Protein 2KQ1 (pdb70)

InterPro domains:
  IPR012505 YbbR-like [PF07949] (57-132)
  IPR012505 YbbR-like [PF07949] (140-225)
  IPR012505 YbbR-like [PF07949] (235-315)
  IPR053154 Cyclic di-AMP regulator [PTHR37804] (1-411)

Sequence (119 aa):
MPTFDHGNLSLGELELTVLYDEERYDIVEQTETVQVDLEGPRGVLTVFRFARPSYEVFVDLTEAGEGSHTVDVEHRGFPGDLAVTVEPRMARVQLEERQTVSVPVTVEMINLEHHHHHHMPTFDHGNLSLGELELTVLYDEERYDIVEQTETVQVDLEGPRGVLTVFRFARPSYEVFVDLTEAGEGSHTVDVEHRGFPGDLAVTVEPRMARVQLEERQTVSVPVTVEMINLEHHHHHHMPTFDHGNLSLGELELTVLYDEERYDIVEQTETVQVDLEGPRGVLTVFRFARPSYEVFVDLTEAGEGSHTVDVEHRGFPGDLAVTVEPRMARVQLEERQTVSVPVTVEMINLEHHHHHHMPTFDHGNLSLGELELTVLYDEERYDIVEQTETVQVDLEGPRGVLTVFRFARPSYEVFVDLTEAGEGSHTVDVEHRGFPGDLAVTVEPRMARVQLEERQTVSVPVTVEMINLEHHHHHHMPTFDHGNLSLGELELTVLYDEERYDIVEQTETVQVDLEGPRGVLTVFRFARPSYEVFVDLTEAGEGSHTVDVEHRGFPGDLAVTVEPRMARVQLEERQTVSVPVTVEMINLEHHHHHHMPTFDHGNLSLGELELTVLYDEERYDIVEQTETVQVDLEGPRGVLTVFRFARPSYEVFVDLTEAGEGSHTVDVEHRGFPGDLAVTVEPRMARVQLEERQTVSVPVTVEMINLEHHHHHHMPTFDHGNLSLGELELTVLYDEERYDIVEQTETVQVDLEGPRGVLTVFRFARPSYEVFVDLTEAGEGSHTVDVEHRGFPGDLAVTVEPRMARVQLEERQTVSVPVTVEMINLEHHHHHHMPTFDHGNLSLGELELTVLYDEERYDIVEQTETVQVDLEGPRGVLTVFRFARPSYEVFVDLTEAGEGSHTVDVEHRGFPGDLAVTVEPRMARVQLEERQTVSVPVTVEMINLEHHHHHHMPTFDHGNLSLGELELTVLYDEERYDIVEQTETVQVDLEGPRGVLTVFRFARPSYEVFVDLTEAGEGSHTVDVEHRGFPGDLAVTVEPRMARVQLEERQTVSVPVTVEMINLEHHHHHHMPTFDHGNLSLGELELTVLYDEERYDIVEQTETVQVDLEGPRGVLTVFRFARPSYEVFVDLTEAGEGSHTVDVEHRGFPGDLAVTVEPRMARVQLEERQTVSVPVTVEMINLEHHHHHHMPTFDHGNLSLGELELTVLYDEERYDIVEQTETVQVDLEGPRGVLTVFRFARPSYEVFVDLTEAGEGSHTVDVEHRGFPGDLAVTVEPRMARVQLEERQTVSVPVTVEMINLEHHHHHHMPTFDHGNLSLGELELTVLYDEERYDIVEQTETVQVDLEGPRGVLTVFRFARPSYEVFVDLTEAGEGSHTVDVEHRGFPGDLAVTVEPRMARVQLEERQTVSVPVTVEMINLEHHHHHHMPTFDHGNLSLGELELTVLYDEERYDIVEQTETVQVDLEGPRGVLTVFRFARPSYEVFVDLTEAGEGSHTVDVEHRGFPGDLAVTVEPRMARVQLEERQTVSVPVTVEMINLEHHHHHHMPTFDHGNLSLGELELTVLYDEERYDIVEQTETVQVDLEGPRGVLTVFRFARPSYEVFVDLTEAGEGSHTVDVEHRGFPGDLAVTVEPRMARVQLEERQTVSVPVTVEMINLEHHHHHHMPTFDHGNLSLGELELTVLYDEERYDIVEQTETVQVDLEGPRGVLTVFRFARPSYEVFVDLTEAGEGSHTVDVEHRGFPGDLAVTVEPRMARVQLEERQTVSVPVTVEMINLEHHHHHHMPTFDHGNLSLGELELTVLYDEERYDIVEQTETVQVDLEGPRGVLTVFRFARPSYEVFVDLTEAGEGSHTVDVEHRGFPGDLAVTVEPRMARVQLEERQTVSVPVTVEMINLEHHHHHHMPTFDHGNLSLGELELTVLYDEERYDIVEQTETVQVDLEGPRGVLTVFRFARPSYEVFVDLTEAGEGSHTVDVEHRGFPGDLAVTVEPRMARVQLEERQTVSVPVTVEMINLEHHHHHHMPTFDHGNLSLGELELTVLYDEERYDIVEQTETVQVDLEGPRGVLTVFRFARPSYEVFVDLTEAGEGSHTVDVEHRGFPGDLAVTVEPRMARVQLEERQTVSVPVTVEMINLEHHHHHHMPTFDHGNLSLGELELTVLYDEERYDIVEQTETVQVDLEGPRGVLTVFRFARPSYEVFVDLTEAGEGSHTVDVEHRGFPGDLAVTVEPRMARVQLEERQTVSVPVTVEMINLEHHHHHHMPTFDHGNLSLGELELTVLYDEERYDIVEQTETVQVDLEGPRGVLTVFRFARPSYEVFVDLTEAGEGSHTVDVEHRGFPGDLAVTVEPRMARVQLEERQTVSVPVTVEMINLEHHHHHH

Organism: Halalkalibacterium halodurans (strain ATCC BAA-125 / DSM 18197 / FERM 7344 / JCM 9153 / C-125) (NCBI:txid272558)

Foldseek 3Di:
DCDDFKDKDWPDWAAEAEAQDVQQWEWPDKDGTKTKMWMGGPVVVVVVLVPFFPKHKYYYDNVPDFAKDKAFIDIDRDDPNIDMDIGDGIMITGIDSDYDDDDDDDDGDHRDDDPDDDD

Radius of gyration: 18.06 Å; Cα contacts (8 Å, |Δi|>4): 192; chains: 1; bounding box: 48×61×28 Å

Structure (mmCIF, N/CA/C/O backbone):
data_2KQ1
#
_entry.id   2KQ1
#
loop_
_atom_site.group_PDB
_atom_site.id
_atom_site.type_symbol
_atom_site.label_atom_id
_atom_site.label_alt_id
_atom_site.label_comp_id
_atom_site.label_asym_id
_atom_site.label_entity_id
_atom_site.label_seq_id
_atom_site.pdbx_PDB_ins_code
_atom_site.Cartn_x
_atom_site.Cartn_y
_atom_site.Cartn_z
_atom_site.occupancy
_atom_site.B_iso_or_equiv
_atom_site.auth_seq_id
_atom_site.auth_comp_id
_atom_site.auth_asym_id
_atom_site.auth_atom_id
_atom_site.pdbx_PDB_model_num
ATOM 1 N N . MET A 1 1 ? -9.264 -36.778 5.100 1.00 0.00 1 MET A N 1
ATOM 2 C CA . MET A 1 1 ? -8.215 -35.836 5.551 1.00 0.00 1 MET A CA 1
ATOM 3 C C . MET A 1 1 ? -8.317 -34.535 4.768 1.00 0.00 1 MET A C 1
ATOM 4 O O . MET A 1 1 ? -8.482 -34.556 3.544 1.00 0.00 1 MET A O 1
ATOM 20 N N . PRO A 1 2 ? -8.222 -33.388 5.455 1.00 0.00 2 PRO A N 1
ATOM 21 C CA . PRO A 1 2 ? -8.288 -32.077 4.813 1.00 0.00 2 PRO A CA 1
ATOM 22 C C . PRO A 1 2 ? -6.961 -31.705 4.163 1.00 0.00 2 PRO A C 1
ATOM 23 O O . PRO A 1 2 ? -5.913 -32.253 4.512 1.00 0.00 2 PRO A O 1
ATOM 34 N N . THR A 1 3 ? -7.002 -30.800 3.204 1.00 0.00 3 THR A N 1
ATOM 35 C CA . THR A 1 3 ? -5.787 -30.332 2.566 1.00 0.00 3 THR A CA 1
ATOM 36 C C . THR A 1 3 ? -5.887 -28.852 2.236 1.00 0.00 3 THR A C 1
ATOM 37 O O . THR A 1 3 ? -6.953 -28.346 1.887 1.00 0.00 3 THR A O 1
ATOM 48 N N . PHE A 1 4 ? -4.769 -28.174 2.362 1.00 0.00 4 PHE A N 1
ATOM 49 C CA . PHE A 1 4 ? -4.676 -26.767 2.075 1.00 0.00 4 PHE A CA 1
ATOM 50 C C . PHE A 1 4 ? -3.467 -26.502 1.193 1.00 0.00 4 PHE A C 1
ATOM 51 O O . PHE A 1 4 ? -2.419 -27.124 1.367 1.00 0.00 4 PHE A O 1
ATOM 68 N N . ASP A 1 5 ? -3.614 -25.598 0.246 1.00 0.00 5 ASP A N 1
ATOM 69 C CA . ASP A 1 5 ? -2.529 -25.227 -0.634 1.00 0.00 5 ASP A CA 1
ATOM 70 C C . ASP A 1 5 ? -2.023 -23.837 -0.274 1.00 0.00 5 ASP A C 1
ATOM 71 O O . ASP A 1 5 ? -2.218 -22.874 -1.019 1.00 0.00 5 ASP A O 1
ATOM 80 N N . HIS A 1 6 ? -1.380 -23.755 0.894 1.00 0.00 6 HIS A N 1
ATOM 81 C CA . HIS A 1 6 ? -0.901 -22.487 1.454 1.00 0.00 6 HIS A CA 1
ATOM 82 C C . HIS A 1 6 ? -2.077 -21.558 1.741 1.00 0.00 6 HIS A C 1
ATOM 83 O O . HIS A 1 6 ? -3.227 -21.994 1.804 1.00 0.00 6 HIS A O 1
ATOM 98 N N . GLY A 1 7 ? -1.782 -20.290 1.949 1.00 0.00 7 GLY A N 1
ATOM 99 C CA . GLY A 1 7 ? -2.824 -19.310 2.134 1.00 0.00 7 GLY A CA 1
ATOM 100 C C . GLY A 1 7 ? -2.452 -17.988 1.510 1.00 0.00 7 GLY A C 1
ATOM 101 O O . GLY A 1 7 ? -1.268 -17.697 1.333 1.00 0.00 7 GLY A O 1
ATOM 105 N N . ASN A 1 8 ? -3.451 -17.199 1.161 1.00 0.00 8 ASN A N 1
ATOM 106 C CA . ASN A 1 8 ? -3.224 -15.880 0.592 1.00 0.00 8 ASN A CA 1
ATOM 107 C C . ASN A 1 8 ? -4.351 -14.931 0.943 1.00 0.00 8 ASN A C 1
ATOM 108 O O . ASN A 1 8 ? -5.514 -15.324 1.033 1.00 0.00 8 ASN A O 1
ATOM 119 N N . LEU A 1 9 ? -3.987 -13.681 1.146 1.00 0.00 9 LEU A N 1
ATOM 120 C CA . LEU A 1 9 ? -4.936 -12.654 1.519 1.00 0.00 9 LEU A CA 1
ATOM 121 C C . LEU A 1 9 ? -4.500 -11.317 0.942 1.00 0.00 9 LEU A C 1
ATOM 122 O O . LEU A 1 9 ? -3.353 -10.900 1.113 1.00 0.00 9 LEU A O 1
ATOM 138 N N . SER A 1 10 ? -5.406 -10.662 0.241 1.00 0.00 10 SER A N 1
ATOM 139 C CA . SER A 1 10 ? -5.137 -9.346 -0.302 1.00 0.00 10 SER A CA 1
ATOM 140 C C . SER A 1 10 ? -5.318 -8.288 0.781 1.00 0.00 10 SER A C 1
ATOM 141 O O . SER A 1 10 ? -6.338 -8.270 1.472 1.00 0.00 10 SER A O 1
ATOM 149 N N . LEU A 1 11 ? -4.322 -7.424 0.944 1.00 0.00 11 LEU A N 1
ATOM 150 C CA . LEU A 1 11 ? -4.404 -6.350 1.927 1.00 0.00 11 LEU A CA 1
ATOM 151 C C . LEU A 1 11 ? -5.210 -5.189 1.366 1.00 0.00 11 LEU A C 1
ATOM 152 O O . LEU A 1 11 ? -5.723 -4.356 2.113 1.00 0.00 11 LEU A O 1
ATOM 168 N N . GLY A 1 12 ? -5.309 -5.147 0.045 1.00 0.00 12 GLY A N 1
ATOM 169 C CA . GLY A 1 12 ? -6.076 -4.113 -0.614 1.00 0.00 12 GLY A CA 1
ATOM 170 C C . GLY A 1 12 ? -5.191 -3.125 -1.339 1.00 0.00 12 GLY A C 1
ATOM 171 O O . GLY A 1 12 ? -3.977 -3.322 -1.434 1.00 0.00 12 GLY A O 1
ATOM 175 N N . GLU A 1 13 ? -5.798 -2.069 -1.857 1.00 0.00 13 GLU A N 1
ATOM 176 C CA . GLU A 1 13 ? -5.056 -1.026 -2.542 1.00 0.00 13 GLU A CA 1
ATOM 177 C C . GLU A 1 13 ? -4.714 0.089 -1.562 1.00 0.00 13 GLU A C 1
ATOM 178 O O . GLU A 1 13 ? -5.601 0.710 -0.975 1.00 0.00 13 GLU A O 1
ATOM 190 N N . LEU A 1 14 ? -3.427 0.330 -1.387 1.00 0.00 14 LEU A N 1
ATOM 191 C CA . LEU A 1 14 ? -2.953 1.291 -0.410 1.00 0.00 14 LEU A CA 1
ATOM 192 C C . LEU A 1 14 ? -2.674 2.644 -1.043 1.00 0.00 14 LEU A C 1
ATOM 193 O O . LEU A 1 14 ? -2.386 2.743 -2.241 1.00 0.00 14 LEU A O 1
ATOM 209 N N . GLU A 1 15 ? -2.765 3.677 -0.221 1.00 0.00 15 GLU A N 1
ATOM 210 C CA . GLU A 1 15 ? -2.444 5.033 -0.630 1.00 0.00 15 GLU A CA 1
ATOM 211 C C . GLU A 1 15 ? -0.936 5.179 -0.772 1.00 0.00 15 GLU A C 1
ATOM 212 O O . GLU A 1 15 ? -0.182 4.737 0.097 1.00 0.00 15 GLU A O 1
ATOM 224 N N . LEU A 1 16 ? -0.494 5.790 -1.858 1.00 0.00 16 LEU A N 1
ATOM 225 C CA . LEU A 1 16 ? 0.927 5.987 -2.084 1.00 0.00 16 LEU A CA 1
ATOM 226 C C . LEU A 1 16 ? 1.388 7.238 -1.345 1.00 0.00 16 LEU A C 1
ATOM 227 O O . LEU A 1 16 ? 0.998 8.355 -1.691 1.00 0.00 16 LEU A O 1
ATOM 243 N N . THR A 1 17 ? 2.192 7.044 -0.314 1.00 0.00 17 THR A N 1
ATOM 244 C CA . THR A 1 17 ? 2.671 8.150 0.493 1.00 0.00 17 THR A CA 1
ATOM 245 C C . THR A 1 17 ? 4.062 8.593 0.054 1.00 0.00 17 THR A C 1
ATOM 246 O O . THR A 1 17 ? 5.013 7.810 0.063 1.00 0.00 17 THR A O 1
ATOM 257 N N . VAL A 1 18 ? 4.169 9.851 -0.334 1.00 0.00 18 VAL A N 1
ATOM 258 C CA . VAL A 1 18 ? 5.440 10.422 -0.744 1.00 0.00 18 VAL A CA 1
ATOM 259 C C . VAL A 1 18 ? 5.963 11.348 0.344 1.00 0.00 18 VAL A C 1
ATOM 260 O O . VAL A 1 18 ? 5.291 12.301 0.734 1.00 0.00 18 VAL A O 1
ATOM 273 N N . LEU A 1 19 ? 7.148 11.050 0.848 1.00 0.00 19 LEU A N 1
ATOM 274 C CA . LEU A 1 19 ? 7.749 11.856 1.894 1.00 0.00 19 LEU A CA 1
ATOM 275 C C . LEU A 1 19 ? 8.618 12.948 1.289 1.00 0.00 19 LEU A C 1
ATOM 276 O O . LEU A 1 19 ? 9.586 12.665 0.580 1.00 0.00 19 LEU A O 1
ATOM 292 N N . TYR A 1 20 ? 8.255 14.191 1.563 1.00 0.00 20 TYR A N 1
ATOM 293 C CA . TYR A 1 20 ? 8.987 15.341 1.064 1.00 0.00 20 TYR A CA 1
ATOM 294 C C . TYR A 1 20 ? 8.754 16.523 1.990 1.00 0.00 20 TYR A C 1
ATOM 295 O O . TYR A 1 20 ? 8.044 16.398 2.990 1.00 0.00 20 TYR A O 1
ATOM 313 N N . ASP A 1 21 ? 9.352 17.655 1.668 1.00 0.00 21 ASP A N 1
ATOM 314 C CA . ASP A 1 21 ? 9.136 18.871 2.436 1.00 0.00 21 ASP A CA 1
ATOM 315 C C . ASP A 1 21 ? 8.673 19.984 1.504 1.00 0.00 21 ASP A C 1
ATOM 316 O O . ASP A 1 21 ? 9.017 19.992 0.319 1.00 0.00 21 ASP A O 1
ATOM 325 N N . GLU A 1 22 ? 7.902 20.921 2.036 1.00 0.00 22 GLU A N 1
ATOM 326 C CA . GLU A 1 22 ? 7.231 21.916 1.205 1.00 0.00 22 GLU A CA 1
ATOM 327 C C . GLU A 1 22 ? 8.138 23.099 0.877 1.00 0.00 22 GLU A C 1
ATOM 328 O O . GLU A 1 22 ? 7.703 24.071 0.258 1.00 0.00 22 GLU A O 1
ATOM 340 N N . GLU A 1 23 ? 9.391 23.020 1.294 1.00 0.00 23 GLU A N 1
ATOM 341 C CA . GLU A 1 23 ? 10.373 24.025 0.938 1.00 0.00 23 GLU A CA 1
ATOM 342 C C . GLU A 1 23 ? 11.200 23.552 -0.250 1.00 0.00 23 GLU A C 1
ATOM 343 O O . GLU A 1 23 ? 12.002 24.305 -0.805 1.00 0.00 23 GLU A O 1
ATOM 355 N N . ARG A 1 24 ? 10.993 22.302 -0.639 1.00 0.00 24 ARG A N 1
ATOM 356 C CA . ARG A 1 24 ? 11.787 21.694 -1.695 1.00 0.00 24 ARG A CA 1
ATOM 357 C C . ARG A 1 24 ? 11.052 21.739 -3.032 1.00 0.00 24 ARG A C 1
ATOM 358 O O . ARG A 1 24 ? 11.325 22.597 -3.870 1.00 0.00 24 ARG A O 1
ATOM 379 N N . TYR A 1 25 ? 10.110 20.823 -3.216 1.00 0.00 25 TYR A N 1
ATOM 380 C CA . TYR A 1 25 ? 9.393 20.696 -4.477 1.00 0.00 25 TYR A CA 1
ATOM 381 C C . TYR A 1 25 ? 7.928 20.383 -4.225 1.00 0.00 25 TYR A C 1
ATOM 382 O O . TYR A 1 25 ? 7.516 20.183 -3.083 1.00 0.00 25 TYR A O 1
ATOM 400 N N . ASP A 1 26 ? 7.155 20.335 -5.298 1.00 0.00 26 ASP A N 1
ATOM 401 C CA . ASP A 1 26 ? 5.752 19.966 -5.217 1.00 0.00 26 ASP A CA 1
ATOM 402 C C . ASP A 1 26 ? 5.489 18.775 -6.125 1.00 0.00 26 ASP A C 1
ATOM 403 O O . ASP A 1 26 ? 6.280 18.484 -7.030 1.00 0.00 26 ASP A O 1
ATOM 412 N N . ILE A 1 27 ? 4.385 18.094 -5.881 1.00 0.00 27 ILE A N 1
ATOM 413 C CA . ILE A 1 27 ? 4.057 16.881 -6.612 1.00 0.00 27 ILE A CA 1
ATOM 414 C C . ILE A 1 27 ? 3.324 17.209 -7.907 1.00 0.00 27 ILE A C 1
ATOM 415 O O . ILE A 1 27 ? 2.200 17.712 -7.889 1.00 0.00 27 ILE A O 1
ATOM 431 N N . VAL A 1 28 ? 3.975 16.941 -9.029 1.00 0.00 28 VAL A N 1
ATOM 432 C CA . VAL A 1 28 ? 3.347 17.119 -10.329 1.00 0.00 28 VAL A CA 1
ATOM 433 C C . VAL A 1 28 ? 2.725 15.805 -10.788 1.00 0.00 28 VAL A C 1
ATOM 434 O O . VAL A 1 28 ? 1.568 15.761 -11.198 1.00 0.00 28 VAL A O 1
ATOM 447 N N . GLU A 1 29 ? 3.500 14.734 -10.690 1.00 0.00 29 GLU A N 1
ATOM 448 C CA . GLU A 1 29 ? 3.035 13.405 -11.067 1.00 0.00 29 GLU A CA 1
ATOM 449 C C . GLU A 1 29 ? 3.426 12.388 -10.011 1.00 0.00 29 GLU A C 1
ATOM 450 O O . GLU A 1 29 ? 4.427 12.564 -9.314 1.00 0.00 29 GLU A O 1
ATOM 462 N N . GLN A 1 30 ? 2.644 11.324 -9.923 1.00 0.00 30 GLN A N 1
ATOM 463 C CA . GLN A 1 30 ? 2.911 10.235 -8.994 1.00 0.00 30 GLN A CA 1
ATOM 464 C C . GLN A 1 30 ? 1.979 9.064 -9.287 1.00 0.00 30 GLN A C 1
ATOM 465 O O . GLN A 1 30 ? 1.198 9.108 -10.240 1.00 0.00 30 GLN A O 1
ATOM 479 N N . THR A 1 31 ? 2.076 8.020 -8.479 1.00 0.00 31 THR A N 1
ATOM 480 C CA . THR A 1 31 ? 1.144 6.909 -8.550 1.00 0.00 31 THR A CA 1
ATOM 481 C C . THR A 1 31 ? -0.016 7.133 -7.589 1.00 0.00 31 THR A C 1
ATOM 482 O O . THR A 1 31 ? 0.171 7.665 -6.495 1.00 0.00 31 THR A O 1
ATOM 493 N N . GLU A 1 32 ? -1.212 6.747 -8.006 1.00 0.00 32 GLU A N 1
ATOM 494 C CA . GLU A 1 32 ? -2.398 6.920 -7.180 1.00 0.00 32 GLU A CA 1
ATOM 495 C C . GLU A 1 32 ? -2.469 5.856 -6.090 1.00 0.00 32 GLU A C 1
ATOM 496 O O . GLU A 1 32 ? -2.389 6.166 -4.899 1.00 0.00 32 GLU A O 1
ATOM 508 N N . THR A 1 33 ? -2.601 4.602 -6.502 1.00 0.00 33 THR A N 1
ATOM 509 C CA . THR A 1 33 ? -2.768 3.503 -5.562 1.00 0.00 33 THR A CA 1
ATOM 510 C C . THR A 1 33 ? -1.996 2.267 -6.015 1.00 0.00 33 THR A C 1
ATOM 511 O O . THR A 1 33 ? -1.811 2.042 -7.214 1.00 0.00 33 THR A O 1
ATOM 522 N N . VAL A 1 34 ? -1.533 1.479 -5.056 1.00 0.00 34 VAL A N 1
ATOM 523 C CA . VAL A 1 34 ? -0.881 0.210 -5.358 1.00 0.00 34 VAL A CA 1
ATOM 524 C C . VAL A 1 34 ? -1.502 -0.908 -4.530 1.00 0.00 34 VAL A C 1
ATOM 525 O O . VAL A 1 34 ? -1.948 -0.677 -3.408 1.00 0.00 34 VAL A O 1
ATOM 538 N N . GLN A 1 35 ? -1.533 -2.114 -5.072 1.00 0.00 35 GLN A N 1
ATOM 539 C CA . GLN A 1 35 ? -2.160 -3.226 -4.375 1.00 0.00 35 GLN A CA 1
ATOM 540 C C . GLN A 1 35 ? -1.103 -4.155 -3.800 1.00 0.00 35 GLN A C 1
ATOM 541 O O . GLN A 1 35 ? -0.086 -4.422 -4.440 1.00 0.00 35 GLN A O 1
ATOM 555 N N . VAL A 1 36 ? -1.342 -4.631 -2.590 1.00 0.00 36 VAL A N 1
ATOM 556 C CA . VAL A 1 36 ? -0.428 -5.555 -1.939 1.00 0.00 36 VAL A CA 1
ATOM 557 C C . VAL A 1 36 ? -1.152 -6.838 -1.539 1.00 0.00 36 VAL A C 1
ATOM 558 O O . VAL A 1 36 ? -2.169 -6.816 -0.838 1.00 0.00 36 VAL A O 1
ATOM 571 N N . ASP A 1 37 ? -0.622 -7.946 -2.018 1.00 0.00 37 ASP A N 1
ATOM 572 C CA . ASP A 1 37 ? -1.175 -9.261 -1.756 1.00 0.00 37 ASP A CA 1
ATOM 573 C C . ASP A 1 37 ? -0.164 -10.084 -0.974 1.00 0.00 37 ASP A C 1
ATOM 574 O O . ASP A 1 37 ? 1.036 -10.015 -1.242 1.00 0.00 37 ASP A O 1
ATOM 583 N N . LEU A 1 38 ? -0.630 -10.849 -0.003 1.00 0.00 38 LEU A N 1
ATOM 584 C CA . LEU A 1 38 ? 0.264 -11.680 0.787 1.00 0.00 38 LEU A CA 1
ATOM 585 C C . LEU A 1 38 ? -0.103 -13.149 0.656 1.00 0.00 38 LEU A C 1
ATOM 586 O O . LEU A 1 38 ? -1.245 -13.532 0.900 1.00 0.00 38 LEU A O 1
ATOM 602 N N . GLU A 1 39 ? 0.863 -13.961 0.256 1.00 0.00 39 GLU A N 1
ATOM 603 C CA . GLU A 1 39 ? 0.702 -15.406 0.289 1.00 0.00 39 GLU A CA 1
ATOM 604 C C . GLU A 1 39 ? 1.708 -15.991 1.250 1.00 0.00 39 GLU A C 1
ATOM 605 O O . GLU A 1 39 ? 2.758 -15.403 1.507 1.00 0.00 39 GLU A O 1
ATOM 617 N N . GLY A 1 40 ? 1.387 -17.144 1.768 1.00 0.00 40 GLY A N 1
ATOM 618 C CA . GLY A 1 40 ? 2.252 -17.780 2.735 1.00 0.00 40 GLY A CA 1
ATOM 619 C C . GLY A 1 40 ? 1.514 -18.741 3.638 1.00 0.00 40 GLY A C 1
ATOM 620 O O . GLY A 1 40 ? 0.495 -19.306 3.244 1.00 0.00 40 GLY A O 1
ATOM 624 N N . PRO A 1 41 ? 2.030 -18.960 4.857 1.00 0.00 41 PRO A N 1
ATOM 625 C CA . PRO A 1 41 ? 1.454 -19.909 5.815 1.00 0.00 41 PRO A CA 1
ATOM 626 C C . PRO A 1 41 ? 0.096 -19.466 6.357 1.00 0.00 41 PRO A C 1
ATOM 627 O O . PRO A 1 41 ? -0.091 -18.301 6.726 1.00 0.00 41 PRO A O 1
ATOM 638 N N . ARG A 1 42 ? -0.837 -20.414 6.400 1.00 0.00 42 ARG A N 1
ATOM 639 C CA . ARG A 1 42 ? -2.172 -20.189 6.960 1.00 0.00 42 ARG A CA 1
ATOM 640 C C . ARG A 1 42 ? -2.101 -19.591 8.366 1.00 0.00 42 ARG A C 1
ATOM 641 O O . ARG A 1 42 ? -2.853 -18.670 8.701 1.00 0.00 42 ARG A O 1
ATOM 662 N N . GLY A 1 43 ? -1.197 -20.124 9.180 1.00 0.00 43 GLY A N 1
ATOM 663 C CA . GLY A 1 43 ? -1.077 -19.696 10.563 1.00 0.00 43 GLY A CA 1
ATOM 664 C C . GLY A 1 43 ? -0.786 -18.214 10.708 1.00 0.00 43 GLY A C 1
ATOM 665 O O . GLY A 1 43 ? -1.402 -17.534 11.530 1.00 0.00 43 GLY A O 1
ATOM 669 N N . VAL A 1 44 ? 0.138 -17.708 9.900 1.00 0.00 44 VAL A N 1
ATOM 670 C CA . VAL A 1 44 ? 0.544 -16.308 9.983 1.00 0.00 44 VAL A CA 1
ATOM 671 C C . VAL A 1 44 ? -0.612 -15.388 9.596 1.00 0.00 44 VAL A C 1
ATOM 672 O O . VAL A 1 44 ? -0.828 -14.345 10.218 1.00 0.00 44 VAL A O 1
ATOM 685 N N . LEU A 1 45 ? -1.369 -15.799 8.585 1.00 0.00 45 LEU A N 1
ATOM 686 C CA . LEU A 1 45 ? -2.526 -15.034 8.133 1.00 0.00 45 LEU A CA 1
ATOM 687 C C . LEU A 1 45 ? -3.545 -14.885 9.253 1.00 0.00 45 LEU A C 1
ATOM 688 O O . LEU A 1 45 ? -4.198 -13.853 9.378 1.00 0.00 45 LEU A O 1
ATOM 704 N N . THR A 1 46 ? -3.662 -15.919 10.078 1.00 0.00 46 THR A N 1
ATOM 705 C CA . THR A 1 46 ? -4.589 -15.898 11.197 1.00 0.00 46 THR A CA 1
ATOM 706 C C . THR A 1 46 ? -4.123 -14.899 12.254 1.00 0.00 46 THR A C 1
ATOM 707 O O . THR A 1 46 ? -4.920 -14.124 12.781 1.00 0.00 46 THR A O 1
ATOM 718 N N . VAL A 1 47 ? -2.822 -14.911 12.534 1.00 0.00 47 VAL A N 1
ATOM 719 C CA . VAL A 1 47 ? -2.239 -14.020 13.530 1.00 0.00 47 VAL A CA 1
ATOM 720 C C . VAL A 1 47 ? -2.415 -12.561 13.123 1.00 0.00 47 VAL A C 1
ATOM 721 O O . VAL A 1 47 ? -2.864 -11.736 13.918 1.00 0.00 47 VAL A O 1
ATOM 734 N N . PHE A 1 48 ? -2.081 -12.257 11.875 1.00 0.00 48 PHE A N 1
ATOM 735 C CA . PHE A 1 48 ? -2.186 -10.893 11.368 1.00 0.00 48 PHE A CA 1
ATOM 736 C C . PHE A 1 48 ? -3.641 -10.430 11.338 1.00 0.00 48 PHE A C 1
ATOM 737 O O . PHE A 1 48 ? -3.926 -9.248 11.509 1.00 0.00 48 PHE A O 1
ATOM 754 N N . ARG A 1 49 ? -4.553 -11.376 11.145 1.00 0.00 49 ARG A N 1
ATOM 755 C CA . ARG A 1 49 ? -5.975 -11.081 11.062 1.00 0.00 49 ARG A CA 1
ATOM 756 C C . ARG A 1 49 ? -6.535 -10.564 12.389 1.00 0.00 49 ARG A C 1
ATOM 757 O O . ARG A 1 49 ? -7.648 -10.036 12.432 1.00 0.00 49 ARG A O 1
ATOM 778 N N . PHE A 1 50 ? -5.783 -10.730 13.468 1.00 0.00 50 PHE A N 1
ATOM 779 C CA . PHE A 1 50 ? -6.196 -10.226 14.766 1.00 0.00 50 PHE A CA 1
ATOM 780 C C . PHE A 1 50 ? -5.980 -8.721 14.867 1.00 0.00 50 PHE A C 1
ATOM 781 O O . PHE A 1 50 ? -6.647 -8.036 15.643 1.00 0.00 50 PHE A O 1
ATOM 798 N N . ALA A 1 51 ? -5.051 -8.214 14.075 1.00 0.00 51 ALA A N 1
ATOM 799 C CA . ALA A 1 51 ? -4.717 -6.801 14.102 1.00 0.00 51 ALA A CA 1
ATOM 800 C C . ALA A 1 51 ? -5.388 -6.064 12.956 1.00 0.00 51 ALA A C 1
ATOM 801 O O . ALA A 1 51 ? -5.352 -6.514 11.811 1.00 0.00 51 ALA A O 1
ATOM 808 N N . ARG A 1 52 ? -6.018 -4.943 13.272 1.00 0.00 52 ARG A N 1
ATOM 809 C CA . ARG A 1 52 ? -6.628 -4.103 12.266 1.00 0.00 52 ARG A CA 1
ATOM 810 C C . ARG A 1 52 ? -5.559 -3.440 11.401 1.00 0.00 52 ARG A C 1
ATOM 811 O O . ARG A 1 52 ? -4.418 -3.267 11.843 1.00 0.00 52 ARG A O 1
ATOM 832 N N . PRO A 1 53 ? -5.916 -3.066 10.155 1.00 0.00 53 PRO A N 1
ATOM 833 C CA . PRO A 1 53 ? -4.978 -2.484 9.191 1.00 0.00 53 PRO A CA 1
ATOM 834 C C . PRO A 1 53 ? -4.178 -1.313 9.747 1.00 0.00 53 PRO A C 1
ATOM 835 O O . PRO A 1 53 ? -4.737 -0.322 10.227 1.00 0.00 53 PRO A O 1
ATOM 846 N N . SER A 1 54 ? -2.865 -1.456 9.674 1.00 0.00 54 SER A N 1
ATOM 847 C CA . SER A 1 54 ? -1.936 -0.426 10.070 1.00 0.00 54 SER A CA 1
ATOM 848 C C . SER A 1 54 ? -0.758 -0.396 9.099 1.00 0.00 54 SER A C 1
ATOM 849 O O . SER A 1 54 ? 0.312 0.131 9.403 1.00 0.00 54 SER A O 1
ATOM 857 N N . TYR A 1 55 ? -0.978 -0.956 7.917 1.00 0.00 55 TYR A N 1
ATOM 858 C CA . TYR A 1 55 ? 0.073 -1.089 6.920 1.00 0.00 55 TYR A CA 1
ATOM 859 C C . TYR A 1 55 ? 0.030 0.073 5.936 1.00 0.00 55 TYR A C 1
ATOM 860 O O . TYR A 1 55 ? -1.041 0.500 5.506 1.00 0.00 55 TYR A O 1
ATOM 878 N N . GLU A 1 56 ? 1.200 0.587 5.596 1.00 0.00 56 GLU A N 1
ATOM 879 C CA . GLU A 1 56 ? 1.300 1.755 4.735 1.00 0.00 56 GLU A CA 1
ATOM 880 C C . GLU A 1 56 ? 2.505 1.627 3.804 1.00 0.00 56 GLU A C 1
ATOM 881 O O . GLU A 1 56 ? 3.507 1.005 4.157 1.00 0.00 56 GLU A O 1
ATOM 893 N N . VAL A 1 57 ? 2.391 2.199 2.613 1.00 0.00 57 VAL A N 1
ATOM 894 C CA . VAL A 1 57 ? 3.492 2.221 1.663 1.00 0.00 57 VAL A CA 1
ATOM 895 C C . VAL A 1 57 ? 3.936 3.657 1.414 1.00 0.00 57 VAL A C 1
ATOM 896 O O . VAL A 1 57 ? 3.119 4.532 1.109 1.00 0.00 57 VAL A O 1
ATOM 909 N N . PHE A 1 58 ? 5.226 3.901 1.563 1.00 0.00 58 PHE A N 1
ATOM 910 C CA . PHE A 1 58 ? 5.756 5.248 1.466 1.00 0.00 58 PHE A CA 1
ATOM 911 C C . PHE A 1 58 ? 7.179 5.232 0.929 1.00 0.00 58 PHE A C 1
ATOM 912 O O . PHE A 1 58 ? 7.874 4.218 1.015 1.00 0.00 58 PHE A O 1
ATOM 929 N N . VAL A 1 59 ? 7.597 6.355 0.358 1.00 0.00 59 VAL A N 1
ATOM 930 C CA . VAL A 1 59 ? 8.972 6.533 -0.088 1.00 0.00 59 VAL A CA 1
ATOM 931 C C . VAL A 1 59 ? 9.445 7.937 0.261 1.00 0.00 59 VAL A C 1
ATOM 932 O O . VAL A 1 59 ? 8.713 8.911 0.071 1.00 0.00 59 VAL A O 1
ATOM 945 N N . ASP A 1 60 ? 10.662 8.033 0.771 1.00 0.00 60 ASP A N 1
ATOM 946 C CA . ASP A 1 60 ? 11.256 9.323 1.102 1.00 0.00 60 ASP A CA 1
ATOM 947 C C . ASP A 1 60 ? 11.996 9.863 -0.111 1.00 0.00 60 ASP A C 1
ATOM 948 O O . ASP A 1 60 ? 13.019 9.319 -0.517 1.00 0.00 60 ASP A O 1
ATOM 957 N N . LEU A 1 61 ? 11.460 10.917 -0.699 1.00 0.00 61 LEU A N 1
ATOM 958 C CA . LEU A 1 61 ? 11.977 11.435 -1.956 1.00 0.00 61 LEU A CA 1
ATOM 959 C C . LEU A 1 61 ? 12.466 12.865 -1.803 1.00 0.00 61 LEU A C 1
ATOM 960 O O . LEU A 1 61 ? 12.430 13.649 -2.749 1.00 0.00 61 LEU A O 1
ATOM 976 N N . THR A 1 62 ? 12.962 13.181 -0.617 1.00 0.00 62 THR A N 1
ATOM 977 C CA . THR A 1 62 ? 13.485 14.511 -0.326 1.00 0.00 62 THR A CA 1
ATOM 978 C C . THR A 1 62 ? 14.803 14.770 -1.060 1.00 0.00 62 THR A C 1
ATOM 979 O O . THR A 1 62 ? 15.322 15.887 -1.054 1.00 0.00 62 THR A O 1
ATOM 990 N N . GLU A 1 63 ? 15.340 13.728 -1.687 1.00 0.00 63 GLU A N 1
ATOM 991 C CA . GLU A 1 63 ? 16.565 13.843 -2.467 1.00 0.00 63 GLU A CA 1
ATOM 992 C C . GLU A 1 63 ? 16.253 14.150 -3.927 1.00 0.00 63 GLU A C 1
ATOM 993 O O . GLU A 1 63 ? 17.105 14.655 -4.660 1.00 0.00 63 GLU A O 1
ATOM 1005 N N . ALA A 1 64 ? 15.031 13.845 -4.343 1.00 0.00 64 ALA A N 1
ATOM 1006 C CA . ALA A 1 64 ? 14.650 13.981 -5.740 1.00 0.00 64 ALA A CA 1
ATOM 1007 C C . ALA A 1 64 ? 14.362 15.432 -6.094 1.00 0.00 64 ALA A C 1
ATOM 1008 O O . ALA A 1 64 ? 13.799 16.181 -5.292 1.00 0.00 64 ALA A O 1
ATOM 1015 N N . GLY A 1 65 ? 14.774 15.828 -7.288 1.00 0.00 65 GLY A N 1
ATOM 1016 C CA . GLY A 1 65 ? 14.522 17.166 -7.745 1.00 0.00 65 GLY A CA 1
ATOM 1017 C C . GLY A 1 65 ? 13.616 17.184 -8.951 1.00 0.00 65 GLY A C 1
ATOM 1018 O O . GLY A 1 65 ? 12.698 16.370 -9.056 1.00 0.00 65 GLY A O 1
ATOM 1022 N N . GLU A 1 66 ? 13.902 18.084 -9.876 1.00 0.00 66 GLU A N 1
ATOM 1023 C CA . GLU A 1 66 ? 13.061 18.284 -11.046 1.00 0.00 66 GLU A CA 1
ATOM 1024 C C . GLU A 1 66 ? 13.134 17.099 -11.997 1.00 0.00 66 GLU A C 1
ATOM 1025 O O . GLU A 1 66 ? 14.155 16.411 -12.082 1.00 0.00 66 GLU A O 1
ATOM 1037 N N . GLY A 1 67 ? 12.040 16.867 -12.706 1.00 0.00 67 GLY A N 1
ATOM 1038 C CA . GLY A 1 67 ? 11.966 15.753 -13.617 1.00 0.00 67 GLY A CA 1
ATOM 1039 C C . GLY A 1 67 ? 11.220 14.590 -13.006 1.00 0.00 67 GLY A C 1
ATOM 1040 O O . GLY A 1 67 ? 10.873 14.620 -11.822 1.00 0.00 67 GLY A O 1
ATOM 1044 N N . SER A 1 68 ? 10.959 13.572 -13.800 1.00 0.00 68 SER A N 1
ATOM 1045 C CA . SER A 1 68 ? 10.282 12.393 -13.301 1.00 0.00 68 SER A CA 1
ATOM 1046 C C . SER A 1 68 ? 11.301 11.356 -12.878 1.00 0.00 68 SER A C 1
ATOM 1047 O O . SER A 1 68 ? 12.292 11.114 -13.567 1.00 0.00 68 SER A O 1
ATOM 1055 N N . HIS A 1 69 ? 11.057 10.767 -11.734 1.00 0.00 69 HIS A N 1
ATOM 1056 C CA . HIS A 1 69 ? 11.962 9.782 -11.167 1.00 0.00 69 HIS A CA 1
ATOM 1057 C C . HIS A 1 69 ? 11.188 8.551 -10.736 1.00 0.00 69 HIS A C 1
ATOM 1058 O O . HIS A 1 69 ? 10.087 8.662 -10.199 1.00 0.00 69 HIS A O 1
ATOM 1073 N N . THR A 1 70 ? 11.747 7.382 -10.989 1.00 0.00 70 THR A N 1
ATOM 1074 C CA . THR A 1 70 ? 11.122 6.150 -10.558 1.00 0.00 70 THR A CA 1
ATOM 1075 C C . THR A 1 70 ? 11.880 5.563 -9.371 1.00 0.00 70 THR A C 1
ATOM 1076 O O . THR A 1 70 ? 13.113 5.581 -9.323 1.00 0.00 70 THR A O 1
ATOM 1087 N N . VAL A 1 71 ? 11.128 5.092 -8.393 1.00 0.00 71 VAL A N 1
ATOM 1088 C CA . VAL A 1 71 ? 11.697 4.475 -7.206 1.00 0.00 71 VAL A CA 1
ATOM 1089 C C . VAL A 1 71 ? 10.882 3.255 -6.807 1.00 0.00 71 VAL A C 1
ATOM 1090 O O . VAL A 1 71 ? 9.717 3.130 -7.194 1.00 0.00 71 VAL A O 1
ATOM 1103 N N . ASP A 1 72 ? 11.495 2.358 -6.054 1.00 0.00 72 ASP A N 1
ATOM 1104 C CA . ASP A 1 72 ? 10.790 1.200 -5.537 1.00 0.00 72 ASP A CA 1
ATOM 1105 C C . ASP A 1 72 ? 10.083 1.570 -4.241 1.00 0.00 72 ASP A C 1
ATOM 1106 O O . ASP A 1 72 ? 10.654 2.238 -3.376 1.00 0.00 72 ASP A O 1
ATOM 1115 N N . VAL A 1 73 ? 8.827 1.172 -4.136 1.00 0.00 73 VAL A N 1
ATOM 1116 C CA . VAL A 1 73 ? 8.009 1.519 -2.985 1.00 0.00 73 VAL A CA 1
ATOM 1117 C C . VAL A 1 73 ? 8.374 0.668 -1.771 1.00 0.00 73 VAL A C 1
ATOM 1118 O O . VAL A 1 73 ? 8.407 -0.563 -1.844 1.00 0.00 73 VAL A O 1
ATOM 1131 N N . GLU A 1 74 ? 8.619 1.333 -0.651 1.00 0.00 74 GLU A N 1
ATOM 1132 C CA . GLU A 1 74 ? 9.002 0.662 0.580 1.00 0.00 74 GLU A CA 1
ATOM 1133 C C . GLU A 1 74 ? 7.763 0.245 1.356 1.00 0.00 74 GLU A C 1
ATOM 1134 O O . GLU A 1 74 ? 6.697 0.849 1.215 1.00 0.00 74 GLU A O 1
ATOM 1146 N N . HIS A 1 75 ? 7.898 -0.795 2.164 1.00 0.00 75 HIS A N 1
ATOM 1147 C CA . HIS A 1 75 ? 6.752 -1.362 2.858 1.00 0.00 75 HIS A CA 1
ATOM 1148 C C . HIS A 1 75 ? 6.947 -1.254 4.362 1.00 0.00 75 HIS A C 1
ATOM 1149 O O . HIS A 1 75 ? 8.073 -1.332 4.857 1.00 0.00 75 HIS A O 1
ATOM 1164 N N . ARG A 1 76 ? 5.847 -1.096 5.083 1.00 0.00 76 ARG A N 1
ATOM 1165 C CA . ARG A 1 76 ? 5.894 -0.924 6.526 1.00 0.00 76 ARG A CA 1
ATOM 1166 C C . ARG A 1 76 ? 4.531 -1.270 7.124 1.00 0.00 76 ARG A C 1
ATOM 1167 O O . ARG A 1 76 ? 3.516 -1.244 6.422 1.00 0.00 76 ARG A O 1
ATOM 1188 N N . GLY A 1 77 ? 4.511 -1.615 8.403 1.00 0.00 77 GLY A N 1
ATOM 1189 C CA . GLY A 1 77 ? 3.256 -1.872 9.084 1.00 0.00 77 GLY A CA 1
ATOM 1190 C C . GLY A 1 77 ? 2.981 -3.350 9.248 1.00 0.00 77 GLY A C 1
ATOM 1191 O O . GLY A 1 77 ? 2.913 -3.857 10.370 1.00 0.00 77 GLY A O 1
ATOM 1195 N N . PHE A 1 78 ? 2.827 -4.043 8.132 1.00 0.00 78 PHE A N 1
ATOM 1196 C CA . PHE A 1 78 ? 2.589 -5.476 8.155 1.00 0.00 78 PHE A CA 1
ATOM 1197 C C . PHE A 1 78 ? 3.911 -6.231 8.187 1.00 0.00 78 PHE A C 1
ATOM 1198 O O . PHE A 1 78 ? 4.893 -5.796 7.585 1.00 0.00 78 PHE A O 1
ATOM 1215 N N . PRO A 1 79 ? 3.960 -7.363 8.904 1.00 0.00 79 PRO A N 1
ATOM 1216 C CA . PRO A 1 79 ? 5.151 -8.206 8.958 1.00 0.00 79 PRO A CA 1
ATOM 1217 C C . PRO A 1 79 ? 5.417 -8.875 7.616 1.00 0.00 79 PRO A C 1
ATOM 1218 O O . PRO A 1 79 ? 4.689 -9.782 7.203 1.00 0.00 79 PRO A O 1
ATOM 1229 N N . GLY A 1 80 ? 6.460 -8.420 6.939 1.00 0.00 80 GLY A N 1
ATOM 1230 C CA . GLY A 1 80 ? 6.795 -8.940 5.628 1.00 0.00 80 GLY A CA 1
ATOM 1231 C C . GLY A 1 80 ? 7.516 -10.270 5.693 1.00 0.00 80 GLY A C 1
ATOM 1232 O O . GLY A 1 80 ? 8.559 -10.453 5.064 1.00 0.00 80 GLY A O 1
ATOM 1236 N N . ASP A 1 81 ? 6.960 -11.194 6.460 1.00 0.00 81 ASP A N 1
ATOM 1237 C CA . ASP A 1 81 ? 7.511 -12.536 6.579 1.00 0.00 81 ASP A CA 1
ATOM 1238 C C . ASP A 1 81 ? 7.008 -13.413 5.445 1.00 0.00 81 ASP A C 1
ATOM 1239 O O . ASP A 1 81 ? 7.693 -14.328 4.991 1.00 0.00 81 ASP A O 1
ATOM 1248 N N . LEU A 1 82 ? 5.802 -13.112 4.989 1.00 0.00 82 LEU A N 1
ATOM 1249 C CA . LEU A 1 82 ? 5.164 -13.880 3.931 1.00 0.00 82 LEU A CA 1
ATOM 1250 C C . LEU A 1 82 ? 5.680 -13.431 2.572 1.00 0.00 82 LEU A C 1
ATOM 1251 O O . LEU A 1 82 ? 6.572 -12.586 2.484 1.00 0.00 82 LEU A O 1
ATOM 1267 N N . ALA A 1 83 ? 5.125 -13.992 1.514 1.00 0.00 83 ALA A N 1
ATOM 1268 C CA . ALA A 1 83 ? 5.475 -13.570 0.173 1.00 0.00 83 ALA A CA 1
ATOM 1269 C C . ALA A 1 83 ? 4.698 -12.313 -0.174 1.00 0.00 83 ALA A C 1
ATOM 1270 O O . ALA A 1 83 ? 3.472 -12.345 -0.296 1.00 0.00 83 ALA A O 1
ATOM 1277 N N . VAL A 1 84 ? 5.409 -11.211 -0.334 1.00 0.00 84 VAL A N 1
ATOM 1278 C CA . VAL A 1 84 ? 4.768 -9.929 -0.552 1.00 0.00 84 VAL A CA 1
ATOM 1279 C C . VAL A 1 84 ? 4.631 -9.655 -2.041 1.00 0.00 84 VAL A C 1
ATOM 1280 O O . VAL A 1 84 ? 5.621 -9.422 -2.738 1.00 0.00 84 VAL A O 1
ATOM 1293 N N . THR A 1 85 ? 3.400 -9.684 -2.517 1.00 0.00 85 THR A N 1
ATOM 1294 C CA . THR A 1 85 ? 3.118 -9.449 -3.914 1.00 0.00 85 THR A CA 1
ATOM 1295 C C . THR A 1 85 ? 2.557 -8.051 -4.063 1.00 0.00 85 THR A C 1
ATOM 1296 O O . THR A 1 85 ? 1.690 -7.643 -3.298 1.00 0.00 85 THR A O 1
ATOM 1307 N N . VAL A 1 86 ? 3.065 -7.311 -5.018 1.00 0.00 86 VAL A N 1
ATOM 1308 C CA . VAL A 1 86 ? 2.684 -5.925 -5.163 1.00 0.00 86 VAL A CA 1
ATOM 1309 C C . VAL A 1 86 ? 2.346 -5.619 -6.610 1.00 0.00 86 VAL A C 1
ATOM 1310 O O . VAL A 1 86 ? 2.985 -6.129 -7.530 1.00 0.00 86 VAL A O 1
ATOM 1323 N N . GLU A 1 87 ? 1.359 -4.773 -6.799 1.00 0.00 87 GLU A N 1
ATOM 1324 C CA . GLU A 1 87 ? 1.063 -4.244 -8.108 1.00 0.00 87 GLU A CA 1
ATOM 1325 C C . GLU A 1 87 ? 1.629 -2.855 -8.132 1.00 0.00 87 GLU A C 1
ATOM 1326 O O . GLU A 1 87 ? 1.607 -2.174 -7.112 1.00 0.00 87 GLU A O 1
ATOM 1338 N N . PRO A 1 88 ? 2.042 -2.401 -9.314 1.00 0.00 88 PRO A N 1
ATOM 1339 C CA . PRO A 1 88 ? 3.301 -1.729 -9.531 1.00 0.00 88 PRO A CA 1
ATOM 1340 C C . PRO A 1 88 ? 4.083 -1.367 -8.266 1.00 0.00 88 PRO A C 1
ATOM 1341 O O . PRO A 1 88 ? 3.617 -0.661 -7.379 1.00 0.00 88 PRO A O 1
ATOM 1352 N N . ARG A 1 89 ? 5.329 -1.790 -8.267 1.00 0.00 89 ARG A N 1
ATOM 1353 C CA . ARG A 1 89 ? 6.214 -1.616 -7.124 1.00 0.00 89 ARG A CA 1
ATOM 1354 C C . ARG A 1 89 ? 7.209 -0.518 -7.419 1.00 0.00 89 ARG A C 1
ATOM 1355 O O . ARG A 1 89 ? 7.886 -0.002 -6.531 1.00 0.00 89 ARG A O 1
ATOM 1376 N N . MET A 1 90 ? 7.285 -0.181 -8.691 1.00 0.00 90 MET A N 1
ATOM 1377 C CA . MET A 1 90 ? 8.089 0.922 -9.145 1.00 0.00 90 MET A CA 1
ATOM 1378 C C . MET A 1 90 ? 7.154 2.058 -9.481 1.00 0.00 90 MET A C 1
ATOM 1379 O O . MET A 1 90 ? 6.228 1.895 -10.279 1.00 0.00 90 MET A O 1
ATOM 1393 N N . ALA A 1 91 ? 7.385 3.199 -8.884 1.00 0.00 91 ALA A N 1
ATOM 1394 C CA . ALA A 1 91 ? 6.466 4.303 -9.024 1.00 0.00 91 ALA A CA 1
ATOM 1395 C C . ALA A 1 91 ? 7.154 5.468 -9.691 1.00 0.00 91 ALA A C 1
ATOM 1396 O O . ALA A 1 91 ? 8.371 5.627 -9.580 1.00 0.00 91 ALA A O 1
ATOM 1403 N N . ARG A 1 92 ? 6.377 6.263 -10.399 1.00 0.00 92 ARG A N 1
ATOM 1404 C CA . ARG A 1 92 ? 6.904 7.425 -11.077 1.00 0.00 92 ARG A CA 1
ATOM 1405 C C . ARG A 1 92 ? 6.484 8.666 -10.307 1.00 0.00 92 ARG A C 1
ATOM 1406 O O . ARG A 1 92 ? 5.304 8.866 -10.027 1.00 0.00 92 ARG A O 1
ATOM 1427 N N . VAL A 1 93 ? 7.451 9.469 -9.922 1.00 0.00 93 VAL A N 1
ATOM 1428 C CA . VAL A 1 93 ? 7.173 10.686 -9.189 1.00 0.00 93 VAL A CA 1
ATOM 1429 C C . VAL A 1 93 ? 7.902 11.850 -9.831 1.00 0.00 93 VAL A C 1
ATOM 1430 O O . VAL A 1 93 ? 9.121 11.814 -10.002 1.00 0.00 93 VAL A O 1
ATOM 1443 N N . GLN A 1 94 ? 7.153 12.862 -10.215 1.00 0.00 94 GLN A N 1
ATOM 1444 C CA . GLN A 1 94 ? 7.745 14.057 -10.778 1.00 0.00 94 GLN A CA 1
ATOM 1445 C C . GLN A 1 94 ? 7.676 15.184 -9.764 1.00 0.00 94 GLN A C 1
ATOM 1446 O O . GLN A 1 94 ? 6.588 15.593 -9.344 1.00 0.00 94 GLN A O 1
ATOM 1460 N N . LEU A 1 95 ? 8.839 15.677 -9.380 1.00 0.00 95 LEU A N 1
ATOM 1461 C CA . LEU A 1 95 ? 8.927 16.780 -8.445 1.00 0.00 95 LEU A CA 1
ATOM 1462 C C . LEU A 1 95 ? 9.417 18.012 -9.175 1.00 0.00 95 LEU A C 1
ATOM 1463 O O . LEU A 1 95 ? 10.413 17.970 -9.888 1.00 0.00 95 LEU A O 1
ATOM 1479 N N . GLU A 1 96 ? 8.695 19.094 -9.021 1.00 0.00 96 GLU A N 1
ATOM 1480 C CA . GLU A 1 96 ? 8.995 20.312 -9.741 1.00 0.00 96 GLU A CA 1
ATOM 1481 C C . GLU A 1 96 ? 8.566 21.490 -8.894 1.00 0.00 96 GLU A C 1
ATOM 1482 O O . GLU A 1 96 ? 7.637 21.349 -8.094 1.00 0.00 96 GLU A O 1
ATOM 1494 N N . GLU A 1 97 ? 9.297 22.603 -8.998 1.00 0.00 97 GLU A N 1
ATOM 1495 C CA . GLU A 1 97 ? 9.007 23.800 -8.207 1.00 0.00 97 GLU A CA 1
ATOM 1496 C C . GLU A 1 97 ? 7.503 24.034 -8.107 1.00 0.00 97 GLU A C 1
ATOM 1497 O O . GLU A 1 97 ? 6.799 24.051 -9.120 1.00 0.00 97 GLU A O 1
ATOM 1509 N N . ARG A 1 98 ? 7.041 24.227 -6.874 1.00 0.00 98 ARG A N 1
ATOM 1510 C CA . ARG A 1 98 ? 5.635 24.121 -6.526 1.00 0.00 98 ARG A CA 1
ATOM 1511 C C . ARG A 1 98 ? 4.722 24.967 -7.399 1.00 0.00 98 ARG A C 1
ATOM 1512 O O . ARG A 1 98 ? 5.088 26.044 -7.876 1.00 0.00 98 ARG A O 1
ATOM 1533 N N . GLN A 1 99 ? 3.521 24.450 -7.587 1.00 0.00 99 GLN A N 1
ATOM 1534 C CA . GLN A 1 99 ? 2.507 25.106 -8.388 1.00 0.00 99 GLN A CA 1
ATOM 1535 C C . GLN A 1 99 ? 1.205 25.166 -7.595 1.00 0.00 99 GLN A C 1
ATOM 1536 O O . GLN A 1 99 ? 0.911 26.174 -6.956 1.00 0.00 99 GLN A O 1
ATOM 1550 N N . THR A 1 100 ? 0.467 24.059 -7.608 1.00 0.00 100 THR A N 1
ATOM 1551 C CA . THR A 1 100 ? -0.779 23.914 -6.852 1.00 0.00 100 THR A CA 1
ATOM 1552 C C . THR A 1 100 ? -1.267 22.471 -6.910 1.00 0.00 100 THR A C 1
ATOM 1553 O O . THR A 1 100 ? -1.956 22.079 -7.854 1.00 0.00 100 THR A O 1
ATOM 1564 N N . VAL A 1 101 ? -0.891 21.681 -5.916 1.00 0.00 101 VAL A N 1
ATOM 1565 C CA . VAL A 1 101 ? -1.260 20.274 -5.888 1.00 0.00 101 VAL A CA 1
ATOM 1566 C C . VAL A 1 101 ? -2.642 20.082 -5.261 1.00 0.00 101 VAL A C 1
ATOM 1567 O O . VAL A 1 101 ? -3.046 20.834 -4.368 1.00 0.00 101 VAL A O 1
ATOM 1580 N N . SER A 1 102 ? -3.370 19.093 -5.755 1.00 0.00 102 SER A N 1
ATOM 1581 C CA . SER A 1 102 ? -4.650 18.719 -5.179 1.00 0.00 102 SER A CA 1
ATOM 1582 C C . SER A 1 102 ? -4.588 17.271 -4.699 1.00 0.00 102 SER A C 1
ATOM 1583 O O . SER A 1 102 ? -3.878 16.451 -5.286 1.00 0.00 102 SER A O 1
ATOM 1591 N N . VAL A 1 103 ? -5.307 16.960 -3.629 1.00 0.00 103 VAL A N 1
ATOM 1592 C CA . VAL A 1 103 ? -5.254 15.627 -3.042 1.00 0.00 103 VAL A CA 1
ATOM 1593 C C . VAL A 1 103 ? -6.390 14.736 -3.549 1.00 0.00 103 VAL A C 1
ATOM 1594 O O . VAL A 1 103 ? -7.563 14.954 -3.245 1.00 0.00 103 VAL A O 1
ATOM 1607 N N . PRO A 1 104 ? -6.049 13.732 -4.366 1.00 0.00 104 PRO A N 1
ATOM 1608 C CA . PRO A 1 104 ? -6.989 12.747 -4.862 1.00 0.00 104 PRO A CA 1
ATOM 1609 C C . PRO A 1 104 ? -6.969 11.487 -4.006 1.00 0.00 104 PRO A C 1
ATOM 1610 O O . PRO A 1 104 ? -6.612 10.404 -4.469 1.00 0.00 104 PRO A O 1
ATOM 1621 N N . VAL A 1 105 ? -7.344 11.644 -2.751 1.00 0.00 105 VAL A N 1
ATOM 1622 C CA . VAL A 1 105 ? -7.269 10.550 -1.795 1.00 0.00 105 VAL A CA 1
ATOM 1623 C C . VAL A 1 105 ? -8.548 9.712 -1.798 1.00 0.00 105 VAL A C 1
ATOM 1624 O O . VAL A 1 105 ? -9.636 10.203 -1.488 1.00 0.00 105 VAL A O 1
ATOM 1637 N N . THR A 1 106 ? -8.411 8.455 -2.186 1.00 0.00 106 THR A N 1
ATOM 1638 C CA . THR A 1 106 ? -9.510 7.512 -2.127 1.00 0.00 106 THR A CA 1
ATOM 1639 C C . THR A 1 106 ? -9.340 6.575 -0.935 1.00 0.00 106 THR A C 1
ATOM 1640 O O . THR A 1 106 ? -8.500 5.672 -0.951 1.00 0.00 106 THR A O 1
ATOM 1651 N N . VAL A 1 107 ? -10.121 6.816 0.108 1.00 0.00 107 VAL A N 1
ATOM 1652 C CA . VAL A 1 107 ? -10.010 6.056 1.341 1.00 0.00 107 VAL A CA 1
ATOM 1653 C C . VAL A 1 107 ? -10.496 4.626 1.143 1.00 0.00 107 VAL A C 1
ATOM 1654 O O . VAL A 1 107 ? -9.723 3.680 1.311 1.00 0.00 107 VAL A O 1
ATOM 1667 N N . GLU A 1 108 ? -11.774 4.491 0.773 1.00 0.00 108 GLU A N 1
ATOM 1668 C CA . GLU A 1 108 ? -12.410 3.192 0.537 1.00 0.00 108 GLU A CA 1
ATOM 1669 C C . GLU A 1 108 ? -12.573 2.406 1.843 1.00 0.00 108 GLU A C 1
ATOM 1670 O O . GLU A 1 108 ? -11.762 2.527 2.763 1.00 0.00 108 GLU A O 1
ATOM 1682 N N . MET A 1 109 ? -13.643 1.627 1.934 1.00 0.00 109 MET A N 1
ATOM 1683 C CA . MET A 1 109 ? -13.915 0.834 3.128 1.00 0.00 109 MET A CA 1
ATOM 1684 C C . MET A 1 109 ? -14.340 -0.577 2.744 1.00 0.00 109 MET A C 1
ATOM 1685 O O . MET A 1 109 ? -15.099 -0.767 1.794 1.00 0.00 109 MET A O 1
ATOM 1699 N N . ILE A 1 110 ? -13.841 -1.561 3.478 1.00 0.00 110 ILE A N 1
ATOM 1700 C CA . ILE A 1 110 ? -14.167 -2.954 3.213 1.00 0.00 110 ILE A CA 1
ATOM 1701 C C . ILE A 1 110 ? -15.289 -3.440 4.129 1.00 0.00 110 ILE A C 1
ATOM 1702 O O . ILE A 1 110 ? -15.630 -2.781 5.118 1.00 0.00 110 ILE A O 1
ATOM 1718 N N . ASN A 1 111 ? -15.861 -4.590 3.795 1.00 0.00 111 ASN A N 1
ATOM 1719 C CA . ASN A 1 111 ? -16.903 -5.196 4.614 1.00 0.00 111 ASN A CA 1
ATOM 1720 C C . ASN A 1 111 ? -16.612 -6.676 4.811 1.00 0.00 111 ASN A C 1
ATOM 1721 O O . ASN A 1 111 ? -16.282 -7.385 3.859 1.00 0.00 111 ASN A O 1
ATOM 1732 N N . LEU A 1 112 ? -16.722 -7.140 6.047 1.00 0.00 112 LEU A N 1
ATOM 1733 C CA . LEU A 1 112 ? -16.381 -8.514 6.369 1.00 0.00 112 LEU A CA 1
ATOM 1734 C C . LEU A 1 112 ? -17.588 -9.435 6.214 1.00 0.00 112 LEU A C 1
ATOM 1735 O O . LEU A 1 112 ? -18.407 -9.562 7.125 1.00 0.00 112 LEU A O 1
ATOM 1751 N N . GLU A 1 113 ? -17.702 -10.054 5.049 1.00 0.00 113 GLU A N 1
ATOM 1752 C CA . GLU A 1 113 ? -18.717 -11.072 4.829 1.00 0.00 113 GLU A CA 1
ATOM 1753 C C . GLU A 1 113 ? -18.126 -12.459 5.034 1.00 0.00 113 GLU A C 1
ATOM 1754 O O . GLU A 1 113 ? -16.980 -12.712 4.655 1.00 0.00 113 GLU A O 1
ATOM 1766 N N . HIS A 1 114 ? -18.917 -13.346 5.623 1.00 0.00 114 HIS A N 1
ATOM 1767 C CA . HIS A 1 114 ? -18.504 -14.730 5.851 1.00 0.00 114 HIS A CA 1
ATOM 1768 C C . HIS A 1 114 ? -19.650 -15.524 6.464 1.00 0.00 114 HIS A C 1
ATOM 1769 O O . HIS A 1 114 ? -19.784 -16.724 6.224 1.00 0.00 114 HIS A O 1
ATOM 1784 N N . HIS A 1 115 ? -20.463 -14.844 7.270 1.00 0.00 115 HIS A N 1
ATOM 1785 C CA . HIS A 1 115 ? -21.640 -15.454 7.880 1.00 0.00 115 HIS A CA 1
ATOM 1786 C C . HIS A 1 115 ? -22.585 -15.954 6.791 1.00 0.00 115 HIS A C 1
ATOM 1787 O O . HIS A 1 115 ? -23.201 -15.158 6.080 1.00 0.00 115 HIS A O 1
ATOM 1802 N N . HIS A 1 116 ? -22.691 -17.267 6.658 1.00 0.00 116 HIS A N 1
ATOM 1803 C CA . HIS A 1 116 ? -23.482 -17.854 5.589 1.00 0.00 116 HIS A CA 1
ATOM 1804 C C . HIS A 1 116 ? -24.944 -17.989 6.002 1.00 0.00 116 HIS A C 1
ATOM 1805 O O . HIS A 1 116 ? -25.399 -19.072 6.376 1.00 0.00 116 HIS A O 1
ATOM 1820 N N . HIS A 1 117 ? -25.650 -16.866 5.966 1.00 0.00 117 HIS A N 1
ATOM 1821 C CA . HIS A 1 117 ? -27.085 -16.813 6.233 1.00 0.00 117 HIS A CA 1
ATOM 1822 C C . HIS A 1 117 ? -27.551 -15.370 6.118 1.00 0.00 117 HIS A C 1
ATOM 1823 O O . HIS A 1 117 ? -27.840 -14.716 7.120 1.00 0.00 117 HIS A O 1
ATOM 1838 N N . HIS A 1 118 ? -27.581 -14.873 4.894 1.00 0.00 118 HIS A N 1
ATOM 1839 C CA . HIS A 1 118 ? -27.948 -13.490 4.635 1.00 0.00 118 HIS A CA 1
ATOM 1840 C C . HIS A 1 118 ? -29.465 -13.362 4.540 1.00 0.00 118 HIS A C 1
ATOM 1841 O O . HIS A 1 118 ? -30.033 -12.297 4.788 1.00 0.00 118 HIS A O 1
ATOM 1856 N N . HIS A 1 119 ? -30.110 -14.463 4.182 1.00 0.00 119 HIS A N 1
ATOM 1857 C CA . HIS A 1 119 ? -31.560 -14.515 4.097 1.00 0.00 119 HIS A CA 1
ATOM 1858 C C . HIS A 1 119 ? -32.059 -15.821 4.699 1.00 0.00 119 HIS A C 1
ATOM 1859 O O . HIS A 1 119 ? -32.563 -15.796 5.835 1.00 0.00 119 HIS A O 1
ATOM 1875 N N . MET A 1 1 ? 2.823 -29.284 -10.295 1.00 0.00 1 MET A N 2
ATOM 1876 C CA . MET A 1 1 ? 3.133 -28.017 -9.593 1.00 0.00 1 MET A CA 2
ATOM 1877 C C . MET A 1 1 ? 2.922 -28.182 -8.092 1.00 0.00 1 MET A C 2
ATOM 1878 O O . MET A 1 1 ? 2.080 -28.975 -7.663 1.00 0.00 1 MET A O 2
ATOM 1894 N N . PRO A 1 2 ? 3.698 -27.461 -7.272 1.00 0.00 2 PRO A N 2
ATOM 1895 C CA . PRO A 1 2 ? 3.615 -27.558 -5.815 1.00 0.00 2 PRO A CA 2
ATOM 1896 C C . PRO A 1 2 ? 2.334 -26.939 -5.262 1.00 0.00 2 PRO A C 2
ATOM 1897 O O . PRO A 1 2 ? 2.272 -25.741 -4.989 1.00 0.00 2 PRO A O 2
ATOM 1908 N N . THR A 1 3 ? 1.300 -27.754 -5.128 1.00 0.00 3 THR A N 2
ATOM 1909 C CA . THR A 1 3 ? 0.044 -27.295 -4.564 1.00 0.00 3 THR A CA 2
ATOM 1910 C C . THR A 1 3 ? -0.024 -27.597 -3.078 1.00 0.00 3 THR A C 2
ATOM 1911 O O . THR A 1 3 ? -0.243 -28.741 -2.666 1.00 0.00 3 THR A O 2
ATOM 1922 N N . PHE A 1 4 ? 0.182 -26.569 -2.281 1.00 0.00 4 PHE A N 2
ATOM 1923 C CA . PHE A 1 4 ? 0.173 -26.696 -0.843 1.00 0.00 4 PHE A CA 2
ATOM 1924 C C . PHE A 1 4 ? -1.067 -26.028 -0.271 1.00 0.00 4 PHE A C 2
ATOM 1925 O O . PHE A 1 4 ? -1.850 -25.431 -1.012 1.00 0.00 4 PHE A O 2
ATOM 1942 N N . ASP A 1 5 ? -1.240 -26.107 1.041 1.00 0.00 5 ASP A N 2
ATOM 1943 C CA . ASP A 1 5 ? -2.366 -25.452 1.693 1.00 0.00 5 ASP A CA 2
ATOM 1944 C C . ASP A 1 5 ? -1.981 -24.025 2.072 1.00 0.00 5 ASP A C 2
ATOM 1945 O O . ASP A 1 5 ? -2.133 -23.598 3.217 1.00 0.00 5 ASP A O 2
ATOM 1954 N N . HIS A 1 6 ? -1.454 -23.303 1.093 1.00 0.00 6 HIS A N 2
ATOM 1955 C CA . HIS A 1 6 ? -1.037 -21.920 1.280 1.00 0.00 6 HIS A CA 2
ATOM 1956 C C . HIS A 1 6 ? -2.200 -20.989 0.986 1.00 0.00 6 HIS A C 2
ATOM 1957 O O . HIS A 1 6 ? -3.026 -21.276 0.122 1.00 0.00 6 HIS A O 2
ATOM 1972 N N . GLY A 1 7 ? -2.267 -19.882 1.700 1.00 0.00 7 GLY A N 2
ATOM 1973 C CA . GLY A 1 7 ? -3.361 -18.965 1.508 1.00 0.00 7 GLY A CA 2
ATOM 1974 C C . GLY A 1 7 ? -2.896 -17.605 1.050 1.00 0.00 7 GLY A C 2
ATOM 1975 O O . GLY A 1 7 ? -1.703 -17.290 1.120 1.00 0.00 7 GLY A O 2
ATOM 1979 N N . ASN A 1 8 ? -3.842 -16.813 0.579 1.00 0.00 8 ASN A N 2
ATOM 1980 C CA . ASN A 1 8 ? -3.580 -15.443 0.177 1.00 0.00 8 ASN A CA 2
ATOM 1981 C C . ASN A 1 8 ? -4.399 -14.504 1.037 1.00 0.00 8 ASN A C 2
ATOM 1982 O O . ASN A 1 8 ? -5.399 -14.904 1.642 1.00 0.00 8 ASN A O 2
ATOM 1993 N N . LEU A 1 9 ? -3.977 -13.263 1.082 1.00 0.00 9 LEU A N 2
ATOM 1994 C CA . LEU A 1 9 ? -4.719 -12.230 1.776 1.00 0.00 9 LEU A CA 2
ATOM 1995 C C . LEU A 1 9 ? -4.546 -10.916 1.043 1.00 0.00 9 LEU A C 2
ATOM 1996 O O . LEU A 1 9 ? -3.429 -10.427 0.881 1.00 0.00 9 LEU A O 2
ATOM 2012 N N . SER A 1 10 ? -5.651 -10.340 0.617 1.00 0.00 10 SER A N 2
ATOM 2013 C CA . SER A 1 10 ? -5.610 -9.130 -0.174 1.00 0.00 10 SER A CA 2
ATOM 2014 C C . SER A 1 10 ? -5.934 -7.919 0.686 1.00 0.00 10 SER A C 2
ATOM 2015 O O . SER A 1 10 ? -7.055 -7.774 1.174 1.00 0.00 10 SER A O 2
ATOM 2023 N N . LEU A 1 11 ? -4.943 -7.063 0.878 1.00 0.00 11 LEU A N 2
ATOM 2024 C CA . LEU A 1 11 ? -5.133 -5.836 1.634 1.00 0.00 11 LEU A CA 2
ATOM 2025 C C . LEU A 1 11 ? -5.835 -4.808 0.759 1.00 0.00 11 LEU A C 2
ATOM 2026 O O . LEU A 1 11 ? -6.341 -3.797 1.244 1.00 0.00 11 LEU A O 2
ATOM 2042 N N . GLY A 1 12 ? -5.854 -5.085 -0.537 1.00 0.00 12 GLY A N 2
ATOM 2043 C CA . GLY A 1 12 ? -6.483 -4.195 -1.484 1.00 0.00 12 GLY A CA 2
ATOM 2044 C C . GLY A 1 12 ? -5.497 -3.193 -2.029 1.00 0.00 12 GLY A C 2
ATOM 2045 O O . GLY A 1 12 ? -4.287 -3.415 -1.971 1.00 0.00 12 GLY A O 2
ATOM 2049 N N . GLU A 1 13 ? -6.000 -2.105 -2.579 1.00 0.00 13 GLU A N 2
ATOM 2050 C CA . GLU A 1 13 ? -5.147 -1.027 -3.023 1.00 0.00 13 GLU A CA 2
ATOM 2051 C C . GLU A 1 13 ? -4.951 -0.012 -1.914 1.00 0.00 13 GLU A C 2
ATOM 2052 O O . GLU A 1 13 ? -5.907 0.591 -1.429 1.00 0.00 13 GLU A O 2
ATOM 2064 N N . LEU A 1 14 ? -3.707 0.159 -1.511 1.00 0.00 14 LEU A N 2
ATOM 2065 C CA . LEU A 1 14 ? -3.371 1.107 -0.466 1.00 0.00 14 LEU A CA 2
ATOM 2066 C C . LEU A 1 14 ? -2.923 2.419 -1.083 1.00 0.00 14 LEU A C 2
ATOM 2067 O O . LEU A 1 14 ? -2.371 2.432 -2.186 1.00 0.00 14 LEU A O 2
ATOM 2083 N N . GLU A 1 15 ? -3.151 3.511 -0.370 1.00 0.00 15 GLU A N 2
ATOM 2084 C CA . GLU A 1 15 ? -2.731 4.821 -0.838 1.00 0.00 15 GLU A CA 2
ATOM 2085 C C . GLU A 1 15 ? -1.214 4.936 -0.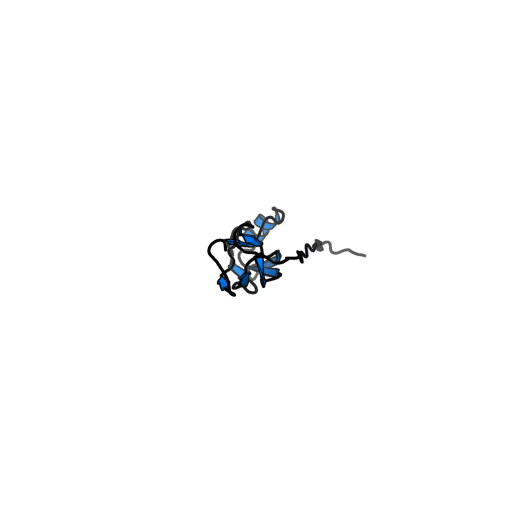751 1.00 0.00 15 GLU A C 2
ATOM 2086 O O . GLU A 1 15 ? -0.614 4.621 0.280 1.00 0.00 15 GLU A O 2
ATOM 2098 N N . LEU A 1 16 ? -0.602 5.387 -1.832 1.00 0.00 16 LEU A N 2
ATOM 2099 C CA . LEU A 1 16 ? 0.844 5.489 -1.902 1.00 0.00 16 LEU A CA 2
ATOM 2100 C C . LEU A 1 16 ? 1.289 6.787 -1.242 1.00 0.00 16 LEU A C 2
ATOM 2101 O O . LEU A 1 16 ? 0.989 7.881 -1.726 1.00 0.00 16 LEU A O 2
ATOM 2117 N N . THR A 1 17 ? 1.983 6.656 -0.127 1.00 0.00 17 THR A N 2
ATOM 2118 C CA . THR A 1 17 ? 2.438 7.806 0.625 1.00 0.00 17 THR A CA 2
ATOM 2119 C C . THR A 1 17 ? 3.802 8.259 0.118 1.00 0.00 17 THR A C 2
ATOM 2120 O O . THR A 1 17 ? 4.752 7.479 0.067 1.00 0.00 17 THR A O 2
ATOM 2131 N N . VAL A 1 18 ? 3.894 9.515 -0.281 1.00 0.00 18 VAL A N 2
ATOM 2132 C CA . VAL A 1 18 ? 5.139 10.046 -0.807 1.00 0.00 18 VAL A CA 2
ATOM 2133 C C . VAL A 1 18 ? 5.797 10.964 0.211 1.00 0.00 18 VAL A C 2
ATOM 2134 O O . VAL A 1 18 ? 5.258 12.014 0.558 1.00 0.00 18 VAL A O 2
ATOM 2147 N N . LEU A 1 19 ? 6.955 10.553 0.695 1.00 0.00 19 LEU A N 2
ATOM 2148 C CA . LEU A 1 19 ? 7.724 11.354 1.628 1.00 0.00 19 LEU A CA 2
ATOM 2149 C C . LEU A 1 19 ? 8.797 12.105 0.858 1.00 0.00 19 LEU A C 2
ATOM 2150 O O . LEU A 1 19 ? 9.659 11.498 0.224 1.00 0.00 19 LEU A O 2
ATOM 2166 N N . TYR A 1 20 ? 8.736 13.421 0.898 1.00 0.00 20 TYR A N 2
ATOM 2167 C CA . TYR A 1 20 ? 9.621 14.237 0.085 1.00 0.00 20 TYR A CA 2
ATOM 2168 C C . TYR A 1 20 ? 9.974 15.522 0.811 1.00 0.00 20 TYR A C 2
ATOM 2169 O O . TYR A 1 20 ? 9.563 15.731 1.953 1.00 0.00 20 TYR A O 2
ATOM 2187 N N . ASP A 1 21 ? 10.746 16.368 0.157 1.00 0.00 21 ASP A N 2
ATOM 2188 C CA . ASP A 1 21 ? 11.057 17.676 0.698 1.00 0.00 21 ASP A CA 2
ATOM 2189 C C . ASP A 1 21 ? 9.993 18.662 0.246 1.00 0.00 21 ASP A C 2
ATOM 2190 O O . ASP A 1 21 ? 9.930 19.021 -0.928 1.00 0.00 21 ASP A O 2
ATOM 2199 N N . GLU A 1 22 ? 9.143 19.075 1.174 1.00 0.00 22 GLU A N 2
ATOM 2200 C CA . GLU A 1 22 ? 7.986 19.904 0.839 1.00 0.00 22 GLU A CA 2
ATOM 2201 C C . GLU A 1 22 ? 8.290 21.394 0.984 1.00 0.00 22 GLU A C 2
ATOM 2202 O O . GLU A 1 22 ? 7.392 22.237 0.892 1.00 0.00 22 GLU A O 2
ATOM 2214 N N . GLU A 1 23 ? 9.560 21.708 1.189 1.00 0.00 23 GLU A N 2
ATOM 2215 C CA . GLU A 1 23 ? 10.008 23.089 1.301 1.00 0.00 23 GLU A CA 2
ATOM 2216 C C . GLU A 1 23 ? 9.878 23.845 -0.023 1.00 0.00 23 GLU A C 2
ATOM 2217 O O . GLU A 1 23 ? 9.314 24.941 -0.066 1.00 0.00 23 GLU A O 2
ATOM 2229 N N . ARG A 1 24 ? 10.422 23.281 -1.097 1.00 0.00 24 ARG A N 2
ATOM 2230 C CA . ARG A 1 24 ? 10.433 23.956 -2.395 1.00 0.00 24 ARG A CA 2
ATOM 2231 C C . ARG A 1 24 ? 9.495 23.284 -3.392 1.00 0.00 24 ARG A C 2
ATOM 2232 O O . ARG A 1 24 ? 8.638 23.938 -3.987 1.00 0.00 24 ARG A O 2
ATOM 2253 N N . TYR A 1 25 ? 9.666 21.984 -3.576 1.00 0.00 25 TYR A N 2
ATOM 2254 C CA . TYR A 1 25 ? 8.930 21.259 -4.603 1.00 0.00 25 TYR A CA 2
ATOM 2255 C C . TYR A 1 25 ? 7.556 20.821 -4.108 1.00 0.00 25 TYR A C 2
ATOM 2256 O O . TYR A 1 25 ? 7.298 20.772 -2.903 1.00 0.00 25 TYR A O 2
ATOM 2274 N N . ASP A 1 26 ? 6.683 20.517 -5.056 1.00 0.00 26 ASP A N 2
ATOM 2275 C CA . ASP A 1 26 ? 5.351 20.009 -4.765 1.00 0.00 26 ASP A CA 2
ATOM 2276 C C . ASP A 1 26 ? 5.051 18.824 -5.671 1.00 0.00 26 ASP A C 2
ATOM 2277 O O . ASP A 1 26 ? 5.632 18.706 -6.756 1.00 0.00 26 ASP A O 2
ATOM 2286 N N . ILE A 1 27 ? 4.166 17.948 -5.224 1.00 0.00 27 ILE A N 2
ATOM 2287 C CA . ILE A 1 27 ? 3.835 16.745 -5.969 1.00 0.00 27 ILE A CA 2
ATOM 2288 C C . ILE A 1 27 ? 2.888 17.071 -7.118 1.00 0.00 27 ILE A C 2
ATOM 2289 O O . ILE A 1 27 ? 1.738 17.453 -6.899 1.00 0.00 27 ILE A O 2
ATOM 2305 N N . VAL A 1 28 ? 3.377 16.930 -8.336 1.00 0.00 28 VAL A N 2
ATOM 2306 C CA . VAL A 1 28 ? 2.549 17.157 -9.511 1.00 0.00 28 VAL A CA 2
ATOM 2307 C C . VAL A 1 28 ? 1.907 15.851 -9.950 1.00 0.00 28 VAL A C 2
ATOM 2308 O O . VAL A 1 28 ? 0.699 15.777 -10.161 1.00 0.00 28 VAL A O 2
ATOM 2321 N N . GLU A 1 29 ? 2.721 14.810 -10.038 1.00 0.00 29 GLU A N 2
ATOM 2322 C CA . GLU A 1 29 ? 2.254 13.502 -10.475 1.00 0.00 29 GLU A CA 2
ATOM 2323 C C . GLU A 1 29 ? 2.794 12.435 -9.536 1.00 0.00 29 GLU A C 2
ATOM 2324 O O . GLU A 1 29 ? 3.851 12.620 -8.935 1.00 0.00 29 GLU A O 2
ATOM 2336 N N . GLN A 1 30 ? 2.085 11.322 -9.425 1.00 0.00 30 GLN A N 2
ATOM 2337 C CA . GLN A 1 30 ? 2.528 10.214 -8.588 1.00 0.00 30 GLN A CA 2
ATOM 2338 C C . GLN A 1 30 ? 1.634 9.002 -8.788 1.00 0.00 30 GLN A C 2
ATOM 2339 O O . GLN A 1 30 ? 0.571 9.098 -9.407 1.00 0.00 30 GLN A O 2
ATOM 2353 N N . THR A 1 31 ? 2.074 7.868 -8.267 1.00 0.00 31 THR A N 2
ATOM 2354 C CA . THR A 1 31 ? 1.243 6.682 -8.197 1.00 0.00 31 THR A CA 2
ATOM 2355 C C . THR A 1 31 ? 0.215 6.858 -7.081 1.00 0.00 31 THR A C 2
ATOM 2356 O O . THR A 1 31 ? 0.565 7.260 -5.969 1.00 0.00 31 THR A O 2
ATOM 2367 N N . GLU A 1 32 ? -1.049 6.601 -7.386 1.00 0.00 32 GLU A N 2
ATOM 2368 C CA . GLU A 1 32 ? -2.115 6.787 -6.409 1.00 0.00 32 GLU A CA 2
ATOM 2369 C C . GLU A 1 32 ? -2.195 5.616 -5.440 1.00 0.00 32 GLU A C 2
ATOM 2370 O O . GLU A 1 32 ? -1.928 5.766 -4.248 1.00 0.00 32 GLU A O 2
ATOM 2382 N N . THR A 1 33 ? -2.562 4.455 -5.955 1.00 0.00 33 THR A N 2
ATOM 2383 C CA . THR A 1 33 ? -2.752 3.281 -5.120 1.00 0.00 33 THR A CA 2
ATOM 2384 C C . THR A 1 33 ? -1.978 2.090 -5.667 1.00 0.00 33 THR A C 2
ATOM 2385 O O . THR A 1 33 ? -1.672 2.033 -6.859 1.00 0.00 33 THR A O 2
ATOM 2396 N N . VAL A 1 34 ? -1.648 1.152 -4.793 1.00 0.00 34 VAL A N 2
ATOM 2397 C CA . VAL A 1 34 ? -1.017 -0.088 -5.216 1.00 0.00 34 VAL A CA 2
ATOM 2398 C C . VAL A 1 34 ? -1.829 -1.267 -4.728 1.00 0.00 34 VAL A C 2
ATOM 2399 O O . VAL A 1 34 ? -2.383 -1.226 -3.633 1.00 0.00 34 VAL A O 2
ATOM 2412 N N . GLN A 1 35 ? -1.858 -2.322 -5.517 1.00 0.00 35 GLN A N 2
ATOM 2413 C CA . GLN A 1 35 ? -2.520 -3.541 -5.115 1.00 0.00 35 GLN A CA 2
ATOM 2414 C C . GLN A 1 35 ? -1.521 -4.434 -4.393 1.00 0.00 35 GLN A C 2
ATOM 2415 O O . GLN A 1 35 ? -0.459 -4.768 -4.939 1.00 0.00 35 GLN A O 2
ATOM 2429 N N . VAL A 1 36 ? -1.849 -4.772 -3.152 1.00 0.00 36 VAL A N 2
ATOM 2430 C CA . VAL A 1 36 ? -0.984 -5.587 -2.320 1.00 0.00 36 VAL A CA 2
ATOM 2431 C C . VAL A 1 36 ? -1.713 -6.838 -1.834 1.00 0.00 36 VAL A C 2
ATOM 2432 O O . VAL A 1 36 ? -2.816 -6.770 -1.279 1.00 0.00 36 VAL A O 2
ATOM 2445 N N . ASP A 1 37 ? -1.089 -7.977 -2.076 1.00 0.00 37 ASP A N 2
ATOM 2446 C CA . ASP A 1 37 ? -1.617 -9.268 -1.664 1.00 0.00 37 ASP A CA 2
ATOM 2447 C C . ASP A 1 37 ? -0.513 -10.062 -0.985 1.00 0.00 37 ASP A C 2
ATOM 2448 O O . ASP A 1 37 ? 0.640 -10.020 -1.415 1.00 0.00 37 ASP A O 2
ATOM 2457 N N . LEU A 1 38 ? -0.851 -10.758 0.079 1.00 0.00 38 LEU A N 2
ATOM 2458 C CA . LEU A 1 38 ? 0.144 -11.484 0.850 1.00 0.00 38 LEU A CA 2
ATOM 2459 C C . LEU A 1 38 ? -0.092 -12.982 0.746 1.00 0.00 38 LEU A C 2
ATOM 2460 O O . LEU A 1 38 ? -1.231 -13.436 0.766 1.00 0.00 38 LEU A O 2
ATOM 2476 N N . GLU A 1 39 ? 0.986 -13.741 0.621 1.00 0.00 39 GLU A N 2
ATOM 2477 C CA . GLU A 1 39 ? 0.887 -15.191 0.613 1.00 0.00 39 GLU A CA 2
ATOM 2478 C C . GLU A 1 39 ? 1.608 -15.764 1.810 1.00 0.00 39 GLU A C 2
ATOM 2479 O O . GLU A 1 39 ? 2.434 -15.097 2.440 1.00 0.00 39 GLU A O 2
ATOM 2491 N N . GLY A 1 40 ? 1.295 -17.000 2.108 1.00 0.00 40 GLY A N 2
ATOM 2492 C CA . GLY A 1 40 ? 1.965 -17.692 3.186 1.00 0.00 40 GLY A CA 2
ATOM 2493 C C . GLY A 1 40 ? 1.085 -18.729 3.842 1.00 0.00 40 GLY A C 2
ATOM 2494 O O . GLY A 1 40 ? 0.107 -19.183 3.245 1.00 0.00 40 GLY A O 2
ATOM 2498 N N . PRO A 1 41 ? 1.429 -19.142 5.067 1.00 0.00 41 PRO A N 2
ATOM 2499 C CA . PRO A 1 41 ? 0.651 -20.120 5.816 1.00 0.00 41 PRO A CA 2
ATOM 2500 C C . PRO A 1 41 ? -0.596 -19.503 6.437 1.00 0.00 41 PRO A C 2
ATOM 2501 O O . PRO A 1 41 ? -0.571 -18.368 6.925 1.00 0.00 41 PRO A O 2
ATOM 2512 N N . ARG A 1 42 ? -1.676 -20.270 6.421 1.00 0.00 42 ARG A N 2
ATOM 2513 C CA . ARG A 1 42 ? -2.972 -19.824 6.923 1.00 0.00 42 ARG A CA 2
ATOM 2514 C C . ARG A 1 42 ? -2.898 -19.408 8.394 1.00 0.00 42 ARG A C 2
ATOM 2515 O O . ARG A 1 42 ? -3.617 -18.505 8.827 1.00 0.00 42 ARG A O 2
ATOM 2536 N N . GLY A 1 43 ? -2.021 -20.061 9.151 1.00 0.00 43 GLY A N 2
ATOM 2537 C CA . GLY A 1 43 ? -1.881 -19.752 10.562 1.00 0.00 43 GLY A CA 2
ATOM 2538 C C . GLY A 1 43 ? -1.412 -18.327 10.802 1.00 0.00 43 GLY A C 2
ATOM 2539 O O . GLY A 1 43 ? -2.024 -17.591 11.576 1.00 0.00 43 GLY A O 2
ATOM 2543 N N . VAL A 1 44 ? -0.348 -17.930 10.111 1.00 0.00 44 VAL A N 2
ATOM 2544 C CA . VAL A 1 44 ? 0.207 -16.588 10.263 1.00 0.00 44 VAL A CA 2
ATOM 2545 C C . VAL A 1 44 ? -0.761 -15.536 9.723 1.00 0.00 44 VAL A C 2
ATOM 2546 O O . VAL A 1 44 ? -0.919 -14.462 10.308 1.00 0.00 44 VAL A O 2
ATOM 2559 N N . LEU A 1 45 ? -1.424 -15.861 8.620 1.00 0.00 45 LEU A N 2
ATOM 2560 C CA . LEU A 1 45 ? -2.417 -14.967 8.032 1.00 0.00 45 LEU A CA 2
ATOM 2561 C C . LEU A 1 45 ? -3.543 -14.677 9.022 1.00 0.00 45 LEU A C 2
ATOM 2562 O O . LEU A 1 45 ? -4.069 -13.566 9.074 1.00 0.00 45 LEU A O 2
ATOM 2578 N N . THR A 1 46 ? -3.893 -15.680 9.817 1.00 0.00 46 THR A N 2
ATOM 2579 C CA . THR A 1 46 ? -4.920 -15.525 10.836 1.00 0.00 46 THR A CA 2
ATOM 2580 C C . THR A 1 46 ? -4.452 -14.564 11.930 1.00 0.00 46 THR A C 2
ATOM 2581 O O . THR A 1 46 ? -5.224 -13.739 12.418 1.00 0.00 46 THR A O 2
ATOM 2592 N N . VAL A 1 47 ? -3.176 -14.662 12.292 1.00 0.00 47 VAL A N 2
ATOM 2593 C CA . VAL A 1 47 ? -2.594 -13.771 13.292 1.00 0.00 47 VAL A CA 2
ATOM 2594 C C . VAL A 1 47 ? -2.628 -12.324 12.799 1.00 0.00 47 VAL A C 2
ATOM 2595 O O . VAL A 1 47 ? -2.989 -11.407 13.542 1.00 0.00 47 VAL A O 2
ATOM 2608 N N . PHE A 1 48 ? -2.278 -12.134 11.531 1.00 0.00 48 PHE A N 2
ATOM 2609 C CA . PHE A 1 48 ? -2.284 -10.811 10.913 1.00 0.00 48 PHE A CA 2
ATOM 2610 C C . PHE A 1 48 ? -3.709 -10.262 10.828 1.00 0.00 48 PHE A C 2
ATOM 2611 O O . PHE A 1 48 ? -3.928 -9.052 10.852 1.00 0.00 48 PHE A O 2
ATOM 2628 N N . ARG A 1 49 ? -4.677 -11.169 10.744 1.00 0.00 49 ARG A N 2
ATOM 2629 C CA . ARG A 1 49 ? -6.084 -10.809 10.653 1.00 0.00 49 ARG A CA 2
ATOM 2630 C C . ARG A 1 49 ? -6.584 -10.115 11.924 1.00 0.00 49 ARG A C 2
ATOM 2631 O O . ARG A 1 49 ? -7.557 -9.356 11.882 1.00 0.00 49 ARG A O 2
ATOM 2652 N N . PHE A 1 50 ? -5.923 -10.376 13.047 1.00 0.00 50 PHE A N 2
ATOM 2653 C CA . PHE A 1 50 ? -6.311 -9.783 14.317 1.00 0.00 50 PHE A CA 2
ATOM 2654 C C . PHE A 1 50 ? -5.904 -8.317 14.390 1.00 0.00 50 PHE A C 2
ATOM 2655 O O . PHE A 1 50 ? -6.618 -7.491 14.961 1.00 0.00 50 PHE A O 2
ATOM 2672 N N . ALA A 1 51 ? -4.760 -8.005 13.800 1.00 0.00 51 ALA A N 2
ATOM 2673 C CA . ALA A 1 51 ? -4.205 -6.665 13.854 1.00 0.00 51 ALA A CA 2
ATOM 2674 C C . ALA A 1 51 ? -4.906 -5.739 12.872 1.00 0.00 51 ALA A C 2
ATOM 2675 O O . ALA A 1 51 ? -5.157 -6.104 11.720 1.00 0.00 51 ALA A O 2
ATOM 2682 N N . ARG A 1 52 ? -5.237 -4.547 13.342 1.00 0.00 52 ARG A N 2
ATOM 2683 C CA . ARG A 1 52 ? -5.828 -3.526 12.504 1.00 0.00 52 ARG A CA 2
ATOM 2684 C C . ARG A 1 52 ? -4.779 -2.956 11.558 1.00 0.00 52 ARG A C 2
ATOM 2685 O O . ARG A 1 52 ? -3.583 -3.165 11.767 1.00 0.00 52 ARG A O 2
ATOM 2706 N N . PRO A 1 53 ? -5.201 -2.232 10.503 1.00 0.00 53 PRO A N 2
ATOM 2707 C CA . PRO A 1 53 ? -4.277 -1.696 9.507 1.00 0.00 53 PRO A CA 2
ATOM 2708 C C . PRO A 1 53 ? -3.138 -0.886 10.109 1.00 0.00 53 PRO A C 2
ATOM 2709 O O . PRO A 1 53 ? -3.345 0.100 10.821 1.00 0.00 53 PRO A O 2
ATOM 2720 N N . SER A 1 54 ? -1.938 -1.337 9.808 1.00 0.00 54 SER A N 2
ATOM 2721 C CA . SER A 1 54 ? -0.721 -0.653 10.151 1.00 0.00 54 SER A CA 2
ATOM 2722 C C . SER A 1 54 ? 0.246 -0.771 8.981 1.00 0.00 54 SER A C 2
ATOM 2723 O O . SER A 1 54 ? 1.436 -0.476 9.093 1.00 0.00 54 SER A O 2
ATOM 2731 N N . TYR A 1 55 ? -0.298 -1.207 7.853 1.00 0.00 55 TYR A N 2
ATOM 2732 C CA . TYR A 1 55 ? 0.485 -1.458 6.659 1.00 0.00 55 TYR A CA 2
ATOM 2733 C C . TYR A 1 55 ? 0.433 -0.259 5.728 1.00 0.00 55 TYR A C 2
ATOM 2734 O O . TYR A 1 55 ? -0.638 0.176 5.312 1.00 0.00 55 TYR A O 2
ATOM 2752 N N . GLU A 1 56 ? 1.600 0.284 5.432 1.00 0.00 56 GLU A N 2
ATOM 2753 C CA . GLU A 1 56 ? 1.705 1.442 4.562 1.00 0.00 56 GLU A CA 2
ATOM 2754 C C . GLU A 1 56 ? 2.699 1.188 3.442 1.00 0.00 56 GLU A C 2
ATOM 2755 O O . GLU A 1 56 ? 3.678 0.455 3.614 1.00 0.00 56 GLU A O 2
ATOM 2767 N N . VAL A 1 57 ? 2.426 1.784 2.293 1.00 0.00 57 VAL A N 2
ATOM 2768 C CA . VAL A 1 57 ? 3.358 1.775 1.181 1.00 0.00 57 VAL A CA 2
ATOM 2769 C C . VAL A 1 57 ? 3.818 3.205 0.904 1.00 0.00 57 VAL A C 2
ATOM 2770 O O . VAL A 1 57 ? 2.997 4.107 0.715 1.00 0.00 57 VAL A O 2
ATOM 2783 N N . PHE A 1 58 ? 5.121 3.420 0.911 1.00 0.00 58 PHE A N 2
ATOM 2784 C CA . PHE A 1 58 ? 5.649 4.768 0.823 1.00 0.00 58 PHE A CA 2
ATOM 2785 C C . PHE A 1 58 ? 6.913 4.824 -0.020 1.00 0.00 58 PHE A C 2
ATOM 2786 O O . PHE A 1 58 ? 7.599 3.819 -0.209 1.00 0.00 58 PHE A O 2
ATOM 2803 N N . VAL A 1 59 ? 7.189 6.008 -0.542 1.00 0.00 59 VAL A N 2
ATOM 2804 C CA . VAL A 1 59 ? 8.398 6.263 -1.307 1.00 0.00 59 VAL A CA 2
ATOM 2805 C C . VAL A 1 59 ? 9.083 7.510 -0.766 1.00 0.00 59 VAL A C 2
ATOM 2806 O O . VAL A 1 59 ? 8.420 8.496 -0.441 1.00 0.00 59 VAL A O 2
ATOM 2819 N N . ASP A 1 60 ? 10.399 7.453 -0.660 1.00 0.00 60 ASP A N 2
ATOM 2820 C CA . ASP A 1 60 ? 11.181 8.578 -0.165 1.00 0.00 60 ASP A CA 2
ATOM 2821 C C . ASP A 1 60 ? 11.896 9.274 -1.305 1.00 0.00 60 ASP A C 2
ATOM 2822 O O . ASP A 1 60 ? 12.763 8.694 -1.959 1.00 0.00 60 ASP A O 2
ATOM 2831 N N . LEU A 1 61 ? 11.524 10.515 -1.540 1.00 0.00 61 LEU A N 2
ATOM 2832 C CA . LEU A 1 61 ? 12.131 11.313 -2.591 1.00 0.00 61 LEU A CA 2
ATOM 2833 C C . LEU A 1 61 ? 12.479 12.699 -2.063 1.00 0.00 61 LEU A C 2
ATOM 2834 O O . LEU A 1 61 ? 11.912 13.705 -2.482 1.00 0.00 61 LEU A O 2
ATOM 2850 N N . THR A 1 62 ? 13.415 12.731 -1.124 1.00 0.00 62 THR A N 2
ATOM 2851 C CA . THR A 1 62 ? 13.832 13.969 -0.484 1.00 0.00 62 THR A CA 2
ATOM 2852 C C . THR A 1 62 ? 14.743 14.789 -1.393 1.00 0.00 62 THR A C 2
ATOM 2853 O O . THR A 1 62 ? 14.681 16.018 -1.410 1.00 0.00 62 THR A O 2
ATOM 2864 N N . GLU A 1 63 ? 15.586 14.101 -2.150 1.00 0.00 63 GLU A N 2
ATOM 2865 C CA . GLU A 1 63 ? 16.495 14.760 -3.077 1.00 0.00 63 GLU A CA 2
ATOM 2866 C C . GLU A 1 63 ? 15.803 15.021 -4.402 1.00 0.00 63 GLU A C 2
ATOM 2867 O O . GLU A 1 63 ? 15.862 16.130 -4.938 1.00 0.00 63 GLU A O 2
ATOM 2879 N N . ALA A 1 64 ? 15.149 13.979 -4.912 1.00 0.00 64 ALA A N 2
ATOM 2880 C CA . ALA A 1 64 ? 14.459 14.027 -6.199 1.00 0.00 64 ALA A CA 2
ATOM 2881 C C . ALA A 1 64 ? 15.433 14.334 -7.335 1.00 0.00 64 ALA A C 2
ATOM 2882 O O . ALA A 1 64 ? 16.653 14.258 -7.164 1.00 0.00 64 ALA A O 2
ATOM 2889 N N . GLY A 1 65 ? 14.887 14.662 -8.492 1.00 0.00 65 GLY A N 2
ATOM 2890 C CA . GLY A 1 65 ? 15.700 14.995 -9.632 1.00 0.00 65 GLY A CA 2
ATOM 2891 C C . GLY A 1 65 ? 14.899 15.736 -10.673 1.00 0.00 65 GLY A C 2
ATOM 2892 O O . GLY A 1 65 ? 14.124 16.631 -10.344 1.00 0.00 65 GLY A O 2
ATOM 2896 N N . GLU A 1 66 ? 15.060 15.344 -11.921 1.00 0.00 66 GLU A N 2
ATOM 2897 C CA . GLU A 1 66 ? 14.365 15.994 -13.018 1.00 0.00 66 GLU A CA 2
ATOM 2898 C C . GLU A 1 66 ? 13.034 15.308 -13.285 1.00 0.00 66 GLU A C 2
ATOM 2899 O O . GLU A 1 66 ? 12.935 14.081 -13.190 1.00 0.00 66 GLU A O 2
ATOM 2911 N N . GLY A 1 67 ? 12.023 16.103 -13.619 1.00 0.00 67 GLY A N 2
ATOM 2912 C CA . GLY A 1 67 ? 10.733 15.568 -13.994 1.00 0.00 67 GLY A CA 2
ATOM 2913 C C . GLY A 1 67 ? 10.177 14.607 -12.970 1.00 0.00 67 GLY A C 2
ATOM 2914 O O . GLY A 1 67 ? 10.059 14.923 -11.783 1.00 0.00 67 GLY A O 2
ATOM 2918 N N . SER A 1 68 ? 9.846 13.432 -13.447 1.00 0.00 68 SER A N 2
ATOM 2919 C CA . SER A 1 68 ? 9.407 12.346 -12.597 1.00 0.00 68 SER A CA 2
ATOM 2920 C C . SER A 1 68 ? 10.490 11.285 -12.547 1.00 0.00 68 SER A C 2
ATOM 2921 O O . SER A 1 68 ? 11.180 11.041 -13.541 1.00 0.00 68 SER A O 2
ATOM 2929 N N . HIS A 1 69 ? 10.657 10.678 -11.394 1.00 0.00 69 HIS A N 2
ATOM 2930 C CA . HIS A 1 69 ? 11.681 9.660 -11.217 1.00 0.00 69 HIS A CA 2
ATOM 2931 C C . HIS A 1 69 ? 11.109 8.433 -10.537 1.00 0.00 69 HIS A C 2
ATOM 2932 O O . HIS A 1 69 ? 10.278 8.545 -9.635 1.00 0.00 69 HIS A O 2
ATOM 2947 N N . THR A 1 70 ? 11.547 7.266 -10.980 1.00 0.00 70 THR A N 2
ATOM 2948 C CA . THR A 1 70 ? 11.014 6.020 -10.477 1.00 0.00 70 THR A CA 2
ATOM 2949 C C . THR A 1 70 ? 12.024 5.284 -9.588 1.00 0.00 70 THR A C 2
ATOM 2950 O O . THR A 1 70 ? 13.201 5.167 -9.921 1.00 0.00 70 THR A O 2
ATOM 2961 N N . VAL A 1 71 ? 11.546 4.823 -8.437 1.00 0.00 71 VAL A N 2
ATOM 2962 C CA . VAL A 1 71 ? 12.340 4.013 -7.515 1.00 0.00 71 VAL A CA 2
ATOM 2963 C C . VAL A 1 71 ? 11.446 2.947 -6.885 1.00 0.00 71 VAL A C 2
ATOM 2964 O O . VAL A 1 71 ? 10.222 3.015 -7.014 1.00 0.00 71 VAL A O 2
ATOM 2977 N N . ASP A 1 72 ? 12.048 1.962 -6.229 1.00 0.00 72 ASP A N 2
ATOM 2978 C CA . ASP A 1 72 ? 11.288 0.882 -5.595 1.00 0.00 72 ASP A CA 2
ATOM 2979 C C . ASP A 1 72 ? 10.434 1.417 -4.452 1.00 0.00 72 ASP A C 2
ATOM 2980 O O . ASP A 1 72 ? 10.784 2.417 -3.816 1.00 0.00 72 ASP A O 2
ATOM 2989 N N . VAL A 1 73 ? 9.318 0.748 -4.192 1.00 0.00 73 VAL A N 2
ATOM 2990 C CA . VAL A 1 73 ? 8.383 1.176 -3.156 1.00 0.00 73 VAL A CA 2
ATOM 2991 C C . VAL A 1 73 ? 8.675 0.484 -1.826 1.00 0.00 73 VAL A C 2
ATOM 2992 O O . VAL A 1 73 ? 8.744 -0.745 -1.748 1.00 0.00 73 VAL A O 2
ATOM 3005 N N . GLU A 1 74 ? 8.830 1.282 -0.782 1.00 0.00 74 GLU A N 2
ATOM 3006 C CA . GLU A 1 74 ? 9.092 0.761 0.549 1.00 0.00 74 GLU A CA 2
ATOM 3007 C C . GLU A 1 74 ? 7.780 0.481 1.269 1.00 0.00 74 GLU A C 2
ATOM 3008 O O . GLU A 1 74 ? 6.757 1.108 0.986 1.00 0.00 74 GLU A O 2
ATOM 3020 N N . HIS A 1 75 ? 7.804 -0.472 2.187 1.00 0.00 75 HIS A N 2
ATOM 3021 C CA . HIS A 1 75 ? 6.584 -0.912 2.847 1.00 0.00 75 HIS A CA 2
ATOM 3022 C C . HIS A 1 75 ? 6.791 -1.114 4.342 1.00 0.00 75 HIS A C 2
ATOM 3023 O O . HIS A 1 75 ? 7.882 -1.453 4.793 1.00 0.00 75 HIS A O 2
ATOM 3038 N N . ARG A 1 76 ? 5.726 -0.902 5.101 1.00 0.00 76 ARG A N 2
ATOM 3039 C CA . ARG A 1 76 ? 5.778 -1.007 6.551 1.00 0.00 76 ARG A CA 2
ATOM 3040 C C . ARG A 1 76 ? 4.588 -1.824 7.052 1.00 0.00 76 ARG A C 2
ATOM 3041 O O . ARG A 1 76 ? 3.518 -1.796 6.441 1.00 0.00 76 ARG A O 2
ATOM 3062 N N . GLY A 1 77 ? 4.779 -2.557 8.141 1.00 0.00 77 GLY A N 2
ATOM 3063 C CA . GLY A 1 77 ? 3.693 -3.325 8.720 1.00 0.00 77 GLY A CA 2
ATOM 3064 C C . GLY A 1 77 ? 3.970 -4.813 8.705 1.00 0.00 77 GLY A C 2
ATOM 3065 O O . GLY A 1 77 ? 4.496 -5.363 9.673 1.00 0.00 77 GLY A O 2
ATOM 3069 N N . PHE A 1 78 ? 3.608 -5.461 7.608 1.00 0.00 78 PHE A N 2
ATOM 3070 C CA . PHE A 1 78 ? 3.847 -6.889 7.439 1.00 0.00 78 PHE A CA 2
ATOM 3071 C C . PHE A 1 78 ? 5.343 -7.195 7.334 1.00 0.00 78 PHE A C 2
ATOM 3072 O O . PHE A 1 78 ? 6.111 -6.410 6.771 1.00 0.00 78 PHE A O 2
ATOM 3089 N N . PRO A 1 79 ? 5.776 -8.343 7.885 1.00 0.00 79 PRO A N 2
ATOM 3090 C CA . PRO A 1 79 ? 7.177 -8.759 7.861 1.00 0.00 79 PRO A CA 2
ATOM 3091 C C . PRO A 1 79 ? 7.556 -9.464 6.560 1.00 0.00 79 PRO A C 2
ATOM 3092 O O . PRO A 1 79 ? 6.706 -9.714 5.705 1.00 0.00 79 PRO A O 2
ATOM 3103 N N . GLY A 1 80 ? 8.833 -9.804 6.436 1.00 0.00 80 GLY A N 2
ATOM 3104 C CA . GLY A 1 80 ? 9.323 -10.448 5.232 1.00 0.00 80 GLY A CA 2
ATOM 3105 C C . GLY A 1 80 ? 9.188 -11.955 5.293 1.00 0.00 80 GLY A C 2
ATOM 3106 O O . GLY A 1 80 ? 9.601 -12.665 4.375 1.00 0.00 80 GLY A O 2
ATOM 3110 N N . ASP A 1 81 ? 8.621 -12.446 6.389 1.00 0.00 81 ASP A N 2
ATOM 3111 C CA . ASP A 1 81 ? 8.347 -13.870 6.544 1.00 0.00 81 ASP A CA 2
ATOM 3112 C C . ASP A 1 81 ? 7.206 -14.282 5.626 1.00 0.00 81 ASP A C 2
ATOM 3113 O O . ASP A 1 81 ? 7.175 -15.395 5.103 1.00 0.00 81 ASP A O 2
ATOM 3122 N N . LEU A 1 82 ? 6.281 -13.360 5.422 1.00 0.00 82 LEU A N 2
ATOM 3123 C CA . LEU A 1 82 ? 5.186 -13.566 4.491 1.00 0.00 82 LEU A CA 2
ATOM 3124 C C . LEU A 1 82 ? 5.626 -13.168 3.091 1.00 0.00 82 LEU A C 2
ATOM 3125 O O . LEU A 1 82 ? 6.634 -12.485 2.925 1.00 0.00 82 LEU A O 2
ATOM 3141 N N . ALA A 1 83 ? 4.893 -13.609 2.093 1.00 0.00 83 ALA A N 2
ATOM 3142 C CA . ALA A 1 83 ? 5.187 -13.219 0.728 1.00 0.00 83 ALA A CA 2
ATOM 3143 C C . ALA A 1 83 ? 4.475 -11.919 0.403 1.00 0.00 83 ALA A C 2
ATOM 3144 O O . ALA A 1 83 ? 3.244 -11.879 0.330 1.00 0.00 83 ALA A O 2
ATOM 3151 N N . VAL A 1 84 ? 5.242 -10.861 0.221 1.00 0.00 84 VAL A N 2
ATOM 3152 C CA . VAL A 1 84 ? 4.679 -9.540 0.009 1.00 0.00 84 VAL A CA 2
ATOM 3153 C C . VAL A 1 84 ? 4.548 -9.233 -1.473 1.00 0.00 84 VAL A C 2
ATOM 3154 O O . VAL A 1 84 ? 5.551 -9.073 -2.171 1.00 0.00 84 VAL A O 2
ATOM 3167 N N . THR A 1 85 ? 3.319 -9.164 -1.961 1.00 0.00 85 THR A N 2
ATOM 3168 C CA . THR A 1 85 ? 3.097 -8.820 -3.348 1.00 0.00 85 THR A CA 2
ATOM 3169 C C . THR A 1 85 ? 2.482 -7.436 -3.447 1.00 0.00 85 THR A C 2
ATOM 3170 O O . THR A 1 85 ? 1.414 -7.172 -2.912 1.00 0.00 85 THR A O 2
ATOM 3181 N N . VAL A 1 86 ? 3.186 -6.576 -4.133 1.00 0.00 86 VAL A N 2
ATOM 3182 C CA . VAL A 1 86 ? 2.770 -5.218 -4.404 1.00 0.00 86 VAL A CA 2
ATOM 3183 C C . VAL A 1 86 ? 3.166 -4.949 -5.817 1.00 0.00 86 VAL A C 2
ATOM 3184 O O . VAL A 1 86 ? 4.289 -5.307 -6.176 1.00 0.00 86 VAL A O 2
ATOM 3197 N N . GLU A 1 87 ? 2.336 -4.355 -6.661 1.00 0.00 87 GLU A N 2
ATOM 3198 C CA . GLU A 1 87 ? 2.924 -4.086 -7.954 1.00 0.00 87 GLU A CA 2
ATOM 3199 C C . GLU A 1 87 ? 2.515 -2.811 -8.672 1.00 0.00 87 GLU A C 2
ATOM 3200 O O . GLU A 1 87 ? 1.491 -2.719 -9.351 1.00 0.00 87 GLU A O 2
ATOM 3212 N N . PRO A 1 88 ? 3.333 -1.795 -8.438 1.00 0.00 88 PRO A N 2
ATOM 3213 C CA . PRO A 1 88 ? 4.362 -1.354 -9.323 1.00 0.00 88 PRO A CA 2
ATOM 3214 C C . PRO A 1 88 ? 5.665 -1.573 -8.555 1.00 0.00 88 PRO A C 2
ATOM 3215 O O . PRO A 1 88 ? 5.818 -1.094 -7.428 1.00 0.00 88 PRO A O 2
ATOM 3226 N N . ARG A 1 89 ? 6.615 -2.248 -9.117 1.00 0.00 89 ARG A N 2
ATOM 3227 C CA . ARG A 1 89 ? 7.764 -2.613 -8.295 1.00 0.00 89 ARG A CA 2
ATOM 3228 C C . ARG A 1 89 ? 8.694 -1.417 -8.200 1.00 0.00 89 ARG A C 2
ATOM 3229 O O . ARG A 1 89 ? 9.439 -1.247 -7.237 1.00 0.00 89 ARG A O 2
ATOM 3250 N N . MET A 1 90 ? 8.603 -0.580 -9.218 1.00 0.00 90 MET A N 2
ATOM 3251 C CA . MET A 1 90 ? 9.303 0.678 -9.258 1.00 0.00 90 MET A CA 2
ATOM 3252 C C . MET A 1 90 ? 8.285 1.757 -9.611 1.00 0.00 90 MET A C 2
ATOM 3253 O O . MET A 1 90 ? 7.630 1.679 -10.652 1.00 0.00 90 MET A O 2
ATOM 3267 N N . ALA A 1 91 ? 8.142 2.755 -8.755 1.00 0.00 91 ALA A N 2
ATOM 3268 C CA . ALA A 1 91 ? 7.089 3.750 -8.923 1.00 0.00 91 ALA A CA 2
ATOM 3269 C C . ALA A 1 91 ? 7.684 5.135 -9.099 1.00 0.00 91 ALA A C 2
ATOM 3270 O O . ALA A 1 91 ? 8.817 5.382 -8.692 1.00 0.00 91 ALA A O 2
ATOM 3277 N N . ARG A 1 92 ? 6.919 6.026 -9.707 1.00 0.00 92 ARG A N 2
ATOM 3278 C CA . ARG A 1 92 ? 7.432 7.326 -10.114 1.00 0.00 92 ARG A CA 2
ATOM 3279 C C . ARG A 1 92 ? 6.603 8.469 -9.543 1.00 0.00 92 ARG A C 2
ATOM 3280 O O . ARG A 1 92 ? 5.373 8.417 -9.521 1.00 0.00 92 ARG A O 2
ATOM 3301 N N . VAL A 1 93 ? 7.297 9.494 -9.073 1.00 0.00 93 VAL A N 2
ATOM 3302 C CA . VAL A 1 93 ? 6.661 10.699 -8.564 1.00 0.00 93 VAL A CA 2
ATOM 3303 C C . VAL A 1 93 ? 7.333 11.922 -9.182 1.00 0.00 93 VAL A C 2
ATOM 3304 O O . VAL A 1 93 ? 8.558 11.958 -9.318 1.00 0.00 93 VAL A O 2
ATOM 3317 N N . GLN A 1 94 ? 6.536 12.908 -9.571 1.00 0.00 94 GLN A N 2
ATOM 3318 C CA . GLN A 1 94 ? 7.063 14.111 -10.203 1.00 0.00 94 GLN A CA 2
ATOM 3319 C C . GLN A 1 94 ? 7.013 15.294 -9.248 1.00 0.00 94 GLN A C 2
ATOM 3320 O O . GLN A 1 94 ? 5.943 15.656 -8.751 1.00 0.00 94 GLN A O 2
ATOM 3334 N N . LEU A 1 95 ? 8.164 15.900 -9.010 1.00 0.00 95 LEU A N 2
ATOM 3335 C CA . LEU A 1 95 ? 8.244 17.076 -8.164 1.00 0.00 95 LEU A CA 2
ATOM 3336 C C . LEU A 1 95 ? 8.608 18.298 -8.995 1.00 0.00 95 LEU A C 2
ATOM 3337 O O . LEU A 1 95 ? 9.582 18.285 -9.749 1.00 0.00 95 LEU A O 2
ATOM 3353 N N . GLU A 1 96 ? 7.814 19.345 -8.859 1.00 0.00 96 GLU A N 2
ATOM 3354 C CA . GLU A 1 96 ? 8.024 20.574 -9.611 1.00 0.00 96 GLU A CA 2
ATOM 3355 C C . GLU A 1 96 ? 8.050 21.759 -8.657 1.00 0.00 96 GLU A C 2
ATOM 3356 O O . GLU A 1 96 ? 7.389 21.729 -7.616 1.00 0.00 96 GLU A O 2
ATOM 3368 N N . GLU A 1 97 ? 8.858 22.761 -8.988 1.00 0.00 97 GLU A N 2
ATOM 3369 C CA . GLU A 1 97 ? 9.064 23.921 -8.123 1.00 0.00 97 GLU A CA 2
ATOM 3370 C C . GLU A 1 97 ? 7.795 24.786 -8.012 1.00 0.00 97 GLU A C 2
ATOM 3371 O O . GLU A 1 97 ? 7.668 25.814 -8.671 1.00 0.00 97 GLU A O 2
ATOM 3383 N N . ARG A 1 98 ? 6.863 24.291 -7.198 1.00 0.00 98 ARG A N 2
ATOM 3384 C CA . ARG A 1 98 ? 5.637 24.980 -6.779 1.00 0.00 98 ARG A CA 2
ATOM 3385 C C . ARG A 1 98 ? 4.942 25.789 -7.861 1.00 0.00 98 ARG A C 2
ATOM 3386 O O . ARG A 1 98 ? 5.264 26.949 -8.112 1.00 0.00 98 ARG A O 2
ATOM 3407 N N . GLN A 1 99 ? 3.928 25.144 -8.386 1.00 0.00 99 GLN A N 2
ATOM 3408 C CA . GLN A 1 99 ? 2.957 25.679 -9.353 1.00 0.00 99 GLN A CA 2
ATOM 3409 C C . GLN A 1 99 ? 3.554 26.424 -10.562 1.00 0.00 99 GLN A C 2
ATOM 3410 O O . GLN A 1 99 ? 3.387 25.979 -11.697 1.00 0.00 99 GLN A O 2
ATOM 3424 N N . THR A 1 100 ? 4.203 27.559 -10.308 1.00 0.00 100 THR A N 2
ATOM 3425 C CA . THR A 1 100 ? 4.778 28.430 -11.347 1.00 0.00 100 THR A CA 2
ATOM 3426 C C . THR A 1 100 ? 3.721 29.391 -11.915 1.00 0.00 100 THR A C 2
ATOM 3427 O O . THR A 1 100 ? 4.018 30.261 -12.738 1.00 0.00 100 THR A O 2
ATOM 3438 N N . VAL A 1 101 ? 2.491 29.255 -11.441 1.00 0.00 101 VAL A N 2
ATOM 3439 C CA . VAL A 1 101 ? 1.398 30.115 -11.876 1.00 0.00 101 VAL A CA 2
ATOM 3440 C C . VAL A 1 101 ? 0.750 30.808 -10.680 1.00 0.00 101 VAL A C 2
ATOM 3441 O O . VAL A 1 101 ? 0.192 30.149 -9.803 1.00 0.00 101 VAL A O 2
ATOM 3454 N N . SER A 1 102 ? 0.835 32.128 -10.639 1.00 0.00 102 SER A N 2
ATOM 3455 C CA . SER A 1 102 ? 0.194 32.894 -9.583 1.00 0.00 102 SER A CA 2
ATOM 3456 C C . SER A 1 102 ? -1.302 33.018 -9.847 1.00 0.00 102 SER A C 2
ATOM 3457 O O . SER A 1 102 ? -1.766 33.984 -10.452 1.00 0.00 102 SER A O 2
ATOM 3465 N N . VAL A 1 103 ? -2.047 32.014 -9.416 1.00 0.00 103 VAL A N 2
ATOM 3466 C CA . VAL A 1 103 ? -3.485 31.986 -9.631 1.00 0.00 103 VAL A CA 2
ATOM 3467 C C . VAL A 1 103 ? -4.233 32.492 -8.393 1.00 0.00 103 VAL A C 2
ATOM 3468 O O . VAL A 1 103 ? -4.019 32.009 -7.280 1.00 0.00 103 VAL A O 2
ATOM 3481 N N . PRO A 1 104 ? -5.087 33.508 -8.571 1.00 0.00 104 PRO A N 2
ATOM 3482 C CA . PRO A 1 104 ? -5.909 34.047 -7.487 1.00 0.00 104 PRO A CA 2
ATOM 3483 C C . PRO A 1 104 ? -7.098 33.144 -7.165 1.00 0.00 104 PRO A C 2
ATOM 3484 O O . PRO A 1 104 ? -7.661 32.498 -8.056 1.00 0.00 104 PRO A O 2
ATOM 3495 N N . VAL A 1 105 ? -7.468 33.083 -5.895 1.00 0.00 105 VAL A N 2
ATOM 3496 C CA . VAL A 1 105 ? -8.593 32.267 -5.473 1.00 0.00 105 VAL A CA 2
ATOM 3497 C C . VAL A 1 105 ? -9.903 33.022 -5.658 1.00 0.00 105 VAL A C 2
ATOM 3498 O O . VAL A 1 105 ? -9.928 34.255 -5.655 1.00 0.00 105 VAL A O 2
ATOM 3511 N N . THR A 1 106 ? -10.982 32.277 -5.830 1.00 0.00 106 THR A N 2
ATOM 3512 C CA . THR A 1 106 ? -12.291 32.864 -6.024 1.00 0.00 106 THR A CA 2
ATOM 3513 C C . THR A 1 106 ? -13.346 32.030 -5.305 1.00 0.00 106 THR A C 2
ATOM 3514 O O . THR A 1 106 ? -13.236 30.803 -5.232 1.00 0.00 106 THR A O 2
ATOM 3525 N N . VAL A 1 107 ? -14.346 32.695 -4.752 1.00 0.00 107 VAL A N 2
ATOM 3526 C CA . VAL A 1 107 ? -15.401 32.009 -4.025 1.00 0.00 107 VAL A CA 2
ATOM 3527 C C . VAL A 1 107 ? -16.763 32.313 -4.643 1.00 0.00 107 VAL A C 2
ATOM 3528 O O . VAL A 1 107 ? -17.032 33.448 -5.048 1.00 0.00 107 VAL A O 2
ATOM 3541 N N . GLU A 1 108 ? -17.606 31.295 -4.742 1.00 0.00 108 GLU A N 2
ATOM 3542 C CA . GLU A 1 108 ? -18.964 31.483 -5.218 1.00 0.00 108 GLU A CA 2
ATOM 3543 C C . GLU A 1 108 ? -19.894 31.690 -4.031 1.00 0.00 108 GLU A C 2
ATOM 3544 O O . GLU A 1 108 ? -20.460 30.736 -3.490 1.00 0.00 108 GLU A O 2
ATOM 3556 N N . MET A 1 109 ? -20.008 32.936 -3.603 1.00 0.00 109 MET A N 2
ATOM 3557 C CA . MET A 1 109 ? -20.869 33.283 -2.487 1.00 0.00 109 MET A CA 2
ATOM 3558 C C . MET A 1 109 ? -22.305 33.362 -2.970 1.00 0.00 109 MET A C 2
ATOM 3559 O O . MET A 1 109 ? -22.686 34.305 -3.662 1.00 0.00 109 MET A O 2
ATOM 3573 N N . ILE A 1 110 ? -23.092 32.359 -2.631 1.00 0.00 110 ILE A N 2
ATOM 3574 C CA . ILE A 1 110 ? -24.456 32.288 -3.110 1.00 0.00 110 ILE A CA 2
ATOM 3575 C C . ILE A 1 110 ? -25.465 32.556 -1.994 1.00 0.00 110 ILE A C 2
ATOM 3576 O O . ILE A 1 110 ? -25.775 31.684 -1.180 1.00 0.00 110 ILE A O 2
ATOM 3592 N N . ASN A 1 111 ? -25.940 33.790 -1.936 1.00 0.00 111 ASN A N 2
ATOM 3593 C CA . ASN A 1 111 ? -27.082 34.125 -1.104 1.00 0.00 111 ASN A CA 2
ATOM 3594 C C . ASN A 1 111 ? -28.293 34.258 -2.005 1.00 0.00 111 ASN A C 2
ATOM 3595 O O . ASN A 1 111 ? -28.559 35.323 -2.563 1.00 0.00 111 ASN A O 2
ATOM 3606 N N . LEU A 1 112 ? -28.993 33.159 -2.193 1.00 0.00 112 LEU A N 2
ATOM 3607 C CA . LEU A 1 112 ? -30.098 33.118 -3.127 1.00 0.00 112 LEU A CA 2
ATOM 3608 C C . LEU A 1 112 ? -31.412 33.126 -2.365 1.00 0.00 112 LEU A C 2
ATOM 3609 O O . LEU A 1 112 ? -32.022 32.081 -2.132 1.00 0.00 112 LEU A O 2
ATOM 3625 N N . GLU A 1 113 ? -31.812 34.305 -1.936 1.00 0.00 113 GLU A N 2
ATOM 3626 C CA . GLU A 1 113 ? -33.079 34.477 -1.258 1.00 0.00 113 GLU A CA 2
ATOM 3627 C C . GLU A 1 113 ? -34.004 35.305 -2.135 1.00 0.00 113 GLU A C 2
ATOM 3628 O O . GLU A 1 113 ? -35.163 34.946 -2.345 1.00 0.00 113 GLU A O 2
ATOM 3640 N N . HIS A 1 114 ? -33.463 36.413 -2.647 1.00 0.00 114 HIS A N 2
ATOM 3641 C CA . HIS A 1 114 ? -34.137 37.277 -3.626 1.00 0.00 114 HIS A CA 2
ATOM 3642 C C . HIS A 1 114 ? -35.287 38.074 -3.005 1.00 0.00 114 HIS A C 2
ATOM 3643 O O . HIS A 1 114 ? -35.622 39.158 -3.482 1.00 0.00 114 HIS A O 2
ATOM 3658 N N . HIS A 1 115 ? -35.891 37.539 -1.956 1.00 0.00 115 HIS A N 2
ATOM 3659 C CA . HIS A 1 115 ? -36.952 38.235 -1.247 1.00 0.00 115 HIS A CA 2
ATOM 3660 C C . HIS A 1 115 ? -36.346 39.352 -0.403 1.00 0.00 115 HIS A C 2
ATOM 3661 O O . HIS A 1 115 ? -36.150 39.207 0.804 1.00 0.00 115 HIS A O 2
ATOM 3676 N N . HIS A 1 116 ? -36.011 40.451 -1.068 1.00 0.00 116 HIS A N 2
ATOM 3677 C CA . HIS A 1 116 ? -35.321 41.560 -0.431 1.00 0.00 116 HIS A CA 2
ATOM 3678 C C . HIS A 1 116 ? -35.422 42.813 -1.296 1.00 0.00 116 HIS A C 2
ATOM 3679 O O . HIS A 1 116 ? -34.795 42.899 -2.355 1.00 0.00 116 HIS A O 2
ATOM 3694 N N . HIS A 1 117 ? -36.213 43.775 -0.848 1.00 0.00 117 HIS A N 2
ATOM 3695 C CA . HIS A 1 117 ? -36.369 45.031 -1.566 1.00 0.00 117 HIS A CA 2
ATOM 3696 C C . HIS A 1 117 ? -36.015 46.198 -0.661 1.00 0.00 117 HIS A C 2
ATOM 3697 O O . HIS A 1 117 ? -36.387 46.220 0.511 1.00 0.00 117 HIS A O 2
ATOM 3712 N N . HIS A 1 118 ? -35.284 47.154 -1.202 1.00 0.00 118 HIS A N 2
ATOM 3713 C CA . HIS A 1 118 ? -34.926 48.349 -0.459 1.00 0.00 118 HIS A CA 2
ATOM 3714 C C . HIS A 1 118 ? -35.452 49.576 -1.187 1.00 0.00 118 HIS A C 2
ATOM 3715 O O . HIS A 1 118 ? -35.464 49.614 -2.418 1.00 0.00 118 HIS A O 2
ATOM 3730 N N . HIS A 1 119 ? -35.902 50.565 -0.443 1.00 0.00 119 HIS A N 2
ATOM 3731 C CA . HIS A 1 119 ? -36.427 51.779 -1.050 1.00 0.00 119 HIS A CA 2
ATOM 3732 C C . HIS A 1 119 ? -35.282 52.731 -1.383 1.00 0.00 119 HIS A C 2
ATOM 3733 O O . HIS A 1 119 ? -34.482 53.043 -0.478 1.00 0.00 119 HIS A O 2
ATOM 3749 N N . MET A 1 1 ? -11.284 -29.282 -9.125 1.00 0.00 1 MET A N 3
ATOM 3750 C CA . MET A 1 1 ? -11.124 -28.336 -7.999 1.00 0.00 1 MET A CA 3
ATOM 3751 C C . MET A 1 1 ? -9.660 -28.295 -7.577 1.00 0.00 1 MET A C 3
ATOM 3752 O O . MET A 1 1 ? -9.062 -29.333 -7.295 1.00 0.00 1 MET A O 3
ATOM 3768 N N . PRO A 1 2 ? -9.066 -27.095 -7.535 1.00 0.00 2 PRO A N 3
ATOM 3769 C CA . PRO A 1 2 ? -7.629 -26.930 -7.300 1.00 0.00 2 PRO A CA 3
ATOM 3770 C C . PRO A 1 2 ? -7.190 -27.358 -5.904 1.00 0.00 2 PRO A C 3
ATOM 3771 O O . PRO A 1 2 ? -7.720 -26.882 -4.897 1.00 0.00 2 PRO A O 3
ATOM 3782 N N . THR A 1 3 ? -6.230 -28.266 -5.853 1.00 0.00 3 THR A N 3
ATOM 3783 C CA . THR A 1 3 ? -5.595 -28.620 -4.602 1.00 0.00 3 THR A CA 3
ATOM 3784 C C . THR A 1 3 ? -4.483 -27.627 -4.301 1.00 0.00 3 THR A C 3
ATOM 3785 O O . THR A 1 3 ? -3.395 -27.686 -4.879 1.00 0.00 3 THR A O 3
ATOM 3796 N N . PHE A 1 4 ? -4.778 -26.704 -3.406 1.00 0.00 4 PHE A N 3
ATOM 3797 C CA . PHE A 1 4 ? -3.900 -25.588 -3.137 1.00 0.00 4 PHE A CA 3
ATOM 3798 C C . PHE A 1 4 ? -2.792 -25.961 -2.158 1.00 0.00 4 PHE A C 3
ATOM 3799 O O . PHE A 1 4 ? -2.706 -27.099 -1.693 1.00 0.00 4 PHE A O 3
ATOM 3816 N N . ASP A 1 5 ? -1.961 -24.981 -1.841 1.00 0.00 5 ASP A N 3
ATOM 3817 C CA . ASP A 1 5 ? -0.847 -25.162 -0.944 1.00 0.00 5 ASP A CA 3
ATOM 3818 C C . ASP A 1 5 ? -0.566 -23.842 -0.265 1.00 0.00 5 ASP A C 3
ATOM 3819 O O . ASP A 1 5 ? -0.079 -22.902 -0.895 1.00 0.00 5 ASP A O 3
ATOM 3828 N N . HIS A 1 6 ? -0.933 -23.785 1.005 1.00 0.00 6 HIS A N 3
ATOM 3829 C CA . HIS A 1 6 ? -0.870 -22.564 1.807 1.00 0.00 6 HIS A CA 3
ATOM 3830 C C . HIS A 1 6 ? -2.021 -21.640 1.420 1.00 0.00 6 HIS A C 3
ATOM 3831 O O . HIS A 1 6 ? -2.912 -22.035 0.663 1.00 0.00 6 HIS A O 3
ATOM 3846 N N . GLY A 1 7 ? -2.022 -20.430 1.945 1.00 0.00 7 GLY A N 3
ATOM 3847 C CA . GLY A 1 7 ? -3.103 -19.515 1.665 1.00 0.00 7 GLY A CA 3
ATOM 3848 C C . GLY A 1 7 ? -2.602 -18.176 1.186 1.00 0.00 7 GLY A C 3
ATOM 3849 O O . GLY A 1 7 ? -1.393 -17.970 1.044 1.00 0.00 7 GLY A O 3
ATOM 3853 N N . ASN A 1 8 ? -3.527 -17.270 0.923 1.00 0.00 8 ASN A N 3
ATOM 3854 C CA . ASN A 1 8 ? -3.184 -15.911 0.547 1.00 0.00 8 ASN A CA 3
ATOM 3855 C C . ASN A 1 8 ? -4.281 -14.941 0.946 1.00 0.00 8 ASN A C 3
ATOM 3856 O O . ASN A 1 8 ? -5.463 -15.288 0.975 1.00 0.00 8 ASN A O 3
ATOM 3867 N N . LEU A 1 9 ? -3.866 -13.734 1.278 1.00 0.00 9 LEU A N 3
ATOM 3868 C CA . LEU A 1 9 ? -4.757 -12.696 1.747 1.00 0.00 9 LEU A CA 3
ATOM 3869 C C . LEU A 1 9 ? -4.447 -11.407 0.996 1.00 0.00 9 LEU A C 3
ATOM 3870 O O . LEU A 1 9 ? -3.290 -10.984 0.922 1.00 0.00 9 LEU A O 3
ATOM 3886 N N . SER A 1 10 ? -5.470 -10.796 0.431 1.00 0.00 10 SER A N 3
ATOM 3887 C CA . SER A 1 10 ? -5.294 -9.566 -0.317 1.00 0.00 10 SER A CA 3
ATOM 3888 C C . SER A 1 10 ? -5.649 -8.366 0.552 1.00 0.00 10 SER A C 3
ATOM 3889 O O . SER A 1 10 ? -6.788 -8.228 1.008 1.00 0.00 10 SER A O 3
ATOM 3897 N N . LEU A 1 11 ? -4.666 -7.516 0.813 1.00 0.00 11 LEU A N 3
ATOM 3898 C CA . LEU A 1 11 ? -4.898 -6.310 1.595 1.00 0.00 11 LEU A CA 3
ATOM 3899 C C . LEU A 1 11 ? -5.747 -5.337 0.796 1.00 0.00 11 LEU A C 3
ATOM 3900 O O . LEU A 1 11 ? -6.728 -4.787 1.301 1.00 0.00 11 LEU A O 3
ATOM 3916 N N . GLY A 1 12 ? -5.371 -5.147 -0.460 1.00 0.00 12 GLY A N 3
ATOM 3917 C CA . GLY A 1 12 ? -6.116 -4.268 -1.332 1.00 0.00 12 GLY A CA 3
ATOM 3918 C C . GLY A 1 12 ? -5.340 -3.018 -1.680 1.00 0.00 12 GLY A C 3
ATOM 3919 O O . GLY A 1 12 ? -4.114 -3.058 -1.808 1.00 0.00 12 GLY A O 3
ATOM 3923 N N . GLU A 1 13 ? -6.053 -1.911 -1.822 1.00 0.00 13 GLU A N 3
ATOM 3924 C CA . GLU A 1 13 ? -5.443 -0.640 -2.182 1.00 0.00 13 GLU A CA 3
ATOM 3925 C C . GLU A 1 13 ? -4.788 0.004 -0.965 1.00 0.00 13 GLU A C 3
ATOM 3926 O O . GLU A 1 13 ? -5.476 0.390 -0.016 1.00 0.00 13 GLU A O 3
ATOM 3938 N N . LEU A 1 14 ? -3.469 0.108 -0.980 1.00 0.00 14 LEU A N 3
ATOM 3939 C CA . LEU A 1 14 ? -2.764 0.822 0.075 1.00 0.00 14 LEU A CA 3
ATOM 3940 C C . LEU A 1 14 ? -2.280 2.177 -0.428 1.00 0.00 14 LEU A C 3
ATOM 3941 O O . LEU A 1 14 ? -1.955 2.332 -1.608 1.00 0.00 14 LEU A O 3
ATOM 3957 N N . GLU A 1 15 ? -2.247 3.148 0.472 1.00 0.00 15 GLU A N 3
ATOM 3958 C CA . GLU A 1 15 ? -1.882 4.518 0.129 1.00 0.00 15 GLU A CA 3
ATOM 3959 C C . GLU A 1 15 ? -0.371 4.658 -0.044 1.00 0.00 15 GLU A C 3
ATOM 3960 O O . GLU A 1 15 ? 0.397 4.245 0.826 1.00 0.00 15 GLU A O 3
ATOM 3972 N N . LEU A 1 16 ? 0.052 5.232 -1.166 1.00 0.00 16 LEU A N 3
ATOM 3973 C CA . LEU A 1 16 ? 1.462 5.546 -1.368 1.00 0.00 16 LEU A CA 3
ATOM 3974 C C . LEU A 1 16 ? 1.781 6.924 -0.800 1.00 0.00 16 LEU A C 3
ATOM 3975 O O . LEU A 1 16 ? 1.300 7.940 -1.304 1.00 0.00 16 LEU A O 3
ATOM 3991 N N . THR A 1 17 ? 2.566 6.954 0.261 1.00 0.00 17 THR A N 3
ATOM 3992 C CA . THR A 1 17 ? 3.020 8.205 0.834 1.00 0.00 17 THR A CA 3
ATOM 3993 C C . THR A 1 17 ? 4.446 8.505 0.366 1.00 0.00 17 THR A C 3
ATOM 3994 O O . THR A 1 17 ? 5.351 7.688 0.537 1.00 0.00 17 THR A O 3
ATOM 4005 N N . VAL A 1 18 ? 4.639 9.666 -0.235 1.00 0.00 18 VAL A N 3
ATOM 4006 C CA . VAL A 1 18 ? 5.950 10.050 -0.734 1.00 0.00 18 VAL A CA 3
ATOM 4007 C C . VAL A 1 18 ? 6.578 11.098 0.177 1.00 0.00 18 VAL A C 3
ATOM 4008 O O . VAL A 1 18 ? 5.970 12.127 0.470 1.00 0.00 18 VAL A O 3
ATOM 4021 N N . LEU A 1 19 ? 7.789 10.821 0.636 1.00 0.00 19 LEU A N 3
ATOM 4022 C CA . LEU A 1 19 ? 8.497 11.739 1.509 1.00 0.00 19 LEU A CA 3
ATOM 4023 C C . LEU A 1 19 ? 9.301 12.725 0.675 1.00 0.00 19 LEU A C 3
ATOM 4024 O O . LEU A 1 19 ? 10.198 12.337 -0.075 1.00 0.00 19 LEU A O 3
ATOM 4040 N N . TYR A 1 20 ? 8.964 13.996 0.803 1.00 0.00 20 TYR A N 3
ATOM 4041 C CA . TYR A 1 20 ? 9.633 15.051 0.060 1.00 0.00 20 TYR A CA 3
ATOM 4042 C C . TYR A 1 20 ? 9.660 16.324 0.895 1.00 0.00 20 TYR A C 3
ATOM 4043 O O . TYR A 1 20 ? 9.169 16.337 2.026 1.00 0.00 20 TYR A O 3
ATOM 4061 N N . ASP A 1 21 ? 10.224 17.388 0.343 1.00 0.00 21 ASP A N 3
ATOM 4062 C CA . ASP A 1 21 ? 10.273 18.662 1.041 1.00 0.00 21 ASP A CA 3
ATOM 4063 C C . ASP A 1 21 ? 9.293 19.635 0.404 1.00 0.00 21 ASP A C 3
ATOM 4064 O O . ASP A 1 21 ? 9.392 19.930 -0.789 1.00 0.00 21 ASP A O 3
ATOM 4073 N N . GLU A 1 22 ? 8.361 20.137 1.204 1.00 0.00 22 GLU A N 3
ATOM 4074 C CA . GLU A 1 22 ? 7.273 20.978 0.704 1.00 0.00 22 GLU A CA 3
ATOM 4075 C C . GLU A 1 22 ? 7.722 22.426 0.493 1.00 0.00 22 GLU A C 3
ATOM 4076 O O . GLU A 1 22 ? 6.896 23.334 0.376 1.00 0.00 22 GLU A O 3
ATOM 4088 N N . GLU A 1 23 ? 9.031 22.632 0.444 1.00 0.00 23 GLU A N 3
ATOM 4089 C CA . GLU A 1 23 ? 9.599 23.935 0.137 1.00 0.00 23 GLU A CA 3
ATOM 4090 C C . GLU A 1 23 ? 9.258 24.376 -1.281 1.00 0.00 23 GLU A C 3
ATOM 4091 O O . GLU A 1 23 ? 8.548 25.360 -1.485 1.00 0.00 23 GLU A O 3
ATOM 4103 N N . ARG A 1 24 ? 9.778 23.655 -2.266 1.00 0.00 24 ARG A N 3
ATOM 4104 C CA . ARG A 1 24 ? 9.614 24.046 -3.656 1.00 0.00 24 ARG A CA 3
ATOM 4105 C C . ARG A 1 24 ? 8.710 23.084 -4.415 1.00 0.00 24 ARG A C 3
ATOM 4106 O O . ARG A 1 24 ? 7.839 23.513 -5.170 1.00 0.00 24 ARG A O 3
ATOM 4127 N N . TYR A 1 25 ? 8.915 21.789 -4.210 1.00 0.00 25 TYR A N 3
ATOM 4128 C CA . TYR A 1 25 ? 8.256 20.778 -5.026 1.00 0.00 25 TYR A CA 3
ATOM 4129 C C . TYR A 1 25 ? 7.015 20.234 -4.338 1.00 0.00 25 TYR A C 3
ATOM 4130 O O . TYR A 1 25 ? 6.988 20.091 -3.116 1.00 0.00 25 TYR A O 3
ATOM 4148 N N . ASP A 1 26 ? 5.995 19.939 -5.129 1.00 0.00 26 ASP A N 3
ATOM 4149 C CA . ASP A 1 26 ? 4.792 19.289 -4.622 1.00 0.00 26 ASP A CA 3
ATOM 4150 C C . ASP A 1 26 ? 4.367 18.178 -5.574 1.00 0.00 26 ASP A C 3
ATOM 4151 O O . ASP A 1 26 ? 4.809 18.137 -6.727 1.00 0.00 26 ASP A O 3
ATOM 4160 N N . ILE A 1 27 ? 3.535 17.270 -5.085 1.00 0.00 27 ILE A N 3
ATOM 4161 C CA . ILE A 1 27 ? 3.138 16.100 -5.858 1.00 0.00 27 ILE A CA 3
ATOM 4162 C C . ILE A 1 27 ? 2.089 16.458 -6.905 1.00 0.00 27 ILE A C 3
ATOM 4163 O O . ILE A 1 27 ? 0.921 16.683 -6.586 1.00 0.00 27 ILE A O 3
ATOM 4179 N N . VAL A 1 28 ? 2.513 16.514 -8.155 1.00 0.00 28 VAL A N 3
ATOM 4180 C CA . VAL A 1 28 ? 1.600 16.795 -9.252 1.00 0.00 28 VAL A CA 3
ATOM 4181 C C . VAL A 1 28 ? 0.974 15.503 -9.767 1.00 0.00 28 VAL A C 3
ATOM 4182 O O . VAL A 1 28 ? -0.246 15.404 -9.917 1.00 0.00 28 VAL A O 3
ATOM 4195 N N . GLU A 1 29 ? 1.820 14.514 -10.026 1.00 0.00 29 GLU A N 3
ATOM 4196 C CA . GLU A 1 29 ? 1.366 13.203 -10.469 1.00 0.00 29 GLU A CA 3
ATOM 4197 C C . GLU A 1 29 ? 2.167 12.117 -9.759 1.00 0.00 29 GLU A C 3
ATOM 4198 O O . GLU A 1 29 ? 3.306 12.349 -9.358 1.00 0.00 29 GLU A O 3
ATOM 4210 N N . GLN A 1 30 ? 1.580 10.937 -9.613 1.00 0.00 30 GLN A N 3
ATOM 4211 C CA . GLN A 1 30 ? 2.215 9.853 -8.867 1.00 0.00 30 GLN A CA 3
ATOM 4212 C C . GLN A 1 30 ? 1.456 8.550 -9.062 1.00 0.00 30 GLN A C 3
ATOM 4213 O O . GLN A 1 30 ? 0.465 8.500 -9.791 1.00 0.00 30 GLN A O 3
ATOM 4227 N N . THR A 1 31 ? 1.922 7.502 -8.394 1.00 0.00 31 THR A N 3
ATOM 4228 C CA . THR A 1 31 ? 1.198 6.248 -8.342 1.00 0.00 31 THR A CA 3
ATOM 4229 C C . THR A 1 31 ? 0.351 6.234 -7.072 1.00 0.00 31 THR A C 3
ATOM 4230 O O . THR A 1 31 ? 0.850 5.949 -5.991 1.00 0.00 31 THR A O 3
ATOM 4241 N N . GLU A 1 32 ? -0.923 6.578 -7.217 1.00 0.00 32 GLU A N 3
ATOM 4242 C CA . GLU A 1 32 ? -1.800 6.845 -6.076 1.00 0.00 32 GLU A CA 3
ATOM 4243 C C . GLU A 1 32 ? -1.834 5.688 -5.078 1.00 0.00 32 GLU A C 3
ATOM 4244 O O . GLU A 1 32 ? -1.607 5.877 -3.879 1.00 0.00 32 GLU A O 3
ATOM 4256 N N . THR A 1 33 ? -2.114 4.495 -5.576 1.00 0.00 33 THR A N 3
ATOM 4257 C CA . THR A 1 33 ? -2.285 3.333 -4.719 1.00 0.00 33 THR A CA 3
ATOM 4258 C C . THR A 1 33 ? -1.446 2.156 -5.205 1.00 0.00 33 THR A C 3
ATOM 4259 O O . THR A 1 33 ? -0.952 2.157 -6.337 1.00 0.00 33 THR A O 3
ATOM 4270 N N . VAL A 1 34 ? -1.292 1.154 -4.350 1.00 0.00 34 VAL A N 3
ATOM 4271 C CA . VAL A 1 34 ? -0.520 -0.033 -4.694 1.00 0.00 34 VAL A CA 3
ATOM 4272 C C . VAL A 1 34 ? -1.372 -1.283 -4.530 1.00 0.00 34 VAL A C 3
ATOM 4273 O O . VAL A 1 34 ? -2.252 -1.334 -3.669 1.00 0.00 34 VAL A O 3
ATOM 4286 N N . GLN A 1 35 ? -1.097 -2.284 -5.355 1.00 0.00 35 GLN A N 3
ATOM 4287 C CA . GLN A 1 35 ? -1.726 -3.586 -5.222 1.00 0.00 35 GLN A CA 3
ATOM 4288 C C . GLN A 1 35 ? -0.886 -4.445 -4.285 1.00 0.00 35 GLN A C 3
ATOM 4289 O O . GLN A 1 35 ? 0.250 -4.793 -4.611 1.00 0.00 35 GLN A O 3
ATOM 4303 N N . VAL A 1 36 ? -1.426 -4.762 -3.118 1.00 0.00 36 VAL A N 3
ATOM 4304 C CA . VAL A 1 36 ? -0.697 -5.561 -2.144 1.00 0.00 36 VAL A CA 3
ATOM 4305 C C . VAL A 1 36 ? -1.437 -6.851 -1.823 1.00 0.00 36 VAL A C 3
ATOM 4306 O O . VAL A 1 36 ? -2.583 -6.839 -1.361 1.00 0.00 36 VAL A O 3
ATOM 4319 N N . ASP A 1 37 ? -0.762 -7.957 -2.073 1.00 0.00 37 ASP A N 3
ATOM 4320 C CA . ASP A 1 37 ? -1.313 -9.287 -1.856 1.00 0.00 37 ASP A CA 3
ATOM 4321 C C . ASP A 1 37 ? -0.267 -10.148 -1.155 1.00 0.00 37 ASP A C 3
ATOM 4322 O O . ASP A 1 37 ? 0.910 -10.091 -1.500 1.00 0.00 37 ASP A O 3
ATOM 4331 N N . LEU A 1 38 ? -0.679 -10.921 -0.165 1.00 0.00 38 LEU A N 3
ATOM 4332 C CA . LEU A 1 38 ? 0.267 -11.697 0.631 1.00 0.00 38 LEU A CA 3
ATOM 4333 C C . LEU A 1 38 ? -0.075 -13.178 0.597 1.00 0.00 38 LEU A C 3
ATOM 4334 O O . LEU A 1 38 ? -1.210 -13.555 0.860 1.00 0.00 38 LEU A O 3
ATOM 4350 N N . GLU A 1 39 ? 0.902 -14.016 0.278 1.00 0.00 39 GLU A N 3
ATOM 4351 C CA . GLU A 1 39 ? 0.694 -15.461 0.293 1.00 0.00 39 GLU A CA 3
ATOM 4352 C C . GLU A 1 39 ? 1.598 -16.115 1.317 1.00 0.00 39 GLU A C 3
ATOM 4353 O O . GLU A 1 39 ? 2.553 -15.507 1.802 1.00 0.00 39 GLU A O 3
ATOM 4365 N N . GLY A 1 40 ? 1.294 -17.351 1.633 1.00 0.00 40 GLY A N 3
ATOM 4366 C CA . GLY A 1 40 ? 2.079 -18.083 2.607 1.00 0.00 40 GLY A CA 3
ATOM 4367 C C . GLY A 1 40 ? 1.216 -18.788 3.634 1.00 0.00 40 GLY A C 3
ATOM 4368 O O . GLY A 1 40 ? 0.068 -19.130 3.349 1.00 0.00 40 GLY A O 3
ATOM 4372 N N . PRO A 1 41 ? 1.757 -19.035 4.838 1.00 0.00 41 PRO A N 3
ATOM 4373 C CA . PRO A 1 41 ? 1.022 -19.694 5.923 1.00 0.00 41 PRO A CA 3
ATOM 4374 C C . PRO A 1 41 ? -0.258 -18.948 6.305 1.00 0.00 41 PRO A C 3
ATOM 4375 O O . PRO A 1 41 ? -0.223 -17.774 6.689 1.00 0.00 41 PRO A O 3
ATOM 4386 N N . ARG A 1 42 ? -1.380 -19.652 6.202 1.00 0.00 42 ARG A N 3
ATOM 4387 C CA . ARG A 1 42 ? -2.698 -19.084 6.491 1.00 0.00 42 ARG A CA 3
ATOM 4388 C C . ARG A 1 42 ? -2.783 -18.524 7.908 1.00 0.00 42 ARG A C 3
ATOM 4389 O O . ARG A 1 42 ? -3.462 -17.521 8.144 1.00 0.00 42 ARG A O 3
ATOM 4410 N N . GLY A 1 43 ? -2.092 -19.166 8.843 1.00 0.00 43 GLY A N 3
ATOM 4411 C CA . GLY A 1 43 ? -2.138 -18.735 10.224 1.00 0.00 43 GLY A CA 3
ATOM 4412 C C . GLY A 1 43 ? -1.590 -17.335 10.403 1.00 0.00 43 GLY A C 3
ATOM 4413 O O . GLY A 1 43 ? -2.245 -16.481 10.995 1.00 0.00 43 GLY A O 3
ATOM 4417 N N . VAL A 1 44 ? -0.405 -17.093 9.852 1.00 0.00 44 VAL A N 3
ATOM 4418 C CA . VAL A 1 44 ? 0.237 -15.784 9.948 1.00 0.00 44 VAL A CA 3
ATOM 4419 C C . VAL A 1 44 ? -0.615 -14.720 9.266 1.00 0.00 44 VAL A C 3
ATOM 4420 O O . VAL A 1 44 ? -0.742 -13.599 9.762 1.00 0.00 44 VAL A O 3
ATOM 4433 N N . LEU A 1 45 ? -1.212 -15.089 8.136 1.00 0.00 45 LEU A N 3
ATOM 4434 C CA . LEU A 1 45 ? -2.110 -14.195 7.410 1.00 0.00 45 LEU A CA 3
ATOM 4435 C C . LEU A 1 45 ? -3.278 -13.772 8.295 1.00 0.00 45 LEU A C 3
ATOM 4436 O O . LEU A 1 45 ? -3.691 -12.611 8.299 1.00 0.00 45 LEU A O 3
ATOM 4452 N N . THR A 1 46 ? -3.798 -14.729 9.043 1.00 0.00 46 THR A N 3
ATOM 4453 C CA . THR A 1 46 ? -4.905 -14.483 9.951 1.00 0.00 46 THR A CA 3
ATOM 4454 C C . THR A 1 46 ? -4.460 -13.617 11.136 1.00 0.00 46 THR A C 3
ATOM 4455 O O . THR A 1 46 ? -5.200 -12.744 11.587 1.00 0.00 46 THR A O 3
ATOM 4466 N N . VAL A 1 47 ? -3.241 -13.853 11.620 1.00 0.00 47 VAL A N 3
ATOM 4467 C CA . VAL A 1 47 ? -2.716 -13.143 12.786 1.00 0.00 47 VAL A CA 3
ATOM 4468 C C . VAL A 1 47 ? -2.762 -11.624 12.604 1.00 0.00 47 VAL A C 3
ATOM 4469 O O . VAL A 1 47 ? -3.299 -10.912 13.456 1.00 0.00 47 VAL A O 3
ATOM 4482 N N . PHE A 1 48 ? -2.209 -11.122 11.498 1.00 0.00 48 PHE A N 3
ATOM 4483 C CA . PHE A 1 48 ? -2.183 -9.678 11.276 1.00 0.00 48 PHE A CA 3
ATOM 4484 C C . PHE A 1 48 ? -3.588 -9.142 11.004 1.00 0.00 48 PHE A C 3
ATOM 4485 O O . PHE A 1 48 ? -3.882 -7.982 11.287 1.00 0.00 48 PHE A O 3
ATOM 4502 N N . ARG A 1 49 ? -4.455 -10.000 10.469 1.00 0.00 49 ARG A N 3
ATOM 4503 C CA . ARG A 1 49 ? -5.828 -9.627 10.179 1.00 0.00 49 ARG A CA 3
ATOM 4504 C C . ARG A 1 49 ? -6.650 -9.457 11.456 1.00 0.00 49 ARG A C 3
ATOM 4505 O O . ARG A 1 49 ? -7.713 -8.831 11.444 1.00 0.00 49 ARG A O 3
ATOM 4526 N N . PHE A 1 50 ? -6.155 -10.017 12.553 1.00 0.00 50 PHE A N 3
ATOM 4527 C CA . PHE A 1 50 ? -6.798 -9.859 13.852 1.00 0.00 50 PHE A CA 3
ATOM 4528 C C . PHE A 1 50 ? -6.420 -8.527 14.483 1.00 0.00 50 PHE A C 3
ATOM 4529 O O . PHE A 1 50 ? -7.027 -8.096 15.466 1.00 0.00 50 PHE A O 3
ATOM 4546 N N . ALA A 1 51 ? -5.410 -7.888 13.922 1.00 0.00 51 ALA A N 3
ATOM 4547 C CA . ALA A 1 51 ? -4.956 -6.598 14.407 1.00 0.00 51 ALA A CA 3
ATOM 4548 C C . ALA A 1 51 ? -5.489 -5.483 13.520 1.00 0.00 51 ALA A C 3
ATOM 4549 O O . ALA A 1 51 ? -6.099 -5.740 12.479 1.00 0.00 51 ALA A O 3
ATOM 4556 N N . ARG A 1 52 ? -5.263 -4.247 13.936 1.00 0.00 52 ARG A N 3
ATOM 4557 C CA . ARG A 1 52 ? -5.705 -3.095 13.189 1.00 0.00 52 ARG A CA 3
ATOM 4558 C C . ARG A 1 52 ? -4.692 -2.778 12.094 1.00 0.00 52 ARG A C 3
ATOM 4559 O O . ARG A 1 52 ? -3.574 -3.294 12.123 1.00 0.00 52 ARG A O 3
ATOM 4580 N N . PRO A 1 53 ? -5.050 -1.944 11.106 1.00 0.00 53 PRO A N 3
ATOM 4581 C CA . PRO A 1 53 ? -4.140 -1.625 10.014 1.00 0.00 53 PRO A CA 3
ATOM 4582 C C . PRO A 1 53 ? -2.902 -0.882 10.500 1.00 0.00 53 PRO A C 3
ATOM 4583 O O . PRO A 1 53 ? -2.993 0.170 11.133 1.00 0.00 53 PRO A O 3
ATOM 4594 N N . SER A 1 54 ? -1.753 -1.456 10.210 1.00 0.00 54 SER A N 3
ATOM 4595 C CA . SER A 1 54 ? -0.479 -0.871 10.529 1.00 0.00 54 SER A CA 3
ATOM 4596 C C . SER A 1 54 ? 0.366 -0.784 9.267 1.00 0.00 54 SER A C 3
ATOM 4597 O O . SER A 1 54 ? 1.578 -0.583 9.314 1.00 0.00 54 SER A O 3
ATOM 4605 N N . TYR A 1 55 ? -0.301 -0.934 8.139 1.00 0.00 55 TYR A N 3
ATOM 4606 C CA . TYR A 1 55 ? 0.373 -1.058 6.862 1.00 0.00 55 TYR A CA 3
ATOM 4607 C C . TYR A 1 55 ? 0.509 0.303 6.203 1.00 0.00 55 TYR A C 3
ATOM 4608 O O . TYR A 1 55 ? -0.464 0.854 5.685 1.00 0.00 55 TYR A O 3
ATOM 4626 N N . GLU A 1 56 ? 1.710 0.848 6.238 1.00 0.00 56 GLU A N 3
ATOM 4627 C CA . GLU A 1 56 ? 1.977 2.125 5.607 1.00 0.00 56 GLU A CA 3
ATOM 4628 C C . GLU A 1 56 ? 2.942 1.920 4.452 1.00 0.00 56 GLU A C 3
ATOM 4629 O O . GLU A 1 56 ? 3.835 1.072 4.523 1.00 0.00 56 GLU A O 3
ATOM 4641 N N . VAL A 1 57 ? 2.751 2.674 3.387 1.00 0.00 57 VAL A N 3
ATOM 4642 C CA . VAL A 1 57 ? 3.625 2.598 2.231 1.00 0.00 57 VAL A CA 3
ATOM 4643 C C . VAL A 1 57 ? 4.273 3.953 2.006 1.00 0.00 57 VAL A C 3
ATOM 4644 O O . VAL A 1 57 ? 3.576 4.957 1.861 1.00 0.00 57 VAL A O 3
ATOM 4657 N N . PHE A 1 58 ? 5.599 3.983 1.972 1.00 0.00 58 PHE A N 3
ATOM 4658 C CA . PHE A 1 58 ? 6.317 5.243 1.885 1.00 0.00 58 PHE A CA 3
ATOM 4659 C C . PHE A 1 58 ? 7.652 5.078 1.172 1.00 0.00 58 PHE A C 3
ATOM 4660 O O . PHE A 1 58 ? 8.269 4.015 1.215 1.00 0.00 58 PHE A O 3
ATOM 4677 N N . VAL A 1 59 ? 8.078 6.138 0.504 1.00 0.00 59 VAL A N 3
ATOM 4678 C CA . VAL A 1 59 ? 9.394 6.189 -0.121 1.00 0.00 59 VAL A CA 3
ATOM 4679 C C . VAL A 1 59 ? 9.988 7.571 0.098 1.00 0.00 59 VAL A C 3
ATOM 4680 O O . VAL A 1 59 ? 9.278 8.576 -0.010 1.00 0.00 59 VAL A O 3
ATOM 4693 N N . ASP A 1 60 ? 11.270 7.631 0.415 1.00 0.00 60 ASP A N 3
ATOM 4694 C CA . ASP A 1 60 ? 11.936 8.913 0.626 1.00 0.00 60 ASP A CA 3
ATOM 4695 C C . ASP A 1 60 ? 12.556 9.384 -0.675 1.00 0.00 60 ASP A C 3
ATOM 4696 O O . ASP A 1 60 ? 13.440 8.731 -1.227 1.00 0.00 60 ASP A O 3
ATOM 4705 N N . LEU A 1 61 ? 12.083 10.511 -1.167 1.00 0.00 61 LEU A N 3
ATOM 4706 C CA . LEU A 1 61 ? 12.549 11.036 -2.435 1.00 0.00 61 LEU A CA 3
ATOM 4707 C C . LEU A 1 61 ? 12.903 12.505 -2.300 1.00 0.00 61 LEU A C 3
ATOM 4708 O O . LEU A 1 61 ? 12.742 13.282 -3.235 1.00 0.00 61 LEU A O 3
ATOM 4724 N N . THR A 1 62 ? 13.417 12.864 -1.136 1.00 0.00 62 THR A N 3
ATOM 4725 C CA . THR A 1 62 ? 13.819 14.234 -0.863 1.00 0.00 62 THR A CA 3
ATOM 4726 C C . THR A 1 62 ? 15.009 14.643 -1.733 1.00 0.00 62 THR A C 3
ATOM 4727 O O . THR A 1 62 ? 15.236 15.827 -1.983 1.00 0.00 62 THR A O 3
ATOM 4738 N N . GLU A 1 63 ? 15.759 13.647 -2.194 1.00 0.00 63 GLU A N 3
ATOM 4739 C CA . GLU A 1 63 ? 16.919 13.883 -3.040 1.00 0.00 63 GLU A CA 3
ATOM 4740 C C . GLU A 1 63 ? 16.520 14.251 -4.464 1.00 0.00 63 GLU A C 3
ATOM 4741 O O . GLU A 1 63 ? 17.109 15.143 -5.078 1.00 0.00 63 GLU A O 3
ATOM 4753 N N . ALA A 1 64 ? 15.525 13.557 -4.984 1.00 0.00 64 ALA A N 3
ATOM 4754 C CA . ALA A 1 64 ? 15.097 13.752 -6.362 1.00 0.00 64 ALA A CA 3
ATOM 4755 C C . ALA A 1 64 ? 13.840 14.610 -6.426 1.00 0.00 64 ALA A C 3
ATOM 4756 O O . ALA A 1 64 ? 12.767 14.194 -5.987 1.00 0.00 64 ALA A O 3
ATOM 4763 N N . GLY A 1 65 ? 13.979 15.799 -6.995 1.00 0.00 65 GLY A N 3
ATOM 4764 C CA . GLY A 1 65 ? 12.879 16.731 -7.037 1.00 0.00 65 GLY A CA 3
ATOM 4765 C C . GLY A 1 65 ? 12.103 16.677 -8.331 1.00 0.00 65 GLY A C 3
ATOM 4766 O O . GLY A 1 65 ? 11.157 15.896 -8.466 1.00 0.00 65 GLY A O 3
ATOM 4770 N N . GLU A 1 66 ? 12.534 17.486 -9.287 1.00 0.00 66 GLU A N 3
ATOM 4771 C CA . GLU A 1 66 ? 11.782 17.719 -10.519 1.00 0.00 66 GLU A CA 3
ATOM 4772 C C . GLU A 1 66 ? 11.731 16.485 -11.415 1.00 0.00 66 GLU A C 3
ATOM 4773 O O . GLU A 1 66 ? 12.517 15.539 -11.257 1.00 0.00 66 GLU A O 3
ATOM 4785 N N . GLY A 1 67 ? 10.804 16.519 -12.369 1.00 0.00 67 GLY A N 3
ATOM 4786 C CA . GLY A 1 67 ? 10.633 15.428 -13.298 1.00 0.00 67 GLY A CA 3
ATOM 4787 C C . GLY A 1 67 ? 9.990 14.224 -12.651 1.00 0.00 67 GLY A C 3
ATOM 4788 O O . GLY A 1 67 ? 9.832 14.166 -11.429 1.00 0.00 67 GLY A O 3
ATOM 4792 N N . SER A 1 68 ? 9.589 13.271 -13.465 1.00 0.00 68 SER A N 3
ATOM 4793 C CA . SER A 1 68 ? 9.091 12.019 -12.945 1.00 0.00 68 SER A CA 3
ATOM 4794 C C . SER A 1 68 ? 10.257 11.099 -12.658 1.00 0.00 68 SER A C 3
ATOM 4795 O O . SER A 1 68 ? 11.176 10.957 -13.467 1.00 0.00 68 SER A O 3
ATOM 4803 N N . HIS A 1 69 ? 10.211 10.481 -11.505 1.00 0.00 69 HIS A N 3
ATOM 4804 C CA . HIS A 1 69 ? 11.270 9.580 -11.073 1.00 0.00 69 HIS A CA 3
ATOM 4805 C C . HIS A 1 69 ? 10.691 8.272 -10.573 1.00 0.00 69 HIS A C 3
ATOM 4806 O O . HIS A 1 69 ? 9.792 8.258 -9.731 1.00 0.00 69 HIS A O 3
ATOM 4821 N N . THR A 1 70 ? 11.217 7.183 -11.110 1.00 0.00 70 THR A N 3
ATOM 4822 C CA . THR A 1 70 ? 10.709 5.853 -10.834 1.00 0.00 70 THR A CA 3
ATOM 4823 C C . THR A 1 70 ? 11.643 5.114 -9.873 1.00 0.00 70 THR A C 3
ATOM 4824 O O . THR A 1 70 ? 12.823 4.923 -10.168 1.00 0.00 70 THR A O 3
ATOM 4835 N N . VAL A 1 71 ? 11.118 4.721 -8.715 1.00 0.00 71 VAL A N 3
ATOM 4836 C CA . VAL A 1 71 ? 11.930 4.085 -7.677 1.00 0.00 71 VAL A CA 3
ATOM 4837 C C . VAL A 1 71 ? 11.213 2.888 -7.057 1.00 0.00 71 VAL A C 3
ATOM 4838 O O . VAL A 1 71 ? 10.020 2.679 -7.286 1.00 0.00 71 VAL A O 3
ATOM 4851 N N . ASP A 1 72 ? 11.961 2.104 -6.284 1.00 0.00 72 ASP A N 3
ATOM 4852 C CA . ASP A 1 72 ? 11.407 0.957 -5.568 1.00 0.00 72 ASP A CA 3
ATOM 4853 C C . ASP A 1 72 ? 10.461 1.421 -4.470 1.00 0.00 72 ASP A C 3
ATOM 4854 O O . ASP A 1 72 ? 10.701 2.444 -3.826 1.00 0.00 72 ASP A O 3
ATOM 4863 N N . VAL A 1 73 ? 9.408 0.654 -4.241 1.00 0.00 73 VAL A N 3
ATOM 4864 C CA . VAL A 1 73 ? 8.415 0.992 -3.229 1.00 0.00 73 VAL A CA 3
ATOM 4865 C C . VAL A 1 73 ? 8.566 0.108 -1.991 1.00 0.00 73 VAL A C 3
ATOM 4866 O O . VAL A 1 73 ? 8.408 -1.116 -2.069 1.00 0.00 73 VAL A O 3
ATOM 4879 N N . GLU A 1 74 ? 8.873 0.727 -0.856 1.00 0.00 74 GLU A N 3
ATOM 4880 C CA . GLU A 1 74 ? 9.020 0.001 0.398 1.00 0.00 74 GLU A CA 3
ATOM 4881 C C . GLU A 1 74 ? 7.833 0.285 1.319 1.00 0.00 74 GLU A C 3
ATOM 4882 O O . GLU A 1 74 ? 7.162 1.308 1.189 1.00 0.00 74 GLU A O 3
ATOM 4894 N N . HIS A 1 75 ? 7.553 -0.644 2.221 1.00 0.00 75 HIS A N 3
ATOM 4895 C CA . HIS A 1 75 ? 6.351 -0.574 3.047 1.00 0.00 75 HIS A CA 3
ATOM 4896 C C . HIS A 1 75 ? 6.649 -0.967 4.490 1.00 0.00 75 HIS A C 3
ATOM 4897 O O . HIS A 1 75 ? 7.674 -1.583 4.770 1.00 0.00 75 HIS A O 3
ATOM 4912 N N . ARG A 1 76 ? 5.741 -0.622 5.389 1.00 0.00 76 ARG A N 3
ATOM 4913 C CA . ARG A 1 76 ? 5.851 -1.002 6.790 1.00 0.00 76 ARG A CA 3
ATOM 4914 C C . ARG A 1 76 ? 4.565 -1.695 7.234 1.00 0.00 76 ARG A C 3
ATOM 4915 O O . ARG A 1 76 ? 3.519 -1.529 6.604 1.00 0.00 76 ARG A O 3
ATOM 4936 N N . GLY A 1 77 ? 4.647 -2.479 8.301 1.00 0.00 77 GLY A N 3
ATOM 4937 C CA . GLY A 1 77 ? 3.470 -3.145 8.827 1.00 0.00 77 GLY A CA 3
ATOM 4938 C C . GLY A 1 77 ? 3.678 -4.634 8.977 1.00 0.00 77 GLY A C 3
ATOM 4939 O O . GLY A 1 77 ? 4.003 -5.118 10.060 1.00 0.00 77 GLY A O 3
ATOM 4943 N N . PHE A 1 78 ? 3.486 -5.359 7.889 1.00 0.00 78 PHE A N 3
ATOM 4944 C CA . PHE A 1 78 ? 3.714 -6.793 7.876 1.00 0.00 78 PHE A CA 3
ATOM 4945 C C . PHE A 1 78 ? 5.170 -7.088 7.523 1.00 0.00 78 PHE A C 3
ATOM 4946 O O . PHE A 1 78 ? 5.771 -6.382 6.709 1.00 0.00 78 PHE A O 3
ATOM 4963 N N . PRO A 1 79 ? 5.756 -8.124 8.138 1.00 0.00 79 PRO A N 3
ATOM 4964 C CA . PRO A 1 79 ? 7.150 -8.501 7.907 1.00 0.00 79 PRO A CA 3
ATOM 4965 C C . PRO A 1 79 ? 7.346 -9.199 6.566 1.00 0.00 79 PRO A C 3
ATOM 4966 O O . PRO A 1 79 ? 6.398 -9.741 5.986 1.00 0.00 79 PRO A O 3
ATOM 4977 N N . GLY A 1 80 ? 8.582 -9.198 6.087 1.00 0.00 80 GLY A N 3
ATOM 4978 C CA . GLY A 1 80 ? 8.906 -9.847 4.831 1.00 0.00 80 GLY A CA 3
ATOM 4979 C C . GLY A 1 80 ? 9.140 -11.335 5.000 1.00 0.00 80 GLY A C 3
ATOM 4980 O O . GLY A 1 80 ? 10.098 -11.889 4.459 1.00 0.00 80 GLY A O 3
ATOM 4984 N N . ASP A 1 81 ? 8.271 -11.975 5.763 1.00 0.00 81 ASP A N 3
ATOM 4985 C CA . ASP A 1 81 ? 8.339 -13.414 5.972 1.00 0.00 81 ASP A CA 3
ATOM 4986 C C . ASP A 1 81 ? 7.482 -14.116 4.934 1.00 0.00 81 ASP A C 3
ATOM 4987 O O . ASP A 1 81 ? 7.856 -15.152 4.383 1.00 0.00 81 ASP A O 3
ATOM 4996 N N . LEU A 1 82 ? 6.338 -13.513 4.657 1.00 0.00 82 LEU A N 3
ATOM 4997 C CA . LEU A 1 82 ? 5.371 -14.070 3.724 1.00 0.00 82 LEU A CA 3
ATOM 4998 C C . LEU A 1 82 ? 5.767 -13.753 2.287 1.00 0.00 82 LEU A C 3
ATOM 4999 O O . LEU A 1 82 ? 6.760 -13.062 2.044 1.00 0.00 82 LEU A O 3
ATOM 5015 N N . ALA A 1 83 ? 4.997 -14.266 1.336 1.00 0.00 83 ALA A N 3
ATOM 5016 C CA . ALA A 1 83 ? 5.182 -13.906 -0.058 1.00 0.00 83 ALA A CA 3
ATOM 5017 C C . ALA A 1 83 ? 4.488 -12.576 -0.310 1.00 0.00 83 ALA A C 3
ATOM 5018 O O . ALA A 1 83 ? 3.261 -12.514 -0.414 1.00 0.00 83 ALA A O 3
ATOM 5025 N N . VAL A 1 84 ? 5.274 -11.515 -0.369 1.00 0.00 84 VAL A N 3
ATOM 5026 C CA . VAL A 1 84 ? 4.735 -10.168 -0.442 1.00 0.00 84 VAL A CA 3
ATOM 5027 C C . VAL A 1 84 ? 4.641 -9.684 -1.878 1.00 0.00 84 VAL A C 3
ATOM 5028 O O . VAL A 1 84 ? 5.659 -9.484 -2.544 1.00 0.00 84 VAL A O 3
ATOM 5041 N N . THR A 1 85 ? 3.424 -9.488 -2.350 1.00 0.00 85 THR A N 3
ATOM 5042 C CA . THR A 1 85 ? 3.217 -8.925 -3.662 1.00 0.00 85 THR A CA 3
ATOM 5043 C C . THR A 1 85 ? 2.832 -7.464 -3.546 1.00 0.00 85 THR A C 3
ATOM 5044 O O . THR A 1 85 ? 1.894 -7.093 -2.839 1.00 0.00 85 THR A O 3
ATOM 5055 N N . VAL A 1 86 ? 3.593 -6.660 -4.232 1.00 0.00 86 VAL A N 3
ATOM 5056 C CA . VAL A 1 86 ? 3.368 -5.238 -4.354 1.00 0.00 86 VAL A CA 3
ATOM 5057 C C . VAL A 1 86 ? 3.452 -4.925 -5.809 1.00 0.00 86 VAL A C 3
ATOM 5058 O O . VAL A 1 86 ? 4.436 -5.329 -6.431 1.00 0.00 86 VAL A O 3
ATOM 5071 N N . GLU A 1 87 ? 2.498 -4.244 -6.418 1.00 0.00 87 GLU A N 3
ATOM 5072 C CA . GLU A 1 87 ? 2.817 -3.905 -7.770 1.00 0.00 87 GLU A CA 3
ATOM 5073 C C . GLU A 1 87 ? 2.326 -2.571 -8.283 1.00 0.00 87 GLU A C 3
ATOM 5074 O O . GLU A 1 87 ? 1.182 -2.388 -8.707 1.00 0.00 87 GLU A O 3
ATOM 5086 N N . PRO A 1 88 ? 3.234 -1.619 -8.153 1.00 0.00 88 PRO A N 3
ATOM 5087 C CA . PRO A 1 88 ? 4.054 -1.133 -9.214 1.00 0.00 88 PRO A CA 3
ATOM 5088 C C . PRO A 1 88 ? 5.455 -1.628 -8.859 1.00 0.00 88 PRO A C 3
ATOM 5089 O O . PRO A 1 88 ? 5.915 -1.431 -7.728 1.00 0.00 88 PRO A O 3
ATOM 5100 N N . ARG A 1 89 ? 6.141 -2.265 -9.760 1.00 0.00 89 ARG A N 3
ATOM 5101 C CA . ARG A 1 89 ? 7.414 -2.873 -9.377 1.00 0.00 89 ARG A CA 3
ATOM 5102 C C . ARG A 1 89 ? 8.386 -1.775 -9.003 1.00 0.00 89 ARG A C 3
ATOM 5103 O O . ARG A 1 89 ? 9.075 -1.832 -7.982 1.00 0.00 89 ARG A O 3
ATOM 5124 N N . MET A 1 90 ? 8.434 -0.794 -9.867 1.00 0.00 90 MET A N 3
ATOM 5125 C CA . MET A 1 90 ? 8.963 0.504 -9.532 1.00 0.00 90 MET A CA 3
ATOM 5126 C C . MET A 1 90 ? 7.871 1.518 -9.817 1.00 0.00 90 MET A C 3
ATOM 5127 O O . MET A 1 90 ? 7.092 1.340 -10.756 1.00 0.00 90 MET A O 3
ATOM 5141 N N . ALA A 1 91 ? 7.799 2.567 -9.027 1.00 0.00 91 ALA A N 3
ATOM 5142 C CA . ALA A 1 91 ? 6.706 3.514 -9.155 1.00 0.00 91 ALA A CA 3
ATOM 5143 C C . ALA A 1 91 ? 7.229 4.887 -9.507 1.00 0.00 91 ALA A C 3
ATOM 5144 O O . ALA A 1 91 ? 8.275 5.309 -9.014 1.00 0.00 91 ALA A O 3
ATOM 5151 N N . ARG A 1 92 ? 6.496 5.578 -10.364 1.00 0.00 92 ARG A N 3
ATOM 5152 C CA . ARG A 1 92 ? 6.919 6.878 -10.827 1.00 0.00 92 ARG A CA 3
ATOM 5153 C C . ARG A 1 92 ? 6.084 7.966 -10.171 1.00 0.00 92 ARG A C 3
ATOM 5154 O O . ARG A 1 92 ? 4.860 7.854 -10.053 1.00 0.00 92 ARG A O 3
ATOM 5175 N N . VAL A 1 93 ? 6.766 8.993 -9.712 1.00 0.00 93 VAL A N 3
ATOM 5176 C CA . VAL A 1 93 ? 6.120 10.143 -9.117 1.00 0.00 93 VAL A CA 3
ATOM 5177 C C . VAL A 1 93 ? 6.788 11.413 -9.621 1.00 0.00 93 VAL A C 3
ATOM 5178 O O . VAL A 1 93 ? 8.017 11.471 -9.746 1.00 0.00 93 VAL A O 3
ATOM 5191 N N . GLN A 1 94 ? 5.984 12.409 -9.942 1.00 0.00 94 GLN A N 3
ATOM 5192 C CA . GLN A 1 94 ? 6.500 13.664 -10.446 1.00 0.00 94 GLN A CA 3
ATOM 5193 C C . GLN A 1 94 ? 6.348 14.762 -9.408 1.00 0.00 94 GLN A C 3
ATOM 5194 O O . GLN A 1 94 ? 5.237 15.071 -8.965 1.00 0.00 94 GLN A O 3
ATOM 5208 N N . LEU A 1 95 ? 7.469 15.343 -9.026 1.00 0.00 95 LEU A N 3
ATOM 5209 C CA . LEU A 1 95 ? 7.463 16.494 -8.150 1.00 0.00 95 LEU A CA 3
ATOM 5210 C C . LEU A 1 95 ? 7.839 17.718 -8.962 1.00 0.00 95 LEU A C 3
ATOM 5211 O O . LEU A 1 95 ? 8.882 17.739 -9.612 1.00 0.00 95 LEU A O 3
ATOM 5227 N N . GLU A 1 96 ? 6.989 18.721 -8.946 1.00 0.00 96 GLU A N 3
ATOM 5228 C CA . GLU A 1 96 ? 7.223 19.915 -9.732 1.00 0.00 96 GLU A CA 3
ATOM 5229 C C . GLU A 1 96 ? 7.330 21.118 -8.816 1.00 0.00 96 GLU A C 3
ATOM 5230 O O . GLU A 1 96 ? 6.642 21.189 -7.794 1.00 0.00 96 GLU A O 3
ATOM 5242 N N . GLU A 1 97 ? 8.216 22.036 -9.161 1.00 0.00 97 GLU A N 3
ATOM 5243 C CA . GLU A 1 97 ? 8.392 23.238 -8.375 1.00 0.00 97 GLU A CA 3
ATOM 5244 C C . GLU A 1 97 ? 7.183 24.142 -8.553 1.00 0.00 97 GLU A C 3
ATOM 5245 O O . GLU A 1 97 ? 6.744 24.378 -9.683 1.00 0.00 97 GLU A O 3
ATOM 5257 N N . ARG A 1 98 ? 6.647 24.615 -7.427 1.00 0.00 98 ARG A N 3
ATOM 5258 C CA . ARG A 1 98 ? 5.478 25.483 -7.398 1.00 0.00 98 ARG A CA 3
ATOM 5259 C C . ARG A 1 98 ? 4.209 24.682 -7.657 1.00 0.00 98 ARG A C 3
ATOM 5260 O O . ARG A 1 98 ? 4.161 23.810 -8.523 1.00 0.00 98 ARG A O 3
ATOM 5281 N N . GLN A 1 99 ? 3.183 24.988 -6.890 1.00 0.00 99 GLN A N 3
ATOM 5282 C CA . GLN A 1 99 ? 1.998 24.156 -6.849 1.00 0.00 99 GLN A CA 3
ATOM 5283 C C . GLN A 1 99 ? 0.960 24.598 -7.875 1.00 0.00 99 GLN A C 3
ATOM 5284 O O . GLN A 1 99 ? 0.438 25.710 -7.806 1.00 0.00 99 GLN A O 3
ATOM 5298 N N . THR A 1 100 ? 0.678 23.721 -8.830 1.00 0.00 100 THR A N 3
ATOM 5299 C CA . THR A 1 100 ? -0.367 23.964 -9.814 1.00 0.00 100 THR A CA 3
ATOM 5300 C C . THR A 1 100 ? -1.690 23.369 -9.342 1.00 0.00 100 THR A C 3
ATOM 5301 O O . THR A 1 100 ? -2.776 23.791 -9.749 1.00 0.00 100 THR A O 3
ATOM 5312 N N . VAL A 1 101 ? -1.578 22.401 -8.457 1.00 0.00 101 VAL A N 3
ATOM 5313 C CA . VAL A 1 101 ? -2.736 21.670 -7.968 1.00 0.00 101 VAL A CA 3
ATOM 5314 C C . VAL A 1 101 ? -3.089 22.092 -6.548 1.00 0.00 101 VAL A C 3
ATOM 5315 O O . VAL A 1 101 ? -2.278 22.697 -5.851 1.00 0.00 101 VAL A O 3
ATOM 5328 N N . SER A 1 102 ? -4.305 21.781 -6.136 1.00 0.00 102 SER A N 3
ATOM 5329 C CA . SER A 1 102 ? -4.760 22.087 -4.793 1.00 0.00 102 SER A CA 3
ATOM 5330 C C . SER A 1 102 ? -5.344 20.834 -4.149 1.00 0.00 102 SER A C 3
ATOM 5331 O O . SER A 1 102 ? -6.321 20.269 -4.643 1.00 0.00 102 SER A O 3
ATOM 5339 N N . VAL A 1 103 ? -4.730 20.392 -3.064 1.00 0.00 103 VAL A N 3
ATOM 5340 C CA . VAL A 1 103 ? -5.165 19.181 -2.385 1.00 0.00 103 VAL A CA 3
ATOM 5341 C C . VAL A 1 103 ? -6.144 19.509 -1.259 1.00 0.00 103 VAL A C 3
ATOM 5342 O O . VAL A 1 103 ? -5.789 20.191 -0.295 1.00 0.00 103 VAL A O 3
ATOM 5355 N N . PRO A 1 104 ? -7.397 19.053 -1.385 1.00 0.00 104 PRO A N 3
ATOM 5356 C CA . PRO A 1 104 ? -8.398 19.188 -0.336 1.00 0.00 104 PRO A CA 3
ATOM 5357 C C . PRO A 1 104 ? -8.195 18.143 0.754 1.00 0.00 104 PRO A C 3
ATOM 5358 O O . PRO A 1 104 ? -8.489 16.962 0.560 1.00 0.00 104 PRO A O 3
ATOM 5369 N N . VAL A 1 105 ? -7.662 18.572 1.885 1.00 0.00 105 VAL A N 3
ATOM 5370 C CA . VAL A 1 105 ? -7.379 17.655 2.977 1.00 0.00 105 VAL A CA 3
ATOM 5371 C C . VAL A 1 105 ? -8.671 17.173 3.637 1.00 0.00 105 VAL A C 3
ATOM 5372 O O . VAL A 1 105 ? -9.513 17.974 4.060 1.00 0.00 105 VAL A O 3
ATOM 5385 N N . THR A 1 106 ? -8.844 15.862 3.670 1.00 0.00 106 THR A N 3
ATOM 5386 C CA . THR A 1 106 ? -10.024 15.251 4.258 1.00 0.00 106 THR A CA 3
ATOM 5387 C C . THR A 1 106 ? -9.727 13.806 4.655 1.00 0.00 106 THR A C 3
ATOM 5388 O O . THR A 1 106 ? -9.103 13.062 3.898 1.00 0.00 106 THR A O 3
ATOM 5399 N N . VAL A 1 107 ? -10.152 13.424 5.847 1.00 0.00 107 VAL A N 3
ATOM 5400 C CA . VAL A 1 107 ? -9.968 12.068 6.316 1.00 0.00 107 VAL A CA 3
ATOM 5401 C C . VAL A 1 107 ? -11.324 11.394 6.515 1.00 0.00 107 VAL A C 3
ATOM 5402 O O . VAL A 1 107 ? -12.167 11.868 7.282 1.00 0.00 107 VAL A O 3
ATOM 5415 N N . GLU A 1 108 ? -11.545 10.309 5.790 1.00 0.00 108 GLU A N 3
ATOM 5416 C CA . GLU A 1 108 ? -12.792 9.570 5.894 1.00 0.00 108 GLU A CA 3
ATOM 5417 C C . GLU A 1 108 ? -12.695 8.542 7.012 1.00 0.00 108 GLU A C 3
ATOM 5418 O O . GLU A 1 108 ? -11.683 7.849 7.142 1.00 0.00 108 GLU A O 3
ATOM 5430 N N . MET A 1 109 ? -13.739 8.459 7.823 1.00 0.00 109 MET A N 3
ATOM 5431 C CA . MET A 1 109 ? -13.788 7.482 8.905 1.00 0.00 109 MET A CA 3
ATOM 5432 C C . MET A 1 109 ? -14.078 6.102 8.340 1.00 0.00 109 MET A C 3
ATOM 5433 O O . MET A 1 109 ? -13.276 5.180 8.488 1.00 0.00 109 MET A O 3
ATOM 5447 N N . ILE A 1 110 ? -15.228 5.984 7.679 1.00 0.00 110 ILE A N 3
ATOM 5448 C CA . ILE A 1 110 ? -15.652 4.736 7.054 1.00 0.00 110 ILE A CA 3
ATOM 5449 C C . ILE A 1 110 ? -15.712 3.601 8.078 1.00 0.00 110 ILE A C 3
ATOM 5450 O O . ILE A 1 110 ? -14.847 2.721 8.118 1.00 0.00 110 ILE A O 3
ATOM 5466 N N . ASN A 1 111 ? -16.720 3.647 8.932 1.00 0.00 111 ASN A N 3
ATOM 5467 C CA . ASN A 1 111 ? -16.919 2.602 9.921 1.00 0.00 111 ASN A CA 3
ATOM 5468 C C . ASN A 1 111 ? -17.809 1.515 9.344 1.00 0.00 111 ASN A C 3
ATOM 5469 O O . ASN A 1 111 ? -19.025 1.514 9.539 1.00 0.00 111 ASN A O 3
ATOM 5480 N N . LEU A 1 112 ? -17.204 0.618 8.581 1.00 0.00 112 LEU A N 3
ATOM 5481 C CA . LEU A 1 112 ? -17.932 -0.483 7.976 1.00 0.00 112 LEU A CA 3
ATOM 5482 C C . LEU A 1 112 ? -18.036 -1.644 8.952 1.00 0.00 112 LEU A C 3
ATOM 5483 O O . LEU A 1 112 ? -17.221 -2.567 8.930 1.00 0.00 112 LEU A O 3
ATOM 5499 N N . GLU A 1 113 ? -19.029 -1.573 9.822 1.00 0.00 113 GLU A N 3
ATOM 5500 C CA . GLU A 1 113 ? -19.262 -2.613 10.808 1.00 0.00 113 GLU A CA 3
ATOM 5501 C C . GLU A 1 113 ? -19.814 -3.874 10.145 1.00 0.00 113 GLU A C 3
ATOM 5502 O O . GLU A 1 113 ? -21.025 -4.033 9.974 1.00 0.00 113 GLU A O 3
ATOM 5514 N N . HIS A 1 114 ? -18.908 -4.750 9.731 1.00 0.00 114 HIS A N 3
ATOM 5515 C CA . HIS A 1 114 ? -19.291 -6.004 9.102 1.00 0.00 114 HIS A CA 3
ATOM 5516 C C . HIS A 1 114 ? -19.253 -7.137 10.115 1.00 0.00 114 HIS A C 3
ATOM 5517 O O . HIS A 1 114 ? -18.207 -7.736 10.352 1.00 0.00 114 HIS A O 3
ATOM 5532 N N . HIS A 1 115 ? -20.390 -7.398 10.740 1.00 0.00 115 HIS A N 3
ATOM 5533 C CA . HIS A 1 115 ? -20.500 -8.503 11.678 1.00 0.00 115 HIS A CA 3
ATOM 5534 C C . HIS A 1 115 ? -21.062 -9.716 10.952 1.00 0.00 115 HIS A C 3
ATOM 5535 O O . HIS A 1 115 ? -22.247 -9.761 10.620 1.00 0.00 115 HIS A O 3
ATOM 5550 N N . HIS A 1 116 ? -20.205 -10.690 10.696 1.00 0.00 116 HIS A N 3
ATOM 5551 C CA . HIS A 1 116 ? -20.569 -11.824 9.862 1.00 0.00 116 HIS A CA 3
ATOM 5552 C C . HIS A 1 116 ? -20.855 -13.052 10.719 1.00 0.00 116 HIS A C 3
ATOM 5553 O O . HIS A 1 116 ? -20.131 -13.338 11.672 1.00 0.00 116 HIS A O 3
ATOM 5568 N N . HIS A 1 117 ? -21.916 -13.770 10.378 1.00 0.00 117 HIS A N 3
ATOM 5569 C CA . HIS A 1 117 ? -22.298 -14.974 11.111 1.00 0.00 117 HIS A CA 3
ATOM 5570 C C . HIS A 1 117 ? -21.960 -16.212 10.292 1.00 0.00 117 HIS A C 3
ATOM 5571 O O . HIS A 1 117 ? -21.465 -16.107 9.172 1.00 0.00 117 HIS A O 3
ATOM 5586 N N . HIS A 1 118 ? -22.219 -17.385 10.850 1.00 0.00 118 HIS A N 3
ATOM 5587 C CA . HIS A 1 118 ? -22.016 -18.626 10.121 1.00 0.00 118 HIS A CA 3
ATOM 5588 C C . HIS A 1 118 ? -23.322 -19.394 10.010 1.00 0.00 118 HIS A C 3
ATOM 5589 O O . HIS A 1 118 ? -23.713 -20.127 10.921 1.00 0.00 118 HIS A O 3
ATOM 5604 N N . HIS A 1 119 ? -24.018 -19.181 8.906 1.00 0.00 119 HIS A N 3
ATOM 5605 C CA . HIS A 1 119 ? -25.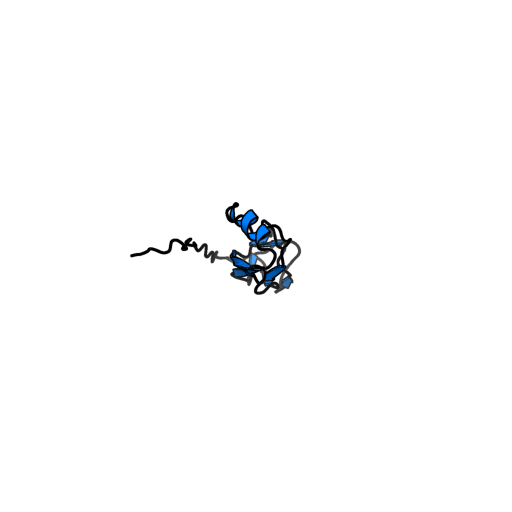259 -19.884 8.642 1.00 0.00 119 HIS A CA 3
ATOM 5606 C C . HIS A 1 119 ? -25.009 -20.967 7.608 1.00 0.00 119 HIS A C 3
ATOM 5607 O O . HIS A 1 119 ? -25.000 -22.156 7.979 1.00 0.00 119 HIS A O 3
ATOM 5623 N N . MET A 1 1 ? -8.360 -31.234 7.752 1.00 0.00 1 MET A N 4
ATOM 5624 C CA . MET A 1 1 ? -7.722 -31.495 6.440 1.00 0.00 1 MET A CA 4
ATOM 5625 C C . MET A 1 1 ? -6.272 -31.020 6.442 1.00 0.00 1 MET A C 4
ATOM 5626 O O . MET A 1 1 ? -5.985 -29.881 6.807 1.00 0.00 1 MET A O 4
ATOM 5642 N N . PRO A 1 2 ? -5.335 -31.900 6.056 1.00 0.00 2 PRO A N 4
ATOM 5643 C CA . PRO A 1 2 ? -3.911 -31.586 6.017 1.00 0.00 2 PRO A CA 4
ATOM 5644 C C . PRO A 1 2 ? -3.414 -31.144 4.636 1.00 0.00 2 PRO A C 4
ATOM 5645 O O . PRO A 1 2 ? -2.268 -30.718 4.488 1.00 0.00 2 PRO A O 4
ATOM 5656 N N . THR A 1 3 ? -4.284 -31.212 3.641 1.00 0.00 3 THR A N 4
ATOM 5657 C CA . THR A 1 3 ? -3.888 -30.997 2.253 1.00 0.00 3 THR A CA 4
ATOM 5658 C C . THR A 1 3 ? -3.830 -29.517 1.890 1.00 0.00 3 THR A C 4
ATOM 5659 O O . THR A 1 3 ? -3.790 -29.140 0.718 1.00 0.00 3 THR A O 4
ATOM 5670 N N . PHE A 1 4 ? -3.811 -28.693 2.906 1.00 0.00 4 PHE A N 4
ATOM 5671 C CA . PHE A 1 4 ? -3.681 -27.259 2.733 1.00 0.00 4 PHE A CA 4
ATOM 5672 C C . PHE A 1 4 ? -2.251 -26.883 2.361 1.00 0.00 4 PHE A C 4
ATOM 5673 O O . PHE A 1 4 ? -1.289 -27.470 2.864 1.00 0.00 4 PHE A O 4
ATOM 5690 N N . ASP A 1 5 ? -2.123 -25.890 1.494 1.00 0.00 5 ASP A N 4
ATOM 5691 C CA . ASP A 1 5 ? -0.828 -25.454 0.999 1.00 0.00 5 ASP A CA 4
ATOM 5692 C C . ASP A 1 5 ? -0.728 -23.942 1.081 1.00 0.00 5 ASP A C 4
ATOM 5693 O O . ASP A 1 5 ? -1.166 -23.230 0.178 1.00 0.00 5 ASP A O 4
ATOM 5702 N N . HIS A 1 6 ? -0.191 -23.473 2.199 1.00 0.00 6 HIS A N 4
ATOM 5703 C CA . HIS A 1 6 ? 0.030 -22.045 2.434 1.00 0.00 6 HIS A CA 4
ATOM 5704 C C . HIS A 1 6 ? -1.290 -21.319 2.666 1.00 0.00 6 HIS A C 4
ATOM 5705 O O . HIS A 1 6 ? -2.350 -21.936 2.781 1.00 0.00 6 HIS A O 4
ATOM 5720 N N . GLY A 1 7 ? -1.197 -20.006 2.756 1.00 0.00 7 GLY A N 4
ATOM 5721 C CA . GLY A 1 7 ? -2.364 -19.165 2.831 1.00 0.00 7 GLY A CA 4
ATOM 5722 C C . GLY A 1 7 ? -2.054 -17.802 2.265 1.00 0.00 7 GLY A C 4
ATOM 5723 O O . GLY A 1 7 ? -0.884 -17.453 2.111 1.00 0.00 7 GLY A O 4
ATOM 5727 N N . ASN A 1 8 ? -3.076 -17.037 1.931 1.00 0.00 8 ASN A N 4
ATOM 5728 C CA . ASN A 1 8 ? -2.865 -15.699 1.406 1.00 0.00 8 ASN A CA 4
ATOM 5729 C C . ASN A 1 8 ? -4.017 -14.776 1.755 1.00 0.00 8 ASN A C 4
ATOM 5730 O O . ASN A 1 8 ? -5.161 -15.209 1.908 1.00 0.00 8 ASN A O 4
ATOM 5741 N N . LEU A 1 9 ? -3.692 -13.502 1.893 1.00 0.00 9 LEU A N 4
ATOM 5742 C CA . LEU A 1 9 ? -4.646 -12.495 2.315 1.00 0.00 9 LEU A CA 4
ATOM 5743 C C . LEU A 1 9 ? -4.550 -11.277 1.409 1.00 0.00 9 LEU A C 4
ATOM 5744 O O . LEU A 1 9 ? -3.451 -10.857 1.036 1.00 0.00 9 LEU A O 4
ATOM 5760 N N . SER A 1 10 ? -5.693 -10.722 1.050 1.00 0.00 10 SER A N 4
ATOM 5761 C CA . SER A 1 10 ? -5.731 -9.546 0.202 1.00 0.00 10 SER A CA 4
ATOM 5762 C C . SER A 1 10 ? -5.936 -8.285 1.039 1.00 0.00 10 SER A C 4
ATOM 5763 O O . SER A 1 10 ? -6.969 -8.120 1.694 1.00 0.00 10 SER A O 4
ATOM 5771 N N . LEU A 1 11 ? -4.946 -7.402 1.030 1.00 0.00 11 LEU A N 4
ATOM 5772 C CA . LEU A 1 11 ? -5.044 -6.148 1.766 1.00 0.00 11 LEU A CA 4
ATOM 5773 C C . LEU A 1 11 ? -5.843 -5.137 0.955 1.00 0.00 11 LEU A C 4
ATOM 5774 O O . LEU A 1 11 ? -6.609 -4.345 1.501 1.00 0.00 11 LEU A O 4
ATOM 5790 N N . GLY A 1 12 ? -5.672 -5.192 -0.357 1.00 0.00 12 GLY A N 4
ATOM 5791 C CA . GLY A 1 12 ? -6.403 -4.310 -1.239 1.00 0.00 12 GLY A CA 4
ATOM 5792 C C . GLY A 1 12 ? -5.575 -3.118 -1.660 1.00 0.00 12 GLY A C 4
ATOM 5793 O O . GLY A 1 12 ? -4.344 -3.182 -1.661 1.00 0.00 12 GLY A O 4
ATOM 5797 N N . GLU A 1 13 ? -6.244 -2.032 -2.010 1.00 0.00 13 GLU A N 4
ATOM 5798 C CA . GLU A 1 13 ? -5.570 -0.827 -2.451 1.00 0.00 13 GLU A CA 4
ATOM 5799 C C . GLU A 1 13 ? -5.264 0.082 -1.264 1.00 0.00 13 GLU A C 4
ATOM 5800 O O . GLU A 1 13 ? -6.160 0.664 -0.653 1.00 0.00 13 GLU A O 4
ATOM 5812 N N . LEU A 1 14 ? -3.988 0.177 -0.936 1.00 0.00 14 LEU A N 4
ATOM 5813 C CA . LEU A 1 14 ? -3.537 0.989 0.180 1.00 0.00 14 LEU A CA 4
ATOM 5814 C C . LEU A 1 14 ? -3.037 2.339 -0.311 1.00 0.00 14 LEU A C 4
ATOM 5815 O O . LEU A 1 14 ? -2.613 2.474 -1.459 1.00 0.00 14 LEU A O 4
ATOM 5831 N N . GLU A 1 15 ? -3.094 3.328 0.566 1.00 0.00 15 GLU A N 4
ATOM 5832 C CA . GLU A 1 15 ? -2.679 4.683 0.229 1.00 0.00 15 GLU A CA 4
ATOM 5833 C C . GLU A 1 15 ? -1.160 4.779 0.136 1.00 0.00 15 GLU A C 4
ATOM 5834 O O . GLU A 1 15 ? -0.451 4.455 1.092 1.00 0.00 15 GLU A O 4
ATOM 5846 N N . LEU A 1 16 ? -0.664 5.215 -1.013 1.00 0.00 16 LEU A N 4
ATOM 5847 C CA . LEU A 1 16 ? 0.768 5.391 -1.202 1.00 0.00 16 LEU A CA 4
ATOM 5848 C C . LEU A 1 16 ? 1.200 6.764 -0.709 1.00 0.00 16 LEU A C 4
ATOM 5849 O O . LEU A 1 16 ? 0.718 7.786 -1.193 1.00 0.00 16 LEU A O 4
ATOM 5865 N N . THR A 1 17 ? 2.097 6.782 0.258 1.00 0.00 17 THR A N 4
ATOM 5866 C CA . THR A 1 17 ? 2.596 8.032 0.804 1.00 0.00 17 THR A CA 4
ATOM 5867 C C . THR A 1 17 ? 3.970 8.361 0.222 1.00 0.00 17 THR A C 4
ATOM 5868 O O . THR A 1 17 ? 4.841 7.496 0.142 1.00 0.00 17 THR A O 4
ATOM 5879 N N . VAL A 1 18 ? 4.159 9.607 -0.186 1.00 0.00 18 VAL A N 4
ATOM 5880 C CA . VAL A 1 18 ? 5.450 10.056 -0.683 1.00 0.00 18 VAL A CA 4
ATOM 5881 C C . VAL A 1 18 ? 6.122 10.928 0.366 1.00 0.00 18 VAL A C 4
ATOM 5882 O O . VAL A 1 18 ? 5.594 11.973 0.745 1.00 0.00 18 VAL A O 4
ATOM 5895 N N . LEU A 1 19 ? 7.273 10.489 0.852 1.00 0.00 19 LEU A N 4
ATOM 5896 C CA . LEU A 1 19 ? 7.940 11.193 1.930 1.00 0.00 19 LEU A CA 4
ATOM 5897 C C . LEU A 1 19 ? 8.877 12.255 1.366 1.00 0.00 19 LEU A C 4
ATOM 5898 O O . LEU A 1 19 ? 9.863 11.941 0.690 1.00 0.00 19 LEU A O 4
ATOM 5914 N N . TYR A 1 20 ? 8.552 13.504 1.673 1.00 0.00 20 TYR A N 4
ATOM 5915 C CA . TYR A 1 20 ? 9.350 14.660 1.293 1.00 0.00 20 TYR A CA 4
ATOM 5916 C C . TYR A 1 20 ? 8.671 15.908 1.847 1.00 0.00 20 TYR A C 4
ATOM 5917 O O . TYR A 1 20 ? 7.442 15.982 1.883 1.00 0.00 20 TYR A O 4
ATOM 5935 N N . ASP A 1 21 ? 9.455 16.868 2.306 1.00 0.00 21 ASP A N 4
ATOM 5936 C CA . ASP A 1 21 ? 8.896 18.089 2.864 1.00 0.00 21 ASP A CA 4
ATOM 5937 C C . ASP A 1 21 ? 8.725 19.140 1.776 1.00 0.00 21 ASP A C 4
ATOM 5938 O O . ASP A 1 21 ? 9.450 19.141 0.780 1.00 0.00 21 ASP A O 4
ATOM 5947 N N . GLU A 1 22 ? 7.777 20.040 1.984 1.00 0.00 22 GLU A N 4
ATOM 5948 C CA . GLU A 1 22 ? 7.442 21.080 1.013 1.00 0.00 22 GLU A CA 4
ATOM 5949 C C . GLU A 1 22 ? 8.478 22.208 1.042 1.00 0.00 22 GLU A C 4
ATOM 5950 O O . GLU A 1 22 ? 8.159 23.380 0.846 1.00 0.00 22 GLU A O 4
ATOM 5962 N N . GLU A 1 23 ? 9.727 21.823 1.247 1.00 0.00 23 GLU A N 4
ATOM 5963 C CA . GLU A 1 23 ? 10.828 22.757 1.417 1.00 0.00 23 GLU A CA 4
ATOM 5964 C C . GLU A 1 23 ? 11.340 23.308 0.085 1.00 0.00 23 GLU A C 4
ATOM 5965 O O . GLU A 1 23 ? 11.884 24.413 0.035 1.00 0.00 23 GLU A O 4
ATOM 5977 N N . ARG A 1 24 ? 11.168 22.551 -0.993 1.00 0.00 24 ARG A N 4
ATOM 5978 C CA . ARG A 1 24 ? 11.788 22.919 -2.260 1.00 0.00 24 ARG A CA 4
ATOM 5979 C C . ARG A 1 24 ? 10.917 22.552 -3.457 1.00 0.00 24 ARG A C 4
ATOM 5980 O O . ARG A 1 24 ? 10.686 23.377 -4.338 1.00 0.00 24 ARG A O 4
ATOM 6001 N N . TYR A 1 25 ? 10.440 21.315 -3.497 1.00 0.00 25 TYR A N 4
ATOM 6002 C CA . TYR A 1 25 ? 9.688 20.834 -4.649 1.00 0.00 25 TYR A CA 4
ATOM 6003 C C . TYR A 1 25 ? 8.266 20.468 -4.259 1.00 0.00 25 TYR A C 4
ATOM 6004 O O . TYR A 1 25 ? 7.994 20.146 -3.103 1.00 0.00 25 TYR A O 4
ATOM 6022 N N . ASP A 1 26 ? 7.366 20.526 -5.231 1.00 0.00 26 ASP A N 4
ATOM 6023 C CA . ASP A 1 26 ? 5.963 20.200 -5.006 1.00 0.00 26 ASP A CA 4
ATOM 6024 C C . ASP A 1 26 ? 5.566 19.010 -5.866 1.00 0.00 26 ASP A C 4
ATOM 6025 O O . ASP A 1 26 ? 6.273 18.653 -6.812 1.00 0.00 26 ASP A O 4
ATOM 6034 N N . ILE A 1 27 ? 4.443 18.404 -5.534 1.00 0.00 27 ILE A N 4
ATOM 6035 C CA . ILE A 1 27 ? 4.012 17.169 -6.180 1.00 0.00 27 ILE A CA 4
ATOM 6036 C C . ILE A 1 27 ? 3.258 17.458 -7.477 1.00 0.00 27 ILE A C 4
ATOM 6037 O O . ILE A 1 27 ? 2.263 18.183 -7.486 1.00 0.00 27 ILE A O 4
ATOM 6053 N N . VAL A 1 28 ? 3.747 16.897 -8.574 1.00 0.00 28 VAL A N 4
ATOM 6054 C CA . VAL A 1 28 ? 3.065 17.010 -9.855 1.00 0.00 28 VAL A CA 4
ATOM 6055 C C . VAL A 1 28 ? 2.313 15.723 -10.170 1.00 0.00 28 VAL A C 4
ATOM 6056 O O . VAL A 1 28 ? 1.143 15.757 -10.548 1.00 0.00 28 VAL A O 4
ATOM 6069 N N . GLU A 1 29 ? 2.980 14.589 -10.007 1.00 0.00 29 GLU A N 4
ATOM 6070 C CA . GLU A 1 29 ? 2.328 13.307 -10.225 1.00 0.00 29 GLU A CA 4
ATOM 6071 C C . GLU A 1 29 ? 2.786 12.296 -9.185 1.00 0.00 29 GLU A C 4
ATOM 6072 O O . GLU A 1 29 ? 3.881 12.416 -8.628 1.00 0.00 29 GLU A O 4
ATOM 6084 N N . GLN A 1 30 ? 1.936 11.311 -8.931 1.00 0.00 30 GLN A N 4
ATOM 6085 C CA . GLN A 1 30 ? 2.238 10.230 -8.005 1.00 0.00 30 GLN A CA 4
ATOM 6086 C C . GLN A 1 30 ? 1.189 9.140 -8.154 1.00 0.00 30 GLN A C 4
ATOM 6087 O O . GLN A 1 30 ? 0.189 9.326 -8.852 1.00 0.00 30 GLN A O 4
ATOM 6101 N N . THR A 1 31 ? 1.414 8.010 -7.512 1.00 0.00 31 THR A N 4
ATOM 6102 C CA . THR A 1 31 ? 0.451 6.927 -7.542 1.00 0.00 31 THR A CA 4
ATOM 6103 C C . THR A 1 31 ? -0.490 7.046 -6.347 1.00 0.00 31 THR A C 4
ATOM 6104 O O . THR A 1 31 ? -0.042 7.261 -5.222 1.00 0.00 31 THR A O 4
ATOM 6115 N N . GLU A 1 32 ? -1.786 6.929 -6.602 1.00 0.00 32 GLU A N 4
ATOM 6116 C CA . GLU A 1 32 ? -2.796 7.117 -5.566 1.00 0.00 32 GLU A CA 4
ATOM 6117 C C . GLU A 1 32 ? -2.800 5.943 -4.590 1.00 0.00 32 GLU A C 4
ATOM 6118 O O . GLU A 1 32 ? -2.420 6.079 -3.425 1.00 0.00 32 GLU A O 4
ATOM 6130 N N . THR A 1 33 ? -3.237 4.794 -5.073 1.00 0.00 33 THR A N 4
ATOM 6131 C CA . THR A 1 33 ? -3.314 3.602 -4.253 1.00 0.00 33 THR A CA 4
ATOM 6132 C C . THR A 1 33 ? -2.639 2.421 -4.940 1.00 0.00 33 THR A C 4
ATOM 6133 O O . THR A 1 33 ? -2.567 2.363 -6.171 1.00 0.00 33 THR A O 4
ATOM 6144 N N . VAL A 1 34 ? -2.140 1.487 -4.137 1.00 0.00 34 VAL A N 4
ATOM 6145 C CA . VAL A 1 34 ? -1.495 0.288 -4.657 1.00 0.00 34 VAL A CA 4
ATOM 6146 C C . VAL A 1 34 ? -2.166 -0.955 -4.104 1.00 0.00 34 VAL A C 4
ATOM 6147 O O . VAL A 1 34 ? -2.627 -0.962 -2.967 1.00 0.00 34 VAL A O 4
ATOM 6160 N N . GLN A 1 35 ? -2.206 -2.007 -4.899 1.00 0.00 35 GLN A N 4
ATOM 6161 C CA . GLN A 1 35 ? -2.869 -3.234 -4.490 1.00 0.00 35 GLN A CA 4
ATOM 6162 C C . GLN A 1 35 ? -1.869 -4.198 -3.867 1.00 0.00 35 GLN A C 4
ATOM 6163 O O . GLN A 1 35 ? -0.945 -4.671 -4.536 1.00 0.00 35 GLN A O 4
ATOM 6177 N N . VAL A 1 36 ? -2.052 -4.470 -2.586 1.00 0.00 36 VAL A N 4
ATOM 6178 C CA . VAL A 1 36 ? -1.142 -5.332 -1.849 1.00 0.00 36 VAL A CA 4
ATOM 6179 C C . VAL A 1 36 ? -1.806 -6.664 -1.500 1.00 0.00 36 VAL A C 4
ATOM 6180 O O . VAL A 1 36 ? -2.872 -6.700 -0.881 1.00 0.00 36 VAL A O 4
ATOM 6193 N N . ASP A 1 37 ? -1.170 -7.750 -1.910 1.00 0.00 37 ASP A N 4
ATOM 6194 C CA . ASP A 1 37 ? -1.628 -9.094 -1.576 1.00 0.00 37 ASP A CA 4
ATOM 6195 C C . ASP A 1 37 ? -0.480 -9.866 -0.939 1.00 0.00 37 ASP A C 4
ATOM 6196 O O . ASP A 1 37 ? 0.659 -9.777 -1.398 1.00 0.00 37 ASP A O 4
ATOM 6205 N N . LEU A 1 38 ? -0.768 -10.611 0.118 1.00 0.00 38 LEU A N 4
ATOM 6206 C CA . LEU A 1 38 ? 0.279 -11.308 0.862 1.00 0.00 38 LEU A CA 4
ATOM 6207 C C . LEU A 1 38 ? 0.045 -12.811 0.867 1.00 0.00 38 LEU A C 4
ATOM 6208 O O . LEU A 1 38 ? -1.067 -13.265 1.122 1.00 0.00 38 LEU A O 4
ATOM 6224 N N . GLU A 1 39 ? 1.091 -13.573 0.578 1.00 0.00 39 GLU A N 4
ATOM 6225 C CA . GLU A 1 39 ? 1.039 -15.029 0.701 1.00 0.00 39 GLU A CA 4
ATOM 6226 C C . GLU A 1 39 ? 2.066 -15.508 1.703 1.00 0.00 39 GLU A C 4
ATOM 6227 O O . GLU A 1 39 ? 2.919 -14.748 2.155 1.00 0.00 39 GLU A O 4
ATOM 6239 N N . GLY A 1 40 ? 1.968 -16.768 2.043 1.00 0.00 40 GLY A N 4
ATOM 6240 C CA . GLY A 1 40 ? 2.902 -17.362 2.972 1.00 0.00 40 GLY A CA 4
ATOM 6241 C C . GLY A 1 40 ? 2.218 -18.297 3.941 1.00 0.00 40 GLY A C 4
ATOM 6242 O O . GLY A 1 40 ? 1.184 -18.878 3.613 1.00 0.00 40 GLY A O 4
ATOM 6246 N N . PRO A 1 41 ? 2.799 -18.494 5.135 1.00 0.00 41 PRO A N 4
ATOM 6247 C CA . PRO A 1 41 ? 2.174 -19.284 6.193 1.00 0.00 41 PRO A CA 4
ATOM 6248 C C . PRO A 1 41 ? 0.827 -18.701 6.607 1.00 0.00 41 PRO A C 4
ATOM 6249 O O . PRO A 1 41 ? 0.742 -17.548 7.047 1.00 0.00 41 PRO A O 4
ATOM 6260 N N . ARG A 1 42 ? -0.222 -19.496 6.455 1.00 0.00 42 ARG A N 4
ATOM 6261 C CA . ARG A 1 42 ? -1.574 -19.053 6.768 1.00 0.00 42 ARG A CA 4
ATOM 6262 C C . ARG A 1 42 ? -1.704 -18.675 8.239 1.00 0.00 42 ARG A C 4
ATOM 6263 O O . ARG A 1 42 ? -2.468 -17.778 8.588 1.00 0.00 42 ARG A O 4
ATOM 6284 N N . GLY A 1 43 ? -0.931 -19.343 9.090 1.00 0.00 43 GLY A N 4
ATOM 6285 C CA . GLY A 1 43 ? -0.973 -19.065 10.514 1.00 0.00 43 GLY A CA 4
ATOM 6286 C C . GLY A 1 43 ? -0.689 -17.610 10.827 1.00 0.00 43 GLY A C 4
ATOM 6287 O O . GLY A 1 43 ? -1.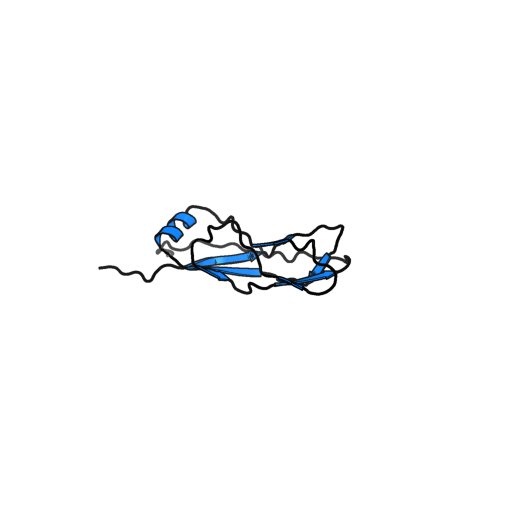294 -17.029 11.726 1.00 0.00 43 GLY A O 4
ATOM 6291 N N . VAL A 1 44 ? 0.244 -17.025 10.089 1.00 0.00 44 VAL A N 4
ATOM 6292 C CA . VAL A 1 44 ? 0.572 -15.616 10.251 1.00 0.00 44 VAL A CA 4
ATOM 6293 C C . VAL A 1 44 ? -0.562 -14.734 9.733 1.00 0.00 44 VAL A C 4
ATOM 6294 O O . VAL A 1 44 ? -1.053 -13.855 10.439 1.00 0.00 44 VAL A O 4
ATOM 6307 N N . LEU A 1 45 ? -0.989 -15.000 8.504 1.00 0.00 45 LEU A N 4
ATOM 6308 C CA . LEU A 1 45 ? -1.949 -14.144 7.811 1.00 0.00 45 LEU A CA 4
ATOM 6309 C C . LEU A 1 45 ? -3.333 -14.167 8.456 1.00 0.00 45 LEU A C 4
ATOM 6310 O O . LEU A 1 45 ? -3.986 -13.131 8.554 1.00 0.00 45 LEU A O 4
ATOM 6326 N N . THR A 1 46 ? -3.783 -15.334 8.891 1.00 0.00 46 THR A N 4
ATOM 6327 C CA . THR A 1 46 ? -5.099 -15.455 9.505 1.00 0.00 46 THR A CA 4
ATOM 6328 C C . THR A 1 46 ? -5.159 -14.689 10.829 1.00 0.00 46 THR A C 4
ATOM 6329 O O . THR A 1 46 ? -6.145 -14.014 11.119 1.00 0.00 46 THR A O 4
ATOM 6340 N N . VAL A 1 47 ? -4.092 -14.774 11.619 1.00 0.00 47 VAL A N 4
ATOM 6341 C CA . VAL A 1 47 ? -4.017 -14.035 12.876 1.00 0.00 47 VAL A CA 4
ATOM 6342 C C . VAL A 1 47 ? -3.851 -12.544 12.598 1.00 0.00 47 VAL A C 4
ATOM 6343 O O . VAL A 1 47 ? -4.415 -11.701 13.297 1.00 0.00 47 VAL A O 4
ATOM 6356 N N . PHE A 1 48 ? -3.091 -12.230 11.557 1.00 0.00 48 PHE A N 4
ATOM 6357 C CA . PHE A 1 48 ? -2.910 -10.851 11.119 1.00 0.00 48 PHE A CA 4
ATOM 6358 C C . PHE A 1 48 ? -4.247 -10.264 10.669 1.00 0.00 48 PHE A C 4
ATOM 6359 O O . PHE A 1 48 ? -4.522 -9.085 10.876 1.00 0.00 48 PHE A O 4
ATOM 6376 N N . ARG A 1 49 ? -5.078 -11.111 10.072 1.00 0.00 49 ARG A N 4
ATOM 6377 C CA . ARG A 1 49 ? -6.395 -10.720 9.605 1.00 0.00 49 ARG A CA 4
ATOM 6378 C C . ARG A 1 49 ? -7.304 -10.350 10.776 1.00 0.00 49 ARG A C 4
ATOM 6379 O O . ARG A 1 49 ? -8.255 -9.585 10.620 1.00 0.00 49 ARG A O 4
ATOM 6400 N N . PHE A 1 50 ? -7.006 -10.899 11.948 1.00 0.00 50 PHE A N 4
ATOM 6401 C CA . PHE A 1 50 ? -7.793 -10.641 13.141 1.00 0.00 50 PHE A CA 4
ATOM 6402 C C . PHE A 1 50 ? -7.511 -9.247 13.692 1.00 0.00 50 PHE A C 4
ATOM 6403 O O . PHE A 1 50 ? -8.384 -8.610 14.284 1.00 0.00 50 PHE A O 4
ATOM 6420 N N . ALA A 1 51 ? -6.290 -8.784 13.484 1.00 0.00 51 ALA A N 4
ATOM 6421 C CA . ALA A 1 51 ? -5.849 -7.507 14.015 1.00 0.00 51 ALA A CA 4
ATOM 6422 C C . ALA A 1 51 ? -6.097 -6.376 13.024 1.00 0.00 51 ALA A C 4
ATOM 6423 O O . ALA A 1 51 ? -6.142 -6.588 11.812 1.00 0.00 51 ALA A O 4
ATOM 6430 N N . ARG A 1 52 ? -6.270 -5.180 13.559 1.00 0.00 52 ARG A N 4
ATOM 6431 C CA . ARG A 1 52 ? -6.448 -3.984 12.758 1.00 0.00 52 ARG A CA 4
ATOM 6432 C C . ARG A 1 52 ? -5.146 -3.589 12.063 1.00 0.00 52 ARG A C 4
ATOM 6433 O O . ARG A 1 52 ? -4.058 -3.936 12.527 1.00 0.00 52 ARG A O 4
ATOM 6454 N N . PRO A 1 53 ? -5.242 -2.860 10.941 1.00 0.00 53 PRO A N 4
ATOM 6455 C CA . PRO A 1 53 ? -4.080 -2.501 10.130 1.00 0.00 53 PRO A CA 4
ATOM 6456 C C . PRO A 1 53 ? -3.169 -1.484 10.807 1.00 0.00 53 PRO A C 4
ATOM 6457 O O . PRO A 1 53 ? -3.600 -0.397 11.194 1.00 0.00 53 PRO A O 4
ATOM 6468 N N . SER A 1 54 ? -1.910 -1.857 10.945 1.00 0.00 54 SER A N 4
ATOM 6469 C CA . SER A 1 54 ? -0.889 -0.984 11.464 1.00 0.00 54 SER A CA 4
ATOM 6470 C C . SER A 1 54 ? 0.141 -0.670 10.383 1.00 0.00 54 SER A C 4
ATOM 6471 O O . SER A 1 54 ? 1.172 -0.046 10.642 1.00 0.00 54 SER A O 4
ATOM 6479 N N . TYR A 1 55 ? -0.157 -1.099 9.168 1.00 0.00 55 TYR A N 4
ATOM 6480 C CA . TYR A 1 55 ? 0.793 -1.022 8.069 1.00 0.00 55 TYR A CA 4
ATOM 6481 C C . TYR A 1 55 ? 0.608 0.240 7.237 1.00 0.00 55 TYR A C 4
ATOM 6482 O O . TYR A 1 55 ? -0.484 0.805 7.174 1.00 0.00 55 TYR A O 4
ATOM 6500 N N . GLU A 1 56 ? 1.691 0.665 6.604 1.00 0.00 56 GLU A N 4
ATOM 6501 C CA . GLU A 1 56 ? 1.695 1.858 5.773 1.00 0.00 56 GLU A CA 4
ATOM 6502 C C . GLU A 1 56 ? 2.614 1.652 4.567 1.00 0.00 56 GLU A C 4
ATOM 6503 O O . GLU A 1 56 ? 3.633 0.963 4.662 1.00 0.00 56 GLU A O 4
ATOM 6515 N N . VAL A 1 57 ? 2.236 2.232 3.436 1.00 0.00 57 VAL A N 4
ATOM 6516 C CA . VAL A 1 57 ? 3.035 2.152 2.221 1.00 0.00 57 VAL A CA 4
ATOM 6517 C C . VAL A 1 57 ? 3.584 3.534 1.876 1.00 0.00 57 VAL A C 4
ATOM 6518 O O . VAL A 1 57 ? 2.832 4.511 1.828 1.00 0.00 57 VAL A O 4
ATOM 6531 N N . PHE A 1 58 ? 4.887 3.622 1.634 1.00 0.00 58 PHE A N 4
ATOM 6532 C CA . PHE A 1 58 ? 5.527 4.914 1.425 1.00 0.00 58 PHE A CA 4
ATOM 6533 C C . PHE A 1 58 ? 6.778 4.790 0.557 1.00 0.00 58 PHE A C 4
ATOM 6534 O O . PHE A 1 58 ? 7.365 3.716 0.443 1.00 0.00 58 PHE A O 4
ATOM 6551 N N . VAL A 1 59 ? 7.178 5.899 -0.051 1.00 0.00 59 VAL A N 4
ATOM 6552 C CA . VAL A 1 59 ? 8.430 5.961 -0.793 1.00 0.00 59 VAL A CA 4
ATOM 6553 C C . VAL A 1 59 ? 9.239 7.160 -0.316 1.00 0.00 59 VAL A C 4
ATOM 6554 O O . VAL A 1 59 ? 8.689 8.244 -0.103 1.00 0.00 59 VAL A O 4
ATOM 6567 N N . ASP A 1 60 ? 10.533 6.964 -0.136 1.00 0.00 60 ASP A N 4
ATOM 6568 C CA . ASP A 1 60 ? 11.408 8.040 0.312 1.00 0.00 60 ASP A CA 4
ATOM 6569 C C . ASP A 1 60 ? 12.031 8.731 -0.886 1.00 0.00 60 ASP A C 4
ATOM 6570 O O . ASP A 1 60 ? 12.845 8.146 -1.601 1.00 0.00 60 ASP A O 4
ATOM 6579 N N . LEU A 1 61 ? 11.637 9.971 -1.112 1.00 0.00 61 LEU A N 4
ATOM 6580 C CA . LEU A 1 61 ? 12.117 10.719 -2.258 1.00 0.00 61 LEU A CA 4
ATOM 6581 C C . LEU A 1 61 ? 12.737 12.034 -1.810 1.00 0.00 61 LEU A C 4
ATOM 6582 O O . LEU A 1 61 ? 12.548 13.076 -2.434 1.00 0.00 61 LEU A O 4
ATOM 6598 N N . THR A 1 62 ? 13.511 11.959 -0.738 1.00 0.00 62 THR A N 4
ATOM 6599 C CA . THR A 1 62 ? 14.168 13.129 -0.168 1.00 0.00 62 THR A CA 4
ATOM 6600 C C . THR A 1 62 ? 15.209 13.721 -1.125 1.00 0.00 62 THR A C 4
ATOM 6601 O O . THR A 1 62 ? 15.528 14.908 -1.063 1.00 0.00 62 THR A O 4
ATOM 6612 N N . GLU A 1 63 ? 15.725 12.885 -2.013 1.00 0.00 63 GLU A N 4
ATOM 6613 C CA . GLU A 1 63 ? 16.736 13.309 -2.970 1.00 0.00 63 GLU A CA 4
ATOM 6614 C C . GLU A 1 63 ? 16.112 13.609 -4.331 1.00 0.00 63 GLU A C 4
ATOM 6615 O O . GLU A 1 63 ? 16.819 13.866 -5.306 1.00 0.00 63 GLU A O 4
ATOM 6627 N N . ALA A 1 64 ? 14.786 13.567 -4.401 1.00 0.00 64 ALA A N 4
ATOM 6628 C CA . ALA A 1 64 ? 14.098 13.784 -5.662 1.00 0.00 64 ALA A CA 4
ATOM 6629 C C . ALA A 1 64 ? 13.978 15.271 -5.977 1.00 0.00 64 ALA A C 4
ATOM 6630 O O . ALA A 1 64 ? 13.302 16.018 -5.271 1.00 0.00 64 ALA A O 4
ATOM 6637 N N . GLY A 1 65 ? 14.652 15.682 -7.038 1.00 0.00 65 GLY A N 4
ATOM 6638 C CA . GLY A 1 65 ? 14.576 17.050 -7.501 1.00 0.00 65 GLY A CA 4
ATOM 6639 C C . GLY A 1 65 ? 14.907 17.141 -8.968 1.00 0.00 65 GLY A C 4
ATOM 6640 O O . GLY A 1 65 ? 16.025 17.492 -9.345 1.00 0.00 65 GLY A O 4
ATOM 6644 N N . GLU A 1 66 ? 13.929 16.806 -9.788 1.00 0.00 66 GLU A N 4
ATOM 6645 C CA . GLU A 1 66 ? 14.111 16.703 -11.229 1.00 0.00 66 GLU A CA 4
ATOM 6646 C C . GLU A 1 66 ? 12.756 16.395 -11.862 1.00 0.00 66 GLU A C 4
ATOM 6647 O O . GLU A 1 66 ? 11.725 16.579 -11.218 1.00 0.00 66 GLU A O 4
ATOM 6659 N N . GLY A 1 67 ? 12.742 15.945 -13.108 1.00 0.00 67 GLY A N 4
ATOM 6660 C CA . GLY A 1 67 ? 11.497 15.546 -13.731 1.00 0.00 67 GLY A CA 4
ATOM 6661 C C . GLY A 1 67 ? 10.942 14.265 -13.135 1.00 0.00 67 GLY A C 4
ATOM 6662 O O . GLY A 1 67 ? 11.353 13.840 -12.053 1.00 0.00 67 GLY A O 4
ATOM 6666 N N . SER A 1 68 ? 10.015 13.645 -13.844 1.00 0.00 68 SER A N 4
ATOM 6667 C CA . SER A 1 68 ? 9.388 12.417 -13.375 1.00 0.00 68 SER A CA 4
ATOM 6668 C C . SER A 1 68 ? 10.417 11.306 -13.240 1.00 0.00 68 SER A C 4
ATOM 6669 O O . SER A 1 68 ? 11.275 11.119 -14.108 1.00 0.00 68 SER A O 4
ATOM 6677 N N . HIS A 1 69 ? 10.328 10.586 -12.142 1.00 0.00 69 HIS A N 4
ATOM 6678 C CA . HIS A 1 69 ? 11.256 9.501 -11.845 1.00 0.00 69 HIS A CA 4
ATOM 6679 C C . HIS A 1 69 ? 10.511 8.251 -11.416 1.00 0.00 69 HIS A C 4
ATOM 6680 O O . HIS A 1 69 ? 9.614 8.307 -10.574 1.00 0.00 69 HIS A O 4
ATOM 6695 N N . THR A 1 70 ? 10.889 7.129 -12.001 1.00 0.00 70 THR A N 4
ATOM 6696 C CA . THR A 1 70 ? 10.281 5.852 -11.687 1.00 0.00 70 THR A CA 4
ATOM 6697 C C . THR A 1 70 ? 11.147 5.078 -10.690 1.00 0.00 70 THR A C 4
ATOM 6698 O O . THR A 1 70 ? 12.304 4.753 -10.970 1.00 0.00 70 THR A O 4
ATOM 6709 N N . VAL A 1 71 ? 10.583 4.807 -9.518 1.00 0.00 71 VAL A N 4
ATOM 6710 C CA . VAL A 1 71 ? 11.299 4.117 -8.451 1.00 0.00 71 VAL A CA 4
ATOM 6711 C C . VAL A 1 71 ? 10.467 2.962 -7.898 1.00 0.00 71 VAL A C 4
ATOM 6712 O O . VAL A 1 71 ? 9.278 2.845 -8.196 1.00 0.00 71 VAL A O 4
ATOM 6725 N N . ASP A 1 72 ? 11.097 2.106 -7.104 1.00 0.00 72 ASP A N 4
ATOM 6726 C CA . ASP A 1 72 ? 10.393 0.998 -6.470 1.00 0.00 72 ASP A CA 4
ATOM 6727 C C . ASP A 1 72 ? 9.696 1.475 -5.200 1.00 0.00 72 ASP A C 4
ATOM 6728 O O . ASP A 1 72 ? 10.174 2.387 -4.523 1.00 0.00 72 ASP A O 4
ATOM 6737 N N . VAL A 1 73 ? 8.569 0.858 -4.886 1.00 0.00 73 VAL A N 4
ATOM 6738 C CA . VAL A 1 73 ? 7.774 1.242 -3.724 1.00 0.00 73 VAL A CA 4
ATOM 6739 C C . VAL A 1 73 ? 8.173 0.442 -2.479 1.00 0.00 73 VAL A C 4
ATOM 6740 O O . VAL A 1 73 ? 8.318 -0.782 -2.532 1.00 0.00 73 VAL A O 4
ATOM 6753 N N . GLU A 1 74 ? 8.348 1.143 -1.360 1.00 0.00 74 GLU A N 4
ATOM 6754 C CA . GLU A 1 74 ? 8.703 0.505 -0.098 1.00 0.00 74 GLU A CA 4
ATOM 6755 C C . GLU A 1 74 ? 7.492 0.348 0.809 1.00 0.00 74 GLU A C 4
ATOM 6756 O O . GLU A 1 74 ? 6.508 1.079 0.693 1.00 0.00 74 GLU A O 4
ATOM 6768 N N . HIS A 1 75 ? 7.563 -0.629 1.696 1.00 0.00 75 HIS A N 4
ATOM 6769 C CA . HIS A 1 75 ? 6.418 -1.009 2.513 1.00 0.00 75 HIS A CA 4
ATOM 6770 C C . HIS A 1 75 ? 6.835 -1.330 3.947 1.00 0.00 75 HIS A C 4
ATOM 6771 O O . HIS A 1 75 ? 7.935 -1.832 4.178 1.00 0.00 75 HIS A O 4
ATOM 6786 N N . ARG A 1 76 ? 5.940 -1.060 4.895 1.00 0.00 76 ARG A N 4
ATOM 6787 C CA . ARG A 1 76 ? 6.155 -1.403 6.301 1.00 0.00 76 ARG A CA 4
ATOM 6788 C C . ARG A 1 76 ? 4.838 -1.804 6.953 1.00 0.00 76 ARG A C 4
ATOM 6789 O O . ARG A 1 76 ? 3.763 -1.544 6.409 1.00 0.00 76 ARG A O 4
ATOM 6810 N N . GLY A 1 77 ? 4.926 -2.445 8.110 1.00 0.00 77 GLY A N 4
ATOM 6811 C CA . GLY A 1 77 ? 3.738 -2.878 8.816 1.00 0.00 77 GLY A CA 4
ATOM 6812 C C . GLY A 1 77 ? 3.533 -4.369 8.712 1.00 0.00 77 GLY A C 4
ATOM 6813 O O . GLY A 1 77 ? 3.688 -5.097 9.693 1.00 0.00 77 GLY A O 4
ATOM 6817 N N . PHE A 1 78 ? 3.187 -4.829 7.521 1.00 0.00 78 PHE A N 4
ATOM 6818 C CA . PHE A 1 78 ? 3.054 -6.252 7.272 1.00 0.00 78 PHE A CA 4
ATOM 6819 C C . PHE A 1 78 ? 4.430 -6.885 7.070 1.00 0.00 78 PHE A C 4
ATOM 6820 O O . PHE A 1 78 ? 5.339 -6.251 6.527 1.00 0.00 78 PHE A O 4
ATOM 6837 N N . PRO A 1 79 ? 4.600 -8.134 7.529 1.00 0.00 79 PRO A N 4
ATOM 6838 C CA . PRO A 1 79 ? 5.893 -8.826 7.513 1.00 0.00 79 PRO A CA 4
ATOM 6839 C C . PRO A 1 79 ? 6.420 -9.087 6.106 1.00 0.00 79 PRO A C 4
ATOM 6840 O O . PRO A 1 79 ? 5.728 -9.658 5.261 1.00 0.00 79 PRO A O 4
ATOM 6851 N N . GLY A 1 80 ? 7.663 -8.675 5.872 1.00 0.00 80 GLY A N 4
ATOM 6852 C CA . GLY A 1 80 ? 8.336 -8.980 4.621 1.00 0.00 80 GLY A CA 4
ATOM 6853 C C . GLY A 1 80 ? 8.809 -10.419 4.585 1.00 0.00 80 GLY A C 4
ATOM 6854 O O . GLY A 1 80 ? 9.381 -10.878 3.597 1.00 0.00 80 GLY A O 4
ATOM 6858 N N . ASP A 1 81 ? 8.578 -11.119 5.691 1.00 0.00 81 ASP A N 4
ATOM 6859 C CA . ASP A 1 81 ? 8.855 -12.547 5.791 1.00 0.00 81 ASP A CA 4
ATOM 6860 C C . ASP A 1 81 ? 7.930 -13.323 4.865 1.00 0.00 81 ASP A C 4
ATOM 6861 O O . ASP A 1 81 ? 8.251 -14.423 4.410 1.00 0.00 81 ASP A O 4
ATOM 6870 N N . LEU A 1 82 ? 6.780 -12.727 4.594 1.00 0.00 82 LEU A N 4
ATOM 6871 C CA . LEU A 1 82 ? 5.768 -13.338 3.754 1.00 0.00 82 LEU A CA 4
ATOM 6872 C C . LEU A 1 82 ? 6.006 -12.968 2.296 1.00 0.00 82 LEU A C 4
ATOM 6873 O O . LEU A 1 82 ? 6.924 -12.205 1.984 1.00 0.00 82 LEU A O 4
ATOM 6889 N N . ALA A 1 83 ? 5.192 -13.509 1.407 1.00 0.00 83 ALA A N 4
ATOM 6890 C CA . ALA A 1 83 ? 5.249 -13.131 0.009 1.00 0.00 83 ALA A CA 4
ATOM 6891 C C . ALA A 1 83 ? 4.478 -11.834 -0.185 1.00 0.00 83 ALA A C 4
ATOM 6892 O O . ALA A 1 83 ? 3.245 -11.827 -0.216 1.00 0.00 83 ALA A O 4
ATOM 6899 N N . VAL A 1 84 ? 5.214 -10.741 -0.292 1.00 0.00 84 VAL A N 4
ATOM 6900 C CA . VAL A 1 84 ? 4.615 -9.419 -0.344 1.00 0.00 84 VAL A CA 4
ATOM 6901 C C . VAL A 1 84 ? 4.415 -8.968 -1.778 1.00 0.00 84 VAL A C 4
ATOM 6902 O O . VAL A 1 84 ? 5.377 -8.731 -2.508 1.00 0.00 84 VAL A O 4
ATOM 6915 N N . THR A 1 85 ? 3.166 -8.857 -2.185 1.00 0.00 85 THR A N 4
ATOM 6916 C CA . THR A 1 85 ? 2.868 -8.403 -3.522 1.00 0.00 85 THR A CA 4
ATOM 6917 C C . THR A 1 85 ? 2.297 -6.997 -3.500 1.00 0.00 85 THR A C 4
ATOM 6918 O O . THR A 1 85 ? 1.291 -6.724 -2.855 1.00 0.00 85 THR A O 4
ATOM 6929 N N . VAL A 1 86 ? 2.964 -6.123 -4.204 1.00 0.00 86 VAL A N 4
ATOM 6930 C CA . VAL A 1 86 ? 2.529 -4.756 -4.402 1.00 0.00 86 VAL A CA 4
ATOM 6931 C C . VAL A 1 86 ? 2.543 -4.516 -5.874 1.00 0.00 86 VAL A C 4
ATOM 6932 O O . VAL A 1 86 ? 3.624 -4.589 -6.456 1.00 0.00 86 VAL A O 4
ATOM 6945 N N . GLU A 1 87 ? 1.433 -4.250 -6.538 1.00 0.00 87 GLU A N 4
ATOM 6946 C CA . GLU A 1 87 ? 1.636 -4.040 -7.938 1.00 0.00 87 GLU A CA 4
ATOM 6947 C C . GLU A 1 87 ? 1.135 -2.730 -8.506 1.00 0.00 87 GLU A C 4
ATOM 6948 O O . GLU A 1 87 ? -0.014 -2.574 -8.926 1.00 0.00 87 GLU A O 4
ATOM 6960 N N . PRO A 1 88 ? 2.042 -1.768 -8.451 1.00 0.00 88 PRO A N 4
ATOM 6961 C CA . PRO A 1 88 ? 2.820 -1.294 -9.551 1.00 0.00 88 PRO A CA 4
ATOM 6962 C C . PRO A 1 88 ? 4.269 -1.631 -9.189 1.00 0.00 88 PRO A C 4
ATOM 6963 O O . PRO A 1 88 ? 4.747 -1.276 -8.108 1.00 0.00 88 PRO A O 4
ATOM 6974 N N . ARG A 1 89 ? 4.985 -2.282 -10.051 1.00 0.00 89 ARG A N 4
ATOM 6975 C CA . ARG A 1 89 ? 6.300 -2.770 -9.638 1.00 0.00 89 ARG A CA 4
ATOM 6976 C C . ARG A 1 89 ? 7.227 -1.599 -9.416 1.00 0.00 89 ARG A C 4
ATOM 6977 O O . ARG A 1 89 ? 7.921 -1.502 -8.404 1.00 0.00 89 ARG A O 4
ATOM 6998 N N . MET A 1 90 ? 7.211 -0.712 -10.378 1.00 0.00 90 MET A N 4
ATOM 6999 C CA . MET A 1 90 ? 7.926 0.538 -10.275 1.00 0.00 90 MET A CA 4
ATOM 7000 C C . MET A 1 90 ? 6.954 1.675 -10.550 1.00 0.00 90 MET A C 4
ATOM 7001 O O . MET A 1 90 ? 6.188 1.621 -11.513 1.00 0.00 90 MET A O 4
ATOM 7015 N N . ALA A 1 91 ? 6.982 2.695 -9.716 1.00 0.00 91 ALA A N 4
ATOM 7016 C CA . ALA A 1 91 ? 6.030 3.786 -9.820 1.00 0.00 91 ALA A CA 4
ATOM 7017 C C . ALA A 1 91 ? 6.761 5.096 -10.057 1.00 0.00 91 ALA A C 4
ATOM 7018 O O . ALA A 1 91 ? 7.874 5.287 -9.569 1.00 0.00 91 ALA A O 4
ATOM 7025 N N . ARG A 1 92 ? 6.148 5.990 -10.809 1.00 0.00 92 ARG A N 4
ATOM 7026 C CA . ARG A 1 92 ? 6.773 7.263 -11.105 1.00 0.00 92 ARG A CA 4
ATOM 7027 C C . ARG A 1 92 ? 6.125 8.383 -10.310 1.00 0.00 92 ARG A C 4
ATOM 7028 O O . ARG A 1 92 ? 4.903 8.530 -10.285 1.00 0.00 92 ARG A O 4
ATOM 7049 N N . VAL A 1 93 ? 6.963 9.138 -9.628 1.00 0.00 93 VAL A N 4
ATOM 7050 C CA . VAL A 1 93 ? 6.522 10.298 -8.878 1.00 0.00 93 VAL A CA 4
ATOM 7051 C C . VAL A 1 93 ? 7.325 11.504 -9.338 1.00 0.00 93 VAL A C 4
ATOM 7052 O O . VAL A 1 93 ? 8.542 11.412 -9.523 1.00 0.00 93 VAL A O 4
ATOM 7065 N N . GLN A 1 94 ? 6.656 12.620 -9.551 1.00 0.00 94 GLN A N 4
ATOM 7066 C CA . GLN A 1 94 ? 7.331 13.806 -10.039 1.00 0.00 94 GLN A CA 4
ATOM 7067 C C . GLN A 1 94 ? 7.261 14.930 -9.018 1.00 0.00 94 GLN A C 4
ATOM 7068 O O . GLN A 1 94 ? 6.174 15.384 -8.646 1.00 0.00 94 GLN A O 4
ATOM 7082 N N . LEU A 1 95 ? 8.428 15.373 -8.575 1.00 0.00 95 LEU A N 4
ATOM 7083 C CA . LEU A 1 95 ? 8.533 16.534 -7.709 1.00 0.00 95 LEU A CA 4
ATOM 7084 C C . LEU A 1 95 ? 9.161 17.667 -8.502 1.00 0.00 95 LEU A C 4
ATOM 7085 O O . LEU A 1 95 ? 10.263 17.528 -9.030 1.00 0.00 95 LEU A O 4
ATOM 7101 N N . GLU A 1 96 ? 8.469 18.783 -8.575 1.00 0.00 96 GLU A N 4
ATOM 7102 C CA . GLU A 1 96 ? 8.833 19.839 -9.499 1.00 0.00 96 GLU A CA 4
ATOM 7103 C C . GLU A 1 96 ? 8.931 21.181 -8.796 1.00 0.00 96 GLU A C 4
ATOM 7104 O O . GLU A 1 96 ? 8.201 21.445 -7.839 1.00 0.00 96 GLU A O 4
ATOM 7116 N N . GLU A 1 97 ? 9.867 22.003 -9.255 1.00 0.00 97 GLU A N 4
ATOM 7117 C CA . GLU A 1 97 ? 10.064 23.340 -8.720 1.00 0.00 97 GLU A CA 4
ATOM 7118 C C . GLU A 1 97 ? 8.917 24.271 -9.117 1.00 0.00 97 GLU A C 4
ATOM 7119 O O . GLU A 1 97 ? 9.089 25.206 -9.896 1.00 0.00 97 GLU A O 4
ATOM 7131 N N . ARG A 1 98 ? 7.740 23.998 -8.577 1.00 0.00 98 ARG A N 4
ATOM 7132 C CA . ARG A 1 98 ? 6.550 24.771 -8.883 1.00 0.00 98 ARG A CA 4
ATOM 7133 C C . ARG A 1 98 ? 5.606 24.726 -7.693 1.00 0.00 98 ARG A C 4
ATOM 7134 O O . ARG A 1 98 ? 5.845 23.985 -6.745 1.00 0.00 98 ARG A O 4
ATOM 7155 N N . GLN A 1 99 ? 4.557 25.528 -7.728 1.00 0.00 99 GLN A N 4
ATOM 7156 C CA . GLN A 1 99 ? 3.575 25.536 -6.681 1.00 0.00 99 GLN A CA 4
ATOM 7157 C C . GLN A 1 99 ? 2.310 24.799 -7.107 1.00 0.00 99 GLN A C 4
ATOM 7158 O O . GLN A 1 99 ? 2.013 24.712 -8.300 1.00 0.00 99 GLN A O 4
ATOM 7172 N N . THR A 1 100 ? 1.579 24.282 -6.121 1.00 0.00 100 THR A N 4
ATOM 7173 C CA . THR A 1 100 ? 0.261 23.688 -6.336 1.00 0.00 100 THR A CA 4
ATOM 7174 C C . THR A 1 100 ? 0.323 22.334 -7.045 1.00 0.00 100 THR A C 4
ATOM 7175 O O . THR A 1 100 ? 0.793 22.225 -8.181 1.00 0.00 100 THR A O 4
ATOM 7186 N N . VAL A 1 101 ? -0.170 21.307 -6.356 1.00 0.00 101 VAL A N 4
ATOM 7187 C CA . VAL A 1 101 ? -0.272 19.971 -6.930 1.00 0.00 101 VAL A CA 4
ATOM 7188 C C . VAL A 1 101 ? -1.226 19.986 -8.118 1.00 0.00 101 VAL A C 4
ATOM 7189 O O . VAL A 1 101 ? -2.451 19.996 -7.955 1.00 0.00 101 VAL A O 4
ATOM 7202 N N . SER A 1 102 ? -0.661 20.021 -9.309 1.00 0.00 102 SER A N 4
ATOM 7203 C CA . SER A 1 102 ? -1.444 20.043 -10.526 1.00 0.00 102 SER A CA 4
ATOM 7204 C C . SER A 1 102 ? -1.122 18.829 -11.389 1.00 0.00 102 SER A C 4
ATOM 7205 O O . SER A 1 102 ? -0.134 18.817 -12.124 1.00 0.00 102 SER A O 4
ATOM 7213 N N . VAL A 1 103 ? -1.949 17.804 -11.271 1.00 0.00 103 VAL A N 4
ATOM 7214 C CA . VAL A 1 103 ? -1.734 16.565 -12.005 1.00 0.00 103 VAL A CA 4
ATOM 7215 C C . VAL A 1 103 ? -2.617 16.514 -13.253 1.00 0.00 103 VAL A C 4
ATOM 7216 O O . VAL A 1 103 ? -3.840 16.676 -13.179 1.00 0.00 103 VAL A O 4
ATOM 7229 N N . PRO A 1 104 ? -1.998 16.335 -14.425 1.00 0.00 104 PRO A N 4
ATOM 7230 C CA . PRO A 1 104 ? -2.720 16.199 -15.684 1.00 0.00 104 PRO A CA 4
ATOM 7231 C C . PRO A 1 104 ? -3.210 14.776 -15.905 1.00 0.00 104 PRO A C 4
ATOM 7232 O O . PRO A 1 104 ? -2.867 13.865 -15.148 1.00 0.00 104 PRO A O 4
ATOM 7243 N N . VAL A 1 105 ? -4.012 14.588 -16.938 1.00 0.00 105 VAL A N 4
ATOM 7244 C CA . VAL A 1 105 ? -4.473 13.261 -17.305 1.00 0.00 105 VAL A CA 4
ATOM 7245 C C . VAL A 1 105 ? -3.354 12.525 -18.024 1.00 0.00 105 VAL A C 4
ATOM 7246 O O . VAL A 1 105 ? -3.039 12.822 -19.180 1.00 0.00 105 VAL A O 4
ATOM 7259 N N . THR A 1 106 ? -2.729 11.597 -17.320 1.00 0.00 106 THR A N 4
ATOM 7260 C CA . THR A 1 106 ? -1.594 10.871 -17.859 1.00 0.00 106 THR A CA 4
ATOM 7261 C C . THR A 1 106 ? -2.030 9.874 -18.922 1.00 0.00 106 THR A C 4
ATOM 7262 O O . THR A 1 106 ? -3.079 9.232 -18.806 1.00 0.00 106 THR A O 4
ATOM 7273 N N . VAL A 1 107 ? -1.225 9.752 -19.961 1.00 0.00 107 VAL A N 4
ATOM 7274 C CA . VAL A 1 107 ? -1.521 8.840 -21.049 1.00 0.00 107 VAL A CA 4
ATOM 7275 C C . VAL A 1 107 ? -0.306 7.956 -21.323 1.00 0.00 107 VAL A C 4
ATOM 7276 O O . VAL A 1 107 ? 0.831 8.430 -21.305 1.00 0.00 107 VAL A O 4
ATOM 7289 N N . GLU A 1 108 ? -0.543 6.673 -21.544 1.00 0.00 108 GLU A N 4
ATOM 7290 C CA . GLU A 1 108 ? 0.543 5.726 -21.754 1.00 0.00 108 GLU A CA 4
ATOM 7291 C C . GLU A 1 108 ? 0.822 5.578 -23.245 1.00 0.00 108 GLU A C 4
ATOM 7292 O O . GLU A 1 108 ? 1.853 6.038 -23.740 1.00 0.00 108 GLU A O 4
ATOM 7304 N N . MET A 1 109 ? -0.127 4.953 -23.945 1.00 0.00 109 MET A N 4
ATOM 7305 C CA . MET A 1 109 ? -0.040 4.718 -25.393 1.00 0.00 109 MET A CA 4
ATOM 7306 C C . MET A 1 109 ? 1.103 3.774 -25.763 1.00 0.00 109 MET A C 4
ATOM 7307 O O . MET A 1 109 ? 2.164 3.764 -25.134 1.00 0.00 109 MET A O 4
ATOM 7321 N N . ILE A 1 110 ? 0.880 2.976 -26.792 1.00 0.00 110 ILE A N 4
ATOM 7322 C CA . ILE A 1 110 ? 1.897 2.058 -27.272 1.00 0.00 110 ILE A CA 4
ATOM 7323 C C . ILE A 1 110 ? 2.374 2.507 -28.650 1.00 0.00 110 ILE A C 4
ATOM 7324 O O . ILE A 1 110 ? 1.574 2.729 -29.562 1.00 0.00 110 ILE A O 4
ATOM 7340 N N . ASN A 1 111 ? 3.676 2.683 -28.786 1.00 0.00 111 ASN A N 4
ATOM 7341 C CA . ASN A 1 111 ? 4.251 3.138 -30.040 1.00 0.00 111 ASN A CA 4
ATOM 7342 C C . ASN A 1 111 ? 5.455 2.287 -30.405 1.00 0.00 111 ASN A C 4
ATOM 7343 O O . ASN A 1 111 ? 6.361 2.098 -29.591 1.00 0.00 111 ASN A O 4
ATOM 7354 N N . LEU A 1 112 ? 5.453 1.765 -31.621 1.00 0.00 112 LEU A N 4
ATOM 7355 C CA . LEU A 1 112 ? 6.526 0.907 -32.088 1.00 0.00 112 LEU A CA 4
ATOM 7356 C C . LEU A 1 112 ? 6.671 1.054 -33.596 1.00 0.00 112 LEU A C 4
ATOM 7357 O O . LEU A 1 112 ? 5.720 0.810 -34.343 1.00 0.00 112 LEU A O 4
ATOM 7373 N N . GLU A 1 113 ? 7.848 1.478 -34.036 1.00 0.00 113 GLU A N 4
ATOM 7374 C CA . GLU A 1 113 ? 8.130 1.617 -35.454 1.00 0.00 113 GLU A CA 4
ATOM 7375 C C . GLU A 1 113 ? 9.632 1.694 -35.694 1.00 0.00 113 GLU A C 4
ATOM 7376 O O . GLU A 1 113 ? 10.252 2.734 -35.482 1.00 0.00 113 GLU A O 4
ATOM 7388 N N . HIS A 1 114 ? 10.212 0.586 -36.118 1.00 0.00 114 HIS A N 4
ATOM 7389 C CA . HIS A 1 114 ? 11.612 0.560 -36.504 1.00 0.00 114 HIS A CA 4
ATOM 7390 C C . HIS A 1 114 ? 11.729 0.191 -37.973 1.00 0.00 114 HIS A C 4
ATOM 7391 O O . HIS A 1 114 ? 11.897 -0.975 -38.324 1.00 0.00 114 HIS A O 4
ATOM 7406 N N . HIS A 1 115 ? 11.597 1.195 -38.826 1.00 0.00 115 HIS A N 4
ATOM 7407 C CA . HIS A 1 115 ? 11.569 0.982 -40.265 1.00 0.00 115 HIS A CA 4
ATOM 7408 C C . HIS A 1 115 ? 12.813 1.578 -40.930 1.00 0.00 115 HIS A C 4
ATOM 7409 O O . HIS A 1 115 ? 12.780 1.981 -42.090 1.00 0.00 115 HIS A O 4
ATOM 7424 N N . HIS A 1 116 ? 13.917 1.619 -40.197 1.00 0.00 116 HIS A N 4
ATOM 7425 C CA . HIS A 1 116 ? 15.174 2.098 -40.758 1.00 0.00 116 HIS A CA 4
ATOM 7426 C C . HIS A 1 116 ? 15.729 1.087 -41.755 1.00 0.00 116 HIS A C 4
ATOM 7427 O O . HIS A 1 116 ? 16.144 -0.011 -41.379 1.00 0.00 116 HIS A O 4
ATOM 7442 N N . HIS A 1 117 ? 15.701 1.448 -43.028 1.00 0.00 117 HIS A N 4
ATOM 7443 C CA . HIS A 1 117 ? 16.254 0.601 -44.070 1.00 0.00 117 HIS A CA 4
ATOM 7444 C C . HIS A 1 117 ? 17.155 1.427 -44.977 1.00 0.00 117 HIS A C 4
ATOM 7445 O O . HIS A 1 117 ? 16.696 2.347 -45.652 1.00 0.00 117 HIS A O 4
ATOM 7460 N N . HIS A 1 118 ? 18.438 1.099 -44.985 1.00 0.00 118 HIS A N 4
ATOM 7461 C CA . HIS A 1 118 ? 19.414 1.864 -45.746 1.00 0.00 118 HIS A CA 4
ATOM 7462 C C . HIS A 1 118 ? 19.721 1.187 -47.074 1.00 0.00 118 HIS A C 4
ATOM 7463 O O . HIS A 1 118 ? 19.302 0.052 -47.316 1.00 0.00 118 HIS A O 4
ATOM 7478 N N . HIS A 1 119 ? 20.447 1.887 -47.927 1.00 0.00 119 HIS A N 4
ATOM 7479 C CA . HIS A 1 119 ? 20.836 1.353 -49.218 1.00 0.00 119 HIS A CA 4
ATOM 7480 C C . HIS A 1 119 ? 22.276 1.746 -49.523 1.00 0.00 119 HIS A C 4
ATOM 7481 O O . HIS A 1 119 ? 22.485 2.816 -50.130 1.00 0.00 119 HIS A O 4
ATOM 7497 N N . MET A 1 1 ? -9.061 -27.060 5.050 1.00 0.00 1 MET A N 5
ATOM 7498 C CA . MET A 1 1 ? -8.788 -27.226 3.603 1.00 0.00 1 MET A CA 5
ATOM 7499 C C . MET A 1 1 ? -8.036 -28.532 3.343 1.00 0.00 1 MET A C 5
ATOM 7500 O O . MET A 1 1 ? -7.188 -28.931 4.138 1.00 0.00 1 MET A O 5
ATOM 7516 N N . PRO A 1 2 ? -8.344 -29.215 2.225 1.00 0.00 2 PRO A N 5
ATOM 7517 C CA . PRO A 1 2 ? -7.718 -30.483 1.858 1.00 0.00 2 PRO A CA 5
ATOM 7518 C C . PRO A 1 2 ? -6.463 -30.284 1.008 1.00 0.00 2 PRO A C 5
ATOM 7519 O O . PRO A 1 2 ? -6.169 -31.068 0.104 1.00 0.00 2 PRO A O 5
ATOM 7530 N N . THR A 1 3 ? -5.731 -29.226 1.308 1.00 0.00 3 THR A N 5
ATOM 7531 C CA . THR A 1 3 ? -4.508 -28.889 0.600 1.00 0.00 3 THR A CA 5
ATOM 7532 C C . THR A 1 3 ? -3.587 -28.138 1.559 1.00 0.00 3 THR A C 5
ATOM 7533 O O . THR A 1 3 ? -4.020 -27.792 2.660 1.00 0.00 3 THR A O 5
ATOM 7544 N N . PHE A 1 4 ? -2.332 -27.923 1.169 1.00 0.00 4 PHE A N 5
ATOM 7545 C CA . PHE A 1 4 ? -1.401 -27.149 1.973 1.00 0.00 4 PHE A CA 5
ATOM 7546 C C . PHE A 1 4 ? -2.039 -25.841 2.418 1.00 0.00 4 PHE A C 5
ATOM 7547 O O . PHE A 1 4 ? -2.658 -25.138 1.613 1.00 0.00 4 PHE A O 5
ATOM 7564 N N . ASP A 1 5 ? -1.880 -25.513 3.691 1.00 0.00 5 ASP A N 5
ATOM 7565 C CA . ASP A 1 5 ? -2.541 -24.363 4.277 1.00 0.00 5 ASP A CA 5
ATOM 7566 C C . ASP A 1 5 ? -1.800 -23.068 3.959 1.00 0.00 5 ASP A C 5
ATOM 7567 O O . ASP A 1 5 ? -1.751 -22.136 4.763 1.00 0.00 5 ASP A O 5
ATOM 7576 N N . HIS A 1 6 ? -1.259 -23.011 2.757 1.00 0.00 6 HIS A N 5
ATOM 7577 C CA . HIS A 1 6 ? -0.616 -21.812 2.249 1.00 0.00 6 HIS A CA 5
ATOM 7578 C C . HIS A 1 6 ? -1.555 -21.125 1.274 1.00 0.00 6 HIS A C 5
ATOM 7579 O O . HIS A 1 6 ? -1.781 -21.618 0.168 1.00 0.00 6 HIS A O 5
ATOM 7594 N N . GLY A 1 7 ? -2.121 -20.006 1.692 1.00 0.00 7 GLY A N 5
ATOM 7595 C CA . GLY A 1 7 ? -3.092 -19.322 0.873 1.00 0.00 7 GLY A CA 5
ATOM 7596 C C . GLY A 1 7 ? -2.693 -17.897 0.588 1.00 0.00 7 GLY A C 5
ATOM 7597 O O . GLY A 1 7 ? -1.603 -17.464 0.967 1.00 0.00 7 GLY A O 5
ATOM 7601 N N . ASN A 1 8 ? -3.569 -17.168 -0.075 1.00 0.00 8 ASN A N 5
ATOM 7602 C CA . ASN A 1 8 ? -3.299 -15.788 -0.427 1.00 0.00 8 ASN A CA 5
ATOM 7603 C C . ASN A 1 8 ? -4.317 -14.874 0.223 1.00 0.00 8 ASN A C 5
ATOM 7604 O O . ASN A 1 8 ? -5.442 -15.280 0.514 1.00 0.00 8 ASN A O 5
ATOM 7615 N N . LEU A 1 9 ? -3.915 -13.644 0.440 1.00 0.00 9 LEU A N 5
ATOM 7616 C CA . LEU A 1 9 ? -4.785 -12.648 1.028 1.00 0.00 9 LEU A CA 5
ATOM 7617 C C . LEU A 1 9 ? -4.444 -11.281 0.462 1.00 0.00 9 LEU A C 5
ATOM 7618 O O . LEU A 1 9 ? -3.301 -10.831 0.546 1.00 0.00 9 LEU A O 5
ATOM 7634 N N . SER A 1 10 ? -5.435 -10.626 -0.110 1.00 0.00 10 SER A N 5
ATOM 7635 C CA . SER A 1 10 ? -5.240 -9.324 -0.713 1.00 0.00 10 SER A CA 5
ATOM 7636 C C . SER A 1 10 ? -5.541 -8.213 0.286 1.00 0.00 10 SER A C 5
ATOM 7637 O O . SER A 1 10 ? -6.502 -8.293 1.052 1.00 0.00 10 SER A O 5
ATOM 7645 N N . LEU A 1 11 ? -4.702 -7.187 0.285 1.00 0.00 11 LEU A N 5
ATOM 7646 C CA . LEU A 1 11 ? -4.898 -6.034 1.153 1.00 0.00 11 LEU A CA 5
ATOM 7647 C C . LEU A 1 11 ? -5.720 -4.981 0.433 1.00 0.00 11 LEU A C 5
ATOM 7648 O O . LEU A 1 11 ? -5.998 -3.908 0.978 1.00 0.00 11 LEU A O 5
ATOM 7664 N N . GLY A 1 12 ? -6.106 -5.296 -0.795 1.00 0.00 12 GLY A N 5
ATOM 7665 C CA . GLY A 1 12 ? -6.790 -4.332 -1.623 1.00 0.00 12 GLY A CA 5
ATOM 7666 C C . GLY A 1 12 ? -5.827 -3.291 -2.136 1.00 0.00 12 GLY A C 5
ATOM 7667 O O . GLY A 1 12 ? -4.692 -3.613 -2.500 1.00 0.00 12 GLY A O 5
ATOM 7671 N N . GLU A 1 13 ? -6.263 -2.049 -2.160 1.00 0.00 13 GLU A N 5
ATOM 7672 C CA . GLU A 1 13 ? -5.387 -0.957 -2.534 1.00 0.00 13 GLU A CA 5
ATOM 7673 C C . GLU A 1 13 ? -4.948 -0.192 -1.295 1.00 0.00 13 GLU A C 5
ATOM 7674 O O . GLU A 1 13 ? -5.770 0.215 -0.471 1.00 0.00 13 GLU A O 5
ATOM 7686 N N . LEU A 1 14 ? -3.643 -0.041 -1.145 1.00 0.00 14 LEU A N 5
ATOM 7687 C CA . LEU A 1 14 ? -3.083 0.645 0.009 1.00 0.00 14 LEU A CA 5
ATOM 7688 C C . LEU A 1 14 ? -2.630 2.041 -0.370 1.00 0.00 14 LEU A C 5
ATOM 7689 O O . LEU A 1 14 ? -2.345 2.313 -1.539 1.00 0.00 14 LEU A O 5
ATOM 7705 N N . GLU A 1 15 ? -2.565 2.916 0.621 1.00 0.00 15 GLU A N 5
ATOM 7706 C CA . GLU A 1 15 ? -2.174 4.299 0.400 1.00 0.00 15 GLU A CA 5
ATOM 7707 C C . GLU A 1 15 ? -0.662 4.419 0.259 1.00 0.00 15 GLU A C 5
ATOM 7708 O O . GLU A 1 15 ? 0.089 4.053 1.167 1.00 0.00 15 GLU A O 5
ATOM 7720 N N . LEU A 1 16 ? -0.221 4.924 -0.882 1.00 0.00 16 LEU A N 5
ATOM 7721 C CA . LEU A 1 16 ? 1.187 5.204 -1.087 1.00 0.00 16 LEU A CA 5
ATOM 7722 C C . LEU A 1 16 ? 1.512 6.604 -0.586 1.00 0.00 16 LEU A C 5
ATOM 7723 O O . LEU A 1 16 ? 1.054 7.606 -1.138 1.00 0.00 16 LEU A O 5
ATOM 7739 N N . THR A 1 17 ? 2.272 6.656 0.488 1.00 0.00 17 THR A N 5
ATOM 7740 C CA . THR A 1 17 ? 2.684 7.913 1.074 1.00 0.00 17 THR A CA 5
ATOM 7741 C C . THR A 1 17 ? 4.044 8.323 0.525 1.00 0.00 17 THR A C 5
ATOM 7742 O O . THR A 1 17 ? 4.965 7.509 0.442 1.00 0.00 17 THR A O 5
ATOM 7753 N N . VAL A 1 18 ? 4.170 9.579 0.147 1.00 0.00 18 VAL A N 5
ATOM 7754 C CA . VAL A 1 18 ? 5.408 10.073 -0.424 1.00 0.00 18 VAL A CA 5
ATOM 7755 C C . VAL A 1 18 ? 6.143 10.945 0.579 1.00 0.00 18 VAL A C 5
ATOM 7756 O O . VAL A 1 18 ? 5.570 11.878 1.138 1.00 0.00 18 VAL A O 5
ATOM 7769 N N . LEU A 1 19 ? 7.398 10.616 0.832 1.00 0.00 19 LEU A N 5
ATOM 7770 C CA . LEU A 1 19 ? 8.256 11.480 1.619 1.00 0.00 19 LEU A CA 5
ATOM 7771 C C . LEU A 1 19 ? 8.977 12.415 0.667 1.00 0.00 19 LEU A C 5
ATOM 7772 O O . LEU A 1 19 ? 9.737 11.969 -0.187 1.00 0.00 19 LEU A O 5
ATOM 7788 N N . TYR A 1 20 ? 8.734 13.704 0.808 1.00 0.00 20 TYR A N 5
ATOM 7789 C CA . TYR A 1 20 ? 9.206 14.672 -0.171 1.00 0.00 20 TYR A CA 5
ATOM 7790 C C . TYR A 1 20 ? 9.834 15.876 0.509 1.00 0.00 20 TYR A C 5
ATOM 7791 O O . TYR A 1 20 ? 9.972 15.912 1.732 1.00 0.00 20 TYR A O 5
ATOM 7809 N N . ASP A 1 21 ? 10.224 16.848 -0.298 1.00 0.00 21 ASP A N 5
ATOM 7810 C CA . ASP A 1 21 ? 10.762 18.099 0.207 1.00 0.00 21 ASP A CA 5
ATOM 7811 C C . ASP A 1 21 ? 9.682 19.166 0.174 1.00 0.00 21 ASP A C 5
ATOM 7812 O O . ASP A 1 21 ? 9.305 19.641 -0.895 1.00 0.00 21 ASP A O 5
ATOM 7821 N N . GLU A 1 22 ? 9.178 19.528 1.341 1.00 0.00 22 GLU A N 5
ATOM 7822 C CA . GLU A 1 22 ? 8.101 20.508 1.431 1.00 0.00 22 GLU A CA 5
ATOM 7823 C C . GLU A 1 22 ? 8.646 21.929 1.521 1.00 0.00 22 GLU A C 5
ATOM 7824 O O . GLU A 1 22 ? 7.925 22.859 1.894 1.00 0.00 22 GLU A O 5
ATOM 7836 N N . GLU A 1 23 ? 9.913 22.100 1.177 1.00 0.00 23 GLU A N 5
ATOM 7837 C CA . GLU A 1 23 ? 10.514 23.417 1.151 1.00 0.00 23 GLU A CA 5
ATOM 7838 C C . GLU A 1 23 ? 10.232 24.096 -0.183 1.00 0.00 23 GLU A C 5
ATOM 7839 O O . GLU A 1 23 ? 9.606 25.156 -0.228 1.00 0.00 23 GLU A O 5
ATOM 7851 N N . ARG A 1 24 ? 10.679 23.483 -1.277 1.00 0.00 24 ARG A N 5
ATOM 7852 C CA . ARG A 1 24 ? 10.535 24.098 -2.589 1.00 0.00 24 ARG A CA 5
ATOM 7853 C C . ARG A 1 24 ? 9.748 23.237 -3.569 1.00 0.00 24 ARG A C 5
ATOM 7854 O O . ARG A 1 24 ? 9.186 23.755 -4.528 1.00 0.00 24 ARG A O 5
ATOM 7875 N N . TYR A 1 25 ? 9.703 21.934 -3.344 1.00 0.00 25 TYR A N 5
ATOM 7876 C CA . TYR A 1 25 ? 9.172 21.036 -4.360 1.00 0.00 25 TYR A CA 5
ATOM 7877 C C . TYR A 1 25 ? 7.694 20.729 -4.147 1.00 0.00 25 TYR A C 5
ATOM 7878 O O . TYR A 1 25 ? 7.267 20.367 -3.051 1.00 0.00 25 TYR A O 5
ATOM 7896 N N . ASP A 1 26 ? 6.925 20.879 -5.218 1.00 0.00 26 ASP A N 5
ATOM 7897 C CA . ASP A 1 26 ? 5.505 20.544 -5.217 1.00 0.00 26 ASP A CA 5
ATOM 7898 C C . ASP A 1 26 ? 5.275 19.313 -6.079 1.00 0.00 26 ASP A C 5
ATOM 7899 O O . ASP A 1 26 ? 6.015 19.067 -7.039 1.00 0.00 26 ASP A O 5
ATOM 7908 N N . ILE A 1 27 ? 4.252 18.551 -5.740 1.00 0.00 27 ILE A N 5
ATOM 7909 C CA . ILE A 1 27 ? 3.945 17.320 -6.456 1.00 0.00 27 ILE A CA 5
ATOM 7910 C C . ILE A 1 27 ? 2.949 17.581 -7.579 1.00 0.00 27 ILE A C 5
ATOM 7911 O O . ILE A 1 27 ? 1.817 17.994 -7.335 1.00 0.00 27 ILE A O 5
ATOM 7927 N N . VAL A 1 28 ? 3.376 17.343 -8.810 1.00 0.00 28 VAL A N 5
ATOM 7928 C CA . VAL A 1 28 ? 2.495 17.507 -9.959 1.00 0.00 28 VAL A CA 5
ATOM 7929 C C . VAL A 1 28 ? 1.612 16.273 -10.110 1.00 0.00 28 VAL A C 5
ATOM 7930 O O . VAL A 1 28 ? 0.394 16.376 -10.254 1.00 0.00 28 VAL A O 5
ATOM 7943 N N . GLU A 1 29 ? 2.240 15.106 -10.057 1.00 0.00 29 GLU A N 5
ATOM 7944 C CA . GLU A 1 29 ? 1.522 13.843 -10.097 1.00 0.00 29 GLU A CA 5
ATOM 7945 C C . GLU A 1 29 ? 2.314 12.782 -9.345 1.00 0.00 29 GLU A C 5
ATOM 7946 O O . GLU A 1 29 ? 3.539 12.875 -9.242 1.00 0.00 29 GLU A O 5
ATOM 7958 N N . GLN A 1 30 ? 1.614 11.785 -8.831 1.00 0.00 30 GLN A N 5
ATOM 7959 C CA . GLN A 1 30 ? 2.233 10.738 -8.026 1.00 0.00 30 GLN A CA 5
ATOM 7960 C C . GLN A 1 30 ? 1.450 9.441 -8.169 1.00 0.00 30 GLN A C 5
ATOM 7961 O O . GLN A 1 30 ? 0.470 9.377 -8.912 1.00 0.00 30 GLN A O 5
ATOM 7975 N N . THR A 1 31 ? 1.883 8.408 -7.470 1.00 0.00 31 THR A N 5
ATOM 7976 C CA . THR A 1 31 ? 1.135 7.171 -7.425 1.00 0.00 31 THR A CA 5
ATOM 7977 C C . THR A 1 31 ? 0.343 7.128 -6.121 1.00 0.00 31 THR A C 5
ATOM 7978 O O . THR A 1 31 ? 0.909 7.273 -5.040 1.00 0.00 31 THR A O 5
ATOM 7989 N N . GLU A 1 32 ? -0.966 6.962 -6.230 1.00 0.00 32 GLU A N 5
ATOM 7990 C CA . GLU A 1 32 ? -1.848 7.106 -5.079 1.00 0.00 32 GLU A CA 5
ATOM 7991 C C . GLU A 1 32 ? -1.997 5.795 -4.320 1.00 0.00 32 GLU A C 5
ATOM 7992 O O . GLU A 1 32 ? -1.809 5.737 -3.102 1.00 0.00 32 GLU A O 5
ATOM 8004 N N . THR A 1 33 ? -2.328 4.745 -5.048 1.00 0.00 33 THR A N 5
ATOM 8005 C CA . THR A 1 33 ? -2.657 3.472 -4.442 1.00 0.00 33 THR A CA 5
ATOM 8006 C C . THR A 1 33 ? -1.919 2.323 -5.115 1.00 0.00 33 THR A C 5
ATOM 8007 O O . THR A 1 33 ? -1.593 2.389 -6.301 1.00 0.00 33 THR A O 5
ATOM 8018 N N . VAL A 1 34 ? -1.645 1.277 -4.346 1.00 0.00 34 VAL A N 5
ATOM 8019 C CA . VAL A 1 34 ? -1.057 0.063 -4.889 1.00 0.00 34 VAL A CA 5
ATOM 8020 C C . VAL A 1 34 ? -1.928 -1.126 -4.538 1.00 0.00 34 VAL A C 5
ATOM 8021 O O . VAL A 1 34 ? -2.556 -1.143 -3.483 1.00 0.00 34 VAL A O 5
ATOM 8034 N N . GLN A 1 35 ? -1.959 -2.115 -5.412 1.00 0.00 35 GLN A N 5
ATOM 8035 C CA . GLN A 1 35 ? -2.627 -3.363 -5.106 1.00 0.00 35 GLN A CA 5
ATOM 8036 C C . GLN A 1 35 ? -1.608 -4.335 -4.528 1.00 0.00 35 GLN A C 5
ATOM 8037 O O . GLN A 1 35 ? -0.560 -4.591 -5.140 1.00 0.00 35 GLN A O 5
ATOM 8051 N N . VAL A 1 36 ? -1.899 -4.835 -3.333 1.00 0.00 36 VAL A N 5
ATOM 8052 C CA . VAL A 1 36 ? -0.965 -5.677 -2.599 1.00 0.00 36 VAL A CA 5
ATOM 8053 C C . VAL A 1 36 ? -1.617 -7.004 -2.216 1.00 0.00 36 VAL A C 5
ATOM 8054 O O . VAL A 1 36 ? -2.725 -7.033 -1.677 1.00 0.00 36 VAL A O 5
ATOM 8067 N N . ASP A 1 37 ? -0.921 -8.094 -2.501 1.00 0.00 37 ASP A N 5
ATOM 8068 C CA . ASP A 1 37 ? -1.426 -9.433 -2.223 1.00 0.00 37 ASP A CA 5
ATOM 8069 C C . ASP A 1 37 ? -0.355 -10.265 -1.526 1.00 0.00 37 ASP A C 5
ATOM 8070 O O . ASP A 1 37 ? 0.789 -10.309 -1.974 1.00 0.00 37 ASP A O 5
ATOM 8079 N N . LEU A 1 38 ? -0.714 -10.919 -0.432 1.00 0.00 38 LEU A N 5
ATOM 8080 C CA . LEU A 1 38 ? 0.255 -11.687 0.341 1.00 0.00 38 LEU A CA 5
ATOM 8081 C C . LEU A 1 38 ? -0.058 -13.174 0.291 1.00 0.00 38 LEU A C 5
ATOM 8082 O O . LEU A 1 38 ? -1.209 -13.570 0.123 1.00 0.00 38 LEU A O 5
ATOM 8098 N N . GLU A 1 39 ? 0.982 -13.984 0.423 1.00 0.00 39 GLU A N 5
ATOM 8099 C CA . GLU A 1 39 ? 0.846 -15.433 0.427 1.00 0.00 39 GLU A CA 5
ATOM 8100 C C . GLU A 1 39 ? 1.590 -16.019 1.620 1.00 0.00 39 GLU A C 5
ATOM 8101 O O . GLU A 1 39 ? 2.679 -15.555 1.967 1.00 0.00 39 GLU A O 5
ATOM 8113 N N . GLY A 1 40 ? 0.999 -17.019 2.255 1.00 0.00 40 GLY A N 5
ATOM 8114 C CA . GLY A 1 40 ? 1.642 -17.658 3.383 1.00 0.00 40 GLY A CA 5
ATOM 8115 C C . GLY A 1 40 ? 0.713 -18.607 4.108 1.00 0.00 40 GLY A C 5
ATOM 8116 O O . GLY A 1 40 ? -0.382 -18.893 3.622 1.00 0.00 40 GLY A O 5
ATOM 8120 N N . PRO A 1 41 ? 1.127 -19.121 5.275 1.00 0.00 41 PRO A N 5
ATOM 8121 C CA . PRO A 1 41 ? 0.308 -20.031 6.073 1.00 0.00 41 PRO A CA 5
ATOM 8122 C C . PRO A 1 41 ? -0.913 -19.333 6.655 1.00 0.00 41 PRO A C 5
ATOM 8123 O O . PRO A 1 41 ? -0.816 -18.220 7.178 1.00 0.00 41 PRO A O 5
ATOM 8134 N N . ARG A 1 42 ? -2.059 -19.996 6.561 1.00 0.00 42 ARG A N 5
ATOM 8135 C CA . ARG A 1 42 ? -3.308 -19.471 7.111 1.00 0.00 42 ARG A CA 5
ATOM 8136 C C . ARG A 1 42 ? -3.170 -19.139 8.598 1.00 0.00 42 ARG A C 5
ATOM 8137 O O . ARG A 1 42 ? -3.832 -18.235 9.097 1.00 0.00 42 ARG A O 5
ATOM 8158 N N . GLY A 1 43 ? -2.301 -19.870 9.293 1.00 0.00 43 GLY A N 5
ATOM 8159 C CA . GLY A 1 43 ? -2.063 -19.611 10.701 1.00 0.00 43 GLY A CA 5
ATOM 8160 C C . GLY A 1 43 ? -1.540 -18.211 10.945 1.00 0.00 43 GLY A C 5
ATOM 8161 O O . GLY A 1 43 ? -1.988 -17.519 11.863 1.00 0.00 43 GLY A O 5
ATOM 8165 N N . VAL A 1 44 ? -0.591 -17.789 10.120 1.00 0.00 44 VAL A N 5
ATOM 8166 C CA . VAL A 1 44 ? -0.046 -16.442 10.207 1.00 0.00 44 VAL A CA 5
ATOM 8167 C C . VAL A 1 44 ? -1.092 -15.425 9.762 1.00 0.00 44 VAL A C 5
ATOM 8168 O O . VAL A 1 44 ? -1.255 -14.371 10.376 1.00 0.00 44 VAL A O 5
ATOM 8181 N N . LEU A 1 45 ? -1.811 -15.764 8.693 1.00 0.00 45 LEU A N 5
ATOM 8182 C CA . LEU A 1 45 ? -2.854 -14.899 8.148 1.00 0.00 45 LEU A CA 5
ATOM 8183 C C . LEU A 1 45 ? -3.956 -14.650 9.177 1.00 0.00 45 LEU A C 5
ATOM 8184 O O . LEU A 1 45 ? -4.549 -13.575 9.214 1.00 0.00 45 LEU A O 5
ATOM 8200 N N . THR A 1 46 ? -4.219 -15.646 10.015 1.00 0.00 46 THR A N 5
ATOM 8201 C CA . THR A 1 46 ? -5.216 -15.512 11.069 1.00 0.00 46 THR A CA 5
ATOM 8202 C C . THR A 1 46 ? -4.757 -14.504 12.119 1.00 0.00 46 THR A C 5
ATOM 8203 O O . THR A 1 46 ? -5.527 -13.638 12.529 1.00 0.00 46 THR A O 5
ATOM 8214 N N . VAL A 1 47 ? -3.496 -14.598 12.531 1.00 0.00 47 VAL A N 5
ATOM 8215 C CA . VAL A 1 47 ? -2.931 -13.639 13.474 1.00 0.00 47 VAL A CA 5
ATOM 8216 C C . VAL A 1 47 ? -2.938 -12.239 12.863 1.00 0.00 47 VAL A C 5
ATOM 8217 O O . VAL A 1 47 ? -3.203 -11.245 13.539 1.00 0.00 47 VAL A O 5
ATOM 8230 N N . PHE A 1 48 ? -2.663 -12.184 11.566 1.00 0.00 48 PHE A N 5
ATOM 8231 C CA . PHE A 1 48 ? -2.693 -10.938 10.813 1.00 0.00 48 PHE A CA 5
ATOM 8232 C C . PHE A 1 48 ? -4.116 -10.380 10.754 1.00 0.00 48 PHE A C 5
ATOM 8233 O O . PHE A 1 48 ? -4.322 -9.169 10.773 1.00 0.00 48 PHE A O 5
ATOM 8250 N N . ARG A 1 49 ? -5.093 -11.278 10.698 1.00 0.00 49 ARG A N 5
ATOM 8251 C CA . ARG A 1 49 ? -6.493 -10.903 10.667 1.00 0.00 49 ARG A CA 5
ATOM 8252 C C . ARG A 1 49 ? -6.972 -10.423 12.033 1.00 0.00 49 ARG A C 5
ATOM 8253 O O . ARG A 1 49 ? -7.918 -9.641 12.124 1.00 0.00 49 ARG A O 5
ATOM 8274 N N . PHE A 1 50 ? -6.324 -10.901 13.093 1.00 0.00 50 PHE A N 5
ATOM 8275 C CA . PHE A 1 50 ? -6.651 -10.476 14.449 1.00 0.00 50 PHE A CA 5
ATOM 8276 C C . PHE A 1 50 ? -6.238 -9.027 14.682 1.00 0.00 50 PHE A C 5
ATOM 8277 O O . PHE A 1 50 ? -6.783 -8.347 15.552 1.00 0.00 50 PHE A O 5
ATOM 8294 N N . ALA A 1 51 ? -5.274 -8.563 13.905 1.00 0.00 51 ALA A N 5
ATOM 8295 C CA . ALA A 1 51 ? -4.795 -7.203 14.018 1.00 0.00 51 ALA A CA 5
ATOM 8296 C C . ALA A 1 51 ? -5.505 -6.308 13.017 1.00 0.00 51 ALA A C 5
ATOM 8297 O O . ALA A 1 51 ? -5.978 -6.771 11.977 1.00 0.00 51 ALA A O 5
ATOM 8304 N N . ARG A 1 52 ? -5.614 -5.037 13.354 1.00 0.00 52 ARG A N 5
ATOM 8305 C CA . ARG A 1 52 ? -6.172 -4.053 12.458 1.00 0.00 52 ARG A CA 5
ATOM 8306 C C . ARG A 1 52 ? -5.093 -3.573 11.490 1.00 0.00 52 ARG A C 5
ATOM 8307 O O . ARG A 1 52 ? -3.902 -3.787 11.742 1.00 0.00 52 ARG A O 5
ATOM 8328 N N . PRO A 1 53 ? -5.479 -2.938 10.371 1.00 0.00 53 PRO A N 5
ATOM 8329 C CA . PRO A 1 53 ? -4.517 -2.379 9.423 1.00 0.00 53 PRO A CA 5
ATOM 8330 C C . PRO A 1 53 ? -3.501 -1.470 10.109 1.00 0.00 53 PRO A C 5
ATOM 8331 O O . PRO A 1 53 ? -3.856 -0.515 10.800 1.00 0.00 53 PRO A O 5
ATOM 8342 N N . SER A 1 54 ? -2.242 -1.792 9.912 1.00 0.00 54 SER A N 5
ATOM 8343 C CA . SER A 1 54 ? -1.148 -1.082 10.550 1.00 0.00 54 SER A CA 5
ATOM 8344 C C . SER A 1 54 ? -0.017 -0.933 9.547 1.00 0.00 54 SER A C 5
ATOM 8345 O O . SER A 1 54 ? 1.125 -0.622 9.884 1.00 0.00 54 SER A O 5
ATOM 8353 N N . TYR A 1 55 ? -0.370 -1.145 8.293 1.00 0.00 55 TYR A N 5
ATOM 8354 C CA . TYR A 1 55 ? 0.598 -1.186 7.215 1.00 0.00 55 TYR A CA 5
ATOM 8355 C C . TYR A 1 55 ? 0.403 -0.023 6.251 1.00 0.00 55 TYR A C 5
ATOM 8356 O O . TYR A 1 55 ? -0.722 0.298 5.865 1.00 0.00 55 TYR A O 5
ATOM 8374 N N . GLU A 1 56 ? 1.506 0.610 5.879 1.00 0.00 56 GLU A N 5
ATOM 8375 C CA . GLU A 1 56 ? 1.476 1.745 4.972 1.00 0.00 56 GLU A CA 5
ATOM 8376 C C . GLU A 1 56 ? 2.601 1.624 3.951 1.00 0.00 56 GLU A C 5
ATOM 8377 O O . GLU A 1 56 ? 3.662 1.065 4.249 1.00 0.00 56 GLU A O 5
ATOM 8389 N N . VAL A 1 57 ? 2.365 2.139 2.759 1.00 0.00 57 VAL A N 5
ATOM 8390 C CA . VAL A 1 57 ? 3.357 2.108 1.694 1.00 0.00 57 VAL A CA 5
ATOM 8391 C C . VAL A 1 57 ? 4.004 3.485 1.568 1.00 0.00 57 VAL A C 5
ATOM 8392 O O . VAL A 1 57 ? 3.328 4.496 1.736 1.00 0.00 57 VAL A O 5
ATOM 8405 N N . PHE A 1 58 ? 5.299 3.540 1.286 1.00 0.00 58 PHE A N 5
ATOM 8406 C CA . PHE A 1 58 ? 5.996 4.821 1.232 1.00 0.00 58 PHE A CA 5
ATOM 8407 C C . PHE A 1 58 ? 7.181 4.792 0.271 1.00 0.00 58 PHE A C 5
ATOM 8408 O O . PHE A 1 58 ? 7.759 3.737 0.009 1.00 0.00 58 PHE A O 5
ATOM 8425 N N . VAL A 1 59 ? 7.523 5.961 -0.259 1.00 0.00 59 VAL A N 5
ATOM 8426 C CA . VAL A 1 59 ? 8.694 6.119 -1.121 1.00 0.00 59 VAL A CA 5
ATOM 8427 C C . VAL A 1 59 ? 9.528 7.310 -0.661 1.00 0.00 59 VAL A C 5
ATOM 8428 O O . VAL A 1 59 ? 8.980 8.300 -0.163 1.00 0.00 59 VAL A O 5
ATOM 8441 N N . ASP A 1 60 ? 10.846 7.211 -0.811 1.00 0.00 60 ASP A N 5
ATOM 8442 C CA . ASP A 1 60 ? 11.747 8.279 -0.381 1.00 0.00 60 ASP A CA 5
ATOM 8443 C C . ASP A 1 60 ? 12.111 9.184 -1.546 1.00 0.00 60 ASP A C 5
ATOM 8444 O O . ASP A 1 60 ? 12.865 8.795 -2.440 1.00 0.00 60 ASP A O 5
ATOM 8453 N N . LEU A 1 61 ? 11.575 10.393 -1.532 1.00 0.00 61 LEU A N 5
ATOM 8454 C CA . LEU A 1 61 ? 11.825 11.358 -2.592 1.00 0.00 61 LEU A CA 5
ATOM 8455 C C . LEU A 1 61 ? 12.220 12.707 -2.005 1.00 0.00 61 LEU A C 5
ATOM 8456 O O . LEU A 1 61 ? 11.993 13.751 -2.612 1.00 0.00 61 LEU A O 5
ATOM 8472 N N . THR A 1 62 ? 12.836 12.678 -0.831 1.00 0.00 62 THR A N 5
ATOM 8473 C CA . THR A 1 62 ? 13.248 13.898 -0.158 1.00 0.00 62 THR A CA 5
ATOM 8474 C C . THR A 1 62 ? 14.476 14.514 -0.829 1.00 0.00 62 THR A C 5
ATOM 8475 O O . THR A 1 62 ? 14.708 15.722 -0.741 1.00 0.00 62 THR A O 5
ATOM 8486 N N . GLU A 1 63 ? 15.258 13.678 -1.505 1.00 0.00 63 GLU A N 5
ATOM 8487 C CA . GLU A 1 63 ? 16.432 14.146 -2.228 1.00 0.00 63 GLU A CA 5
ATOM 8488 C C . GLU A 1 63 ? 16.085 14.420 -3.684 1.00 0.00 63 GLU A C 5
ATOM 8489 O O . GLU A 1 63 ? 16.914 14.916 -4.448 1.00 0.00 63 GLU A O 5
ATOM 8501 N N . ALA A 1 64 ? 14.858 14.091 -4.063 1.00 0.00 64 ALA A N 5
ATOM 8502 C CA . ALA A 1 64 ? 14.411 14.291 -5.430 1.00 0.00 64 ALA A CA 5
ATOM 8503 C C . ALA A 1 64 ? 14.139 15.766 -5.690 1.00 0.00 64 ALA A C 5
ATOM 8504 O O . ALA A 1 64 ? 13.346 16.399 -4.993 1.00 0.00 64 ALA A O 5
ATOM 8511 N N . GLY A 1 65 ? 14.809 16.309 -6.691 1.00 0.00 65 GLY A N 5
ATOM 8512 C CA . GLY A 1 65 ? 14.667 17.712 -6.999 1.00 0.00 65 GLY A CA 5
ATOM 8513 C C . GLY A 1 65 ? 14.833 17.983 -8.467 1.00 0.00 65 GLY A C 5
ATOM 8514 O O . GLY A 1 65 ? 15.779 18.653 -8.884 1.00 0.00 65 GLY A O 5
ATOM 8518 N N . GLU A 1 66 ? 13.910 17.455 -9.240 1.00 0.00 66 GLU A N 5
ATOM 8519 C CA . GLU A 1 66 ? 13.926 17.583 -10.687 1.00 0.00 66 GLU A CA 5
ATOM 8520 C C . GLU A 1 66 ? 12.633 16.978 -11.228 1.00 0.00 66 GLU A C 5
ATOM 8521 O O . GLU A 1 66 ? 11.703 16.739 -10.456 1.00 0.00 66 GLU A O 5
ATOM 8533 N N . GLY A 1 67 ? 12.569 16.734 -12.533 1.00 0.00 67 GLY A N 5
ATOM 8534 C CA . GLY A 1 67 ? 11.387 16.143 -13.125 1.00 0.00 67 GLY A CA 5
ATOM 8535 C C . GLY A 1 67 ? 11.144 14.720 -12.659 1.00 0.00 67 GLY A C 5
ATOM 8536 O O . GLY A 1 67 ? 11.782 14.247 -11.712 1.00 0.00 67 GLY A O 5
ATOM 8540 N N . SER A 1 68 ? 10.242 14.037 -13.349 1.00 0.00 68 SER A N 5
ATOM 8541 C CA . SER A 1 68 ? 9.790 12.711 -12.947 1.00 0.00 68 SER A CA 5
ATOM 8542 C C . SER A 1 68 ? 10.958 11.783 -12.679 1.00 0.00 68 SER A C 5
ATOM 8543 O O . SER A 1 68 ? 11.921 11.715 -13.447 1.00 0.00 68 SER A O 5
ATOM 8551 N N . HIS A 1 69 ? 10.851 11.077 -11.579 1.00 0.00 69 HIS A N 5
ATOM 8552 C CA . HIS A 1 69 ? 11.893 10.167 -11.143 1.00 0.00 69 HIS A CA 5
ATOM 8553 C C . HIS A 1 69 ? 11.277 8.823 -10.794 1.00 0.00 69 HIS A C 5
ATOM 8554 O O . HIS A 1 69 ? 10.219 8.765 -10.168 1.00 0.00 69 HIS A O 5
ATOM 8569 N N . THR A 1 70 ? 11.926 7.749 -11.207 1.00 0.00 70 THR A N 5
ATOM 8570 C CA . THR A 1 70 ? 11.421 6.416 -10.951 1.00 0.00 70 THR A CA 5
ATOM 8571 C C . THR A 1 70 ? 12.187 5.768 -9.798 1.00 0.00 70 THR A C 5
ATOM 8572 O O . THR A 1 70 ? 13.400 5.566 -9.882 1.00 0.00 70 THR A O 5
ATOM 8583 N N . VAL A 1 71 ? 11.479 5.472 -8.714 1.00 0.00 71 VAL A N 5
ATOM 8584 C CA . VAL A 1 71 ? 12.100 4.921 -7.513 1.00 0.00 71 VAL A CA 5
ATOM 8585 C C . VAL A 1 71 ? 11.447 3.610 -7.099 1.00 0.00 71 VAL A C 5
ATOM 8586 O O . VAL A 1 71 ? 10.392 3.238 -7.619 1.00 0.00 71 VAL A O 5
ATOM 8599 N N . ASP A 1 72 ? 12.090 2.914 -6.170 1.00 0.00 72 ASP A N 5
ATOM 8600 C CA . ASP A 1 72 ? 11.569 1.661 -5.635 1.00 0.00 72 ASP A CA 5
ATOM 8601 C C . ASP A 1 72 ? 10.503 1.947 -4.581 1.00 0.00 72 ASP A C 5
ATOM 8602 O O . ASP A 1 72 ? 10.589 2.937 -3.850 1.00 0.00 72 ASP A O 5
ATOM 8611 N N . VAL A 1 73 ? 9.496 1.091 -4.510 1.00 0.00 73 VAL A N 5
ATOM 8612 C CA . VAL A 1 73 ? 8.383 1.291 -3.599 1.00 0.00 73 VAL A CA 5
ATOM 8613 C C . VAL A 1 73 ? 8.580 0.478 -2.321 1.00 0.00 73 VAL A C 5
ATOM 8614 O O . VAL A 1 73 ? 8.608 -0.753 -2.357 1.00 0.00 73 VAL A O 5
ATOM 8627 N N . GLU A 1 74 ? 8.708 1.165 -1.193 1.00 0.00 74 GLU A N 5
ATOM 8628 C CA . GLU A 1 74 ? 8.918 0.494 0.080 1.00 0.00 74 GLU A CA 5
ATOM 8629 C C . GLU A 1 74 ? 7.588 0.286 0.794 1.00 0.00 74 GLU A C 5
ATOM 8630 O O . GLU A 1 74 ? 6.638 1.051 0.615 1.00 0.00 74 GLU A O 5
ATOM 8642 N N . HIS A 1 75 ? 7.531 -0.755 1.600 1.00 0.00 75 HIS A N 5
ATOM 8643 C CA . HIS A 1 75 ? 6.310 -1.151 2.284 1.00 0.00 75 HIS A CA 5
ATOM 8644 C C . HIS A 1 75 ? 6.646 -1.635 3.682 1.00 0.00 75 HIS A C 5
ATOM 8645 O O . HIS A 1 75 ? 7.719 -2.186 3.904 1.00 0.00 75 HIS A O 5
ATOM 8660 N N . ARG A 1 76 ? 5.733 -1.443 4.621 1.00 0.00 76 ARG A N 5
ATOM 8661 C CA . ARG A 1 76 ? 5.986 -1.832 5.998 1.00 0.00 76 ARG A CA 5
ATOM 8662 C C . ARG A 1 76 ? 4.672 -1.985 6.753 1.00 0.00 76 ARG A C 5
ATOM 8663 O O . ARG A 1 76 ? 3.636 -1.481 6.313 1.00 0.00 76 ARG A O 5
ATOM 8684 N N . GLY A 1 77 ? 4.712 -2.694 7.871 1.00 0.00 77 GLY A N 5
ATOM 8685 C CA . GLY A 1 77 ? 3.529 -2.867 8.690 1.00 0.00 77 GLY A CA 5
ATOM 8686 C C . GLY A 1 77 ? 3.191 -4.327 8.884 1.00 0.00 77 GLY A C 5
ATOM 8687 O O . GLY A 1 77 ? 3.159 -4.821 10.011 1.00 0.00 77 GLY A O 5
ATOM 8691 N N . PHE A 1 78 ? 2.945 -5.015 7.780 1.00 0.00 78 PHE A N 5
ATOM 8692 C CA . PHE A 1 78 ? 2.681 -6.446 7.810 1.00 0.00 78 PHE A CA 5
ATOM 8693 C C . PHE A 1 78 ? 3.971 -7.220 8.062 1.00 0.00 78 PHE A C 5
ATOM 8694 O O . PHE A 1 78 ? 5.057 -6.736 7.738 1.00 0.00 78 PHE A O 5
ATOM 8711 N N . PRO A 1 79 ? 3.868 -8.419 8.663 1.00 0.00 79 PRO A N 5
ATOM 8712 C CA . PRO A 1 79 ? 5.028 -9.259 8.982 1.00 0.00 79 PRO A CA 5
ATOM 8713 C C . PRO A 1 79 ? 5.925 -9.508 7.773 1.00 0.00 79 PRO A C 5
ATOM 8714 O O . PRO A 1 79 ? 5.476 -10.025 6.744 1.00 0.00 79 PRO A O 5
ATOM 8725 N N . GLY A 1 80 ? 7.197 -9.150 7.914 1.00 0.00 80 GLY A N 5
ATOM 8726 C CA . GLY A 1 80 ? 8.160 -9.319 6.839 1.00 0.00 80 GLY A CA 5
ATOM 8727 C C . GLY A 1 80 ? 8.626 -10.754 6.717 1.00 0.00 80 GLY A C 5
ATOM 8728 O O . GLY A 1 80 ? 9.824 -11.040 6.734 1.00 0.00 80 GLY A O 5
ATOM 8732 N N . ASP A 1 81 ? 7.668 -11.655 6.621 1.00 0.00 81 ASP A N 5
ATOM 8733 C CA . ASP A 1 81 ? 7.956 -13.077 6.486 1.00 0.00 81 ASP A CA 5
ATOM 8734 C C . ASP A 1 81 ? 7.094 -13.714 5.404 1.00 0.00 81 ASP A C 5
ATOM 8735 O O . ASP A 1 81 ? 7.483 -14.706 4.787 1.00 0.00 81 ASP A O 5
ATOM 8744 N N . LEU A 1 82 ? 5.926 -13.136 5.170 1.00 0.00 82 LEU A N 5
ATOM 8745 C CA . LEU A 1 82 ? 5.011 -13.646 4.160 1.00 0.00 82 LEU A CA 5
ATOM 8746 C C . LEU A 1 82 ? 5.474 -13.230 2.771 1.00 0.00 82 LEU A C 5
ATOM 8747 O O . LEU A 1 82 ? 6.309 -12.334 2.631 1.00 0.00 82 LEU A O 5
ATOM 8763 N N . ALA A 1 83 ? 4.944 -13.884 1.750 1.00 0.00 83 ALA A N 5
ATOM 8764 C CA . ALA A 1 83 ? 5.260 -13.518 0.380 1.00 0.00 83 ALA A CA 5
ATOM 8765 C C . ALA A 1 83 ? 4.415 -12.329 -0.039 1.00 0.00 83 ALA A C 5
ATOM 8766 O O . ALA A 1 83 ? 3.227 -12.470 -0.323 1.00 0.00 83 ALA A O 5
ATOM 8773 N N . VAL A 1 84 ? 5.026 -11.159 -0.049 1.00 0.00 84 VAL A N 5
ATOM 8774 C CA . VAL A 1 84 ? 4.310 -9.927 -0.336 1.00 0.00 84 VAL A CA 5
ATOM 8775 C C . VAL A 1 84 ? 4.428 -9.562 -1.808 1.00 0.00 84 VAL A C 5
ATOM 8776 O O . VAL A 1 84 ? 5.529 -9.468 -2.347 1.00 0.00 84 VAL A O 5
ATOM 8789 N N . THR A 1 85 ? 3.292 -9.369 -2.456 1.00 0.00 85 THR A N 5
ATOM 8790 C CA . THR A 1 85 ? 3.279 -8.964 -3.842 1.00 0.00 85 THR A CA 5
ATOM 8791 C C . THR A 1 85 ? 2.686 -7.572 -3.977 1.00 0.00 85 THR A C 5
ATOM 8792 O O . THR A 1 85 ? 1.581 -7.299 -3.509 1.00 0.00 85 THR A O 5
ATOM 8803 N N . VAL A 1 86 ? 3.447 -6.714 -4.608 1.00 0.00 86 VAL A N 5
ATOM 8804 C CA . VAL A 1 86 ? 3.049 -5.351 -4.899 1.00 0.00 86 VAL A CA 5
ATOM 8805 C C . VAL A 1 86 ? 2.994 -5.201 -6.385 1.00 0.00 86 VAL A C 5
ATOM 8806 O O . VAL A 1 86 ? 3.691 -5.945 -7.082 1.00 0.00 86 VAL A O 5
ATOM 8819 N N . GLU A 1 87 ? 2.205 -4.280 -6.919 1.00 0.00 87 GLU A N 5
ATOM 8820 C CA . GLU A 1 87 ? 2.638 -3.786 -8.198 1.00 0.00 87 GLU A CA 5
ATOM 8821 C C . GLU A 1 87 ? 2.302 -2.343 -8.494 1.00 0.00 87 GLU A C 5
ATOM 8822 O O . GLU A 1 87 ? 1.209 -1.988 -8.936 1.00 0.00 87 GLU A O 5
ATOM 8834 N N . PRO A 1 88 ? 3.284 -1.510 -8.192 1.00 0.00 88 PRO A N 5
ATOM 8835 C CA . PRO A 1 88 ? 4.065 -0.801 -9.143 1.00 0.00 88 PRO A CA 5
ATOM 8836 C C . PRO A 1 88 ? 5.471 -1.368 -9.005 1.00 0.00 88 PRO A C 5
ATOM 8837 O O . PRO A 1 88 ? 6.011 -1.454 -7.900 1.00 0.00 88 PRO A O 5
ATOM 8848 N N . ARG A 1 89 ? 6.081 -1.752 -10.075 1.00 0.00 89 ARG A N 5
ATOM 8849 C CA . ARG A 1 89 ? 7.361 -2.428 -9.932 1.00 0.00 89 ARG A CA 5
ATOM 8850 C C . ARG A 1 89 ? 8.385 -1.382 -9.511 1.00 0.00 89 ARG A C 5
ATOM 8851 O O . ARG A 1 89 ? 9.210 -1.598 -8.624 1.00 0.00 89 ARG A O 5
ATOM 8872 N N . MET A 1 90 ? 8.283 -0.241 -10.168 1.00 0.00 90 MET A N 5
ATOM 8873 C CA . MET A 1 90 ? 8.952 0.978 -9.760 1.00 0.00 90 MET A CA 5
ATOM 8874 C C . MET A 1 90 ? 7.973 2.124 -9.990 1.00 0.00 90 MET A C 5
ATOM 8875 O O . MET A 1 90 ? 7.104 2.023 -10.858 1.00 0.00 90 MET A O 5
ATOM 8889 N N . ALA A 1 91 ? 8.092 3.205 -9.239 1.00 0.00 91 ALA A N 5
ATOM 8890 C CA . ALA A 1 91 ? 7.081 4.254 -9.291 1.00 0.00 91 ALA A CA 5
ATOM 8891 C C . ALA A 1 91 ? 7.665 5.576 -9.754 1.00 0.00 91 ALA A C 5
ATOM 8892 O O . ALA A 1 91 ? 8.786 5.935 -9.392 1.00 0.00 91 ALA A O 5
ATOM 8899 N N . ARG A 1 92 ? 6.894 6.284 -10.570 1.00 0.00 92 ARG A N 5
ATOM 8900 C CA . ARG A 1 92 ? 7.310 7.571 -11.094 1.00 0.00 92 ARG A CA 5
ATOM 8901 C C . ARG A 1 92 ? 6.517 8.695 -10.429 1.00 0.00 92 ARG A C 5
ATOM 8902 O O . ARG A 1 92 ? 5.305 8.577 -10.224 1.00 0.00 92 ARG A O 5
ATOM 8923 N N . VAL A 1 93 ? 7.205 9.769 -10.072 1.00 0.00 93 VAL A N 5
ATOM 8924 C CA . VAL A 1 93 ? 6.559 10.941 -9.489 1.00 0.00 93 VAL A CA 5
ATOM 8925 C C . VAL A 1 93 ? 7.084 12.209 -10.157 1.00 0.00 93 VAL A C 5
ATOM 8926 O O . VAL A 1 93 ? 8.284 12.334 -10.394 1.00 0.00 93 VAL A O 5
ATOM 8939 N N . GLN A 1 94 ? 6.182 13.132 -10.469 1.00 0.00 94 GLN A N 5
ATOM 8940 C CA . GLN A 1 94 ? 6.553 14.384 -11.123 1.00 0.00 94 GLN A CA 5
ATOM 8941 C C . GLN A 1 94 ? 6.666 15.490 -10.083 1.00 0.00 94 GLN A C 5
ATOM 8942 O O . GLN A 1 94 ? 5.695 15.795 -9.385 1.00 0.00 94 GLN A O 5
ATOM 8956 N N . LEU A 1 95 ? 7.841 16.090 -9.984 1.00 0.00 95 LEU A N 5
ATOM 8957 C CA . LEU A 1 95 ? 8.083 17.132 -9.001 1.00 0.00 95 LEU A CA 5
ATOM 8958 C C . LEU A 1 95 ? 8.478 18.437 -9.678 1.00 0.00 95 LEU A C 5
ATOM 8959 O O . LEU A 1 95 ? 9.223 18.444 -10.656 1.00 0.00 95 LEU A O 5
ATOM 8975 N N . GLU A 1 96 ? 7.952 19.533 -9.162 1.00 0.00 96 GLU A N 5
ATOM 8976 C CA . GLU A 1 96 ? 8.286 20.857 -9.659 1.00 0.00 96 GLU A CA 5
ATOM 8977 C C . GLU A 1 96 ? 8.914 21.680 -8.542 1.00 0.00 96 GLU A C 5
ATOM 8978 O O . GLU A 1 96 ? 8.490 21.587 -7.390 1.00 0.00 96 GLU A O 5
ATOM 8990 N N . GLU A 1 97 ? 9.917 22.477 -8.880 1.00 0.00 97 GLU A N 5
ATOM 8991 C CA . GLU A 1 97 ? 10.556 23.347 -7.903 1.00 0.00 97 GLU A CA 5
ATOM 8992 C C . GLU A 1 97 ? 9.721 24.613 -7.729 1.00 0.00 97 GLU A C 5
ATOM 8993 O O . GLU A 1 97 ? 10.173 25.722 -8.026 1.00 0.00 97 GLU A O 5
ATOM 9005 N N . ARG A 1 98 ? 8.490 24.413 -7.262 1.00 0.00 98 ARG A N 5
ATOM 9006 C CA . ARG A 1 98 ? 7.519 25.481 -7.069 1.00 0.00 98 ARG A CA 5
ATOM 9007 C C . ARG A 1 98 ? 7.112 26.130 -8.393 1.00 0.00 98 ARG A C 5
ATOM 9008 O O . ARG A 1 98 ? 7.861 26.127 -9.372 1.00 0.00 98 ARG A O 5
ATOM 9029 N N . GLN A 1 99 ? 5.897 26.647 -8.424 1.00 0.00 99 GLN A N 5
ATOM 9030 C CA . GLN A 1 99 ? 5.416 27.403 -9.563 1.00 0.00 99 GLN A CA 5
ATOM 9031 C C . GLN A 1 99 ? 6.290 28.636 -9.785 1.00 0.00 99 GLN A C 5
ATOM 9032 O O . GLN A 1 99 ? 6.572 29.381 -8.844 1.00 0.00 99 GLN A O 5
ATOM 9046 N N . THR A 1 100 ? 6.728 28.838 -11.023 1.00 0.00 100 THR A N 5
ATOM 9047 C CA . THR A 1 100 ? 7.587 29.966 -11.352 1.00 0.00 100 THR A CA 5
ATOM 9048 C C . THR A 1 100 ? 6.847 31.289 -11.170 1.00 0.00 100 THR A C 5
ATOM 9049 O O . THR A 1 100 ? 5.963 31.634 -11.958 1.00 0.00 100 THR A O 5
ATOM 9060 N N . VAL A 1 101 ? 7.197 32.008 -10.116 1.00 0.00 101 VAL A N 5
ATOM 9061 C CA . VAL A 1 101 ? 6.600 33.303 -9.843 1.00 0.00 101 VAL A CA 5
ATOM 9062 C C . VAL A 1 101 ? 7.618 34.414 -10.097 1.00 0.00 101 VAL A C 5
ATOM 9063 O O . VAL A 1 101 ? 8.781 34.308 -9.704 1.00 0.00 101 VAL A O 5
ATOM 9076 N N . SER A 1 102 ? 7.187 35.465 -10.780 1.00 0.00 102 SER A N 5
ATOM 9077 C CA . SER A 1 102 ? 8.072 36.575 -11.110 1.00 0.00 102 SER A CA 5
ATOM 9078 C C . SER A 1 102 ? 7.931 37.706 -10.092 1.00 0.00 102 SER A C 5
ATOM 9079 O O . SER A 1 102 ? 8.468 38.798 -10.272 1.00 0.00 102 SER A O 5
ATOM 9087 N N . VAL A 1 103 ? 7.204 37.427 -9.022 1.00 0.00 103 VAL A N 5
ATOM 9088 C CA . VAL A 1 103 ? 6.992 38.399 -7.961 1.00 0.00 103 VAL A CA 5
ATOM 9089 C C . VAL A 1 103 ? 7.596 37.879 -6.660 1.00 0.00 103 VAL A C 5
ATOM 9090 O O . VAL A 1 103 ? 7.287 36.764 -6.233 1.00 0.00 103 VAL A O 5
ATOM 9103 N N . PRO A 1 104 ? 8.473 38.670 -6.021 1.00 0.00 104 PRO A N 5
ATOM 9104 C CA . PRO A 1 104 ? 9.148 38.275 -4.778 1.00 0.00 104 PRO A CA 5
ATOM 9105 C C . PRO A 1 104 ? 8.215 38.252 -3.566 1.00 0.00 104 PRO A C 5
ATOM 9106 O O . PRO A 1 104 ? 8.420 38.978 -2.592 1.00 0.00 104 PRO A O 5
ATOM 9117 N N . VAL A 1 105 ? 7.190 37.420 -3.640 1.00 0.00 105 VAL A N 5
ATOM 9118 C CA . VAL A 1 105 ? 6.282 37.217 -2.519 1.00 0.00 105 VAL A CA 5
ATOM 9119 C C . VAL A 1 105 ? 6.759 36.050 -1.660 1.00 0.00 105 VAL A C 5
ATOM 9120 O O . VAL A 1 105 ? 6.430 35.954 -0.479 1.00 0.00 105 VAL A O 5
ATOM 9133 N N . THR A 1 106 ? 7.541 35.168 -2.267 1.00 0.00 106 THR A N 5
ATOM 9134 C CA . THR A 1 106 ? 8.112 34.039 -1.559 1.00 0.00 106 THR A CA 5
ATOM 9135 C C . THR A 1 106 ? 9.548 34.353 -1.151 1.00 0.00 106 THR A C 5
ATOM 9136 O O . THR A 1 106 ? 10.435 34.483 -1.996 1.00 0.00 106 THR A O 5
ATOM 9147 N N . VAL A 1 107 ? 9.763 34.490 0.148 1.00 0.00 107 VAL A N 5
ATOM 9148 C CA . VAL A 1 107 ? 11.066 34.867 0.677 1.00 0.00 107 VAL A CA 5
ATOM 9149 C C . VAL A 1 107 ? 11.897 33.625 0.978 1.00 0.00 107 VAL A C 5
ATOM 9150 O O . VAL A 1 107 ? 13.112 33.617 0.770 1.00 0.00 107 VAL A O 5
ATOM 9163 N N . GLU A 1 108 ? 11.214 32.579 1.451 1.00 0.00 108 GLU A N 5
ATOM 9164 C CA . GLU A 1 108 ? 11.836 31.292 1.772 1.00 0.00 108 GLU A CA 5
ATOM 9165 C C . GLU A 1 108 ? 12.794 31.402 2.952 1.00 0.00 108 GLU A C 5
ATOM 9166 O O . GLU A 1 108 ? 13.878 31.985 2.850 1.00 0.00 108 GLU A O 5
ATOM 9178 N N . MET A 1 109 ? 12.390 30.840 4.078 1.00 0.00 109 MET A N 5
ATOM 9179 C CA . MET A 1 109 ? 13.252 30.806 5.244 1.00 0.00 109 MET A CA 5
ATOM 9180 C C . MET A 1 109 ? 14.205 29.624 5.129 1.00 0.00 109 MET A C 5
ATOM 9181 O O . MET A 1 109 ? 13.831 28.478 5.387 1.00 0.00 109 MET A O 5
ATOM 9195 N N . ILE A 1 110 ? 15.422 29.907 4.701 1.00 0.00 110 ILE A N 5
ATOM 9196 C CA . ILE A 1 110 ? 16.441 28.884 4.549 1.00 0.00 110 ILE A CA 5
ATOM 9197 C C . ILE A 1 110 ? 17.631 29.201 5.438 1.00 0.00 110 ILE A C 5
ATOM 9198 O O . ILE A 1 110 ? 17.798 30.343 5.873 1.00 0.00 110 ILE A O 5
ATOM 9214 N N . ASN A 1 111 ? 18.449 28.199 5.713 1.00 0.00 111 ASN A N 5
ATOM 9215 C CA . ASN A 1 111 ? 19.664 28.420 6.477 1.00 0.00 111 ASN A CA 5
ATOM 9216 C C . ASN A 1 111 ? 20.742 28.957 5.547 1.00 0.00 111 ASN A C 5
ATOM 9217 O O . ASN A 1 111 ? 21.126 28.297 4.576 1.00 0.00 111 ASN A O 5
ATOM 9228 N N . LEU A 1 112 ? 21.212 30.160 5.835 1.00 0.00 112 LEU A N 5
ATOM 9229 C CA . LEU A 1 112 ? 22.108 30.872 4.936 1.00 0.00 112 LEU A CA 5
ATOM 9230 C C . LEU A 1 112 ? 23.540 30.351 5.037 1.00 0.00 112 LEU A C 5
ATOM 9231 O O . LEU A 1 112 ? 24.438 31.056 5.497 1.00 0.00 112 LEU A O 5
ATOM 9247 N N . GLU A 1 113 ? 23.735 29.109 4.631 1.00 0.00 113 GLU A N 5
ATOM 9248 C CA . GLU A 1 113 ? 25.070 28.546 4.492 1.00 0.00 113 GLU A CA 5
ATOM 9249 C C . GLU A 1 113 ? 25.567 28.829 3.085 1.00 0.00 113 GLU A C 5
ATOM 9250 O O . GLU A 1 113 ? 26.673 29.327 2.877 1.00 0.00 113 GLU A O 5
ATOM 9262 N N . HIS A 1 114 ? 24.712 28.507 2.123 1.00 0.00 114 HIS A N 5
ATOM 9263 C CA . HIS A 1 114 ? 25.016 28.708 0.718 1.00 0.00 114 HIS A CA 5
ATOM 9264 C C . HIS A 1 114 ? 24.617 30.115 0.276 1.00 0.00 114 HIS A C 5
ATOM 9265 O O . HIS A 1 114 ? 23.463 30.524 0.417 1.00 0.00 114 HIS A O 5
ATOM 9280 N N . HIS A 1 115 ? 25.586 30.851 -0.237 1.00 0.00 115 HIS A N 5
ATOM 9281 C CA . HIS A 1 115 ? 25.347 32.187 -0.760 1.00 0.00 115 HIS A CA 5
ATOM 9282 C C . HIS A 1 115 ? 25.574 32.186 -2.261 1.00 0.00 115 HIS A C 5
ATOM 9283 O O . HIS A 1 115 ? 26.608 31.717 -2.729 1.00 0.00 115 HIS A O 5
ATOM 9298 N N . HIS A 1 116 ? 24.608 32.696 -3.012 1.00 0.00 116 HIS A N 5
ATOM 9299 C CA . HIS A 1 116 ? 24.683 32.640 -4.468 1.00 0.00 116 HIS A CA 5
ATOM 9300 C C . HIS A 1 116 ? 25.543 33.773 -5.014 1.00 0.00 116 HIS A C 5
ATOM 9301 O O . HIS A 1 116 ? 25.245 34.950 -4.813 1.00 0.00 116 HIS A O 5
ATOM 9316 N N . HIS A 1 117 ? 26.623 33.402 -5.688 1.00 0.00 117 HIS A N 5
ATOM 9317 C CA . HIS A 1 117 ? 27.512 34.382 -6.299 1.00 0.00 117 HIS A CA 5
ATOM 9318 C C . HIS A 1 117 ? 26.874 34.977 -7.550 1.00 0.00 117 HIS A C 5
ATOM 9319 O O . HIS A 1 117 ? 25.868 34.469 -8.048 1.00 0.00 117 HIS A O 5
ATOM 9334 N N . HIS A 1 118 ? 27.466 36.042 -8.059 1.00 0.00 118 HIS A N 5
ATOM 9335 C CA . HIS A 1 118 ? 26.938 36.710 -9.234 1.00 0.00 118 HIS A CA 5
ATOM 9336 C C . HIS A 1 118 ? 27.942 36.599 -10.381 1.00 0.00 118 HIS A C 5
ATOM 9337 O O . HIS A 1 118 ? 27.815 35.722 -11.236 1.00 0.00 118 HIS A O 5
ATOM 9352 N N . HIS A 1 119 ? 28.945 37.469 -10.378 1.00 0.00 119 HIS A N 5
ATOM 9353 C CA . HIS A 1 119 ? 30.052 37.398 -11.331 1.00 0.00 119 HIS A CA 5
ATOM 9354 C C . HIS A 1 119 ? 31.111 38.414 -10.943 1.00 0.00 119 HIS A C 5
ATOM 9355 O O . HIS A 1 119 ? 32.301 38.169 -11.205 1.00 0.00 119 HIS A O 5
ATOM 9371 N N . MET A 1 1 ? -5.592 -28.526 13.364 1.00 0.00 1 MET A N 6
ATOM 9372 C CA . MET A 1 1 ? -5.825 -29.085 12.009 1.00 0.00 1 MET A CA 6
ATOM 9373 C C . MET A 1 1 ? -4.493 -29.328 11.303 1.00 0.00 1 MET A C 6
ATOM 9374 O O . MET A 1 1 ? -3.499 -28.672 11.617 1.00 0.00 1 MET A O 6
ATOM 9390 N N . PRO A 1 2 ? -4.456 -30.277 10.350 1.00 0.00 2 PRO A N 6
ATOM 9391 C CA . PRO A 1 2 ? -3.221 -30.657 9.641 1.00 0.00 2 PRO A CA 6
ATOM 9392 C C . PRO A 1 2 ? -2.755 -29.613 8.621 1.00 0.00 2 PRO A C 6
ATOM 9393 O O . PRO A 1 2 ? -2.649 -29.906 7.428 1.00 0.00 2 PRO A O 6
ATOM 9404 N N . THR A 1 3 ? -2.462 -28.407 9.111 1.00 0.00 3 THR A N 6
ATOM 9405 C CA . THR A 1 3 ? -1.947 -27.299 8.296 1.00 0.00 3 THR A CA 6
ATOM 9406 C C . THR A 1 3 ? -2.813 -27.025 7.058 1.00 0.00 3 THR A C 6
ATOM 9407 O O . THR A 1 3 ? -3.970 -27.449 6.982 1.00 0.00 3 THR A O 6
ATOM 9418 N N . PHE A 1 4 ? -2.259 -26.266 6.123 1.00 0.00 4 PHE A N 6
ATOM 9419 C CA . PHE A 1 4 ? -2.916 -25.976 4.861 1.00 0.00 4 PHE A CA 6
ATOM 9420 C C . PHE A 1 4 ? -1.859 -25.534 3.861 1.00 0.00 4 PHE A C 6
ATOM 9421 O O . PHE A 1 4 ? -0.856 -24.932 4.249 1.00 0.00 4 PHE A O 6
ATOM 9438 N N . ASP A 1 5 ? -2.073 -25.819 2.590 1.00 0.00 5 ASP A N 6
ATOM 9439 C CA . ASP A 1 5 ? -1.047 -25.596 1.589 1.00 0.00 5 ASP A CA 6
ATOM 9440 C C . ASP A 1 5 ? -1.215 -24.234 0.948 1.00 0.00 5 ASP A C 6
ATOM 9441 O O . ASP A 1 5 ? -1.863 -24.086 -0.090 1.00 0.00 5 ASP A O 6
ATOM 9450 N N . HIS A 1 6 ? -0.647 -23.252 1.629 1.00 0.00 6 HIS A N 6
ATOM 9451 C CA . HIS A 1 6 ? -0.602 -21.853 1.184 1.00 0.00 6 HIS A CA 6
ATOM 9452 C C . HIS A 1 6 ? -1.946 -21.161 1.365 1.00 0.00 6 HIS A C 6
ATOM 9453 O O . HIS A 1 6 ? -2.998 -21.792 1.358 1.00 0.00 6 HIS A O 6
ATOM 9468 N N . GLY A 1 7 ? -1.885 -19.856 1.542 1.00 0.00 7 GLY A N 6
ATOM 9469 C CA . GLY A 1 7 ? -3.080 -19.044 1.597 1.00 0.00 7 GLY A CA 6
ATOM 9470 C C . GLY A 1 7 ? -2.770 -17.625 1.185 1.00 0.00 7 GLY A C 6
ATOM 9471 O O . GLY A 1 7 ? -1.595 -17.258 1.094 1.00 0.00 7 GLY A O 6
ATOM 9475 N N . ASN A 1 8 ? -3.795 -16.830 0.931 1.00 0.00 8 ASN A N 6
ATOM 9476 C CA . ASN A 1 8 ? -3.584 -15.447 0.526 1.00 0.00 8 ASN A CA 6
ATOM 9477 C C . ASN A 1 8 ? -4.330 -14.494 1.434 1.00 0.00 8 ASN A C 6
ATOM 9478 O O . ASN A 1 8 ? -5.350 -14.840 2.033 1.00 0.00 8 ASN A O 6
ATOM 9489 N N . LEU A 1 9 ? -3.804 -13.296 1.524 1.00 0.00 9 LEU A N 6
ATOM 9490 C CA . LEU A 1 9 ? -4.440 -12.219 2.241 1.00 0.00 9 LEU A CA 6
ATOM 9491 C C . LEU A 1 9 ? -4.356 -10.971 1.384 1.00 0.00 9 LEU A C 6
ATOM 9492 O O . LEU A 1 9 ? -3.269 -10.554 0.982 1.00 0.00 9 LEU A O 6
ATOM 9508 N N . SER A 1 10 ? -5.498 -10.379 1.113 1.00 0.00 10 SER A N 6
ATOM 9509 C CA . SER A 1 10 ? -5.557 -9.258 0.200 1.00 0.00 10 SER A CA 6
ATOM 9510 C C . SER A 1 10 ? -5.607 -7.931 0.948 1.00 0.00 10 SER A C 6
ATOM 9511 O O . SER A 1 10 ? -6.622 -7.571 1.544 1.00 0.00 10 SER A O 6
ATOM 9519 N N . LEU A 1 11 ? -4.491 -7.215 0.927 1.00 0.00 11 LEU A N 6
ATOM 9520 C CA . LEU A 1 11 ? -4.439 -5.871 1.479 1.00 0.00 11 LEU A CA 6
ATOM 9521 C C . LEU A 1 11 ? -5.028 -4.899 0.470 1.00 0.00 11 LEU A C 6
ATOM 9522 O O . LEU A 1 11 ? -5.561 -3.847 0.825 1.00 0.00 11 LEU A O 6
ATOM 9538 N N . GLY A 1 12 ? -4.935 -5.275 -0.798 1.00 0.00 12 GLY A N 6
ATOM 9539 C CA . GLY A 1 12 ? -5.438 -4.440 -1.864 1.00 0.00 12 GLY A CA 6
ATOM 9540 C C . GLY A 1 12 ? -4.403 -3.439 -2.315 1.00 0.00 12 GLY A C 6
ATOM 9541 O O . GLY A 1 12 ? -3.201 -3.691 -2.208 1.00 0.00 12 GLY A O 6
ATOM 9545 N N . GLU A 1 13 ? -4.854 -2.307 -2.816 1.00 0.00 13 GLU A N 6
ATOM 9546 C CA . GLU A 1 13 ? -3.948 -1.256 -3.229 1.00 0.00 13 GLU A CA 6
ATOM 9547 C C . GLU A 1 13 ? -3.847 -0.194 -2.140 1.00 0.00 13 GLU A C 6
ATOM 9548 O O . GLU A 1 13 ? -4.847 0.401 -1.736 1.00 0.00 13 GLU A O 6
ATOM 9560 N N . LEU A 1 14 ? -2.639 0.018 -1.651 1.00 0.00 14 LEU A N 6
ATOM 9561 C CA . LEU A 1 14 ? -2.411 0.946 -0.555 1.00 0.00 14 LEU A CA 6
ATOM 9562 C C . LEU A 1 14 ? -1.898 2.278 -1.078 1.00 0.00 14 LEU A C 6
ATOM 9563 O O . LEU A 1 14 ? -1.261 2.337 -2.136 1.00 0.00 14 LEU A O 6
ATOM 9579 N N . GLU A 1 15 ? -2.181 3.339 -0.335 1.00 0.00 15 GLU A N 6
ATOM 9580 C CA . GLU A 1 15 ? -1.804 4.685 -0.741 1.00 0.00 15 GLU A CA 6
ATOM 9581 C C . GLU A 1 15 ? -0.304 4.897 -0.594 1.00 0.00 15 GLU A C 6
ATOM 9582 O O . GLU A 1 15 ? 0.299 4.499 0.406 1.00 0.00 15 GLU A O 6
ATOM 9594 N N . LEU A 1 16 ? 0.287 5.523 -1.596 1.00 0.00 16 LEU A N 6
ATOM 9595 C CA . LEU A 1 16 ? 1.705 5.843 -1.577 1.00 0.00 16 LEU A CA 6
ATOM 9596 C C . LEU A 1 16 ? 1.947 7.137 -0.802 1.00 0.00 16 LEU A C 6
ATOM 9597 O O . LEU A 1 16 ? 1.390 8.184 -1.129 1.00 0.00 16 LEU A O 6
ATOM 9613 N N . THR A 1 17 ? 2.759 7.057 0.243 1.00 0.00 17 THR A N 6
ATOM 9614 C CA . THR A 1 17 ? 3.116 8.230 1.022 1.00 0.00 17 THR A CA 6
ATOM 9615 C C . THR A 1 17 ? 4.514 8.709 0.636 1.00 0.00 17 THR A C 6
ATOM 9616 O O . THR A 1 17 ? 5.499 7.998 0.837 1.00 0.00 17 THR A O 6
ATOM 9627 N N . VAL A 1 18 ? 4.593 9.902 0.067 1.00 0.00 18 VAL A N 6
ATOM 9628 C CA . VAL A 1 18 ? 5.862 10.453 -0.394 1.00 0.00 18 VAL A CA 6
ATOM 9629 C C . VAL A 1 18 ? 6.329 11.569 0.536 1.00 0.00 18 VAL A C 6
ATOM 9630 O O . VAL A 1 18 ? 5.552 12.455 0.888 1.00 0.00 18 VAL A O 6
ATOM 9643 N N . LEU A 1 19 ? 7.593 11.517 0.937 1.00 0.00 19 LEU A N 6
ATOM 9644 C CA . LEU A 1 19 ? 8.160 12.541 1.805 1.00 0.00 19 LEU A CA 6
ATOM 9645 C C . LEU A 1 19 ? 8.971 13.536 0.981 1.00 0.00 19 LEU A C 6
ATOM 9646 O O . LEU A 1 19 ? 9.917 13.154 0.286 1.00 0.00 19 LEU A O 6
ATOM 9662 N N . TYR A 1 20 ? 8.584 14.806 1.055 1.00 0.00 20 TYR A N 6
ATOM 9663 C CA . TYR A 1 20 ? 9.335 15.884 0.426 1.00 0.00 20 TYR A CA 6
ATOM 9664 C C . TYR A 1 20 ? 8.949 17.211 1.078 1.00 0.00 20 TYR A C 6
ATOM 9665 O O . TYR A 1 20 ? 8.165 17.229 2.029 1.00 0.00 20 TYR A O 6
ATOM 9683 N N . ASP A 1 21 ? 9.495 18.314 0.584 1.00 0.00 21 ASP A N 6
ATOM 9684 C CA . ASP A 1 21 ? 9.218 19.624 1.163 1.00 0.00 21 ASP A CA 6
ATOM 9685 C C . ASP A 1 21 ? 8.571 20.552 0.150 1.00 0.00 21 ASP A C 6
ATOM 9686 O O . ASP A 1 21 ? 9.130 20.811 -0.917 1.00 0.00 21 ASP A O 6
ATOM 9695 N N . GLU A 1 22 ? 7.410 21.080 0.528 1.00 0.00 22 GLU A N 6
ATOM 9696 C CA . GLU A 1 22 ? 6.620 21.973 -0.327 1.00 0.00 22 GLU A CA 6
ATOM 9697 C C . GLU A 1 22 ? 7.378 23.269 -0.607 1.00 0.00 22 GLU A C 6
ATOM 9698 O O . GLU A 1 22 ? 7.087 23.986 -1.563 1.00 0.00 22 GLU A O 6
ATOM 9710 N N . GLU A 1 23 ? 8.339 23.557 0.257 1.00 0.00 23 GLU A N 6
ATOM 9711 C CA . GLU A 1 23 ? 9.144 24.770 0.175 1.00 0.00 23 GLU A CA 6
ATOM 9712 C C . GLU A 1 23 ? 9.948 24.836 -1.122 1.00 0.00 23 GLU A C 6
ATOM 9713 O O . GLU A 1 23 ? 10.279 25.920 -1.605 1.00 0.00 23 GLU A O 6
ATOM 9725 N N . ARG A 1 24 ? 10.265 23.676 -1.678 1.00 0.00 24 ARG A N 6
ATOM 9726 C CA . ARG A 1 24 ? 11.125 23.605 -2.842 1.00 0.00 24 ARG A CA 6
ATOM 9727 C C . ARG A 1 24 ? 10.350 23.138 -4.068 1.00 0.00 24 ARG A C 6
ATOM 9728 O O . ARG A 1 24 ? 10.203 23.879 -5.042 1.00 0.00 24 ARG A O 6
ATOM 9749 N N . TYR A 1 25 ? 9.856 21.913 -4.019 1.00 0.00 25 TYR A N 6
ATOM 9750 C CA . TYR A 1 25 ? 9.102 21.344 -5.122 1.00 0.00 25 TYR A CA 6
ATOM 9751 C C . TYR A 1 25 ? 7.927 20.557 -4.574 1.00 0.00 25 TYR A C 6
ATOM 9752 O O . TYR A 1 25 ? 7.997 20.026 -3.468 1.00 0.00 25 TYR A O 6
ATOM 9770 N N . ASP A 1 26 ? 6.855 20.490 -5.338 1.00 0.00 26 ASP A N 6
ATOM 9771 C CA . ASP A 1 26 ? 5.657 19.803 -4.896 1.00 0.00 26 ASP A CA 6
ATOM 9772 C C . ASP A 1 26 ? 5.356 18.640 -5.828 1.00 0.00 26 ASP A C 6
ATOM 9773 O O . ASP A 1 26 ? 5.901 18.553 -6.933 1.00 0.00 26 ASP A O 6
ATOM 9782 N N . ILE A 1 27 ? 4.508 17.742 -5.371 1.00 0.00 27 ILE A N 6
ATOM 9783 C CA . ILE A 1 27 ? 4.183 16.542 -6.118 1.00 0.00 27 ILE A CA 6
ATOM 9784 C C . ILE A 1 27 ? 3.197 16.865 -7.239 1.00 0.00 27 ILE A C 6
ATOM 9785 O O . ILE A 1 27 ? 2.017 17.107 -6.990 1.00 0.00 27 ILE A O 6
ATOM 9801 N N . VAL A 1 28 ? 3.695 16.884 -8.467 1.00 0.00 28 VAL A N 6
ATOM 9802 C CA . VAL A 1 28 ? 2.865 17.180 -9.628 1.00 0.00 28 VAL A CA 6
ATOM 9803 C C . VAL A 1 28 ? 2.275 15.896 -10.205 1.00 0.00 28 VAL A C 6
ATOM 9804 O O . VAL A 1 28 ? 1.185 15.896 -10.779 1.00 0.00 28 VAL A O 6
ATOM 9817 N N . GLU A 1 29 ? 2.998 14.799 -10.036 1.00 0.00 29 GLU A N 6
ATOM 9818 C CA . GLU A 1 29 ? 2.544 13.500 -10.509 1.00 0.00 29 GLU A CA 6
ATOM 9819 C C . GLU A 1 29 ? 3.026 12.434 -9.531 1.00 0.00 29 GLU A C 6
ATOM 9820 O O . GLU A 1 29 ? 4.040 12.631 -8.860 1.00 0.00 29 GLU A O 6
ATOM 9832 N N . GLN A 1 30 ? 2.311 11.319 -9.449 1.00 0.00 30 GLN A N 6
ATOM 9833 C CA . GLN A 1 30 ? 2.588 10.303 -8.442 1.00 0.00 30 GLN A CA 6
ATOM 9834 C C . GLN A 1 30 ? 1.783 9.044 -8.726 1.00 0.00 30 GLN A C 6
ATOM 9835 O O . GLN A 1 30 ? 0.692 9.113 -9.298 1.00 0.00 30 GLN A O 6
ATOM 9849 N N . THR A 1 31 ? 2.325 7.897 -8.335 1.00 0.00 31 THR A N 6
ATOM 9850 C CA . THR A 1 31 ? 1.585 6.653 -8.388 1.00 0.00 31 THR A CA 6
ATOM 9851 C C . THR A 1 31 ? 0.579 6.619 -7.241 1.00 0.00 31 THR A C 6
ATOM 9852 O O . THR A 1 31 ? 0.959 6.623 -6.070 1.00 0.00 31 THR A O 6
ATOM 9863 N N . GLU A 1 32 ? -0.698 6.607 -7.592 1.00 0.00 32 GLU A N 6
ATOM 9864 C CA . GLU A 1 32 ? -1.780 6.718 -6.621 1.00 0.00 32 GLU A CA 6
ATOM 9865 C C . GLU A 1 32 ? -1.743 5.584 -5.603 1.00 0.00 32 GLU A C 6
ATOM 9866 O O . GLU A 1 32 ? -1.491 5.807 -4.415 1.00 0.00 32 GLU A O 6
ATOM 9878 N N . THR A 1 33 ? -1.986 4.372 -6.071 1.00 0.00 33 THR A N 6
ATOM 9879 C CA . THR A 1 33 ? -2.035 3.213 -5.200 1.00 0.00 33 THR A CA 6
ATOM 9880 C C . THR A 1 33 ? -1.391 2.001 -5.866 1.00 0.00 33 THR A C 6
ATOM 9881 O O . THR A 1 33 ? -1.468 1.839 -7.084 1.00 0.00 33 THR A O 6
ATOM 9892 N N . VAL A 1 34 ? -0.747 1.159 -5.069 1.00 0.00 34 VAL A N 6
ATOM 9893 C CA . VAL A 1 34 ? -0.184 -0.089 -5.578 1.00 0.00 34 VAL A CA 6
ATOM 9894 C C . VAL A 1 34 ? -0.711 -1.282 -4.794 1.00 0.00 34 VAL A C 6
ATOM 9895 O O . VAL A 1 34 ? -0.984 -1.183 -3.596 1.00 0.00 34 VAL A O 6
ATOM 9908 N N . GLN A 1 35 ? -0.829 -2.412 -5.477 1.00 0.00 35 GLN A N 6
ATOM 9909 C CA . GLN A 1 35 ? -1.465 -3.599 -4.917 1.00 0.00 35 GLN A CA 6
ATOM 9910 C C . GLN A 1 35 ? -0.456 -4.487 -4.206 1.00 0.00 35 GLN A C 6
ATOM 9911 O O . GLN A 1 35 ? 0.613 -4.789 -4.743 1.00 0.00 35 GLN A O 6
ATOM 9925 N N . VAL A 1 36 ? -0.801 -4.896 -2.997 1.00 0.00 36 VAL A N 6
ATOM 9926 C CA . VAL A 1 36 ? 0.007 -5.838 -2.245 1.00 0.00 36 VAL A CA 6
ATOM 9927 C C . VAL A 1 36 ? -0.852 -7.008 -1.750 1.00 0.00 36 VAL A C 6
ATOM 9928 O O . VAL A 1 36 ? -1.844 -6.821 -1.039 1.00 0.00 36 VAL A O 6
ATOM 9941 N N . ASP A 1 37 ? -0.478 -8.207 -2.169 1.00 0.00 37 ASP A N 6
ATOM 9942 C CA . ASP A 1 37 ? -1.159 -9.427 -1.752 1.00 0.00 37 ASP A CA 6
ATOM 9943 C C . ASP A 1 37 ? -0.163 -10.310 -1.015 1.00 0.00 37 ASP A C 6
ATOM 9944 O O . ASP A 1 37 ? 1.014 -10.353 -1.380 1.00 0.00 37 ASP A O 6
ATOM 9953 N N . LEU A 1 38 ? -0.613 -10.995 0.021 1.00 0.00 38 LEU A N 6
ATOM 9954 C CA . LEU A 1 38 ? 0.283 -11.802 0.832 1.00 0.00 38 LEU A CA 6
ATOM 9955 C C . LEU A 1 38 ? -0.036 -13.279 0.688 1.00 0.00 38 LEU A C 6
ATOM 9956 O O . LEU A 1 38 ? -1.158 -13.709 0.940 1.00 0.00 38 LEU A O 6
ATOM 9972 N N . GLU A 1 39 ? 0.963 -14.044 0.287 1.00 0.00 39 GLU A N 6
ATOM 9973 C CA . GLU A 1 39 ? 0.822 -15.480 0.140 1.00 0.00 39 GLU A CA 6
ATOM 9974 C C . GLU A 1 39 ? 1.796 -16.182 1.076 1.00 0.00 39 GLU A C 6
ATOM 9975 O O . GLU A 1 39 ? 2.950 -15.771 1.203 1.00 0.00 39 GLU A O 6
ATOM 9987 N N . GLY A 1 40 ? 1.339 -17.219 1.752 1.00 0.00 40 GLY A N 6
ATOM 9988 C CA . GLY A 1 40 ? 2.231 -17.968 2.605 1.00 0.00 40 GLY A CA 6
ATOM 9989 C C . GLY A 1 40 ? 1.505 -18.824 3.612 1.00 0.00 40 GLY A C 6
ATOM 9990 O O . GLY A 1 40 ? 0.348 -19.194 3.399 1.00 0.00 40 GLY A O 6
ATOM 9994 N N . PRO A 1 41 ? 2.181 -19.165 4.721 1.00 0.00 41 PRO A N 6
ATOM 9995 C CA . PRO A 1 41 ? 1.606 -19.971 5.800 1.00 0.00 41 PRO A CA 6
ATOM 9996 C C . PRO A 1 41 ? 0.320 -19.368 6.355 1.00 0.00 41 PRO A C 6
ATOM 9997 O O . PRO A 1 41 ? 0.326 -18.267 6.916 1.00 0.00 41 PRO A O 6
ATOM 10008 N N . ARG A 1 42 ? -0.775 -20.103 6.178 1.00 0.00 42 ARG A N 6
ATOM 10009 C CA . ARG A 1 42 ? -2.093 -19.700 6.681 1.00 0.00 42 ARG A CA 6
ATOM 10010 C C . ARG A 1 42 ? -2.065 -19.268 8.153 1.00 0.00 42 ARG A C 6
ATOM 10011 O O . ARG A 1 42 ? -2.866 -18.432 8.567 1.00 0.00 42 ARG A O 6
ATOM 10032 N N . GLY A 1 43 ? -1.148 -19.836 8.935 1.00 0.00 43 GLY A N 6
ATOM 10033 C CA . GLY A 1 43 ? -1.062 -19.513 10.350 1.00 0.00 43 GLY A CA 6
ATOM 10034 C C . GLY A 1 43 ? -0.809 -18.040 10.595 1.00 0.00 43 GLY A C 6
ATOM 10035 O O . GLY A 1 43 ? -1.518 -17.404 11.376 1.00 0.00 43 GLY A O 6
ATOM 10039 N N . VAL A 1 44 ? 0.185 -17.493 9.907 1.00 0.00 44 VAL A N 6
ATOM 10040 C CA . VAL A 1 44 ? 0.531 -16.085 10.052 1.00 0.00 44 VAL A CA 6
ATOM 10041 C C . VAL A 1 44 ? -0.614 -15.205 9.561 1.00 0.00 44 VAL A C 6
ATOM 10042 O O . VAL A 1 44 ? -0.938 -14.182 10.169 1.00 0.00 44 VAL A O 6
ATOM 10055 N N . LEU A 1 45 ? -1.241 -15.628 8.471 1.00 0.00 45 LEU A N 6
ATOM 10056 C CA . LEU A 1 45 ? -2.345 -14.886 7.877 1.00 0.00 45 LEU A CA 6
ATOM 10057 C C . LEU A 1 45 ? -3.557 -14.863 8.803 1.00 0.00 45 LEU A C 6
ATOM 10058 O O . LEU A 1 45 ? -4.300 -13.887 8.837 1.00 0.00 45 LEU A O 6
ATOM 10074 N N . THR A 1 46 ? -3.745 -15.939 9.557 1.00 0.00 46 THR A N 6
ATOM 10075 C CA . THR A 1 46 ? -4.839 -16.017 10.517 1.00 0.00 46 THR A CA 6
ATOM 10076 C C . THR A 1 46 ? -4.637 -15.002 11.637 1.00 0.00 46 THR A C 6
ATOM 10077 O O . THR A 1 46 ? -5.568 -14.286 12.015 1.00 0.00 46 THR A O 6
ATOM 10088 N N . VAL A 1 47 ? -3.413 -14.923 12.144 1.00 0.00 47 VAL A N 6
ATOM 10089 C CA . VAL A 1 47 ? -3.077 -13.961 13.185 1.00 0.00 47 VAL A CA 6
ATOM 10090 C C . VAL A 1 47 ? -3.273 -12.537 12.674 1.00 0.00 47 VAL A C 6
ATOM 10091 O O . VAL A 1 47 ? -3.853 -11.691 13.356 1.00 0.00 47 VAL A O 6
ATOM 10104 N N . PHE A 1 48 ? -2.812 -12.293 11.452 1.00 0.00 48 PHE A N 6
ATOM 10105 C CA . PHE A 1 48 ? -2.920 -10.977 10.839 1.00 0.00 48 PHE A CA 6
ATOM 10106 C C . PHE A 1 48 ? -4.382 -10.618 10.571 1.00 0.00 48 PHE A C 6
ATOM 10107 O O . PHE A 1 48 ? -4.759 -9.449 10.591 1.00 0.00 48 PHE A O 6
ATOM 10124 N N . ARG A 1 49 ? -5.207 -11.637 10.349 1.00 0.00 49 ARG A N 6
ATOM 10125 C CA . ARG A 1 49 ? -6.619 -11.443 10.061 1.00 0.00 49 ARG A CA 6
ATOM 10126 C C . ARG A 1 49 ? -7.391 -10.951 11.283 1.00 0.00 49 ARG A C 6
ATOM 10127 O O . ARG A 1 49 ? -8.530 -10.499 11.160 1.00 0.00 49 ARG A O 6
ATOM 10148 N N . PHE A 1 50 ? -6.781 -11.065 12.456 1.00 0.00 50 PHE A N 6
ATOM 10149 C CA . PHE A 1 50 ? -7.388 -10.583 13.687 1.00 0.00 50 PHE A CA 6
ATOM 10150 C C . PHE A 1 50 ? -6.894 -9.185 14.028 1.00 0.00 50 PHE A C 6
ATOM 10151 O O . PHE A 1 50 ? -7.501 -8.475 14.832 1.00 0.00 50 PHE A O 6
ATOM 10168 N N . ALA A 1 51 ? -5.790 -8.804 13.419 1.00 0.00 51 ALA A N 6
ATOM 10169 C CA . ALA A 1 51 ? -5.183 -7.513 13.677 1.00 0.00 51 ALA A CA 6
ATOM 10170 C C . ALA A 1 51 ? -5.719 -6.454 12.725 1.00 0.00 51 ALA A C 6
ATOM 10171 O O . ALA A 1 51 ? -5.778 -6.661 11.512 1.00 0.00 51 ALA A O 6
ATOM 10178 N N . ARG A 1 52 ? -6.129 -5.327 13.286 1.00 0.00 52 ARG A N 6
ATOM 10179 C CA . ARG A 1 52 ? -6.584 -4.200 12.503 1.00 0.00 52 ARG A CA 6
ATOM 10180 C C . ARG A 1 52 ? -5.411 -3.551 11.766 1.00 0.00 52 ARG A C 6
ATOM 10181 O O . ARG A 1 52 ? -4.260 -3.682 12.193 1.00 0.00 52 ARG A O 6
ATOM 10202 N N . PRO A 1 53 ? -5.693 -2.850 10.650 1.00 0.00 53 PRO A N 6
ATOM 10203 C CA . PRO A 1 53 ? -4.661 -2.271 9.783 1.00 0.00 53 PRO A CA 6
ATOM 10204 C C . PRO A 1 53 ? -3.658 -1.405 10.536 1.00 0.00 53 PRO A C 6
ATOM 10205 O O . PRO A 1 53 ? -4.028 -0.509 11.292 1.00 0.00 53 PRO A O 6
ATOM 10216 N N . SER A 1 54 ? -2.390 -1.699 10.318 1.00 0.00 54 SER A N 6
ATOM 10217 C CA . SER A 1 54 ? -1.294 -0.946 10.914 1.00 0.00 54 SER A CA 6
ATOM 10218 C C . SER A 1 54 ? -0.147 -0.871 9.916 1.00 0.00 54 SER A C 6
ATOM 10219 O O . SER A 1 54 ? 0.982 -0.513 10.249 1.00 0.00 54 SER A O 6
ATOM 10227 N N . TYR A 1 55 ? -0.471 -1.212 8.680 1.00 0.00 55 TYR A N 6
ATOM 10228 C CA . TYR A 1 55 ? 0.498 -1.257 7.596 1.00 0.00 55 TYR A CA 6
ATOM 10229 C C . TYR A 1 55 ? 0.432 0.019 6.763 1.00 0.00 55 TYR A C 6
ATOM 10230 O O . TYR A 1 55 ? -0.642 0.596 6.584 1.00 0.00 55 TYR A O 6
ATOM 10248 N N . GLU A 1 56 ? 1.579 0.459 6.260 1.00 0.00 56 GLU A N 6
ATOM 10249 C CA . GLU A 1 56 ? 1.647 1.671 5.446 1.00 0.00 56 GLU A CA 6
ATOM 10250 C C . GLU A 1 56 ? 2.634 1.510 4.295 1.00 0.00 56 GLU A C 6
ATOM 10251 O O . GLU A 1 56 ? 3.506 0.633 4.316 1.00 0.00 56 GLU A O 6
ATOM 10263 N N . VAL A 1 57 ? 2.473 2.353 3.284 1.00 0.00 57 VAL A N 6
ATOM 10264 C CA . VAL A 1 57 ? 3.371 2.386 2.138 1.00 0.00 57 VAL A CA 6
ATOM 10265 C C . VAL A 1 57 ? 4.030 3.757 2.049 1.00 0.00 57 VAL A C 6
ATOM 10266 O O . VAL A 1 57 ? 3.342 4.777 1.991 1.00 0.00 57 VAL A O 6
ATOM 10279 N N . PHE A 1 58 ? 5.355 3.785 2.029 1.00 0.00 58 PHE A N 6
ATOM 10280 C CA . PHE A 1 58 ? 6.078 5.043 2.113 1.00 0.00 58 PHE A CA 6
ATOM 10281 C C . PHE A 1 58 ? 7.305 5.046 1.205 1.00 0.00 58 PHE A C 6
ATOM 10282 O O . PHE A 1 58 ? 7.927 4.007 0.981 1.00 0.00 58 PHE A O 6
ATOM 10299 N N . VAL A 1 59 ? 7.642 6.228 0.696 1.00 0.00 59 VAL A N 6
ATOM 10300 C CA . VAL A 1 59 ? 8.854 6.438 -0.086 1.00 0.00 59 VAL A CA 6
ATOM 10301 C C . VAL A 1 59 ? 9.459 7.797 0.252 1.00 0.00 59 VAL A C 6
ATOM 10302 O O . VAL A 1 59 ? 8.747 8.801 0.347 1.00 0.00 59 VAL A O 6
ATOM 10315 N N . ASP A 1 60 ? 10.767 7.824 0.461 1.00 0.00 60 ASP A N 6
ATOM 10316 C CA . ASP A 1 60 ? 11.465 9.073 0.744 1.00 0.00 60 ASP A CA 6
ATOM 10317 C C . ASP A 1 60 ? 12.230 9.519 -0.488 1.00 0.00 60 ASP A C 6
ATOM 10318 O O . ASP A 1 60 ? 13.116 8.810 -0.974 1.00 0.00 60 ASP A O 6
ATOM 10327 N N . LEU A 1 61 ? 11.888 10.689 -0.993 1.00 0.00 61 LEU A N 6
ATOM 10328 C CA . LEU A 1 61 ? 12.491 11.201 -2.211 1.00 0.00 61 LEU A CA 6
ATOM 10329 C C . LEU A 1 61 ? 13.036 12.599 -1.976 1.00 0.00 61 LEU A C 6
ATOM 10330 O O . LEU A 1 61 ? 12.989 13.454 -2.856 1.00 0.00 61 LEU A O 6
ATOM 10346 N N . THR A 1 62 ? 13.590 12.805 -0.788 1.00 0.00 62 THR A N 6
ATOM 10347 C CA . THR A 1 62 ? 14.093 14.110 -0.386 1.00 0.00 62 THR A CA 6
ATOM 10348 C C . THR A 1 62 ? 15.339 14.509 -1.179 1.00 0.00 62 THR A C 6
ATOM 10349 O O . THR A 1 62 ? 15.697 15.687 -1.237 1.00 0.00 62 THR A O 6
ATOM 10360 N N . GLU A 1 63 ? 15.993 13.529 -1.790 1.00 0.00 63 GLU A N 6
ATOM 10361 C CA . GLU A 1 63 ? 17.174 13.793 -2.593 1.00 0.00 63 GLU A CA 6
ATOM 10362 C C . GLU A 1 63 ? 16.825 13.807 -4.077 1.00 0.00 63 GLU A C 6
ATOM 10363 O O . GLU A 1 63 ? 17.706 13.893 -4.935 1.00 0.00 63 GLU A O 6
ATOM 10375 N N . ALA A 1 64 ? 15.539 13.708 -4.374 1.00 0.00 64 ALA A N 6
ATOM 10376 C CA . ALA A 1 64 ? 15.071 13.782 -5.748 1.00 0.00 64 ALA A CA 6
ATOM 10377 C C . ALA A 1 64 ? 14.862 15.235 -6.150 1.00 0.00 64 ALA A C 6
ATOM 10378 O O . ALA A 1 64 ? 14.685 16.107 -5.291 1.00 0.00 64 ALA A O 6
ATOM 10385 N N . GLY A 1 65 ? 14.876 15.498 -7.447 1.00 0.00 65 GLY A N 6
ATOM 10386 C CA . GLY A 1 65 ? 14.767 16.858 -7.921 1.00 0.00 65 GLY A CA 6
ATOM 10387 C C . GLY A 1 65 ? 13.636 17.046 -8.905 1.00 0.00 65 GLY A C 6
ATOM 10388 O O . GLY A 1 65 ? 12.552 16.488 -8.732 1.00 0.00 65 GLY A O 6
ATOM 10392 N N . GLU A 1 66 ? 13.908 17.801 -9.954 1.00 0.00 66 GLU A N 6
ATOM 10393 C CA . GLU A 1 66 ? 12.893 18.175 -10.928 1.00 0.00 66 GLU A CA 6
ATOM 10394 C C . GLU A 1 66 ? 12.552 16.990 -11.821 1.00 0.00 66 GLU A C 6
ATOM 10395 O O . GLU A 1 66 ? 13.424 16.185 -12.155 1.00 0.00 66 GLU A O 6
ATOM 10407 N N . GLY A 1 67 ? 11.289 16.887 -12.198 1.00 0.00 67 GLY A N 6
ATOM 10408 C CA . GLY A 1 67 ? 10.865 15.825 -13.079 1.00 0.00 67 GLY A CA 6
ATOM 10409 C C . GLY A 1 67 ? 10.389 14.615 -12.314 1.00 0.00 67 GLY A C 6
ATOM 10410 O O . GLY A 1 67 ? 10.478 14.576 -11.085 1.00 0.00 67 GLY A O 6
ATOM 10414 N N . SER A 1 68 ? 9.864 13.642 -13.030 1.00 0.00 68 SER A N 6
ATOM 10415 C CA . SER A 1 68 ? 9.404 12.413 -12.412 1.00 0.00 68 SER A CA 6
ATOM 10416 C C . SER A 1 68 ? 10.576 11.490 -12.122 1.00 0.00 68 SER A C 6
ATOM 10417 O O . SER A 1 68 ? 11.492 11.341 -12.933 1.00 0.00 68 SER A O 6
ATOM 10425 N N . HIS A 1 69 ? 10.531 10.885 -10.955 1.00 0.00 69 HIS A N 6
ATOM 10426 C CA . HIS A 1 69 ? 11.583 9.988 -10.501 1.00 0.00 69 HIS A CA 6
ATOM 10427 C C . HIS A 1 69 ? 10.964 8.654 -10.098 1.00 0.00 69 HIS A C 6
ATOM 10428 O O . HIS A 1 69 ? 9.936 8.625 -9.424 1.00 0.00 69 HIS A O 6
ATOM 10443 N N . THR A 1 70 ? 11.578 7.559 -10.515 1.00 0.00 70 THR A N 6
ATOM 10444 C CA . THR A 1 70 ? 11.011 6.239 -10.292 1.00 0.00 70 THR A CA 6
ATOM 10445 C C . THR A 1 70 ? 11.888 5.417 -9.346 1.00 0.00 70 THR A C 6
ATOM 10446 O O . THR A 1 70 ? 13.091 5.282 -9.566 1.00 0.00 70 THR A O 6
ATOM 10457 N N . VAL A 1 71 ? 11.278 4.885 -8.291 1.00 0.00 71 VAL A N 6
ATOM 10458 C CA . VAL A 1 71 ? 11.992 4.073 -7.307 1.00 0.00 71 VAL A CA 6
ATOM 10459 C C . VAL A 1 71 ? 11.157 2.866 -6.897 1.00 0.00 71 VAL A C 6
ATOM 10460 O O . VAL A 1 71 ? 9.964 2.796 -7.200 1.00 0.00 71 VAL A O 6
ATOM 10473 N N . ASP A 1 72 ? 11.792 1.921 -6.213 1.00 0.00 72 ASP A N 6
ATOM 10474 C CA . ASP A 1 72 ? 11.105 0.736 -5.710 1.00 0.00 72 ASP A CA 6
ATOM 10475 C C . ASP A 1 72 ? 10.268 1.093 -4.493 1.00 0.00 72 ASP A C 6
ATOM 10476 O O . ASP A 1 72 ? 10.653 1.945 -3.695 1.00 0.00 72 ASP A O 6
ATOM 10485 N N . VAL A 1 73 ? 9.127 0.444 -4.352 1.00 0.00 73 VAL A N 6
ATOM 10486 C CA . VAL A 1 73 ? 8.218 0.729 -3.253 1.00 0.00 73 VAL A CA 6
ATOM 10487 C C . VAL A 1 73 ? 8.323 -0.324 -2.153 1.00 0.00 73 VAL A C 6
ATOM 10488 O O . VAL A 1 73 ? 8.002 -1.493 -2.363 1.00 0.00 73 VAL A O 6
ATOM 10501 N N . GLU A 1 74 ? 8.762 0.108 -0.980 1.00 0.00 74 GLU A N 6
ATOM 10502 C CA . GLU A 1 74 ? 8.829 -0.761 0.182 1.00 0.00 74 GLU A CA 6
ATOM 10503 C C . GLU A 1 74 ? 7.563 -0.638 1.018 1.00 0.00 74 GLU A C 6
ATOM 10504 O O . GLU A 1 74 ? 6.893 0.397 1.006 1.00 0.00 74 GLU A O 6
ATOM 10516 N N . HIS A 1 75 ? 7.227 -1.703 1.725 1.00 0.00 75 HIS A N 6
ATOM 10517 C CA . HIS A 1 75 ? 6.033 -1.725 2.554 1.00 0.00 75 HIS A CA 6
ATOM 10518 C C . HIS A 1 75 ? 6.430 -1.981 4.000 1.00 0.00 75 HIS A C 6
ATOM 10519 O O . HIS A 1 75 ? 7.433 -2.647 4.261 1.00 0.00 75 HIS A O 6
ATOM 10534 N N . ARG A 1 76 ? 5.659 -1.456 4.940 1.00 0.00 76 ARG A N 6
ATOM 10535 C CA . ARG A 1 76 ? 5.986 -1.623 6.347 1.00 0.00 76 ARG A CA 6
ATOM 10536 C C . ARG A 1 76 ? 4.736 -1.960 7.151 1.00 0.00 76 ARG A C 6
ATOM 10537 O O . ARG A 1 76 ? 3.642 -1.483 6.845 1.00 0.00 76 ARG A O 6
ATOM 10558 N N . GLY A 1 77 ? 4.910 -2.796 8.164 1.00 0.00 77 GLY A N 6
ATOM 10559 C CA . GLY A 1 77 ? 3.806 -3.184 9.021 1.00 0.00 77 GLY A CA 6
ATOM 10560 C C . GLY A 1 77 ? 3.782 -4.679 9.239 1.00 0.00 77 GLY A C 6
ATOM 10561 O O . GLY A 1 77 ? 3.784 -5.158 10.373 1.00 0.00 77 GLY A O 6
ATOM 10565 N N . PHE A 1 78 ? 3.768 -5.412 8.139 1.00 0.00 78 PHE A N 6
ATOM 10566 C CA . PHE A 1 78 ? 3.840 -6.862 8.175 1.00 0.00 78 PHE A CA 6
ATOM 10567 C C . PHE A 1 78 ? 5.273 -7.310 7.902 1.00 0.00 78 PHE A C 6
ATOM 10568 O O . PHE A 1 78 ? 6.015 -6.620 7.195 1.00 0.00 78 PHE A O 6
ATOM 10585 N N . PRO A 1 79 ? 5.696 -8.448 8.472 1.00 0.00 79 PRO A N 6
ATOM 10586 C CA . PRO A 1 79 ? 7.029 -8.999 8.230 1.00 0.00 79 PRO A CA 6
ATOM 10587 C C . PRO A 1 79 ? 7.161 -9.542 6.811 1.00 0.00 79 PRO A C 6
ATOM 10588 O O . PRO A 1 79 ? 6.291 -10.278 6.336 1.00 0.00 79 PRO A O 6
ATOM 10599 N N . GLY A 1 80 ? 8.250 -9.191 6.142 1.00 0.00 80 GLY A N 6
ATOM 10600 C CA . GLY A 1 80 ? 8.460 -9.629 4.775 1.00 0.00 80 GLY A CA 6
ATOM 10601 C C . GLY A 1 80 ? 8.968 -11.054 4.697 1.00 0.00 80 GLY A C 6
ATOM 10602 O O . GLY A 1 80 ? 9.914 -11.344 3.969 1.00 0.00 80 GLY A O 6
ATOM 10606 N N . ASP A 1 81 ? 8.341 -11.942 5.454 1.00 0.00 81 ASP A N 6
ATOM 10607 C CA . ASP A 1 81 ? 8.729 -13.344 5.468 1.00 0.00 81 ASP A CA 6
ATOM 10608 C C . ASP A 1 81 ? 7.765 -14.155 4.615 1.00 0.00 81 ASP A C 6
ATOM 10609 O O . ASP A 1 81 ? 8.011 -15.316 4.287 1.00 0.00 81 ASP A O 6
ATOM 10618 N N . LEU A 1 82 ? 6.657 -13.522 4.268 1.00 0.00 82 LEU A N 6
ATOM 10619 C CA . LEU A 1 82 ? 5.658 -14.123 3.400 1.00 0.00 82 LEU A CA 6
ATOM 10620 C C . LEU A 1 82 ? 5.988 -13.807 1.945 1.00 0.00 82 LEU A C 6
ATOM 10621 O O . LEU A 1 82 ? 6.933 -13.069 1.666 1.00 0.00 82 LEU A O 6
ATOM 10637 N N . ALA A 1 83 ? 5.221 -14.360 1.024 1.00 0.00 83 ALA A N 6
ATOM 10638 C CA . ALA A 1 83 ? 5.384 -14.045 -0.384 1.00 0.00 83 ALA A CA 6
ATOM 10639 C C . ALA A 1 83 ? 4.565 -12.813 -0.722 1.00 0.00 83 ALA A C 6
ATOM 10640 O O . ALA A 1 83 ? 3.332 -12.846 -0.689 1.00 0.00 83 ALA A O 6
ATOM 10647 N N . VAL A 1 84 ? 5.247 -11.722 -1.017 1.00 0.00 84 VAL A N 6
ATOM 10648 C CA . VAL A 1 84 ? 4.577 -10.463 -1.280 1.00 0.00 84 VAL A CA 6
ATOM 10649 C C . VAL A 1 84 ? 4.339 -10.287 -2.774 1.00 0.00 84 VAL A C 6
ATOM 10650 O O . VAL A 1 84 ? 5.281 -10.123 -3.552 1.00 0.00 84 VAL A O 6
ATOM 10663 N N . THR A 1 85 ? 3.079 -10.346 -3.170 1.00 0.00 85 THR A N 6
ATOM 10664 C CA . THR A 1 85 ? 2.704 -10.136 -4.554 1.00 0.00 85 THR A CA 6
ATOM 10665 C C . THR A 1 85 ? 2.361 -8.670 -4.752 1.00 0.00 85 THR A C 6
ATOM 10666 O O . THR A 1 85 ? 1.606 -8.091 -3.971 1.00 0.00 85 THR A O 6
ATOM 10677 N N . VAL A 1 86 ? 2.918 -8.068 -5.782 1.00 0.00 86 VAL A N 6
ATOM 10678 C CA . VAL A 1 86 ? 2.806 -6.632 -5.961 1.00 0.00 86 VAL A CA 6
ATOM 10679 C C . VAL A 1 86 ? 2.426 -6.280 -7.392 1.00 0.00 86 VAL A C 6
ATOM 10680 O O . VAL A 1 86 ? 2.886 -6.912 -8.347 1.00 0.00 86 VAL A O 6
ATOM 10693 N N . GLU A 1 87 ? 1.591 -5.263 -7.519 1.00 0.00 87 GLU A N 6
ATOM 10694 C CA . GLU A 1 87 ? 1.298 -4.649 -8.800 1.00 0.00 87 GLU A CA 6
ATOM 10695 C C . GLU A 1 87 ? 2.087 -3.365 -8.798 1.00 0.00 87 GLU A C 6
ATOM 10696 O O . GLU A 1 87 ? 2.203 -2.748 -7.743 1.00 0.00 87 GLU A O 6
ATOM 10708 N N . PRO A 1 88 ? 2.549 -2.914 -9.975 1.00 0.00 88 PRO A N 6
ATOM 10709 C CA . PRO A 1 88 ? 3.865 -2.339 -10.178 1.00 0.00 88 PRO A CA 6
ATOM 10710 C C . PRO A 1 88 ? 4.614 -1.959 -8.901 1.00 0.00 88 PRO A C 6
ATOM 10711 O O . PRO A 1 88 ? 4.143 -1.182 -8.074 1.00 0.00 88 PRO A O 6
ATOM 10722 N N . ARG A 1 89 ? 5.844 -2.438 -8.820 1.00 0.00 89 ARG A N 6
ATOM 10723 C CA . ARG A 1 89 ? 6.628 -2.354 -7.594 1.00 0.00 89 ARG A CA 6
ATOM 10724 C C . ARG A 1 89 ? 7.425 -1.072 -7.560 1.00 0.00 89 ARG A C 6
ATOM 10725 O O . ARG A 1 89 ? 7.975 -0.691 -6.529 1.00 0.00 89 ARG A O 6
ATOM 10746 N N . MET A 1 90 ? 7.501 -0.429 -8.699 1.00 0.00 90 MET A N 6
ATOM 10747 C CA . MET A 1 90 ? 8.203 0.829 -8.809 1.00 0.00 90 MET A CA 6
ATOM 10748 C C . MET A 1 90 ? 7.208 1.950 -9.029 1.00 0.00 90 MET A C 6
ATOM 10749 O O . MET A 1 90 ? 6.283 1.821 -9.831 1.00 0.00 90 MET A O 6
ATOM 10763 N N . ALA A 1 91 ? 7.397 3.046 -8.321 1.00 0.00 91 ALA A N 6
ATOM 10764 C CA . ALA A 1 91 ? 6.468 4.157 -8.387 1.00 0.00 91 ALA A CA 6
ATOM 10765 C C . ALA A 1 91 ? 7.172 5.402 -8.880 1.00 0.00 91 ALA A C 6
ATOM 10766 O O . ALA A 1 91 ? 8.330 5.655 -8.535 1.00 0.00 91 ALA A O 6
ATOM 10773 N N . ARG A 1 92 ? 6.480 6.166 -9.703 1.00 0.00 92 ARG A N 6
ATOM 10774 C CA . ARG A 1 92 ? 7.047 7.371 -10.261 1.00 0.00 92 ARG A CA 6
ATOM 10775 C C . ARG A 1 92 ? 6.404 8.594 -9.609 1.00 0.00 92 ARG A C 6
ATOM 10776 O O . ARG A 1 92 ? 5.193 8.621 -9.368 1.00 0.00 92 ARG A O 6
ATOM 10797 N N . VAL A 1 93 ? 7.226 9.570 -9.267 1.00 0.00 93 VAL A N 6
ATOM 10798 C CA . VAL A 1 93 ? 6.749 10.800 -8.649 1.00 0.00 93 VAL A CA 6
ATOM 10799 C C . VAL A 1 93 ? 7.426 11.994 -9.301 1.00 0.00 93 VAL A C 6
ATOM 10800 O O . VAL A 1 93 ? 8.653 12.070 -9.338 1.00 0.00 93 VAL A O 6
ATOM 10813 N N . GLN A 1 94 ? 6.632 12.915 -9.812 1.00 0.00 94 GLN A N 6
ATOM 10814 C CA . GLN A 1 94 ? 7.172 14.091 -10.472 1.00 0.00 94 GLN A CA 6
ATOM 10815 C C . GLN A 1 94 ? 7.183 15.266 -9.512 1.00 0.00 94 GLN A C 6
ATOM 10816 O O . GLN A 1 94 ? 6.138 15.671 -8.999 1.00 0.00 94 GLN A O 6
ATOM 10830 N N . LEU A 1 95 ? 8.365 15.811 -9.276 1.00 0.00 95 LEU A N 6
ATOM 10831 C CA . LEU A 1 95 ? 8.507 16.940 -8.374 1.00 0.00 95 LEU A CA 6
ATOM 10832 C C . LEU A 1 95 ? 8.770 18.215 -9.160 1.00 0.00 95 LEU A C 6
ATOM 10833 O O . LEU A 1 95 ? 9.711 18.290 -9.954 1.00 0.00 95 LEU A O 6
ATOM 10849 N N . GLU A 1 96 ? 7.922 19.208 -8.949 1.00 0.00 96 GLU A N 6
ATOM 10850 C CA . GLU A 1 96 ? 8.080 20.513 -9.572 1.00 0.00 96 GLU A CA 6
ATOM 10851 C C . GLU A 1 96 ? 7.481 21.574 -8.667 1.00 0.00 96 GLU A C 6
ATOM 10852 O O . GLU A 1 96 ? 6.501 21.316 -7.972 1.00 0.00 96 GLU A O 6
ATOM 10864 N N . GLU A 1 97 ? 8.103 22.742 -8.638 1.00 0.00 97 GLU A N 6
ATOM 10865 C CA . GLU A 1 97 ? 7.622 23.850 -7.828 1.00 0.00 97 GLU A CA 6
ATOM 10866 C C . GLU A 1 97 ? 6.165 24.170 -8.161 1.00 0.00 97 GLU A C 6
ATOM 10867 O O . GLU A 1 97 ? 5.801 24.274 -9.339 1.00 0.00 97 GLU A O 6
ATOM 10879 N N . ARG A 1 98 ? 5.353 24.313 -7.105 1.00 0.00 98 ARG A N 6
ATOM 10880 C CA . ARG A 1 98 ? 3.921 24.589 -7.224 1.00 0.00 98 ARG A CA 6
ATOM 10881 C C . ARG A 1 98 ? 3.147 23.348 -7.650 1.00 0.00 98 ARG A C 6
ATOM 10882 O O . ARG A 1 98 ? 3.591 22.574 -8.500 1.00 0.00 98 ARG A O 6
ATOM 10903 N N . GLN A 1 99 ? 1.975 23.183 -7.063 1.00 0.00 99 GLN A N 6
ATOM 10904 C CA . GLN A 1 99 ? 1.232 21.942 -7.183 1.00 0.00 99 GLN A CA 6
ATOM 10905 C C . GLN A 1 99 ? -0.038 22.110 -8.015 1.00 0.00 99 GLN A C 6
ATOM 10906 O O . GLN A 1 99 ? -0.570 23.214 -8.150 1.00 0.00 99 GLN A O 6
ATOM 10920 N N . THR A 1 100 ? -0.507 20.999 -8.572 1.00 0.00 100 THR A N 6
ATOM 10921 C CA . THR A 1 100 ? -1.796 20.931 -9.242 1.00 0.00 100 THR A CA 6
ATOM 10922 C C . THR A 1 100 ? -2.272 19.473 -9.281 1.00 0.00 100 THR A C 6
ATOM 10923 O O . THR A 1 100 ? -1.899 18.695 -10.160 1.00 0.00 100 THR A O 6
ATOM 10934 N N . VAL A 1 101 ? -3.066 19.091 -8.289 1.00 0.00 101 VAL A N 6
ATOM 10935 C CA . VAL A 1 101 ? -3.472 17.699 -8.137 1.00 0.00 101 VAL A CA 6
ATOM 10936 C C . VAL A 1 101 ? -4.975 17.575 -7.901 1.00 0.00 101 VAL A C 6
ATOM 10937 O O . VAL A 1 101 ? -5.477 17.891 -6.821 1.00 0.00 101 VAL A O 6
ATOM 10950 N N . SER A 1 102 ? -5.683 17.134 -8.925 1.00 0.00 102 SER A N 6
ATOM 10951 C CA . SER A 1 102 ? -7.100 16.825 -8.807 1.00 0.00 102 SER A CA 6
ATOM 10952 C C . SER A 1 102 ? -7.337 15.347 -9.125 1.00 0.00 102 SER A C 6
ATOM 10953 O O . SER A 1 102 ? -8.456 14.927 -9.433 1.00 0.00 102 SER A O 6
ATOM 10961 N N . VAL A 1 103 ? -6.267 14.562 -9.039 1.00 0.00 103 VAL A N 6
ATOM 10962 C CA . VAL A 1 103 ? -6.338 13.131 -9.305 1.00 0.00 103 VAL A CA 6
ATOM 10963 C C . VAL A 1 103 ? -6.903 12.388 -8.096 1.00 0.00 103 VAL A C 6
ATOM 10964 O O . VAL A 1 103 ? -6.682 12.788 -6.950 1.00 0.00 103 VAL A O 6
ATOM 10977 N N . PRO A 1 104 ? -7.659 11.312 -8.338 1.00 0.00 104 PRO A N 6
ATOM 10978 C CA . PRO A 1 104 ? -8.243 10.508 -7.274 1.00 0.00 104 PRO A CA 6
ATOM 10979 C C . PRO A 1 104 ? -7.265 9.468 -6.737 1.00 0.00 104 PRO A C 6
ATOM 10980 O O . PRO A 1 104 ? -6.212 9.225 -7.326 1.00 0.00 104 PRO A O 6
ATOM 10991 N N . VAL A 1 105 ? -7.614 8.869 -5.613 1.00 0.00 105 VAL A N 6
ATOM 10992 C CA . VAL A 1 105 ? -6.829 7.779 -5.060 1.00 0.00 105 VAL A CA 6
ATOM 10993 C C . VAL A 1 105 ? -7.542 6.460 -5.330 1.00 0.00 105 VAL A C 6
ATOM 10994 O O . VAL A 1 105 ? -8.774 6.415 -5.301 1.00 0.00 105 VAL A O 6
ATOM 11007 N N . THR A 1 106 ? -6.769 5.411 -5.614 1.00 0.00 106 THR A N 6
ATOM 11008 C CA . THR A 1 106 ? -7.309 4.086 -5.910 1.00 0.00 106 THR A CA 6
ATOM 11009 C C . THR A 1 106 ? -7.804 4.002 -7.356 1.00 0.00 106 THR A C 6
ATOM 11010 O O . THR A 1 106 ? -8.611 4.817 -7.808 1.00 0.00 106 THR A O 6
ATOM 11021 N N . VAL A 1 107 ? -7.294 3.018 -8.082 1.00 0.00 107 VAL A N 6
ATOM 11022 C CA . VAL A 1 107 ? -7.674 2.808 -9.475 1.00 0.00 107 VAL A CA 6
ATOM 11023 C C . VAL A 1 107 ? -8.509 1.533 -9.598 1.00 0.00 107 VAL A C 6
ATOM 11024 O O . VAL A 1 107 ? -9.169 1.293 -10.611 1.00 0.00 107 VAL A O 6
ATOM 11037 N N . GLU A 1 108 ? -8.465 0.738 -8.530 1.00 0.00 108 GLU A N 6
ATOM 11038 C CA . GLU A 1 108 ? -9.215 -0.511 -8.400 1.00 0.00 108 GLU A CA 6
ATOM 11039 C C . GLU A 1 108 ? -8.591 -1.618 -9.240 1.00 0.00 108 GLU A C 6
ATOM 11040 O O . GLU A 1 108 ? -8.892 -1.784 -10.425 1.00 0.00 108 GLU A O 6
ATOM 11052 N N . MET A 1 109 ? -7.693 -2.351 -8.606 1.00 0.00 109 MET A N 6
ATOM 11053 C CA . MET A 1 109 ? -7.017 -3.479 -9.226 1.00 0.00 109 MET A CA 6
ATOM 11054 C C . MET A 1 109 ? -7.776 -4.782 -8.988 1.00 0.00 109 MET A C 6
ATOM 11055 O O . MET A 1 109 ? -8.872 -4.781 -8.416 1.00 0.00 109 MET A O 6
ATOM 11069 N N . ILE A 1 110 ? -7.188 -5.884 -9.447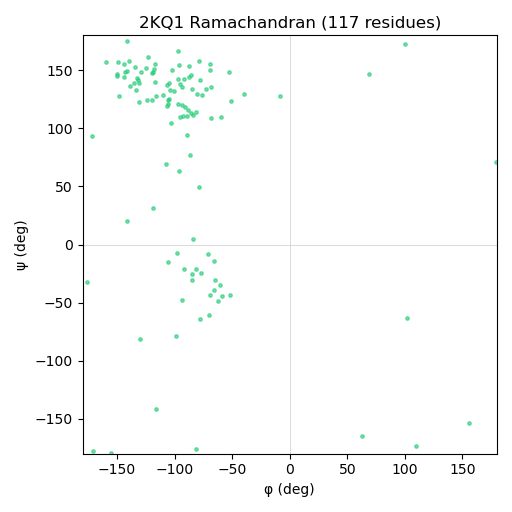 1.00 0.00 110 ILE A N 6
ATOM 11070 C CA . ILE A 1 110 ? -7.747 -7.214 -9.236 1.00 0.00 110 ILE A CA 6
ATOM 11071 C C . ILE A 1 110 ? -6.632 -8.226 -8.990 1.00 0.00 110 ILE A C 6
ATOM 11072 O O . ILE A 1 110 ? -5.612 -8.225 -9.686 1.00 0.00 110 ILE A O 6
ATOM 11088 N N . ASN A 1 111 ? -6.823 -9.071 -7.990 1.00 0.00 111 ASN A N 6
ATOM 11089 C CA . ASN A 1 111 ? -5.891 -10.154 -7.710 1.00 0.00 111 ASN A CA 6
ATOM 11090 C C . ASN A 1 111 ? -6.538 -11.489 -8.069 1.00 0.00 111 ASN A C 6
ATOM 11091 O O . ASN A 1 111 ? -7.673 -11.766 -7.671 1.00 0.00 111 ASN A O 6
ATOM 11102 N N . LEU A 1 112 ? -5.833 -12.304 -8.842 1.00 0.00 112 LEU A N 6
ATOM 11103 C CA . LEU A 1 112 ? -6.404 -13.548 -9.342 1.00 0.00 112 LEU A CA 6
ATOM 11104 C C . LEU A 1 112 ? -5.340 -14.620 -9.557 1.00 0.00 112 LEU A C 6
ATOM 11105 O O . LEU A 1 112 ? -4.405 -14.443 -10.340 1.00 0.00 112 LEU A O 6
ATOM 11121 N N . GLU A 1 113 ? -5.495 -15.727 -8.849 1.00 0.00 113 GLU A N 6
ATOM 11122 C CA . GLU A 1 113 ? -4.678 -16.913 -9.062 1.00 0.00 113 GLU A CA 6
ATOM 11123 C C . GLU A 1 113 ? -5.597 -18.128 -9.160 1.00 0.00 113 GLU A C 6
ATOM 11124 O O . GLU A 1 113 ? -6.049 -18.668 -8.147 1.00 0.00 113 GLU A O 6
ATOM 11136 N N . HIS A 1 114 ? -5.908 -18.525 -10.386 1.00 0.00 114 HIS A N 6
ATOM 11137 C CA . HIS A 1 114 ? -6.887 -19.571 -10.620 1.00 0.00 114 HIS A CA 6
ATOM 11138 C C . HIS A 1 114 ? -6.357 -20.599 -11.618 1.00 0.00 114 HIS A C 6
ATOM 11139 O O . HIS A 1 114 ? -6.926 -20.801 -12.691 1.00 0.00 114 HIS A O 6
ATOM 11154 N N . HIS A 1 115 ? -5.255 -21.235 -11.264 1.00 0.00 115 HIS A N 6
ATOM 11155 C CA . HIS A 1 115 ? -4.686 -22.292 -12.090 1.00 0.00 115 HIS A CA 6
ATOM 11156 C C . HIS A 1 115 ? -4.942 -23.653 -11.458 1.00 0.00 115 HIS A C 6
ATOM 11157 O O . HIS A 1 115 ? -5.126 -23.756 -10.245 1.00 0.00 115 HIS A O 6
ATOM 11172 N N . HIS A 1 116 ? -4.964 -24.690 -12.281 1.00 0.00 116 HIS A N 6
ATOM 11173 C CA . HIS A 1 116 ? -5.183 -26.050 -11.800 1.00 0.00 116 HIS A CA 6
ATOM 11174 C C . HIS A 1 116 ? -4.149 -26.980 -12.413 1.00 0.00 116 HIS A C 6
ATOM 11175 O O . HIS A 1 116 ? -4.065 -27.096 -13.636 1.00 0.00 116 HIS A O 6
ATOM 11190 N N . HIS A 1 117 ? -3.366 -27.637 -11.575 1.00 0.00 117 HIS A N 6
ATOM 11191 C CA . HIS A 1 117 ? -2.315 -28.519 -12.060 1.00 0.00 117 HIS A CA 6
ATOM 11192 C C . HIS A 1 117 ? -2.919 -29.746 -12.729 1.00 0.00 117 HIS A C 6
ATOM 11193 O O . HIS A 1 117 ? -3.492 -30.606 -12.065 1.00 0.00 117 HIS A O 6
ATOM 11208 N N . HIS A 1 118 ? -2.815 -29.799 -14.044 1.00 0.00 118 HIS A N 6
ATOM 11209 C CA . HIS A 1 118 ? -3.231 -30.971 -14.796 1.00 0.00 118 HIS A CA 6
ATOM 11210 C C . HIS A 1 118 ? -2.201 -31.273 -15.872 1.00 0.00 118 HIS A C 6
ATOM 11211 O O . HIS A 1 118 ? -1.502 -30.372 -16.337 1.00 0.00 118 HIS A O 6
ATOM 11226 N N . HIS A 1 119 ? -2.095 -32.537 -16.241 1.00 0.00 119 HIS A N 6
ATOM 11227 C CA . HIS A 1 119 ? -1.114 -32.965 -17.226 1.00 0.00 119 HIS A CA 6
ATOM 11228 C C . HIS A 1 119 ? -1.612 -32.650 -18.629 1.00 0.00 119 HIS A C 6
ATOM 11229 O O . HIS A 1 119 ? -2.436 -33.426 -19.152 1.00 0.00 119 HIS A O 6
ATOM 11245 N N . MET A 1 1 ? -6.723 -32.037 10.178 1.00 0.00 1 MET A N 7
ATOM 11246 C CA . MET A 1 1 ? -6.136 -30.870 9.486 1.00 0.00 1 MET A CA 7
ATOM 11247 C C . MET A 1 1 ? -4.994 -31.325 8.586 1.00 0.00 1 MET A C 7
ATOM 11248 O O . MET A 1 1 ? -4.116 -32.067 9.025 1.00 0.00 1 MET A O 7
ATOM 11264 N N . PRO A 1 2 ? -5.008 -30.904 7.309 1.00 0.00 2 PRO A N 7
ATOM 11265 C CA . PRO A 1 2 ? -3.951 -31.234 6.343 1.00 0.00 2 PRO A CA 7
ATOM 11266 C C . PRO A 1 2 ? -2.630 -30.535 6.669 1.00 0.00 2 PRO A C 7
ATOM 11267 O O . PRO A 1 2 ? -2.497 -29.886 7.713 1.00 0.00 2 PRO A O 7
ATOM 11278 N N . THR A 1 3 ? -1.660 -30.662 5.772 1.00 0.00 3 THR A N 7
ATOM 11279 C CA . THR A 1 3 ? -0.362 -30.030 5.959 1.00 0.00 3 THR A CA 7
ATOM 11280 C C . THR A 1 3 ? -0.431 -28.528 5.662 1.00 0.00 3 THR A C 7
ATOM 11281 O O . THR A 1 3 ? -1.520 -27.959 5.546 1.00 0.00 3 THR A O 7
ATOM 11292 N N . PHE A 1 4 ? 0.729 -27.889 5.548 1.00 0.00 4 PHE A N 7
ATOM 11293 C CA . PHE A 1 4 ? 0.792 -26.464 5.280 1.00 0.00 4 PHE A CA 7
ATOM 11294 C C . PHE A 1 4 ? 0.142 -26.119 3.949 1.00 0.00 4 PHE A C 7
ATOM 11295 O O . PHE A 1 4 ? 0.212 -26.885 2.987 1.00 0.00 4 PHE A O 7
ATOM 11312 N N . ASP A 1 5 ? -0.478 -24.954 3.906 1.00 0.00 5 ASP A N 7
ATOM 11313 C CA . ASP A 1 5 ? -1.199 -24.500 2.737 1.00 0.00 5 ASP A CA 7
ATOM 11314 C C . ASP A 1 5 ? -1.000 -23.010 2.570 1.00 0.00 5 ASP A C 7
ATOM 11315 O O . ASP A 1 5 ? -1.583 -22.202 3.298 1.00 0.00 5 ASP A O 7
ATOM 11324 N N . HIS A 1 6 ? -0.112 -22.663 1.659 1.00 0.00 6 HIS A N 7
ATOM 11325 C CA . HIS A 1 6 ? 0.146 -21.268 1.333 1.00 0.00 6 HIS A CA 7
ATOM 11326 C C . HIS A 1 6 ? -1.126 -20.600 0.814 1.00 0.00 6 HIS A C 7
ATOM 11327 O O . HIS A 1 6 ? -1.632 -20.932 -0.262 1.00 0.00 6 HIS A O 7
ATOM 11342 N N . GLY A 1 7 ? -1.650 -19.678 1.595 1.00 0.00 7 GLY A N 7
ATOM 11343 C CA . GLY A 1 7 ? -2.851 -18.977 1.210 1.00 0.00 7 GLY A CA 7
ATOM 11344 C C . GLY A 1 7 ? -2.546 -17.560 0.799 1.00 0.00 7 GLY A C 7
ATOM 11345 O O . GLY A 1 7 ? -1.392 -17.130 0.862 1.00 0.00 7 GLY A O 7
ATOM 11349 N N . ASN A 1 8 ? -3.566 -16.833 0.378 1.00 0.00 8 ASN A N 7
ATOM 11350 C CA . ASN A 1 8 ? -3.393 -15.444 -0.013 1.00 0.00 8 ASN A CA 7
ATOM 11351 C C . ASN A 1 8 ? -4.223 -14.541 0.875 1.00 0.00 8 ASN A C 7
ATOM 11352 O O . ASN A 1 8 ? -5.316 -14.907 1.313 1.00 0.00 8 ASN A O 7
ATOM 11363 N N . LEU A 1 9 ? -3.704 -13.361 1.116 1.00 0.00 9 LEU A N 7
ATOM 11364 C CA . LEU A 1 9 ? -4.390 -12.359 1.907 1.00 0.00 9 LEU A CA 7
ATOM 11365 C C . LEU A 1 9 ? -4.191 -10.998 1.263 1.00 0.00 9 LEU A C 7
ATOM 11366 O O . LEU A 1 9 ? -3.062 -10.550 1.083 1.00 0.00 9 LEU A O 7
ATOM 11382 N N . SER A 1 10 ? -5.280 -10.335 0.934 1.00 0.00 10 SER A N 7
ATOM 11383 C CA . SER A 1 10 ? -5.200 -9.075 0.223 1.00 0.00 10 SER A CA 7
ATOM 11384 C C . SER A 1 10 ? -5.386 -7.897 1.170 1.00 0.00 10 SER A C 7
ATOM 11385 O O . SER A 1 10 ? -6.347 -7.850 1.946 1.00 0.00 10 SER A O 7
ATOM 11393 N N . LEU A 1 11 ? -4.456 -6.958 1.109 1.00 0.00 11 LEU A N 7
ATOM 11394 C CA . LEU A 1 11 ? -4.572 -5.720 1.859 1.00 0.00 11 LEU A CA 7
ATOM 11395 C C . LEU A 1 11 ? -5.413 -4.734 1.056 1.00 0.00 11 LEU A C 7
ATOM 11396 O O . LEU A 1 11 ? -5.856 -3.709 1.568 1.00 0.00 11 LEU A O 7
ATOM 11412 N N . GLY A 1 12 ? -5.624 -5.071 -0.215 1.00 0.00 12 GLY A N 7
ATOM 11413 C CA . GLY A 1 12 ? -6.376 -4.214 -1.107 1.00 0.00 12 GLY A CA 7
ATOM 11414 C C . GLY A 1 12 ? -5.468 -3.253 -1.829 1.00 0.00 12 GLY A C 7
ATOM 11415 O O . GLY A 1 12 ? -4.252 -3.465 -1.877 1.00 0.00 12 GLY A O 7
ATOM 11419 N N . GLU A 1 13 ? -6.038 -2.206 -2.403 1.00 0.00 13 GLU A N 7
ATOM 11420 C CA . GLU A 1 13 ? -5.238 -1.159 -3.002 1.00 0.00 13 GLU A CA 7
ATOM 11421 C C . GLU A 1 13 ? -5.142 0.026 -2.050 1.00 0.00 13 GLU A C 7
ATOM 11422 O O . GLU A 1 13 ? -6.117 0.732 -1.800 1.00 0.00 13 GLU A O 7
ATOM 11434 N N . LEU A 1 14 ? -3.952 0.216 -1.506 1.00 0.00 14 LEU A N 7
ATOM 11435 C CA . LEU A 1 14 ? -3.725 1.206 -0.466 1.00 0.00 14 LEU A CA 7
ATOM 11436 C C . LEU A 1 14 ? -3.183 2.501 -1.048 1.00 0.00 14 LEU A C 7
ATOM 11437 O O . LEU A 1 14 ? -2.476 2.492 -2.060 1.00 0.00 14 LEU A O 7
ATOM 11453 N N . GLU A 1 15 ? -3.523 3.607 -0.404 1.00 0.00 15 GLU A N 7
ATOM 11454 C CA . GLU A 1 15 ? -2.986 4.906 -0.778 1.00 0.00 15 GLU A CA 7
ATOM 11455 C C . GLU A 1 15 ? -1.547 5.016 -0.288 1.00 0.00 15 GLU A C 7
ATOM 11456 O O . GLU A 1 15 ? -1.256 4.700 0.866 1.00 0.00 15 GLU A O 7
ATOM 11468 N N . LEU A 1 16 ? -0.653 5.444 -1.162 1.00 0.00 16 LEU A N 7
ATOM 11469 C CA . LEU A 1 16 ? 0.741 5.604 -0.787 1.00 0.00 16 LEU A CA 7
ATOM 11470 C C . LEU A 1 16 ? 1.132 7.076 -0.811 1.00 0.00 16 LEU A C 7
ATOM 11471 O O . LEU A 1 16 ? 0.628 7.852 -1.620 1.00 0.00 16 LEU A O 7
ATOM 11487 N N . THR A 1 17 ? 2.011 7.458 0.095 1.00 0.00 17 THR A N 7
ATOM 11488 C CA . THR A 1 17 ? 2.444 8.840 0.203 1.00 0.00 17 THR A CA 7
ATOM 11489 C C . THR A 1 17 ? 3.931 8.964 -0.122 1.00 0.00 17 THR A C 7
ATOM 11490 O O . THR A 1 17 ? 4.732 8.130 0.289 1.00 0.00 17 THR A O 7
ATOM 11501 N N . VAL A 1 18 ? 4.298 9.993 -0.870 1.00 0.00 18 VAL A N 7
ATOM 11502 C CA . VAL A 1 18 ? 5.701 10.255 -1.154 1.00 0.00 18 VAL A CA 7
ATOM 11503 C C . VAL A 1 18 ? 6.177 11.431 -0.315 1.00 0.00 18 VAL A C 7
ATOM 11504 O O . VAL A 1 18 ? 5.540 12.483 -0.281 1.00 0.00 18 VAL A O 7
ATOM 11517 N N . LEU A 1 19 ? 7.285 11.232 0.377 1.00 0.00 19 LEU A N 7
ATOM 11518 C CA . LEU A 1 19 ? 7.818 12.230 1.283 1.00 0.00 19 LEU A CA 7
ATOM 11519 C C . LEU A 1 19 ? 8.743 13.182 0.545 1.00 0.00 19 LEU A C 7
ATOM 11520 O O . LEU A 1 19 ? 9.628 12.756 -0.205 1.00 0.00 19 LEU A O 7
ATOM 11536 N N . TYR A 1 20 ? 8.531 14.465 0.775 1.00 0.00 20 TYR A N 7
ATOM 11537 C CA . TYR A 1 20 ? 9.249 15.515 0.073 1.00 0.00 20 TYR A CA 7
ATOM 11538 C C . TYR A 1 20 ? 9.316 16.763 0.944 1.00 0.00 20 TYR A C 7
ATOM 11539 O O . TYR A 1 20 ? 8.497 16.938 1.850 1.00 0.00 20 TYR A O 7
ATOM 11557 N N . ASP A 1 21 ? 10.301 17.608 0.696 1.00 0.00 21 ASP A N 7
ATOM 11558 C CA . ASP A 1 21 ? 10.346 18.919 1.325 1.00 0.00 21 ASP A CA 7
ATOM 11559 C C . ASP A 1 21 ? 9.310 19.811 0.656 1.00 0.00 21 ASP A C 7
ATOM 11560 O O . ASP A 1 21 ? 9.391 20.077 -0.545 1.00 0.00 21 ASP A O 7
ATOM 11569 N N . GLU A 1 22 ? 8.338 20.266 1.436 1.00 0.00 22 GLU A N 7
ATOM 11570 C CA . GLU A 1 22 ? 7.168 20.942 0.888 1.00 0.00 22 GLU A CA 7
ATOM 11571 C C . GLU A 1 22 ? 7.469 22.391 0.500 1.00 0.00 22 GLU A C 7
ATOM 11572 O O . GLU A 1 22 ? 6.584 23.112 0.041 1.00 0.00 22 GLU A O 7
ATOM 11584 N N . GLU A 1 23 ? 8.711 22.817 0.683 1.00 0.00 23 GLU A N 7
ATOM 11585 C CA . GLU A 1 23 ? 9.133 24.133 0.247 1.00 0.00 23 GLU A CA 7
ATOM 11586 C C . GLU A 1 23 ? 9.817 24.047 -1.111 1.00 0.00 23 GLU A C 7
ATOM 11587 O O . GLU A 1 23 ? 9.719 24.962 -1.931 1.00 0.00 23 GLU A O 7
ATOM 11599 N N . ARG A 1 24 ? 10.521 22.943 -1.335 1.00 0.00 24 ARG A N 7
ATOM 11600 C CA . ARG A 1 24 ? 11.318 22.773 -2.541 1.00 0.00 24 ARG A CA 7
ATOM 11601 C C . ARG A 1 24 ? 10.461 22.350 -3.734 1.00 0.00 24 ARG A C 7
ATOM 11602 O O . ARG A 1 24 ? 10.559 22.940 -4.811 1.00 0.00 24 ARG A O 7
ATOM 11623 N N . TYR A 1 25 ? 9.636 21.326 -3.547 1.00 0.00 25 TYR A N 7
ATOM 11624 C CA . TYR A 1 25 ? 8.864 20.762 -4.647 1.00 0.00 25 TYR A CA 7
ATOM 11625 C C . TYR A 1 25 ? 7.417 20.555 -4.242 1.00 0.00 25 TYR A C 7
ATOM 11626 O O . TYR A 1 25 ? 7.076 20.625 -3.063 1.00 0.00 25 TYR A O 7
ATOM 11644 N N . ASP A 1 26 ? 6.582 20.283 -5.230 1.00 0.00 26 ASP A N 7
ATOM 11645 C CA . ASP A 1 26 ? 5.208 19.875 -4.992 1.00 0.00 26 ASP A CA 7
ATOM 11646 C C . ASP A 1 26 ? 4.885 18.720 -5.928 1.00 0.00 26 ASP A C 7
ATOM 11647 O O . ASP A 1 26 ? 5.597 18.495 -6.919 1.00 0.00 26 ASP A O 7
ATOM 11656 N N . ILE A 1 27 ? 3.827 17.996 -5.616 1.00 0.00 27 ILE A N 7
ATOM 11657 C CA . ILE A 1 27 ? 3.491 16.773 -6.331 1.00 0.00 27 ILE A CA 7
ATOM 11658 C C . ILE A 1 27 ? 2.572 17.062 -7.514 1.00 0.00 27 ILE A C 7
ATOM 11659 O O . ILE A 1 27 ? 1.421 17.462 -7.340 1.00 0.00 27 ILE A O 7
ATOM 11675 N N . VAL A 1 28 ? 3.098 16.862 -8.719 1.00 0.00 28 VAL A N 7
ATOM 11676 C CA . VAL A 1 28 ? 2.312 17.026 -9.934 1.00 0.00 28 VAL A CA 7
ATOM 11677 C C . VAL A 1 28 ? 1.570 15.729 -10.245 1.00 0.00 28 VAL A C 7
ATOM 11678 O O . VAL A 1 28 ? 0.361 15.729 -10.479 1.00 0.00 28 VAL A O 7
ATOM 11691 N N . GLU A 1 29 ? 2.308 14.623 -10.220 1.00 0.00 29 GLU A N 7
ATOM 11692 C CA . GLU A 1 29 ? 1.733 13.299 -10.415 1.00 0.00 29 GLU A CA 7
ATOM 11693 C C . GLU A 1 29 ? 2.357 12.315 -9.443 1.00 0.00 29 GLU A C 7
ATOM 11694 O O . GLU A 1 29 ? 3.490 12.506 -8.996 1.00 0.00 29 GLU A O 7
ATOM 11706 N N . GLN A 1 30 ? 1.617 11.263 -9.138 1.00 0.00 30 GLN A N 7
ATOM 11707 C CA . GLN A 1 30 ? 2.077 10.230 -8.227 1.00 0.00 30 GLN A CA 7
ATOM 11708 C C . GLN A 1 30 ? 1.198 8.995 -8.382 1.00 0.00 30 GLN A C 7
ATOM 11709 O O . GLN A 1 30 ? 0.039 9.104 -8.791 1.00 0.00 30 GLN A O 7
ATOM 11723 N N . THR A 1 31 ? 1.748 7.829 -8.081 1.00 0.00 31 THR A N 7
ATOM 11724 C CA . THR A 1 31 ? 0.949 6.617 -8.012 1.00 0.00 31 THR A CA 7
ATOM 11725 C C . THR A 1 31 ? -0.097 6.767 -6.905 1.00 0.00 31 THR A C 7
ATOM 11726 O O . THR A 1 31 ? 0.234 7.145 -5.780 1.00 0.00 31 THR A O 7
ATOM 11737 N N . GLU A 1 32 ? -1.354 6.501 -7.237 1.00 0.00 32 GLU A N 7
ATOM 11738 C CA . GLU A 1 32 ? -2.461 6.770 -6.325 1.00 0.00 32 GLU A CA 7
ATOM 11739 C C . GLU A 1 32 ? -2.653 5.634 -5.326 1.00 0.00 32 GLU A C 7
ATOM 11740 O O . GLU A 1 32 ? -2.427 5.807 -4.128 1.00 0.00 32 GLU A O 7
ATOM 11752 N N . THR A 1 33 ? -3.067 4.475 -5.816 1.00 0.00 33 THR A N 7
ATOM 11753 C CA . THR A 1 33 ? -3.264 3.320 -4.959 1.00 0.00 33 THR A CA 7
ATOM 11754 C C . THR A 1 33 ? -2.527 2.116 -5.523 1.00 0.00 33 THR A C 7
ATOM 11755 O O . THR A 1 33 ? -2.412 1.959 -6.740 1.00 0.00 33 THR A O 7
ATOM 11766 N N . VAL A 1 34 ? -2.018 1.271 -4.640 1.00 0.00 34 VAL A N 7
ATOM 11767 C CA . VAL A 1 34 ? -1.316 0.070 -5.064 1.00 0.00 34 VAL A CA 7
ATOM 11768 C C . VAL A 1 34 ? -1.929 -1.166 -4.440 1.00 0.00 34 VAL A C 7
ATOM 11769 O O . VAL A 1 34 ? -2.367 -1.141 -3.292 1.00 0.00 34 VAL A O 7
ATOM 11782 N N . GLN A 1 35 ? -1.920 -2.251 -5.191 1.00 0.00 35 GLN A N 7
ATOM 11783 C CA . GLN A 1 35 ? -2.530 -3.492 -4.750 1.00 0.00 35 GLN A CA 7
ATOM 11784 C C . GLN A 1 35 ? -1.492 -4.411 -4.125 1.00 0.00 35 GLN A C 7
ATOM 11785 O O . GLN A 1 35 ? -0.493 -4.766 -4.760 1.00 0.00 35 GLN A O 7
ATOM 11799 N N . VAL A 1 36 ? -1.737 -4.774 -2.871 1.00 0.00 36 VAL A N 7
ATOM 11800 C CA . VAL A 1 36 ? -0.835 -5.632 -2.121 1.00 0.00 36 VAL A CA 7
ATOM 11801 C C . VAL A 1 36 ? -1.546 -6.905 -1.678 1.00 0.00 36 VAL A C 7
ATOM 11802 O O . VAL A 1 36 ? -2.574 -6.856 -0.997 1.00 0.00 36 VAL A O 7
ATOM 11815 N N . ASP A 1 37 ? -0.997 -8.037 -2.079 1.00 0.00 37 ASP A N 7
ATOM 11816 C CA . ASP A 1 37 ? -1.516 -9.338 -1.684 1.00 0.00 37 ASP A CA 7
ATOM 11817 C C . ASP A 1 37 ? -0.384 -10.163 -1.090 1.00 0.00 37 ASP A C 7
ATOM 11818 O O . ASP A 1 37 ? 0.734 -10.151 -1.604 1.00 0.00 37 ASP A O 7
ATOM 11827 N N . LEU A 1 38 ? -0.661 -10.868 -0.011 1.00 0.00 38 LEU A N 7
ATOM 11828 C CA . LEU A 1 38 ? 0.377 -11.585 0.710 1.00 0.00 38 LEU A CA 7
ATOM 11829 C C . LEU A 1 38 ? 0.163 -13.087 0.616 1.00 0.00 38 LEU A C 7
ATOM 11830 O O . LEU A 1 38 ? -0.972 -13.564 0.647 1.00 0.00 38 LEU A O 7
ATOM 11846 N N . GLU A 1 39 ? 1.255 -13.820 0.491 1.00 0.00 39 GLU A N 7
ATOM 11847 C CA . GLU A 1 39 ? 1.210 -15.273 0.496 1.00 0.00 39 GLU A CA 7
ATOM 11848 C C . GLU A 1 39 ? 1.962 -15.822 1.697 1.00 0.00 39 GLU A C 7
ATOM 11849 O O . GLU A 1 39 ? 2.928 -15.220 2.169 1.00 0.00 39 GLU A O 7
ATOM 11861 N N . GLY A 1 40 ? 1.518 -16.962 2.184 1.00 0.00 40 GLY A N 7
ATOM 11862 C CA . GLY A 1 40 ? 2.192 -17.604 3.291 1.00 0.00 40 GLY A CA 7
ATOM 11863 C C . GLY A 1 40 ? 1.284 -18.561 4.017 1.00 0.00 40 GLY A C 7
ATOM 11864 O O . GLY A 1 40 ? 0.184 -18.843 3.544 1.00 0.00 40 GLY A O 7
ATOM 11868 N N . PRO A 1 41 ? 1.719 -19.084 5.172 1.00 0.00 41 PRO A N 7
ATOM 11869 C CA . PRO A 1 41 ? 0.905 -19.992 5.975 1.00 0.00 41 PRO A CA 7
ATOM 11870 C C . PRO A 1 41 ? -0.397 -19.334 6.408 1.00 0.00 41 PRO A C 7
ATOM 11871 O O . PRO A 1 41 ? -0.388 -18.227 6.957 1.00 0.00 41 PRO A O 7
ATOM 11882 N N . ARG A 1 42 ? -1.510 -20.012 6.145 1.00 0.00 42 ARG A N 7
ATOM 11883 C CA . ARG A 1 42 ? -2.832 -19.501 6.506 1.00 0.00 42 ARG A CA 7
ATOM 11884 C C . ARG A 1 42 ? -2.903 -19.121 7.985 1.00 0.00 42 ARG A C 7
ATOM 11885 O O . ARG A 1 42 ? -3.619 -18.190 8.358 1.00 0.00 42 ARG A O 7
ATOM 11906 N N . GLY A 1 43 ? -2.157 -19.842 8.818 1.00 0.00 43 GLY A N 7
ATOM 11907 C CA . GLY A 1 43 ? -2.119 -19.541 10.235 1.00 0.00 43 GLY A CA 7
ATOM 11908 C C . GLY A 1 43 ? -1.644 -18.129 10.510 1.00 0.00 43 GLY A C 7
ATOM 11909 O O . GLY A 1 43 ? -2.295 -17.383 11.241 1.00 0.00 43 GLY A O 7
ATOM 11913 N N . VAL A 1 44 ? -0.528 -17.753 9.891 1.00 0.00 44 VAL A N 7
ATOM 11914 C CA . VAL A 1 44 ? 0.039 -16.419 10.072 1.00 0.00 44 VAL A CA 7
ATOM 11915 C C . VAL A 1 44 ? -0.912 -15.359 9.524 1.00 0.00 44 VAL A C 7
ATOM 11916 O O . VAL A 1 44 ? -1.133 -14.322 10.150 1.00 0.00 44 VAL A O 7
ATOM 11929 N N . LEU A 1 45 ? -1.487 -15.643 8.358 1.00 0.00 45 LEU A N 7
ATOM 11930 C CA . LEU A 1 45 ? -2.419 -14.726 7.710 1.00 0.00 45 LEU A CA 7
ATOM 11931 C C . LEU A 1 45 ? -3.622 -14.449 8.605 1.00 0.00 45 LEU A C 7
ATOM 11932 O O . LEU A 1 45 ? -4.095 -13.313 8.697 1.00 0.00 45 LEU A O 7
ATOM 11948 N N . THR A 1 46 ? -4.100 -15.490 9.272 1.00 0.00 46 THR A N 7
ATOM 11949 C CA . THR A 1 46 ? -5.241 -15.369 10.163 1.00 0.00 46 THR A CA 7
ATOM 11950 C C . THR A 1 46 ? -4.877 -14.554 11.406 1.00 0.00 46 THR A C 7
ATOM 11951 O O . THR A 1 46 ? -5.609 -13.640 11.790 1.00 0.00 46 THR A O 7
ATOM 11962 N N . VAL A 1 47 ? -3.738 -14.877 12.014 1.00 0.00 47 VAL A N 7
ATOM 11963 C CA . VAL A 1 47 ? -3.277 -14.177 13.211 1.00 0.00 47 VAL A CA 7
ATOM 11964 C C . VAL A 1 47 ? -3.060 -12.692 12.925 1.00 0.00 47 VAL A C 7
ATOM 11965 O O . VAL A 1 47 ? -3.450 -11.834 13.721 1.00 0.00 47 VAL A O 7
ATOM 11978 N N . PHE A 1 48 ? -2.451 -12.399 11.781 1.00 0.00 48 PHE A N 7
ATOM 11979 C CA . PHE A 1 48 ? -2.195 -11.022 11.372 1.00 0.00 48 PHE A CA 7
ATOM 11980 C C . PHE A 1 48 ? -3.505 -10.274 11.130 1.00 0.00 48 PHE A C 7
ATOM 11981 O O . PHE A 1 48 ? -3.623 -9.090 11.441 1.00 0.00 48 PHE A O 7
ATOM 11998 N N . ARG A 1 49 ? -4.494 -10.981 10.593 1.00 0.00 49 ARG A N 7
ATOM 11999 C CA . ARG A 1 49 ? -5.781 -10.379 10.277 1.00 0.00 49 ARG A CA 7
ATOM 12000 C C . ARG A 1 49 ? -6.591 -10.068 11.528 1.00 0.00 49 ARG A C 7
ATOM 12001 O O . ARG A 1 49 ? -7.574 -9.335 11.462 1.00 0.00 49 ARG A O 7
ATOM 12022 N N . PHE A 1 50 ? -6.186 -10.624 12.661 1.00 0.00 50 PHE A N 7
ATOM 12023 C CA . PHE A 1 50 ? -6.842 -10.328 13.922 1.00 0.00 50 PHE A CA 7
ATOM 12024 C C . PHE A 1 50 ? -6.490 -8.923 14.394 1.00 0.00 50 PHE A C 7
ATOM 12025 O O . PHE A 1 50 ? -7.236 -8.307 15.155 1.00 0.00 50 PHE A O 7
ATOM 12042 N N . ALA A 1 51 ? -5.356 -8.422 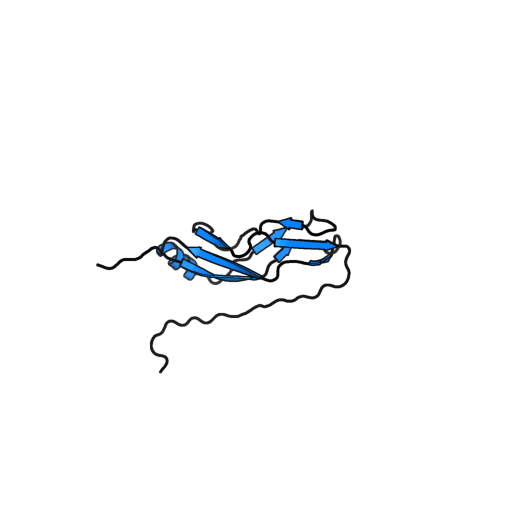13.932 1.00 0.00 51 ALA A N 7
ATOM 12043 C CA . ALA A 1 51 ? -4.884 -7.108 14.319 1.00 0.00 51 ALA A CA 7
ATOM 12044 C C . ALA A 1 51 ? -5.387 -6.039 13.354 1.00 0.00 51 ALA A C 7
ATOM 12045 O O . ALA A 1 51 ? -5.708 -6.320 12.193 1.00 0.00 51 ALA A O 7
ATOM 12052 N N . ARG A 1 52 ? -5.460 -4.818 13.851 1.00 0.00 52 ARG A N 7
ATOM 12053 C CA . ARG A 1 52 ? -5.864 -3.681 13.051 1.00 0.00 52 ARG A CA 7
ATOM 12054 C C . ARG A 1 52 ? -4.701 -3.192 12.194 1.00 0.00 52 ARG A C 7
ATOM 12055 O O . ARG A 1 52 ? -3.541 -3.405 12.543 1.00 0.00 52 ARG A O 7
ATOM 12076 N N . PRO A 1 53 ? -4.996 -2.533 11.061 1.00 0.00 53 PRO A N 7
ATOM 12077 C CA . PRO A 1 53 ? -3.964 -2.025 10.161 1.00 0.00 53 PRO A CA 7
ATOM 12078 C C . PRO A 1 53 ? -2.979 -1.105 10.867 1.00 0.00 53 PRO A C 7
ATOM 12079 O O . PRO A 1 53 ? -3.357 -0.109 11.486 1.00 0.00 53 PRO A O 7
ATOM 12090 N N . SER A 1 54 ? -1.715 -1.471 10.782 1.00 0.00 54 SER A N 7
ATOM 12091 C CA . SER A 1 54 ? -0.641 -0.711 11.358 1.00 0.00 54 SER A CA 7
ATOM 12092 C C . SER A 1 54 ? 0.525 -0.642 10.382 1.00 0.00 54 SER A C 7
ATOM 12093 O O . SER A 1 54 ? 1.683 -0.439 10.760 1.00 0.00 54 SER A O 7
ATOM 12101 N N . TYR A 1 55 ? 0.191 -0.814 9.122 1.00 0.00 55 TYR A N 7
ATOM 12102 C CA . TYR A 1 55 ? 1.169 -0.835 8.052 1.00 0.00 55 TYR A CA 7
ATOM 12103 C C . TYR A 1 55 ? 0.972 0.354 7.121 1.00 0.00 55 TYR A C 7
ATOM 12104 O O . TYR A 1 55 ? -0.137 0.617 6.654 1.00 0.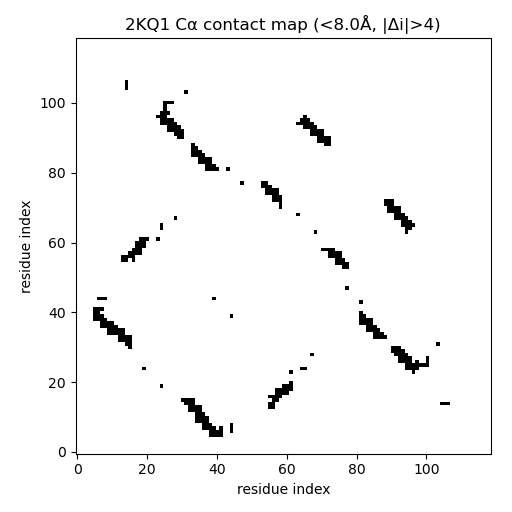00 55 TYR A O 7
ATOM 12122 N N . GLU A 1 56 ? 2.051 1.072 6.866 1.00 0.00 56 GLU A N 7
ATOM 12123 C CA . GLU A 1 56 ? 2.003 2.244 6.012 1.00 0.00 56 GLU A CA 7
ATOM 12124 C C . GLU A 1 56 ? 2.828 2.015 4.750 1.00 0.00 56 GLU A C 7
ATOM 12125 O O . GLU A 1 56 ? 3.868 1.348 4.783 1.00 0.00 56 GLU A O 7
ATOM 12137 N N . VAL A 1 57 ? 2.354 2.562 3.641 1.00 0.00 57 VAL A N 7
ATOM 12138 C CA . VAL A 1 57 ? 3.078 2.492 2.381 1.00 0.00 57 VAL A CA 7
ATOM 12139 C C . VAL A 1 57 ? 3.486 3.897 1.960 1.00 0.00 57 VAL A C 7
ATOM 12140 O O . VAL A 1 57 ? 2.639 4.782 1.823 1.00 0.00 57 VAL A O 7
ATOM 12153 N N . PHE A 1 58 ? 4.778 4.102 1.756 1.00 0.00 58 PHE A N 7
ATOM 12154 C CA . PHE A 1 58 ? 5.285 5.421 1.436 1.00 0.00 58 PHE A CA 7
ATOM 12155 C C . PHE A 1 58 ? 6.611 5.322 0.704 1.00 0.00 58 PHE A C 7
ATOM 12156 O O . PHE A 1 58 ? 7.275 4.284 0.738 1.00 0.00 58 PHE A O 7
ATOM 12173 N N . VAL A 1 59 ? 6.980 6.398 0.034 1.00 0.00 59 VAL A N 7
ATOM 12174 C CA . VAL A 1 59 ? 8.271 6.490 -0.625 1.00 0.00 59 VAL A CA 7
ATOM 12175 C C . VAL A 1 59 ? 8.945 7.787 -0.211 1.00 0.00 59 VAL A C 7
ATOM 12176 O O . VAL A 1 59 ? 8.311 8.838 -0.192 1.00 0.00 59 VAL A O 7
ATOM 12189 N N . ASP A 1 60 ? 10.217 7.720 0.124 1.00 0.00 60 ASP A N 7
ATOM 12190 C CA . ASP A 1 60 ? 10.949 8.915 0.520 1.00 0.00 60 ASP A CA 7
ATOM 12191 C C . ASP A 1 60 ? 11.842 9.370 -0.622 1.00 0.00 60 ASP A C 7
ATOM 12192 O O . ASP A 1 60 ? 12.889 8.775 -0.879 1.00 0.00 60 ASP A O 7
ATOM 12201 N N . LEU A 1 61 ? 11.413 10.408 -1.322 1.00 0.00 61 LEU A N 7
ATOM 12202 C CA . LEU A 1 61 ? 12.141 10.895 -2.485 1.00 0.00 61 LEU A CA 7
ATOM 12203 C C . LEU A 1 61 ? 12.331 12.402 -2.407 1.00 0.00 61 LEU A C 7
ATOM 12204 O O . LEU A 1 61 ? 12.282 13.103 -3.416 1.00 0.00 61 LEU A O 7
ATOM 12220 N N . THR A 1 62 ? 12.582 12.893 -1.205 1.00 0.00 62 THR A N 7
ATOM 12221 C CA . THR A 1 62 ? 12.786 14.314 -0.994 1.00 0.00 62 THR A CA 7
ATOM 12222 C C . THR A 1 62 ? 14.156 14.752 -1.515 1.00 0.00 62 THR A C 7
ATOM 12223 O O . THR A 1 62 ? 14.419 15.945 -1.662 1.00 0.00 62 THR A O 7
ATOM 12234 N N . GLU A 1 63 ? 15.023 13.781 -1.786 1.00 0.00 63 GLU A N 7
ATOM 12235 C CA . GLU A 1 63 ? 16.333 14.068 -2.356 1.00 0.00 63 GLU A CA 7
ATOM 12236 C C . GLU A 1 63 ? 16.268 14.110 -3.880 1.00 0.00 63 GLU A C 7
ATOM 12237 O O . GLU A 1 63 ? 17.260 14.408 -4.547 1.00 0.00 63 GLU A O 7
ATOM 12249 N N . ALA A 1 64 ? 15.098 13.815 -4.430 1.00 0.00 64 ALA A N 7
ATOM 12250 C CA . ALA A 1 64 ? 14.917 13.812 -5.872 1.00 0.00 64 ALA A CA 7
ATOM 12251 C C . ALA A 1 64 ? 14.642 15.221 -6.373 1.00 0.00 64 ALA A C 7
ATOM 12252 O O . ALA A 1 64 ? 13.916 15.980 -5.735 1.00 0.00 64 ALA A O 7
ATOM 12259 N N . GLY A 1 65 ? 15.232 15.573 -7.507 1.00 0.00 65 GLY A N 7
ATOM 12260 C CA . GLY A 1 65 ? 15.051 16.900 -8.043 1.00 0.00 65 GLY A CA 7
ATOM 12261 C C . GLY A 1 65 ? 14.060 16.941 -9.186 1.00 0.00 65 GLY A C 7
ATOM 12262 O O . GLY A 1 65 ? 13.023 16.276 -9.148 1.00 0.00 65 GLY A O 7
ATOM 12266 N N . GLU A 1 66 ? 14.401 17.705 -10.210 1.00 0.00 66 GLU A N 7
ATOM 12267 C CA . GLU A 1 66 ? 13.510 17.937 -11.339 1.00 0.00 66 GLU A CA 7
ATOM 12268 C C . GLU A 1 66 ? 13.357 16.676 -12.184 1.00 0.00 66 GLU A C 7
ATOM 12269 O O . GLU A 1 66 ? 14.310 15.909 -12.351 1.00 0.00 66 GLU A O 7
ATOM 12281 N N . GLY A 1 67 ? 12.166 16.476 -12.727 1.00 0.00 67 GLY A N 7
ATOM 12282 C CA . GLY A 1 67 ? 11.903 15.314 -13.550 1.00 0.00 67 GLY A CA 7
ATOM 12283 C C . GLY A 1 67 ? 11.218 14.208 -12.775 1.00 0.00 67 GLY A C 7
ATOM 12284 O O . GLY A 1 67 ? 11.218 14.212 -11.542 1.00 0.00 67 GLY A O 7
ATOM 12288 N N . SER A 1 68 ? 10.630 13.259 -13.488 1.00 0.00 68 SER A N 7
ATOM 12289 C CA . SER A 1 68 ? 9.963 12.143 -12.843 1.00 0.00 68 SER A CA 7
ATOM 12290 C C . SER A 1 68 ? 10.988 11.117 -12.397 1.00 0.00 68 SER A C 7
ATOM 12291 O O . SER A 1 68 ? 11.962 10.838 -13.098 1.00 0.00 68 SER A O 7
ATOM 12299 N N . HIS A 1 69 ? 10.768 10.574 -11.221 1.00 0.00 69 HIS A N 7
ATOM 12300 C CA . HIS A 1 69 ? 11.691 9.619 -10.634 1.00 0.00 69 HIS A CA 7
ATOM 12301 C C . HIS A 1 69 ? 10.958 8.342 -10.282 1.00 0.00 69 HIS A C 7
ATOM 12302 O O . HIS A 1 69 ? 9.936 8.373 -9.596 1.00 0.00 69 HIS A O 7
ATOM 12317 N N . THR A 1 70 ? 11.468 7.229 -10.781 1.00 0.00 70 THR A N 7
ATOM 12318 C CA . THR A 1 70 ? 10.808 5.948 -10.620 1.00 0.00 70 THR A CA 7
ATOM 12319 C C . THR A 1 70 ? 11.684 4.979 -9.825 1.00 0.00 70 THR A C 7
ATOM 12320 O O . THR A 1 70 ? 12.782 4.625 -10.258 1.00 0.00 70 THR A O 7
ATOM 12331 N N . VAL A 1 71 ? 11.200 4.573 -8.656 1.00 0.00 71 VAL A N 7
ATOM 12332 C CA . VAL A 1 71 ? 11.912 3.622 -7.801 1.00 0.00 71 VAL A CA 7
ATOM 12333 C C . VAL A 1 71 ? 10.918 2.651 -7.175 1.00 0.00 71 VAL A C 7
ATOM 12334 O O . VAL A 1 71 ? 9.713 2.889 -7.220 1.00 0.00 71 VAL A O 7
ATOM 12347 N N . ASP A 1 72 ? 11.409 1.564 -6.595 1.00 0.00 72 ASP A N 7
ATOM 12348 C CA . ASP A 1 72 ? 10.528 0.601 -5.938 1.00 0.00 72 ASP A CA 7
ATOM 12349 C C . ASP A 1 72 ? 10.084 1.124 -4.579 1.00 0.00 72 ASP A C 7
ATOM 12350 O O . ASP A 1 72 ? 10.790 1.904 -3.936 1.00 0.00 72 ASP A O 7
ATOM 12359 N N . VAL A 1 73 ? 8.903 0.706 -4.155 1.00 0.00 73 VAL A N 7
ATOM 12360 C CA . VAL A 1 73 ? 8.320 1.189 -2.911 1.00 0.00 73 VAL A CA 7
ATOM 12361 C C . VAL A 1 73 ? 8.663 0.264 -1.747 1.00 0.00 73 VAL A C 7
ATOM 12362 O O . VAL A 1 73 ? 8.405 -0.940 -1.800 1.00 0.00 73 VAL A O 7
ATOM 12375 N N . GLU A 1 74 ? 9.227 0.835 -0.692 1.00 0.00 74 GLU A N 7
ATOM 12376 C CA . GLU A 1 74 ? 9.552 0.076 0.507 1.00 0.00 74 GLU A CA 7
ATOM 12377 C C . GLU A 1 74 ? 8.341 0.075 1.438 1.00 0.00 74 GLU A C 7
ATOM 12378 O O . GLU A 1 74 ? 7.538 1.009 1.416 1.00 0.00 74 GLU A O 7
ATOM 12390 N N . HIS A 1 75 ? 8.187 -0.970 2.239 1.00 0.00 75 HIS A N 7
ATOM 12391 C CA . HIS A 1 75 ? 6.971 -1.132 3.029 1.00 0.00 75 HIS A CA 7
ATOM 12392 C C . HIS A 1 75 ? 7.291 -1.216 4.517 1.00 0.00 75 HIS A C 7
ATOM 12393 O O . HIS A 1 75 ? 8.348 -1.715 4.904 1.00 0.00 75 HIS A O 7
ATOM 12408 N N . ARG A 1 76 ? 6.365 -0.741 5.344 1.00 0.00 76 ARG A N 7
ATOM 12409 C CA . ARG A 1 76 ? 6.511 -0.796 6.793 1.00 0.00 76 ARG A CA 7
ATOM 12410 C C . ARG A 1 76 ? 5.222 -1.316 7.419 1.00 0.00 76 ARG A C 7
ATOM 12411 O O . ARG A 1 76 ? 4.140 -1.120 6.866 1.00 0.00 76 ARG A O 7
ATOM 12432 N N . GLY A 1 77 ? 5.338 -1.979 8.557 1.00 0.00 77 GLY A N 7
ATOM 12433 C CA . GLY A 1 77 ? 4.166 -2.505 9.230 1.00 0.00 77 GLY A CA 7
ATOM 12434 C C . GLY A 1 77 ? 4.216 -4.013 9.365 1.00 0.00 77 GLY A C 7
ATOM 12435 O O . GLY A 1 77 ? 4.349 -4.542 10.469 1.00 0.00 77 GLY A O 7
ATOM 12439 N N . PHE A 1 78 ? 4.088 -4.709 8.246 1.00 0.00 78 PHE A N 7
ATOM 12440 C CA . PHE A 1 78 ? 4.231 -6.156 8.235 1.00 0.00 78 PHE A CA 7
ATOM 12441 C C . PHE A 1 78 ? 5.683 -6.547 7.966 1.00 0.00 78 PHE A C 7
ATOM 12442 O O . PHE A 1 78 ? 6.386 -5.874 7.210 1.00 0.00 78 PHE A O 7
ATOM 12459 N N . PRO A 1 79 ? 6.158 -7.629 8.602 1.00 0.00 79 PRO A N 7
ATOM 12460 C CA . PRO A 1 79 ? 7.513 -8.138 8.401 1.00 0.00 79 PRO A CA 7
ATOM 12461 C C . PRO A 1 79 ? 7.647 -8.896 7.086 1.00 0.00 79 PRO A C 7
ATOM 12462 O O . PRO A 1 79 ? 6.654 -9.357 6.520 1.00 0.00 79 PRO A O 7
ATOM 12473 N N . GLY A 1 80 ? 8.878 -9.050 6.617 1.00 0.00 80 GLY A N 7
ATOM 12474 C CA . GLY A 1 80 ? 9.116 -9.718 5.352 1.00 0.00 80 GLY A CA 7
ATOM 12475 C C . GLY A 1 80 ? 9.211 -11.224 5.497 1.00 0.00 80 GLY A C 7
ATOM 12476 O O . GLY A 1 80 ? 10.059 -11.861 4.872 1.00 0.00 80 GLY A O 7
ATOM 12480 N N . ASP A 1 81 ? 8.351 -11.790 6.333 1.00 0.00 81 ASP A N 7
ATOM 12481 C CA . ASP A 1 81 ? 8.293 -13.236 6.509 1.00 0.00 81 ASP A CA 7
ATOM 12482 C C . ASP A 1 81 ? 7.421 -13.846 5.425 1.00 0.00 81 ASP A C 7
ATOM 12483 O O . ASP A 1 81 ? 7.757 -14.870 4.827 1.00 0.00 81 ASP A O 7
ATOM 12492 N N . LEU A 1 82 ? 6.309 -13.186 5.162 1.00 0.00 82 LEU A N 7
ATOM 12493 C CA . LEU A 1 82 ? 5.363 -13.635 4.157 1.00 0.00 82 LEU A CA 7
ATOM 12494 C C . LEU A 1 82 ? 5.796 -13.161 2.777 1.00 0.00 82 LEU A C 7
ATOM 12495 O O . LEU A 1 82 ? 6.675 -12.306 2.653 1.00 0.00 82 LEU A O 7
ATOM 12511 N N . ALA A 1 83 ? 5.183 -13.717 1.745 1.00 0.00 83 ALA A N 7
ATOM 12512 C CA . ALA A 1 83 ? 5.456 -13.294 0.384 1.00 0.00 83 ALA A CA 7
ATOM 12513 C C . ALA A 1 83 ? 4.652 -12.046 0.065 1.00 0.00 83 ALA A C 7
ATOM 12514 O O . ALA A 1 83 ? 3.423 -12.090 -0.011 1.00 0.00 83 ALA A O 7
ATOM 12521 N N . VAL A 1 84 ? 5.345 -10.936 -0.108 1.00 0.00 84 VAL A N 7
ATOM 12522 C CA . VAL A 1 84 ? 4.689 -9.655 -0.325 1.00 0.00 84 VAL A CA 7
ATOM 12523 C C . VAL A 1 84 ? 4.542 -9.383 -1.813 1.00 0.00 84 VAL A C 7
ATOM 12524 O O . VAL A 1 84 ? 5.528 -9.159 -2.513 1.00 0.00 84 VAL A O 7
ATOM 12537 N N . THR A 1 85 ? 3.311 -9.414 -2.297 1.00 0.00 85 THR A N 7
ATOM 12538 C CA . THR A 1 85 ? 3.057 -9.174 -3.698 1.00 0.00 85 THR A CA 7
ATOM 12539 C C . THR A 1 85 ? 2.414 -7.813 -3.886 1.00 0.00 85 THR A C 7
ATOM 12540 O O . THR A 1 85 ? 1.424 -7.478 -3.240 1.00 0.00 85 THR A O 7
ATOM 12551 N N . VAL A 1 86 ? 2.998 -7.043 -4.765 1.00 0.00 86 VAL A N 7
ATOM 12552 C CA . VAL A 1 86 ? 2.516 -5.718 -5.101 1.00 0.00 86 VAL A CA 7
ATOM 12553 C C . VAL A 1 86 ? 2.457 -5.623 -6.595 1.00 0.00 86 VAL A C 7
ATOM 12554 O O . VAL A 1 86 ? 3.189 -6.355 -7.260 1.00 0.00 86 VAL A O 7
ATOM 12567 N N . GLU A 1 87 ? 1.632 -4.757 -7.162 1.00 0.00 87 GLU A N 7
ATOM 12568 C CA . GLU A 1 87 ? 2.028 -4.308 -8.468 1.00 0.00 87 GLU A CA 7
ATOM 12569 C C . GLU A 1 87 ? 1.904 -2.817 -8.639 1.00 0.00 87 GLU A C 7
ATOM 12570 O O . GLU A 1 87 ? 0.884 -2.279 -9.064 1.00 0.00 87 GLU A O 7
ATOM 12582 N N . PRO A 1 88 ? 2.971 -2.149 -8.225 1.00 0.00 88 PRO A N 7
ATOM 12583 C CA . PRO A 1 88 ? 3.874 -1.418 -9.046 1.00 0.00 88 PRO A CA 7
ATOM 12584 C C . PRO A 1 88 ? 5.271 -1.992 -8.817 1.00 0.00 88 PRO A C 7
ATOM 12585 O O . PRO A 1 88 ? 5.722 -2.157 -7.677 1.00 0.00 88 PRO A O 7
ATOM 12596 N N . ARG A 1 89 ? 5.977 -2.287 -9.847 1.00 0.00 89 ARG A N 7
ATOM 12597 C CA . ARG A 1 89 ? 7.300 -2.834 -9.632 1.00 0.00 89 ARG A CA 7
ATOM 12598 C C . ARG A 1 89 ? 8.211 -1.703 -9.213 1.00 0.00 89 ARG A C 7
ATOM 12599 O O . ARG A 1 89 ? 9.035 -1.826 -8.306 1.00 0.00 89 ARG A O 7
ATOM 12620 N N . MET A 1 90 ? 8.041 -0.599 -9.903 1.00 0.00 90 MET A N 7
ATOM 12621 C CA . MET A 1 90 ? 8.583 0.675 -9.478 1.00 0.00 90 MET A CA 7
ATOM 12622 C C . MET A 1 90 ? 7.488 1.726 -9.597 1.00 0.00 90 MET A C 7
ATOM 12623 O O . MET A 1 90 ? 6.566 1.573 -10.400 1.00 0.00 90 MET A O 7
ATOM 12637 N N . ALA A 1 91 ? 7.575 2.773 -8.797 1.00 0.00 91 ALA A N 7
ATOM 12638 C CA . ALA A 1 91 ? 6.557 3.807 -8.785 1.00 0.00 91 ALA A CA 7
ATOM 12639 C C . ALA A 1 91 ? 7.170 5.143 -9.160 1.00 0.00 91 ALA A C 7
ATOM 12640 O O . ALA A 1 91 ? 8.305 5.441 -8.786 1.00 0.00 91 ALA A O 7
ATOM 12647 N N . ARG A 1 92 ? 6.426 5.937 -9.910 1.00 0.00 92 ARG A N 7
ATOM 12648 C CA . ARG A 1 92 ? 6.939 7.194 -10.414 1.00 0.00 92 ARG A CA 7
ATOM 12649 C C . ARG A 1 92 ? 6.258 8.370 -9.731 1.00 0.00 92 ARG A C 7
ATOM 12650 O O . ARG A 1 92 ? 5.038 8.394 -9.567 1.00 0.00 92 ARG A O 7
ATOM 12671 N N . VAL A 1 93 ? 7.060 9.331 -9.309 1.00 0.00 93 VAL A N 7
ATOM 12672 C CA . VAL A 1 93 ? 6.538 10.573 -8.771 1.00 0.00 93 VAL A CA 7
ATOM 12673 C C . VAL A 1 93 ? 7.018 11.737 -9.629 1.00 0.00 93 VAL A C 7
ATOM 12674 O O . VAL A 1 93 ? 8.163 11.741 -10.095 1.00 0.00 93 VAL A O 7
ATOM 12687 N N . GLN A 1 94 ? 6.138 12.687 -9.887 1.00 0.00 94 GLN A N 7
ATOM 12688 C CA . GLN A 1 94 ? 6.511 13.867 -10.641 1.00 0.00 94 GLN A CA 7
ATOM 12689 C C . GLN A 1 94 ? 6.639 15.047 -9.695 1.00 0.00 94 GLN A C 7
ATOM 12690 O O . GLN A 1 94 ? 5.668 15.445 -9.047 1.00 0.00 94 GLN A O 7
ATOM 12704 N N . LEU A 1 95 ? 7.836 15.605 -9.630 1.00 0.00 95 LEU A N 7
ATOM 12705 C CA . LEU A 1 95 ? 8.115 16.715 -8.739 1.00 0.00 95 LEU A CA 7
ATOM 12706 C C . LEU A 1 95 ? 8.511 17.937 -9.544 1.00 0.00 95 LEU A C 7
ATOM 12707 O O . LEU A 1 95 ? 9.300 17.844 -10.485 1.00 0.00 95 LEU A O 7
ATOM 12723 N N . GLU A 1 96 ? 7.942 19.070 -9.192 1.00 0.00 96 GLU A N 7
ATOM 12724 C CA . GLU A 1 96 ? 8.251 20.313 -9.872 1.00 0.00 96 GLU A CA 7
ATOM 12725 C C . GLU A 1 96 ? 8.337 21.441 -8.861 1.00 0.00 96 GLU A C 7
ATOM 12726 O O . GLU A 1 96 ? 7.636 21.425 -7.847 1.00 0.00 96 GLU A O 7
ATOM 12738 N N . GLU A 1 97 ? 9.237 22.383 -9.111 1.00 0.00 97 GLU A N 7
ATOM 12739 C CA . GLU A 1 97 ? 9.382 23.579 -8.285 1.00 0.00 97 GLU A CA 7
ATOM 12740 C C . GLU A 1 97 ? 8.174 24.518 -8.437 1.00 0.00 97 GLU A C 7
ATOM 12741 O O . GLU A 1 97 ? 8.316 25.739 -8.499 1.00 0.00 97 GLU A O 7
ATOM 12753 N N . ARG A 1 98 ? 6.987 23.927 -8.438 1.00 0.00 98 ARG A N 7
ATOM 12754 C CA . ARG A 1 98 ? 5.740 24.652 -8.609 1.00 0.00 98 ARG A CA 7
ATOM 12755 C C . ARG A 1 98 ? 4.714 24.097 -7.645 1.00 0.00 98 ARG A C 7
ATOM 12756 O O . ARG A 1 98 ? 4.592 22.887 -7.496 1.00 0.00 98 ARG A O 7
ATOM 12777 N N . GLN A 1 99 ? 3.972 24.979 -7.013 1.00 0.00 99 GLN A N 7
ATOM 12778 C CA . GLN A 1 99 ? 3.014 24.587 -6.013 1.00 0.00 99 GLN A CA 7
ATOM 12779 C C . GLN A 1 99 ? 1.732 24.051 -6.651 1.00 0.00 99 GLN A C 7
ATOM 12780 O O . GLN A 1 99 ? 1.167 24.664 -7.561 1.00 0.00 99 GLN A O 7
ATOM 12794 N N . THR A 1 100 ? 1.289 22.906 -6.164 1.00 0.00 100 THR A N 7
ATOM 12795 C CA . THR A 1 100 ? 0.096 22.250 -6.673 1.00 0.00 100 THR A CA 7
ATOM 12796 C C . THR A 1 100 ? -0.854 21.947 -5.508 1.00 0.00 100 THR A C 7
ATOM 12797 O O . THR A 1 100 ? -1.865 21.258 -5.663 1.00 0.00 100 THR A O 7
ATOM 12808 N N . VAL A 1 101 ? -0.504 22.484 -4.336 1.00 0.00 101 VAL A N 7
ATOM 12809 C CA . VAL A 1 101 ? -1.286 22.324 -3.103 1.00 0.00 101 VAL A CA 7
ATOM 12810 C C . VAL A 1 101 ? -1.064 20.950 -2.485 1.00 0.00 101 VAL A C 7
ATOM 12811 O O . VAL A 1 101 ? -0.903 20.826 -1.268 1.00 0.00 101 VAL A O 7
ATOM 12824 N N . SER A 1 102 ? -1.061 19.938 -3.340 1.00 0.00 102 SER A N 7
ATOM 12825 C CA . SER A 1 102 ? -0.774 18.555 -2.962 1.00 0.00 102 SER A CA 7
ATOM 12826 C C . SER A 1 102 ? -1.924 17.924 -2.170 1.00 0.00 102 SER A C 7
ATOM 12827 O O . SER A 1 102 ? -2.608 18.584 -1.381 1.00 0.00 102 SER A O 7
ATOM 12835 N N . VAL A 1 103 ? -2.149 16.640 -2.413 1.00 0.00 103 VAL A N 7
ATOM 12836 C CA . VAL A 1 103 ? -3.143 15.866 -1.681 1.00 0.00 103 VAL A CA 7
ATOM 12837 C C . VAL A 1 103 ? -2.868 14.365 -1.854 1.00 0.00 103 VAL A C 7
ATOM 12838 O O . VAL A 1 103 ? -3.300 13.735 -2.817 1.00 0.00 103 VAL A O 7
ATOM 12851 N N . PRO A 1 104 ? -2.098 13.781 -0.925 1.00 0.00 104 PRO A N 7
ATOM 12852 C CA . PRO A 1 104 ? -1.661 12.390 -1.013 1.00 0.00 104 PRO A CA 7
ATOM 12853 C C . PRO A 1 104 ? -2.602 11.412 -0.316 1.00 0.00 104 PRO A C 7
ATOM 12854 O O . PRO A 1 104 ? -2.243 10.264 -0.063 1.00 0.00 104 PRO A O 7
ATOM 12865 N N . VAL A 1 105 ? -3.803 11.868 -0.019 1.00 0.00 105 VAL A N 7
ATOM 12866 C CA . VAL A 1 105 ? -4.788 11.036 0.655 1.00 0.00 105 VAL A CA 7
ATOM 12867 C C . VAL A 1 105 ? -6.201 11.555 0.396 1.00 0.00 105 VAL A C 7
ATOM 12868 O O . VAL A 1 105 ? -6.455 12.758 0.472 1.00 0.00 105 VAL A O 7
ATOM 12881 N N . THR A 1 106 ? -7.098 10.650 0.033 1.00 0.00 106 THR A N 7
ATOM 12882 C CA . THR A 1 106 ? -8.499 10.987 -0.191 1.00 0.00 106 THR A CA 7
ATOM 12883 C C . THR A 1 106 ? -9.369 9.756 0.092 1.00 0.00 106 THR A C 7
ATOM 12884 O O . THR A 1 106 ? -10.320 9.457 -0.637 1.00 0.00 106 THR A O 7
ATOM 12895 N N . VAL A 1 107 ? -9.024 9.058 1.175 1.00 0.00 107 VAL A N 7
ATOM 12896 C CA . VAL A 1 107 ? -9.674 7.807 1.563 1.00 0.00 107 VAL A CA 7
ATOM 12897 C C . VAL A 1 107 ? -11.198 7.930 1.620 1.00 0.00 107 VAL A C 7
ATOM 12898 O O . VAL A 1 107 ? -11.764 8.469 2.572 1.00 0.00 107 VAL A O 7
ATOM 12911 N N . GLU A 1 108 ? -11.818 7.434 0.550 1.00 0.00 108 GLU A N 7
ATOM 12912 C CA . GLU A 1 108 ? -13.273 7.364 0.363 1.00 0.00 108 GLU A CA 7
ATOM 12913 C C . GLU A 1 108 ? -13.560 7.156 -1.114 1.00 0.00 108 GLU A C 7
ATOM 12914 O O . GLU A 1 108 ? -14.553 6.532 -1.490 1.00 0.00 108 GLU A O 7
ATOM 12926 N N . MET A 1 109 ? -12.677 7.698 -1.951 1.00 0.00 109 MET A N 7
ATOM 12927 C CA . MET A 1 109 ? -12.814 7.579 -3.395 1.00 0.00 109 MET A CA 7
ATOM 12928 C C . MET A 1 109 ? -12.353 6.204 -3.864 1.00 0.00 109 MET A C 7
ATOM 12929 O O . MET A 1 109 ? -11.180 5.845 -3.764 1.00 0.00 109 MET A O 7
ATOM 12943 N N . ILE A 1 110 ? -13.299 5.426 -4.352 1.00 0.00 110 ILE A N 7
ATOM 12944 C CA . ILE A 1 110 ? -13.007 4.096 -4.859 1.00 0.00 110 ILE A CA 7
ATOM 12945 C C . ILE A 1 110 ? -14.040 3.681 -5.908 1.00 0.00 110 ILE A C 7
ATOM 12946 O O . ILE A 1 110 ? -13.746 2.877 -6.790 1.00 0.00 110 ILE A O 7
ATOM 12962 N N . ASN A 1 111 ? -15.253 4.228 -5.806 1.00 0.00 111 ASN A N 7
ATOM 12963 C CA . ASN A 1 111 ? -16.275 4.002 -6.818 1.00 0.00 111 ASN A CA 7
ATOM 12964 C C . ASN A 1 111 ? -15.927 4.781 -8.078 1.00 0.00 111 ASN A C 7
ATOM 12965 O O . ASN A 1 111 ? -15.980 6.010 -8.090 1.00 0.00 111 ASN A O 7
ATOM 12976 N N . LEU A 1 112 ? -15.564 4.071 -9.133 1.00 0.00 112 LEU A N 7
ATOM 12977 C CA . LEU A 1 112 ? -15.127 4.713 -10.360 1.00 0.00 112 LEU A CA 7
ATOM 12978 C C . LEU A 1 112 ? -15.680 3.994 -11.580 1.00 0.00 112 LEU A C 7
ATOM 12979 O O . LEU A 1 112 ? -16.231 2.897 -11.474 1.00 0.00 112 LEU A O 7
ATOM 12995 N N . GLU A 1 113 ? -15.546 4.628 -12.731 1.00 0.00 113 GLU A N 7
ATOM 12996 C CA . GLU A 1 113 ? -15.927 4.019 -13.988 1.00 0.00 113 GLU A CA 7
ATOM 12997 C C . GLU A 1 113 ? -14.929 4.399 -15.072 1.00 0.00 113 GLU A C 7
ATOM 12998 O O . GLU A 1 113 ? -14.449 5.533 -15.120 1.00 0.00 113 GLU A O 7
ATOM 13010 N N . HIS A 1 114 ? -14.609 3.447 -15.931 1.00 0.00 114 HIS A N 7
ATOM 13011 C CA . HIS A 1 114 ? -13.772 3.714 -17.091 1.00 0.00 114 HIS A CA 7
ATOM 13012 C C . HIS A 1 114 ? -14.590 3.503 -18.358 1.00 0.00 114 HIS A C 7
ATOM 13013 O O . HIS A 1 114 ? -14.576 2.436 -18.979 1.00 0.00 114 HIS A O 7
ATOM 13028 N N . HIS A 1 115 ? -15.337 4.533 -18.706 1.00 0.00 115 HIS A N 7
ATOM 13029 C CA . HIS A 1 115 ? -16.287 4.471 -19.798 1.00 0.00 115 HIS A CA 7
ATOM 13030 C C . HIS A 1 115 ? -16.306 5.805 -20.534 1.00 0.00 115 HIS A C 7
ATOM 13031 O O . HIS A 1 115 ? -17.025 6.729 -20.150 1.00 0.00 115 HIS A O 7
ATOM 13046 N N . HIS A 1 116 ? -15.484 5.916 -21.564 1.00 0.00 116 HIS A N 7
ATOM 13047 C CA . HIS A 1 116 ? -15.440 7.122 -22.377 1.00 0.00 116 HIS A CA 7
ATOM 13048 C C . HIS A 1 116 ? -16.338 6.980 -23.592 1.00 0.00 116 HIS A C 7
ATOM 13049 O O . HIS A 1 116 ? -16.475 5.890 -24.148 1.00 0.00 116 HIS A O 7
ATOM 13064 N N . HIS A 1 117 ? -16.956 8.077 -23.989 1.00 0.00 117 HIS A N 7
ATOM 13065 C CA . HIS A 1 117 ? -17.817 8.088 -25.157 1.00 0.00 117 HIS A CA 7
ATOM 13066 C C . HIS A 1 117 ? -17.596 9.374 -25.946 1.00 0.00 117 HIS A C 7
ATOM 13067 O O . HIS A 1 117 ? -17.605 10.469 -25.381 1.00 0.00 117 HIS A O 7
ATOM 13082 N N . HIS A 1 118 ? -17.362 9.230 -27.241 1.00 0.00 118 HIS A N 7
ATOM 13083 C CA . HIS A 1 118 ? -17.102 10.380 -28.100 1.00 0.00 118 HIS A CA 7
ATOM 13084 C C . HIS A 1 118 ? -18.378 11.183 -28.321 1.00 0.00 118 HIS A C 7
ATOM 13085 O O . HIS A 1 118 ? -19.481 10.631 -28.327 1.00 0.00 118 HIS A O 7
ATOM 13100 N N . HIS A 1 119 ? -18.224 12.474 -28.509 1.00 0.00 119 HIS A N 7
ATOM 13101 C CA . HIS A 1 119 ? -19.345 13.333 -28.821 1.00 0.00 119 HIS A CA 7
ATOM 13102 C C . HIS A 1 119 ? -19.025 14.132 -30.073 1.00 0.00 119 HIS A C 7
ATOM 13103 O O . HIS A 1 119 ? -19.460 13.724 -31.165 1.00 0.00 119 HIS A O 7
ATOM 13119 N N . MET A 1 1 ? -8.311 -32.668 -2.264 1.00 0.00 1 MET A N 8
ATOM 13120 C CA . MET A 1 1 ? -8.018 -33.511 -1.080 1.00 0.00 1 MET A CA 8
ATOM 13121 C C . MET A 1 1 ? -6.851 -32.933 -0.268 1.00 0.00 1 MET A C 8
ATOM 13122 O O . MET A 1 1 ? -7.055 -32.495 0.866 1.00 0.00 1 MET A O 8
ATOM 13138 N N . PRO A 1 2 ? -5.610 -32.894 -0.818 1.00 0.00 2 PRO A N 8
ATOM 13139 C CA . PRO A 1 2 ? -4.444 -32.413 -0.078 1.00 0.00 2 PRO A CA 8
ATOM 13140 C C . PRO A 1 2 ? -4.387 -30.891 -0.024 1.00 0.00 2 PRO A C 8
ATOM 13141 O O . PRO A 1 2 ? -4.394 -30.222 -1.058 1.00 0.00 2 PRO A O 8
ATOM 13152 N N . THR A 1 3 ? -4.349 -30.352 1.181 1.00 0.00 3 THR A N 8
ATOM 13153 C CA . THR A 1 3 ? -4.278 -28.913 1.373 1.00 0.00 3 THR A CA 8
ATOM 13154 C C . THR A 1 3 ? -3.134 -28.565 2.322 1.00 0.00 3 THR A C 8
ATOM 13155 O O . THR A 1 3 ? -2.853 -29.309 3.264 1.00 0.00 3 THR A O 8
ATOM 13166 N N . PHE A 1 4 ? -2.479 -27.442 2.072 1.00 0.00 4 PHE A N 8
ATOM 13167 C CA . PHE A 1 4 ? -1.313 -27.051 2.849 1.00 0.00 4 PHE A CA 8
ATOM 13168 C C . PHE A 1 4 ? -1.555 -25.705 3.530 1.00 0.00 4 PHE A C 8
ATOM 13169 O O . PHE A 1 4 ? -2.532 -25.016 3.228 1.00 0.00 4 PHE A O 8
ATOM 13186 N N . ASP A 1 5 ? -0.657 -25.327 4.436 1.00 0.00 5 ASP A N 8
ATOM 13187 C CA . ASP A 1 5 ? -0.777 -24.077 5.179 1.00 0.00 5 ASP A CA 8
ATOM 13188 C C . ASP A 1 5 ? -0.336 -22.883 4.342 1.00 0.00 5 ASP A C 8
ATOM 13189 O O . ASP A 1 5 ? 0.190 -21.905 4.866 1.00 0.00 5 ASP A O 8
ATOM 13198 N N . HIS A 1 6 ? -0.594 -22.946 3.054 1.00 0.00 6 HIS A N 8
ATOM 13199 C CA . HIS A 1 6 ? -0.209 -21.879 2.147 1.00 0.00 6 HIS A CA 8
ATOM 13200 C C . HIS A 1 6 ? -1.453 -21.264 1.526 1.00 0.00 6 HIS A C 8
ATOM 13201 O O . HIS A 1 6 ? -2.102 -21.880 0.682 1.00 0.00 6 HIS A O 8
ATOM 13216 N N . GLY A 1 7 ? -1.781 -20.055 1.950 1.00 0.00 7 GLY A N 8
ATOM 13217 C CA . GLY A 1 7 ? -2.971 -19.397 1.451 1.00 0.00 7 GLY A CA 8
ATOM 13218 C C . GLY A 1 7 ? -2.681 -18.014 0.908 1.00 0.00 7 GLY A C 8
ATOM 13219 O O . GLY A 1 7 ? -1.518 -17.608 0.815 1.00 0.00 7 GLY A O 8
ATOM 13223 N N . ASN A 1 8 ? -3.740 -17.302 0.544 1.00 0.00 8 ASN A N 8
ATOM 13224 C CA . ASN A 1 8 ? -3.623 -15.949 0.022 1.00 0.00 8 ASN A CA 8
ATOM 13225 C C . ASN A 1 8 ? -4.360 -14.974 0.924 1.00 0.00 8 ASN A C 8
ATOM 13226 O O . ASN A 1 8 ? -5.272 -15.358 1.656 1.00 0.00 8 ASN A O 8
ATOM 13237 N N . LEU A 1 9 ? -3.973 -13.716 0.848 1.00 0.00 9 LEU A N 8
ATOM 13238 C CA . LEU A 1 9 ? -4.635 -12.652 1.589 1.00 0.00 9 LEU A CA 8
ATOM 13239 C C . LEU A 1 9 ? -4.512 -11.343 0.820 1.00 0.00 9 LEU A C 8
ATOM 13240 O O . LEU A 1 9 ? -3.408 -10.919 0.475 1.00 0.00 9 LEU A O 8
ATOM 13256 N N . SER A 1 10 ? -5.642 -10.711 0.544 1.00 0.00 10 SER A N 8
ATOM 13257 C CA . SER A 1 10 ? -5.655 -9.488 -0.237 1.00 0.00 10 SER A CA 8
ATOM 13258 C C . SER A 1 10 ? -5.592 -8.247 0.653 1.00 0.00 10 SER A C 8
ATOM 13259 O O . SER A 1 10 ? -6.411 -8.073 1.557 1.00 0.00 10 SER A O 8
ATOM 13267 N N . LEU A 1 11 ? -4.616 -7.383 0.393 1.00 0.00 11 LEU A N 8
ATOM 13268 C CA . LEU A 1 11 ? -4.519 -6.108 1.097 1.00 0.00 11 LEU A CA 8
ATOM 13269 C C . LEU A 1 11 ? -5.186 -5.017 0.264 1.00 0.00 11 LEU A C 8
ATOM 13270 O O . LEU A 1 11 ? -5.890 -4.156 0.794 1.00 0.00 11 LEU A O 8
ATOM 13286 N N . GLY A 1 12 ? -4.955 -5.059 -1.044 1.00 0.00 12 GLY A N 8
ATOM 13287 C CA . GLY A 1 12 ? -5.683 -4.196 -1.957 1.00 0.00 12 GLY A CA 8
ATOM 13288 C C . GLY A 1 12 ? -4.947 -2.920 -2.303 1.00 0.00 12 GLY A C 8
ATOM 13289 O O . GLY A 1 12 ? -3.734 -2.821 -2.116 1.00 0.00 12 GLY A O 8
ATOM 13293 N N . GLU A 1 13 ? -5.698 -1.953 -2.823 1.00 0.00 13 GLU A N 8
ATOM 13294 C CA . GLU A 1 13 ? -5.156 -0.662 -3.227 1.00 0.00 13 GLU A CA 8
ATOM 13295 C C . GLU A 1 13 ? -4.798 0.191 -2.016 1.00 0.00 13 GLU A C 8
ATOM 13296 O O . GLU A 1 13 ? -5.674 0.575 -1.232 1.00 0.00 13 GLU A O 8
ATOM 13308 N N . LEU A 1 14 ? -3.516 0.477 -1.863 1.00 0.00 14 LEU A N 8
ATOM 13309 C CA . LEU A 1 14 ? -3.046 1.337 -0.789 1.00 0.00 14 LEU A CA 8
ATOM 13310 C C . LEU A 1 14 ? -2.379 2.579 -1.364 1.00 0.00 14 LEU A C 8
ATOM 13311 O O . LEU A 1 14 ? -1.743 2.517 -2.418 1.00 0.00 14 LEU A O 8
ATOM 13327 N N . GLU A 1 15 ? -2.529 3.700 -0.674 1.00 0.00 15 GLU A N 8
ATOM 13328 C CA . GLU A 1 15 ? -1.973 4.966 -1.138 1.00 0.00 15 GLU A CA 8
ATOM 13329 C C . GLU A 1 15 ? -0.460 4.990 -0.982 1.00 0.00 15 GLU A C 8
ATOM 13330 O O . GLU A 1 15 ? 0.082 4.494 0.010 1.00 0.00 15 GLU A O 8
ATOM 13342 N N . LEU A 1 16 ? 0.215 5.572 -1.961 1.00 0.00 16 LEU A N 8
ATOM 13343 C CA . LEU A 1 16 ? 1.659 5.716 -1.915 1.00 0.00 16 LEU A CA 8
ATOM 13344 C C . LEU A 1 16 ? 2.028 6.966 -1.130 1.00 0.00 16 LEU A C 8
ATOM 13345 O O . LEU A 1 16 ? 1.860 8.087 -1.615 1.00 0.00 16 LEU A O 8
ATOM 13361 N N . THR A 1 17 ? 2.522 6.768 0.079 1.00 0.00 17 THR A N 8
ATOM 13362 C CA . THR A 1 17 ? 2.888 7.876 0.940 1.00 0.00 17 THR A CA 8
ATOM 13363 C C . THR A 1 17 ? 4.330 8.293 0.680 1.00 0.00 17 THR A C 8
ATOM 13364 O O . THR A 1 17 ? 5.267 7.538 0.943 1.00 0.00 17 THR A O 8
ATOM 13375 N N . VAL A 1 18 ? 4.502 9.487 0.142 1.00 0.00 18 VAL A N 8
ATOM 13376 C CA . VAL A 1 18 ? 5.825 9.987 -0.197 1.00 0.00 18 VAL A CA 8
ATOM 13377 C C . VAL A 1 18 ? 6.134 11.264 0.569 1.00 0.00 18 VAL A C 8
ATOM 13378 O O . VAL A 1 18 ? 5.332 12.197 0.579 1.00 0.00 18 VAL A O 8
ATOM 13391 N N . LEU A 1 19 ? 7.289 11.296 1.219 1.00 0.00 19 LEU A N 8
ATOM 13392 C CA . LEU A 1 19 ? 7.742 12.499 1.899 1.00 0.00 19 LEU A CA 8
ATOM 13393 C C . LEU A 1 19 ? 8.589 13.340 0.956 1.00 0.00 19 LEU A C 8
ATOM 13394 O O . LEU A 1 19 ? 9.553 12.847 0.369 1.00 0.00 19 LEU A O 8
ATOM 13410 N N . TYR A 1 20 ? 8.218 14.602 0.811 1.00 0.00 20 TYR A N 8
ATOM 13411 C CA . TYR A 1 20 ? 8.898 15.505 -0.102 1.00 0.00 20 TYR A CA 8
ATOM 13412 C C . TYR A 1 20 ? 9.393 16.743 0.636 1.00 0.00 20 TYR A C 8
ATOM 13413 O O . TYR A 1 20 ? 9.169 16.889 1.838 1.00 0.00 20 TYR A O 8
ATOM 13431 N N . ASP A 1 21 ? 10.062 17.623 -0.094 1.00 0.00 21 ASP A N 8
ATOM 13432 C CA . ASP A 1 21 ? 10.667 18.814 0.488 1.00 0.00 21 ASP A CA 8
ATOM 13433 C C . ASP A 1 21 ? 9.702 19.995 0.400 1.00 0.00 21 ASP A C 8
ATOM 13434 O O . ASP A 1 21 ? 9.324 20.414 -0.692 1.00 0.00 21 ASP A O 8
ATOM 13443 N N . GLU A 1 22 ? 9.327 20.534 1.557 1.00 0.00 22 GLU A N 8
ATOM 13444 C CA . GLU A 1 22 ? 8.255 21.529 1.647 1.00 0.00 22 GLU A CA 8
ATOM 13445 C C . GLU A 1 22 ? 8.624 22.873 1.017 1.00 0.00 22 GLU A C 8
ATOM 13446 O O . GLU A 1 22 ? 7.756 23.730 0.851 1.00 0.00 22 GLU A O 8
ATOM 13458 N N . GLU A 1 23 ? 9.895 23.069 0.685 1.00 0.00 23 GLU A N 8
ATOM 13459 C CA . GLU A 1 23 ? 10.348 24.350 0.170 1.00 0.00 23 GLU A CA 8
ATOM 13460 C C . GLU A 1 23 ? 9.731 24.659 -1.192 1.00 0.00 23 GLU A C 8
ATOM 13461 O O . GLU A 1 23 ? 8.930 25.586 -1.321 1.00 0.00 23 GLU A O 8
ATOM 13473 N N . ARG A 1 24 ? 10.113 23.894 -2.206 1.00 0.00 24 ARG A N 8
ATOM 13474 C CA . ARG A 1 24 ? 9.607 24.112 -3.553 1.00 0.00 24 ARG A CA 8
ATOM 13475 C C . ARG A 1 24 ? 9.370 22.802 -4.291 1.00 0.00 24 ARG A C 8
ATOM 13476 O O . ARG A 1 24 ? 9.016 22.808 -5.465 1.00 0.00 24 ARG A O 8
ATOM 13497 N N . TYR A 1 25 ? 9.562 21.682 -3.618 1.00 0.00 25 TYR A N 8
ATOM 13498 C CA . TYR A 1 25 ? 9.487 20.394 -4.289 1.00 0.00 25 TYR A CA 8
ATOM 13499 C C . TYR A 1 25 ? 8.183 19.688 -3.970 1.00 0.00 25 TYR A C 8
ATOM 13500 O O . TYR A 1 25 ? 8.072 18.978 -2.972 1.00 0.00 25 TYR A O 8
ATOM 13518 N N . ASP A 1 26 ? 7.200 19.899 -4.826 1.00 0.00 26 ASP A N 8
ATOM 13519 C CA . ASP A 1 26 ? 5.886 19.313 -4.636 1.00 0.00 26 ASP A CA 8
ATOM 13520 C C . ASP A 1 26 ? 5.593 18.295 -5.732 1.00 0.00 26 ASP A C 8
ATOM 13521 O O . ASP A 1 26 ? 6.156 18.361 -6.830 1.00 0.00 26 ASP A O 8
ATOM 13530 N N . ILE A 1 27 ? 4.712 17.363 -5.425 1.00 0.00 27 ILE A N 8
ATOM 13531 C CA . ILE A 1 27 ? 4.406 16.264 -6.327 1.00 0.00 27 ILE A CA 8
ATOM 13532 C C . ILE A 1 27 ? 3.237 16.618 -7.236 1.00 0.00 27 ILE A C 8
ATOM 13533 O O . ILE A 1 27 ? 2.115 16.811 -6.769 1.00 0.00 27 ILE A O 8
ATOM 13549 N N . VAL A 1 28 ? 3.499 16.706 -8.535 1.00 0.00 28 VAL A N 8
ATOM 13550 C CA . VAL A 1 28 ? 2.439 16.962 -9.498 1.00 0.00 28 VAL A CA 8
ATOM 13551 C C . VAL A 1 28 ? 1.694 15.670 -9.803 1.00 0.00 28 VAL A C 8
ATOM 13552 O O . VAL A 1 28 ? 0.465 15.609 -9.722 1.00 0.00 28 VAL A O 8
ATOM 13565 N N . GLU A 1 29 ? 2.447 14.629 -10.119 1.00 0.00 29 GLU A N 8
ATOM 13566 C CA . GLU A 1 29 ? 1.875 13.315 -10.351 1.00 0.00 29 GLU A CA 8
ATOM 13567 C C . GLU A 1 29 ? 2.746 12.242 -9.731 1.00 0.00 29 GLU A C 8
ATOM 13568 O O . GLU A 1 29 ? 3.953 12.428 -9.563 1.00 0.00 29 GLU A O 8
ATOM 13580 N N . GLN A 1 30 ? 2.127 11.123 -9.403 1.00 0.00 30 GLN A N 8
ATOM 13581 C CA . GLN A 1 30 ? 2.812 10.003 -8.788 1.00 0.00 30 GLN A CA 8
ATOM 13582 C C . GLN A 1 30 ? 1.999 8.744 -9.014 1.00 0.00 30 GLN A C 8
ATOM 13583 O O . GLN A 1 30 ? 0.904 8.805 -9.579 1.00 0.00 30 GLN A O 8
ATOM 13597 N N . THR A 1 31 ? 2.532 7.616 -8.589 1.00 0.00 31 THR A N 8
ATOM 13598 C CA . THR A 1 31 ? 1.747 6.406 -8.510 1.00 0.00 31 THR A CA 8
ATOM 13599 C C . THR A 1 31 ? 0.838 6.517 -7.292 1.00 0.00 31 THR A C 8
ATOM 13600 O O . THR A 1 31 ? 1.287 6.358 -6.161 1.00 0.00 31 THR A O 8
ATOM 13611 N N . GLU A 1 32 ? -0.425 6.854 -7.528 1.00 0.00 32 GLU A N 8
ATOM 13612 C CA . GLU A 1 32 ? -1.345 7.189 -6.446 1.00 0.00 32 GLU A CA 8
ATOM 13613 C C . GLU A 1 32 ? -1.561 6.011 -5.505 1.00 0.00 32 GLU A C 8
ATOM 13614 O O . GLU A 1 32 ? -1.367 6.137 -4.294 1.00 0.00 32 GLU A O 8
ATOM 13626 N N . THR A 1 33 ? -1.956 4.871 -6.052 1.00 0.00 33 THR A N 8
ATOM 13627 C CA . THR A 1 33 ? -2.175 3.681 -5.246 1.00 0.00 33 THR A CA 8
ATOM 13628 C C . THR A 1 33 ? -1.572 2.450 -5.911 1.00 0.00 33 THR A C 8
ATOM 13629 O O . THR A 1 33 ? -1.470 2.384 -7.138 1.00 0.00 33 THR A O 8
ATOM 13640 N N . VAL A 1 34 ? -1.154 1.493 -5.100 1.00 0.00 34 VAL A N 8
ATOM 13641 C CA . VAL A 1 34 ? -0.680 0.212 -5.603 1.00 0.00 34 VAL A CA 8
ATOM 13642 C C . VAL A 1 34 ? -1.380 -0.923 -4.869 1.00 0.00 34 VAL A C 8
ATOM 13643 O O . VAL A 1 34 ? -1.771 -0.773 -3.710 1.00 0.00 34 VAL A O 8
ATOM 13656 N N . GLN A 1 35 ? -1.546 -2.047 -5.548 1.00 0.00 35 GLN A N 8
ATOM 13657 C CA . GLN A 1 35 ? -2.218 -3.194 -4.960 1.00 0.00 35 GLN A CA 8
ATOM 13658 C C . GLN A 1 35 ? -1.201 -4.222 -4.485 1.00 0.00 35 GLN A C 8
ATOM 13659 O O . GLN A 1 35 ? -0.313 -4.619 -5.235 1.00 0.00 35 GLN A O 8
ATOM 13673 N N . VAL A 1 36 ? -1.320 -4.623 -3.234 1.00 0.00 36 VAL A N 8
ATOM 13674 C CA . VAL A 1 36 ? -0.429 -5.616 -2.660 1.00 0.00 36 VAL A CA 8
ATOM 13675 C C . VAL A 1 36 ? -1.232 -6.745 -2.021 1.00 0.00 36 VAL A C 8
ATOM 13676 O O . VAL A 1 36 ? -2.268 -6.507 -1.400 1.00 0.00 36 VAL A O 8
ATOM 13689 N N . ASP A 1 37 ? -0.772 -7.970 -2.221 1.00 0.00 37 ASP A N 8
ATOM 13690 C CA . ASP A 1 37 ? -1.391 -9.140 -1.616 1.00 0.00 37 ASP A CA 8
ATOM 13691 C C . ASP A 1 37 ? -0.314 -10.005 -0.984 1.00 0.00 37 ASP A C 8
ATOM 13692 O O . ASP A 1 37 ? 0.858 -9.920 -1.362 1.00 0.00 37 ASP A O 8
ATOM 13701 N N . LEU A 1 38 ? -0.701 -10.840 -0.035 1.00 0.00 38 LEU A N 8
ATOM 13702 C CA . LEU A 1 38 ? 0.256 -11.665 0.685 1.00 0.00 38 LEU A CA 8
ATOM 13703 C C . LEU A 1 38 ? -0.055 -13.150 0.524 1.00 0.00 38 LEU A C 8
ATOM 13704 O O . LEU A 1 38 ? -1.215 -13.558 0.507 1.00 0.00 38 LEU A O 8
ATOM 13720 N N . GLU A 1 39 ? 0.996 -13.941 0.381 1.00 0.00 39 GLU A N 8
ATOM 13721 C CA . GLU A 1 39 ? 0.888 -15.391 0.366 1.00 0.00 39 GLU A CA 8
ATOM 13722 C C . GLU A 1 39 ? 1.763 -15.989 1.447 1.00 0.00 39 GLU A C 8
ATOM 13723 O O . GLU A 1 39 ? 2.630 -15.311 2.001 1.00 0.00 39 GLU A O 8
ATOM 13735 N N . GLY A 1 40 ? 1.544 -17.257 1.734 1.00 0.00 40 GLY A N 8
ATOM 13736 C CA . GLY A 1 40 ? 2.412 -17.957 2.655 1.00 0.00 40 GLY A CA 8
ATOM 13737 C C . GLY A 1 40 ? 1.652 -18.678 3.743 1.00 0.00 40 GLY A C 8
ATOM 13738 O O . GLY A 1 40 ? 0.494 -19.058 3.541 1.00 0.00 40 GLY A O 8
ATOM 13742 N N . PRO A 1 41 ? 2.297 -18.894 4.903 1.00 0.00 41 PRO A N 8
ATOM 13743 C CA . PRO A 1 41 ? 1.693 -19.582 6.046 1.00 0.00 41 PRO A CA 8
ATOM 13744 C C . PRO A 1 41 ? 0.390 -18.928 6.490 1.00 0.00 41 PRO A C 8
ATOM 13745 O O . PRO A 1 41 ? 0.363 -17.752 6.868 1.00 0.00 41 PRO A O 8
ATOM 13756 N N . ARG A 1 42 ? -0.684 -19.707 6.443 1.00 0.00 42 ARG A N 8
ATOM 13757 C CA . ARG A 1 42 ? -2.012 -19.221 6.795 1.00 0.00 42 ARG A CA 8
ATOM 13758 C C . ARG A 1 42 ? -2.055 -18.716 8.235 1.00 0.00 42 ARG A C 8
ATOM 13759 O O . ARG A 1 42 ? -2.820 -17.807 8.549 1.00 0.00 42 ARG A O 8
ATOM 13780 N N . GLY A 1 43 ? -1.231 -19.303 9.100 1.00 0.00 43 GLY A N 8
ATOM 13781 C CA . GLY A 1 43 ? -1.179 -18.881 10.487 1.00 0.00 43 GLY A CA 8
ATOM 13782 C C . GLY A 1 43 ? -0.862 -17.406 10.630 1.00 0.00 43 GLY A C 8
ATOM 13783 O O . GLY A 1 43 ? -1.565 -16.681 11.333 1.00 0.00 43 GLY A O 8
ATOM 13787 N N . VAL A 1 44 ? 0.178 -16.953 9.937 1.00 0.00 44 VAL A N 8
ATOM 13788 C CA . VAL A 1 44 ? 0.583 -15.551 9.993 1.00 0.00 44 VAL A CA 8
ATOM 13789 C C . VAL A 1 44 ? -0.501 -14.658 9.394 1.00 0.00 44 VAL A C 8
ATOM 13790 O O . VAL A 1 44 ? -0.824 -13.604 9.942 1.00 0.00 44 VAL A O 8
ATOM 13803 N N . LEU A 1 45 ? -1.070 -15.104 8.277 1.00 0.00 45 LEU A N 8
ATOM 13804 C CA . LEU A 1 45 ? -2.147 -14.375 7.613 1.00 0.00 45 LEU A CA 8
ATOM 13805 C C . LEU A 1 45 ? -3.349 -14.224 8.545 1.00 0.00 45 LEU A C 8
ATOM 13806 O O . LEU A 1 45 ? -4.021 -13.193 8.550 1.00 0.00 45 LEU A O 8
ATOM 13822 N N . THR A 1 46 ? -3.600 -15.254 9.343 1.00 0.00 46 THR A N 8
ATOM 13823 C CA . THR A 1 46 ? -4.703 -15.241 10.291 1.00 0.00 46 THR A CA 8
ATOM 13824 C C . THR A 1 46 ? -4.447 -14.231 11.410 1.00 0.00 46 THR A C 8
ATOM 13825 O O . THR A 1 46 ? -5.343 -13.489 11.806 1.00 0.00 46 THR A O 8
ATOM 13836 N N . VAL A 1 47 ? -3.214 -14.191 11.902 1.00 0.00 47 VAL A N 8
ATOM 13837 C CA . VAL A 1 47 ? -2.843 -13.260 12.965 1.00 0.00 47 VAL A CA 8
ATOM 13838 C C . VAL A 1 47 ? -2.988 -11.811 12.499 1.00 0.00 47 VAL A C 8
ATOM 13839 O O . VAL A 1 47 ? -3.525 -10.965 13.217 1.00 0.00 47 VAL A O 8
ATOM 13852 N N . PHE A 1 48 ? -2.525 -11.538 11.282 1.00 0.00 48 PHE A N 8
ATOM 13853 C CA . PHE A 1 48 ? -2.604 -10.195 10.711 1.00 0.00 48 PHE A CA 8
ATOM 13854 C C . PHE A 1 48 ? -4.064 -9.793 10.485 1.00 0.00 48 PHE A C 8
ATOM 13855 O O . PHE A 1 48 ? -4.417 -8.617 10.549 1.00 0.00 48 PHE A O 8
ATOM 13872 N N . ARG A 1 49 ? -4.905 -10.791 10.245 1.00 0.00 49 ARG A N 8
ATOM 13873 C CA . ARG A 1 49 ? -6.325 -10.578 9.990 1.00 0.00 49 ARG A CA 8
ATOM 13874 C C . ARG A 1 49 ? -7.044 -10.065 11.239 1.00 0.00 49 ARG A C 8
ATOM 13875 O O . ARG A 1 49 ? -8.071 -9.396 11.140 1.00 0.00 49 ARG A O 8
ATOM 13896 N N . PHE A 1 50 ? -6.498 -10.378 12.409 1.00 0.00 50 PHE A N 8
ATOM 13897 C CA . PHE A 1 50 ? -7.130 -10.023 13.669 1.00 0.00 50 PHE A CA 8
ATOM 13898 C C . PHE A 1 50 ? -6.952 -8.546 14.004 1.00 0.00 50 PHE A C 8
ATOM 13899 O O . PHE A 1 50 ? -7.810 -7.943 14.649 1.00 0.00 50 PHE A O 8
ATOM 13916 N N . ALA A 1 51 ? -5.840 -7.975 13.569 1.00 0.00 51 ALA A N 8
ATOM 13917 C CA . ALA A 1 51 ? -5.488 -6.611 13.926 1.00 0.00 51 ALA A CA 8
ATOM 13918 C C . ALA A 1 51 ? -6.179 -5.598 13.023 1.00 0.00 51 ALA A C 8
ATOM 13919 O O . ALA A 1 51 ? -6.728 -5.946 11.974 1.00 0.00 51 ALA A O 8
ATOM 13926 N N . ARG A 1 52 ? -6.151 -4.343 13.448 1.00 0.00 52 ARG A N 8
ATOM 13927 C CA . ARG A 1 52 ? -6.695 -3.250 12.677 1.00 0.00 52 ARG A CA 8
ATOM 13928 C C . ARG A 1 52 ? -5.647 -2.757 11.687 1.00 0.00 52 ARG A C 8
ATOM 13929 O O . ARG A 1 52 ? -4.456 -3.030 11.866 1.00 0.00 52 ARG A O 8
ATOM 13950 N N . PRO A 1 53 ? -6.058 -2.030 10.634 1.00 0.00 53 PRO A N 8
ATOM 13951 C CA . PRO A 1 53 ? -5.115 -1.452 9.683 1.00 0.00 53 PRO A CA 8
ATOM 13952 C C . PRO A 1 53 ? -4.093 -0.553 10.366 1.00 0.00 53 PRO A C 8
ATOM 13953 O O . PRO A 1 53 ? -4.442 0.393 11.072 1.00 0.00 53 PRO A O 8
ATOM 13964 N N . SER A 1 54 ? -2.832 -0.881 10.168 1.00 0.00 54 SER A N 8
ATOM 13965 C CA . SER A 1 54 ? -1.737 -0.140 10.725 1.00 0.00 54 SER A CA 8
ATOM 13966 C C . SER A 1 54 ? -0.513 -0.274 9.829 1.00 0.00 54 SER A C 8
ATOM 13967 O O . SER A 1 54 ? 0.628 -0.135 10.273 1.00 0.00 54 SER A O 8
ATOM 13975 N N . TYR A 1 55 ? -0.770 -0.545 8.563 1.00 0.00 55 TYR A N 8
ATOM 13976 C CA . TYR A 1 55 ? 0.286 -0.773 7.595 1.00 0.00 55 TYR A CA 8
ATOM 13977 C C . TYR A 1 55 ? 0.226 0.272 6.491 1.00 0.00 55 TYR A C 8
ATOM 13978 O O . TYR A 1 55 ? -0.838 0.535 5.926 1.00 0.00 55 TYR A O 8
ATOM 13996 N N . GLU A 1 56 ? 1.367 0.872 6.199 1.00 0.00 56 GLU A N 8
ATOM 13997 C CA . GLU A 1 56 ? 1.433 1.949 5.225 1.00 0.00 56 GLU A CA 8
ATOM 13998 C C . GLU A 1 56 ? 2.381 1.599 4.083 1.00 0.00 56 GLU A C 8
ATOM 13999 O O . GLU A 1 56 ? 3.324 0.819 4.250 1.00 0.00 56 GLU A O 8
ATOM 14011 N N . VAL A 1 57 ? 2.110 2.178 2.923 1.00 0.00 57 VAL A N 8
ATOM 14012 C CA . VAL A 1 57 ? 3.017 2.110 1.792 1.00 0.00 57 VAL A CA 8
ATOM 14013 C C . VAL A 1 57 ? 3.751 3.439 1.686 1.00 0.00 57 VAL A C 8
ATOM 14014 O O . VAL A 1 57 ? 3.120 4.493 1.595 1.00 0.00 57 VAL A O 8
ATOM 14027 N N . PHE A 1 58 ? 5.074 3.399 1.708 1.00 0.00 58 PHE A N 8
ATOM 14028 C CA . PHE A 1 58 ? 5.850 4.618 1.855 1.00 0.00 58 PHE A CA 8
ATOM 14029 C C . PHE A 1 58 ? 7.085 4.622 0.961 1.00 0.00 58 PHE A C 8
ATOM 14030 O O . PHE A 1 58 ? 7.672 3.581 0.689 1.00 0.00 58 PHE A O 8
ATOM 14047 N N . VAL A 1 59 ? 7.467 5.813 0.515 1.00 0.00 59 VAL A N 8
ATOM 14048 C CA . VAL A 1 59 ? 8.716 6.024 -0.205 1.00 0.00 59 VAL A CA 8
ATOM 14049 C C . VAL A 1 59 ? 9.294 7.369 0.213 1.00 0.00 59 VAL A C 8
ATOM 14050 O O . VAL A 1 59 ? 8.560 8.348 0.367 1.00 0.00 59 VAL A O 8
ATOM 14063 N N . ASP A 1 60 ? 10.598 7.416 0.412 1.00 0.00 60 ASP A N 8
ATOM 14064 C CA . ASP A 1 60 ? 11.255 8.652 0.819 1.00 0.00 60 ASP A CA 8
ATOM 14065 C C . ASP A 1 60 ? 11.936 9.287 -0.381 1.00 0.00 60 ASP A C 8
ATOM 14066 O O . ASP A 1 60 ? 12.821 8.686 -0.994 1.00 0.00 60 ASP A O 8
ATOM 14075 N N . LEU A 1 61 ? 11.510 10.490 -0.719 1.00 0.00 61 LEU A N 8
ATOM 14076 C CA . LEU A 1 61 ? 12.039 11.199 -1.873 1.00 0.00 61 LEU A CA 8
ATOM 14077 C C . LEU A 1 61 ? 12.374 12.633 -1.489 1.00 0.00 61 LEU A C 8
ATOM 14078 O O . LEU A 1 61 ? 12.231 13.559 -2.289 1.00 0.00 61 LEU A O 8
ATOM 14094 N N . THR A 1 62 ? 12.847 12.793 -0.258 1.00 0.00 62 THR A N 8
ATOM 14095 C CA . THR A 1 62 ? 13.238 14.095 0.257 1.00 0.00 62 THR A CA 8
ATOM 14096 C C . THR A 1 62 ? 14.410 14.660 -0.540 1.00 0.00 62 THR A C 8
ATOM 14097 O O . THR A 1 62 ? 14.513 15.869 -0.749 1.00 0.00 62 THR A O 8
ATOM 14108 N N . GLU A 1 63 ? 15.299 13.772 -0.969 1.00 0.00 63 GLU A N 8
ATOM 14109 C CA . GLU A 1 63 ? 16.404 14.146 -1.827 1.00 0.00 63 GLU A CA 8
ATOM 14110 C C . GLU A 1 63 ? 15.990 14.143 -3.290 1.00 0.00 63 GLU A C 8
ATOM 14111 O O . GLU A 1 63 ? 15.841 15.205 -3.904 1.00 0.00 63 GLU A O 8
ATOM 14123 N N . ALA A 1 64 ? 15.804 12.942 -3.830 1.00 0.00 64 ALA A N 8
ATOM 14124 C CA . ALA A 1 64 ? 15.411 12.755 -5.226 1.00 0.00 64 ALA A CA 8
ATOM 14125 C C . ALA A 1 64 ? 16.400 13.440 -6.168 1.00 0.00 64 ALA A C 8
ATOM 14126 O O . ALA A 1 64 ? 17.576 13.611 -5.832 1.00 0.00 64 ALA A O 8
ATOM 14133 N N . GLY A 1 65 ? 15.932 13.793 -7.353 1.00 0.00 65 GLY A N 8
ATOM 14134 C CA . GLY A 1 65 ? 16.745 14.522 -8.291 1.00 0.00 65 GLY A CA 8
ATOM 14135 C C . GLY A 1 65 ? 15.889 15.349 -9.218 1.00 0.00 65 GLY A C 8
ATOM 14136 O O . GLY A 1 65 ? 14.878 15.915 -8.800 1.00 0.00 65 GLY A O 8
ATOM 14140 N N . GLU A 1 66 ? 16.273 15.399 -10.476 1.00 0.00 66 GLU A N 8
ATOM 14141 C CA . GLU A 1 66 ? 15.532 16.149 -11.465 1.00 0.00 66 GLU A CA 8
ATOM 14142 C C . GLU A 1 66 ? 14.841 15.195 -12.420 1.00 0.00 66 GLU A C 8
ATOM 14143 O O . GLU A 1 66 ? 15.372 14.127 -12.729 1.00 0.00 66 GLU A O 8
ATOM 14155 N N . GLY A 1 67 ? 13.668 15.583 -12.886 1.00 0.00 67 GLY A N 8
ATOM 14156 C CA . GLY A 1 67 ? 12.901 14.737 -13.781 1.00 0.00 67 GLY A CA 8
ATOM 14157 C C . GLY A 1 67 ? 12.170 13.627 -13.047 1.00 0.00 67 GLY A C 8
ATOM 14158 O O . GLY A 1 67 ? 12.535 13.269 -11.920 1.00 0.00 67 GLY A O 8
ATOM 14162 N N . SER A 1 68 ? 11.140 13.082 -13.680 1.00 0.00 68 SER A N 8
ATOM 14163 C CA . SER A 1 68 ? 10.360 12.008 -13.086 1.00 0.00 68 SER A CA 8
ATOM 14164 C C . SER A 1 68 ? 11.210 10.757 -12.940 1.00 0.00 68 SER A C 8
ATOM 14165 O O . SER A 1 68 ? 11.990 10.404 -13.827 1.00 0.00 68 SER A O 8
ATOM 14173 N N . HIS A 1 69 ? 11.062 10.105 -11.810 1.00 0.00 69 HIS A N 8
ATOM 14174 C CA . HIS A 1 69 ? 11.858 8.931 -11.492 1.00 0.00 69 HIS A CA 8
ATOM 14175 C C . HIS A 1 69 ? 10.987 7.799 -10.987 1.00 0.00 69 HIS A C 8
ATOM 14176 O O . HIS A 1 69 ? 10.014 8.027 -10.269 1.00 0.00 69 HIS A O 8
ATOM 14191 N N . THR A 1 70 ? 11.328 6.587 -11.390 1.00 0.00 70 THR A N 8
ATOM 14192 C CA . THR A 1 70 ? 10.610 5.405 -10.950 1.00 0.00 70 THR A CA 8
ATOM 14193 C C . THR A 1 70 ? 11.509 4.559 -10.045 1.00 0.00 70 THR A C 8
ATOM 14194 O O . THR A 1 70 ? 12.533 4.042 -10.491 1.00 0.00 70 THR A O 8
ATOM 14205 N N . VAL A 1 71 ? 11.123 4.419 -8.783 1.00 0.00 71 VAL A N 8
ATOM 14206 C CA . VAL A 1 71 ? 11.952 3.716 -7.802 1.00 0.00 71 VAL A CA 8
ATOM 14207 C C . VAL A 1 71 ? 11.174 2.594 -7.120 1.00 0.00 71 VAL A C 8
ATOM 14208 O O . VAL A 1 71 ? 9.945 2.545 -7.204 1.00 0.00 71 VAL A O 8
ATOM 14221 N N . ASP A 1 72 ? 11.895 1.697 -6.451 1.00 0.00 72 ASP A N 8
ATOM 14222 C CA . ASP A 1 72 ? 11.269 0.614 -5.690 1.00 0.00 72 ASP A CA 8
ATOM 14223 C C . ASP A 1 72 ? 10.467 1.176 -4.525 1.00 0.00 72 ASP A C 8
ATOM 14224 O O . ASP A 1 72 ? 10.856 2.170 -3.912 1.00 0.00 72 ASP A O 8
ATOM 14233 N N . VAL A 1 73 ? 9.347 0.542 -4.227 1.00 0.00 73 VAL A N 8
ATOM 14234 C CA . VAL A 1 73 ? 8.475 0.999 -3.159 1.00 0.00 73 VAL A CA 8
ATOM 14235 C C . VAL A 1 73 ? 8.813 0.328 -1.826 1.00 0.00 73 VAL A C 8
ATOM 14236 O O . VAL A 1 73 ? 8.987 -0.890 -1.754 1.00 0.00 73 VAL A O 8
ATOM 14249 N N . GLU A 1 74 ? 8.906 1.144 -0.781 1.00 0.00 74 GLU A N 8
ATOM 14250 C CA . GLU A 1 74 ? 9.168 0.669 0.570 1.00 0.00 74 GLU A CA 8
ATOM 14251 C C . GLU A 1 74 ? 7.851 0.340 1.277 1.00 0.00 74 GLU A C 8
ATOM 14252 O O . GLU A 1 74 ? 6.800 0.894 0.946 1.00 0.00 74 GLU A O 8
ATOM 14264 N N . HIS A 1 75 ? 7.896 -0.574 2.235 1.00 0.00 75 HIS A N 8
ATOM 14265 C CA . HIS A 1 75 ? 6.681 -1.033 2.900 1.00 0.00 75 HIS A CA 8
ATOM 14266 C C . HIS A 1 75 ? 6.892 -1.148 4.405 1.00 0.00 75 HIS A C 8
ATOM 14267 O O . HIS A 1 75 ? 8.001 -1.407 4.864 1.00 0.00 75 HIS A O 8
ATOM 14282 N N . ARG A 1 76 ? 5.818 -0.956 5.160 1.00 0.00 76 ARG A N 8
ATOM 14283 C CA . ARG A 1 76 ? 5.855 -1.100 6.610 1.00 0.00 76 ARG A CA 8
ATOM 14284 C C . ARG A 1 76 ? 4.480 -1.500 7.131 1.00 0.00 76 ARG A C 8
ATOM 14285 O O . ARG A 1 76 ? 3.479 -1.366 6.426 1.00 0.00 76 ARG A O 8
ATOM 14306 N N . GLY A 1 77 ? 4.436 -2.002 8.356 1.00 0.00 77 GLY A N 8
ATOM 14307 C CA . GLY A 1 77 ? 3.191 -2.489 8.915 1.00 0.00 77 GLY A CA 8
ATOM 14308 C C . GLY A 1 77 ? 3.075 -3.989 8.764 1.00 0.00 77 GLY A C 8
ATOM 14309 O O . GLY A 1 77 ? 2.946 -4.716 9.748 1.00 0.00 77 GLY A O 8
ATOM 14313 N N . PHE A 1 78 ? 3.116 -4.448 7.524 1.00 0.00 78 PHE A N 8
ATOM 14314 C CA . PHE A 1 78 ? 3.186 -5.871 7.249 1.00 0.00 78 PHE A CA 8
ATOM 14315 C C . PHE A 1 78 ? 4.634 -6.253 6.950 1.00 0.00 78 PHE A C 8
ATOM 14316 O O . PHE A 1 78 ? 5.374 -5.468 6.346 1.00 0.00 78 PHE A O 8
ATOM 14333 N N . PRO A 1 79 ? 5.067 -7.442 7.386 1.00 0.00 79 PRO A N 8
ATOM 14334 C CA . PRO A 1 79 ? 6.445 -7.893 7.232 1.00 0.00 79 PRO A CA 8
ATOM 14335 C C . PRO A 1 79 ? 6.702 -8.574 5.891 1.00 0.00 79 PRO A C 8
ATOM 14336 O O . PRO A 1 79 ? 5.830 -9.251 5.345 1.00 0.00 79 PRO A O 8
ATOM 14347 N N . GLY A 1 80 ? 7.915 -8.405 5.374 1.00 0.00 80 GLY A N 8
ATOM 14348 C CA . GLY A 1 80 ? 8.308 -9.066 4.141 1.00 0.00 80 GLY A CA 8
ATOM 14349 C C . GLY A 1 80 ? 8.728 -10.508 4.372 1.00 0.00 80 GLY A C 8
ATOM 14350 O O . GLY A 1 80 ? 9.465 -11.086 3.578 1.00 0.00 80 GLY A O 8
ATOM 14354 N N . ASP A 1 81 ? 8.256 -11.076 5.475 1.00 0.00 81 ASP A N 8
ATOM 14355 C CA . ASP A 1 81 ? 8.523 -12.467 5.817 1.00 0.00 81 ASP A CA 8
ATOM 14356 C C . ASP A 1 81 ? 7.665 -13.382 4.955 1.00 0.00 81 ASP A C 8
ATOM 14357 O O . ASP A 1 81 ? 8.050 -14.506 4.626 1.00 0.00 81 ASP A O 8
ATOM 14366 N N . LEU A 1 82 ? 6.503 -12.875 4.583 1.00 0.00 82 LEU A N 8
ATOM 14367 C CA . LEU A 1 82 ? 5.565 -13.611 3.752 1.00 0.00 82 LEU A CA 8
ATOM 14368 C C . LEU A 1 82 ? 5.891 -13.417 2.275 1.00 0.00 82 LEU A C 8
ATOM 14369 O O . LEU A 1 82 ? 6.815 -12.683 1.921 1.00 0.00 82 LEU A O 8
ATOM 14385 N N . ALA A 1 83 ? 5.133 -14.077 1.416 1.00 0.00 83 ALA A N 8
ATOM 14386 C CA . ALA A 1 83 ? 5.288 -13.895 -0.015 1.00 0.00 83 ALA A CA 8
ATOM 14387 C C . ALA A 1 83 ? 4.496 -12.675 -0.459 1.00 0.00 83 ALA A C 8
ATOM 14388 O O . ALA A 1 83 ? 3.267 -12.698 -0.494 1.00 0.00 83 ALA A O 8
ATOM 14395 N N . VAL A 1 84 ? 5.200 -11.610 -0.796 1.00 0.00 84 VAL A N 8
ATOM 14396 C CA . VAL A 1 84 ? 4.559 -10.343 -1.099 1.00 0.00 84 VAL A CA 8
ATOM 14397 C C . VAL A 1 84 ? 4.313 -10.218 -2.595 1.00 0.00 84 VAL A C 8
ATOM 14398 O O . VAL A 1 84 ? 5.242 -10.313 -3.396 1.00 0.00 84 VAL A O 8
ATOM 14411 N N . THR A 1 85 ? 3.058 -10.023 -2.967 1.00 0.00 85 THR A N 8
ATOM 14412 C CA . THR A 1 85 ? 2.696 -9.836 -4.357 1.00 0.00 85 THR A CA 8
ATOM 14413 C C . THR A 1 85 ? 2.253 -8.401 -4.546 1.00 0.00 85 THR A C 8
ATOM 14414 O O . THR A 1 85 ? 1.414 -7.906 -3.801 1.00 0.00 85 THR A O 8
ATOM 14425 N N . VAL A 1 86 ? 2.819 -7.735 -5.522 1.00 0.00 86 VAL A N 8
ATOM 14426 C CA . VAL A 1 86 ? 2.603 -6.310 -5.670 1.00 0.00 86 VAL A CA 8
ATOM 14427 C C . VAL A 1 86 ? 2.219 -5.965 -7.102 1.00 0.00 86 VAL A C 8
ATOM 14428 O O . VAL A 1 86 ? 2.600 -6.658 -8.043 1.00 0.00 86 VAL A O 8
ATOM 14441 N N . GLU A 1 87 ? 1.467 -4.892 -7.239 1.00 0.00 87 GLU A N 8
ATOM 14442 C CA . GLU A 1 87 ? 1.229 -4.267 -8.521 1.00 0.00 87 GLU A CA 8
ATOM 14443 C C . GLU A 1 87 ? 2.130 -3.067 -8.576 1.00 0.00 87 GLU A C 8
ATOM 14444 O O . GLU A 1 87 ? 2.358 -2.433 -7.551 1.00 0.00 87 GLU A O 8
ATOM 14456 N N . PRO A 1 88 ? 2.561 -2.699 -9.785 1.00 0.00 88 PRO A N 8
ATOM 14457 C CA . PRO A 1 88 ? 3.910 -2.282 -10.089 1.00 0.00 88 PRO A CA 8
ATOM 14458 C C . PRO A 1 88 ? 4.812 -2.035 -8.878 1.00 0.00 88 PRO A C 8
ATOM 14459 O O . PRO A 1 88 ? 4.527 -1.225 -7.995 1.00 0.00 88 PRO A O 8
ATOM 14470 N N . ARG A 1 89 ? 5.969 -2.675 -8.930 1.00 0.00 89 ARG A N 8
ATOM 14471 C CA . ARG A 1 89 ? 6.894 -2.711 -7.803 1.00 0.00 89 ARG A CA 8
ATOM 14472 C C . ARG A 1 89 ? 7.722 -1.444 -7.744 1.00 0.00 89 ARG A C 8
ATOM 14473 O O . ARG A 1 89 ? 8.301 -1.105 -6.708 1.00 0.00 89 ARG A O 8
ATOM 14494 N N . MET A 1 90 ? 7.777 -0.756 -8.869 1.00 0.00 90 MET A N 8
ATOM 14495 C CA . MET A 1 90 ? 8.420 0.535 -8.943 1.00 0.00 90 MET A CA 8
ATOM 14496 C C . MET A 1 90 ? 7.362 1.607 -9.152 1.00 0.00 90 MET A C 8
ATOM 14497 O O . MET A 1 90 ? 6.424 1.422 -9.931 1.00 0.00 90 MET A O 8
ATOM 14511 N N . ALA A 1 91 ? 7.518 2.725 -8.469 1.00 0.00 91 ALA A N 8
ATOM 14512 C CA . ALA A 1 91 ? 6.539 3.793 -8.528 1.00 0.00 91 ALA A CA 8
ATOM 14513 C C . ALA A 1 91 ? 7.177 5.052 -9.077 1.00 0.00 91 ALA A C 8
ATOM 14514 O O . ALA A 1 91 ? 8.376 5.281 -8.906 1.00 0.00 91 ALA A O 8
ATOM 14521 N N . ARG A 1 92 ? 6.377 5.859 -9.744 1.00 0.00 92 ARG A N 8
ATOM 14522 C CA . ARG A 1 92 ? 6.884 7.041 -10.405 1.00 0.00 92 ARG A CA 8
ATOM 14523 C C . ARG A 1 92 ? 6.495 8.287 -9.624 1.00 0.00 92 ARG A C 8
ATOM 14524 O O . ARG A 1 92 ? 5.428 8.342 -9.007 1.00 0.00 92 ARG A O 8
ATOM 14545 N N . VAL A 1 93 ? 7.371 9.271 -9.634 1.00 0.00 93 VAL A N 8
ATOM 14546 C CA . VAL A 1 93 ? 7.095 10.539 -8.995 1.00 0.00 93 VAL A CA 8
ATOM 14547 C C . VAL A 1 93 ? 7.564 11.687 -9.877 1.00 0.00 93 VAL A C 8
ATOM 14548 O O . VAL A 1 93 ? 8.696 11.693 -10.364 1.00 0.00 93 VAL A O 8
ATOM 14561 N N . GLN A 1 94 ? 6.676 12.634 -10.123 1.00 0.00 94 GLN A N 8
ATOM 14562 C CA . GLN A 1 94 ? 7.036 13.821 -10.863 1.00 0.00 94 GLN A CA 8
ATOM 14563 C C . GLN A 1 94 ? 7.111 15.008 -9.918 1.00 0.00 94 GLN A C 8
ATOM 14564 O O . GLN A 1 94 ? 6.118 15.382 -9.287 1.00 0.00 94 GLN A O 8
ATOM 14578 N N . LEU A 1 95 ? 8.286 15.599 -9.837 1.00 0.00 95 LEU A N 8
ATOM 14579 C CA . LEU A 1 95 ? 8.512 16.721 -8.952 1.00 0.00 95 LEU A CA 8
ATOM 14580 C C . LEU A 1 95 ? 8.641 17.996 -9.753 1.00 0.00 95 LEU A C 8
ATOM 14581 O O . LEU A 1 95 ? 9.448 18.082 -10.682 1.00 0.00 95 LEU A O 8
ATOM 14597 N N . GLU A 1 96 ? 7.840 18.978 -9.400 1.00 0.00 96 GLU A N 8
ATOM 14598 C CA . GLU A 1 96 ? 7.885 20.266 -10.055 1.00 0.00 96 GLU A CA 8
ATOM 14599 C C . GLU A 1 96 ? 8.064 21.330 -8.994 1.00 0.00 96 GLU A C 8
ATOM 14600 O O . GLU A 1 96 ? 7.526 21.198 -7.891 1.00 0.00 96 GLU A O 8
ATOM 14612 N N . GLU A 1 97 ? 8.831 22.358 -9.301 1.00 0.00 97 GLU A N 8
ATOM 14613 C CA . GLU A 1 97 ? 9.096 23.401 -8.335 1.00 0.00 97 GLU A CA 8
ATOM 14614 C C . GLU A 1 97 ? 7.858 24.273 -8.131 1.00 0.00 97 GLU A C 8
ATOM 14615 O O . GLU A 1 97 ? 7.715 25.336 -8.733 1.00 0.00 97 GLU A O 8
ATOM 14627 N N . ARG A 1 98 ? 6.952 23.789 -7.297 1.00 0.00 98 ARG A N 8
ATOM 14628 C CA . ARG A 1 98 ? 5.732 24.505 -6.971 1.00 0.00 98 ARG A CA 8
ATOM 14629 C C . ARG A 1 98 ? 5.673 24.745 -5.487 1.00 0.00 98 ARG A C 8
ATOM 14630 O O . ARG A 1 98 ? 6.068 23.893 -4.691 1.00 0.00 98 ARG A O 8
ATOM 14651 N N . GLN A 1 99 ? 5.190 25.905 -5.111 1.00 0.00 99 GLN A N 8
ATOM 14652 C CA . GLN A 1 99 ? 5.134 26.263 -3.721 1.00 0.00 99 GLN A CA 8
ATOM 14653 C C . GLN A 1 99 ? 3.856 25.750 -3.074 1.00 0.00 99 GLN A C 8
ATOM 14654 O O . GLN A 1 99 ? 2.800 26.379 -3.169 1.00 0.00 99 GLN A O 8
ATOM 14668 N N . THR A 1 100 ? 3.962 24.585 -2.463 1.00 0.00 100 THR A N 8
ATOM 14669 C CA . THR A 1 100 ? 2.903 24.055 -1.628 1.00 0.00 100 THR A CA 8
ATOM 14670 C C . THR A 1 100 ? 3.447 23.868 -0.218 1.00 0.00 100 THR A C 8
ATOM 14671 O O . THR A 1 100 ? 4.211 22.938 0.044 1.00 0.00 100 THR A O 8
ATOM 14682 N N . VAL A 1 101 ? 3.086 24.776 0.678 1.00 0.00 101 VAL A N 8
ATOM 14683 C CA . VAL A 1 101 ? 3.630 24.771 2.027 1.00 0.00 101 VAL A CA 8
ATOM 14684 C C . VAL A 1 101 ? 2.932 23.721 2.886 1.00 0.00 101 VAL A C 8
ATOM 14685 O O . VAL A 1 101 ? 1.930 23.998 3.550 1.00 0.00 101 VAL A O 8
ATOM 14698 N N . SER A 1 102 ? 3.441 22.503 2.824 1.00 0.00 102 SER A N 8
ATOM 14699 C CA . SER A 1 102 ? 2.957 21.429 3.669 1.00 0.00 102 SER A CA 8
ATOM 14700 C C . SER A 1 102 ? 3.608 21.509 5.048 1.00 0.00 102 SER A C 8
ATOM 14701 O O . SER A 1 102 ? 4.328 22.461 5.349 1.00 0.00 102 SER A O 8
ATOM 14709 N N . VAL A 1 103 ? 3.352 20.519 5.883 1.00 0.00 103 VAL A N 8
ATOM 14710 C CA . VAL A 1 103 ? 3.906 20.507 7.225 1.00 0.00 103 VAL A CA 8
ATOM 14711 C C . VAL A 1 103 ? 5.150 19.626 7.290 1.00 0.00 103 VAL A C 8
ATOM 14712 O O . VAL A 1 103 ? 5.281 18.673 6.519 1.00 0.00 103 VAL A O 8
ATOM 14725 N N . PRO A 1 104 ? 6.087 19.948 8.198 1.00 0.00 104 PRO A N 8
ATOM 14726 C CA . PRO A 1 104 ? 7.303 19.151 8.395 1.00 0.00 104 PRO A CA 8
ATOM 14727 C C . PRO A 1 104 ? 6.991 17.802 9.034 1.00 0.00 104 PRO A C 8
ATOM 14728 O O . PRO A 1 104 ? 5.942 17.630 9.664 1.00 0.00 104 PRO A O 8
ATOM 14739 N N . VAL A 1 105 ? 7.896 16.848 8.886 1.00 0.00 105 VAL A N 8
ATOM 14740 C CA . VAL A 1 105 ? 7.658 15.504 9.383 1.00 0.00 105 VAL A CA 8
ATOM 14741 C C . VAL A 1 105 ? 8.640 15.121 10.485 1.00 0.00 105 VAL A C 8
ATOM 14742 O O . VAL A 1 105 ? 9.798 15.548 10.492 1.00 0.00 105 VAL A O 8
ATOM 14755 N N . THR A 1 106 ? 8.163 14.314 11.416 1.00 0.00 106 THR A N 8
ATOM 14756 C CA . THR A 1 106 ? 8.985 13.801 12.493 1.00 0.00 106 THR A CA 8
ATOM 14757 C C . THR A 1 106 ? 8.705 12.315 12.673 1.00 0.00 106 THR A C 8
ATOM 14758 O O . THR A 1 106 ? 7.752 11.925 13.346 1.00 0.00 106 THR A O 8
ATOM 14769 N N . VAL A 1 107 ? 9.521 11.496 12.040 1.00 0.00 107 VAL A N 8
ATOM 14770 C CA . VAL A 1 107 ? 9.321 10.056 12.063 1.00 0.00 107 VAL A CA 8
ATOM 14771 C C . VAL A 1 107 ? 9.876 9.438 13.344 1.00 0.00 107 VAL A C 8
ATOM 14772 O O . VAL A 1 107 ? 10.942 9.828 13.827 1.00 0.00 107 VAL A O 8
ATOM 14785 N N . GLU A 1 108 ? 9.130 8.494 13.900 1.00 0.00 108 GLU A N 8
ATOM 14786 C CA . GLU A 1 108 ? 9.534 7.803 15.116 1.00 0.00 108 GLU A CA 8
ATOM 14787 C C . GLU A 1 108 ? 10.369 6.573 14.768 1.00 0.00 108 GLU A C 8
ATOM 14788 O O . GLU A 1 108 ? 10.307 6.071 13.644 1.00 0.00 108 GLU A O 8
ATOM 14800 N N . MET A 1 109 ? 11.150 6.099 15.727 1.00 0.00 109 MET A N 8
ATOM 14801 C CA . MET A 1 109 ? 12.022 4.953 15.510 1.00 0.00 109 MET A CA 8
ATOM 14802 C C . MET A 1 109 ? 11.541 3.751 16.310 1.00 0.00 109 MET A C 8
ATOM 14803 O O . MET A 1 109 ? 10.944 3.902 17.378 1.00 0.00 109 MET A O 8
ATOM 14817 N N . ILE A 1 110 ? 11.794 2.561 15.791 1.00 0.00 110 ILE A N 8
ATOM 14818 C CA . ILE A 1 110 ? 11.401 1.335 16.470 1.00 0.00 110 ILE A CA 8
ATOM 14819 C C . ILE A 1 110 ? 12.526 0.838 17.369 1.00 0.00 110 ILE A C 8
ATOM 14820 O O . ILE A 1 110 ? 13.672 1.276 17.240 1.00 0.00 110 ILE A O 8
ATOM 14836 N N . ASN A 1 111 ? 12.204 -0.079 18.269 1.00 0.00 111 ASN A N 8
ATOM 14837 C CA . ASN A 1 111 ? 13.197 -0.624 19.184 1.00 0.00 111 ASN A CA 8
ATOM 14838 C C . ASN A 1 111 ? 12.807 -2.016 19.661 1.00 0.00 111 ASN A C 8
ATOM 14839 O O . ASN A 1 111 ? 11.689 -2.236 20.127 1.00 0.00 111 ASN A O 8
ATOM 14850 N N . LEU A 1 112 ? 13.740 -2.943 19.532 1.00 0.00 112 LEU A N 8
ATOM 14851 C CA . LEU A 1 112 ? 13.568 -4.302 20.019 1.00 0.00 112 LEU A CA 8
ATOM 14852 C C . LEU A 1 112 ? 14.940 -4.939 20.203 1.00 0.00 112 LEU A C 8
ATOM 14853 O O . LEU A 1 112 ? 15.475 -5.576 19.296 1.00 0.00 112 LEU A O 8
ATOM 14869 N N . GLU A 1 113 ? 15.516 -4.736 21.377 1.00 0.00 113 GLU A N 8
ATOM 14870 C CA . GLU A 1 113 ? 16.878 -5.162 21.647 1.00 0.00 113 GLU A CA 8
ATOM 14871 C C . GLU A 1 113 ? 16.903 -6.583 22.207 1.00 0.00 113 GLU A C 8
ATOM 14872 O O . GLU A 1 113 ? 17.719 -7.403 21.793 1.00 0.00 113 GLU A O 8
ATOM 14884 N N . HIS A 1 114 ? 15.997 -6.883 23.132 1.00 0.00 114 HIS A N 8
ATOM 14885 C CA . HIS A 1 114 ? 15.949 -8.218 23.710 1.00 0.00 114 HIS A CA 8
ATOM 14886 C C . HIS A 1 114 ? 15.016 -9.126 22.915 1.00 0.00 114 HIS A C 8
ATOM 14887 O O . HIS A 1 114 ? 13.795 -9.062 23.036 1.00 0.00 114 HIS A O 8
ATOM 14902 N N . HIS A 1 115 ? 15.621 -9.940 22.064 1.00 0.00 115 HIS A N 8
ATOM 14903 C CA . HIS A 1 115 ? 14.901 -10.942 21.289 1.00 0.00 115 HIS A CA 8
ATOM 14904 C C . HIS A 1 115 ? 15.875 -12.043 20.891 1.00 0.00 115 HIS A C 8
ATOM 14905 O O . HIS A 1 115 ? 17.064 -11.769 20.731 1.00 0.00 115 HIS A O 8
ATOM 14920 N N . HIS A 1 116 ? 15.364 -13.271 20.729 1.00 0.00 116 HIS A N 8
ATOM 14921 C CA . HIS A 1 116 ? 16.199 -14.482 20.631 1.00 0.00 116 HIS A CA 8
ATOM 14922 C C . HIS A 1 116 ? 16.756 -14.834 22.009 1.00 0.00 116 HIS A C 8
ATOM 14923 O O . HIS A 1 116 ? 17.104 -13.951 22.793 1.00 0.00 116 HIS A O 8
ATOM 14938 N N . HIS A 1 117 ? 16.807 -16.122 22.318 1.00 0.00 117 HIS A N 8
ATOM 14939 C CA . HIS A 1 117 ? 17.293 -16.569 23.620 1.00 0.00 117 HIS A CA 8
ATOM 14940 C C . HIS A 1 117 ? 17.983 -17.923 23.526 1.00 0.00 117 HIS A C 8
ATOM 14941 O O . HIS A 1 117 ? 17.696 -18.721 22.631 1.00 0.00 117 HIS A O 8
ATOM 14956 N N . HIS A 1 118 ? 18.889 -18.174 24.458 1.00 0.00 118 HIS A N 8
ATOM 14957 C CA . HIS A 1 118 ? 19.558 -19.463 24.554 1.00 0.00 118 HIS A CA 8
ATOM 14958 C C . HIS A 1 118 ? 19.976 -19.724 25.993 1.00 0.00 118 HIS A C 8
ATOM 14959 O O . HIS A 1 118 ? 19.927 -18.827 26.836 1.00 0.00 118 HIS A O 8
ATOM 14974 N N . HIS A 1 119 ? 20.380 -20.949 26.271 1.00 0.00 119 HIS A N 8
ATOM 14975 C CA . HIS A 1 119 ? 20.930 -21.289 27.566 1.00 0.00 119 HIS A CA 8
ATOM 14976 C C . HIS A 1 119 ? 22.375 -21.730 27.388 1.00 0.00 119 HIS A C 8
ATOM 14977 O O . HIS A 1 119 ? 22.620 -22.950 27.314 1.00 0.00 119 HIS A O 8
ATOM 14993 N N . MET A 1 1 ? 5.865 -31.027 11.067 1.00 0.00 1 MET A N 9
ATOM 14994 C CA . MET A 1 1 ? 5.440 -29.610 11.013 1.00 0.00 1 MET A CA 9
ATOM 14995 C C . MET A 1 1 ? 5.114 -29.220 9.582 1.00 0.00 1 MET A C 9
ATOM 14996 O O . MET A 1 1 ? 6.014 -29.034 8.759 1.00 0.00 1 MET A O 9
ATOM 15012 N N . PRO A 1 2 ? 3.820 -29.112 9.257 1.00 0.00 2 PRO A N 9
ATOM 15013 C CA . PRO A 1 2 ? 3.371 -28.784 7.906 1.00 0.00 2 PRO A CA 9
ATOM 15014 C C . PRO A 1 2 ? 3.706 -27.349 7.518 1.00 0.00 2 PRO A C 9
ATOM 15015 O O . PRO A 1 2 ? 3.278 -26.398 8.172 1.00 0.00 2 PRO A O 9
ATOM 15026 N N . THR A 1 3 ? 4.484 -27.201 6.460 1.00 0.00 3 THR A N 9
ATOM 15027 C CA . THR A 1 3 ? 4.821 -25.890 5.936 1.00 0.00 3 THR A CA 9
ATOM 15028 C C . THR A 1 3 ? 3.931 -25.585 4.740 1.00 0.00 3 THR A C 9
ATOM 15029 O O . THR A 1 3 ? 4.136 -24.634 3.986 1.00 0.00 3 THR A O 9
ATOM 15040 N N . PHE A 1 4 ? 2.927 -26.419 4.607 1.00 0.00 4 PHE A N 9
ATOM 15041 C CA . PHE A 1 4 ? 1.939 -26.308 3.558 1.00 0.00 4 PHE A CA 9
ATOM 15042 C C . PHE A 1 4 ? 0.853 -25.306 3.948 1.00 0.00 4 PHE A C 9
ATOM 15043 O O . PHE A 1 4 ? 1.015 -24.546 4.908 1.00 0.00 4 PHE A O 9
ATOM 15060 N N . ASP A 1 5 ? -0.252 -25.328 3.203 1.00 0.00 5 ASP A N 9
ATOM 15061 C CA . ASP A 1 5 ? -1.400 -24.462 3.459 1.00 0.00 5 ASP A CA 9
ATOM 15062 C C . ASP A 1 5 ? -1.011 -22.998 3.276 1.00 0.00 5 ASP A C 9
ATOM 15063 O O . ASP A 1 5 ? -1.311 -22.140 4.110 1.00 0.00 5 ASP A O 9
ATOM 15072 N N . HIS A 1 6 ? -0.327 -22.715 2.176 1.00 0.00 6 HIS A N 9
ATOM 15073 C CA . HIS A 1 6 ? 0.016 -21.341 1.849 1.00 0.00 6 HIS A CA 9
ATOM 15074 C C . HIS A 1 6 ? -1.217 -20.630 1.305 1.00 0.00 6 HIS A C 9
ATOM 15075 O O . HIS A 1 6 ? -1.623 -20.823 0.156 1.00 0.00 6 HIS A O 9
ATOM 15090 N N . GLY A 1 7 ? -1.840 -19.847 2.160 1.00 0.00 7 GLY A N 9
ATOM 15091 C CA . GLY A 1 7 ? -3.005 -19.108 1.757 1.00 0.00 7 GLY A CA 9
ATOM 15092 C C . GLY A 1 7 ? -2.628 -17.769 1.189 1.00 0.00 7 GLY A C 9
ATOM 15093 O O . GLY A 1 7 ? -1.443 -17.437 1.095 1.00 0.00 7 GLY A O 9
ATOM 15097 N N . ASN A 1 8 ? -3.619 -16.996 0.799 1.00 0.00 8 ASN A N 9
ATOM 15098 C CA . ASN A 1 8 ? -3.365 -15.680 0.253 1.00 0.00 8 ASN A CA 9
ATOM 15099 C C . ASN A 1 8 ? -4.014 -14.628 1.124 1.00 0.00 8 ASN A C 9
ATOM 15100 O O . ASN A 1 8 ? -5.052 -14.866 1.746 1.00 0.00 8 ASN A O 9
ATOM 15111 N N . LEU A 1 9 ? -3.386 -13.480 1.175 1.00 0.00 9 LEU A N 9
ATOM 15112 C CA . LEU A 1 9 ? -3.927 -12.340 1.877 1.00 0.00 9 LEU A CA 9
ATOM 15113 C C . LEU A 1 9 ? -3.766 -11.116 0.999 1.00 0.00 9 LEU A C 9
ATOM 15114 O O . LEU A 1 9 ? -2.660 -10.797 0.565 1.00 0.00 9 LEU A O 9
ATOM 15130 N N . SER A 1 10 ? -4.860 -10.444 0.736 1.00 0.00 10 SER A N 9
ATOM 15131 C CA . SER A 1 10 ? -4.838 -9.290 -0.137 1.00 0.00 10 SER A CA 9
ATOM 15132 C C . SER A 1 10 ? -5.045 -8.015 0.662 1.00 0.00 10 SER A C 9
ATOM 15133 O O . SER A 1 10 ? -6.095 -7.817 1.272 1.00 0.00 10 SER A O 9
ATOM 15141 N N . LEU A 1 11 ? -4.030 -7.162 0.666 1.00 0.00 11 LEU A N 9
ATOM 15142 C CA . LEU A 1 11 ? -4.114 -5.870 1.336 1.00 0.00 11 LEU A CA 9
ATOM 15143 C C . LEU A 1 11 ? -4.908 -4.896 0.474 1.00 0.00 11 LEU A C 9
ATOM 15144 O O . LEU A 1 11 ? -5.250 -3.794 0.906 1.00 0.00 11 LEU A O 9
ATOM 15160 N N . GLY A 1 12 ? -5.200 -5.318 -0.751 1.00 0.00 12 GLY A N 9
ATOM 15161 C CA . GLY A 1 12 ? -5.941 -4.485 -1.667 1.00 0.00 12 GLY A CA 9
ATOM 15162 C C . GLY A 1 12 ? -5.087 -3.372 -2.219 1.00 0.00 12 GLY A C 9
ATOM 15163 O O . GLY A 1 12 ? -3.861 -3.489 -2.256 1.00 0.00 12 GLY A O 9
ATOM 15167 N N . GLU A 1 13 ? -5.723 -2.299 -2.651 1.00 0.00 13 GLU A N 9
ATOM 15168 C CA . GLU A 1 13 ? -4.994 -1.142 -3.127 1.00 0.00 13 GLU A CA 9
ATOM 15169 C C . GLU A 1 13 ? -4.593 -0.259 -1.950 1.00 0.00 13 GLU A C 9
ATOM 15170 O O . GLU A 1 13 ? -5.440 0.300 -1.248 1.00 0.00 13 GLU A O 9
ATOM 15182 N N . LEU A 1 14 ? -3.300 -0.160 -1.722 1.00 0.00 14 LEU A N 9
ATOM 15183 C CA . LEU A 1 14 ? -2.788 0.635 -0.625 1.00 0.00 14 LEU A CA 9
ATOM 15184 C C . LEU A 1 14 ? -2.412 2.020 -1.117 1.00 0.00 14 LEU A C 9
ATOM 15185 O O . LEU A 1 14 ? -1.924 2.181 -2.239 1.00 0.00 14 LEU A O 9
ATOM 15201 N N . GLU A 1 15 ? -2.661 3.010 -0.276 1.00 0.00 15 GLU A N 9
ATOM 15202 C CA . GLU A 1 15 ? -2.423 4.398 -0.629 1.00 0.00 15 GLU A CA 9
ATOM 15203 C C . GLU A 1 15 ? -0.928 4.692 -0.664 1.00 0.00 15 GLU A C 9
ATOM 15204 O O . GLU A 1 15 ? -0.197 4.397 0.287 1.00 0.00 15 GLU A O 9
ATOM 15216 N N . LEU A 1 16 ? -0.480 5.273 -1.763 1.00 0.00 16 LEU A N 9
ATOM 15217 C CA . LEU A 1 16 ? 0.929 5.576 -1.949 1.00 0.00 16 LEU A CA 9
ATOM 15218 C C . LEU A 1 16 ? 1.268 6.889 -1.248 1.00 0.00 16 LEU A C 9
ATOM 15219 O O . LEU A 1 16 ? 0.784 7.956 -1.630 1.00 0.00 16 LEU A O 9
ATOM 15235 N N . THR A 1 17 ? 2.086 6.799 -0.208 1.00 0.00 17 THR A N 9
ATOM 15236 C CA . THR A 1 17 ? 2.502 7.972 0.538 1.00 0.00 17 THR A CA 9
ATOM 15237 C C . THR A 1 17 ? 3.911 8.397 0.119 1.00 0.00 17 THR A C 9
ATOM 15238 O O . THR A 1 17 ? 4.840 7.585 0.096 1.00 0.00 17 THR A O 9
ATOM 15249 N N . VAL A 1 18 ? 4.063 9.671 -0.212 1.00 0.00 18 VAL A N 9
ATOM 15250 C CA . VAL A 1 18 ? 5.330 10.182 -0.707 1.00 0.00 18 VAL A CA 9
ATOM 15251 C C . VAL A 1 18 ? 6.031 11.005 0.360 1.00 0.00 18 VAL A C 9
ATOM 15252 O O . VAL A 1 18 ? 5.469 11.969 0.882 1.00 0.00 18 VAL A O 9
ATOM 15265 N N . LEU A 1 19 ? 7.251 10.612 0.690 1.00 0.00 19 LEU A N 9
ATOM 15266 C CA . LEU A 1 19 ? 8.050 11.359 1.640 1.00 0.00 19 LEU A CA 9
ATOM 15267 C C . LEU A 1 19 ? 8.977 12.304 0.892 1.00 0.00 19 LEU A C 9
ATOM 15268 O O . LEU A 1 19 ? 9.842 11.876 0.123 1.00 0.00 19 LEU A O 9
ATOM 15284 N N . TYR A 1 20 ? 8.787 13.587 1.119 1.00 0.00 20 TYR A N 9
ATOM 15285 C CA . TYR A 1 20 ? 9.566 14.609 0.450 1.00 0.00 20 TYR A CA 9
ATOM 15286 C C . TYR A 1 20 ? 9.654 15.831 1.345 1.00 0.00 20 TYR A C 9
ATOM 15287 O O . TYR A 1 20 ? 8.970 15.904 2.367 1.00 0.00 20 TYR A O 9
ATOM 15305 N N . ASP A 1 21 ? 10.490 16.782 0.972 1.00 0.00 21 ASP A N 9
ATOM 15306 C CA . ASP A 1 21 ? 10.591 18.018 1.723 1.00 0.00 21 ASP A CA 9
ATOM 15307 C C . ASP A 1 21 ? 9.932 19.137 0.936 1.00 0.00 21 ASP A C 9
ATOM 15308 O O . ASP A 1 21 ? 10.260 19.368 -0.230 1.00 0.00 21 ASP A O 9
ATOM 15317 N N . GLU A 1 22 ? 8.997 19.824 1.572 1.00 0.00 22 GLU A N 9
ATOM 15318 C CA . GLU A 1 22 ? 8.214 20.864 0.912 1.00 0.00 22 GLU A CA 9
ATOM 15319 C C . GLU A 1 22 ? 8.983 22.186 0.868 1.00 0.00 22 GLU A C 9
ATOM 15320 O O . GLU A 1 22 ? 8.416 23.262 1.062 1.00 0.00 22 GLU A O 9
ATOM 15332 N N . GLU A 1 23 ? 10.277 22.093 0.594 1.00 0.00 23 GLU A N 9
ATOM 15333 C CA . GLU A 1 23 ? 11.131 23.264 0.507 1.00 0.00 23 GLU A CA 9
ATOM 15334 C C . GLU A 1 23 ? 10.871 24.058 -0.772 1.00 0.00 23 GLU A C 9
ATOM 15335 O O . GLU A 1 23 ? 10.911 25.288 -0.766 1.00 0.00 23 GLU A O 9
ATOM 15347 N N . ARG A 1 24 ? 10.606 23.362 -1.872 1.00 0.00 24 ARG A N 9
ATOM 15348 C CA . ARG A 1 24 ? 10.498 24.028 -3.165 1.00 0.00 24 ARG A CA 9
ATOM 15349 C C . ARG A 1 24 ? 9.683 23.210 -4.166 1.00 0.00 24 ARG A C 9
ATOM 15350 O O . ARG A 1 24 ? 9.535 23.603 -5.321 1.00 0.00 24 ARG A O 9
ATOM 15371 N N . TYR A 1 25 ? 9.152 22.078 -3.732 1.00 0.00 25 TYR A N 9
ATOM 15372 C CA . TYR A 1 25 ? 8.528 21.145 -4.661 1.00 0.00 25 TYR A CA 9
ATOM 15373 C C . TYR A 1 25 ? 7.114 20.770 -4.233 1.00 0.00 25 TYR A C 9
ATOM 15374 O O . TYR A 1 25 ? 6.857 20.537 -3.052 1.00 0.00 25 TYR A O 9
ATOM 15392 N N . ASP A 1 26 ? 6.213 20.718 -5.207 1.00 0.00 26 ASP A N 9
ATOM 15393 C CA . ASP A 1 26 ? 4.860 20.203 -5.001 1.00 0.00 26 ASP A CA 9
ATOM 15394 C C . ASP A 1 26 ? 4.711 18.875 -5.733 1.00 0.00 26 ASP A C 9
ATOM 15395 O O . ASP A 1 26 ? 5.505 18.561 -6.625 1.00 0.00 26 ASP A O 9
ATOM 15404 N N . ILE A 1 27 ? 3.704 18.099 -5.363 1.00 0.00 27 ILE A N 9
ATOM 15405 C CA . ILE A 1 27 ? 3.440 16.825 -6.024 1.00 0.00 27 ILE A CA 9
ATOM 15406 C C . ILE A 1 27 ? 2.516 17.033 -7.222 1.00 0.00 27 ILE A C 9
ATOM 15407 O O . ILE A 1 27 ? 1.337 17.351 -7.064 1.00 0.00 27 ILE A O 9
ATOM 15423 N N . VAL A 1 28 ? 3.065 16.871 -8.416 1.00 0.00 28 VAL A N 9
ATOM 15424 C CA . VAL A 1 28 ? 2.296 17.062 -9.641 1.00 0.00 28 VAL A CA 9
ATOM 15425 C C . VAL A 1 28 ? 1.520 15.795 -9.994 1.00 0.00 28 VAL A C 9
ATOM 15426 O O . VAL A 1 28 ? 0.331 15.847 -10.313 1.00 0.00 28 VAL A O 9
ATOM 15439 N N . GLU A 1 29 ? 2.199 14.659 -9.933 1.00 0.00 29 GLU A N 9
ATOM 15440 C CA . GLU A 1 29 ? 1.551 13.372 -10.139 1.00 0.00 29 GLU A CA 9
ATOM 15441 C C . GLU A 1 29 ? 2.186 12.339 -9.230 1.00 0.00 29 GLU A C 9
ATOM 15442 O O . GLU A 1 29 ? 3.276 12.559 -8.701 1.00 0.00 29 GLU A O 9
ATOM 15454 N N . GLN A 1 30 ? 1.508 11.220 -9.056 1.00 0.00 30 GLN A N 9
ATOM 15455 C CA . GLN A 1 30 ? 2.049 10.107 -8.299 1.00 0.00 30 GLN A CA 9
ATOM 15456 C C . GLN A 1 30 ? 1.281 8.848 -8.655 1.00 0.00 30 GLN A C 9
ATOM 15457 O O . GLN A 1 30 ? 0.274 8.910 -9.361 1.00 0.00 30 GLN A O 9
ATOM 15471 N N . THR A 1 31 ? 1.756 7.715 -8.176 1.00 0.00 31 THR A N 9
ATOM 15472 C CA . THR A 1 31 ? 1.036 6.473 -8.337 1.00 0.00 31 THR A CA 9
ATOM 15473 C C . THR A 1 31 ? -0.150 6.452 -7.377 1.00 0.00 31 THR A C 9
ATOM 15474 O O . THR A 1 31 ? 0.013 6.691 -6.182 1.00 0.00 31 THR A O 9
ATOM 15485 N N . GLU A 1 32 ? -1.338 6.204 -7.912 1.00 0.00 32 GLU A N 9
ATOM 15486 C CA . GLU A 1 32 ? -2.567 6.262 -7.128 1.00 0.00 32 GLU A CA 9
ATOM 15487 C C . GLU A 1 32 ? -2.543 5.247 -5.989 1.00 0.00 32 GLU A C 9
ATOM 15488 O O . GLU A 1 32 ? -2.324 5.597 -4.828 1.00 0.00 32 GLU A O 9
ATOM 15500 N N . THR A 1 33 ? -2.758 3.990 -6.337 1.00 0.00 33 THR A N 9
ATOM 15501 C CA . THR A 1 33 ? -2.754 2.912 -5.368 1.00 0.00 33 THR A CA 9
ATOM 15502 C C . THR A 1 33 ? -2.142 1.658 -5.982 1.00 0.00 33 THR A C 9
ATOM 15503 O O . THR A 1 33 ? -2.270 1.422 -7.183 1.00 0.00 33 THR A O 9
ATOM 15514 N N . VAL A 1 34 ? -1.468 0.868 -5.161 1.00 0.00 34 VAL A N 9
ATOM 15515 C CA . VAL A 1 34 ? -0.888 -0.388 -5.621 1.00 0.00 34 VAL A CA 9
ATOM 15516 C C . VAL A 1 34 ? -1.400 -1.545 -4.779 1.00 0.00 34 VAL A C 9
ATOM 15517 O O . VAL A 1 34 ? -1.698 -1.377 -3.596 1.00 0.00 34 VAL A O 9
ATOM 15530 N N . GLN A 1 35 ? -1.520 -2.711 -5.394 1.00 0.00 35 GLN A N 9
ATOM 15531 C CA . GLN A 1 35 ? -2.067 -3.874 -4.710 1.00 0.00 35 GLN A CA 9
ATOM 15532 C C . GLN A 1 35 ? -0.964 -4.782 -4.201 1.00 0.00 35 GLN A C 9
ATOM 15533 O O . GLN A 1 35 ? 0.014 -5.053 -4.903 1.00 0.00 35 GLN A O 9
ATOM 15547 N N . VAL A 1 36 ? -1.136 -5.238 -2.973 1.00 0.00 36 VAL A N 9
ATOM 15548 C CA . VAL A 1 36 ? -0.178 -6.129 -2.338 1.00 0.00 36 VAL A CA 9
ATOM 15549 C C . VAL A 1 36 ? -0.864 -7.416 -1.896 1.00 0.00 36 VAL A C 9
ATOM 15550 O O . VAL A 1 36 ? -1.840 -7.389 -1.139 1.00 0.00 36 VAL A O 9
ATOM 15563 N N . ASP A 1 37 ? -0.352 -8.529 -2.386 1.00 0.00 37 ASP A N 9
ATOM 15564 C CA . ASP A 1 37 ? -0.858 -9.844 -2.027 1.00 0.00 37 ASP A CA 9
ATOM 15565 C C . ASP A 1 37 ? 0.224 -10.621 -1.295 1.00 0.00 37 ASP A C 9
ATOM 15566 O O . ASP A 1 37 ? 1.371 -10.665 -1.738 1.00 0.00 37 ASP A O 9
ATOM 15575 N N . LEU A 1 38 ? -0.132 -11.225 -0.182 1.00 0.00 38 LEU A N 9
ATOM 15576 C CA . LEU A 1 38 ? 0.832 -11.947 0.631 1.00 0.00 38 LEU A CA 9
ATOM 15577 C C . LEU A 1 38 ? 0.519 -13.436 0.638 1.00 0.00 38 LEU A C 9
ATOM 15578 O O . LEU A 1 38 ? -0.646 -13.833 0.693 1.00 0.00 38 LEU A O 9
ATOM 15594 N N . GLU A 1 39 ? 1.558 -14.252 0.554 1.00 0.00 39 GLU A N 9
ATOM 15595 C CA . GLU A 1 39 ? 1.406 -15.695 0.636 1.00 0.00 39 GLU A CA 9
ATOM 15596 C C . GLU A 1 39 ? 2.119 -16.244 1.852 1.00 0.00 39 GLU A C 9
ATOM 15597 O O . GLU A 1 39 ? 3.169 -15.739 2.256 1.00 0.00 39 GLU A O 9
ATOM 15609 N N . GLY A 1 40 ? 1.534 -17.276 2.423 1.00 0.00 40 GLY A N 9
ATOM 15610 C CA . GLY A 1 40 ? 2.115 -17.922 3.578 1.00 0.00 40 GLY A CA 9
ATOM 15611 C C . GLY A 1 40 ? 1.087 -18.733 4.337 1.00 0.00 40 GLY A C 9
ATOM 15612 O O . GLY A 1 40 ? -0.087 -18.738 3.964 1.00 0.00 40 GLY A O 9
ATOM 15616 N N . PRO A 1 41 ? 1.497 -19.434 5.403 1.00 0.00 41 PRO A N 9
ATOM 15617 C CA . PRO A 1 41 ? 0.582 -20.237 6.214 1.00 0.00 41 PRO A CA 9
ATOM 15618 C C . PRO A 1 41 ? -0.588 -19.407 6.727 1.00 0.00 41 PRO A C 9
ATOM 15619 O O . PRO A 1 41 ? -0.393 -18.364 7.358 1.00 0.00 41 PRO A O 9
ATOM 15630 N N . ARG A 1 42 ? -1.802 -19.872 6.448 1.00 0.00 42 ARG A N 9
ATOM 15631 C CA . ARG A 1 42 ? -3.012 -19.147 6.829 1.00 0.00 42 ARG A CA 9
ATOM 15632 C C . ARG A 1 42 ? -3.070 -18.882 8.330 1.00 0.00 42 ARG A C 9
ATOM 15633 O O . ARG A 1 42 ? -3.653 -17.885 8.762 1.00 0.00 42 ARG A O 9
ATOM 15654 N N . GLY A 1 43 ? -2.466 -19.771 9.116 1.00 0.00 43 GLY A N 9
ATOM 15655 C CA . GLY A 1 43 ? -2.394 -19.569 10.555 1.00 0.00 43 GLY A CA 9
ATOM 15656 C C . GLY A 1 43 ? -1.744 -18.248 10.924 1.00 0.00 43 GLY A C 9
ATOM 15657 O O . GLY A 1 43 ? -2.187 -17.562 11.847 1.00 0.00 43 GLY A O 9
ATOM 15661 N N . VAL A 1 44 ? -0.696 -17.890 10.192 1.00 0.00 44 VAL A N 9
ATOM 15662 C CA . VAL A 1 44 ? -0.005 -16.623 10.396 1.00 0.00 44 VAL A CA 9
ATOM 15663 C C . VAL A 1 44 ? -0.893 -15.464 9.949 1.00 0.00 44 VAL A C 9
ATOM 15664 O O . VAL A 1 44 ? -1.008 -14.441 10.632 1.00 0.00 44 VAL A O 9
ATOM 15677 N N . LEU A 1 45 ? -1.541 -15.653 8.804 1.00 0.00 45 LEU A N 9
ATOM 15678 C CA . LEU A 1 45 ? -2.410 -14.636 8.226 1.00 0.00 45 LEU A CA 9
ATOM 15679 C C . LEU A 1 45 ? -3.559 -14.294 9.173 1.00 0.00 45 LEU A C 9
ATOM 15680 O O . LEU A 1 45 ? -3.988 -13.145 9.246 1.00 0.00 45 LEU A O 9
ATOM 15696 N N . THR A 1 46 ? -4.038 -15.292 9.909 1.00 0.00 46 THR A N 9
ATOM 15697 C CA . THR A 1 46 ? -5.130 -15.090 10.852 1.00 0.00 46 THR A CA 9
ATOM 15698 C C . THR A 1 46 ? -4.705 -14.142 11.973 1.00 0.00 46 THR A C 9
ATOM 15699 O O . THR A 1 46 ? -5.445 -13.233 12.344 1.00 0.00 46 THR A O 9
ATOM 15710 N N . VAL A 1 47 ? -3.494 -14.342 12.485 1.00 0.00 47 VAL A N 9
ATOM 15711 C CA . VAL A 1 47 ? -2.965 -13.500 13.555 1.00 0.00 47 VAL A CA 9
ATOM 15712 C C . VAL A 1 47 ? -2.827 -12.053 13.086 1.00 0.00 47 VAL A C 9
ATOM 15713 O O . VAL A 1 47 ? -3.121 -11.111 13.828 1.00 0.00 47 VAL A O 9
ATOM 15726 N N . PHE A 1 48 ? -2.395 -11.887 11.843 1.00 0.00 48 PHE A N 9
ATOM 15727 C CA . PHE A 1 48 ? -2.239 -10.566 11.251 1.00 0.00 48 PHE A CA 9
ATOM 15728 C C . PHE A 1 48 ? -3.608 -9.919 11.023 1.00 0.00 48 PHE A C 9
ATOM 15729 O O . PHE A 1 48 ? -3.761 -8.707 11.134 1.00 0.00 48 PHE A O 9
ATOM 15746 N N . ARG A 1 49 ? -4.605 -10.751 10.743 1.00 0.00 49 ARG A N 9
ATOM 15747 C CA . ARG A 1 49 ? -5.959 -10.295 10.480 1.00 0.00 49 ARG A CA 9
ATOM 15748 C C . ARG A 1 49 ? -6.635 -9.748 11.740 1.00 0.00 49 ARG A C 9
ATOM 15749 O O . ARG A 1 49 ? -7.666 -9.077 11.662 1.00 0.00 49 ARG A O 9
ATOM 15770 N N . PHE A 1 50 ? -6.057 -10.041 12.899 1.00 0.00 50 PHE A N 9
ATOM 15771 C CA . PHE A 1 50 ? -6.570 -9.530 14.162 1.00 0.00 50 PHE A CA 9
ATOM 15772 C C . PHE A 1 50 ? -6.171 -8.074 14.376 1.00 0.00 50 PHE A C 9
ATOM 15773 O O . PHE A 1 50 ? -6.824 -7.342 15.123 1.00 0.00 50 PHE A O 9
ATOM 15790 N N . ALA A 1 51 ? -5.100 -7.662 13.724 1.00 0.00 51 ALA A N 9
ATOM 15791 C CA . ALA A 1 51 ? -4.535 -6.339 13.940 1.00 0.00 51 ALA A CA 9
ATOM 15792 C C . ALA A 1 51 ? -5.031 -5.336 12.906 1.00 0.00 51 ALA A C 9
ATOM 15793 O O . ALA A 1 51 ? -5.062 -5.625 11.708 1.00 0.00 51 ALA A O 9
ATOM 15800 N N . ARG A 1 52 ? -5.436 -4.165 13.386 1.00 0.00 52 ARG A N 9
ATOM 15801 C CA . ARG A 1 52 ? -5.755 -3.052 12.517 1.00 0.00 52 ARG A CA 9
ATOM 15802 C C . ARG A 1 52 ? -4.487 -2.572 11.823 1.00 0.00 52 ARG A C 9
ATOM 15803 O O . ARG A 1 52 ? -3.385 -2.769 12.342 1.00 0.00 52 ARG A O 9
ATOM 15824 N N . PRO A 1 53 ? -4.618 -1.945 10.644 1.00 0.00 53 PRO A N 9
ATOM 15825 C CA . PRO A 1 53 ? -3.473 -1.514 9.846 1.00 0.00 53 PRO A CA 9
ATOM 15826 C C . PRO A 1 53 ? -2.462 -0.686 10.629 1.00 0.00 53 PRO A C 9
ATOM 15827 O O . PRO A 1 53 ? -2.793 0.341 11.225 1.00 0.00 53 PRO A O 9
ATOM 15838 N N . SER A 1 54 ? -1.232 -1.161 10.620 1.00 0.00 54 SER A N 9
ATOM 15839 C CA . SER A 1 54 ? -0.105 -0.434 11.178 1.00 0.00 54 SER A CA 9
ATOM 15840 C C . SER A 1 54 ? 0.982 -0.367 10.122 1.00 0.00 54 SER A C 9
ATOM 15841 O O . SER A 1 54 ? 2.116 0.036 10.377 1.00 0.00 54 SER A O 9
ATOM 15849 N N . TYR A 1 55 ? 0.601 -0.782 8.927 1.00 0.00 55 TYR A N 9
ATOM 15850 C CA . TYR A 1 55 ? 1.492 -0.791 7.786 1.00 0.00 55 TYR A CA 9
ATOM 15851 C C . TYR A 1 55 ? 1.221 0.407 6.894 1.00 0.00 55 TYR A C 9
ATOM 15852 O O . TYR A 1 55 ? 0.071 0.819 6.724 1.00 0.00 55 TYR A O 9
ATOM 15870 N N . GLU A 1 56 ? 2.284 0.971 6.348 1.00 0.00 56 GLU A N 9
ATOM 15871 C CA . GLU A 1 56 ? 2.184 2.134 5.482 1.00 0.00 56 GLU A CA 9
ATOM 15872 C C . GLU A 1 56 ? 3.122 1.985 4.292 1.00 0.00 56 GLU A C 9
ATOM 15873 O O . GLU A 1 56 ? 4.137 1.288 4.370 1.00 0.00 56 GLU A O 9
ATOM 15885 N N . VAL A 1 57 ? 2.767 2.627 3.190 1.00 0.00 57 VAL A N 9
ATOM 15886 C CA . VAL A 1 57 ? 3.539 2.545 1.960 1.00 0.00 57 VAL A CA 9
ATOM 15887 C C . VAL A 1 57 ? 4.274 3.858 1.718 1.00 0.00 57 VAL A C 9
ATOM 15888 O O . VAL A 1 57 ? 3.648 4.916 1.657 1.00 0.00 57 VAL A O 9
ATOM 15901 N N . PHE A 1 58 ? 5.594 3.793 1.565 1.00 0.00 58 PHE A N 9
ATOM 15902 C CA . PHE A 1 58 ? 6.397 5.006 1.449 1.00 0.00 58 PHE A CA 9
ATOM 15903 C C . PHE A 1 58 ? 7.313 4.983 0.233 1.00 0.00 58 PHE A C 9
ATOM 15904 O O . PHE A 1 58 ? 7.766 3.924 -0.207 1.00 0.00 58 PHE A O 9
ATOM 15921 N N . VAL A 1 59 ? 7.578 6.172 -0.289 1.00 0.00 59 VAL A N 9
ATOM 15922 C CA . VAL A 1 59 ? 8.645 6.394 -1.249 1.00 0.00 59 VAL A CA 9
ATOM 15923 C C . VAL A 1 59 ? 9.443 7.618 -0.811 1.00 0.00 59 VAL A C 9
ATOM 15924 O O . VAL A 1 59 ? 8.864 8.636 -0.432 1.00 0.00 59 VAL A O 9
ATOM 15937 N N . ASP A 1 60 ? 10.762 7.509 -0.826 1.00 0.00 60 ASP A N 9
ATOM 15938 C CA . ASP A 1 60 ? 11.621 8.617 -0.420 1.00 0.00 60 ASP A CA 9
ATOM 15939 C C . ASP A 1 60 ? 12.364 9.148 -1.625 1.00 0.00 60 ASP A C 9
ATOM 15940 O O . ASP A 1 60 ? 13.135 8.426 -2.256 1.00 0.00 60 ASP A O 9
ATOM 15949 N N . LEU A 1 61 ? 12.119 10.399 -1.948 1.00 0.00 61 LEU A N 9
ATOM 15950 C CA . LEU A 1 61 ? 12.767 11.027 -3.080 1.00 0.00 61 LEU A CA 9
ATOM 15951 C C . LEU A 1 61 ? 13.261 12.410 -2.703 1.00 0.00 61 LEU A C 9
ATOM 15952 O O . LEU A 1 61 ? 13.267 13.330 -3.517 1.00 0.00 61 LEU A O 9
ATOM 15968 N N . THR A 1 62 ? 13.719 12.531 -1.463 1.00 0.00 62 THR A N 9
ATOM 15969 C CA . THR A 1 62 ? 14.295 13.778 -0.977 1.00 0.00 62 THR A CA 9
ATOM 15970 C C . THR A 1 62 ? 15.641 14.049 -1.649 1.00 0.00 62 THR A C 9
ATOM 15971 O O . THR A 1 62 ? 16.208 15.136 -1.530 1.00 0.00 62 THR A O 9
ATOM 15982 N N . GLU A 1 63 ? 16.141 13.042 -2.353 1.00 0.00 63 GLU A N 9
ATOM 15983 C CA . GLU A 1 63 ? 17.399 13.143 -3.073 1.00 0.00 63 GLU A CA 9
ATOM 15984 C C . GLU A 1 63 ? 17.150 13.311 -4.570 1.00 0.00 63 GLU A C 9
ATOM 15985 O O . GLU A 1 63 ? 18.082 13.314 -5.375 1.00 0.00 63 GLU A O 9
ATOM 15997 N N . ALA A 1 64 ? 15.883 13.446 -4.936 1.00 0.00 64 ALA A N 9
ATOM 15998 C CA . ALA A 1 64 ? 15.503 13.577 -6.335 1.00 0.00 64 ALA A CA 9
ATOM 15999 C C . ALA A 1 64 ? 15.187 15.025 -6.675 1.00 0.00 64 ALA A C 9
ATOM 16000 O O . ALA A 1 64 ? 14.878 15.825 -5.792 1.00 0.00 64 ALA A O 9
ATOM 16007 N N . GLY A 1 65 ? 15.292 15.359 -7.952 1.00 0.00 65 GLY A N 9
ATOM 16008 C CA . GLY A 1 65 ? 14.977 16.696 -8.395 1.00 0.00 65 GLY A CA 9
ATOM 16009 C C . GLY A 1 65 ? 13.629 16.769 -9.082 1.00 0.00 65 GLY A C 9
ATOM 16010 O O . GLY A 1 65 ? 12.651 16.184 -8.614 1.00 0.00 65 GLY A O 9
ATOM 16014 N N . GLU A 1 66 ? 13.589 17.459 -10.210 1.00 0.00 66 GLU A N 9
ATOM 16015 C CA . GLU A 1 66 ? 12.345 17.711 -10.914 1.00 0.00 66 GLU A CA 9
ATOM 16016 C C . GLU A 1 66 ? 11.926 16.511 -11.756 1.00 0.00 66 GLU A C 9
ATOM 16017 O O . GLU A 1 66 ? 12.736 15.637 -12.067 1.00 0.00 66 GLU A O 9
ATOM 16029 N N . GLY A 1 67 ? 10.655 16.485 -12.125 1.00 0.00 67 GLY A N 9
ATOM 16030 C CA . GLY A 1 67 ? 10.155 15.443 -12.990 1.00 0.00 67 GLY A CA 9
ATOM 16031 C C . GLY A 1 67 ? 9.752 14.205 -12.225 1.00 0.00 67 GLY A C 9
ATOM 16032 O O . GLY A 1 67 ? 10.089 14.053 -11.044 1.00 0.00 67 GLY A O 9
ATOM 16036 N N . SER A 1 68 ? 9.018 13.327 -12.881 1.00 0.00 68 SER A N 9
ATOM 16037 C CA . SER A 1 68 ? 8.604 12.084 -12.266 1.00 0.00 68 SER A CA 9
ATOM 16038 C C . SER A 1 68 ? 9.800 11.164 -12.092 1.00 0.00 68 SER A C 9
ATOM 16039 O O . SER A 1 68 ? 10.681 11.093 -12.951 1.00 0.00 68 SER A O 9
ATOM 16047 N N . HIS A 1 69 ? 9.829 10.486 -10.969 1.00 0.00 69 HIS A N 9
ATOM 16048 C CA . HIS A 1 69 ? 10.908 9.570 -10.650 1.00 0.00 69 HIS A CA 9
ATOM 16049 C C . HIS A 1 69 ? 10.341 8.231 -10.225 1.00 0.00 69 HIS A C 9
ATOM 16050 O O . HIS A 1 69 ? 9.335 8.172 -9.514 1.00 0.00 69 HIS A O 9
ATOM 16065 N N . THR A 1 70 ? 10.972 7.162 -10.676 1.00 0.00 70 THR A N 9
ATOM 16066 C CA . THR A 1 70 ? 10.521 5.825 -10.353 1.00 0.00 70 THR A CA 9
ATOM 16067 C C . THR A 1 70 ? 11.551 5.103 -9.492 1.00 0.00 70 THR A C 9
ATOM 16068 O O . THR A 1 70 ? 12.694 4.908 -9.905 1.00 0.00 70 THR A O 9
ATOM 16079 N N . VAL A 1 71 ? 11.141 4.734 -8.288 1.00 0.00 71 VAL A N 9
ATOM 16080 C CA . VAL A 1 71 ? 11.991 3.977 -7.375 1.00 0.00 71 VAL A CA 9
ATOM 16081 C C . VAL A 1 71 ? 11.203 2.817 -6.791 1.00 0.00 71 VAL A C 9
ATOM 16082 O O . VAL A 1 71 ? 9.978 2.777 -6.921 1.00 0.00 71 VAL A O 9
ATOM 16095 N N . ASP A 1 72 ? 11.891 1.875 -6.160 1.00 0.00 72 ASP A N 9
ATOM 16096 C CA . ASP A 1 72 ? 11.213 0.745 -5.539 1.00 0.00 72 ASP A CA 9
ATOM 16097 C C . ASP A 1 72 ? 10.547 1.198 -4.246 1.00 0.00 72 ASP A C 9
ATOM 16098 O O . ASP A 1 72 ? 11.098 2.006 -3.496 1.00 0.00 72 ASP A O 9
ATOM 16107 N N . VAL A 1 73 ? 9.345 0.707 -4.013 1.00 0.00 73 VAL A N 9
ATOM 16108 C CA . VAL A 1 73 ? 8.573 1.104 -2.848 1.00 0.00 73 VAL A CA 9
ATOM 16109 C C . VAL A 1 73 ? 9.147 0.495 -1.574 1.00 0.00 73 VAL A C 9
ATOM 16110 O O . VAL A 1 73 ? 9.431 -0.702 -1.521 1.00 0.00 73 VAL A O 9
ATOM 16123 N N . GLU A 1 74 ? 9.311 1.323 -0.551 1.00 0.00 74 GLU A N 9
ATOM 16124 C CA . GLU A 1 74 ? 9.787 0.854 0.738 1.00 0.00 74 GLU A CA 9
ATOM 16125 C C . GLU A 1 74 ? 8.595 0.417 1.581 1.00 0.00 74 GLU A C 9
ATOM 16126 O O . GLU A 1 74 ? 7.508 0.992 1.481 1.00 0.00 74 GLU A O 9
ATOM 16138 N N . HIS A 1 75 ? 8.790 -0.603 2.399 1.00 0.00 75 HIS A N 9
ATOM 16139 C CA . HIS A 1 75 ? 7.677 -1.204 3.122 1.00 0.00 75 HIS A CA 9
ATOM 16140 C C . HIS A 1 75 ? 7.913 -1.169 4.625 1.00 0.00 75 HIS A C 9
ATOM 16141 O O . HIS A 1 75 ? 9.054 -1.222 5.088 1.00 0.00 75 HIS A O 9
ATOM 16156 N N . ARG A 1 76 ? 6.827 -1.078 5.377 1.00 0.00 76 ARG A N 9
ATOM 16157 C CA . ARG A 1 76 ? 6.879 -1.174 6.828 1.00 0.00 76 ARG A CA 9
ATOM 16158 C C . ARG A 1 76 ? 5.504 -1.546 7.368 1.00 0.00 76 ARG A C 9
ATOM 16159 O O . ARG A 1 76 ? 4.484 -1.134 6.812 1.00 0.00 76 ARG A O 9
ATOM 16180 N N . GLY A 1 77 ? 5.475 -2.336 8.434 1.00 0.00 77 GLY A N 9
ATOM 16181 C CA . GLY A 1 77 ? 4.215 -2.702 9.050 1.00 0.00 77 GLY A CA 9
ATOM 16182 C C . GLY A 1 77 ? 4.001 -4.199 9.081 1.00 0.00 77 GLY A C 9
ATOM 16183 O O . GLY A 1 77 ? 3.789 -4.780 10.148 1.00 0.00 77 GLY A O 9
ATOM 16187 N N . PHE A 1 78 ? 4.037 -4.819 7.911 1.00 0.00 78 PHE A N 9
ATOM 16188 C CA . PHE A 1 78 ? 3.897 -6.263 7.809 1.00 0.00 78 PHE A CA 9
ATOM 16189 C C . PHE A 1 78 ? 5.271 -6.932 7.785 1.00 0.00 78 PHE A C 9
ATOM 16190 O O . PHE A 1 78 ? 6.254 -6.334 7.336 1.00 0.00 78 PHE A O 9
ATOM 16207 N N . PRO A 1 79 ? 5.364 -8.169 8.302 1.00 0.00 79 PRO A N 9
ATOM 16208 C CA . PRO A 1 79 ? 6.619 -8.926 8.340 1.00 0.00 79 PRO A CA 9
ATOM 16209 C C . PRO A 1 79 ? 7.066 -9.376 6.952 1.00 0.00 79 PRO A C 9
ATOM 16210 O O . PRO A 1 79 ? 6.243 -9.718 6.102 1.00 0.00 79 PRO A O 9
ATOM 16221 N N . GLY A 1 80 ? 8.377 -9.399 6.739 1.00 0.00 80 GLY A N 9
ATOM 16222 C CA . GLY A 1 80 ? 8.917 -9.807 5.456 1.00 0.00 80 GLY A CA 9
ATOM 16223 C C . GLY A 1 80 ? 9.057 -11.314 5.349 1.00 0.00 80 GLY A C 9
ATOM 16224 O O . GLY A 1 80 ? 9.678 -11.827 4.417 1.00 0.00 80 GLY A O 9
ATOM 16228 N N . ASP A 1 81 ? 8.487 -12.020 6.321 1.00 0.00 81 ASP A N 9
ATOM 16229 C CA . ASP A 1 81 ? 8.498 -13.474 6.344 1.00 0.00 81 ASP A CA 9
ATOM 16230 C C . ASP A 1 81 ? 7.563 -14.040 5.292 1.00 0.00 81 ASP A C 9
ATOM 16231 O O . ASP A 1 81 ? 7.814 -15.103 4.724 1.00 0.00 81 ASP A O 9
ATOM 16240 N N . LEU A 1 82 ? 6.489 -13.315 5.030 1.00 0.00 82 LEU A N 9
ATOM 16241 C CA . LEU A 1 82 ? 5.496 -13.738 4.054 1.00 0.00 82 LEU A CA 9
ATOM 16242 C C . LEU A 1 82 ? 6.001 -13.478 2.643 1.00 0.00 82 LEU A C 9
ATOM 16243 O O . LEU A 1 82 ? 6.888 -12.651 2.435 1.00 0.00 82 LEU A O 9
ATOM 16259 N N . ALA A 1 83 ? 5.445 -14.189 1.677 1.00 0.00 83 ALA A N 9
ATOM 16260 C CA . ALA A 1 83 ? 5.804 -13.978 0.286 1.00 0.00 83 ALA A CA 9
ATOM 16261 C C . ALA A 1 83 ? 5.058 -12.769 -0.248 1.00 0.00 83 ALA A C 9
ATOM 16262 O O . ALA A 1 83 ? 3.827 -12.766 -0.307 1.00 0.00 83 ALA A O 9
ATOM 16269 N N . VAL A 1 84 ? 5.803 -11.749 -0.633 1.00 0.00 84 VAL A N 9
ATOM 16270 C CA . VAL A 1 84 ? 5.210 -10.476 -1.009 1.00 0.00 84 VAL A CA 9
ATOM 16271 C C . VAL A 1 84 ? 4.980 -10.394 -2.513 1.00 0.00 84 VAL A C 9
ATOM 16272 O O . VAL A 1 84 ? 5.916 -10.489 -3.306 1.00 0.00 84 VAL A O 9
ATOM 16285 N N . THR A 1 85 ? 3.727 -10.229 -2.899 1.00 0.00 85 THR A N 9
ATOM 16286 C CA . THR A 1 85 ? 3.370 -10.040 -4.288 1.00 0.00 85 THR A CA 9
ATOM 16287 C C . THR A 1 85 ? 2.838 -8.631 -4.463 1.00 0.00 85 THR A C 9
ATOM 16288 O O . THR A 1 85 ? 2.011 -8.176 -3.677 1.00 0.00 85 THR A O 9
ATOM 16299 N N . VAL A 1 86 ? 3.317 -7.943 -5.473 1.00 0.00 86 VAL A N 9
ATOM 16300 C CA . VAL A 1 86 ? 2.981 -6.545 -5.653 1.00 0.00 86 VAL A CA 9
ATOM 16301 C C . VAL A 1 86 ? 2.669 -6.249 -7.112 1.00 0.00 86 VAL A C 9
ATOM 16302 O O . VAL A 1 86 ? 3.255 -6.845 -8.020 1.00 0.00 86 VAL A O 9
ATOM 16315 N N . GLU A 1 87 ? 1.751 -5.329 -7.322 1.00 0.00 87 GLU A N 9
ATOM 16316 C CA . GLU A 1 87 ? 1.520 -4.772 -8.635 1.00 0.00 87 GLU A CA 9
ATOM 16317 C C . GLU A 1 87 ? 2.184 -3.415 -8.617 1.00 0.00 87 GLU A C 9
ATOM 16318 O O . GLU A 1 87 ? 2.145 -2.748 -7.591 1.00 0.00 87 GLU A O 9
ATOM 16330 N N . PRO A 1 88 ? 2.700 -2.961 -9.768 1.00 0.00 88 PRO A N 9
ATOM 16331 C CA . PRO A 1 88 ? 4.002 -2.346 -9.896 1.00 0.00 88 PRO A CA 9
ATOM 16332 C C . PRO A 1 88 ? 4.742 -2.073 -8.584 1.00 0.00 88 PRO A C 9
ATOM 16333 O O . PRO A 1 88 ? 4.267 -1.392 -7.677 1.00 0.00 88 PRO A O 9
ATOM 16344 N N . ARG A 1 89 ? 5.977 -2.537 -8.570 1.00 0.00 89 ARG A N 9
ATOM 16345 C CA . ARG A 1 89 ? 6.797 -2.572 -7.366 1.00 0.00 89 ARG A CA 9
ATOM 16346 C C . ARG A 1 89 ? 7.616 -1.307 -7.266 1.00 0.00 89 ARG A C 9
ATOM 16347 O O . ARG A 1 89 ? 8.074 -0.910 -6.192 1.00 0.00 89 ARG A O 9
ATOM 16368 N N . MET A 1 90 ? 7.813 -0.701 -8.417 1.00 0.00 90 MET A N 9
ATOM 16369 C CA . MET A 1 90 ? 8.444 0.596 -8.504 1.00 0.00 90 MET A CA 9
ATOM 16370 C C . MET A 1 90 ? 7.378 1.625 -8.826 1.00 0.00 90 MET A C 9
ATOM 16371 O O . MET A 1 90 ? 6.522 1.394 -9.680 1.00 0.00 90 MET A O 9
ATOM 16385 N N . ALA A 1 91 ? 7.431 2.757 -8.157 1.00 0.00 91 ALA A N 9
ATOM 16386 C CA . ALA A 1 91 ? 6.364 3.734 -8.263 1.00 0.00 91 ALA A CA 9
ATOM 16387 C C . ALA A 1 91 ? 6.876 5.051 -8.814 1.00 0.00 91 ALA A C 9
ATOM 16388 O O . ALA A 1 91 ? 8.028 5.427 -8.590 1.00 0.00 91 ALA A O 9
ATOM 16395 N N . ARG A 1 92 ? 6.010 5.735 -9.545 1.00 0.00 92 ARG A N 9
ATOM 16396 C CA . ARG A 1 92 ? 6.352 7.007 -10.154 1.00 0.00 92 ARG A CA 9
ATOM 16397 C C . ARG A 1 92 ? 5.628 8.146 -9.448 1.00 0.00 92 ARG A C 9
ATOM 16398 O O . ARG A 1 92 ? 4.406 8.122 -9.292 1.00 0.00 92 ARG A O 9
ATOM 16419 N N . VAL A 1 93 ? 6.397 9.118 -8.996 1.00 0.00 93 VAL A N 9
ATOM 16420 C CA . VAL A 1 93 ? 5.852 10.331 -8.416 1.00 0.00 93 VAL A CA 9
ATOM 16421 C C . VAL A 1 93 ? 6.646 11.528 -8.922 1.00 0.00 93 VAL A C 9
ATOM 16422 O O . VAL A 1 93 ? 7.873 11.465 -9.047 1.00 0.00 93 VAL A O 9
ATOM 16435 N N . GLN A 1 94 ? 5.946 12.597 -9.248 1.00 0.00 94 GLN A N 9
ATOM 16436 C CA . GLN A 1 94 ? 6.575 13.750 -9.862 1.00 0.00 94 GLN A CA 9
ATOM 16437 C C . GLN A 1 94 ? 6.683 14.913 -8.891 1.00 0.00 94 GLN A C 9
ATOM 16438 O O . GLN A 1 94 ? 5.677 15.414 -8.382 1.00 0.00 94 GLN A O 9
ATOM 16452 N N . LEU A 1 95 ? 7.910 15.342 -8.654 1.00 0.00 95 LEU A N 9
ATOM 16453 C CA . LEU A 1 95 ? 8.172 16.532 -7.868 1.00 0.00 95 LEU A CA 9
ATOM 16454 C C . LEU A 1 95 ? 8.598 17.657 -8.800 1.00 0.00 95 LEU A C 9
ATOM 16455 O O . LEU A 1 95 ? 9.469 17.471 -9.649 1.00 0.00 95 LEU A O 9
ATOM 16471 N N . GLU A 1 96 ? 7.967 18.807 -8.669 1.00 0.00 96 GLU A N 9
ATOM 16472 C CA . GLU A 1 96 ? 8.254 19.923 -9.548 1.00 0.00 96 GLU A CA 9
ATOM 16473 C C . GLU A 1 96 ? 8.449 21.195 -8.744 1.00 0.00 96 GLU A C 9
ATOM 16474 O O . GLU A 1 96 ? 7.771 21.407 -7.735 1.00 0.00 96 GLU A O 9
ATOM 16486 N N . GLU A 1 97 ? 9.392 22.024 -9.178 1.00 0.00 97 GLU A N 9
ATOM 16487 C CA . GLU A 1 97 ? 9.599 23.325 -8.563 1.00 0.00 97 GLU A CA 9
ATOM 16488 C C . GLU A 1 97 ? 8.481 24.256 -9.007 1.00 0.00 97 GLU A C 9
ATOM 16489 O O . GLU A 1 97 ? 8.628 25.036 -9.951 1.00 0.00 97 GLU A O 9
ATOM 16501 N N . ARG A 1 98 ? 7.347 24.135 -8.344 1.00 0.00 98 ARG A N 9
ATOM 16502 C CA . ARG A 1 98 ? 6.154 24.853 -8.736 1.00 0.00 98 ARG A CA 9
ATOM 16503 C C . ARG A 1 98 ? 5.476 25.436 -7.513 1.00 0.00 98 ARG A C 9
ATOM 16504 O O . ARG A 1 98 ? 5.691 24.973 -6.394 1.00 0.00 98 ARG A O 9
ATOM 16525 N N . GLN A 1 99 ? 4.684 26.464 -7.728 1.00 0.00 99 GLN A N 9
ATOM 16526 C CA . GLN A 1 99 ? 3.903 27.060 -6.682 1.00 0.00 99 GLN A CA 9
ATOM 16527 C C . GLN A 1 99 ? 2.455 26.588 -6.772 1.00 0.00 99 GLN A C 9
ATOM 16528 O O . GLN A 1 99 ? 1.623 27.230 -7.409 1.00 0.00 99 GLN A O 9
ATOM 16542 N N . THR A 1 100 ? 2.160 25.446 -6.178 1.00 0.00 100 THR A N 9
ATOM 16543 C CA . THR A 1 100 ? 0.811 24.913 -6.213 1.00 0.00 100 THR A CA 9
ATOM 16544 C C . THR A 1 100 ? 0.070 25.269 -4.935 1.00 0.00 100 THR A C 9
ATOM 16545 O O . THR A 1 100 ? -0.922 25.996 -4.968 1.00 0.00 100 THR A O 9
ATOM 16556 N N . VAL A 1 101 ? 0.590 24.737 -3.834 1.00 0.00 101 VAL A N 9
ATOM 16557 C CA . VAL A 1 101 ? 0.126 24.977 -2.445 1.00 0.00 101 VAL A CA 9
ATOM 16558 C C . VAL A 1 101 ? -1.339 24.593 -2.184 1.00 0.00 101 VAL A C 9
ATOM 16559 O O . VAL A 1 101 ? -1.734 24.385 -1.034 1.00 0.00 101 VAL A O 9
ATOM 16572 N N . SER A 1 102 ? -2.133 24.491 -3.225 1.00 0.00 102 SER A N 9
ATOM 16573 C CA . SER A 1 102 ? -3.525 24.106 -3.088 1.00 0.00 102 SER A CA 9
ATOM 16574 C C . SER A 1 102 ? -3.775 22.807 -3.841 1.00 0.00 102 SER A C 9
ATOM 16575 O O . SER A 1 102 ? -3.875 22.794 -5.070 1.00 0.00 102 SER A O 9
ATOM 16583 N N . VAL A 1 103 ? -3.845 21.710 -3.100 1.00 0.00 103 VAL A N 9
ATOM 16584 C CA . VAL A 1 103 ? -4.037 20.396 -3.695 1.00 0.00 103 VAL A CA 9
ATOM 16585 C C . VAL A 1 103 ? -5.134 19.609 -2.977 1.00 0.00 103 VAL A C 9
ATOM 16586 O O . VAL A 1 103 ? -4.888 18.963 -1.961 1.00 0.00 103 VAL A O 9
ATOM 16599 N N . PRO A 1 104 ? -6.371 19.681 -3.480 1.00 0.00 104 PRO A N 9
ATOM 16600 C CA . PRO A 1 104 ? -7.487 18.892 -2.953 1.00 0.00 104 PRO A CA 9
ATOM 16601 C C . PRO A 1 104 ? -7.318 17.412 -3.279 1.00 0.00 104 PRO A C 9
ATOM 16602 O O . PRO A 1 104 ? -6.873 17.060 -4.375 1.00 0.00 104 PRO A O 9
ATOM 16613 N N . VAL A 1 105 ? -7.635 16.547 -2.327 1.00 0.00 105 VAL A N 9
ATOM 16614 C CA . VAL A 1 105 ? -7.487 15.113 -2.538 1.00 0.00 105 VAL A CA 9
ATOM 16615 C C . VAL A 1 105 ? -8.643 14.327 -1.916 1.00 0.00 105 VAL A C 9
ATOM 16616 O O . VAL A 1 105 ? -8.831 14.320 -0.699 1.00 0.00 105 VAL A O 9
ATOM 16629 N N . THR A 1 106 ? -9.430 13.696 -2.774 1.00 0.00 106 THR A N 9
ATOM 16630 C CA . THR A 1 106 ? -10.504 12.810 -2.352 1.00 0.00 106 THR A CA 9
ATOM 16631 C C . THR A 1 106 ? -11.188 12.214 -3.586 1.00 0.00 106 THR A C 9
ATOM 16632 O O . THR A 1 106 ? -10.837 12.553 -4.716 1.00 0.00 106 THR A O 9
ATOM 16643 N N . VAL A 1 107 ? -12.167 11.345 -3.367 1.00 0.00 107 VAL A N 9
ATOM 16644 C CA . VAL A 1 107 ? -12.869 10.680 -4.461 1.00 0.00 107 VAL A CA 9
ATOM 16645 C C . VAL A 1 107 ? -14.116 11.494 -4.851 1.00 0.00 107 VAL A C 9
ATOM 16646 O O . VAL A 1 107 ? -15.114 10.968 -5.346 1.00 0.00 107 VAL A O 9
ATOM 16659 N N . GLU A 1 108 ? -14.035 12.797 -4.632 1.00 0.00 108 GLU A N 9
ATOM 16660 C CA . GLU A 1 108 ? -15.119 13.703 -4.969 1.00 0.00 108 GLU A CA 9
ATOM 16661 C C . GLU A 1 108 ? -14.571 14.969 -5.620 1.00 0.00 108 GLU A C 9
ATOM 16662 O O . GLU A 1 108 ? -13.621 15.578 -5.123 1.00 0.00 108 GLU A O 9
ATOM 16674 N N . MET A 1 109 ? -15.165 15.350 -6.736 1.00 0.00 109 MET A N 9
ATOM 16675 C CA . MET A 1 109 ? -14.770 16.554 -7.440 1.00 0.00 109 MET A CA 9
ATOM 16676 C C . MET A 1 109 ? -15.964 17.485 -7.568 1.00 0.00 109 MET A C 9
ATOM 16677 O O . MET A 1 109 ? -16.775 17.349 -8.483 1.00 0.00 109 MET A O 9
ATOM 16691 N N . ILE A 1 110 ? -16.086 18.414 -6.633 1.00 0.00 110 ILE A N 9
ATOM 16692 C CA . ILE A 1 110 ? -17.222 19.316 -6.615 1.00 0.00 110 ILE A CA 9
ATOM 16693 C C . ILE A 1 110 ? -16.876 20.647 -5.948 1.00 0.00 110 ILE A C 9
ATOM 16694 O O . ILE A 1 110 ? -16.210 20.689 -4.911 1.00 0.00 110 ILE A O 9
ATOM 16710 N N . ASN A 1 111 ? -17.308 21.728 -6.578 1.00 0.00 111 ASN A N 9
ATOM 16711 C CA . ASN A 1 111 ? -17.206 23.065 -6.008 1.00 0.00 111 ASN A CA 9
ATOM 16712 C C . ASN A 1 111 ? -18.471 23.826 -6.370 1.00 0.00 111 ASN A C 9
ATOM 16713 O O . ASN A 1 111 ? -18.540 24.492 -7.405 1.00 0.00 111 ASN A O 9
ATOM 16724 N N . LEU A 1 112 ? -19.489 23.682 -5.541 1.00 0.00 112 LEU A N 9
ATOM 16725 C CA . LEU A 1 112 ? -20.794 24.236 -5.845 1.00 0.00 112 LEU A CA 9
ATOM 16726 C C . LEU A 1 112 ? -20.910 25.658 -5.310 1.00 0.00 112 LEU A C 9
ATOM 16727 O O . LEU A 1 112 ? -20.822 25.890 -4.102 1.00 0.00 112 LEU A O 9
ATOM 16743 N N . GLU A 1 113 ? -21.089 26.602 -6.221 1.00 0.00 113 GLU A N 9
ATOM 16744 C CA . GLU A 1 113 ? -21.174 28.011 -5.867 1.00 0.00 113 GLU A CA 9
ATOM 16745 C C . GLU A 1 113 ? -22.500 28.328 -5.175 1.00 0.00 113 GLU A C 9
ATOM 16746 O O . GLU A 1 113 ? -23.543 28.453 -5.814 1.00 0.00 113 GLU A O 9
ATOM 16758 N N . HIS A 1 114 ? -22.457 28.413 -3.858 1.00 0.00 114 HIS A N 9
ATOM 16759 C CA . HIS A 1 114 ? -23.627 28.788 -3.081 1.00 0.00 114 HIS A CA 9
ATOM 16760 C C . HIS A 1 114 ? -23.220 29.702 -1.940 1.00 0.00 114 HIS A C 9
ATOM 16761 O O . HIS A 1 114 ? -23.827 29.686 -0.869 1.00 0.00 114 HIS A O 9
ATOM 16776 N N . HIS A 1 115 ? -22.196 30.513 -2.187 1.00 0.00 115 HIS A N 9
ATOM 16777 C CA . HIS A 1 115 ? -21.747 31.478 -1.196 1.00 0.00 115 HIS A CA 9
ATOM 16778 C C . HIS A 1 115 ? -22.855 32.490 -0.940 1.00 0.00 115 HIS A C 9
ATOM 16779 O O . HIS A 1 115 ? -23.291 33.202 -1.845 1.00 0.00 115 HIS A O 9
ATOM 16794 N N . HIS A 1 116 ? -23.329 32.518 0.289 1.00 0.00 116 HIS A N 9
ATOM 16795 C CA . HIS A 1 116 ? -24.484 33.323 0.642 1.00 0.00 116 HIS A CA 9
ATOM 16796 C C . HIS A 1 116 ? -24.154 34.257 1.795 1.00 0.00 116 HIS A C 9
ATOM 16797 O O . HIS A 1 116 ? -23.498 33.864 2.761 1.00 0.00 116 HIS A O 9
ATOM 16812 N N . HIS A 1 117 ? -24.606 35.492 1.685 1.00 0.00 117 HIS A N 9
ATOM 16813 C CA . HIS A 1 117 ? -24.350 36.483 2.717 1.00 0.00 117 HIS A CA 9
ATOM 16814 C C . HIS A 1 117 ? -25.370 36.358 3.845 1.00 0.00 117 HIS A C 9
ATOM 16815 O O . HIS A 1 117 ? -26.549 36.677 3.688 1.00 0.00 117 HIS A O 9
ATOM 16830 N N . HIS A 1 118 ? -24.909 35.855 4.977 1.00 0.00 118 HIS A N 9
ATOM 16831 C CA . HIS A 1 118 ? -25.764 35.681 6.140 1.00 0.00 118 HIS A CA 9
ATOM 16832 C C . HIS A 1 118 ? -25.720 36.934 7.004 1.00 0.00 118 HIS A C 9
ATOM 16833 O O . HIS A 1 118 ? -24.652 37.511 7.212 1.00 0.00 118 HIS A O 9
ATOM 16848 N N . HIS A 1 119 ? -26.875 37.371 7.478 1.00 0.00 119 HIS A N 9
ATOM 16849 C CA . HIS A 1 119 ? -26.942 38.548 8.330 1.00 0.00 119 HIS A CA 9
ATOM 16850 C C . HIS A 1 119 ? -27.591 38.192 9.665 1.00 0.00 119 HIS A C 9
ATOM 16851 O O . HIS A 1 119 ? -28.765 37.767 9.672 1.00 0.00 119 HIS A O 9
ATOM 16867 N N . MET A 1 1 ? 1.326 -31.917 -6.163 1.00 0.00 1 MET A N 10
ATOM 16868 C CA . MET A 1 1 ? 0.141 -32.185 -5.318 1.00 0.00 1 MET A CA 10
ATOM 16869 C C . MET A 1 1 ? -0.919 -31.113 -5.544 1.00 0.00 1 MET A C 10
ATOM 16870 O O . MET A 1 1 ? -0.631 -29.923 -5.433 1.00 0.00 1 MET A O 10
ATOM 16886 N N . PRO A 1 2 ? -2.159 -31.523 -5.865 1.00 0.00 2 PRO A N 10
ATOM 16887 C CA . PRO A 1 2 ? -3.276 -30.605 -6.113 1.00 0.00 2 PRO A CA 10
ATOM 16888 C C . PRO A 1 2 ? -3.891 -30.073 -4.819 1.00 0.00 2 PRO A C 10
ATOM 16889 O O . PRO A 1 2 ? -4.962 -29.464 -4.827 1.00 0.00 2 PRO A O 10
ATOM 16900 N N . THR A 1 3 ? -3.215 -30.320 -3.707 1.00 0.00 3 THR A N 10
ATOM 16901 C CA . THR A 1 3 ? -3.646 -29.817 -2.416 1.00 0.00 3 THR A CA 10
ATOM 16902 C C . THR A 1 3 ? -3.256 -28.352 -2.264 1.00 0.00 3 THR A C 10
ATOM 16903 O O . THR A 1 3 ? -2.351 -27.875 -2.953 1.00 0.00 3 THR A O 10
ATOM 16914 N N . PHE A 1 4 ? -3.928 -27.642 -1.371 1.00 0.00 4 PHE A N 10
ATOM 16915 C CA . PHE A 1 4 ? -3.591 -26.259 -1.103 1.00 0.00 4 PHE A CA 10
ATOM 16916 C C . PHE A 1 4 ? -2.194 -26.157 -0.504 1.00 0.00 4 PHE A C 10
ATOM 16917 O O . PHE A 1 4 ? -1.792 -26.989 0.312 1.00 0.00 4 PHE A O 10
ATOM 16934 N N . ASP A 1 5 ? -1.469 -25.132 -0.907 1.00 0.00 5 ASP A N 10
ATOM 16935 C CA . ASP A 1 5 ? -0.096 -24.943 -0.481 1.00 0.00 5 ASP A CA 10
ATOM 16936 C C . ASP A 1 5 ? 0.142 -23.474 -0.224 1.00 0.00 5 ASP A C 10
ATOM 16937 O O . ASP A 1 5 ? 0.348 -22.697 -1.157 1.00 0.00 5 ASP A O 10
ATOM 16946 N N . HIS A 1 6 ? 0.062 -23.113 1.047 1.00 0.00 6 HIS A N 10
ATOM 16947 C CA . HIS A 1 6 ? 0.196 -21.727 1.504 1.00 0.00 6 HIS A CA 10
ATOM 16948 C C . HIS A 1 6 ? -1.077 -20.952 1.196 1.00 0.00 6 HIS A C 10
ATOM 16949 O O . HIS A 1 6 ? -1.707 -21.146 0.152 1.00 0.00 6 HIS A O 10
ATOM 16964 N N . GLY A 1 7 ? -1.464 -20.084 2.112 1.00 0.00 7 GLY A N 10
ATOM 16965 C CA . GLY A 1 7 ? -2.649 -19.288 1.918 1.00 0.00 7 GLY A CA 10
ATOM 16966 C C . GLY A 1 7 ? -2.309 -17.927 1.361 1.00 0.00 7 GLY A C 10
ATOM 16967 O O . GLY A 1 7 ? -1.135 -17.594 1.213 1.00 0.00 7 GLY A O 10
ATOM 16971 N N . ASN A 1 8 ? -3.328 -17.148 1.057 1.00 0.00 8 ASN A N 10
ATOM 16972 C CA . ASN A 1 8 ? -3.141 -15.807 0.521 1.00 0.00 8 ASN A CA 10
ATOM 16973 C C . ASN A 1 8 ? -4.151 -14.848 1.126 1.00 0.00 8 ASN A C 10
ATOM 16974 O O . ASN A 1 8 ? -5.322 -15.188 1.304 1.00 0.00 8 ASN A O 10
ATOM 16985 N N . LEU A 1 9 ? -3.695 -13.652 1.442 1.00 0.00 9 LEU A N 10
ATOM 16986 C CA . LEU A 1 9 ? -4.549 -12.642 2.038 1.00 0.00 9 LEU A CA 10
ATOM 16987 C C . LEU A 1 9 ? -4.367 -11.317 1.313 1.00 0.00 9 LEU A C 10
ATOM 16988 O O . LEU A 1 9 ? -3.243 -10.850 1.112 1.00 0.00 9 LEU A O 10
ATOM 17004 N N . SER A 1 10 ? -5.475 -10.726 0.907 1.00 0.00 10 SER A N 10
ATOM 17005 C CA . SER A 1 10 ? -5.443 -9.487 0.157 1.00 0.00 10 SER A CA 10
ATOM 17006 C C . SER A 1 10 ? -5.477 -8.276 1.081 1.00 0.00 10 SER A C 10
ATOM 17007 O O . SER A 1 10 ? -6.437 -8.084 1.827 1.00 0.00 10 SER A O 10
ATOM 17015 N N . LEU A 1 11 ? -4.423 -7.473 1.038 1.00 0.00 11 LEU A N 10
ATOM 17016 C CA . LEU A 1 11 ? -4.436 -6.175 1.699 1.00 0.00 11 LEU A CA 10
ATOM 17017 C C . LEU A 1 11 ? -5.201 -5.194 0.822 1.00 0.00 11 LEU A C 10
ATOM 17018 O O . LEU A 1 11 ? -5.712 -4.175 1.288 1.00 0.00 11 LEU A O 10
ATOM 17034 N N . GLY A 1 12 ? -5.273 -5.530 -0.461 1.00 0.00 12 GLY A N 10
ATOM 17035 C CA . GLY A 1 12 ? -6.014 -4.729 -1.408 1.00 0.00 12 GLY A CA 10
ATOM 17036 C C . GLY A 1 12 ? -5.197 -3.568 -1.915 1.00 0.00 12 GLY A C 10
ATOM 17037 O O . GLY A 1 12 ? -3.966 -3.617 -1.898 1.00 0.00 12 GLY A O 10
ATOM 17041 N N . GLU A 1 13 ? -5.870 -2.529 -2.378 1.00 0.00 13 GLU A N 10
ATOM 17042 C CA . GLU A 1 13 ? -5.184 -1.326 -2.804 1.00 0.00 13 GLU A CA 10
ATOM 17043 C C . GLU A 1 13 ? -4.984 -0.395 -1.610 1.00 0.00 13 GLU A C 10
ATOM 17044 O O . GLU A 1 13 ? -5.944 0.043 -0.972 1.00 0.00 13 GLU A O 10
ATOM 17056 N N . LEU A 1 14 ? -3.728 -0.146 -1.283 1.00 0.00 14 LEU A N 10
ATOM 17057 C CA . LEU A 1 14 ? -3.377 0.679 -0.141 1.00 0.00 14 LEU A CA 10
ATOM 17058 C C . LEU A 1 14 ? -2.835 2.020 -0.605 1.00 0.00 14 LEU A C 10
ATOM 17059 O O . LEU A 1 14 ? -2.244 2.116 -1.681 1.00 0.00 14 LEU A O 10
ATOM 17075 N N . GLU A 1 15 ? -3.043 3.045 0.206 1.00 0.00 15 GLU A N 10
ATOM 17076 C CA . GLU A 1 15 ? -2.572 4.382 -0.116 1.00 0.00 15 GLU A CA 10
ATOM 17077 C C . GLU A 1 15 ? -1.083 4.503 0.173 1.00 0.00 15 GLU A C 10
ATOM 17078 O O . GLU A 1 15 ? -0.607 4.107 1.239 1.00 0.00 15 GLU A O 10
ATOM 17090 N N . LEU A 1 16 ? -0.353 5.041 -0.786 1.00 0.00 16 LEU A N 10
ATOM 17091 C CA . LEU A 1 16 ? 1.084 5.174 -0.671 1.00 0.00 16 LEU A CA 10
ATOM 17092 C C . LEU A 1 16 ? 1.441 6.554 -0.132 1.00 0.00 16 LEU A C 10
ATOM 17093 O O . LEU A 1 16 ? 0.880 7.566 -0.555 1.00 0.00 16 LEU A O 10
ATOM 17109 N N . THR A 1 17 ? 2.362 6.579 0.817 1.00 0.00 17 THR A N 10
ATOM 17110 C CA . THR A 1 17 ? 2.834 7.820 1.399 1.00 0.00 17 THR A CA 10
ATOM 17111 C C . THR A 1 17 ? 4.200 8.188 0.821 1.00 0.00 17 THR A C 10
ATOM 17112 O O . THR A 1 17 ? 5.123 7.369 0.804 1.00 0.00 17 THR A O 10
ATOM 17123 N N . VAL A 1 18 ? 4.329 9.418 0.350 1.00 0.00 18 VAL A N 10
ATOM 17124 C CA . VAL A 1 18 ? 5.569 9.872 -0.258 1.00 0.00 18 VAL A CA 10
ATOM 17125 C C . VAL A 1 18 ? 6.310 10.796 0.691 1.00 0.00 18 VAL A C 10
ATOM 17126 O O . VAL A 1 18 ? 5.759 11.793 1.158 1.00 0.00 18 VAL A O 10
ATOM 17139 N N . LEU A 1 19 ? 7.550 10.448 0.988 1.00 0.00 19 LEU A N 10
ATOM 17140 C CA . LEU A 1 19 ? 8.382 11.264 1.850 1.00 0.00 19 LEU A CA 10
ATOM 17141 C C . LEU A 1 19 ? 9.306 12.115 0.996 1.00 0.00 19 LEU A C 10
ATOM 17142 O O . LEU A 1 19 ? 10.135 11.594 0.251 1.00 0.00 19 LEU A O 10
ATOM 17158 N N . TYR A 1 20 ? 9.154 13.421 1.107 1.00 0.00 20 TYR A N 10
ATOM 17159 C CA . TYR A 1 20 ? 9.865 14.357 0.250 1.00 0.00 20 TYR A CA 10
ATOM 17160 C C . TYR A 1 20 ? 10.066 15.679 0.976 1.00 0.00 20 TYR A C 10
ATOM 17161 O O . TYR A 1 20 ? 9.631 15.834 2.121 1.00 0.00 20 TYR A O 10
ATOM 17179 N N . ASP A 1 21 ? 10.715 16.624 0.316 1.00 0.00 21 ASP A N 10
ATOM 17180 C CA . ASP A 1 21 ? 10.915 17.952 0.884 1.00 0.00 21 ASP A CA 10
ATOM 17181 C C . ASP A 1 21 ? 9.845 18.898 0.346 1.00 0.00 21 ASP A C 10
ATOM 17182 O O . ASP A 1 21 ? 9.890 19.308 -0.817 1.00 0.00 21 ASP A O 10
ATOM 17191 N N . GLU A 1 22 ? 8.872 19.222 1.190 1.00 0.00 22 GLU A N 10
ATOM 17192 C CA . GLU A 1 22 ? 7.732 20.036 0.773 1.00 0.00 22 GLU A CA 10
ATOM 17193 C C . GLU A 1 22 ? 8.148 21.478 0.526 1.00 0.00 22 GLU A C 10
ATOM 17194 O O . GLU A 1 22 ? 7.531 22.188 -0.266 1.00 0.00 22 GLU A O 10
ATOM 17206 N N . GLU A 1 23 ? 9.186 21.904 1.224 1.00 0.00 23 GLU A N 10
ATOM 17207 C CA . GLU A 1 23 ? 9.695 23.253 1.121 1.00 0.00 23 GLU A CA 10
ATOM 17208 C C . GLU A 1 23 ? 10.439 23.477 -0.196 1.00 0.00 23 GLU A C 10
ATOM 17209 O O . GLU A 1 23 ? 10.927 24.576 -0.460 1.00 0.00 23 GLU A O 10
ATOM 17221 N N . ARG A 1 24 ? 10.534 22.434 -1.015 1.00 0.00 24 ARG A N 10
ATOM 17222 C CA . ARG A 1 24 ? 11.213 22.528 -2.296 1.00 0.00 24 ARG A CA 10
ATOM 17223 C C . ARG A 1 24 ? 10.229 22.490 -3.465 1.00 0.00 24 ARG A C 10
ATOM 17224 O O . ARG A 1 24 ? 9.986 23.505 -4.112 1.00 0.00 24 ARG A O 10
ATOM 17245 N N . TYR A 1 25 ? 9.658 21.321 -3.731 1.00 0.00 25 TYR A N 10
ATOM 17246 C CA . TYR A 1 25 ? 8.867 21.126 -4.939 1.00 0.00 25 TYR A CA 10
ATOM 17247 C C . TYR A 1 25 ? 7.459 20.650 -4.606 1.00 0.00 25 TYR A C 10
ATOM 17248 O O . TYR A 1 25 ? 7.193 20.207 -3.487 1.00 0.00 25 TYR A O 10
ATOM 17266 N N . ASP A 1 26 ? 6.571 20.724 -5.589 1.00 0.00 26 ASP A N 10
ATOM 17267 C CA . ASP A 1 26 ? 5.203 20.245 -5.425 1.00 0.00 26 ASP A CA 10
ATOM 17268 C C . ASP A 1 26 ? 4.982 18.988 -6.248 1.00 0.00 26 ASP A C 10
ATOM 17269 O O . ASP A 1 26 ? 5.720 18.714 -7.198 1.00 0.00 26 ASP A O 10
ATOM 17278 N N . ILE A 1 27 ? 3.953 18.241 -5.888 1.00 0.00 27 ILE A N 10
ATOM 17279 C CA . ILE A 1 27 ? 3.646 16.985 -6.555 1.00 0.00 27 ILE A CA 10
ATOM 17280 C C . ILE A 1 27 ? 2.716 17.218 -7.740 1.00 0.00 27 ILE A C 10
ATOM 17281 O O . ILE A 1 27 ? 1.578 17.662 -7.573 1.00 0.00 27 ILE A O 10
ATOM 17297 N N . VAL A 1 28 ? 3.213 16.930 -8.932 1.00 0.00 28 VAL A N 10
ATOM 17298 C CA . VAL A 1 28 ? 2.414 17.056 -10.143 1.00 0.00 28 VAL A CA 10
ATOM 17299 C C . VAL A 1 28 ? 1.649 15.763 -10.395 1.00 0.00 28 VAL A C 10
ATOM 17300 O O . VAL A 1 28 ? 0.462 15.778 -10.713 1.00 0.00 28 VAL A O 10
ATOM 17313 N N . GLU A 1 29 ? 2.339 14.645 -10.238 1.00 0.00 29 GLU A N 10
ATOM 17314 C CA . GLU A 1 29 ? 1.717 13.337 -10.362 1.00 0.00 29 GLU A CA 10
ATOM 17315 C C . GLU A 1 29 ? 2.333 12.396 -9.341 1.00 0.00 29 GLU A C 10
ATOM 17316 O O . GLU A 1 29 ? 3.490 12.570 -8.950 1.00 0.00 29 GLU A O 10
ATOM 17328 N N . GLN A 1 30 ? 1.573 11.400 -8.925 1.00 0.00 30 GLN A N 10
ATOM 17329 C CA . GLN A 1 30 ? 2.005 10.501 -7.873 1.00 0.00 30 GLN A CA 10
ATOM 17330 C C . GLN A 1 30 ? 1.395 9.118 -8.079 1.00 0.00 30 GLN A C 10
ATOM 17331 O O . GLN A 1 30 ? 0.370 8.981 -8.741 1.00 0.00 30 GLN A O 10
ATOM 17345 N N . THR A 1 31 ? 2.036 8.096 -7.530 1.00 0.00 31 THR A N 10
ATOM 17346 C CA . THR A 1 31 ? 1.435 6.774 -7.461 1.00 0.00 31 THR A CA 10
ATOM 17347 C C . THR A 1 31 ? 0.622 6.676 -6.171 1.00 0.00 31 THR A C 10
ATOM 17348 O O . THR A 1 31 ? 1.180 6.480 -5.092 1.00 0.00 31 THR A O 10
ATOM 17359 N N . GLU A 1 32 ? -0.688 6.851 -6.289 1.00 0.00 32 GLU A N 10
ATOM 17360 C CA . GLU A 1 32 ? -1.546 7.045 -5.126 1.00 0.00 32 GLU A CA 10
ATOM 17361 C C . GLU A 1 32 ? -1.777 5.749 -4.358 1.00 0.00 32 GLU A C 10
ATOM 17362 O O . GLU A 1 32 ? -1.597 5.700 -3.142 1.00 0.00 32 GLU A O 10
ATOM 17374 N N . THR A 1 33 ? -2.180 4.706 -5.062 1.00 0.00 33 THR A N 10
ATOM 17375 C CA . THR A 1 33 ? -2.507 3.449 -4.415 1.00 0.00 33 THR A CA 10
ATOM 17376 C C . THR A 1 33 ? -1.778 2.284 -5.066 1.00 0.00 33 THR A C 10
ATOM 17377 O O . THR A 1 33 ? -1.462 2.317 -6.256 1.00 0.00 33 THR A O 10
ATOM 17388 N N . VAL A 1 34 ? -1.506 1.261 -4.271 1.00 0.00 34 VAL A N 10
ATOM 17389 C CA . VAL A 1 34 ? -0.854 0.059 -4.763 1.00 0.00 34 VAL A CA 10
ATOM 17390 C C . VAL A 1 34 ? -1.634 -1.182 -4.365 1.00 0.00 34 VAL A C 10
ATOM 17391 O O . VAL A 1 34 ? -2.262 -1.214 -3.310 1.00 0.00 34 VAL A O 10
ATOM 17404 N N . GLN A 1 35 ? -1.588 -2.197 -5.209 1.00 0.00 35 GLN A N 10
ATOM 17405 C CA . GLN A 1 35 ? -2.255 -3.456 -4.923 1.00 0.00 35 GLN A CA 10
ATOM 17406 C C . GLN A 1 35 ? -1.292 -4.412 -4.243 1.00 0.00 35 GLN A C 10
ATOM 17407 O O . GLN A 1 35 ? -0.234 -4.738 -4.791 1.00 0.00 35 GLN A O 10
ATOM 17421 N N . VAL A 1 36 ? -1.653 -4.832 -3.041 1.00 0.00 36 VAL A N 10
ATOM 17422 C CA . VAL A 1 36 ? -0.814 -5.722 -2.251 1.00 0.00 36 VAL A CA 10
ATOM 17423 C C . VAL A 1 36 ? -1.568 -6.992 -1.871 1.00 0.00 36 VAL A C 10
ATOM 17424 O O . VAL A 1 36 ? -2.629 -6.937 -1.243 1.00 0.00 36 VAL A O 10
ATOM 17437 N N . ASP A 1 37 ? -1.011 -8.127 -2.260 1.00 0.00 37 ASP A N 10
ATOM 17438 C CA . ASP A 1 37 ? -1.554 -9.429 -1.891 1.00 0.00 37 ASP A CA 10
ATOM 17439 C C . ASP A 1 37 ? -0.404 -10.306 -1.418 1.00 0.00 37 ASP A C 10
ATOM 17440 O O . ASP A 1 37 ? 0.622 -10.397 -2.092 1.00 0.00 37 ASP A O 10
ATOM 17449 N N . LEU A 1 38 ? -0.548 -10.933 -0.266 1.00 0.00 38 LEU A N 10
ATOM 17450 C CA . LEU A 1 38 ? 0.551 -11.696 0.304 1.00 0.00 38 LEU A CA 10
ATOM 17451 C C . LEU A 1 38 ? 0.158 -13.138 0.589 1.00 0.00 38 LEU A C 10
ATOM 17452 O O . LEU A 1 38 ? -0.977 -13.426 0.972 1.00 0.00 38 LEU A O 10
ATOM 17468 N N . GLU A 1 39 ? 1.108 -14.038 0.376 1.00 0.00 39 GLU A N 10
ATOM 17469 C CA . GLU A 1 39 ? 0.892 -15.455 0.592 1.00 0.00 39 GLU A CA 10
ATOM 17470 C C . GLU A 1 39 ? 1.863 -15.998 1.622 1.00 0.00 39 GLU A C 10
ATOM 17471 O O . GLU A 1 39 ? 2.845 -15.348 1.986 1.00 0.00 39 GLU A O 10
ATOM 17483 N N . GLY A 1 40 ? 1.578 -17.198 2.074 1.00 0.00 40 GLY A N 10
ATOM 17484 C CA . GLY A 1 40 ? 2.427 -17.854 3.045 1.00 0.00 40 GLY A CA 10
ATOM 17485 C C . GLY A 1 40 ? 1.632 -18.676 4.036 1.00 0.00 40 GLY A C 10
ATOM 17486 O O . GLY A 1 40 ? 0.515 -19.096 3.733 1.00 0.00 40 GLY A O 10
ATOM 17490 N N . PRO A 1 41 ? 2.189 -18.936 5.225 1.00 0.00 41 PRO A N 10
ATOM 17491 C CA . PRO A 1 41 ? 1.494 -19.664 6.290 1.00 0.00 41 PRO A CA 10
ATOM 17492 C C . PRO A 1 41 ? 0.180 -18.997 6.684 1.00 0.00 41 PRO A C 10
ATOM 17493 O O . PRO A 1 41 ? 0.162 -17.838 7.117 1.00 0.00 41 PRO A O 10
ATOM 17504 N N . ARG A 1 42 ? -0.916 -19.735 6.525 1.00 0.00 42 ARG A N 10
ATOM 17505 C CA . ARG A 1 42 ? -2.255 -19.257 6.886 1.00 0.00 42 ARG A CA 10
ATOM 17506 C C . ARG A 1 42 ? -2.313 -18.738 8.323 1.00 0.00 42 ARG A C 10
ATOM 17507 O O . ARG A 1 42 ? -3.089 -17.829 8.633 1.00 0.00 42 ARG A O 10
ATOM 17528 N N . GLY A 1 43 ? -1.495 -19.318 9.192 1.00 0.00 43 GLY A N 10
ATOM 17529 C CA . GLY A 1 43 ? -1.480 -18.912 10.582 1.00 0.00 43 GLY A CA 10
ATOM 17530 C C . GLY A 1 43 ? -1.099 -17.458 10.762 1.00 0.00 43 GLY A C 10
ATOM 17531 O O . GLY A 1 43 ? -1.811 -16.706 11.426 1.00 0.00 43 GLY A O 10
ATOM 17535 N N . VAL A 1 44 ? 0.003 -17.049 10.137 1.00 0.00 44 VAL A N 10
ATOM 17536 C CA . VAL A 1 44 ? 0.469 -15.671 10.243 1.00 0.00 44 VAL A CA 10
ATOM 17537 C C . VAL A 1 44 ? -0.563 -14.719 9.648 1.00 0.00 44 VAL A C 10
ATOM 17538 O O . VAL A 1 44 ? -0.865 -13.673 10.220 1.00 0.00 44 VAL A O 10
ATOM 17551 N N . LEU A 1 45 ? -1.117 -15.115 8.508 1.00 0.00 45 LEU A N 10
ATOM 17552 C CA . LEU A 1 45 ? -2.098 -14.303 7.796 1.00 0.00 45 LEU A CA 10
ATOM 17553 C C . LEU A 1 45 ? -3.323 -14.029 8.665 1.00 0.00 45 LEU A C 10
ATOM 17554 O O . LEU A 1 45 ? -3.757 -12.887 8.804 1.00 0.00 45 LEU A O 10
ATOM 17570 N N . THR A 1 46 ? -3.864 -15.083 9.261 1.00 0.00 46 THR A N 10
ATOM 17571 C CA . THR A 1 46 ? -5.095 -14.977 10.032 1.00 0.00 46 THR A CA 10
ATOM 17572 C C . THR A 1 46 ? -4.883 -14.174 11.317 1.00 0.00 46 THR A C 10
ATOM 17573 O O . THR A 1 46 ? -5.700 -13.322 11.656 1.00 0.00 46 THR A O 10
ATOM 17584 N N . VAL A 1 47 ? -3.781 -14.435 12.017 1.00 0.00 47 VAL A N 10
ATOM 17585 C CA . VAL A 1 47 ? -3.479 -13.725 13.258 1.00 0.00 47 VAL A CA 10
ATOM 17586 C C . VAL A 1 47 ? -3.308 -12.226 12.995 1.00 0.00 47 VAL A C 10
ATOM 17587 O O . VAL A 1 47 ? -3.828 -11.386 13.737 1.00 0.00 47 VAL A O 10
ATOM 17600 N N . PHE A 1 48 ? -2.600 -11.904 11.919 1.00 0.00 48 PHE A N 10
ATOM 17601 C CA . PHE A 1 48 ? -2.368 -10.519 11.527 1.00 0.00 48 PHE A CA 10
ATOM 17602 C C . PHE A 1 48 ? -3.686 -9.844 11.140 1.00 0.00 48 PHE A C 10
ATOM 17603 O O . PHE A 1 48 ? -3.889 -8.659 11.398 1.00 0.00 48 PHE A O 10
ATOM 17620 N N . ARG A 1 49 ? -4.582 -10.630 10.548 1.00 0.00 49 ARG A N 10
ATOM 17621 C CA . ARG A 1 49 ? -5.878 -10.151 10.084 1.00 0.00 49 ARG A CA 10
ATOM 17622 C C . ARG A 1 49 ? -6.733 -9.610 11.238 1.00 0.00 49 ARG A C 10
ATOM 17623 O O . ARG A 1 49 ? -7.691 -8.868 11.019 1.00 0.00 49 ARG A O 10
ATOM 17644 N N . PHE A 1 50 ? -6.395 -9.993 12.460 1.00 0.00 50 PHE A N 10
ATOM 17645 C CA . PHE A 1 50 ? -7.165 -9.601 13.624 1.00 0.00 50 PHE A CA 10
ATOM 17646 C C . PHE A 1 50 ? -6.787 -8.213 14.126 1.00 0.00 50 PHE A C 10
ATOM 17647 O O . PHE A 1 50 ? -7.549 -7.575 14.856 1.00 0.00 50 PHE A O 10
ATOM 17664 N N . ALA A 1 51 ? -5.605 -7.760 13.760 1.00 0.00 51 ALA A N 10
ATOM 17665 C CA . ALA A 1 51 ? -5.115 -6.466 14.199 1.00 0.00 51 ALA A CA 10
ATOM 17666 C C . ALA A 1 51 ? -5.460 -5.379 13.189 1.00 0.00 51 ALA A C 10
ATOM 17667 O O . ALA A 1 51 ? -5.686 -5.656 12.009 1.00 0.00 51 ALA A O 10
ATOM 17674 N N . ARG A 1 52 ? -5.515 -4.147 13.663 1.00 0.00 52 ARG A N 10
ATOM 17675 C CA . ARG A 1 52 ? -5.758 -3.011 12.805 1.00 0.00 52 ARG A CA 10
ATOM 17676 C C . ARG A 1 52 ? -4.465 -2.590 12.115 1.00 0.00 52 ARG A C 10
ATOM 17677 O O . ARG A 1 52 ? -3.372 -2.880 12.605 1.00 0.00 52 ARG A O 10
ATOM 17698 N N . PRO A 1 53 ? -4.564 -1.902 10.971 1.00 0.00 53 PRO A N 10
ATOM 17699 C CA . PRO A 1 53 ? -3.400 -1.564 10.163 1.00 0.00 53 PRO A CA 10
ATOM 17700 C C . PRO A 1 53 ? -2.485 -0.542 10.823 1.00 0.00 53 PRO A C 10
ATOM 17701 O O . PRO A 1 53 ? -2.910 0.546 11.208 1.00 0.00 53 PRO A O 10
ATOM 17712 N N . SER A 1 54 ? -1.233 -0.924 10.968 1.00 0.00 54 SER A N 10
ATOM 17713 C CA . SER A 1 54 ? -0.182 -0.028 11.360 1.00 0.00 54 SER A CA 10
ATOM 17714 C C . SER A 1 54 ? 0.891 -0.031 10.283 1.00 0.00 54 SER A C 10
ATOM 17715 O O . SER A 1 54 ? 1.968 0.542 10.441 1.00 0.00 54 SER A O 10
ATOM 17723 N N . TYR A 1 55 ? 0.560 -0.687 9.181 1.00 0.00 55 TYR A N 10
ATOM 17724 C CA . TYR A 1 55 ? 1.469 -0.831 8.060 1.00 0.00 55 TYR A CA 10
ATOM 17725 C C . TYR A 1 55 ? 1.208 0.249 7.021 1.00 0.00 55 TYR A C 10
ATOM 17726 O O . TYR A 1 55 ? 0.058 0.545 6.691 1.00 0.00 55 TYR A O 10
ATOM 17744 N N . GLU A 1 56 ? 2.274 0.840 6.517 1.00 0.00 56 GLU A N 10
ATOM 17745 C CA . GLU A 1 56 ? 2.159 1.904 5.536 1.00 0.00 56 GLU A CA 10
ATOM 17746 C C . GLU A 1 56 ? 3.137 1.669 4.392 1.00 0.00 56 GLU A C 10
ATOM 17747 O O . GLU A 1 56 ? 4.165 1.010 4.564 1.00 0.00 56 GLU A O 10
ATOM 17759 N N . VAL A 1 57 ? 2.805 2.200 3.227 1.00 0.00 57 VAL A N 10
ATOM 17760 C CA . VAL A 1 57 ? 3.662 2.092 2.057 1.00 0.00 57 VAL A CA 10
ATOM 17761 C C . VAL A 1 57 ? 4.384 3.418 1.849 1.00 0.00 57 VAL A C 10
ATOM 17762 O O . VAL A 1 57 ? 3.751 4.470 1.864 1.00 0.00 57 VAL A O 10
ATOM 17775 N N . PHE A 1 58 ? 5.696 3.376 1.669 1.00 0.00 58 PHE A N 10
ATOM 17776 C CA . PHE A 1 58 ? 6.480 4.603 1.598 1.00 0.00 58 PHE A CA 10
ATOM 17777 C C . PHE A 1 58 ? 7.391 4.631 0.380 1.00 0.00 58 PHE A C 10
ATOM 17778 O O . PHE A 1 58 ? 7.836 3.595 -0.111 1.00 0.00 58 PHE A O 10
ATOM 17795 N N . VAL A 1 59 ? 7.652 5.838 -0.100 1.00 0.00 59 VAL A N 10
ATOM 17796 C CA . VAL A 1 59 ? 8.682 6.083 -1.096 1.00 0.00 59 VAL A CA 10
ATOM 17797 C C . VAL A 1 59 ? 9.497 7.295 -0.669 1.00 0.00 59 VAL A C 10
ATOM 17798 O O . VAL A 1 59 ? 8.935 8.309 -0.246 1.00 0.00 59 VAL A O 10
ATOM 17811 N N . ASP A 1 60 ? 10.807 7.182 -0.769 1.00 0.00 60 ASP A N 10
ATOM 17812 C CA . ASP A 1 60 ? 11.706 8.244 -0.328 1.00 0.00 60 ASP A CA 10
ATOM 17813 C C . ASP A 1 60 ? 12.163 9.082 -1.511 1.00 0.00 60 ASP A C 10
ATOM 17814 O O . ASP A 1 60 ? 12.928 8.616 -2.357 1.00 0.00 60 ASP A O 10
ATOM 17823 N N . LEU A 1 61 ? 11.690 10.316 -1.569 1.00 0.00 61 LEU A N 10
ATOM 17824 C CA . LEU A 1 61 ? 12.003 11.207 -2.675 1.00 0.00 61 LEU A CA 10
ATOM 17825 C C . LEU A 1 61 ? 12.462 12.565 -2.157 1.00 0.00 61 LEU A C 10
ATOM 17826 O O . LEU A 1 61 ? 12.339 13.576 -2.846 1.00 0.00 61 LEU A O 10
ATOM 17842 N N . THR A 1 62 ? 13.008 12.575 -0.948 1.00 0.00 62 THR A N 10
ATOM 17843 C CA . THR A 1 62 ? 13.507 13.798 -0.337 1.00 0.00 62 THR A CA 10
ATOM 17844 C C . THR A 1 62 ? 14.717 14.326 -1.114 1.00 0.00 62 THR A C 10
ATOM 17845 O O . THR A 1 62 ? 14.985 15.525 -1.138 1.00 0.00 62 THR A O 10
ATOM 17856 N N . GLU A 1 63 ? 15.435 13.411 -1.749 1.00 0.00 63 GLU A N 10
ATOM 17857 C CA . GLU A 1 63 ? 16.629 13.749 -2.513 1.00 0.00 63 GLU A CA 10
ATOM 17858 C C . GLU A 1 63 ? 16.301 13.922 -3.996 1.00 0.00 63 GLU A C 10
ATOM 17859 O O . GLU A 1 63 ? 17.192 14.128 -4.822 1.00 0.00 63 GLU A O 10
ATOM 17871 N N . ALA A 1 64 ? 15.019 13.850 -4.327 1.00 0.00 64 ALA A N 10
ATOM 17872 C CA . ALA A 1 64 ? 14.578 13.953 -5.711 1.00 0.00 64 ALA A CA 10
ATOM 17873 C C . ALA A 1 64 ? 14.065 15.354 -6.015 1.00 0.00 64 ALA A C 10
ATOM 17874 O O . ALA A 1 64 ? 13.398 15.975 -5.187 1.00 0.00 64 ALA A O 10
ATOM 17881 N N . GLY A 1 65 ? 14.387 15.849 -7.201 1.00 0.00 65 GLY A N 10
ATOM 17882 C CA . GLY A 1 65 ? 13.961 17.175 -7.586 1.00 0.00 65 GLY A CA 10
ATOM 17883 C C . GLY A 1 65 ? 13.007 17.163 -8.761 1.00 0.00 65 GLY A C 10
ATOM 17884 O O . GLY A 1 65 ? 12.050 16.390 -8.784 1.00 0.00 65 GLY A O 10
ATOM 17888 N N . GLU A 1 66 ? 13.291 18.008 -9.747 1.00 0.00 66 GLU A N 10
ATOM 17889 C CA . GLU A 1 66 ? 12.424 18.174 -10.910 1.00 0.00 66 GLU A CA 10
ATOM 17890 C C . GLU A 1 66 ? 12.405 16.928 -11.789 1.00 0.00 66 GLU A C 10
ATOM 17891 O O . GLU A 1 66 ? 13.288 16.069 -11.693 1.00 0.00 66 GLU A O 10
ATOM 17903 N N . GLY A 1 67 ? 11.390 16.839 -12.642 1.00 0.00 67 GLY A N 10
ATOM 17904 C CA . GLY A 1 67 ? 11.280 15.729 -13.557 1.00 0.00 67 GLY A CA 10
ATOM 17905 C C . GLY A 1 67 ? 10.545 14.566 -12.939 1.00 0.00 67 GLY A C 10
ATOM 17906 O O . GLY A 1 67 ? 10.231 14.582 -11.747 1.00 0.00 67 GLY A O 10
ATOM 17910 N N . SER A 1 68 ? 10.254 13.564 -13.742 1.00 0.00 68 SER A N 10
ATOM 17911 C CA . SER A 1 68 ? 9.625 12.362 -13.237 1.00 0.00 68 SER A CA 10
ATOM 17912 C C . SER A 1 68 ? 10.676 11.443 -12.659 1.00 0.00 68 SER A C 10
ATOM 17913 O O . SER A 1 68 ? 11.747 11.258 -13.236 1.00 0.00 68 SER A O 10
ATOM 17921 N N . HIS A 1 69 ? 10.369 10.881 -11.514 1.00 0.00 69 HIS A N 10
ATOM 17922 C CA . HIS A 1 69 ? 11.292 9.999 -10.825 1.00 0.00 69 HIS A CA 10
ATOM 17923 C C . HIS A 1 69 ? 10.625 8.669 -10.539 1.00 0.00 69 HIS A C 10
ATOM 17924 O O . HIS A 1 69 ? 9.572 8.614 -9.904 1.00 0.00 69 HIS A O 10
ATOM 17939 N N . THR A 1 70 ? 11.228 7.604 -11.034 1.00 0.00 70 THR A N 10
ATOM 17940 C CA . THR A 1 70 ? 10.698 6.270 -10.838 1.00 0.00 70 THR A CA 10
ATOM 17941 C C . THR A 1 70 ? 11.678 5.438 -10.019 1.00 0.00 70 THR A C 10
ATOM 17942 O O . THR A 1 70 ? 12.799 5.174 -10.455 1.00 0.00 70 THR A O 10
ATOM 17953 N N . VAL A 1 71 ? 11.255 5.045 -8.827 1.00 0.00 71 VAL A N 10
ATOM 17954 C CA . VAL A 1 71 ? 12.117 4.309 -7.907 1.00 0.00 71 VAL A CA 10
ATOM 17955 C C . VAL A 1 71 ? 11.353 3.169 -7.248 1.00 0.00 71 VAL A C 10
ATOM 17956 O O . VAL A 1 71 ? 10.126 3.103 -7.343 1.00 0.00 71 VAL A O 10
ATOM 17969 N N . ASP A 1 72 ? 12.081 2.273 -6.589 1.00 0.00 72 ASP A N 10
ATOM 17970 C CA . ASP A 1 72 ? 11.466 1.140 -5.896 1.00 0.00 72 ASP A CA 10
ATOM 17971 C C . ASP A 1 72 ? 10.618 1.608 -4.722 1.00 0.00 72 ASP A C 10
ATOM 17972 O O . ASP A 1 72 ? 10.893 2.642 -4.109 1.00 0.00 72 ASP A O 10
ATOM 17981 N N . VAL A 1 73 ? 9.596 0.828 -4.412 1.00 0.00 73 VAL A N 10
ATOM 17982 C CA . VAL A 1 73 ? 8.667 1.159 -3.340 1.00 0.00 73 VAL A CA 10
ATOM 17983 C C . VAL A 1 73 ? 9.003 0.388 -2.063 1.00 0.00 73 VAL A C 10
ATOM 17984 O O . VAL A 1 73 ? 9.242 -0.818 -2.101 1.00 0.00 73 VAL A O 10
ATOM 17997 N N . GLU A 1 74 ? 9.021 1.091 -0.938 1.00 0.00 74 GLU A N 10
ATOM 17998 C CA . GLU A 1 74 ? 9.328 0.478 0.348 1.00 0.00 74 GLU A CA 10
ATOM 17999 C C . GLU A 1 74 ? 8.057 0.272 1.167 1.00 0.00 74 GLU A C 10
ATOM 18000 O O . GLU A 1 74 ? 7.076 0.997 1.011 1.00 0.00 74 GLU A O 10
ATOM 18012 N N . HIS A 1 75 ? 8.073 -0.729 2.034 1.00 0.00 75 HIS A N 10
ATOM 18013 C CA . HIS A 1 75 ? 6.920 -1.022 2.875 1.00 0.00 75 HIS A CA 10
ATOM 18014 C C . HIS A 1 75 ? 7.348 -1.186 4.324 1.00 0.00 75 HIS A C 10
ATOM 18015 O O . HIS A 1 75 ? 8.458 -1.632 4.605 1.00 0.00 75 HIS A O 10
ATOM 18030 N N . ARG A 1 76 ? 6.456 -0.834 5.235 1.00 0.00 76 ARG A N 10
ATOM 18031 C CA . ARG A 1 76 ? 6.733 -0.937 6.659 1.00 0.00 76 ARG A CA 10
ATOM 18032 C C . ARG A 1 76 ? 5.465 -1.362 7.387 1.00 0.00 76 ARG A C 10
ATOM 18033 O O . ARG A 1 76 ? 4.361 -1.057 6.939 1.00 0.00 76 ARG A O 10
ATOM 18054 N N . GLY A 1 77 ? 5.618 -2.077 8.487 1.00 0.00 77 GLY A N 10
ATOM 18055 C CA . GLY A 1 77 ? 4.470 -2.590 9.205 1.00 0.00 77 GLY A CA 10
ATOM 18056 C C . GLY A 1 77 ? 4.435 -4.099 9.150 1.00 0.00 77 GLY A C 10
ATOM 18057 O O . GLY A 1 77 ? 4.736 -4.770 10.137 1.00 0.00 77 GLY A O 10
ATOM 18061 N N . PHE A 1 78 ? 4.070 -4.638 7.993 1.00 0.00 78 PHE A N 10
ATOM 18062 C CA . PHE A 1 78 ? 4.204 -6.064 7.757 1.00 0.00 78 PHE A CA 10
ATOM 18063 C C . PHE A 1 78 ? 5.634 -6.371 7.315 1.00 0.00 78 PHE A C 10
ATOM 18064 O O . PHE A 1 78 ? 6.257 -5.578 6.602 1.00 0.00 78 PHE A O 10
ATOM 18081 N N . PRO A 1 79 ? 6.177 -7.514 7.748 1.00 0.00 79 PRO A N 10
ATOM 18082 C CA . PRO A 1 79 ? 7.555 -7.890 7.455 1.00 0.00 79 PRO A CA 10
ATOM 18083 C C . PRO A 1 79 ? 7.705 -8.615 6.121 1.00 0.00 79 PRO A C 10
ATOM 18084 O O . PRO A 1 79 ? 6.739 -9.157 5.581 1.00 0.00 79 PRO A O 10
ATOM 18095 N N . GLY A 1 80 ? 8.927 -8.635 5.601 1.00 0.00 80 GLY A N 10
ATOM 18096 C CA . GLY A 1 80 ? 9.213 -9.392 4.399 1.00 0.00 80 GLY A CA 10
ATOM 18097 C C . GLY A 1 80 ? 9.475 -10.854 4.709 1.00 0.00 80 GLY A C 10
ATOM 18098 O O . GLY A 1 80 ? 10.342 -11.483 4.106 1.00 0.00 80 GLY A O 10
ATOM 18102 N N . ASP A 1 81 ? 8.725 -11.381 5.667 1.00 0.00 81 ASP A N 10
ATOM 18103 C CA . ASP A 1 81 ? 8.853 -12.771 6.078 1.00 0.00 81 ASP A CA 10
ATOM 18104 C C . ASP A 1 81 ? 8.050 -13.651 5.138 1.00 0.00 81 ASP A C 10
ATOM 18105 O O . ASP A 1 81 ? 8.501 -14.710 4.701 1.00 0.00 81 ASP A O 10
ATOM 18114 N N . LEU A 1 82 ? 6.857 -13.179 4.822 1.00 0.00 82 LEU A N 10
ATOM 18115 C CA . LEU A 1 82 ? 5.951 -13.890 3.938 1.00 0.00 82 LEU A CA 10
ATOM 18116 C C . LEU A 1 82 ? 6.202 -13.461 2.501 1.00 0.00 82 LEU A C 10
ATOM 18117 O O . LEU A 1 82 ? 7.006 -12.561 2.254 1.00 0.00 82 LEU A O 10
ATOM 18133 N N . ALA A 1 83 ? 5.516 -14.087 1.563 1.00 0.00 83 ALA A N 10
ATOM 18134 C CA . ALA A 1 83 ? 5.629 -13.697 0.172 1.00 0.00 83 ALA A CA 10
ATOM 18135 C C . ALA A 1 83 ? 4.653 -12.572 -0.119 1.00 0.00 83 ALA A C 10
ATOM 18136 O O . ALA A 1 83 ? 3.457 -12.800 -0.288 1.00 0.00 83 ALA A O 10
ATOM 18143 N N . VAL A 1 84 ? 5.165 -11.358 -0.162 1.00 0.00 84 VAL A N 10
ATOM 18144 C CA . VAL A 1 84 ? 4.330 -10.187 -0.351 1.00 0.00 84 VAL A CA 10
ATOM 18145 C C . VAL A 1 84 ? 4.380 -9.728 -1.798 1.00 0.00 84 VAL A C 10
ATOM 18146 O O . VAL A 1 84 ? 5.455 -9.458 -2.335 1.00 0.00 84 VAL A O 10
ATOM 18159 N N . THR A 1 85 ? 3.224 -9.643 -2.430 1.00 0.00 85 THR A N 10
ATOM 18160 C CA . THR A 1 85 ? 3.162 -9.224 -3.809 1.00 0.00 85 THR A CA 10
ATOM 18161 C C . THR A 1 85 ? 2.568 -7.829 -3.917 1.00 0.00 85 THR A C 10
ATOM 18162 O O . THR A 1 85 ? 1.482 -7.551 -3.405 1.00 0.00 85 THR A O 10
ATOM 18173 N N . VAL A 1 86 ? 3.301 -6.973 -4.579 1.00 0.00 86 VAL A N 10
ATOM 18174 C CA . VAL A 1 86 ? 2.865 -5.623 -4.879 1.00 0.00 86 VAL A CA 10
ATOM 18175 C C . VAL A 1 86 ? 2.786 -5.499 -6.370 1.00 0.00 86 VAL A C 10
ATOM 18176 O O . VAL A 1 86 ? 3.371 -6.325 -7.074 1.00 0.00 86 VAL A O 10
ATOM 18189 N N . GLU A 1 87 ? 2.089 -4.510 -6.892 1.00 0.00 87 GLU A N 10
ATOM 18190 C CA . GLU A 1 87 ? 2.577 -4.016 -8.141 1.00 0.00 87 GLU A CA 10
ATOM 18191 C C . GLU A 1 87 ? 2.384 -2.538 -8.351 1.00 0.00 87 GLU A C 10
ATOM 18192 O O . GLU A 1 87 ? 1.346 -2.060 -8.813 1.00 0.00 87 GLU A O 10
ATOM 18204 N N . PRO A 1 88 ? 3.411 -1.817 -7.942 1.00 0.00 88 PRO A N 10
ATOM 18205 C CA . PRO A 1 88 ? 4.301 -1.099 -8.791 1.00 0.00 88 PRO A CA 10
ATOM 18206 C C . PRO A 1 88 ? 5.689 -1.685 -8.571 1.00 0.00 88 PRO A C 10
ATOM 18207 O O . PRO A 1 88 ? 6.141 -1.850 -7.435 1.00 0.00 88 PRO A O 10
ATOM 18218 N N . ARG A 1 89 ? 6.386 -2.003 -9.607 1.00 0.00 89 ARG A N 10
ATOM 18219 C CA . ARG A 1 89 ? 7.702 -2.569 -9.386 1.00 0.00 89 ARG A CA 10
ATOM 18220 C C . ARG A 1 89 ? 8.617 -1.423 -9.017 1.00 0.00 89 ARG A C 10
ATOM 18221 O O . ARG A 1 89 ? 9.492 -1.526 -8.163 1.00 0.00 89 ARG A O 10
ATOM 18242 N N . MET A 1 90 ? 8.355 -0.321 -9.683 1.00 0.00 90 MET A N 10
ATOM 18243 C CA . MET A 1 90 ? 8.870 0.975 -9.312 1.00 0.00 90 MET A CA 10
ATOM 18244 C C . MET A 1 90 ? 7.725 1.962 -9.443 1.00 0.00 90 MET A C 10
ATOM 18245 O O . MET A 1 90 ? 6.781 1.710 -10.194 1.00 0.00 90 MET A O 10
ATOM 18259 N N . ALA A 1 91 ? 7.788 3.065 -8.729 1.00 0.00 91 ALA A N 10
ATOM 18260 C CA . ALA A 1 91 ? 6.697 4.022 -8.737 1.00 0.00 91 ALA A CA 10
ATOM 18261 C C . ALA A 1 91 ? 7.170 5.357 -9.269 1.00 0.00 91 ALA A C 10
ATOM 18262 O O . ALA A 1 91 ? 8.300 5.772 -9.010 1.00 0.00 91 ALA A O 10
ATOM 18269 N N . ARG A 1 92 ? 6.308 6.023 -10.019 1.00 0.00 92 ARG A N 10
ATOM 18270 C CA . ARG A 1 92 ? 6.678 7.266 -10.658 1.00 0.00 92 ARG A CA 10
ATOM 18271 C C . ARG A 1 92 ? 6.008 8.447 -9.967 1.00 0.00 92 ARG A C 10
ATOM 18272 O O . ARG A 1 92 ? 4.789 8.472 -9.771 1.00 0.00 92 ARG A O 10
ATOM 18293 N N . VAL A 1 93 ? 6.823 9.398 -9.559 1.00 0.00 93 VAL A N 10
ATOM 18294 C CA . VAL A 1 93 ? 6.343 10.645 -8.993 1.00 0.00 93 VAL A CA 10
ATOM 18295 C C . VAL A 1 93 ? 7.122 11.791 -9.613 1.00 0.00 93 VAL A C 10
ATOM 18296 O O . VAL A 1 93 ? 8.355 11.797 -9.578 1.00 0.00 93 VAL A O 10
ATOM 18309 N N . GLN A 1 94 ? 6.420 12.737 -10.209 1.00 0.00 94 GLN A N 10
ATOM 18310 C CA . GLN A 1 94 ? 7.087 13.863 -10.843 1.00 0.00 94 GLN A CA 10
ATOM 18311 C C . GLN A 1 94 ? 6.887 15.134 -10.032 1.00 0.00 94 GLN A C 10
ATOM 18312 O O . GLN A 1 94 ? 5.759 15.495 -9.674 1.00 0.00 94 GLN A O 10
ATOM 18326 N N . LEU A 1 95 ? 7.994 15.799 -9.742 1.00 0.00 95 LEU A N 10
ATOM 18327 C CA . LEU A 1 95 ? 7.984 17.008 -8.935 1.00 0.00 95 LEU A CA 10
ATOM 18328 C C . LEU A 1 95 ? 8.427 18.199 -9.771 1.00 0.00 95 LEU A C 10
ATOM 18329 O O . LEU A 1 95 ? 9.352 18.092 -10.574 1.00 0.00 95 LEU A O 10
ATOM 18345 N N . GLU A 1 96 ? 7.758 19.323 -9.589 1.00 0.00 96 GLU A N 10
ATOM 18346 C CA . GLU A 1 96 ? 8.131 20.550 -10.269 1.00 0.00 96 GLU A CA 10
ATOM 18347 C C . GLU A 1 96 ? 8.199 21.698 -9.278 1.00 0.00 96 GLU A C 10
ATOM 18348 O O . GLU A 1 96 ? 7.435 21.735 -8.309 1.00 0.00 96 GLU A O 10
ATOM 18360 N N . GLU A 1 97 ? 9.147 22.597 -9.502 1.00 0.00 97 GLU A N 10
ATOM 18361 C CA . GLU A 1 97 ? 9.299 23.780 -8.674 1.00 0.00 97 GLU A CA 10
ATOM 18362 C C . GLU A 1 97 ? 8.035 24.622 -8.780 1.00 0.00 97 GLU A C 10
ATOM 18363 O O . GLU A 1 97 ? 7.518 24.838 -9.881 1.00 0.00 97 GLU A O 10
ATOM 18375 N N . ARG A 1 98 ? 7.536 25.084 -7.645 1.00 0.00 98 ARG A N 10
ATOM 18376 C CA . ARG A 1 98 ? 6.278 25.785 -7.610 1.00 0.00 98 ARG A CA 10
ATOM 18377 C C . ARG A 1 98 ? 6.399 27.165 -8.232 1.00 0.00 98 ARG A C 10
ATOM 18378 O O . ARG A 1 98 ? 7.482 27.572 -8.658 1.00 0.00 98 ARG A O 10
ATOM 18399 N N . GLN A 1 99 ? 5.284 27.881 -8.263 1.00 0.00 99 GLN A N 10
ATOM 18400 C CA . GLN A 1 99 ? 5.210 29.158 -8.956 1.00 0.00 99 GLN A CA 10
ATOM 18401 C C . GLN A 1 99 ? 6.256 30.128 -8.421 1.00 0.00 99 GLN A C 10
ATOM 18402 O O . GLN A 1 99 ? 6.979 30.759 -9.191 1.00 0.00 99 GLN A O 10
ATOM 18416 N N . THR A 1 100 ? 6.339 30.236 -7.106 1.00 0.00 100 THR A N 10
ATOM 18417 C CA . THR A 1 100 ? 7.377 31.031 -6.477 1.00 0.00 100 THR A CA 10
ATOM 18418 C C . THR A 1 100 ? 7.496 30.725 -4.981 1.00 0.00 100 THR A C 10
ATOM 18419 O O . THR A 1 100 ? 6.619 31.064 -4.180 1.00 0.00 100 THR A O 10
ATOM 18430 N N . VAL A 1 101 ? 8.577 30.043 -4.616 1.00 0.00 101 VAL A N 10
ATOM 18431 C CA . VAL A 1 101 ? 8.895 29.795 -3.218 1.00 0.00 101 VAL A CA 10
ATOM 18432 C C . VAL A 1 101 ? 9.153 31.112 -2.486 1.00 0.00 101 VAL A C 10
ATOM 18433 O O . VAL A 1 101 ? 10.238 31.689 -2.556 1.00 0.00 101 VAL A O 10
ATOM 18446 N N . SER A 1 102 ? 8.129 31.598 -1.808 1.00 0.00 102 SER A N 10
ATOM 18447 C CA . SER A 1 102 ? 8.197 32.885 -1.138 1.00 0.00 102 SER A CA 10
ATOM 18448 C C . SER A 1 102 ? 8.121 32.725 0.377 1.00 0.00 102 SER A C 10
ATOM 18449 O O . SER A 1 102 ? 7.872 33.688 1.107 1.00 0.00 102 SER A O 10
ATOM 18457 N N . VAL A 1 103 ? 8.348 31.509 0.840 1.00 0.00 103 VAL A N 10
ATOM 18458 C CA . VAL A 1 103 ? 8.327 31.219 2.265 1.00 0.00 103 VAL A CA 10
ATOM 18459 C C . VAL A 1 103 ? 9.730 30.863 2.771 1.00 0.00 103 VAL A C 10
ATOM 18460 O O . VAL A 1 103 ? 10.301 29.838 2.396 1.00 0.00 103 VAL A O 10
ATOM 18473 N N . PRO A 1 104 ? 10.323 31.740 3.597 1.00 0.00 104 PRO A N 10
ATOM 18474 C CA . PRO A 1 104 ? 11.638 31.500 4.197 1.00 0.00 104 PRO A CA 10
ATOM 18475 C C . PRO A 1 104 ? 11.610 30.304 5.144 1.00 0.00 104 PRO A C 10
ATOM 18476 O O . PRO A 1 104 ? 10.726 30.198 5.995 1.00 0.00 104 PRO A O 10
ATOM 18487 N N . VAL A 1 105 ? 12.568 29.404 4.992 1.00 0.00 105 VAL A N 10
ATOM 18488 C CA . VAL A 1 105 ? 12.601 28.201 5.805 1.00 0.00 105 VAL A CA 10
ATOM 18489 C C . VAL A 1 105 ? 13.583 28.350 6.964 1.00 0.00 105 VAL A C 10
ATOM 18490 O O . VAL A 1 105 ? 14.799 28.324 6.770 1.00 0.00 105 VAL A O 10
ATOM 18503 N N . THR A 1 106 ? 13.050 28.541 8.159 1.00 0.00 106 THR A N 10
ATOM 18504 C CA . THR A 1 106 ? 13.872 28.586 9.356 1.00 0.00 106 THR A CA 10
ATOM 18505 C C . THR A 1 106 ? 13.986 27.186 9.957 1.00 0.00 106 THR A C 10
ATOM 18506 O O . THR A 1 106 ? 13.020 26.647 10.497 1.00 0.00 106 THR A O 10
ATOM 18517 N N . VAL A 1 107 ? 15.159 26.594 9.839 1.00 0.00 107 VAL A N 10
ATOM 18518 C CA . VAL A 1 107 ? 15.377 25.239 10.325 1.00 0.00 107 VAL A CA 10
ATOM 18519 C C . VAL A 1 107 ? 16.080 25.265 11.677 1.00 0.00 107 VAL A C 10
ATOM 18520 O O . VAL A 1 107 ? 16.924 26.125 11.923 1.00 0.00 107 VAL A O 10
ATOM 18533 N N . GLU A 1 108 ? 15.727 24.330 12.551 1.00 0.00 108 GLU A N 10
ATOM 18534 C CA . GLU A 1 108 ? 16.378 24.209 13.852 1.00 0.00 108 GLU A CA 10
ATOM 18535 C C . GLU A 1 108 ? 17.667 23.401 13.747 1.00 0.00 108 GLU A C 10
ATOM 18536 O O . GLU A 1 108 ? 18.035 22.673 14.670 1.00 0.00 108 GLU A O 10
ATOM 18548 N N . MET A 1 109 ? 18.351 23.540 12.621 1.00 0.00 109 MET A N 10
ATOM 18549 C CA . MET A 1 109 ? 19.618 22.862 12.412 1.00 0.00 109 MET A CA 10
ATOM 18550 C C . MET A 1 109 ? 20.705 23.590 13.187 1.00 0.00 109 MET A C 10
ATOM 18551 O O . MET A 1 109 ? 20.782 24.820 13.154 1.00 0.00 109 MET A O 10
ATOM 18565 N N . ILE A 1 110 ? 21.531 22.836 13.893 1.00 0.00 110 ILE A N 10
ATOM 18566 C CA . ILE A 1 110 ? 22.535 23.419 14.765 1.00 0.00 110 ILE A CA 10
ATOM 18567 C C . ILE A 1 110 ? 23.722 23.945 13.960 1.00 0.00 110 ILE A C 10
ATOM 18568 O O . ILE A 1 110 ? 24.765 23.298 13.852 1.00 0.00 110 ILE A O 10
ATOM 18584 N N . ASN A 1 111 ? 23.526 25.102 13.347 1.00 0.00 111 ASN A N 10
ATOM 18585 C CA . ASN A 1 111 ? 24.590 25.798 12.635 1.00 0.00 111 ASN A CA 10
ATOM 18586 C C . ASN A 1 111 ? 24.779 27.182 13.227 1.00 0.00 111 ASN A C 10
ATOM 18587 O O . ASN A 1 111 ? 25.601 27.971 12.757 1.00 0.00 111 ASN A O 10
ATOM 18598 N N . LEU A 1 112 ? 24.015 27.463 14.272 1.00 0.00 112 LEU A N 10
ATOM 18599 C CA . LEU A 1 112 ? 24.018 28.772 14.898 1.00 0.00 112 LEU A CA 10
ATOM 18600 C C . LEU A 1 112 ? 23.826 28.607 16.405 1.00 0.00 112 LEU A C 10
ATOM 18601 O O . LEU A 1 112 ? 22.743 28.236 16.863 1.00 0.00 112 LEU A O 10
ATOM 18617 N N . GLU A 1 113 ? 24.889 28.849 17.162 1.00 0.00 113 GLU A N 10
ATOM 18618 C CA . GLU A 1 113 ? 24.851 28.690 18.611 1.00 0.00 113 GLU A CA 10
ATOM 18619 C C . GLU A 1 113 ? 24.111 29.859 19.258 1.00 0.00 113 GLU A C 10
ATOM 18620 O O . GLU A 1 113 ? 23.949 30.914 18.638 1.00 0.00 113 GLU A O 10
ATOM 18632 N N . HIS A 1 114 ? 23.665 29.651 20.499 1.00 0.00 114 HIS A N 10
ATOM 18633 C CA . HIS A 1 114 ? 22.863 30.627 21.239 1.00 0.00 114 HIS A CA 10
ATOM 18634 C C . HIS A 1 114 ? 21.434 30.646 20.721 1.00 0.00 114 HIS A C 10
ATOM 18635 O O . HIS A 1 114 ? 20.725 31.647 20.840 1.00 0.00 114 HIS A O 10
ATOM 18650 N N . HIS A 1 115 ? 21.007 29.518 20.170 1.00 0.00 115 HIS A N 10
ATOM 18651 C CA . HIS A 1 115 ? 19.633 29.362 19.723 1.00 0.00 115 HIS A CA 10
ATOM 18652 C C . HIS A 1 115 ? 18.740 29.100 20.930 1.00 0.00 115 HIS A C 10
ATOM 18653 O O . HIS A 1 115 ? 17.542 29.382 20.904 1.00 0.00 115 HIS A O 10
ATOM 18668 N N . HIS A 1 116 ? 19.340 28.557 21.986 1.00 0.00 116 HIS A N 10
ATOM 18669 C CA . HIS A 1 116 ? 18.632 28.316 23.236 1.00 0.00 116 HIS A CA 10
ATOM 18670 C C . HIS A 1 116 ? 18.401 29.624 23.981 1.00 0.00 116 HIS A C 10
ATOM 18671 O O . HIS A 1 116 ? 19.305 30.452 24.103 1.00 0.00 116 HIS A O 10
ATOM 18686 N N . HIS A 1 117 ? 17.185 29.799 24.470 1.00 0.00 117 HIS A N 10
ATOM 18687 C CA . HIS A 1 117 ? 16.797 31.015 25.168 1.00 0.00 117 HIS A CA 10
ATOM 18688 C C . HIS A 1 117 ? 15.784 30.679 26.254 1.00 0.00 117 HIS A C 10
ATOM 18689 O O . HIS A 1 117 ? 15.984 30.992 27.430 1.00 0.00 117 HIS A O 10
ATOM 18704 N N . HIS A 1 118 ? 14.702 30.036 25.840 1.00 0.00 118 HIS A N 10
ATOM 18705 C CA . HIS A 1 118 ? 13.652 29.595 26.746 1.00 0.00 118 HIS A CA 10
ATOM 18706 C C . HIS A 1 118 ? 12.727 28.662 25.969 1.00 0.00 118 HIS A C 10
ATOM 18707 O O . HIS A 1 118 ? 13.002 28.347 24.812 1.00 0.00 118 HIS A O 10
ATOM 18722 N N . HIS A 1 119 ? 11.649 28.208 26.582 1.00 0.00 119 HIS A N 10
ATOM 18723 C CA . HIS A 1 119 ? 10.695 27.364 25.879 1.00 0.00 119 HIS A CA 10
ATOM 18724 C C . HIS A 1 119 ? 9.314 27.986 25.905 1.00 0.00 119 HIS A C 10
ATOM 18725 O O . HIS A 1 119 ? 8.942 28.634 24.910 1.00 0.00 119 HIS A O 10
ATOM 18741 N N . MET A 1 1 ? -5.195 -31.142 8.797 1.00 0.00 1 MET A N 11
ATOM 18742 C CA . MET A 1 1 ? -4.824 -30.398 7.572 1.00 0.00 1 MET A CA 11
ATOM 18743 C C . MET A 1 1 ? -3.371 -30.664 7.209 1.00 0.00 1 MET A C 11
ATOM 18744 O O . MET A 1 1 ? -2.552 -30.969 8.079 1.00 0.00 1 MET A O 11
ATOM 18760 N N . PRO A 1 2 ? -3.026 -30.564 5.918 1.00 0.00 2 PRO A N 11
ATOM 18761 C CA . PRO A 1 2 ? -1.646 -30.686 5.460 1.00 0.00 2 PRO A CA 11
ATOM 18762 C C . PRO A 1 2 ? -0.847 -29.423 5.762 1.00 0.00 2 PRO A C 11
ATOM 18763 O O . PRO A 1 2 ? -1.382 -28.453 6.307 1.00 0.00 2 PRO A O 11
ATOM 18774 N N . THR A 1 3 ? 0.424 -29.432 5.402 1.00 0.00 3 THR A N 11
ATOM 18775 C CA . THR A 1 3 ? 1.278 -28.265 5.580 1.00 0.00 3 THR A CA 11
ATOM 18776 C C . THR A 1 3 ? 1.215 -27.389 4.335 1.00 0.00 3 THR A C 11
ATOM 18777 O O . THR A 1 3 ? 1.978 -26.437 4.150 1.00 0.00 3 THR A O 11
ATOM 18788 N N . PHE A 1 4 ? 0.263 -27.728 3.504 1.00 0.00 4 PHE A N 11
ATOM 18789 C CA . PHE A 1 4 ? -0.006 -27.024 2.268 1.00 0.00 4 PHE A CA 11
ATOM 18790 C C . PHE A 1 4 ? -1.056 -25.940 2.483 1.00 0.00 4 PHE A C 11
ATOM 18791 O O . PHE A 1 4 ? -1.337 -25.562 3.625 1.00 0.00 4 PHE A O 11
ATOM 18808 N N . ASP A 1 5 ? -1.621 -25.448 1.380 1.00 0.00 5 ASP A N 11
ATOM 18809 C CA . ASP A 1 5 ? -2.615 -24.382 1.401 1.00 0.00 5 ASP A CA 11
ATOM 18810 C C . ASP A 1 5 ? -1.987 -23.090 1.903 1.00 0.00 5 ASP A C 11
ATOM 18811 O O . ASP A 1 5 ? -2.420 -22.501 2.893 1.00 0.00 5 ASP A O 11
ATOM 18820 N N . HIS A 1 6 ? -0.912 -22.688 1.231 1.00 0.00 6 HIS A N 11
ATOM 18821 C CA . HIS A 1 6 ? -0.320 -21.377 1.454 1.00 0.00 6 HIS A CA 11
ATOM 18822 C C . HIS A 1 6 ? -1.369 -20.306 1.202 1.00 0.00 6 HIS A C 11
ATOM 18823 O O . HIS A 1 6 ? -1.823 -20.115 0.072 1.00 0.00 6 HIS A O 11
ATOM 18838 N N . GLY A 1 7 ? -1.759 -19.625 2.264 1.00 0.00 7 GLY A N 11
ATOM 18839 C CA . GLY A 1 7 ? -2.869 -18.712 2.194 1.00 0.00 7 GLY A CA 11
ATOM 18840 C C . GLY A 1 7 ? -2.552 -17.481 1.388 1.00 0.00 7 GLY A C 11
ATOM 18841 O O . GLY A 1 7 ? -1.391 -17.103 1.242 1.00 0.00 7 GLY A O 11
ATOM 18845 N N . ASN A 1 8 ? -3.592 -16.877 0.850 1.00 0.00 8 ASN A N 11
ATOM 18846 C CA . ASN A 1 8 ? -3.476 -15.629 0.113 1.00 0.00 8 ASN A CA 11
ATOM 18847 C C . ASN A 1 8 ? -4.271 -14.566 0.841 1.00 0.00 8 ASN A C 11
ATOM 18848 O O . ASN A 1 8 ? -5.220 -14.875 1.566 1.00 0.00 8 ASN A O 11
ATOM 18859 N N . LEU A 1 9 ? -3.888 -13.326 0.650 1.00 0.00 9 LEU A N 11
ATOM 18860 C CA . LEU A 1 9 ? -4.576 -12.212 1.276 1.00 0.00 9 LEU A CA 11
ATOM 18861 C C . LEU A 1 9 ? -4.544 -10.996 0.366 1.00 0.00 9 LEU A C 11
ATOM 18862 O O . LEU A 1 9 ? -3.476 -10.537 -0.044 1.00 0.00 9 LEU A O 11
ATOM 18878 N N . SER A 1 10 ? -5.718 -10.480 0.060 1.00 0.00 10 SER A N 11
ATOM 18879 C CA . SER A 1 10 ? -5.844 -9.333 -0.815 1.00 0.00 10 SER A CA 11
ATOM 18880 C C . SER A 1 10 ? -5.918 -8.040 -0.006 1.00 0.00 10 SER A C 11
ATOM 18881 O O . SER A 1 10 ? -6.920 -7.761 0.655 1.00 0.00 10 SER A O 11
ATOM 18889 N N . LEU A 1 11 ? -4.841 -7.269 -0.032 1.00 0.00 11 LEU A N 11
ATOM 18890 C CA . LEU A 1 11 ? -4.831 -5.960 0.606 1.00 0.00 11 LEU A CA 11
ATOM 18891 C C . LEU A 1 11 ? -5.529 -4.953 -0.295 1.00 0.00 11 LEU A C 11
ATOM 18892 O O . LEU A 1 11 ? -6.164 -4.001 0.173 1.00 0.00 11 LEU A O 11
ATOM 18908 N N . GLY A 1 12 ? -5.423 -5.190 -1.594 1.00 0.00 12 GLY A N 11
ATOM 18909 C CA . GLY A 1 12 ? -5.988 -4.282 -2.562 1.00 0.00 12 GLY A CA 11
ATOM 18910 C C . GLY A 1 12 ? -5.059 -3.125 -2.818 1.00 0.00 12 GLY A C 11
ATOM 18911 O O . GLY A 1 12 ? -3.841 -3.267 -2.711 1.00 0.00 12 GLY A O 11
ATOM 18915 N N . GLU A 1 13 ? -5.622 -1.980 -3.146 1.00 0.00 13 GLU A N 11
ATOM 18916 C CA . GLU A 1 13 ? -4.821 -0.796 -3.361 1.00 0.00 13 GLU A CA 11
ATOM 18917 C C . GLU A 1 13 ? -4.585 -0.064 -2.053 1.00 0.00 13 GLU A C 11
ATOM 18918 O O . GLU A 1 13 ? -5.525 0.413 -1.414 1.00 0.00 13 GLU A O 11
ATOM 18930 N N . LEU A 1 14 ? -3.330 0.003 -1.651 1.00 0.00 14 LEU A N 11
ATOM 18931 C CA . LEU A 1 14 ? -2.948 0.754 -0.470 1.00 0.00 14 LEU A CA 11
ATOM 18932 C C . LEU A 1 14 ? -2.455 2.133 -0.881 1.00 0.00 14 LEU A C 11
ATOM 18933 O O . LEU A 1 14 ? -1.875 2.295 -1.959 1.00 0.00 14 LEU A O 11
ATOM 18949 N N . GLU A 1 15 ? -2.703 3.121 -0.033 1.00 0.00 15 GLU A N 11
ATOM 18950 C CA . GLU A 1 15 ? -2.362 4.503 -0.352 1.00 0.00 15 GLU A CA 11
ATOM 18951 C C . GLU A 1 15 ? -0.856 4.728 -0.273 1.00 0.00 15 GLU A C 11
ATOM 18952 O O . GLU A 1 15 ? -0.228 4.460 0.754 1.00 0.00 15 GLU A O 11
ATOM 18964 N N . LEU A 1 16 ? -0.294 5.220 -1.367 1.00 0.00 16 LEU A N 11
ATOM 18965 C CA . LEU A 1 16 ? 1.134 5.475 -1.454 1.00 0.00 16 LEU A CA 11
ATOM 18966 C C . LEU A 1 16 ? 1.443 6.865 -0.905 1.00 0.00 16 LEU A C 11
ATOM 18967 O O . LEU A 1 16 ? 1.042 7.880 -1.480 1.00 0.00 16 LEU A O 11
ATOM 18983 N N . THR A 1 17 ? 2.139 6.903 0.217 1.00 0.00 17 THR A N 11
ATOM 18984 C CA . THR A 1 17 ? 2.529 8.161 0.828 1.00 0.00 17 THR A CA 11
ATOM 18985 C C . THR A 1 17 ? 3.930 8.568 0.367 1.00 0.00 17 THR A C 11
ATOM 18986 O O . THR A 1 17 ? 4.871 7.775 0.427 1.00 0.00 17 THR A O 11
ATOM 18997 N N . VAL A 1 18 ? 4.058 9.798 -0.107 1.00 0.00 18 VAL A N 11
ATOM 18998 C CA . VAL A 1 18 ? 5.338 10.295 -0.589 1.00 0.00 18 VAL A CA 11
ATOM 18999 C C . VAL A 1 18 ? 5.932 11.281 0.401 1.00 0.00 18 VAL A C 11
ATOM 19000 O O . VAL A 1 18 ? 5.312 12.296 0.725 1.00 0.00 18 VAL A O 11
ATOM 19013 N N . LEU A 1 19 ? 7.120 10.971 0.894 1.00 0.00 19 LEU A N 11
ATOM 19014 C CA . LEU A 1 19 ? 7.828 11.872 1.784 1.00 0.00 19 LEU A CA 11
ATOM 19015 C C . LEU A 1 19 ? 8.746 12.760 0.961 1.00 0.00 19 LEU A C 11
ATOM 19016 O O . LEU A 1 19 ? 9.659 12.274 0.298 1.00 0.00 19 LEU A O 11
ATOM 19032 N N . TYR A 1 20 ? 8.503 14.059 0.994 1.00 0.00 20 TYR A N 11
ATOM 19033 C CA . TYR A 1 20 ? 9.260 14.986 0.170 1.00 0.00 20 TYR A CA 11
ATOM 19034 C C . TYR A 1 20 ? 9.627 16.237 0.953 1.00 0.00 20 TYR A C 11
ATOM 19035 O O . TYR A 1 20 ? 9.084 16.489 2.031 1.00 0.00 20 TYR A O 11
ATOM 19053 N N . ASP A 1 21 ? 10.551 17.011 0.402 1.00 0.00 21 ASP A N 11
ATOM 19054 C CA . ASP A 1 21 ? 10.997 18.244 1.034 1.00 0.00 21 ASP A CA 11
ATOM 19055 C C . ASP A 1 21 ? 10.060 19.382 0.646 1.00 0.00 21 ASP A C 11
ATOM 19056 O O . ASP A 1 21 ? 10.166 19.941 -0.447 1.00 0.00 21 ASP A O 11
ATOM 19065 N N . GLU A 1 22 ? 9.134 19.707 1.545 1.00 0.00 22 GLU A N 11
ATOM 19066 C CA . GLU A 1 22 ? 8.108 20.715 1.275 1.00 0.00 22 GLU A CA 11
ATOM 19067 C C . GLU A 1 22 ? 8.693 22.127 1.254 1.00 0.00 22 GLU A C 11
ATOM 19068 O O . GLU A 1 22 ? 8.001 23.089 0.925 1.00 0.00 22 GLU A O 11
ATOM 19080 N N . GLU A 1 23 ? 9.964 22.246 1.605 1.00 0.00 23 GLU A N 11
ATOM 19081 C CA . GLU A 1 23 ? 10.652 23.521 1.561 1.00 0.00 23 GLU A CA 11
ATOM 19082 C C . GLU A 1 23 ? 11.263 23.744 0.184 1.00 0.00 23 GLU A C 11
ATOM 19083 O O . GLU A 1 23 ? 11.713 24.845 -0.138 1.00 0.00 23 GLU A O 11
ATOM 19095 N N . ARG A 1 24 ? 11.274 22.695 -0.629 1.00 0.00 24 ARG A N 11
ATOM 19096 C CA . ARG A 1 24 ? 11.918 22.753 -1.930 1.00 0.00 24 ARG A CA 11
ATOM 19097 C C . ARG A 1 24 ? 10.903 22.590 -3.058 1.00 0.00 24 ARG A C 11
ATOM 19098 O O . ARG A 1 24 ? 10.744 23.483 -3.892 1.00 0.00 24 ARG A O 11
ATOM 19119 N N . TYR A 1 25 ? 10.216 21.453 -3.079 1.00 0.00 25 TYR A N 11
ATOM 19120 C CA . TYR A 1 25 ? 9.271 21.148 -4.146 1.00 0.00 25 TYR A CA 11
ATOM 19121 C C . TYR A 1 25 ? 7.960 20.654 -3.561 1.00 0.00 25 TYR A C 11
ATOM 19122 O O . TYR A 1 25 ? 7.825 20.514 -2.347 1.00 0.00 25 TYR A O 11
ATOM 19140 N N . ASP A 1 26 ? 7.009 20.378 -4.440 1.00 0.00 26 ASP A N 11
ATOM 19141 C CA . ASP A 1 26 ? 5.744 19.782 -4.047 1.00 0.00 26 ASP A CA 11
ATOM 19142 C C . ASP A 1 26 ? 5.327 18.746 -5.086 1.00 0.00 26 ASP A C 11
ATOM 19143 O O . ASP A 1 26 ? 5.803 18.775 -6.230 1.00 0.00 26 ASP A O 11
ATOM 19152 N N . ILE A 1 27 ? 4.456 17.832 -4.679 1.00 0.00 27 ILE A N 11
ATOM 19153 C CA . ILE A 1 27 ? 4.055 16.712 -5.518 1.00 0.00 27 ILE A CA 11
ATOM 19154 C C . ILE A 1 27 ? 3.130 17.158 -6.643 1.00 0.00 27 ILE A C 11
ATOM 19155 O O . ILE A 1 27 ? 2.051 17.703 -6.403 1.00 0.00 27 ILE A O 11
ATOM 19171 N N . VAL A 1 28 ? 3.566 16.925 -7.871 1.00 0.00 28 VAL A N 11
ATOM 19172 C CA . VAL A 1 28 ? 2.747 17.203 -9.039 1.00 0.00 28 VAL A CA 11
ATOM 19173 C C . VAL A 1 28 ? 2.076 15.921 -9.522 1.00 0.00 28 VAL A C 11
ATOM 19174 O O . VAL A 1 28 ? 0.863 15.883 -9.757 1.00 0.00 28 VAL A O 11
ATOM 19187 N N . GLU A 1 29 ? 2.870 14.868 -9.639 1.00 0.00 29 GLU A N 11
ATOM 19188 C CA . GLU A 1 29 ? 2.372 13.562 -10.042 1.00 0.00 29 GLU A CA 11
ATOM 19189 C C . GLU A 1 29 ? 2.958 12.497 -9.134 1.00 0.00 29 GLU A C 11
ATOM 19190 O O . GLU A 1 29 ? 4.047 12.678 -8.584 1.00 0.00 29 GLU A O 11
ATOM 19202 N N . GLN A 1 30 ? 2.246 11.391 -8.997 1.00 0.00 30 GLN A N 11
ATOM 19203 C CA . GLN A 1 30 ? 2.694 10.278 -8.177 1.00 0.00 30 GLN A CA 11
ATOM 19204 C C . GLN A 1 30 ? 1.776 9.089 -8.387 1.00 0.00 30 GLN A C 11
ATOM 19205 O O . GLN A 1 30 ? 0.681 9.229 -8.935 1.00 0.00 30 GLN A O 11
ATOM 19219 N N . THR A 1 31 ? 2.227 7.926 -7.958 1.00 0.00 31 THR A N 11
ATOM 19220 C CA . THR A 1 31 ? 1.367 6.768 -7.874 1.00 0.00 31 THR A CA 11
ATOM 19221 C C . THR A 1 31 ? 0.509 6.893 -6.617 1.00 0.00 31 THR A C 11
ATOM 19222 O O . THR A 1 31 ? 1.035 7.009 -5.511 1.00 0.00 31 THR A O 11
ATOM 19233 N N . GLU A 1 32 ? -0.807 6.912 -6.787 1.00 0.00 32 GLU A N 11
ATOM 19234 C CA . GLU A 1 32 ? -1.711 7.144 -5.669 1.00 0.00 32 GLU A CA 11
ATOM 19235 C C . GLU A 1 32 ? -1.904 5.886 -4.837 1.00 0.00 32 GLU A C 11
ATOM 19236 O O . GLU A 1 32 ? -1.794 5.916 -3.612 1.00 0.00 32 GLU A O 11
ATOM 19248 N N . THR A 1 33 ? -2.187 4.784 -5.505 1.00 0.00 33 THR A N 11
ATOM 19249 C CA . THR A 1 33 ? -2.412 3.519 -4.826 1.00 0.00 33 THR A CA 11
ATOM 19250 C C . THR A 1 33 ? -1.755 2.373 -5.585 1.00 0.00 33 THR A C 11
ATOM 19251 O O . THR A 1 33 ? -1.657 2.411 -6.812 1.00 0.00 33 THR A O 11
ATOM 19262 N N . VAL A 1 34 ? -1.292 1.366 -4.855 1.00 0.00 34 VAL A N 11
ATOM 19263 C CA . VAL A 1 34 ? -0.676 0.197 -5.473 1.00 0.00 34 VAL A CA 11
ATOM 19264 C C . VAL A 1 34 ? -1.307 -1.079 -4.931 1.00 0.00 34 VAL A C 11
ATOM 19265 O O . VAL A 1 34 ? -1.757 -1.119 -3.786 1.00 0.00 34 VAL A O 11
ATOM 19278 N N . GLN A 1 35 ? -1.335 -2.112 -5.760 1.00 0.00 35 GLN A N 11
ATOM 19279 C CA . GLN A 1 35 ? -2.002 -3.363 -5.419 1.00 0.00 35 GLN A CA 11
ATOM 19280 C C . GLN A 1 35 ? -1.000 -4.353 -4.817 1.00 0.00 35 GLN A C 11
ATOM 19281 O O . GLN A 1 35 ? 0.003 -4.694 -5.450 1.00 0.00 35 GLN A O 11
ATOM 19295 N N . VAL A 1 36 ? -1.275 -4.807 -3.598 1.00 0.00 36 VAL A N 11
ATOM 19296 C CA . VAL A 1 36 ? -0.381 -5.726 -2.896 1.00 0.00 36 VAL A CA 11
ATOM 19297 C C . VAL A 1 36 ? -1.109 -7.013 -2.511 1.00 0.00 36 VAL A C 11
ATOM 19298 O O . VAL A 1 36 ? -2.187 -6.981 -1.908 1.00 0.00 36 VAL A O 11
ATOM 19311 N N . ASP A 1 37 ? -0.509 -8.135 -2.871 1.00 0.00 37 ASP A N 11
ATOM 19312 C CA . ASP A 1 37 ? -1.033 -9.449 -2.526 1.00 0.00 37 ASP A CA 11
ATOM 19313 C C . ASP A 1 37 ? -0.037 -10.177 -1.638 1.00 0.00 37 ASP A C 11
ATOM 19314 O O . ASP A 1 37 ? 1.173 -10.132 -1.884 1.00 0.00 37 ASP A O 11
ATOM 19323 N N . LEU A 1 38 ? -0.534 -10.827 -0.596 1.00 0.00 38 LEU A N 11
ATOM 19324 C CA . LEU A 1 38 ? 0.334 -11.498 0.360 1.00 0.00 38 LEU A CA 11
ATOM 19325 C C . LEU A 1 38 ? 0.046 -12.990 0.416 1.00 0.00 38 LEU A C 11
ATOM 19326 O O . LEU A 1 38 ? -1.109 -13.403 0.515 1.00 0.00 38 LEU A O 11
ATOM 19342 N N . GLU A 1 39 ? 1.094 -13.792 0.344 1.00 0.00 39 GLU A N 11
ATOM 19343 C CA . GLU A 1 39 ? 0.966 -15.228 0.523 1.00 0.00 39 GLU A CA 11
ATOM 19344 C C . GLU A 1 39 ? 1.873 -15.716 1.635 1.00 0.00 39 GLU A C 11
ATOM 19345 O O . GLU A 1 39 ? 2.767 -15.000 2.084 1.00 0.00 39 GLU A O 11
ATOM 19357 N N . GLY A 1 40 ? 1.643 -16.938 2.071 1.00 0.00 40 GLY A N 11
ATOM 19358 C CA . GLY A 1 40 ? 2.512 -17.539 3.059 1.00 0.00 40 GLY A CA 11
ATOM 19359 C C . GLY A 1 40 ? 1.767 -18.451 4.009 1.00 0.00 40 GLY A C 11
ATOM 19360 O O . GLY A 1 40 ? 0.675 -18.929 3.685 1.00 0.00 40 GLY A O 11
ATOM 19364 N N . PRO A 1 41 ? 2.342 -18.723 5.189 1.00 0.00 41 PRO A N 11
ATOM 19365 C CA . PRO A 1 41 ? 1.705 -19.560 6.210 1.00 0.00 41 PRO A CA 11
ATOM 19366 C C . PRO A 1 41 ? 0.347 -19.011 6.638 1.00 0.00 41 PRO A C 11
ATOM 19367 O O . PRO A 1 41 ? 0.224 -17.837 6.998 1.00 0.00 41 PRO A O 11
ATOM 19378 N N . ARG A 1 42 ? -0.665 -19.872 6.593 1.00 0.00 42 ARG A N 11
ATOM 19379 C CA . ARG A 1 42 ? -2.039 -19.484 6.908 1.00 0.00 42 ARG A CA 11
ATOM 19380 C C . ARG A 1 42 ? -2.155 -18.791 8.267 1.00 0.00 42 ARG A C 11
ATOM 19381 O O . ARG A 1 42 ? -2.926 -17.842 8.414 1.00 0.00 42 ARG A O 11
ATOM 19402 N N . GLY A 1 43 ? -1.377 -19.255 9.243 1.00 0.00 43 GLY A N 11
ATOM 19403 C CA . GLY A 1 43 ? -1.470 -18.732 10.597 1.00 0.00 43 GLY A CA 11
ATOM 19404 C C . GLY A 1 43 ? -1.137 -17.256 10.697 1.00 0.00 43 GLY A C 11
ATOM 19405 O O . GLY A 1 43 ? -1.812 -16.510 11.408 1.00 0.00 43 GLY A O 11
ATOM 19409 N N . VAL A 1 44 ? -0.109 -16.823 9.974 1.00 0.00 44 VAL A N 11
ATOM 19410 C CA . VAL A 1 44 ? 0.325 -15.432 10.026 1.00 0.00 44 VAL A CA 11
ATOM 19411 C C . VAL A 1 44 ? -0.765 -14.509 9.488 1.00 0.00 44 VAL A C 11
ATOM 19412 O O . VAL A 1 44 ? -1.008 -13.432 10.034 1.00 0.00 44 VAL A O 11
ATOM 19425 N N . LEU A 1 45 ? -1.439 -14.954 8.437 1.00 0.00 45 LEU A N 11
ATOM 19426 C CA . LEU A 1 45 ? -2.504 -14.171 7.826 1.00 0.00 45 LEU A CA 11
ATOM 19427 C C . LEU A 1 45 ? -3.690 -14.028 8.774 1.00 0.00 45 LEU A C 11
ATOM 19428 O O . LEU A 1 45 ? -4.376 -13.008 8.768 1.00 0.00 45 LEU A O 11
ATOM 19444 N N . THR A 1 46 ? -3.921 -15.047 9.593 1.00 0.00 46 THR A N 11
ATOM 19445 C CA . THR A 1 46 ? -4.995 -15.008 10.578 1.00 0.00 46 THR A CA 11
ATOM 19446 C C . THR A 1 46 ? -4.709 -13.937 11.626 1.00 0.00 46 THR A C 11
ATOM 19447 O O . THR A 1 46 ? -5.580 -13.137 11.967 1.00 0.00 46 THR A O 11
ATOM 19458 N N . VAL A 1 47 ? -3.472 -13.908 12.113 1.00 0.00 47 VAL A N 11
ATOM 19459 C CA . VAL A 1 47 ? -3.052 -12.903 13.086 1.00 0.00 47 VAL A CA 11
ATOM 19460 C C . VAL A 1 47 ? -3.093 -11.511 12.457 1.00 0.00 47 VAL A C 11
ATOM 19461 O O . VAL A 1 47 ? -3.453 -10.526 13.107 1.00 0.00 47 VAL A O 11
ATOM 19474 N N . PHE A 1 48 ? -2.734 -11.451 11.183 1.00 0.00 48 PHE A N 11
ATOM 19475 C CA . PHE A 1 48 ? -2.749 -10.202 10.428 1.00 0.00 48 PHE A CA 11
ATOM 19476 C C . PHE A 1 48 ? -4.186 -9.726 10.213 1.00 0.00 48 PHE A C 11
ATOM 19477 O O . PHE A 1 48 ? -4.450 -8.531 10.104 1.00 0.00 48 PHE A O 11
ATOM 19494 N N . ARG A 1 49 ? -5.107 -10.679 10.163 1.00 0.00 49 ARG A N 11
ATOM 19495 C CA . ARG A 1 49 ? -6.521 -10.384 10.003 1.00 0.00 49 ARG A CA 11
ATOM 19496 C C . ARG A 1 49 ? -7.110 -9.815 11.290 1.00 0.00 49 ARG A C 11
ATOM 19497 O O . ARG A 1 49 ? -8.001 -8.966 11.250 1.00 0.00 49 ARG A O 11
ATOM 19518 N N . PHE A 1 50 ? -6.613 -10.289 12.428 1.00 0.00 50 PHE A N 11
ATOM 19519 C CA . PHE A 1 50 ? -7.016 -9.760 13.722 1.00 0.00 50 PHE A CA 11
ATOM 19520 C C . PHE A 1 50 ? -6.518 -8.329 13.891 1.00 0.00 50 PHE A C 11
ATOM 19521 O O . PHE A 1 50 ? -7.149 -7.507 14.552 1.00 0.00 50 PHE A O 11
ATOM 19538 N N . ALA A 1 51 ? -5.377 -8.052 13.285 1.00 0.00 51 ALA A N 11
ATOM 19539 C CA . ALA A 1 51 ? -4.743 -6.755 13.387 1.00 0.00 51 ALA A CA 11
ATOM 19540 C C . ALA A 1 51 ? -5.533 -5.684 12.654 1.00 0.00 51 ALA A C 11
ATOM 19541 O O . ALA A 1 51 ? -5.990 -5.886 11.524 1.00 0.00 51 ALA A O 11
ATOM 19548 N N . ARG A 1 52 ? -5.699 -4.550 13.313 1.00 0.00 52 ARG A N 11
ATOM 19549 C CA . ARG A 1 52 ? -6.249 -3.380 12.702 1.00 0.00 52 ARG A CA 11
ATOM 19550 C C . ARG A 1 52 ? -5.205 -2.827 11.731 1.00 0.00 52 ARG A C 11
ATOM 19551 O O . ARG A 1 52 ? -4.007 -3.038 11.947 1.00 0.00 52 ARG A O 11
ATOM 19572 N N . PRO A 1 53 ? -5.609 -2.136 10.650 1.00 0.00 53 PRO A N 11
ATOM 19573 C CA . PRO A 1 53 ? -4.654 -1.610 9.676 1.00 0.00 53 PRO A CA 11
ATOM 19574 C C . PRO A 1 53 ? -3.547 -0.791 10.326 1.00 0.00 53 PRO A C 11
ATOM 19575 O O . PRO A 1 53 ? -3.794 0.202 11.007 1.00 0.00 53 PRO A O 11
ATOM 19586 N N . SER A 1 54 ? -2.328 -1.247 10.112 1.00 0.00 54 SER A N 11
ATOM 19587 C CA . SER A 1 54 ? -1.138 -0.602 10.611 1.00 0.00 54 SER A CA 11
ATOM 19588 C C . SER A 1 54 ? -0.065 -0.595 9.536 1.00 0.00 54 SER A C 11
ATOM 19589 O O . SER A 1 54 ? 1.066 -0.149 9.737 1.00 0.00 54 SER A O 11
ATOM 19597 N N . TYR A 1 55 ? -0.456 -1.097 8.390 1.00 0.00 55 TYR A N 11
ATOM 19598 C CA . TYR A 1 55 ? 0.432 -1.264 7.256 1.00 0.00 55 TYR A CA 11
ATOM 19599 C C . TYR A 1 55 ? 0.294 -0.089 6.303 1.00 0.00 55 TYR A C 11
ATOM 19600 O O . TYR A 1 55 ? -0.818 0.341 5.994 1.00 0.00 55 TYR A O 11
ATOM 19618 N N . GLU A 1 56 ? 1.422 0.436 5.856 1.00 0.00 56 GLU A N 11
ATOM 19619 C CA . GLU A 1 56 ? 1.429 1.589 4.974 1.00 0.00 56 GLU A CA 11
ATOM 19620 C C . GLU A 1 56 ? 2.465 1.416 3.881 1.00 0.00 56 GLU A C 11
ATOM 19621 O O . GLU A 1 56 ? 3.466 0.720 4.063 1.00 0.00 56 GLU A O 11
ATOM 19633 N N . VAL A 1 57 ? 2.221 2.045 2.748 1.00 0.00 57 VAL A N 11
ATOM 19634 C CA . VAL A 1 57 ? 3.186 2.056 1.670 1.00 0.00 57 VAL A CA 11
ATOM 19635 C C . VAL A 1 57 ? 3.660 3.484 1.458 1.00 0.00 57 VAL A C 11
ATOM 19636 O O . VAL A 1 57 ? 2.851 4.386 1.233 1.00 0.00 57 VAL A O 11
ATOM 19649 N N . PHE A 1 58 ? 4.961 3.700 1.539 1.00 0.00 58 PHE A N 11
ATOM 19650 C CA . PHE A 1 58 ? 5.504 5.041 1.443 1.00 0.00 58 PHE A CA 11
ATOM 19651 C C . PHE A 1 58 ? 6.934 5.017 0.928 1.00 0.00 58 PHE A C 11
ATOM 19652 O O . PHE A 1 58 ? 7.667 4.048 1.137 1.00 0.00 58 PHE A O 11
ATOM 19669 N N . VAL A 1 59 ? 7.319 6.083 0.252 1.00 0.00 59 VAL A N 11
ATOM 19670 C CA . VAL A 1 59 ? 8.668 6.215 -0.261 1.00 0.00 59 VAL A CA 11
ATOM 19671 C C . VAL A 1 59 ? 9.246 7.577 0.101 1.00 0.00 59 VAL A C 11
ATOM 19672 O O . VAL A 1 59 ? 8.572 8.605 -0.024 1.00 0.00 59 VAL A O 11
ATOM 19685 N N . ASP A 1 60 ? 10.479 7.578 0.584 1.00 0.00 60 ASP A N 11
ATOM 19686 C CA . ASP A 1 60 ? 11.175 8.819 0.876 1.00 0.00 60 ASP A CA 11
ATOM 19687 C C . ASP A 1 60 ? 11.793 9.351 -0.396 1.00 0.00 60 ASP A C 11
ATOM 19688 O O . ASP A 1 60 ? 12.607 8.677 -1.029 1.00 0.00 60 ASP A O 11
ATOM 19697 N N . LEU A 1 61 ? 11.390 10.541 -0.775 1.00 0.00 61 LEU A N 11
ATOM 19698 C CA . LEU A 1 61 ? 11.868 11.165 -1.991 1.00 0.00 61 LEU A CA 11
ATOM 19699 C C . LEU A 1 61 ? 12.283 12.596 -1.696 1.00 0.00 61 LEU A C 11
ATOM 19700 O O . LEU A 1 61 ? 12.239 13.468 -2.564 1.00 0.00 61 LEU A O 11
ATOM 19716 N N . THR A 1 62 ? 12.717 12.819 -0.462 1.00 0.00 62 THR A N 11
ATOM 19717 C CA . THR A 1 62 ? 13.162 14.132 -0.028 1.00 0.00 62 THR A CA 11
ATOM 19718 C C . THR A 1 62 ? 14.429 14.541 -0.775 1.00 0.00 62 THR A C 11
ATOM 19719 O O . THR A 1 62 ? 14.716 15.726 -0.937 1.00 0.00 62 THR A O 11
ATOM 19730 N N . GLU A 1 63 ? 15.171 13.543 -1.240 1.00 0.00 63 GLU A N 11
ATOM 19731 C CA . GLU A 1 63 ? 16.422 13.770 -1.944 1.00 0.00 63 GLU A CA 11
ATOM 19732 C C . GLU A 1 63 ? 16.202 13.804 -3.455 1.00 0.00 63 GLU A C 11
ATOM 19733 O O . GLU A 1 63 ? 17.155 13.866 -4.232 1.00 0.00 63 GLU A O 11
ATOM 19745 N N . ALA A 1 64 ? 14.941 13.752 -3.868 1.00 0.00 64 ALA A N 11
ATOM 19746 C CA . ALA A 1 64 ? 14.598 13.811 -5.281 1.00 0.00 64 ALA A CA 11
ATOM 19747 C C . ALA A 1 64 ? 14.193 15.228 -5.680 1.00 0.00 64 ALA A C 11
ATOM 19748 O O . ALA A 1 64 ? 14.114 16.121 -4.829 1.00 0.00 64 ALA A O 11
ATOM 19755 N N . GLY A 1 65 ? 13.935 15.434 -6.969 1.00 0.00 65 GLY A N 11
ATOM 19756 C CA . GLY A 1 65 ? 13.560 16.751 -7.444 1.00 0.00 65 GLY A CA 11
ATOM 19757 C C . GLY A 1 65 ? 13.148 16.761 -8.904 1.00 0.00 65 GLY A C 11
ATOM 19758 O O . GLY A 1 65 ? 12.139 16.159 -9.272 1.00 0.00 65 GLY A O 11
ATOM 19762 N N . GLU A 1 66 ? 13.948 17.435 -9.730 1.00 0.00 66 GLU A N 11
ATOM 19763 C CA . GLU A 1 66 ? 13.636 17.628 -11.145 1.00 0.00 66 GLU A CA 11
ATOM 19764 C C . GLU A 1 66 ? 13.530 16.307 -11.894 1.00 0.00 66 GLU A C 11
ATOM 19765 O O . GLU A 1 66 ? 14.282 15.361 -11.635 1.00 0.00 66 GLU A O 11
ATOM 19777 N N . GLY A 1 67 ? 12.615 16.278 -12.852 1.00 0.00 67 GLY A N 11
ATOM 19778 C CA . GLY A 1 67 ? 12.373 15.090 -13.646 1.00 0.00 67 GLY A CA 11
ATOM 19779 C C . GLY A 1 67 ? 11.664 14.005 -12.869 1.00 0.00 67 GLY A C 11
ATOM 19780 O O . GLY A 1 67 ? 12.007 13.720 -11.719 1.00 0.00 67 GLY A O 11
ATOM 19784 N N . SER A 1 68 ? 10.681 13.380 -13.494 1.00 0.00 68 SER A N 11
ATOM 19785 C CA . SER A 1 68 ? 9.962 12.313 -12.835 1.00 0.00 68 SER A CA 11
ATOM 19786 C C . SER A 1 68 ? 10.862 11.101 -12.737 1.00 0.00 68 SER A C 11
ATOM 19787 O O . SER A 1 68 ? 11.536 10.723 -13.697 1.00 0.00 68 SER A O 11
ATOM 19795 N N . HIS A 1 69 ? 10.876 10.509 -11.572 1.00 0.00 69 HIS A N 11
ATOM 19796 C CA . HIS A 1 69 ? 11.778 9.412 -11.292 1.00 0.00 69 HIS A CA 11
ATOM 19797 C C . HIS A 1 69 ? 11.018 8.233 -10.731 1.00 0.00 69 HIS A C 11
ATOM 19798 O O . HIS A 1 69 ? 10.129 8.394 -9.895 1.00 0.00 69 HIS A O 11
ATOM 19813 N N . THR A 1 70 ? 11.371 7.056 -11.207 1.00 0.00 70 THR A N 11
ATOM 19814 C CA . THR A 1 70 ? 10.686 5.842 -10.830 1.00 0.00 70 THR A CA 11
ATOM 19815 C C . THR A 1 70 ? 11.598 4.973 -9.974 1.00 0.00 70 THR A C 11
ATOM 19816 O O . THR A 1 70 ? 12.686 4.586 -10.409 1.00 0.00 70 THR A O 11
ATOM 19827 N N . VAL A 1 71 ? 11.164 4.673 -8.759 1.00 0.00 71 VAL A N 11
ATOM 19828 C CA . VAL A 1 71 ? 11.967 3.873 -7.842 1.00 0.00 71 VAL A CA 11
ATOM 19829 C C . VAL A 1 71 ? 11.183 2.658 -7.371 1.00 0.00 71 VAL A C 11
ATOM 19830 O O . VAL A 1 71 ? 9.952 2.651 -7.421 1.00 0.00 71 VAL A O 11
ATOM 19843 N N . ASP A 1 72 ? 11.895 1.628 -6.930 1.00 0.00 72 ASP A N 11
ATOM 19844 C CA . ASP A 1 72 ? 11.245 0.435 -6.399 1.00 0.00 72 ASP A CA 11
ATOM 19845 C C . ASP A 1 72 ? 10.685 0.741 -5.017 1.00 0.00 72 ASP A C 11
ATOM 19846 O O . ASP A 1 72 ? 11.380 1.306 -4.168 1.00 0.00 72 ASP A O 11
ATOM 19855 N N . VAL A 1 73 ? 9.436 0.373 -4.799 1.00 0.00 73 VAL A N 11
ATOM 19856 C CA . VAL A 1 73 ? 8.728 0.765 -3.590 1.00 0.00 73 VAL A CA 11
ATOM 19857 C C . VAL A 1 73 ? 9.045 -0.159 -2.419 1.00 0.00 73 VAL A C 11
ATOM 19858 O O . VAL A 1 73 ? 8.969 -1.384 -2.531 1.00 0.00 73 VAL A O 11
ATOM 19871 N N . GLU A 1 74 ? 9.404 0.448 -1.295 1.00 0.00 74 GLU A N 11
ATOM 19872 C CA . GLU A 1 74 ? 9.631 -0.286 -0.062 1.00 0.00 74 GLU A CA 11
ATOM 19873 C C . GLU A 1 74 ? 8.321 -0.417 0.708 1.00 0.00 74 GLU A C 11
ATOM 19874 O O . GLU A 1 74 ? 7.430 0.422 0.585 1.00 0.00 74 GLU A O 11
ATOM 19886 N N . HIS A 1 75 ? 8.209 -1.473 1.494 1.00 0.00 75 HIS A N 11
ATOM 19887 C CA . HIS A 1 75 ? 6.972 -1.762 2.212 1.00 0.00 75 HIS A CA 11
ATOM 19888 C C . HIS A 1 75 ? 7.216 -1.844 3.710 1.00 0.00 75 HIS A C 11
ATOM 19889 O O . HIS A 1 75 ? 8.290 -2.251 4.149 1.00 0.00 75 HIS A O 11
ATOM 19904 N N . ARG A 1 76 ? 6.207 -1.475 4.490 1.00 0.00 76 ARG A N 11
ATOM 19905 C CA . ARG A 1 76 ? 6.319 -1.499 5.939 1.00 0.00 76 ARG A CA 11
ATOM 19906 C C . ARG A 1 76 ? 4.958 -1.780 6.566 1.00 0.00 76 ARG A C 11
ATOM 19907 O O . ARG A 1 76 ? 3.925 -1.351 6.052 1.00 0.00 76 ARG A O 11
ATOM 19928 N N . GLY A 1 77 ? 4.964 -2.516 7.664 1.00 0.00 77 GLY A N 11
ATOM 19929 C CA . GLY A 1 77 ? 3.729 -2.891 8.319 1.00 0.00 77 GLY A CA 11
ATOM 19930 C C . GLY A 1 77 ? 3.633 -4.390 8.489 1.00 0.00 77 GLY A C 11
ATOM 19931 O O . GLY A 1 77 ? 3.766 -4.908 9.600 1.00 0.00 77 GLY A O 11
ATOM 19935 N N . PHE A 1 78 ? 3.411 -5.089 7.385 1.00 0.00 78 PHE A N 11
ATOM 19936 C CA . PHE A 1 78 ? 3.417 -6.543 7.391 1.00 0.00 78 PHE A CA 11
ATOM 19937 C C . PHE A 1 78 ? 4.852 -7.058 7.446 1.00 0.00 78 PHE A C 11
ATOM 19938 O O . PHE A 1 78 ? 5.758 -6.445 6.876 1.00 0.00 78 PHE A O 11
ATOM 19955 N N . PRO A 1 79 ? 5.077 -8.180 8.148 1.00 0.00 79 PRO A N 11
ATOM 19956 C CA . PRO A 1 79 ? 6.418 -8.751 8.323 1.00 0.00 79 PRO A CA 11
ATOM 19957 C C . PRO A 1 79 ? 7.024 -9.239 7.011 1.00 0.00 79 PRO A C 11
ATOM 19958 O O . PRO A 1 79 ? 6.324 -9.779 6.148 1.00 0.00 79 PRO A O 11
ATOM 19969 N N . GLY A 1 80 ? 8.334 -9.065 6.879 1.00 0.00 80 GLY A N 11
ATOM 19970 C CA . GLY A 1 80 ? 9.035 -9.490 5.681 1.00 0.00 80 GLY A CA 11
ATOM 19971 C C . GLY A 1 80 ? 9.321 -10.978 5.690 1.00 0.00 80 GLY A C 11
ATOM 19972 O O . GLY A 1 80 ? 10.437 -11.411 5.407 1.00 0.00 80 GLY A O 11
ATOM 19976 N N . ASP A 1 81 ? 8.310 -11.756 6.030 1.00 0.00 81 ASP A N 11
ATOM 19977 C CA . ASP A 1 81 ? 8.435 -13.204 6.096 1.00 0.00 81 ASP A CA 11
ATOM 19978 C C . ASP A 1 81 ? 7.484 -13.849 5.097 1.00 0.00 81 ASP A C 11
ATOM 19979 O O . ASP A 1 81 ? 7.651 -15.001 4.699 1.00 0.00 81 ASP A O 11
ATOM 19988 N N . LEU A 1 82 ? 6.485 -13.081 4.689 1.00 0.00 82 LEU A N 11
ATOM 19989 C CA . LEU A 1 82 ? 5.473 -13.559 3.765 1.00 0.00 82 LEU A CA 11
ATOM 19990 C C . LEU A 1 82 ? 5.916 -13.356 2.323 1.00 0.00 82 LEU A C 11
ATOM 19991 O O . LEU A 1 82 ? 6.868 -12.621 2.050 1.00 0.00 82 LEU A O 11
ATOM 20007 N N . ALA A 1 83 ? 5.223 -14.008 1.405 1.00 0.00 83 ALA A N 11
ATOM 20008 C CA . ALA A 1 83 ? 5.477 -13.830 -0.010 1.00 0.00 83 ALA A CA 11
ATOM 20009 C C . ALA A 1 83 ? 4.731 -12.605 -0.507 1.00 0.00 83 ALA A C 11
ATOM 20010 O O . ALA A 1 83 ? 3.512 -12.633 -0.670 1.00 0.00 83 ALA A O 11
ATOM 20017 N N . VAL A 1 84 ? 5.463 -11.526 -0.718 1.00 0.00 84 VAL A N 11
ATOM 20018 C CA . VAL A 1 84 ? 4.864 -10.260 -1.104 1.00 0.00 84 VAL A CA 11
ATOM 20019 C C . VAL A 1 84 ? 4.875 -10.092 -2.616 1.00 0.00 84 VAL A C 11
ATOM 20020 O O . VAL A 1 84 ? 5.936 -10.122 -3.247 1.00 0.00 84 VAL A O 11
ATOM 20033 N N . THR A 1 85 ? 3.700 -9.906 -3.193 1.00 0.00 85 THR A N 11
ATOM 20034 C CA . THR A 1 85 ? 3.576 -9.693 -4.616 1.00 0.00 85 THR A CA 11
ATOM 20035 C C . THR A 1 85 ? 2.885 -8.367 -4.856 1.00 0.00 85 THR A C 11
ATOM 20036 O O . THR A 1 85 ? 1.888 -8.049 -4.208 1.00 0.00 85 THR A O 11
ATOM 20047 N N . VAL A 1 86 ? 3.421 -7.597 -5.768 1.00 0.00 86 VAL A N 11
ATOM 20048 C CA . VAL A 1 86 ? 2.943 -6.249 -5.985 1.00 0.00 86 VAL A CA 11
ATOM 20049 C C . VAL A 1 86 ? 2.617 -6.032 -7.455 1.00 0.00 86 VAL A C 11
ATOM 20050 O O . VAL A 1 86 ? 3.221 -6.650 -8.333 1.00 0.00 86 VAL A O 11
ATOM 20063 N N . GLU A 1 87 ? 1.658 -5.162 -7.705 1.00 0.00 87 GLU A N 11
ATOM 20064 C CA . GLU A 1 87 ? 1.391 -4.669 -9.039 1.00 0.00 87 GLU A CA 11
ATOM 20065 C C . GLU A 1 87 ? 1.979 -3.289 -9.100 1.00 0.00 87 GLU A C 11
ATOM 20066 O O . GLU A 1 87 ? 1.943 -2.577 -8.105 1.00 0.00 87 GLU A O 11
ATOM 20078 N N . PRO A 1 88 ? 2.418 -2.869 -10.289 1.00 0.00 88 PRO A N 11
ATOM 20079 C CA . PRO A 1 88 ? 3.695 -2.223 -10.509 1.00 0.00 88 PRO A CA 11
ATOM 20080 C C . PRO A 1 88 ? 4.477 -1.882 -9.238 1.00 0.00 88 PRO A C 11
ATOM 20081 O O . PRO A 1 88 ? 4.019 -1.162 -8.356 1.00 0.00 88 PRO A O 11
ATOM 20092 N N . ARG A 1 89 ? 5.722 -2.322 -9.232 1.00 0.00 89 ARG A N 11
ATOM 20093 C CA . ARG A 1 89 ? 6.543 -2.314 -8.030 1.00 0.00 89 ARG A CA 11
ATOM 20094 C C . ARG A 1 89 ? 7.358 -1.045 -7.974 1.00 0.00 89 ARG A C 11
ATOM 20095 O O . ARG A 1 89 ? 7.925 -0.689 -6.942 1.00 0.00 89 ARG A O 11
ATOM 20116 N N . MET A 1 90 ? 7.430 -0.389 -9.112 1.00 0.00 90 MET A N 11
ATOM 20117 C CA . MET A 1 90 ? 8.141 0.859 -9.227 1.00 0.00 90 MET A CA 11
ATOM 20118 C C . MET A 1 90 ? 7.147 1.998 -9.342 1.00 0.00 90 MET A C 11
ATOM 20119 O O . MET A 1 90 ? 6.194 1.930 -10.120 1.00 0.00 90 MET A O 11
ATOM 20133 N N . ALA A 1 91 ? 7.370 3.039 -8.569 1.00 0.00 91 ALA A N 11
ATOM 20134 C CA . ALA A 1 91 ? 6.472 4.175 -8.547 1.00 0.00 91 ALA A CA 11
ATOM 20135 C C . ALA A 1 91 ? 7.225 5.421 -8.960 1.00 0.00 91 ALA A C 11
ATOM 20136 O O . ALA A 1 91 ? 8.389 5.600 -8.593 1.00 0.00 91 ALA A O 11
ATOM 20143 N N . ARG A 1 92 ? 6.575 6.270 -9.732 1.00 0.00 92 ARG A N 11
ATOM 20144 C CA . ARG A 1 92 ? 7.219 7.467 -10.225 1.00 0.00 92 ARG A CA 11
ATOM 20145 C C . ARG A 1 92 ? 6.693 8.688 -9.493 1.00 0.00 92 ARG A C 11
ATOM 20146 O O . ARG A 1 92 ? 5.498 8.807 -9.227 1.00 0.00 92 ARG A O 11
ATOM 20167 N N . VAL A 1 93 ? 7.599 9.582 -9.157 1.00 0.00 93 VAL A N 11
ATOM 20168 C CA . VAL A 1 93 ? 7.241 10.817 -8.496 1.00 0.00 93 VAL A CA 11
ATOM 20169 C C . VAL A 1 93 ? 7.595 11.993 -9.387 1.00 0.00 93 VAL A C 11
ATOM 20170 O O . VAL A 1 93 ? 8.623 11.975 -10.069 1.00 0.00 93 VAL A O 11
ATOM 20183 N N . GLN A 1 94 ? 6.723 12.980 -9.429 1.00 0.00 94 GLN A N 11
ATOM 20184 C CA . GLN A 1 94 ? 7.017 14.207 -10.134 1.00 0.00 94 GLN A CA 11
ATOM 20185 C C . GLN A 1 94 ? 7.030 15.357 -9.149 1.00 0.00 94 GLN A C 11
ATOM 20186 O O . GLN A 1 94 ? 6.019 15.645 -8.504 1.00 0.00 94 GLN A O 11
ATOM 20200 N N . LEU A 1 95 ? 8.171 16.012 -9.040 1.00 0.00 95 LEU A N 11
ATOM 20201 C CA . LEU A 1 95 ? 8.336 17.113 -8.111 1.00 0.00 95 LEU A CA 11
ATOM 20202 C C . LEU A 1 95 ? 8.718 18.366 -8.870 1.00 0.00 95 LEU A C 11
ATOM 20203 O O . LEU A 1 95 ? 9.692 18.373 -9.621 1.00 0.00 95 LEU A O 11
ATOM 20219 N N . GLU A 1 96 ? 7.948 19.421 -8.688 1.00 0.00 96 GLU A N 11
ATOM 20220 C CA . GLU A 1 96 ? 8.223 20.673 -9.364 1.00 0.00 96 GLU A CA 11
ATOM 20221 C C . GLU A 1 96 ? 8.195 21.815 -8.374 1.00 0.00 96 GLU A C 11
ATOM 20222 O O . GLU A 1 96 ? 7.409 21.803 -7.419 1.00 0.00 96 GLU A O 11
ATOM 20234 N N . GLU A 1 97 ? 9.075 22.782 -8.577 1.00 0.00 97 GLU A N 11
ATOM 20235 C CA . GLU A 1 97 ? 9.121 23.956 -7.728 1.00 0.00 97 GLU A CA 11
ATOM 20236 C C . GLU A 1 97 ? 7.956 24.876 -8.074 1.00 0.00 97 GLU A C 11
ATOM 20237 O O . GLU A 1 97 ? 8.112 25.849 -8.813 1.00 0.00 97 GLU A O 11
ATOM 20249 N N . ARG A 1 98 ? 6.779 24.532 -7.580 1.00 0.00 98 ARG A N 11
ATOM 20250 C CA . ARG A 1 98 ? 5.595 25.313 -7.838 1.00 0.00 98 ARG A CA 11
ATOM 20251 C C . ARG A 1 98 ? 5.591 26.545 -6.952 1.00 0.00 98 ARG A C 11
ATOM 20252 O O . ARG A 1 98 ? 6.185 26.546 -5.873 1.00 0.00 98 ARG A O 11
ATOM 20273 N N . GLN A 1 99 ? 4.923 27.585 -7.402 1.00 0.00 99 GLN A N 11
ATOM 20274 C CA . GLN A 1 99 ? 4.907 28.835 -6.670 1.00 0.00 99 GLN A CA 11
ATOM 20275 C C . GLN A 1 99 ? 3.691 28.888 -5.758 1.00 0.00 99 GLN A C 11
ATOM 20276 O O . GLN A 1 99 ? 2.609 29.325 -6.159 1.00 0.00 99 GLN A O 11
ATOM 20290 N N . THR A 1 100 ? 3.867 28.383 -4.555 1.00 0.00 100 THR A N 11
ATOM 20291 C CA . THR A 1 100 ? 2.850 28.471 -3.529 1.00 0.00 100 THR A CA 11
ATOM 20292 C C . THR A 1 100 ? 3.292 29.484 -2.481 1.00 0.00 100 THR A C 11
ATOM 20293 O O . THR A 1 100 ? 4.488 29.593 -2.194 1.00 0.00 100 THR A O 11
ATOM 20304 N N . VAL A 1 101 ? 2.342 30.249 -1.948 1.00 0.00 101 VAL A N 11
ATOM 20305 C CA . VAL A 1 101 ? 2.650 31.261 -0.942 1.00 0.00 101 VAL A CA 11
ATOM 20306 C C . VAL A 1 101 ? 3.453 30.672 0.218 1.00 0.00 101 VAL A C 11
ATOM 20307 O O . VAL A 1 101 ? 2.989 29.789 0.943 1.00 0.00 101 VAL A O 11
ATOM 20320 N N . SER A 1 102 ? 4.677 31.153 0.366 1.00 0.00 102 SER A N 11
ATOM 20321 C CA . SER A 1 102 ? 5.567 30.662 1.400 1.00 0.00 102 SER A CA 11
ATOM 20322 C C . SER A 1 102 ? 5.331 31.413 2.709 1.00 0.00 102 SER A C 11
ATOM 20323 O O . SER A 1 102 ? 6.023 32.384 3.017 1.00 0.00 102 SER A O 11
ATOM 20331 N N . VAL A 1 103 ? 4.320 30.982 3.449 1.00 0.00 103 VAL A N 11
ATOM 20332 C CA . VAL A 1 103 ? 3.998 31.586 4.731 1.00 0.00 103 VAL A CA 11
ATOM 20333 C C . VAL A 1 103 ? 4.473 30.695 5.874 1.00 0.00 103 VAL A C 11
ATOM 20334 O O . VAL A 1 103 ? 4.458 29.468 5.761 1.00 0.00 103 VAL A O 11
ATOM 20347 N N . PRO A 1 104 ? 4.926 31.298 6.980 1.00 0.00 104 PRO A N 11
ATOM 20348 C CA . PRO A 1 104 ? 5.402 30.556 8.146 1.00 0.00 104 PRO A CA 11
ATOM 20349 C C . PRO A 1 104 ? 4.281 29.792 8.848 1.00 0.00 104 PRO A C 11
ATOM 20350 O O . PRO A 1 104 ? 3.513 30.362 9.626 1.00 0.00 104 PRO A O 11
ATOM 20361 N N . VAL A 1 105 ? 4.173 28.507 8.538 1.00 0.00 105 VAL A N 11
ATOM 20362 C CA . VAL A 1 105 ? 3.199 27.646 9.190 1.00 0.00 105 VAL A CA 11
ATOM 20363 C C . VAL A 1 105 ? 3.862 26.829 10.299 1.00 0.00 105 VAL A C 11
ATOM 20364 O O . VAL A 1 105 ? 4.339 25.712 10.082 1.00 0.00 105 VAL A O 11
ATOM 20377 N N . THR A 1 106 ? 3.905 27.406 11.490 1.00 0.00 106 THR A N 11
ATOM 20378 C CA . THR A 1 106 ? 4.586 26.788 12.615 1.00 0.00 106 THR A CA 11
ATOM 20379 C C . THR A 1 106 ? 3.622 25.941 13.431 1.00 0.00 106 THR A C 11
ATOM 20380 O O . THR A 1 106 ? 4.030 25.080 14.211 1.00 0.00 106 THR A O 11
ATOM 20391 N N . VAL A 1 107 ? 2.341 26.181 13.239 1.00 0.00 107 VAL A N 11
ATOM 20392 C CA . VAL A 1 107 ? 1.323 25.419 13.937 1.00 0.00 107 VAL A CA 11
ATOM 20393 C C . VAL A 1 107 ? 1.084 24.105 13.203 1.00 0.00 107 VAL A C 11
ATOM 20394 O O . VAL A 1 107 ? 0.543 24.089 12.097 1.00 0.00 107 VAL A O 11
ATOM 20407 N N . GLU A 1 108 ? 1.522 23.018 13.813 1.00 0.00 108 GLU A N 11
ATOM 20408 C CA . GLU A 1 108 ? 1.465 21.700 13.201 1.00 0.00 108 GLU A CA 11
ATOM 20409 C C . GLU A 1 108 ? 0.187 20.966 13.593 1.00 0.00 108 GLU A C 11
ATOM 20410 O O . GLU A 1 108 ? -0.102 20.797 14.781 1.00 0.00 108 GLU A O 11
ATOM 20422 N N . MET A 1 109 ? -0.588 20.552 12.596 1.00 0.00 109 MET A N 11
ATOM 20423 C CA . MET A 1 109 ? -1.783 19.747 12.834 1.00 0.00 109 MET A CA 11
ATOM 20424 C C . MET A 1 109 ? -1.693 18.446 12.048 1.00 0.00 109 MET A C 11
ATOM 20425 O O . MET A 1 109 ? -1.081 18.402 10.978 1.00 0.00 109 MET A O 11
ATOM 20439 N N . ILE A 1 110 ? -2.300 17.396 12.578 1.00 0.00 110 ILE A N 11
ATOM 20440 C CA . ILE A 1 110 ? -2.413 16.139 11.858 1.00 0.00 110 ILE A CA 11
ATOM 20441 C C . ILE A 1 110 ? -3.861 15.642 11.887 1.00 0.00 110 ILE A C 11
ATOM 20442 O O . ILE A 1 110 ? -4.301 14.980 12.831 1.00 0.00 110 ILE A O 11
ATOM 20458 N N . ASN A 1 111 ? -4.610 16.011 10.861 1.00 0.00 111 ASN A N 11
ATOM 20459 C CA . ASN A 1 111 ? -6.006 15.620 10.757 1.00 0.00 111 ASN A CA 11
ATOM 20460 C C . ASN A 1 111 ? -6.213 14.753 9.521 1.00 0.00 111 ASN A C 11
ATOM 20461 O O . ASN A 1 111 ? -5.574 14.970 8.492 1.00 0.00 111 ASN A O 11
ATOM 20472 N N . LEU A 1 112 ? -7.092 13.766 9.625 1.00 0.00 112 LEU A N 11
ATOM 20473 C CA . LEU A 1 112 ? -7.395 12.898 8.494 1.00 0.00 112 LEU A CA 11
ATOM 20474 C C . LEU A 1 112 ? -8.901 12.706 8.346 1.00 0.00 112 LEU A C 11
ATOM 20475 O O . LEU A 1 112 ? -9.365 11.960 7.484 1.00 0.00 112 LEU A O 11
ATOM 20491 N N . GLU A 1 113 ? -9.667 13.402 9.177 1.00 0.00 113 GLU A N 11
ATOM 20492 C CA . GLU A 1 113 ? -11.119 13.288 9.149 1.00 0.00 113 GLU A CA 11
ATOM 20493 C C . GLU A 1 113 ? -11.714 14.347 8.217 1.00 0.00 113 GLU A C 11
ATOM 20494 O O . GLU A 1 113 ? -12.931 14.487 8.101 1.00 0.00 113 GLU A O 11
ATOM 20506 N N . HIS A 1 114 ? -10.842 15.089 7.545 1.00 0.00 114 HIS A N 11
ATOM 20507 C CA . HIS A 1 114 ? -11.282 16.069 6.560 1.00 0.00 114 HIS A CA 11
ATOM 20508 C C . HIS A 1 114 ? -11.929 15.355 5.378 1.00 0.00 114 HIS A C 11
ATOM 20509 O O . HIS A 1 114 ? -11.255 14.952 4.428 1.00 0.00 114 HIS A O 11
ATOM 20524 N N . HIS A 1 115 ? -13.231 15.164 5.468 1.00 0.00 115 HIS A N 11
ATOM 20525 C CA . HIS A 1 115 ? -13.984 14.509 4.413 1.00 0.00 115 HIS A CA 11
ATOM 20526 C C . HIS A 1 115 ? -15.059 15.443 3.892 1.00 0.00 115 HIS A C 11
ATOM 20527 O O . HIS A 1 115 ? -15.723 16.136 4.666 1.00 0.00 115 HIS A O 11
ATOM 20542 N N . HIS A 1 116 ? -15.220 15.471 2.582 1.00 0.00 116 HIS A N 11
ATOM 20543 C CA . HIS A 1 116 ? -16.149 16.386 1.947 1.00 0.00 116 HIS A CA 11
ATOM 20544 C C . HIS A 1 116 ? -17.509 15.717 1.785 1.00 0.00 116 HIS A C 11
ATOM 20545 O O . HIS A 1 116 ? -17.637 14.710 1.089 1.00 0.00 116 HIS A O 11
ATOM 20560 N N . HIS A 1 117 ? -18.509 16.269 2.451 1.00 0.00 117 HIS A N 11
ATOM 20561 C CA . HIS A 1 117 ? -19.856 15.712 2.427 1.00 0.00 117 HIS A CA 11
ATOM 20562 C C . HIS A 1 117 ? -20.878 16.823 2.605 1.00 0.00 117 HIS A C 11
ATOM 20563 O O . HIS A 1 117 ? -20.749 17.650 3.506 1.00 0.00 117 HIS A O 11
ATOM 20578 N N . HIS A 1 118 ? -21.875 16.857 1.739 1.00 0.00 118 HIS A N 11
ATOM 20579 C CA . HIS A 1 118 ? -22.909 17.876 1.814 1.00 0.00 118 HIS A CA 11
ATOM 20580 C C . HIS A 1 118 ? -24.175 17.421 1.103 1.00 0.00 118 HIS A C 11
ATOM 20581 O O . HIS A 1 118 ? -24.120 16.663 0.136 1.00 0.00 118 HIS A O 11
ATOM 20596 N N . HIS A 1 119 ? -25.311 17.875 1.603 1.00 0.00 119 HIS A N 11
ATOM 20597 C CA . HIS A 1 119 ? -26.597 17.618 0.974 1.00 0.00 119 HIS A CA 11
ATOM 20598 C C . HIS A 1 119 ? -27.596 18.664 1.439 1.00 0.00 119 HIS A C 11
ATOM 20599 O O . HIS A 1 119 ? -28.279 19.263 0.585 1.00 0.00 119 HIS A O 11
ATOM 20615 N N . MET A 1 1 ? 3.231 -24.604 16.375 1.00 0.00 1 MET A N 12
ATOM 20616 C CA . MET A 1 1 ? 3.080 -25.381 15.126 1.00 0.00 1 MET A CA 12
ATOM 20617 C C . MET A 1 1 ? 3.079 -24.457 13.918 1.00 0.00 1 MET A C 12
ATOM 20618 O O . MET A 1 1 ? 2.144 -23.678 13.734 1.00 0.00 1 MET A O 12
ATOM 20634 N N . PRO A 1 2 ? 4.137 -24.515 13.088 1.00 0.00 2 PRO A N 12
ATOM 20635 C CA . PRO A 1 2 ? 4.212 -23.731 11.855 1.00 0.00 2 PRO A CA 12
ATOM 20636 C C . PRO A 1 2 ? 3.100 -24.120 10.888 1.00 0.00 2 PRO A C 12
ATOM 20637 O O . PRO A 1 2 ? 3.062 -25.249 10.398 1.00 0.00 2 PRO A O 12
ATOM 20648 N N . THR A 1 3 ? 2.189 -23.193 10.636 1.00 0.00 3 THR A N 12
ATOM 20649 C CA . THR A 1 3 ? 1.037 -23.469 9.795 1.00 0.00 3 THR A CA 12
ATOM 20650 C C . THR A 1 3 ? 1.440 -23.686 8.341 1.00 0.00 3 THR A C 12
ATOM 20651 O O . THR A 1 3 ? 2.267 -22.958 7.787 1.00 0.00 3 THR A O 12
ATOM 20662 N N . PHE A 1 4 ? 0.861 -24.712 7.742 1.00 0.00 4 PHE A N 12
ATOM 20663 C CA . PHE A 1 4 ? 1.112 -25.042 6.362 1.00 0.00 4 PHE A CA 12
ATOM 20664 C C . PHE A 1 4 ? 0.063 -24.396 5.467 1.00 0.00 4 PHE A C 12
ATOM 20665 O O . PHE A 1 4 ? -0.659 -23.500 5.910 1.00 0.00 4 PHE A O 12
ATOM 20682 N N . ASP A 1 5 ? -0.011 -24.861 4.219 1.00 0.00 5 ASP A N 12
ATOM 20683 C CA . ASP A 1 5 ? -0.948 -24.334 3.228 1.00 0.00 5 ASP A CA 12
ATOM 20684 C C . ASP A 1 5 ? -0.632 -22.885 2.891 1.00 0.00 5 ASP A C 12
ATOM 20685 O O . ASP A 1 5 ? -0.952 -21.965 3.647 1.00 0.00 5 ASP A O 12
ATOM 20694 N N . HIS A 1 6 ? 0.012 -22.690 1.755 1.00 0.00 6 HIS A N 12
ATOM 20695 C CA . HIS A 1 6 ? 0.349 -21.359 1.297 1.00 0.00 6 HIS A CA 12
ATOM 20696 C C . HIS A 1 6 ? -0.874 -20.682 0.709 1.00 0.00 6 HIS A C 12
ATOM 20697 O O . HIS A 1 6 ? -1.261 -20.948 -0.427 1.00 0.00 6 HIS A O 12
ATOM 20712 N N . GLY A 1 7 ? -1.498 -19.837 1.502 1.00 0.00 7 GLY A N 12
ATOM 20713 C CA . GLY A 1 7 ? -2.644 -19.098 1.037 1.00 0.00 7 GLY A CA 12
ATOM 20714 C C . GLY A 1 7 ? -2.275 -17.672 0.717 1.00 0.00 7 GLY A C 12
ATOM 20715 O O . GLY A 1 7 ? -1.115 -17.282 0.865 1.00 0.00 7 GLY A O 12
ATOM 20719 N N . ASN A 1 8 ? -3.244 -16.894 0.273 1.00 0.00 8 ASN A N 12
ATOM 20720 C CA . ASN A 1 8 ? -3.007 -15.492 -0.023 1.00 0.00 8 ASN A CA 12
ATOM 20721 C C . ASN A 1 8 ? -3.975 -14.623 0.752 1.00 0.00 8 ASN A C 12
ATOM 20722 O O . ASN A 1 8 ? -5.071 -15.055 1.109 1.00 0.00 8 ASN A O 12
ATOM 20733 N N . LEU A 1 9 ? -3.568 -13.401 1.004 1.00 0.00 9 LEU A N 12
ATOM 20734 C CA . LEU A 1 9 ? -4.371 -12.473 1.781 1.00 0.00 9 LEU A CA 12
ATOM 20735 C C . LEU A 1 9 ? -4.274 -11.070 1.207 1.00 0.00 9 LEU A C 12
ATOM 20736 O O . LEU A 1 9 ? -3.180 -10.529 1.053 1.00 0.00 9 LEU A O 12
ATOM 20752 N N . SER A 1 10 ? -5.418 -10.485 0.894 1.00 0.00 10 SER A N 12
ATOM 20753 C CA . SER A 1 10 ? -5.466 -9.123 0.397 1.00 0.00 10 SER A CA 12
ATOM 20754 C C . SER A 1 10 ? -5.366 -8.131 1.549 1.00 0.00 10 SER A C 12
ATOM 20755 O O . SER A 1 10 ? -6.090 -8.241 2.539 1.00 0.00 10 SER A O 12
ATOM 20763 N N . LEU A 1 11 ? -4.452 -7.177 1.431 1.00 0.00 11 LEU A N 12
ATOM 20764 C CA . LEU A 1 11 ? -4.386 -6.076 2.382 1.00 0.00 11 LEU A CA 12
ATOM 20765 C C . LEU A 1 11 ? -5.237 -4.923 1.872 1.00 0.00 11 LEU A C 12
ATOM 20766 O O . LEU A 1 11 ? -5.456 -3.930 2.570 1.00 0.00 11 LEU A O 12
ATOM 20782 N N . GLY A 1 12 ? -5.721 -5.084 0.646 1.00 0.00 12 GLY A N 12
ATOM 20783 C CA . GLY A 1 12 ? -6.536 -4.070 0.021 1.00 0.00 12 GLY A CA 12
ATOM 20784 C C . GLY A 1 12 ? -5.712 -3.158 -0.857 1.00 0.00 12 GLY A C 12
ATOM 20785 O O . GLY A 1 12 ? -4.505 -3.366 -1.016 1.00 0.00 12 GLY A O 12
ATOM 20789 N N . GLU A 1 13 ? -6.357 -2.160 -1.435 1.00 0.00 13 GLU A N 12
ATOM 20790 C CA . GLU A 1 13 ? -5.662 -1.170 -2.236 1.00 0.00 13 GLU A CA 12
ATOM 20791 C C . GLU A 1 13 ? -5.148 -0.062 -1.330 1.00 0.00 13 GLU A C 12
ATOM 20792 O O . GLU A 1 13 ? -5.927 0.684 -0.726 1.00 0.00 13 GLU A O 12
ATOM 20804 N N . LEU A 1 14 ? -3.838 0.024 -1.214 1.00 0.00 14 LEU A N 12
ATOM 20805 C CA . LEU A 1 14 ? -3.224 0.937 -0.273 1.00 0.00 14 LEU A CA 12
ATOM 20806 C C . LEU A 1 14 ? -2.827 2.229 -0.950 1.00 0.00 14 LEU A C 12
ATOM 20807 O O . LEU A 1 14 ? -2.251 2.228 -2.040 1.00 0.00 14 LEU A O 12
ATOM 20823 N N . GLU A 1 15 ? -3.160 3.326 -0.298 1.00 0.00 15 GLU A N 12
ATOM 20824 C CA . GLU A 1 15 ? -2.823 4.647 -0.790 1.00 0.00 15 GLU A CA 12
ATOM 20825 C C . GLU A 1 15 ? -1.354 4.940 -0.496 1.00 0.00 15 GLU A C 12
ATOM 20826 O O . GLU A 1 15 ? -0.855 4.621 0.585 1.00 0.00 15 GLU A O 12
ATOM 20838 N N . LEU A 1 16 ? -0.668 5.536 -1.455 1.00 0.00 16 LEU A N 12
ATOM 20839 C CA . LEU A 1 16 ? 0.769 5.747 -1.343 1.00 0.00 16 LEU A CA 12
ATOM 20840 C C . LEU A 1 16 ? 1.083 6.994 -0.524 1.00 0.00 16 LEU A C 12
ATOM 20841 O O . LEU A 1 16 ? 0.437 8.031 -0.669 1.00 0.00 16 LEU A O 12
ATOM 20857 N N . THR A 1 17 ? 2.072 6.874 0.349 1.00 0.00 17 THR A N 12
ATOM 20858 C CA . THR A 1 17 ? 2.545 8.002 1.133 1.00 0.00 17 THR A CA 12
ATOM 20859 C C . THR A 1 17 ? 3.937 8.416 0.658 1.00 0.00 17 THR A C 12
ATOM 20860 O O . THR A 1 17 ? 4.887 7.639 0.742 1.00 0.00 17 THR A O 12
ATOM 20871 N N . VAL A 1 18 ? 4.048 9.632 0.143 1.00 0.00 18 VAL A N 12
ATOM 20872 C CA . VAL A 1 18 ? 5.307 10.112 -0.408 1.00 0.00 18 VAL A CA 12
ATOM 20873 C C . VAL A 1 18 ? 5.967 11.124 0.522 1.00 0.00 18 VAL A C 12
ATOM 20874 O O . VAL A 1 18 ? 5.319 12.042 1.026 1.00 0.00 18 VAL A O 12
ATOM 20887 N N . LEU A 1 19 ? 7.254 10.927 0.760 1.00 0.00 19 LEU A N 12
ATOM 20888 C CA . LEU A 1 19 ? 8.053 11.863 1.527 1.00 0.00 19 LEU A CA 12
ATOM 20889 C C . LEU A 1 19 ? 8.896 12.698 0.569 1.00 0.00 19 LEU A C 12
ATOM 20890 O O . LEU A 1 19 ? 9.725 12.164 -0.162 1.00 0.00 19 LEU A O 12
ATOM 20906 N N . TYR A 1 20 ? 8.672 14.004 0.576 1.00 0.00 20 TYR A N 12
ATOM 20907 C CA . TYR A 1 20 ? 9.317 14.902 -0.375 1.00 0.00 20 TYR A CA 12
ATOM 20908 C C . TYR A 1 20 ? 9.631 16.235 0.290 1.00 0.00 20 TYR A C 12
ATOM 20909 O O . TYR A 1 20 ? 9.580 16.352 1.516 1.00 0.00 20 TYR A O 12
ATOM 20927 N N . ASP A 1 21 ? 9.963 17.236 -0.512 1.00 0.00 21 ASP A N 12
ATOM 20928 C CA . ASP A 1 21 ? 10.204 18.569 0.013 1.00 0.00 21 ASP A CA 12
ATOM 20929 C C . ASP A 1 21 ? 9.230 19.567 -0.593 1.00 0.00 21 ASP A C 12
ATOM 20930 O O . ASP A 1 21 ? 9.367 19.964 -1.751 1.00 0.00 21 ASP A O 12
ATOM 20939 N N . GLU A 1 22 ? 8.241 19.959 0.197 1.00 0.00 22 GLU A N 12
ATOM 20940 C CA . GLU A 1 22 ? 7.196 20.865 -0.262 1.00 0.00 22 GLU A CA 12
ATOM 20941 C C . GLU A 1 22 ? 7.665 22.319 -0.249 1.00 0.00 22 GLU A C 12
ATOM 20942 O O . GLU A 1 22 ? 6.961 23.210 -0.722 1.00 0.00 22 GLU A O 12
ATOM 20954 N N . GLU A 1 23 ? 8.850 22.557 0.294 1.00 0.00 23 GLU A N 12
ATOM 20955 C CA . GLU A 1 23 ? 9.394 23.901 0.373 1.00 0.00 23 GLU A CA 12
ATOM 20956 C C . GLU A 1 23 ? 10.011 24.335 -0.953 1.00 0.00 23 GLU A C 12
ATOM 20957 O O . GLU A 1 23 ? 10.492 25.461 -1.082 1.00 0.00 23 GLU A O 12
ATOM 20969 N N . ARG A 1 24 ? 9.992 23.452 -1.941 1.00 0.00 24 ARG A N 12
ATOM 20970 C CA . ARG A 1 24 ? 10.558 23.772 -3.239 1.00 0.00 24 ARG A CA 12
ATOM 20971 C C . ARG A 1 24 ? 9.649 23.283 -4.358 1.00 0.00 24 ARG A C 12
ATOM 20972 O O . ARG A 1 24 ? 9.125 24.077 -5.135 1.00 0.00 24 ARG A O 12
ATOM 20993 N N . TYR A 1 25 ? 9.453 21.974 -4.425 1.00 0.00 25 TYR A N 12
ATOM 20994 C CA . TYR A 1 25 ? 8.656 21.377 -5.488 1.00 0.00 25 TYR A CA 12
ATOM 20995 C C . TYR A 1 25 ? 7.307 20.911 -4.959 1.00 0.00 25 TYR A C 12
ATOM 20996 O O . TYR A 1 25 ? 7.147 20.667 -3.763 1.00 0.00 25 TYR A O 12
ATOM 21014 N N . ASP A 1 26 ? 6.348 20.788 -5.866 1.00 0.00 26 ASP A N 12
ATOM 21015 C CA . ASP A 1 26 ? 5.021 20.302 -5.531 1.00 0.00 26 ASP A CA 12
ATOM 21016 C C . ASP A 1 26 ? 4.705 19.060 -6.357 1.00 0.00 26 ASP A C 12
ATOM 21017 O O . ASP A 1 26 ? 5.373 18.779 -7.354 1.00 0.00 26 ASP A O 12
ATOM 21026 N N . ILE A 1 27 ? 3.714 18.301 -5.926 1.00 0.00 27 ILE A N 12
ATOM 21027 C CA . ILE A 1 27 ? 3.349 17.066 -6.605 1.00 0.00 27 ILE A CA 12
ATOM 21028 C C . ILE A 1 27 ? 2.621 17.350 -7.917 1.00 0.00 27 ILE A C 12
ATOM 21029 O O . ILE A 1 27 ? 1.575 18.007 -7.934 1.00 0.00 27 ILE A O 12
ATOM 21045 N N . VAL A 1 28 ? 3.186 16.856 -9.013 1.00 0.00 28 VAL A N 12
ATOM 21046 C CA . VAL A 1 28 ? 2.572 16.985 -10.330 1.00 0.00 28 VAL A CA 12
ATOM 21047 C C . VAL A 1 28 ? 1.882 15.678 -10.720 1.00 0.00 28 VAL A C 12
ATOM 21048 O O . VAL A 1 28 ? 0.729 15.667 -11.158 1.00 0.00 28 VAL A O 12
ATOM 21061 N N . GLU A 1 29 ? 2.600 14.576 -10.544 1.00 0.00 29 GLU A N 12
ATOM 21062 C CA . GLU A 1 29 ? 2.049 13.247 -10.773 1.00 0.00 29 GLU A CA 12
ATOM 21063 C C . GLU A 1 29 ? 2.431 12.335 -9.621 1.00 0.00 29 GLU A C 12
ATOM 21064 O O . GLU A 1 29 ? 3.457 12.547 -8.972 1.00 0.00 29 GLU A O 12
ATOM 21076 N N . GLN A 1 30 ? 1.626 11.314 -9.380 1.00 0.00 30 GLN A N 12
ATOM 21077 C CA . GLN A 1 30 ? 1.852 10.414 -8.262 1.00 0.00 30 GLN A CA 12
ATOM 21078 C C . GLN A 1 30 ? 1.159 9.080 -8.514 1.00 0.00 30 GLN A C 12
ATOM 21079 O O . GLN A 1 30 ? 0.184 9.015 -9.264 1.00 0.00 30 GLN A O 12
ATOM 21093 N N . THR A 1 31 ? 1.669 8.017 -7.908 1.00 0.00 31 THR A N 12
ATOM 21094 C CA . THR A 1 31 ? 1.003 6.728 -7.962 1.00 0.00 31 THR A CA 12
ATOM 21095 C C . THR A 1 31 ? 0.077 6.610 -6.756 1.00 0.00 31 THR A C 12
ATOM 21096 O O . THR A 1 31 ? 0.537 6.453 -5.631 1.00 0.00 31 THR A O 12
ATOM 21107 N N . GLU A 1 32 ? -1.222 6.717 -6.997 1.00 0.00 32 GLU A N 12
ATOM 21108 C CA . GLU A 1 32 ? -2.191 6.861 -5.917 1.00 0.00 32 GLU A CA 12
ATOM 21109 C C . GLU A 1 32 ? -2.291 5.603 -5.058 1.00 0.00 32 GLU A C 12
ATOM 21110 O O . GLU A 1 32 ? -2.062 5.654 -3.849 1.00 0.00 32 GLU A O 12
ATOM 21122 N N . THR A 1 33 ? -2.637 4.483 -5.671 1.00 0.00 33 THR A N 12
ATOM 21123 C CA . THR A 1 33 ? -2.843 3.256 -4.920 1.00 0.00 33 THR A CA 12
ATOM 21124 C C . THR A 1 33 ? -2.062 2.085 -5.508 1.00 0.00 33 THR A C 12
ATOM 21125 O O . THR A 1 33 ? -1.862 2.000 -6.720 1.00 0.00 33 THR A O 12
ATOM 21136 N N . VAL A 1 34 ? -1.615 1.196 -4.633 1.00 0.00 34 VAL A N 12
ATOM 21137 C CA . VAL A 1 34 ? -1.002 -0.063 -5.043 1.00 0.00 34 VAL A CA 12
ATOM 21138 C C . VAL A 1 34 ? -1.641 -1.218 -4.285 1.00 0.00 34 VAL A C 12
ATOM 21139 O O . VAL A 1 34 ? -2.189 -1.023 -3.199 1.00 0.00 34 VAL A O 12
ATOM 21152 N N . GLN A 1 35 ? -1.583 -2.414 -4.849 1.00 0.00 35 GLN A N 12
ATOM 21153 C CA . GLN A 1 35 ? -2.170 -3.575 -4.201 1.00 0.00 35 GLN A CA 12
ATOM 21154 C C . GLN A 1 35 ? -1.093 -4.441 -3.571 1.00 0.00 35 GLN A C 12
ATOM 21155 O O . GLN A 1 35 ? -0.068 -4.728 -4.193 1.00 0.00 35 GLN A O 12
ATOM 21169 N N . VAL A 1 36 ? -1.335 -4.852 -2.337 1.00 0.00 36 VAL A N 12
ATOM 21170 C CA . VAL A 1 36 ? -0.402 -5.700 -1.611 1.00 0.00 36 VAL A CA 12
ATOM 21171 C C . VAL A 1 36 ? -1.102 -6.966 -1.149 1.00 0.00 36 VAL A C 12
ATOM 21172 O O . VAL A 1 36 ? -2.126 -6.915 -0.460 1.00 0.00 36 VAL A O 12
ATOM 21185 N N . ASP A 1 37 ? -0.552 -8.091 -1.553 1.00 0.00 37 ASP A N 12
ATOM 21186 C CA . ASP A 1 37 ? -1.081 -9.391 -1.196 1.00 0.00 37 ASP A CA 12
ATOM 21187 C C . ASP A 1 37 ? -0.035 -10.155 -0.403 1.00 0.00 37 ASP A C 12
ATOM 21188 O O . ASP A 1 37 ? 1.161 -10.013 -0.651 1.00 0.00 37 ASP A O 12
ATOM 21197 N N . LEU A 1 38 ? -0.472 -10.947 0.552 1.00 0.00 38 LEU A N 12
ATOM 21198 C CA . LEU A 1 38 ? 0.448 -11.718 1.364 1.00 0.00 38 LEU A CA 12
ATOM 21199 C C . LEU A 1 38 ? 0.274 -13.195 1.076 1.00 0.00 38 LEU A C 12
ATOM 21200 O O . LEU A 1 38 ? -0.825 -13.730 1.179 1.00 0.00 38 LEU A O 12
ATOM 21216 N N . GLU A 1 39 ? 1.362 -13.839 0.704 1.00 0.00 39 GLU A N 12
ATOM 21217 C CA . GLU A 1 39 ? 1.341 -15.245 0.357 1.00 0.00 39 GLU A CA 12
ATOM 21218 C C . GLU A 1 39 ? 2.211 -16.012 1.342 1.00 0.00 39 GLU A C 12
ATOM 21219 O O . GLU A 1 39 ? 3.318 -15.579 1.666 1.00 0.00 39 GLU A O 12
ATOM 21231 N N . GLY A 1 40 ? 1.718 -17.140 1.823 1.00 0.00 40 GLY A N 12
ATOM 21232 C CA . GLY A 1 40 ? 2.479 -17.920 2.772 1.00 0.00 40 GLY A CA 12
ATOM 21233 C C . GLY A 1 40 ? 1.597 -18.704 3.715 1.00 0.00 40 GLY A C 12
ATOM 21234 O O . GLY A 1 40 ? 0.465 -19.039 3.367 1.00 0.00 40 GLY A O 12
ATOM 21238 N N . PRO A 1 41 ? 2.101 -19.008 4.921 1.00 0.00 41 PRO A N 12
ATOM 21239 C CA . PRO A 1 41 ? 1.374 -19.792 5.919 1.00 0.00 41 PRO A CA 12
ATOM 21240 C C . PRO A 1 41 ? -0.009 -19.219 6.220 1.00 0.00 41 PRO A C 12
ATOM 21241 O O . PRO A 1 41 ? -0.143 -18.057 6.618 1.00 0.00 41 PRO A O 12
ATOM 21252 N N . ARG A 1 42 ? -1.029 -20.051 6.025 1.00 0.00 42 ARG A N 12
ATOM 21253 C CA . ARG A 1 42 ? -2.417 -19.662 6.259 1.00 0.00 42 ARG A CA 12
ATOM 21254 C C . ARG A 1 42 ? -2.604 -19.110 7.672 1.00 0.00 42 ARG A C 12
ATOM 21255 O O . ARG A 1 42 ? -3.383 -18.178 7.890 1.00 0.00 42 ARG A O 12
ATOM 21276 N N . GLY A 1 43 ? -1.867 -19.680 8.619 1.00 0.00 43 GLY A N 12
ATOM 21277 C CA . GLY A 1 43 ? -1.983 -19.279 10.004 1.00 0.00 43 GLY A CA 12
ATOM 21278 C C . GLY A 1 43 ? -1.545 -17.848 10.236 1.00 0.00 43 GLY A C 12
ATOM 21279 O O . GLY A 1 43 ? -2.235 -17.094 10.919 1.00 0.00 43 GLY A O 12
ATOM 21283 N N . VAL A 1 44 ? -0.405 -17.469 9.656 1.00 0.00 44 VAL A N 12
ATOM 21284 C CA . VAL A 1 44 ? 0.108 -16.108 9.795 1.00 0.00 44 VAL A CA 12
ATOM 21285 C C . VAL A 1 44 ? -0.929 -15.107 9.299 1.00 0.00 44 VAL A C 12
ATOM 21286 O O . VAL A 1 44 ? -1.192 -14.090 9.946 1.00 0.00 44 VAL A O 12
ATOM 21299 N N . LEU A 1 45 ? -1.534 -15.429 8.162 1.00 0.00 45 LEU A N 12
ATOM 21300 C CA . LEU A 1 45 ? -2.548 -14.580 7.557 1.00 0.00 45 LEU A CA 12
ATOM 21301 C C . LEU A 1 45 ? -3.738 -14.402 8.495 1.00 0.00 45 LEU A C 12
ATOM 21302 O O . LEU A 1 45 ? -4.259 -13.300 8.651 1.00 0.00 45 LEU A O 12
ATOM 21318 N N . THR A 1 46 ? -4.148 -15.494 9.128 1.00 0.00 46 THR A N 12
ATOM 21319 C CA . THR A 1 46 ? -5.285 -15.471 10.038 1.00 0.00 46 THR A CA 12
ATOM 21320 C C . THR A 1 46 ? -4.949 -14.693 11.313 1.00 0.00 46 THR A C 12
ATOM 21321 O O . THR A 1 46 ? -5.739 -13.861 11.764 1.00 0.00 46 THR A O 12
ATOM 21332 N N . VAL A 1 47 ? -3.769 -14.952 11.878 1.00 0.00 47 VAL A N 12
ATOM 21333 C CA . VAL A 1 47 ? -3.337 -14.285 13.108 1.00 0.00 47 VAL A CA 12
ATOM 21334 C C . VAL A 1 47 ? -3.209 -12.777 12.898 1.00 0.00 47 VAL A C 12
ATOM 21335 O O . VAL A 1 47 ? -3.665 -11.987 13.727 1.00 0.00 47 VAL A O 12
ATOM 21348 N N . PHE A 1 48 ? -2.609 -12.388 11.782 1.00 0.00 48 PHE A N 12
ATOM 21349 C CA . PHE A 1 48 ? -2.436 -10.977 11.452 1.00 0.00 48 PHE A CA 12
ATOM 21350 C C . PHE A 1 48 ? -3.796 -10.307 11.246 1.00 0.00 48 PHE A C 12
ATOM 21351 O O . PHE A 1 48 ? -3.963 -9.118 11.506 1.00 0.00 48 PHE A O 12
ATOM 21368 N N . ARG A 1 49 ? -4.767 -11.096 10.802 1.00 0.00 49 ARG A N 12
ATOM 21369 C CA . ARG A 1 49 ? -6.110 -10.612 10.543 1.00 0.00 49 ARG A CA 12
ATOM 21370 C C . ARG A 1 49 ? -6.894 -10.380 11.837 1.00 0.00 49 ARG A C 12
ATOM 21371 O O . ARG A 1 49 ? -7.955 -9.750 11.823 1.00 0.00 49 ARG A O 12
ATOM 21392 N N . PHE A 1 50 ? -6.383 -10.903 12.945 1.00 0.00 50 PHE A N 12
ATOM 21393 C CA . PHE A 1 50 ? -6.987 -10.669 14.245 1.00 0.00 50 PHE A CA 12
ATOM 21394 C C . PHE A 1 50 ? -6.584 -9.302 14.785 1.00 0.00 50 PHE A C 12
ATOM 21395 O O . PHE A 1 50 ? -7.261 -8.731 15.640 1.00 0.00 50 PHE A O 12
ATOM 21412 N N . ALA A 1 51 ? -5.474 -8.789 14.275 1.00 0.00 51 ALA A N 12
ATOM 21413 C CA . ALA A 1 51 ? -4.971 -7.491 14.678 1.00 0.00 51 ALA A CA 12
ATOM 21414 C C . ALA A 1 51 ? -5.447 -6.413 13.716 1.00 0.00 51 ALA A C 12
ATOM 21415 O O . ALA A 1 51 ? -5.950 -6.712 12.633 1.00 0.00 51 ALA A O 12
ATOM 21422 N N . ARG A 1 52 ? -5.299 -5.163 14.120 1.00 0.00 52 ARG A N 12
ATOM 21423 C CA . ARG A 1 52 ? -5.668 -4.049 13.282 1.00 0.00 52 ARG A CA 12
ATOM 21424 C C . ARG A 1 52 ? -4.530 -3.692 12.333 1.00 0.00 52 ARG A C 12
ATOM 21425 O O . ARG A 1 52 ? -3.364 -3.958 12.626 1.00 0.00 52 ARG A O 12
ATOM 21446 N N . PRO A 1 53 ? -4.850 -3.087 11.182 1.00 0.00 53 PRO A N 12
ATOM 21447 C CA . PRO A 1 53 ? -3.841 -2.701 10.199 1.00 0.00 53 PRO A CA 12
ATOM 21448 C C . PRO A 1 53 ? -2.918 -1.606 10.720 1.00 0.00 53 PRO A C 12
ATOM 21449 O O . PRO A 1 53 ? -3.367 -0.544 11.157 1.00 0.00 53 PRO A O 12
ATOM 21460 N N . SER A 1 54 ? -1.630 -1.885 10.690 1.00 0.00 54 SER A N 12
ATOM 21461 C CA . SER A 1 54 ? -0.622 -0.944 11.092 1.00 0.00 54 SER A CA 12
ATOM 21462 C C . SER A 1 54 ? 0.551 -0.986 10.120 1.00 0.00 54 SER A C 12
ATOM 21463 O O . SER A 1 54 ? 1.712 -0.817 10.501 1.00 0.00 54 SER A O 12
ATOM 21471 N N . TYR A 1 55 ? 0.232 -1.217 8.861 1.00 0.00 55 TYR A N 12
ATOM 21472 C CA . TYR A 1 55 ? 1.242 -1.311 7.823 1.00 0.00 55 TYR A CA 12
ATOM 21473 C C . TYR A 1 55 ? 1.228 -0.073 6.932 1.00 0.00 55 TYR A C 12
ATOM 21474 O O . TYR A 1 55 ? 0.171 0.380 6.487 1.00 0.00 55 TYR A O 12
ATOM 21492 N N . GLU A 1 56 ? 2.409 0.474 6.683 1.00 0.00 56 GLU A N 12
ATOM 21493 C CA . GLU A 1 56 ? 2.545 1.666 5.860 1.00 0.00 56 GLU A CA 12
ATOM 21494 C C . GLU A 1 56 ? 3.357 1.372 4.606 1.00 0.00 56 GLU A C 12
ATOM 21495 O O . GLU A 1 56 ? 4.296 0.572 4.634 1.00 0.00 56 GLU A O 12
ATOM 21507 N N . VAL A 1 57 ? 2.983 2.020 3.513 1.00 0.00 57 VAL A N 12
ATOM 21508 C CA . VAL A 1 57 ? 3.763 1.985 2.287 1.00 0.00 57 VAL A CA 12
ATOM 21509 C C . VAL A 1 57 ? 4.182 3.405 1.926 1.00 0.00 57 VAL A C 12
ATOM 21510 O O . VAL A 1 57 ? 3.342 4.301 1.799 1.00 0.00 57 VAL A O 12
ATOM 21523 N N . PHE A 1 58 ? 5.476 3.621 1.772 1.00 0.00 58 PHE A N 12
ATOM 21524 C CA . PHE A 1 58 ? 5.987 4.972 1.618 1.00 0.00 58 PHE A CA 12
ATOM 21525 C C . PHE A 1 58 ? 7.148 5.041 0.637 1.00 0.00 58 PHE A C 12
ATOM 21526 O O . PHE A 1 58 ? 7.862 4.062 0.413 1.00 0.00 58 PHE A O 12
ATOM 21543 N N . VAL A 1 59 ? 7.313 6.212 0.047 1.00 0.00 59 VAL A N 12
ATOM 21544 C CA . VAL A 1 59 ? 8.436 6.491 -0.830 1.00 0.00 59 VAL A CA 12
ATOM 21545 C C . VAL A 1 59 ? 9.166 7.721 -0.325 1.00 0.00 59 VAL A C 12
ATOM 21546 O O . VAL A 1 59 ? 8.538 8.713 0.034 1.00 0.00 59 VAL A O 12
ATOM 21559 N N . ASP A 1 60 ? 10.479 7.657 -0.298 1.00 0.00 60 ASP A N 12
ATOM 21560 C CA . ASP A 1 60 ? 11.280 8.756 0.225 1.00 0.00 60 ASP A CA 12
ATOM 21561 C C . ASP A 1 60 ? 12.091 9.395 -0.891 1.00 0.00 60 ASP A C 12
ATOM 21562 O O . ASP A 1 60 ? 13.054 8.806 -1.388 1.00 0.00 60 ASP A O 12
ATOM 21571 N N . LEU A 1 61 ? 11.689 10.588 -1.301 1.00 0.00 61 LEU A N 12
ATOM 21572 C CA . LEU A 1 61 ? 12.373 11.297 -2.366 1.00 0.00 61 LEU A CA 12
ATOM 21573 C C . LEU A 1 61 ? 12.511 12.775 -2.026 1.00 0.00 61 LEU A C 12
ATOM 21574 O O . LEU A 1 61 ? 11.664 13.594 -2.383 1.00 0.00 61 LEU A O 12
ATOM 21590 N N . THR A 1 62 ? 13.568 13.106 -1.307 1.00 0.00 62 THR A N 12
ATOM 21591 C CA . THR A 1 62 ? 13.874 14.489 -0.981 1.00 0.00 62 THR A CA 12
ATOM 21592 C C . THR A 1 62 ? 14.918 15.026 -1.949 1.00 0.00 62 THR A C 12
ATOM 21593 O O . THR A 1 62 ? 15.127 16.235 -2.058 1.00 0.00 62 THR A O 12
ATOM 21604 N N . GLU A 1 63 ? 15.567 14.105 -2.656 1.00 0.00 63 GLU A N 12
ATOM 21605 C CA . GLU A 1 63 ? 16.578 14.455 -3.642 1.00 0.00 63 GLU A CA 12
ATOM 21606 C C . GLU A 1 63 ? 15.985 14.475 -5.045 1.00 0.00 63 GLU A C 12
ATOM 21607 O O . GLU A 1 63 ? 16.674 14.789 -6.020 1.00 0.00 63 GLU A O 12
ATOM 21619 N N . ALA A 1 64 ? 14.707 14.134 -5.144 1.00 0.00 64 ALA A N 12
ATOM 21620 C CA . ALA A 1 64 ? 14.032 14.072 -6.433 1.00 0.00 64 ALA A CA 12
ATOM 21621 C C . ALA A 1 64 ? 13.781 15.468 -6.981 1.00 0.00 64 ALA A C 12
ATOM 21622 O O . ALA A 1 64 ? 13.100 16.275 -6.350 1.00 0.00 64 ALA A O 12
ATOM 21629 N N . GLY A 1 65 ? 14.350 15.749 -8.146 1.00 0.00 65 GLY A N 12
ATOM 21630 C CA . GLY A 1 65 ? 14.144 17.031 -8.780 1.00 0.00 65 GLY A CA 12
ATOM 21631 C C . GLY A 1 65 ? 13.068 16.976 -9.843 1.00 0.00 65 GLY A C 12
ATOM 21632 O O . GLY A 1 65 ? 11.996 16.409 -9.625 1.00 0.00 65 GLY A O 12
ATOM 21636 N N . GLU A 1 66 ? 13.377 17.522 -11.008 1.00 0.00 66 GLU A N 12
ATOM 21637 C CA . GLU A 1 66 ? 12.408 17.659 -12.082 1.00 0.00 66 GLU A CA 12
ATOM 21638 C C . GLU A 1 66 ? 12.152 16.327 -12.777 1.00 0.00 66 GLU A C 12
ATOM 21639 O O . GLU A 1 66 ? 12.984 15.416 -12.739 1.00 0.00 66 GLU A O 12
ATOM 21651 N N . GLY A 1 67 ? 10.998 16.231 -13.423 1.00 0.00 67 GLY A N 12
ATOM 21652 C CA . GLY A 1 67 ? 10.634 15.018 -14.119 1.00 0.00 67 GLY A CA 12
ATOM 21653 C C . GLY A 1 67 ? 10.084 13.969 -13.181 1.00 0.00 67 GLY A C 12
ATOM 21654 O O . GLY A 1 67 ? 10.331 14.006 -11.971 1.00 0.00 67 GLY A O 12
ATOM 21658 N N . SER A 1 68 ? 9.333 13.027 -13.725 1.00 0.00 68 SER A N 12
ATOM 21659 C CA . SER A 1 68 ? 8.762 11.974 -12.917 1.00 0.00 68 SER A CA 12
ATOM 21660 C C . SER A 1 68 ? 9.845 10.985 -12.531 1.00 0.00 68 SER A C 12
ATOM 21661 O O . SER A 1 68 ? 10.671 10.586 -13.353 1.00 0.00 68 SER A O 12
ATOM 21669 N N . HIS A 1 69 ? 9.838 10.612 -11.274 1.00 0.00 69 HIS A N 12
ATOM 21670 C CA . HIS A 1 69 ? 10.858 9.733 -10.723 1.00 0.00 69 HIS A CA 12
ATOM 21671 C C . HIS A 1 69 ? 10.254 8.410 -10.306 1.00 0.00 69 HIS A C 12
ATOM 21672 O O . HIS A 1 69 ? 9.340 8.370 -9.486 1.00 0.00 69 HIS A O 12
ATOM 21687 N N . THR A 1 70 ? 10.765 7.335 -10.876 1.00 0.00 70 THR A N 12
ATOM 21688 C CA . THR A 1 70 ? 10.292 6.006 -10.548 1.00 0.00 70 THR A CA 12
ATOM 21689 C C . THR A 1 70 ? 11.309 5.300 -9.658 1.00 0.00 70 THR A C 12
ATOM 21690 O O . THR A 1 70 ? 12.440 5.056 -10.076 1.00 0.00 70 THR A O 12
ATOM 21701 N N . VAL A 1 71 ? 10.917 4.995 -8.431 1.00 0.00 71 VAL A N 12
ATOM 21702 C CA . VAL A 1 71 ? 11.806 4.323 -7.494 1.00 0.00 71 VAL A CA 12
ATOM 21703 C C . VAL A 1 71 ? 11.075 3.204 -6.767 1.00 0.00 71 VAL A C 12
ATOM 21704 O O . VAL A 1 71 ? 9.848 3.100 -6.846 1.00 0.00 71 VAL A O 12
ATOM 21717 N N . ASP A 1 72 ? 11.839 2.366 -6.078 1.00 0.00 72 ASP A N 12
ATOM 21718 C CA . ASP A 1 72 ? 11.283 1.227 -5.350 1.00 0.00 72 ASP A CA 12
ATOM 21719 C C . ASP A 1 72 ? 10.509 1.712 -4.125 1.00 0.00 72 ASP A C 12
ATOM 21720 O O . ASP A 1 72 ? 10.889 2.699 -3.492 1.00 0.00 72 ASP A O 12
ATOM 21729 N N . VAL A 1 73 ? 9.422 1.026 -3.806 1.00 0.00 73 VAL A N 12
ATOM 21730 C CA . VAL A 1 73 ? 8.569 1.419 -2.690 1.00 0.00 73 VAL A CA 12
ATOM 21731 C C . VAL A 1 73 ? 8.904 0.619 -1.434 1.00 0.00 73 VAL A C 12
ATOM 21732 O O . VAL A 1 73 ? 8.919 -0.613 -1.451 1.00 0.00 73 VAL A O 12
ATOM 21745 N N . GLU A 1 74 ? 9.165 1.335 -0.345 1.00 0.00 74 GLU A N 12
ATOM 21746 C CA . GLU A 1 74 ? 9.474 0.711 0.933 1.00 0.00 74 GLU A CA 12
ATOM 21747 C C . GLU A 1 74 ? 8.193 0.530 1.738 1.00 0.00 74 GLU A C 12
ATOM 21748 O O . GLU A 1 74 ? 7.239 1.297 1.586 1.00 0.00 74 GLU A O 12
ATOM 21760 N N . HIS A 1 75 ? 8.161 -0.488 2.584 1.00 0.00 75 HIS A N 12
ATOM 21761 C CA . HIS A 1 75 ? 6.954 -0.810 3.335 1.00 0.00 75 HIS A CA 12
ATOM 21762 C C . HIS A 1 75 ? 7.282 -1.392 4.703 1.00 0.00 75 HIS A C 12
ATOM 21763 O O . HIS A 1 75 ? 8.325 -2.018 4.893 1.00 0.00 75 HIS A O 12
ATOM 21778 N N . ARG A 1 76 ? 6.385 -1.162 5.652 1.00 0.00 76 ARG A N 12
ATOM 21779 C CA . ARG A 1 76 ? 6.540 -1.654 7.013 1.00 0.00 76 ARG A CA 12
ATOM 21780 C C . ARG A 1 76 ? 5.180 -2.090 7.545 1.00 0.00 76 ARG A C 12
ATOM 21781 O O . ARG A 1 76 ? 4.154 -1.749 6.963 1.00 0.00 76 ARG A O 12
ATOM 21802 N N . GLY A 1 77 ? 5.174 -2.848 8.632 1.00 0.00 77 GLY A N 12
ATOM 21803 C CA . GLY A 1 77 ? 3.931 -3.335 9.198 1.00 0.00 77 GLY A CA 12
ATOM 21804 C C . GLY A 1 77 ? 3.813 -4.829 9.029 1.00 0.00 77 GLY A C 12
ATOM 21805 O O . GLY A 1 77 ? 3.630 -5.564 9.998 1.00 0.00 77 GLY A O 12
ATOM 21809 N N . PHE A 1 78 ? 3.914 -5.272 7.791 1.00 0.00 78 PHE A N 12
ATOM 21810 C CA . PHE A 1 78 ? 4.010 -6.688 7.495 1.00 0.00 78 PHE A CA 12
ATOM 21811 C C . PHE A 1 78 ? 5.462 -7.032 7.196 1.00 0.00 78 PHE A C 12
ATOM 21812 O O . PHE A 1 78 ? 6.181 -6.232 6.595 1.00 0.00 78 PHE A O 12
ATOM 21829 N N . PRO A 1 79 ? 5.925 -8.210 7.622 1.00 0.00 79 PRO A N 12
ATOM 21830 C CA . PRO A 1 79 ? 7.305 -8.619 7.431 1.00 0.00 79 PRO A CA 12
ATOM 21831 C C . PRO A 1 79 ? 7.515 -9.428 6.157 1.00 0.00 79 PRO A C 12
ATOM 21832 O O . PRO A 1 79 ? 6.602 -10.093 5.666 1.00 0.00 79 PRO A O 12
ATOM 21843 N N . GLY A 1 80 ? 8.733 -9.379 5.635 1.00 0.00 80 GLY A N 12
ATOM 21844 C CA . GLY A 1 80 ? 9.087 -10.192 4.487 1.00 0.00 80 GLY A CA 12
ATOM 21845 C C . GLY A 1 80 ? 9.452 -11.608 4.892 1.00 0.00 80 GLY A C 12
ATOM 21846 O O . GLY A 1 80 ? 10.285 -12.251 4.256 1.00 0.00 80 GLY A O 12
ATOM 21850 N N . ASP A 1 81 ? 8.830 -12.084 5.968 1.00 0.00 81 ASP A N 12
ATOM 21851 C CA . ASP A 1 81 ? 9.068 -13.433 6.469 1.00 0.00 81 ASP A CA 12
ATOM 21852 C C . ASP A 1 81 ? 8.433 -14.444 5.529 1.00 0.00 81 ASP A C 12
ATOM 21853 O O . ASP A 1 81 ? 8.898 -15.576 5.391 1.00 0.00 81 ASP A O 12
ATOM 21862 N N . LEU A 1 82 ? 7.367 -14.005 4.883 1.00 0.00 82 LEU A N 12
ATOM 21863 C CA . LEU A 1 82 ? 6.680 -14.798 3.886 1.00 0.00 82 LEU A CA 12
ATOM 21864 C C . LEU A 1 82 ? 6.814 -14.135 2.520 1.00 0.00 82 LEU A C 12
ATOM 21865 O O . LEU A 1 82 ? 7.652 -13.248 2.336 1.00 0.00 82 LEU A O 12
ATOM 21881 N N . ALA A 1 83 ? 5.995 -14.550 1.571 1.00 0.00 83 ALA A N 12
ATOM 21882 C CA . ALA A 1 83 ? 6.045 -13.987 0.238 1.00 0.00 83 ALA A CA 12
ATOM 21883 C C . ALA A 1 83 ? 5.123 -12.782 0.137 1.00 0.00 83 ALA A C 12
ATOM 21884 O O . ALA A 1 83 ? 3.905 -12.911 0.233 1.00 0.00 83 ALA A O 12
ATOM 21891 N N . VAL A 1 84 ? 5.703 -11.611 -0.043 1.00 0.00 84 VAL A N 12
ATOM 21892 C CA . VAL A 1 84 ? 4.920 -10.403 -0.203 1.00 0.00 84 VAL A CA 12
ATOM 21893 C C . VAL A 1 84 ? 4.701 -10.137 -1.681 1.00 0.00 84 VAL A C 12
ATOM 21894 O O . VAL A 1 84 ? 5.655 -10.085 -2.457 1.00 0.00 84 VAL A O 12
ATOM 21907 N N . THR A 1 85 ? 3.451 -9.983 -2.074 1.00 0.00 85 THR A N 12
ATOM 21908 C CA . THR A 1 85 ? 3.125 -9.747 -3.458 1.00 0.00 85 THR A CA 12
ATOM 21909 C C . THR A 1 85 ? 2.652 -8.321 -3.616 1.00 0.00 85 THR A C 12
ATOM 21910 O O . THR A 1 85 ? 1.818 -7.842 -2.849 1.00 0.00 85 THR A O 12
ATOM 21921 N N . VAL A 1 86 ? 3.191 -7.645 -4.599 1.00 0.00 86 VAL A N 12
ATOM 21922 C CA . VAL A 1 86 ? 2.913 -6.239 -4.788 1.00 0.00 86 VAL A CA 12
ATOM 21923 C C . VAL A 1 86 ? 2.592 -5.957 -6.243 1.00 0.00 86 VAL A C 12
ATOM 21924 O O . VAL A 1 86 ? 3.213 -6.517 -7.150 1.00 0.00 86 VAL A O 12
ATOM 21937 N N . GLU A 1 87 ? 1.621 -5.094 -6.454 1.00 0.00 87 GLU A N 12
ATOM 21938 C CA . GLU A 1 87 ? 1.337 -4.579 -7.770 1.00 0.00 87 GLU A CA 12
ATOM 21939 C C . GLU A 1 87 ? 1.905 -3.189 -7.817 1.00 0.00 87 GLU A C 12
ATOM 21940 O O . GLU A 1 87 ? 1.877 -2.490 -6.809 1.00 0.00 87 GLU A O 12
ATOM 21952 N N . PRO A 1 88 ? 2.318 -2.750 -9.010 1.00 0.00 88 PRO A N 12
ATOM 21953 C CA . PRO A 1 88 ? 3.573 -2.074 -9.247 1.00 0.00 88 PRO A CA 12
ATOM 21954 C C . PRO A 1 88 ? 4.391 -1.748 -7.995 1.00 0.00 88 PRO A C 12
ATOM 21955 O O . PRO A 1 88 ? 3.945 -1.081 -7.066 1.00 0.00 88 PRO A O 12
ATOM 21966 N N . ARG A 1 89 ? 5.646 -2.152 -8.059 1.00 0.00 89 ARG A N 12
ATOM 21967 C CA . ARG A 1 89 ? 6.541 -2.126 -6.909 1.00 0.00 89 ARG A CA 12
ATOM 21968 C C . ARG A 1 89 ? 7.465 -0.942 -7.014 1.00 0.00 89 ARG A C 12
ATOM 21969 O O . ARG A 1 89 ? 7.969 -0.420 -6.021 1.00 0.00 89 ARG A O 12
ATOM 21990 N N . MET A 1 90 ? 7.695 -0.542 -8.243 1.00 0.00 90 MET A N 12
ATOM 21991 C CA . MET A 1 90 ? 8.448 0.657 -8.526 1.00 0.00 90 MET A CA 12
ATOM 21992 C C . MET A 1 90 ? 7.463 1.726 -8.976 1.00 0.00 90 MET A C 12
ATOM 21993 O O . MET A 1 90 ? 6.762 1.552 -9.974 1.00 0.00 90 MET A O 12
ATOM 22007 N N . ALA A 1 91 ? 7.417 2.830 -8.254 1.00 0.00 91 ALA A N 12
ATOM 22008 C CA . ALA A 1 91 ? 6.374 3.822 -8.464 1.00 0.00 91 ALA A CA 12
ATOM 22009 C C . ALA A 1 91 ? 6.959 5.160 -8.862 1.00 0.00 91 ALA A C 12
ATOM 22010 O O . ALA A 1 91 ? 8.052 5.529 -8.428 1.00 0.00 91 ALA A O 12
ATOM 22017 N N . ARG A 1 92 ? 6.231 5.879 -9.699 1.00 0.00 92 ARG A N 12
ATOM 22018 C CA . ARG A 1 92 ? 6.704 7.151 -10.193 1.00 0.00 92 ARG A CA 12
ATOM 22019 C C . ARG A 1 92 ? 5.944 8.309 -9.558 1.00 0.00 92 ARG A C 12
ATOM 22020 O O . ARG A 1 92 ? 4.717 8.269 -9.407 1.00 0.00 92 ARG A O 12
ATOM 22041 N N . VAL A 1 93 ? 6.693 9.322 -9.162 1.00 0.00 93 VAL A N 12
ATOM 22042 C CA . VAL A 1 93 ? 6.126 10.562 -8.667 1.00 0.00 93 VAL A CA 12
ATOM 22043 C C . VAL A 1 93 ? 6.909 11.729 -9.259 1.00 0.00 93 VAL A C 12
ATOM 22044 O O . VAL A 1 93 ? 8.133 11.662 -9.378 1.00 0.00 93 VAL A O 12
ATOM 22057 N N . GLN A 1 94 ? 6.213 12.773 -9.675 1.00 0.00 94 GLN A N 12
ATOM 22058 C CA . GLN A 1 94 ? 6.869 13.905 -10.304 1.00 0.00 94 GLN A CA 12
ATOM 22059 C C . GLN A 1 94 ? 6.800 15.127 -9.410 1.00 0.00 94 GLN A C 12
ATOM 22060 O O . GLN A 1 94 ? 5.711 15.573 -9.035 1.00 0.00 94 GLN A O 12
ATOM 22074 N N . LEU A 1 95 ? 7.962 15.652 -9.063 1.00 0.00 95 LEU A N 12
ATOM 22075 C CA . LEU A 1 95 ? 8.042 16.863 -8.274 1.00 0.00 95 LEU A CA 12
ATOM 22076 C C . LEU A 1 95 ? 8.453 18.027 -9.157 1.00 0.00 95 LEU A C 12
ATOM 22077 O O . LEU A 1 95 ? 9.480 17.982 -9.834 1.00 0.00 95 LEU A O 12
ATOM 22093 N N . GLU A 1 96 ? 7.639 19.056 -9.157 1.00 0.00 96 GLU A N 12
ATOM 22094 C CA . GLU A 1 96 ? 7.925 20.259 -9.908 1.00 0.00 96 GLU A CA 12
ATOM 22095 C C . GLU A 1 96 ? 7.300 21.437 -9.191 1.00 0.00 96 GLU A C 12
ATOM 22096 O O . GLU A 1 96 ? 6.243 21.297 -8.584 1.00 0.00 96 GLU A O 12
ATOM 22108 N N . GLU A 1 97 ? 7.972 22.573 -9.226 1.00 0.00 97 GLU A N 12
ATOM 22109 C CA . GLU A 1 97 ? 7.522 23.749 -8.507 1.00 0.00 97 GLU A CA 12
ATOM 22110 C C . GLU A 1 97 ? 6.120 24.156 -8.956 1.00 0.00 97 GLU A C 12
ATOM 22111 O O . GLU A 1 97 ? 5.849 24.237 -10.158 1.00 0.00 97 GLU A O 12
ATOM 22123 N N . ARG A 1 98 ? 5.252 24.377 -7.967 1.00 0.00 98 ARG A N 12
ATOM 22124 C CA . ARG A 1 98 ? 3.856 24.757 -8.159 1.00 0.00 98 ARG A CA 12
ATOM 22125 C C . ARG A 1 98 ? 2.968 23.549 -8.417 1.00 0.00 98 ARG A C 12
ATOM 22126 O O . ARG A 1 98 ? 3.332 22.615 -9.133 1.00 0.00 98 ARG A O 12
ATOM 22147 N N . GLN A 1 99 ? 1.790 23.599 -7.825 1.00 0.00 99 GLN A N 12
ATOM 22148 C CA . GLN A 1 99 ? 0.848 22.497 -7.869 1.00 0.00 99 GLN A CA 12
ATOM 22149 C C . GLN A 1 99 ? 0.210 22.376 -9.250 1.00 0.00 99 GLN A C 12
ATOM 22150 O O . GLN A 1 99 ? -0.433 23.311 -9.740 1.00 0.00 99 GLN A O 12
ATOM 22164 N N . THR A 1 100 ? 0.411 21.229 -9.880 1.00 0.00 100 THR A N 12
ATOM 22165 C CA . THR A 1 100 ? -0.198 20.939 -11.165 1.00 0.00 100 THR A CA 12
ATOM 22166 C C . THR A 1 100 ? -0.705 19.502 -11.191 1.00 0.00 100 THR A C 12
ATOM 22167 O O . THR A 1 100 ? 0.059 18.569 -11.428 1.00 0.00 100 THR A O 12
ATOM 22178 N N . VAL A 1 101 ? -1.988 19.325 -10.903 1.00 0.00 101 VAL A N 12
ATOM 22179 C CA . VAL A 1 101 ? -2.598 18.005 -10.923 1.00 0.00 101 VAL A CA 12
ATOM 22180 C C . VAL A 1 101 ? -2.726 17.497 -12.359 1.00 0.00 101 VAL A C 12
ATOM 22181 O O . VAL A 1 101 ? -3.383 18.114 -13.199 1.00 0.00 101 VAL A O 12
ATOM 22194 N N . SER A 1 102 ? -2.058 16.389 -12.642 1.00 0.00 102 SER A N 12
ATOM 22195 C CA . SER A 1 102 ? -2.092 15.801 -13.965 1.00 0.00 102 SER A CA 12
ATOM 22196 C C . SER A 1 102 ? -3.143 14.699 -14.026 1.00 0.00 102 SER A C 12
ATOM 22197 O O . SER A 1 102 ? -3.275 13.905 -13.093 1.00 0.00 102 SER A O 12
ATOM 22205 N N . VAL A 1 103 ? -3.893 14.666 -15.117 1.00 0.00 103 VAL A N 12
ATOM 22206 C CA . VAL A 1 103 ? -4.926 13.662 -15.299 1.00 0.00 103 VAL A CA 12
ATOM 22207 C C . VAL A 1 103 ? -4.569 12.716 -16.445 1.00 0.00 103 VAL A C 12
ATOM 22208 O O . VAL A 1 103 ? -4.539 13.110 -17.613 1.00 0.00 103 VAL A O 12
ATOM 22221 N N . PRO A 1 104 ? -4.247 11.457 -16.116 1.00 0.00 104 PRO A N 12
ATOM 22222 C CA . PRO A 1 104 ? -3.976 10.425 -17.106 1.00 0.00 104 PRO A CA 12
ATOM 22223 C C . PRO A 1 104 ? -5.271 9.856 -17.675 1.00 0.00 104 PRO A C 12
ATOM 22224 O O . PRO A 1 104 ? -5.909 9.001 -17.058 1.00 0.00 104 PRO A O 12
ATOM 22235 N N . VAL A 1 105 ? -5.663 10.351 -18.842 1.00 0.00 105 VAL A N 12
ATOM 22236 C CA . VAL A 1 105 ? -6.916 9.943 -19.461 1.00 0.00 105 VAL A CA 12
ATOM 22237 C C . VAL A 1 105 ? -6.886 8.455 -19.805 1.00 0.00 105 VAL A C 12
ATOM 22238 O O . VAL A 1 105 ? -7.889 7.759 -19.645 1.00 0.00 105 VAL A O 12
ATOM 22251 N N . THR A 1 106 ? -5.711 7.980 -20.225 1.00 0.00 106 THR A N 12
ATOM 22252 C CA . THR A 1 106 ? -5.511 6.584 -20.604 1.00 0.00 106 THR A CA 12
ATOM 22253 C C . THR A 1 106 ? -6.294 6.233 -21.871 1.00 0.00 106 THR A C 12
ATOM 22254 O O . THR A 1 106 ? -7.524 6.169 -21.864 1.00 0.00 106 THR A O 12
ATOM 22265 N N . VAL A 1 107 ? -5.569 6.020 -22.959 1.00 0.00 107 VAL A N 12
ATOM 22266 C CA . VAL A 1 107 ? -6.184 5.665 -24.231 1.00 0.00 107 VAL A CA 12
ATOM 22267 C C . VAL A 1 107 ? -6.917 4.332 -24.125 1.00 0.00 107 VAL A C 12
ATOM 22268 O O . VAL A 1 107 ? -6.398 3.362 -23.565 1.00 0.00 107 VAL A O 12
ATOM 22281 N N . GLU A 1 108 ? -8.136 4.299 -24.644 1.00 0.00 108 GLU A N 12
ATOM 22282 C CA . GLU A 1 108 ? -8.954 3.099 -24.594 1.00 0.00 108 GLU A CA 12
ATOM 22283 C C . GLU A 1 108 ? -8.460 2.093 -25.627 1.00 0.00 108 GLU A C 12
ATOM 22284 O O . GLU A 1 108 ? -8.364 2.404 -26.815 1.00 0.00 108 GLU A O 12
ATOM 22296 N N . MET A 1 109 ? -8.141 0.892 -25.172 1.00 0.00 109 MET A N 12
ATOM 22297 C CA . MET A 1 109 ? -7.548 -0.118 -26.037 1.00 0.00 109 MET A CA 12
ATOM 22298 C C . MET A 1 109 ? -8.577 -1.171 -26.430 1.00 0.00 109 MET A C 12
ATOM 22299 O O . MET A 1 109 ? -9.440 -1.538 -25.632 1.00 0.00 109 MET A O 12
ATOM 22313 N N . ILE A 1 110 ? -8.486 -1.647 -27.662 1.00 0.00 110 ILE A N 12
ATOM 22314 C CA . ILE A 1 110 ? -9.377 -2.690 -28.151 1.00 0.00 110 ILE A CA 12
ATOM 22315 C C . ILE A 1 110 ? -8.600 -3.957 -28.481 1.00 0.00 110 ILE A C 12
ATOM 22316 O O . ILE A 1 110 ? -7.400 -4.053 -28.208 1.00 0.00 110 ILE A O 12
ATOM 22332 N N . ASN A 1 111 ? -9.288 -4.922 -29.072 1.00 0.00 111 ASN A N 12
ATOM 22333 C CA . ASN A 1 111 ? -8.668 -6.175 -29.480 1.00 0.00 111 ASN A CA 12
ATOM 22334 C C . ASN A 1 111 ? -9.169 -6.552 -30.866 1.00 0.00 111 ASN A C 12
ATOM 22335 O O . ASN A 1 111 ? -10.270 -6.168 -31.261 1.00 0.00 111 ASN A O 12
ATOM 22346 N N . LEU A 1 112 ? -8.358 -7.279 -31.612 1.00 0.00 112 LEU A N 12
ATOM 22347 C CA . LEU A 1 112 ? -8.756 -7.733 -32.934 1.00 0.00 112 LEU A CA 12
ATOM 22348 C C . LEU A 1 112 ? -8.357 -9.186 -33.128 1.00 0.00 112 LEU A C 12
ATOM 22349 O O . LEU A 1 112 ? -7.452 -9.684 -32.460 1.00 0.00 112 LEU A O 12
ATOM 22365 N N . GLU A 1 113 ? -9.033 -9.862 -34.039 1.00 0.00 113 GLU A N 12
ATOM 22366 C CA . GLU A 1 113 ? -8.781 -11.271 -34.278 1.00 0.00 113 GLU A CA 12
ATOM 22367 C C . GLU A 1 113 ? -8.369 -11.509 -35.726 1.00 0.00 113 GLU A C 12
ATOM 22368 O O . GLU A 1 113 ? -8.907 -10.890 -36.648 1.00 0.00 113 GLU A O 12
ATOM 22380 N N . HIS A 1 114 ? -7.392 -12.381 -35.918 1.00 0.00 114 HIS A N 12
ATOM 22381 C CA . HIS A 1 114 ? -6.973 -12.782 -37.254 1.00 0.00 114 HIS A CA 12
ATOM 22382 C C . HIS A 1 114 ? -7.516 -14.168 -37.571 1.00 0.00 114 HIS A C 12
ATOM 22383 O O . HIS A 1 114 ? -7.380 -15.088 -36.767 1.00 0.00 114 HIS A O 12
ATOM 22398 N N . HIS A 1 115 ? -8.138 -14.316 -38.730 1.00 0.00 115 HIS A N 12
ATOM 22399 C CA . HIS A 1 115 ? -8.722 -15.594 -39.114 1.00 0.00 115 HIS A CA 12
ATOM 22400 C C . HIS A 1 115 ? -7.778 -16.384 -40.005 1.00 0.00 115 HIS A C 12
ATOM 22401 O O . HIS A 1 115 ? -7.115 -15.825 -40.881 1.00 0.00 115 HIS A O 12
ATOM 22416 N N . HIS A 1 116 ? -7.719 -17.682 -39.766 1.00 0.00 116 HIS A N 12
ATOM 22417 C CA . HIS A 1 116 ? -6.943 -18.589 -40.599 1.00 0.00 116 HIS A CA 12
ATOM 22418 C C . HIS A 1 116 ? -7.886 -19.394 -41.473 1.00 0.00 116 HIS A C 12
ATOM 22419 O O . HIS A 1 116 ? -8.763 -20.090 -40.963 1.00 0.00 116 HIS A O 12
ATOM 22434 N N . HIS A 1 117 ? -7.720 -19.296 -42.778 1.00 0.00 117 HIS A N 12
ATOM 22435 C CA . HIS A 1 117 ? -8.559 -20.058 -43.686 1.00 0.00 117 HIS A CA 12
ATOM 22436 C C . HIS A 1 117 ? -7.824 -21.304 -44.161 1.00 0.00 117 HIS A C 12
ATOM 22437 O O . HIS A 1 117 ? -6.617 -21.269 -44.409 1.00 0.00 117 HIS A O 12
ATOM 22452 N N . HIS A 1 118 ? -8.544 -22.404 -44.268 1.00 0.00 118 HIS A N 12
ATOM 22453 C CA . HIS A 1 118 ? -7.965 -23.625 -44.796 1.00 0.00 118 HIS A CA 12
ATOM 22454 C C . HIS A 1 118 ? -8.201 -23.693 -46.293 1.00 0.00 118 HIS A C 12
ATOM 22455 O O . HIS A 1 118 ? -8.904 -22.855 -46.854 1.00 0.00 118 HIS A O 12
ATOM 22470 N N . HIS A 1 119 ? -7.616 -24.683 -46.935 1.00 0.00 119 HIS A N 12
ATOM 22471 C CA . HIS A 1 119 ? -7.854 -24.908 -48.342 1.00 0.00 119 HIS A CA 12
ATOM 22472 C C . HIS A 1 119 ? -8.160 -26.380 -48.558 1.00 0.00 119 HIS A C 12
ATOM 22473 O O . HIS A 1 119 ? -9.321 -26.773 -48.339 1.00 0.00 119 HIS A O 12
ATOM 22489 N N . MET A 1 1 ? -5.380 -34.600 10.118 1.00 0.00 1 MET A N 13
ATOM 22490 C CA . MET A 1 1 ? -5.030 -34.123 8.761 1.00 0.00 1 MET A CA 13
ATOM 22491 C C . MET A 1 1 ? -3.651 -33.460 8.749 1.00 0.00 1 MET A C 13
ATOM 22492 O O . MET A 1 1 ? -3.437 -32.426 9.384 1.00 0.00 1 MET A O 13
ATOM 22508 N N . PRO A 1 2 ? -2.688 -34.063 8.036 1.00 0.00 2 PRO A N 13
ATOM 22509 C CA . PRO A 1 2 ? -1.366 -33.486 7.829 1.00 0.00 2 PRO A CA 13
ATOM 22510 C C . PRO A 1 2 ? -1.332 -32.652 6.551 1.00 0.00 2 PRO A C 13
ATOM 22511 O O . PRO A 1 2 ? -0.293 -32.498 5.908 1.00 0.00 2 PRO A O 13
ATOM 22522 N N . THR A 1 3 ? -2.492 -32.118 6.207 1.00 0.00 3 THR A N 13
ATOM 22523 C CA . THR A 1 3 ? -2.692 -31.403 4.963 1.00 0.00 3 THR A CA 13
ATOM 22524 C C . THR A 1 3 ? -1.990 -30.050 4.957 1.00 0.00 3 THR A C 13
ATOM 22525 O O . THR A 1 3 ? -2.290 -29.181 5.778 1.00 0.00 3 THR A O 13
ATOM 22536 N N . PHE A 1 4 ? -1.045 -29.889 4.045 1.00 0.00 4 PHE A N 13
ATOM 22537 C CA . PHE A 1 4 ? -0.439 -28.597 3.797 1.00 0.00 4 PHE A CA 13
ATOM 22538 C C . PHE A 1 4 ? -1.484 -27.650 3.216 1.00 0.00 4 PHE A C 13
ATOM 22539 O O . PHE A 1 4 ? -2.145 -27.968 2.223 1.00 0.00 4 PHE A O 13
ATOM 22556 N N . ASP A 1 5 ? -1.638 -26.498 3.843 1.00 0.00 5 ASP A N 13
ATOM 22557 C CA . ASP A 1 5 ? -2.726 -25.594 3.524 1.00 0.00 5 ASP A CA 13
ATOM 22558 C C . ASP A 1 5 ? -2.255 -24.156 3.632 1.00 0.00 5 ASP A C 13
ATOM 22559 O O . ASP A 1 5 ? -2.145 -23.600 4.730 1.00 0.00 5 ASP A O 13
ATOM 22568 N N . HIS A 1 6 ? -1.916 -23.578 2.497 1.00 0.00 6 HIS A N 13
ATOM 22569 C CA . HIS A 1 6 ? -1.531 -22.176 2.450 1.00 0.00 6 HIS A CA 13
ATOM 22570 C C . HIS A 1 6 ? -2.768 -21.308 2.305 1.00 0.00 6 HIS A C 13
ATOM 22571 O O . HIS A 1 6 ? -3.810 -21.767 1.837 1.00 0.00 6 HIS A O 13
ATOM 22586 N N . GLY A 1 7 ? -2.647 -20.059 2.694 1.00 0.00 7 GLY A N 13
ATOM 22587 C CA . GLY A 1 7 ? -3.746 -19.142 2.558 1.00 0.00 7 GLY A CA 13
ATOM 22588 C C . GLY A 1 7 ? -3.405 -18.012 1.623 1.00 0.00 7 GLY A C 13
ATOM 22589 O O . GLY A 1 7 ? -2.228 -17.754 1.353 1.00 0.00 7 GLY A O 13
ATOM 22593 N N . ASN A 1 8 ? -4.429 -17.353 1.119 1.00 0.00 8 ASN A N 13
ATOM 22594 C CA . ASN A 1 8 ? -4.251 -16.182 0.279 1.00 0.00 8 ASN A CA 13
ATOM 22595 C C . ASN A 1 8 ? -4.897 -14.998 0.959 1.00 0.00 8 ASN A C 13
ATOM 22596 O O . ASN A 1 8 ? -5.914 -15.143 1.641 1.00 0.00 8 ASN A O 13
ATOM 22607 N N . LEU A 1 9 ? -4.327 -13.837 0.772 1.00 0.00 9 LEU A N 13
ATOM 22608 C CA . LEU A 1 9 ? -4.850 -12.634 1.390 1.00 0.00 9 LEU A CA 13
ATOM 22609 C C . LEU A 1 9 ? -4.581 -11.429 0.512 1.00 0.00 9 LEU A C 13
ATOM 22610 O O . LEU A 1 9 ? -3.580 -11.380 -0.200 1.00 0.00 9 LEU A O 13
ATOM 22626 N N . SER A 1 10 ? -5.485 -10.471 0.549 1.00 0.00 10 SER A N 13
ATOM 22627 C CA . SER A 1 10 ? -5.305 -9.224 -0.162 1.00 0.00 10 SER A CA 13
ATOM 22628 C C . SER A 1 10 ? -5.451 -8.061 0.807 1.00 0.00 10 SER A C 13
ATOM 22629 O O . SER A 1 10 ? -6.464 -7.947 1.498 1.00 0.00 10 SER A O 13
ATOM 22637 N N . LEU A 1 11 ? -4.431 -7.214 0.874 1.00 0.00 11 LEU A N 13
ATOM 22638 C CA . LEU A 1 11 ? -4.477 -6.030 1.720 1.00 0.00 11 LEU A CA 13
ATOM 22639 C C . LEU A 1 11 ? -5.318 -4.959 1.044 1.00 0.00 11 LEU A C 13
ATOM 22640 O O . LEU A 1 11 ? -5.732 -3.982 1.669 1.00 0.00 11 LEU A O 13
ATOM 22656 N N . GLY A 1 12 ? -5.571 -5.164 -0.242 1.00 0.00 12 GLY A N 13
ATOM 22657 C CA . GLY A 1 12 ? -6.340 -4.217 -1.012 1.00 0.00 12 GLY A CA 13
ATOM 22658 C C . GLY A 1 12 ? -5.481 -3.070 -1.480 1.00 0.00 12 GLY A C 13
ATOM 22659 O O . GLY A 1 12 ? -4.252 -3.175 -1.491 1.00 0.00 12 GLY A O 13
ATOM 22663 N N . GLU A 1 13 ? -6.117 -1.981 -1.866 1.00 0.00 13 GLU A N 13
ATOM 22664 C CA . GLU A 1 13 ? -5.397 -0.791 -2.273 1.00 0.00 13 GLU A CA 13
ATOM 22665 C C . GLU A 1 13 ? -4.973 0.018 -1.057 1.00 0.00 13 GLU A C 13
ATOM 22666 O O . GLU A 1 13 ? -5.814 0.514 -0.300 1.00 0.00 13 GLU A O 13
ATOM 22678 N N . LEU A 1 14 ? -3.668 0.124 -0.866 1.00 0.00 14 LEU A N 13
ATOM 22679 C CA . LEU A 1 14 ? -3.105 0.883 0.237 1.00 0.00 14 LEU A CA 13
ATOM 22680 C C . LEU A 1 14 ? -2.702 2.271 -0.233 1.00 0.00 14 LEU A C 13
ATOM 22681 O O . LEU A 1 14 ? -2.292 2.452 -1.379 1.00 0.00 14 LEU A O 13
ATOM 22697 N N . GLU A 1 15 ? -2.816 3.239 0.659 1.00 0.00 15 GLU A N 13
ATOM 22698 C CA . GLU A 1 15 ? -2.505 4.624 0.336 1.00 0.00 15 GLU A CA 13
ATOM 22699 C C . GLU A 1 15 ? -1.005 4.876 0.443 1.00 0.00 15 GLU A C 13
ATOM 22700 O O . GLU A 1 15 ? -0.387 4.559 1.461 1.00 0.00 15 GLU A O 13
ATOM 22712 N N . LEU A 1 16 ? -0.424 5.425 -0.614 1.00 0.00 16 LEU A N 13
ATOM 22713 C CA . LEU A 1 16 ? 0.997 5.738 -0.624 1.00 0.00 16 LEU A CA 13
ATOM 22714 C C . LEU A 1 16 ? 1.233 7.171 -0.147 1.00 0.00 16 LEU A C 13
ATOM 22715 O O . LEU A 1 16 ? 0.576 8.112 -0.604 1.00 0.00 16 LEU A O 13
ATOM 22731 N N . THR A 1 17 ? 2.164 7.320 0.781 1.00 0.00 17 THR A N 13
ATOM 22732 C CA . THR A 1 17 ? 2.527 8.621 1.318 1.00 0.00 17 THR A CA 13
ATOM 22733 C C . THR A 1 17 ? 3.904 9.033 0.804 1.00 0.00 17 THR A C 13
ATOM 22734 O O . THR A 1 17 ? 4.823 8.214 0.748 1.00 0.00 17 THR A O 13
ATOM 22745 N N . VAL A 1 18 ? 4.050 10.289 0.419 1.00 0.00 18 VAL A N 13
ATOM 22746 C CA . VAL A 1 18 ? 5.308 10.761 -0.131 1.00 0.00 18 VAL A CA 13
ATOM 22747 C C . VAL A 1 18 ? 6.040 11.645 0.868 1.00 0.00 18 VAL A C 13
ATOM 22748 O O . VAL A 1 18 ? 5.502 12.649 1.332 1.00 0.00 18 VAL A O 13
ATOM 22761 N N . LEU A 1 19 ? 7.255 11.257 1.210 1.00 0.00 19 LEU A N 13
ATOM 22762 C CA . LEU A 1 19 ? 8.130 12.109 1.989 1.00 0.00 19 LEU A CA 13
ATOM 22763 C C . LEU A 1 19 ? 8.972 12.919 1.023 1.00 0.00 19 LEU A C 13
ATOM 22764 O O . LEU A 1 19 ? 9.749 12.361 0.250 1.00 0.00 19 LEU A O 13
ATOM 22780 N N . TYR A 1 20 ? 8.809 14.227 1.057 1.00 0.00 20 TYR A N 13
ATOM 22781 C CA . TYR A 1 20 ? 9.426 15.082 0.057 1.00 0.00 20 TYR A CA 13
ATOM 22782 C C . TYR A 1 20 ? 9.726 16.464 0.616 1.00 0.00 20 TYR A C 13
ATOM 22783 O O . TYR A 1 20 ? 10.633 17.133 0.132 1.00 0.00 20 TYR A O 13
ATOM 22801 N N . ASP A 1 21 ? 8.968 16.864 1.641 1.00 0.00 21 ASP A N 13
ATOM 22802 C CA . ASP A 1 21 ? 9.011 18.226 2.175 1.00 0.00 21 ASP A CA 13
ATOM 22803 C C . ASP A 1 21 ? 8.416 19.205 1.172 1.00 0.00 21 ASP A C 13
ATOM 22804 O O . ASP A 1 21 ? 8.899 19.347 0.049 1.00 0.00 21 ASP A O 13
ATOM 22813 N N . GLU A 1 22 ? 7.367 19.891 1.591 1.00 0.00 22 GLU A N 13
ATOM 22814 C CA . GLU A 1 22 ? 6.595 20.739 0.691 1.00 0.00 22 GLU A CA 13
ATOM 22815 C C . GLU A 1 22 ? 7.299 22.063 0.386 1.00 0.00 22 GLU A C 13
ATOM 22816 O O . GLU A 1 22 ? 6.750 22.912 -0.316 1.00 0.00 22 GLU A O 13
ATOM 22828 N N . GLU A 1 23 ? 8.503 22.243 0.913 1.00 0.00 23 GLU A N 13
ATOM 22829 C CA . GLU A 1 23 ? 9.315 23.389 0.562 1.00 0.00 23 GLU A CA 13
ATOM 22830 C C . GLU A 1 23 ? 10.362 23.002 -0.477 1.00 0.00 23 GLU A C 13
ATOM 22831 O O . GLU A 1 23 ? 11.069 23.860 -1.008 1.00 0.00 23 GLU A O 13
ATOM 22843 N N . ARG A 1 24 ? 10.469 21.705 -0.751 1.00 0.00 24 ARG A N 13
ATOM 22844 C CA . ARG A 1 24 ? 11.371 21.214 -1.784 1.00 0.00 24 ARG A CA 13
ATOM 22845 C C . ARG A 1 24 ? 10.689 21.286 -3.145 1.00 0.00 24 ARG A C 13
ATOM 22846 O O . ARG A 1 24 ? 11.100 22.047 -4.023 1.00 0.00 24 ARG A O 13
ATOM 22867 N N . TYR A 1 25 ? 9.640 20.492 -3.304 1.00 0.00 25 TYR A N 13
ATOM 22868 C CA . TYR A 1 25 ? 8.873 20.454 -4.541 1.00 0.00 25 TYR A CA 13
ATOM 22869 C C . TYR A 1 25 ? 7.392 20.305 -4.228 1.00 0.00 25 TYR A C 13
ATOM 22870 O O . TYR A 1 25 ? 7.016 20.100 -3.073 1.00 0.00 25 TYR A O 13
ATOM 22888 N N . ASP A 1 26 ? 6.564 20.411 -5.254 1.00 0.00 26 ASP A N 13
ATOM 22889 C CA . ASP A 1 26 ? 5.150 20.081 -5.141 1.00 0.00 26 ASP A CA 13
ATOM 22890 C C . ASP A 1 26 ? 4.856 18.855 -5.996 1.00 0.00 26 ASP A C 13
ATOM 22891 O O . ASP A 1 26 ? 5.631 18.515 -6.894 1.00 0.00 26 ASP A O 13
ATOM 22900 N N . ILE A 1 27 ? 3.748 18.185 -5.723 1.00 0.00 27 ILE A N 13
ATOM 22901 C CA . ILE A 1 27 ? 3.430 16.947 -6.419 1.00 0.00 27 ILE A CA 13
ATOM 22902 C C . ILE A 1 27 ? 2.591 17.220 -7.665 1.00 0.00 27 ILE A C 13
ATOM 22903 O O . ILE A 1 27 ? 1.519 17.826 -7.580 1.00 0.00 27 ILE A O 13
ATOM 22919 N N . VAL A 1 28 ? 3.083 16.777 -8.814 1.00 0.00 28 VAL A N 13
ATOM 22920 C CA . VAL A 1 28 ? 2.370 16.953 -10.075 1.00 0.00 28 VAL A CA 13
ATOM 22921 C C . VAL A 1 28 ? 1.833 15.613 -10.573 1.00 0.00 28 VAL A C 13
ATOM 22922 O O . VAL A 1 28 ? 0.773 15.540 -11.194 1.00 0.00 28 VAL A O 13
ATOM 22935 N N . GLU A 1 29 ? 2.572 14.552 -10.287 1.00 0.00 29 GLU A N 13
ATOM 22936 C CA . GLU A 1 29 ? 2.153 13.200 -10.624 1.00 0.00 29 GLU A CA 13
ATOM 22937 C C . GLU A 1 29 ? 2.577 12.276 -9.491 1.00 0.00 29 GLU A C 13
ATOM 22938 O O . GLU A 1 29 ? 3.538 12.578 -8.784 1.00 0.00 29 GLU A O 13
ATOM 22950 N N . GLN A 1 30 ? 1.879 11.166 -9.304 1.00 0.00 30 GLN A N 13
ATOM 22951 C CA . GLN A 1 30 ? 2.095 10.338 -8.125 1.00 0.00 30 GLN A CA 13
ATOM 22952 C C . GLN A 1 30 ? 1.403 8.988 -8.257 1.00 0.00 30 GLN A C 13
ATOM 22953 O O . GLN A 1 30 ? 0.552 8.792 -9.128 1.00 0.00 30 GLN A O 13
ATOM 22967 N N . THR A 1 31 ? 1.764 8.071 -7.373 1.00 0.00 31 THR A N 13
ATOM 22968 C CA . THR A 1 31 ? 1.085 6.794 -7.269 1.00 0.00 31 THR A CA 13
ATOM 22969 C C . THR A 1 31 ? 0.090 6.838 -6.105 1.00 0.00 31 THR A C 13
ATOM 22970 O O . THR A 1 31 ? 0.489 6.874 -4.942 1.00 0.00 31 THR A O 13
ATOM 22981 N N . GLU A 1 32 ? -1.200 6.866 -6.433 1.00 0.00 32 GLU A N 13
ATOM 22982 C CA . GLU A 1 32 ? -2.263 6.983 -5.437 1.00 0.00 32 GLU A CA 13
ATOM 22983 C C . GLU A 1 32 ? -2.308 5.785 -4.494 1.00 0.00 32 GLU A C 13
ATOM 22984 O O . GLU A 1 32 ? -1.852 5.858 -3.349 1.00 0.00 32 GLU A O 13
ATOM 22996 N N . THR A 1 33 ? -2.862 4.690 -4.980 1.00 0.00 33 THR A N 13
ATOM 22997 C CA . THR A 1 33 ? -3.038 3.496 -4.179 1.00 0.00 33 THR A CA 13
ATOM 22998 C C . THR A 1 33 ? -2.541 2.275 -4.929 1.00 0.00 33 THR A C 13
ATOM 22999 O O . THR A 1 33 ? -2.626 2.216 -6.158 1.00 0.00 33 THR A O 13
ATOM 23010 N N . VAL A 1 34 ? -2.003 1.312 -4.200 1.00 0.00 34 VAL A N 13
ATOM 23011 C CA . VAL A 1 34 ? -1.505 0.094 -4.822 1.00 0.00 34 VAL A CA 13
ATOM 23012 C C . VAL A 1 34 ? -2.136 -1.132 -4.184 1.00 0.00 34 VAL A C 13
ATOM 23013 O O . VAL A 1 34 ? -2.440 -1.127 -2.993 1.00 0.00 34 VAL A O 13
ATOM 23026 N N . GLN A 1 35 ? -2.314 -2.182 -4.974 1.00 0.00 35 GLN A N 13
ATOM 23027 C CA . GLN A 1 35 ? -2.867 -3.426 -4.475 1.00 0.00 35 GLN A CA 13
ATOM 23028 C C . GLN A 1 35 ? -1.747 -4.348 -3.990 1.00 0.00 35 GLN A C 13
ATOM 23029 O O . GLN A 1 35 ? -0.698 -4.483 -4.643 1.00 0.00 35 GLN A O 13
ATOM 23043 N N . VAL A 1 36 ? -1.972 -4.951 -2.833 1.00 0.00 36 VAL A N 13
ATOM 23044 C CA . VAL A 1 36 ? -1.015 -5.866 -2.223 1.00 0.00 36 VAL A CA 13
ATOM 23045 C C . VAL A 1 36 ? -1.700 -7.187 -1.881 1.00 0.00 36 VAL A C 13
ATOM 23046 O O . VAL A 1 36 ? -2.817 -7.207 -1.359 1.00 0.00 36 VAL A O 13
ATOM 23059 N N . ASP A 1 37 ? -1.029 -8.281 -2.199 1.00 0.00 37 ASP A N 13
ATOM 23060 C CA . ASP A 1 37 ? -1.530 -9.619 -1.915 1.00 0.00 37 ASP A CA 13
ATOM 23061 C C . ASP A 1 37 ? -0.481 -10.397 -1.137 1.00 0.00 37 ASP A C 13
ATOM 23062 O O . ASP A 1 37 ? 0.712 -10.112 -1.241 1.00 0.00 37 ASP A O 13
ATOM 23071 N N . LEU A 1 38 ? -0.922 -11.370 -0.361 1.00 0.00 38 LEU A N 13
ATOM 23072 C CA . LEU A 1 38 ? -0.020 -12.160 0.465 1.00 0.00 38 LEU A CA 13
ATOM 23073 C C . LEU A 1 38 ?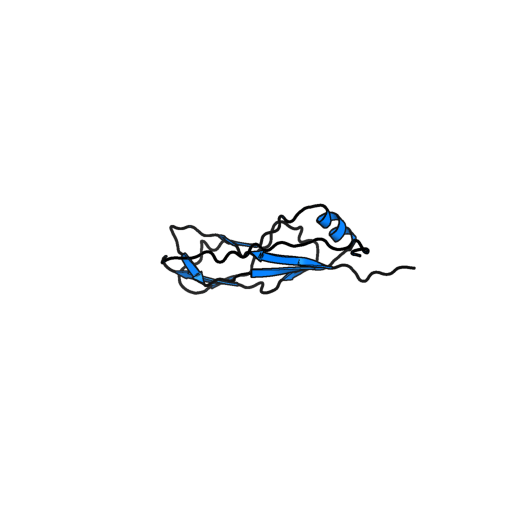 -0.332 -13.644 0.334 1.00 0.00 38 LEU A C 13
ATOM 23074 O O . LEU A 1 38 ? -1.495 -14.048 0.379 1.00 0.00 38 LEU A O 13
ATOM 23090 N N . GLU A 1 39 ? 0.709 -14.445 0.157 1.00 0.00 39 GLU A N 13
ATOM 23091 C CA . GLU A 1 39 ? 0.564 -15.894 0.107 1.00 0.00 39 GLU A CA 13
ATOM 23092 C C . GLU A 1 39 ? 1.490 -16.561 1.107 1.00 0.00 39 GLU A C 13
ATOM 23093 O O . GLU A 1 39 ? 2.595 -16.084 1.373 1.00 0.00 39 GLU A O 13
ATOM 23105 N N . GLY A 1 40 ? 1.033 -17.666 1.662 1.00 0.00 40 GLY A N 13
ATOM 23106 C CA . GLY A 1 40 ? 1.855 -18.426 2.581 1.00 0.00 40 GLY A CA 13
ATOM 23107 C C . GLY A 1 40 ? 1.039 -19.096 3.663 1.00 0.00 40 GLY A C 13
ATOM 23108 O O . GLY A 1 40 ? -0.161 -19.305 3.489 1.00 0.00 40 GLY A O 13
ATOM 23112 N N . PRO A 1 41 ? 1.671 -19.458 4.790 1.00 0.00 41 PRO A N 13
ATOM 23113 C CA . PRO A 1 41 ? 0.980 -20.075 5.925 1.00 0.00 41 PRO A CA 13
ATOM 23114 C C . PRO A 1 41 ? -0.155 -19.200 6.442 1.00 0.00 41 PRO A C 13
ATOM 23115 O O . PRO A 1 41 ? 0.078 -18.137 7.024 1.00 0.00 41 PRO A O 13
ATOM 23126 N N . ARG A 1 42 ? -1.384 -19.651 6.211 1.00 0.00 42 ARG A N 13
ATOM 23127 C CA . ARG A 1 42 ? -2.569 -18.907 6.628 1.00 0.00 42 ARG A CA 13
ATOM 23128 C C . ARG A 1 42 ? -2.600 -18.689 8.136 1.00 0.00 42 ARG A C 13
ATOM 23129 O O . ARG A 1 42 ? -3.201 -17.730 8.608 1.00 0.00 42 ARG A O 13
ATOM 23150 N N . GLY A 1 43 ? -1.963 -19.582 8.889 1.00 0.00 43 GLY A N 13
ATOM 23151 C CA . GLY A 1 43 ? -1.877 -19.411 10.328 1.00 0.00 43 GLY A CA 13
ATOM 23152 C C . GLY A 1 43 ? -1.291 -18.059 10.714 1.00 0.00 43 GLY A C 13
ATOM 23153 O O . GLY A 1 43 ? -1.739 -17.433 11.672 1.00 0.00 43 GLY A O 13
ATOM 23157 N N . VAL A 1 44 ? -0.286 -17.608 9.969 1.00 0.00 44 VAL A N 13
ATOM 23158 C CA . VAL A 1 44 ? 0.277 -16.276 10.173 1.00 0.00 44 VAL A CA 13
ATOM 23159 C C . VAL A 1 44 ? -0.720 -15.205 9.728 1.00 0.00 44 VAL A C 13
ATOM 23160 O O . VAL A 1 44 ? -0.939 -14.208 10.421 1.00 0.00 44 VAL A O 13
ATOM 23173 N N . LEU A 1 45 ? -1.335 -15.442 8.573 1.00 0.00 45 LEU A N 13
ATOM 23174 C CA . LEU A 1 45 ? -2.278 -14.499 7.978 1.00 0.00 45 LEU A CA 13
ATOM 23175 C C . LEU A 1 45 ? -3.455 -14.220 8.905 1.00 0.00 45 LEU A C 13
ATOM 23176 O O . LEU A 1 45 ? -3.853 -13.072 9.073 1.00 0.00 45 LEU A O 13
ATOM 23192 N N . THR A 1 46 ? -4.007 -15.269 9.504 1.00 0.00 46 THR A N 13
ATOM 23193 C CA . THR A 1 46 ? -5.134 -15.127 10.418 1.00 0.00 46 THR A CA 13
ATOM 23194 C C . THR A 1 46 ? -4.766 -14.248 11.617 1.00 0.00 46 THR A C 13
ATOM 23195 O O . THR A 1 46 ? -5.541 -13.380 12.016 1.00 0.00 46 THR A O 13
ATOM 23206 N N . VAL A 1 47 ? -3.573 -14.455 12.169 1.00 0.00 47 VAL A N 13
ATOM 23207 C CA . VAL A 1 47 ? -3.099 -13.647 13.293 1.00 0.00 47 VAL A CA 13
ATOM 23208 C C . VAL A 1 47 ? -2.946 -12.187 12.869 1.00 0.00 47 VAL A C 13
ATOM 23209 O O . VAL A 1 47 ? -3.266 -11.265 13.624 1.00 0.00 47 VAL A O 13
ATOM 23222 N N . PHE A 1 48 ? -2.471 -11.996 11.645 1.00 0.00 48 PHE A N 13
ATOM 23223 C CA . PHE A 1 48 ? -2.296 -10.666 11.079 1.00 0.00 48 PHE A CA 13
ATOM 23224 C C . PHE A 1 48 ? -3.657 -10.023 10.814 1.00 0.00 48 PHE A C 13
ATOM 23225 O O . PHE A 1 48 ? -3.829 -8.816 10.965 1.00 0.00 48 PHE A O 13
ATOM 23242 N N . ARG A 1 49 ? -4.623 -10.852 10.439 1.00 0.00 49 ARG A N 13
ATOM 23243 C CA . ARG A 1 49 ? -5.964 -10.406 10.115 1.00 0.00 49 ARG A CA 13
ATOM 23244 C C . ARG A 1 49 ? -6.772 -10.046 11.360 1.00 0.00 49 ARG A C 13
ATOM 23245 O O . ARG A 1 49 ? -7.801 -9.374 11.264 1.00 0.00 49 ARG A O 13
ATOM 23266 N N . PHE A 1 50 ? -6.319 -10.508 12.520 1.00 0.00 50 PHE A N 13
ATOM 23267 C CA . PHE A 1 50 ? -6.946 -10.141 13.779 1.00 0.00 50 PHE A CA 13
ATOM 23268 C C . PHE A 1 50 ? -6.664 -8.683 14.111 1.00 0.00 50 PHE A C 13
ATOM 23269 O O . PHE A 1 50 ? -7.470 -8.006 14.753 1.00 0.00 50 PHE A O 13
ATOM 23286 N N . ALA A 1 51 ? -5.519 -8.202 13.654 1.00 0.00 51 ALA A N 13
ATOM 23287 C CA . ALA A 1 51 ? -5.099 -6.843 13.925 1.00 0.00 51 ALA A CA 13
ATOM 23288 C C . ALA A 1 51 ? -5.660 -5.891 12.884 1.00 0.00 51 ALA A C 13
ATOM 23289 O O . ALA A 1 51 ? -6.070 -6.304 11.798 1.00 0.00 51 ALA A O 13
ATOM 23296 N N . ARG A 1 52 ? -5.694 -4.621 13.229 1.00 0.00 52 ARG A N 13
ATOM 23297 C CA . ARG A 1 52 ? -6.137 -3.585 12.328 1.00 0.00 52 ARG A CA 13
ATOM 23298 C C . ARG A 1 52 ? -4.973 -3.145 11.454 1.00 0.00 52 ARG A C 13
ATOM 23299 O O . ARG A 1 52 ? -3.817 -3.353 11.828 1.00 0.00 52 ARG A O 13
ATOM 23320 N N . PRO A 1 53 ? -5.247 -2.566 10.273 1.00 0.00 53 PRO A N 13
ATOM 23321 C CA . PRO A 1 53 ? -4.199 -2.113 9.366 1.00 0.00 53 PRO A CA 13
ATOM 23322 C C . PRO A 1 53 ? -3.161 -1.236 10.050 1.00 0.00 53 PRO A C 13
ATOM 23323 O O . PRO A 1 53 ? -3.480 -0.199 10.633 1.00 0.00 53 PRO A O 13
ATOM 23334 N N . SER A 1 54 ? -1.921 -1.677 9.971 1.00 0.00 54 SER A N 13
ATOM 23335 C CA . SER A 1 54 ? -0.796 -0.933 10.468 1.00 0.00 54 SER A CA 13
ATOM 23336 C C . SER A 1 54 ? 0.288 -0.878 9.401 1.00 0.00 54 SER A C 13
ATOM 23337 O O . SER A 1 54 ? 1.411 -0.432 9.640 1.00 0.00 54 SER A O 13
ATOM 23345 N N . TYR A 1 55 ? -0.075 -1.341 8.217 1.00 0.00 55 TYR A N 13
ATOM 23346 C CA . TYR A 1 55 ? 0.839 -1.395 7.090 1.00 0.00 55 TYR A CA 13
ATOM 23347 C C . TYR A 1 55 ? 0.746 -0.120 6.271 1.00 0.00 55 TYR A C 13
ATOM 23348 O O . TYR A 1 55 ? -0.338 0.283 5.847 1.00 0.00 55 TYR A O 13
ATOM 23366 N N . GLU A 1 56 ? 1.886 0.514 6.063 1.00 0.00 56 GLU A N 13
ATOM 23367 C CA . GLU A 1 56 ? 1.935 1.796 5.385 1.00 0.00 56 GLU A CA 13
ATOM 23368 C C . GLU A 1 56 ? 2.976 1.772 4.276 1.00 0.00 56 GLU A C 13
ATOM 23369 O O . GLU A 1 56 ? 3.960 1.025 4.344 1.00 0.00 56 GLU A O 13
ATOM 23381 N N . VAL A 1 57 ? 2.749 2.574 3.249 1.00 0.00 57 VAL A N 13
ATOM 23382 C CA . VAL A 1 57 ? 3.652 2.646 2.113 1.00 0.00 57 VAL A CA 13
ATOM 23383 C C . VAL A 1 57 ? 4.101 4.085 1.913 1.00 0.00 57 VAL A C 13
ATOM 23384 O O . VAL A 1 57 ? 3.272 4.981 1.772 1.00 0.00 57 VAL A O 13
ATOM 23397 N N . PHE A 1 58 ? 5.406 4.304 1.906 1.00 0.00 58 PHE A N 13
ATOM 23398 C CA . PHE A 1 58 ? 5.946 5.647 1.761 1.00 0.00 58 PHE A CA 13
ATOM 23399 C C . PHE A 1 58 ? 7.312 5.621 1.087 1.00 0.00 58 PHE A C 13
ATOM 23400 O O . PHE A 1 58 ? 8.037 4.628 1.161 1.00 0.00 58 PHE A O 13
ATOM 23417 N N . VAL A 1 59 ? 7.638 6.716 0.413 1.00 0.00 59 VAL A N 13
ATOM 23418 C CA . VAL A 1 59 ? 8.934 6.878 -0.238 1.00 0.00 59 VAL A CA 13
ATOM 23419 C C . VAL A 1 59 ? 9.545 8.222 0.139 1.00 0.00 59 VAL A C 13
ATOM 23420 O O . VAL A 1 59 ? 8.825 9.207 0.313 1.00 0.00 59 VAL A O 13
ATOM 23433 N N . ASP A 1 60 ? 10.862 8.258 0.278 1.00 0.00 60 ASP A N 13
ATOM 23434 C CA . ASP A 1 60 ? 11.565 9.485 0.635 1.00 0.00 60 ASP A CA 13
ATOM 23435 C C . ASP A 1 60 ? 12.328 10.030 -0.569 1.00 0.00 60 ASP A C 13
ATOM 23436 O O . ASP A 1 60 ? 13.366 9.487 -0.962 1.00 0.00 60 ASP A O 13
ATOM 23445 N N . LEU A 1 61 ? 11.792 11.087 -1.158 1.00 0.00 61 LEU A N 13
ATOM 23446 C CA . LEU A 1 61 ? 12.383 11.709 -2.337 1.00 0.00 61 LEU A CA 13
ATOM 23447 C C . LEU A 1 61 ? 12.518 13.212 -2.107 1.00 0.00 61 LEU A C 13
ATOM 23448 O O . LEU A 1 61 ? 11.521 13.929 -2.035 1.00 0.00 61 LEU A O 13
ATOM 23464 N N . THR A 1 62 ? 13.747 13.684 -1.982 1.00 0.00 62 THR A N 13
ATOM 23465 C CA . THR A 1 62 ? 13.987 15.076 -1.642 1.00 0.00 62 THR A CA 13
ATOM 23466 C C . THR A 1 62 ? 14.527 15.891 -2.820 1.00 0.00 62 THR A C 13
ATOM 23467 O O . THR A 1 62 ? 14.213 17.075 -2.948 1.00 0.00 62 THR A O 13
ATOM 23478 N N . GLU A 1 63 ? 15.339 15.274 -3.675 1.00 0.00 63 GLU A N 13
ATOM 23479 C CA . GLU A 1 63 ? 15.902 15.978 -4.824 1.00 0.00 63 GLU A CA 13
ATOM 23480 C C . GLU A 1 63 ? 15.320 15.470 -6.138 1.00 0.00 63 GLU A C 13
ATOM 23481 O O . GLU A 1 63 ? 15.327 16.187 -7.142 1.00 0.00 63 GLU A O 13
ATOM 23493 N N . ALA A 1 64 ? 14.829 14.238 -6.128 1.00 0.00 64 ALA A N 13
ATOM 23494 C CA . ALA A 1 64 ? 14.215 13.642 -7.308 1.00 0.00 64 ALA A CA 13
ATOM 23495 C C . ALA A 1 64 ? 13.027 14.476 -7.772 1.00 0.00 64 ALA A C 13
ATOM 23496 O O . ALA A 1 64 ? 12.033 14.594 -7.058 1.00 0.00 64 ALA A O 13
ATOM 23503 N N . GLY A 1 65 ? 13.136 15.054 -8.962 1.00 0.00 65 GLY A N 13
ATOM 23504 C CA . GLY A 1 65 ? 12.119 15.982 -9.405 1.00 0.00 65 GLY A CA 13
ATOM 23505 C C . GLY A 1 65 ? 11.763 15.869 -10.873 1.00 0.00 65 GLY A C 13
ATOM 23506 O O . GLY A 1 65 ? 10.771 15.228 -11.223 1.00 0.00 65 GLY A O 13
ATOM 23510 N N . GLU A 1 66 ? 12.574 16.504 -11.711 1.00 0.00 66 GLU A N 13
ATOM 23511 C CA . GLU A 1 66 ? 12.284 16.673 -13.139 1.00 0.00 66 GLU A CA 13
ATOM 23512 C C . GLU A 1 66 ? 11.832 15.387 -13.821 1.00 0.00 66 GLU A C 13
ATOM 23513 O O . GLU A 1 66 ? 12.326 14.293 -13.529 1.00 0.00 66 GLU A O 13
ATOM 23525 N N . GLY A 1 67 ? 10.920 15.547 -14.772 1.00 0.00 67 GLY A N 13
ATOM 23526 C CA . GLY A 1 67 ? 10.287 14.416 -15.391 1.00 0.00 67 GLY A CA 13
ATOM 23527 C C . GLY A 1 67 ? 9.411 13.712 -14.398 1.00 0.00 67 GLY A C 13
ATOM 23528 O O . GLY A 1 67 ? 8.545 14.322 -13.782 1.00 0.00 67 GLY A O 13
ATOM 23532 N N . SER A 1 68 ? 9.638 12.439 -14.252 1.00 0.00 68 SER A N 13
ATOM 23533 C CA . SER A 1 68 ? 9.069 11.684 -13.163 1.00 0.00 68 SER A CA 13
ATOM 23534 C C . SER A 1 68 ? 10.098 10.682 -12.690 1.00 0.00 68 SER A C 13
ATOM 23535 O O . SER A 1 68 ? 10.893 10.173 -13.486 1.00 0.00 68 SER A O 13
ATOM 23543 N N . HIS A 1 69 ? 10.108 10.408 -11.406 1.00 0.00 69 HIS A N 13
ATOM 23544 C CA . HIS A 1 69 ? 11.142 9.564 -10.850 1.00 0.00 69 HIS A CA 13
ATOM 23545 C C . HIS A 1 69 ? 10.580 8.218 -10.433 1.00 0.00 69 HIS A C 13
ATOM 23546 O O . HIS A 1 69 ? 9.649 8.137 -9.637 1.00 0.00 69 HIS A O 13
ATOM 23561 N N . THR A 1 70 ? 11.153 7.170 -10.992 1.00 0.00 70 THR A N 13
ATOM 23562 C CA . THR A 1 70 ? 10.726 5.817 -10.715 1.00 0.00 70 THR A CA 13
ATOM 23563 C C . THR A 1 70 ? 11.739 5.104 -9.813 1.00 0.00 70 THR A C 13
ATOM 23564 O O . THR A 1 70 ? 12.894 4.923 -10.189 1.00 0.00 70 THR A O 13
ATOM 23575 N N . VAL A 1 71 ? 11.302 4.731 -8.615 1.00 0.00 71 VAL A N 13
ATOM 23576 C CA . VAL A 1 71 ? 12.157 4.017 -7.666 1.00 0.00 71 VAL A CA 13
ATOM 23577 C C . VAL A 1 71 ? 11.485 2.731 -7.200 1.00 0.00 71 VAL A C 13
ATOM 23578 O O . VAL A 1 71 ? 10.285 2.541 -7.415 1.00 0.00 71 VAL A O 13
ATOM 23591 N N . ASP A 1 72 ? 12.251 1.844 -6.580 1.00 0.00 72 ASP A N 13
ATOM 23592 C CA . ASP A 1 72 ? 11.669 0.654 -5.972 1.00 0.00 72 ASP A CA 13
ATOM 23593 C C . ASP A 1 72 ? 11.192 1.004 -4.569 1.00 0.00 72 ASP A C 13
ATOM 23594 O O . ASP A 1 72 ? 11.850 1.764 -3.853 1.00 0.00 72 ASP A O 13
ATOM 23603 N N . VAL A 1 73 ? 10.039 0.477 -4.192 1.00 0.00 73 VAL A N 13
ATOM 23604 C CA . VAL A 1 73 ? 9.368 0.907 -2.970 1.00 0.00 73 VAL A CA 13
ATOM 23605 C C . VAL A 1 73 ? 9.559 -0.078 -1.825 1.00 0.00 73 VAL A C 13
ATOM 23606 O O . VAL A 1 73 ? 9.355 -1.284 -1.982 1.00 0.00 73 VAL A O 13
ATOM 23619 N N . GLU A 1 74 ? 9.946 0.454 -0.674 1.00 0.00 74 GLU A N 13
ATOM 23620 C CA . GLU A 1 74 ? 10.017 -0.321 0.553 1.00 0.00 74 GLU A CA 13
ATOM 23621 C C . GLU A 1 74 ? 8.671 -0.268 1.265 1.00 0.00 74 GLU A C 13
ATOM 23622 O O . GLU A 1 74 ? 7.918 0.694 1.110 1.00 0.00 74 GLU A O 13
ATOM 23634 N N . HIS A 1 75 ? 8.353 -1.300 2.029 1.00 0.00 75 HIS A N 13
ATOM 23635 C CA . HIS A 1 75 ? 7.060 -1.365 2.699 1.00 0.00 75 HIS A CA 13
ATOM 23636 C C . HIS A 1 75 ? 7.239 -1.481 4.205 1.00 0.00 75 HIS A C 13
ATOM 23637 O O . HIS A 1 75 ? 8.246 -2.007 4.681 1.00 0.00 75 HIS A O 13
ATOM 23652 N N . ARG A 1 76 ? 6.259 -0.992 4.950 1.00 0.00 76 ARG A N 13
ATOM 23653 C CA . ARG A 1 76 ? 6.278 -1.091 6.401 1.00 0.00 76 ARG A CA 13
ATOM 23654 C C . ARG A 1 76 ? 4.994 -1.738 6.907 1.00 0.00 76 ARG A C 13
ATOM 23655 O O . ARG A 1 76 ? 3.997 -1.814 6.185 1.00 0.00 76 ARG A O 13
ATOM 23676 N N . GLY A 1 77 ? 5.024 -2.203 8.147 1.00 0.00 77 GLY A N 13
ATOM 23677 C CA . GLY A 1 77 ? 3.893 -2.917 8.699 1.00 0.00 77 GLY A CA 13
ATOM 23678 C C . GLY A 1 77 ? 4.113 -4.412 8.666 1.00 0.00 77 GLY A C 13
ATOM 23679 O O . GLY A 1 77 ? 4.315 -5.042 9.702 1.00 0.00 77 GLY A O 13
ATOM 23683 N N . PHE A 1 78 ? 4.084 -4.976 7.471 1.00 0.00 78 PHE A N 13
ATOM 23684 C CA . PHE A 1 78 ? 4.330 -6.399 7.291 1.00 0.00 78 PHE A CA 13
ATOM 23685 C C . PHE A 1 78 ? 5.782 -6.645 6.886 1.00 0.00 78 PHE A C 13
ATOM 23686 O O . PHE A 1 78 ? 6.379 -5.838 6.167 1.00 0.00 78 PHE A O 13
ATOM 23703 N N . PRO A 1 79 ? 6.377 -7.751 7.364 1.00 0.00 79 PRO A N 13
ATOM 23704 C CA . PRO A 1 79 ? 7.737 -8.134 7.006 1.00 0.00 79 PRO A CA 13
ATOM 23705 C C . PRO A 1 79 ? 7.780 -9.003 5.753 1.00 0.00 79 PRO A C 13
ATOM 23706 O O . PRO A 1 79 ? 6.742 -9.336 5.180 1.00 0.00 79 PRO A O 13
ATOM 23717 N N . GLY A 1 80 ? 8.981 -9.391 5.342 1.00 0.00 80 GLY A N 13
ATOM 23718 C CA . GLY A 1 80 ? 9.126 -10.198 4.147 1.00 0.00 80 GLY A CA 13
ATOM 23719 C C . GLY A 1 80 ? 9.137 -11.683 4.447 1.00 0.00 80 GLY A C 13
ATOM 23720 O O . GLY A 1 80 ? 9.763 -12.465 3.729 1.00 0.00 80 GLY A O 13
ATOM 23724 N N . ASP A 1 81 ? 8.447 -12.072 5.514 1.00 0.00 81 ASP A N 13
ATOM 23725 C CA . ASP A 1 81 ? 8.369 -13.477 5.910 1.00 0.00 81 ASP A CA 13
ATOM 23726 C C . ASP A 1 81 ? 7.444 -14.246 4.978 1.00 0.00 81 ASP A C 13
ATOM 23727 O O . ASP A 1 81 ? 7.718 -15.385 4.601 1.00 0.00 81 ASP A O 13
ATOM 23736 N N . LEU A 1 82 ? 6.354 -13.602 4.604 1.00 0.00 82 LEU A N 13
ATOM 23737 C CA . LEU A 1 82 ? 5.373 -14.199 3.718 1.00 0.00 82 LEU A CA 13
ATOM 23738 C C . LEU A 1 82 ? 5.670 -13.805 2.278 1.00 0.00 82 LEU A C 13
ATOM 23739 O O . LEU A 1 82 ? 6.559 -12.987 2.025 1.00 0.00 82 LEU A O 13
ATOM 23755 N N . ALA A 1 83 ? 4.935 -14.377 1.336 1.00 0.00 83 ALA A N 13
ATOM 23756 C CA . ALA A 1 83 ? 5.094 -14.016 -0.061 1.00 0.00 83 ALA A CA 13
ATOM 23757 C C . ALA A 1 83 ? 4.346 -12.722 -0.336 1.00 0.00 83 ALA A C 13
ATOM 23758 O O . ALA A 1 83 ? 3.113 -12.699 -0.368 1.00 0.00 83 ALA A O 13
ATOM 23765 N N . VAL A 1 84 ? 5.095 -11.649 -0.522 1.00 0.00 84 VAL A N 13
ATOM 23766 C CA . VAL A 1 84 ? 4.510 -10.331 -0.691 1.00 0.00 84 VAL A CA 13
ATOM 23767 C C . VAL A 1 84 ? 4.310 -10.024 -2.164 1.00 0.00 84 VAL A C 13
ATOM 23768 O O . VAL A 1 84 ? 5.269 -9.982 -2.941 1.00 0.00 84 VAL A O 13
ATOM 23781 N N . THR A 1 85 ? 3.065 -9.810 -2.543 1.00 0.00 85 THR A N 13
ATOM 23782 C CA . THR A 1 85 ? 2.734 -9.513 -3.914 1.00 0.00 85 THR A CA 13
ATOM 23783 C C . THR A 1 85 ? 2.184 -8.103 -3.996 1.00 0.00 85 THR A C 13
ATOM 23784 O O . THR A 1 85 ? 1.345 -7.701 -3.196 1.00 0.00 85 THR A O 13
ATOM 23795 N N . VAL A 1 86 ? 2.682 -7.356 -4.943 1.00 0.00 86 VAL A N 13
ATOM 23796 C CA . VAL A 1 86 ? 2.313 -5.968 -5.116 1.00 0.00 86 VAL A CA 13
ATOM 23797 C C . VAL A 1 86 ? 2.180 -5.719 -6.587 1.00 0.00 86 VAL A C 13
ATOM 23798 O O . VAL A 1 86 ? 2.602 -6.565 -7.379 1.00 0.00 86 VAL A O 13
ATOM 23811 N N . GLU A 1 87 ? 1.606 -4.604 -6.991 1.00 0.00 87 GLU A N 13
ATOM 23812 C CA . GLU A 1 87 ? 2.064 -4.102 -8.256 1.00 0.00 87 GLU A CA 13
ATOM 23813 C C . GLU A 1 87 ? 2.135 -2.596 -8.307 1.00 0.00 87 GLU A C 13
ATOM 23814 O O . GLU A 1 87 ? 1.192 -1.901 -8.680 1.00 0.00 87 GLU A O 13
ATOM 23826 N N . PRO A 1 88 ? 3.288 -2.108 -7.859 1.00 0.00 88 PRO A N 13
ATOM 23827 C CA . PRO A 1 88 ? 4.263 -1.417 -8.629 1.00 0.00 88 PRO A CA 13
ATOM 23828 C C . PRO A 1 88 ? 5.589 -2.156 -8.459 1.00 0.00 88 PRO A C 13
ATOM 23829 O O . PRO A 1 88 ? 6.059 -2.399 -7.342 1.00 0.00 88 PRO A O 13
ATOM 23840 N N . ARG A 1 89 ? 6.232 -2.484 -9.518 1.00 0.00 89 ARG A N 13
ATOM 23841 C CA . ARG A 1 89 ? 7.470 -3.219 -9.361 1.00 0.00 89 ARG A CA 13
ATOM 23842 C C . ARG A 1 89 ? 8.585 -2.206 -9.231 1.00 0.00 89 ARG A C 13
ATOM 23843 O O . ARG A 1 89 ? 9.634 -2.447 -8.635 1.00 0.00 89 ARG A O 13
ATOM 23864 N N . MET A 1 90 ? 8.294 -1.060 -9.814 1.00 0.00 90 MET A N 13
ATOM 23865 C CA . MET A 1 90 ? 8.960 0.194 -9.531 1.00 0.00 90 MET A CA 13
ATOM 23866 C C . MET A 1 90 ? 7.881 1.269 -9.610 1.00 0.00 90 MET A C 13
ATOM 23867 O O . MET A 1 90 ? 6.952 1.141 -10.413 1.00 0.00 90 MET A O 13
ATOM 23881 N N . ALA A 1 91 ? 7.977 2.315 -8.806 1.00 0.00 91 ALA A N 13
ATOM 23882 C CA . ALA A 1 91 ? 6.867 3.253 -8.684 1.00 0.00 91 ALA A CA 13
ATOM 23883 C C . ALA A 1 91 ? 7.255 4.639 -9.157 1.00 0.00 91 ALA A C 13
ATOM 23884 O O . ALA A 1 91 ? 8.413 5.043 -9.066 1.00 0.00 91 ALA A O 13
ATOM 23891 N N . ARG A 1 92 ? 6.261 5.361 -9.646 1.00 0.00 92 ARG A N 13
ATOM 23892 C CA . ARG A 1 92 ? 6.482 6.612 -10.344 1.00 0.00 92 ARG A CA 13
ATOM 23893 C C . ARG A 1 92 ? 5.921 7.786 -9.547 1.00 0.00 92 ARG A C 13
ATOM 23894 O O . ARG A 1 92 ? 4.752 7.783 -9.151 1.00 0.00 92 ARG A O 13
ATOM 23915 N N . VAL A 1 93 ? 6.777 8.767 -9.294 1.00 0.00 93 VAL A N 13
ATOM 23916 C CA . VAL A 1 93 ? 6.392 9.984 -8.584 1.00 0.00 93 VAL A CA 13
ATOM 23917 C C . VAL A 1 93 ? 7.031 11.205 -9.246 1.00 0.00 93 VAL A C 13
ATOM 23918 O O . VAL A 1 93 ? 8.236 11.209 -9.510 1.00 0.00 93 VAL A O 13
ATOM 23931 N N . GLN A 1 94 ? 6.234 12.234 -9.512 1.00 0.00 94 GLN A N 13
ATOM 23932 C CA . GLN A 1 94 ? 6.748 13.457 -10.108 1.00 0.00 94 GLN A CA 13
ATOM 23933 C C . GLN A 1 94 ? 6.695 14.609 -9.114 1.00 0.00 94 GLN A C 13
ATOM 23934 O O . GLN A 1 94 ? 5.621 14.979 -8.622 1.00 0.00 94 GLN A O 13
ATOM 23948 N N . LEU A 1 95 ? 7.856 15.177 -8.837 1.00 0.00 95 LEU A N 13
ATOM 23949 C CA . LEU A 1 95 ? 7.960 16.342 -7.973 1.00 0.00 95 LEU A CA 13
ATOM 23950 C C . LEU A 1 95 ? 8.482 17.525 -8.777 1.00 0.00 95 LEU A C 13
ATOM 23951 O O . LEU A 1 95 ? 9.540 17.449 -9.398 1.00 0.00 95 LEU A O 13
ATOM 23967 N N . GLU A 1 96 ? 7.747 18.618 -8.769 1.00 0.00 96 GLU A N 13
ATOM 23968 C CA . GLU A 1 96 ? 8.117 19.769 -9.571 1.00 0.00 96 GLU A CA 13
ATOM 23969 C C . GLU A 1 96 ? 7.927 21.048 -8.767 1.00 0.00 96 GLU A C 13
ATOM 23970 O O . GLU A 1 96 ? 7.018 21.139 -7.945 1.00 0.00 96 GLU A O 13
ATOM 23982 N N . GLU A 1 97 ? 8.822 22.005 -8.981 1.00 0.00 97 GLU A N 13
ATOM 23983 C CA . GLU A 1 97 ? 8.838 23.248 -8.218 1.00 0.00 97 GLU A CA 13
ATOM 23984 C C . GLU A 1 97 ? 7.531 24.025 -8.352 1.00 0.00 97 GLU A C 13
ATOM 23985 O O . GLU A 1 97 ? 7.129 24.399 -9.461 1.00 0.00 97 GLU A O 13
ATOM 23997 N N . ARG A 1 98 ? 6.902 24.273 -7.201 1.00 0.00 98 ARG A N 13
ATOM 23998 C CA . ARG A 1 98 ? 5.684 25.065 -7.092 1.00 0.00 98 ARG A CA 13
ATOM 23999 C C . ARG A 1 98 ? 4.474 24.358 -7.702 1.00 0.00 98 ARG A C 13
ATOM 24000 O O . ARG A 1 98 ? 4.585 23.624 -8.684 1.00 0.00 98 ARG A O 13
ATOM 24021 N N . GLN A 1 99 ? 3.324 24.576 -7.076 1.00 0.00 99 GLN A N 13
ATOM 24022 C CA . GLN A 1 99 ? 2.053 24.060 -7.562 1.00 0.00 99 GLN A CA 13
ATOM 24023 C C . GLN A 1 99 ? 1.830 24.428 -9.029 1.00 0.00 99 GLN A C 13
ATOM 24024 O O . GLN A 1 99 ? 1.928 25.596 -9.413 1.00 0.00 99 GLN A O 13
ATOM 24038 N N . THR A 1 100 ? 1.529 23.419 -9.833 1.00 0.00 100 THR A N 13
ATOM 24039 C CA . THR A 1 100 ? 1.369 23.597 -11.267 1.00 0.00 100 THR A CA 13
ATOM 24040 C C . THR A 1 100 ? -0.089 23.883 -11.635 1.00 0.00 100 THR A C 13
ATOM 24041 O O . THR A 1 100 ? -0.905 24.206 -10.770 1.00 0.00 100 THR A O 13
ATOM 24052 N N . VAL A 1 101 ? -0.404 23.783 -12.924 1.00 0.00 101 VAL A N 13
ATOM 24053 C CA . VAL A 1 101 ? -1.752 24.047 -13.420 1.00 0.00 101 VAL A CA 13
ATOM 24054 C C . VAL A 1 101 ? -2.759 23.071 -12.810 1.00 0.00 101 VAL A C 13
ATOM 24055 O O . VAL A 1 101 ? -2.547 21.857 -12.823 1.00 0.00 101 VAL A O 13
ATOM 24068 N N . SER A 1 102 ? -3.854 23.607 -12.289 1.00 0.00 102 SER A N 13
ATOM 24069 C CA . SER A 1 102 ? -4.865 22.796 -11.635 1.00 0.00 102 SER A CA 13
ATOM 24070 C C . SER A 1 102 ? -5.822 22.192 -12.657 1.00 0.00 102 SER A C 13
ATOM 24071 O O . SER A 1 102 ? -6.887 22.746 -12.935 1.00 0.00 102 SER A O 13
ATOM 24079 N N . VAL A 1 103 ? -5.421 21.074 -13.239 1.00 0.00 103 VAL A N 13
ATOM 24080 C CA . VAL A 1 103 ? -6.258 20.372 -14.197 1.00 0.00 103 VAL A CA 13
ATOM 24081 C C . VAL A 1 103 ? -6.620 18.975 -13.683 1.00 0.00 103 VAL A C 13
ATOM 24082 O O . VAL A 1 103 ? -5.784 18.072 -13.629 1.00 0.00 103 VAL A O 13
ATOM 24095 N N . PRO A 1 104 ? -7.875 18.794 -13.255 1.00 0.00 104 PRO A N 13
ATOM 24096 C CA . PRO A 1 104 ? -8.357 17.522 -12.743 1.00 0.00 104 PRO A CA 13
ATOM 24097 C C . PRO A 1 104 ? -8.764 16.569 -13.862 1.00 0.00 104 PRO A C 13
ATOM 24098 O O . PRO A 1 104 ? -9.871 16.653 -14.401 1.00 0.00 104 PRO A O 13
ATOM 24109 N N . VAL A 1 105 ? -7.855 15.681 -14.229 1.00 0.00 105 VAL A N 13
ATOM 24110 C CA . VAL A 1 105 ? -8.128 14.691 -15.256 1.00 0.00 105 VAL A CA 13
ATOM 24111 C C . VAL A 1 105 ? -7.658 13.307 -14.805 1.00 0.00 105 VAL A C 13
ATOM 24112 O O . VAL A 1 105 ? -6.466 13.071 -14.609 1.00 0.00 105 VAL A O 13
ATOM 24125 N N . THR A 1 106 ? -8.605 12.402 -14.618 1.00 0.00 106 THR A N 13
ATOM 24126 C CA . THR A 1 106 ? -8.291 11.062 -14.165 1.00 0.00 106 THR A CA 13
ATOM 24127 C C . THR A 1 106 ? -8.288 10.094 -15.339 1.00 0.00 106 THR A C 13
ATOM 24128 O O . THR A 1 106 ? -9.321 9.534 -15.713 1.00 0.00 106 THR A O 13
ATOM 24139 N N . VAL A 1 107 ? -7.126 9.932 -15.941 1.00 0.00 107 VAL A N 13
ATOM 24140 C CA . VAL A 1 107 ? -6.969 9.025 -17.066 1.00 0.00 107 VAL A CA 13
ATOM 24141 C C . VAL A 1 107 ? -6.531 7.639 -16.599 1.00 0.00 107 VAL A C 13
ATOM 24142 O O . VAL A 1 107 ? -5.340 7.349 -16.463 1.00 0.00 107 VAL A O 13
ATOM 24155 N N . GLU A 1 108 ? -7.508 6.788 -16.328 1.00 0.00 108 GLU A N 13
ATOM 24156 C CA . GLU A 1 108 ? -7.234 5.438 -15.871 1.00 0.00 108 GLU A CA 13
ATOM 24157 C C . GLU A 1 108 ? -7.523 4.452 -16.996 1.00 0.00 108 GLU A C 13
ATOM 24158 O O . GLU A 1 108 ? -8.663 4.034 -17.198 1.00 0.00 108 GLU A O 13
ATOM 24170 N N . MET A 1 109 ? -6.486 4.125 -17.750 1.00 0.00 109 MET A N 13
ATOM 24171 C CA . MET A 1 109 ? -6.602 3.190 -18.860 1.00 0.00 109 MET A CA 13
ATOM 24172 C C . MET A 1 109 ? -5.226 2.675 -19.268 1.00 0.00 109 MET A C 13
ATOM 24173 O O . MET A 1 109 ? -4.568 3.227 -20.154 1.00 0.00 109 MET A O 13
ATOM 24187 N N . ILE A 1 110 ? -4.774 1.633 -18.591 1.00 0.00 110 ILE A N 13
ATOM 24188 C CA . ILE A 1 110 ? -3.476 1.047 -18.877 1.00 0.00 110 ILE A CA 13
ATOM 24189 C C . ILE A 1 110 ? -3.626 -0.393 -19.365 1.00 0.00 110 ILE A C 13
ATOM 24190 O O . ILE A 1 110 ? -3.931 -1.304 -18.599 1.00 0.00 110 ILE A O 13
ATOM 24206 N N . ASN A 1 111 ? -3.445 -0.579 -20.661 1.00 0.00 111 ASN A N 13
ATOM 24207 C CA . ASN A 1 111 ? -3.551 -1.897 -21.268 1.00 0.00 111 ASN A CA 13
ATOM 24208 C C . ASN A 1 111 ? -2.347 -2.158 -22.162 1.00 0.00 111 ASN A C 13
ATOM 24209 O O . ASN A 1 111 ? -2.201 -1.541 -23.215 1.00 0.00 111 ASN A O 13
ATOM 24220 N N . LEU A 1 112 ? -1.482 -3.056 -21.728 1.00 0.00 112 LEU A N 13
ATOM 24221 C CA . LEU A 1 112 ? -0.285 -3.393 -22.487 1.00 0.00 112 LEU A CA 13
ATOM 24222 C C . LEU A 1 112 ? -0.482 -4.711 -23.226 1.00 0.00 112 LEU A C 13
ATOM 24223 O O . LEU A 1 112 ? -1.202 -5.592 -22.754 1.00 0.00 112 LEU A O 13
ATOM 24239 N N . GLU A 1 113 ? 0.149 -4.845 -24.382 1.00 0.00 113 GLU A N 13
ATOM 24240 C CA . GLU A 1 113 ? 0.052 -6.074 -25.158 1.00 0.00 113 GLU A CA 13
ATOM 24241 C C . GLU A 1 113 ? 1.398 -6.785 -25.180 1.00 0.00 113 GLU A C 13
ATOM 24242 O O . GLU A 1 113 ? 2.448 -6.140 -25.255 1.00 0.00 113 GLU A O 13
ATOM 24254 N N . HIS A 1 114 ? 1.370 -8.107 -25.102 1.00 0.00 114 HIS A N 13
ATOM 24255 C CA . HIS A 1 114 ? 2.595 -8.892 -25.105 1.00 0.00 114 HIS A CA 13
ATOM 24256 C C . HIS A 1 114 ? 2.282 -10.361 -25.376 1.00 0.00 114 HIS A C 13
ATOM 24257 O O . HIS A 1 114 ? 2.283 -11.191 -24.467 1.00 0.00 114 HIS A O 13
ATOM 24272 N N . HIS A 1 115 ? 1.991 -10.663 -26.631 1.00 0.00 115 HIS A N 13
ATOM 24273 C CA . HIS A 1 115 ? 1.627 -12.015 -27.044 1.00 0.00 115 HIS A CA 13
ATOM 24274 C C . HIS A 1 115 ? 2.666 -12.562 -28.016 1.00 0.00 115 HIS A C 13
ATOM 24275 O O . HIS A 1 115 ? 2.815 -12.051 -29.128 1.00 0.00 115 HIS A O 13
ATOM 24290 N N . HIS A 1 116 ? 3.385 -13.594 -27.590 1.00 0.00 116 HIS A N 13
ATOM 24291 C CA . HIS A 1 116 ? 4.462 -14.161 -28.396 1.00 0.00 116 HIS A CA 13
ATOM 24292 C C . HIS A 1 116 ? 4.712 -15.627 -28.062 1.00 0.00 116 HIS A C 13
ATOM 24293 O O . HIS A 1 116 ? 4.816 -16.007 -26.895 1.00 0.00 116 HIS A O 13
ATOM 24308 N N . HIS A 1 117 ? 4.801 -16.435 -29.108 1.00 0.00 117 HIS A N 13
ATOM 24309 C CA . HIS A 1 117 ? 5.115 -17.854 -28.991 1.00 0.00 117 HIS A CA 13
ATOM 24310 C C . HIS A 1 117 ? 5.218 -18.461 -30.383 1.00 0.00 117 HIS A C 13
ATOM 24311 O O . HIS A 1 117 ? 4.234 -18.506 -31.120 1.00 0.00 117 HIS A O 13
ATOM 24326 N N . HIS A 1 118 ? 6.409 -18.903 -30.750 1.00 0.00 118 HIS A N 13
ATOM 24327 C CA . HIS A 1 118 ? 6.624 -19.501 -32.060 1.00 0.00 118 HIS A CA 13
ATOM 24328 C C . HIS A 1 118 ? 7.605 -20.660 -31.975 1.00 0.00 118 HIS A C 13
ATOM 24329 O O . HIS A 1 118 ? 8.818 -20.480 -32.071 1.00 0.00 118 HIS A O 13
ATOM 24344 N N . HIS A 1 119 ? 7.061 -21.844 -31.751 1.00 0.00 119 HIS A N 13
ATOM 24345 C CA . HIS A 1 119 ? 7.845 -23.067 -31.688 1.00 0.00 119 HIS A CA 13
ATOM 24346 C C . HIS A 1 119 ? 6.900 -24.258 -31.713 1.00 0.00 119 HIS A C 13
ATOM 24347 O O . HIS A 1 119 ? 6.665 -24.806 -32.803 1.00 0.00 119 HIS A O 13
ATOM 24363 N N . MET A 1 1 ? -3.732 -35.877 7.195 1.00 0.00 1 MET A N 14
ATOM 24364 C CA . MET A 1 1 ? -2.813 -36.127 6.060 1.00 0.00 1 MET A CA 14
ATOM 24365 C C . MET A 1 1 ? -1.823 -34.975 5.932 1.00 0.00 1 MET A C 14
ATOM 24366 O O . MET A 1 1 ? -2.112 -33.855 6.362 1.00 0.00 1 MET A O 14
ATOM 24382 N N . PRO A 1 2 ? -0.630 -35.229 5.364 1.00 0.00 2 PRO A N 14
ATOM 24383 C CA . PRO A 1 2 ? 0.358 -34.174 5.101 1.00 0.00 2 PRO A CA 14
ATOM 24384 C C . PRO A 1 2 ? -0.220 -33.091 4.195 1.00 0.00 2 PRO A C 14
ATOM 24385 O O . PRO A 1 2 ? -0.577 -33.357 3.047 1.00 0.00 2 PRO A O 14
ATOM 24396 N N . THR A 1 3 ? -0.328 -31.880 4.720 1.00 0.00 3 THR A N 14
ATOM 24397 C CA . THR A 1 3 ? -0.957 -30.792 3.993 1.00 0.00 3 THR A CA 14
ATOM 24398 C C . THR A 1 3 ? -0.083 -29.543 4.038 1.00 0.00 3 THR A C 14
ATOM 24399 O O . THR A 1 3 ? 0.691 -29.351 4.977 1.00 0.00 3 THR A O 14
ATOM 24410 N N . PHE A 1 4 ? -0.191 -28.714 3.013 1.00 0.00 4 PHE A N 14
ATOM 24411 C CA . PHE A 1 4 ? 0.546 -27.474 2.948 1.00 0.00 4 PHE A CA 14
ATOM 24412 C C . PHE A 1 4 ? -0.253 -26.346 3.591 1.00 0.00 4 PHE A C 14
ATOM 24413 O O . PHE A 1 4 ? -1.470 -26.249 3.412 1.00 0.00 4 PHE A O 14
ATOM 24430 N N . ASP A 1 5 ? 0.429 -25.506 4.347 1.00 0.00 5 ASP A N 14
ATOM 24431 C CA . ASP A 1 5 ? -0.208 -24.372 4.993 1.00 0.00 5 ASP A CA 14
ATOM 24432 C C . ASP A 1 5 ? 0.082 -23.128 4.174 1.00 0.00 5 ASP A C 14
ATOM 24433 O O . ASP A 1 5 ? 0.908 -22.300 4.543 1.00 0.00 5 ASP A O 14
ATOM 24442 N N . HIS A 1 6 ? -0.556 -23.038 3.021 1.00 0.00 6 HIS A N 14
ATOM 24443 C CA . HIS A 1 6 ? -0.278 -21.962 2.084 1.00 0.00 6 HIS A CA 14
ATOM 24444 C C . HIS A 1 6 ? -1.565 -21.301 1.601 1.00 0.00 6 HIS A C 14
ATOM 24445 O O . HIS A 1 6 ? -2.479 -21.973 1.121 1.00 0.00 6 HIS A O 14
ATOM 24460 N N . GLY A 1 7 ? -1.625 -19.982 1.733 1.00 0.00 7 GLY A N 14
ATOM 24461 C CA . GLY A 1 7 ? -2.783 -19.235 1.283 1.00 0.00 7 GLY A CA 14
ATOM 24462 C C . GLY A 1 7 ? -2.430 -17.807 0.910 1.00 0.00 7 GLY A C 14
ATOM 24463 O O . GLY A 1 7 ? -1.252 -17.441 0.902 1.00 0.00 7 GLY A O 14
ATOM 24467 N N . ASN A 1 8 ? -3.445 -17.007 0.595 1.00 0.00 8 ASN A N 14
ATOM 24468 C CA . ASN A 1 8 ? -3.247 -15.603 0.239 1.00 0.00 8 ASN A CA 14
ATOM 24469 C C . ASN A 1 8 ? -4.170 -14.707 1.045 1.00 0.00 8 ASN A C 14
ATOM 24470 O O . ASN A 1 8 ? -5.158 -15.165 1.622 1.00 0.00 8 ASN A O 14
ATOM 24481 N N . LEU A 1 9 ? -3.855 -13.426 1.054 1.00 0.00 9 LEU A N 14
ATOM 24482 C CA . LEU A 1 9 ? -4.649 -12.445 1.771 1.00 0.00 9 LEU A CA 14
ATOM 24483 C C . LEU A 1 9 ? -4.503 -11.079 1.120 1.00 0.00 9 LEU A C 14
ATOM 24484 O O . LEU A 1 9 ? -3.402 -10.547 1.020 1.00 0.00 9 LEU A O 14
ATOM 24500 N N . SER A 1 10 ? -5.615 -10.502 0.708 1.00 0.00 10 SER A N 14
ATOM 24501 C CA . SER A 1 10 ? -5.596 -9.200 0.074 1.00 0.00 10 SER A CA 14
ATOM 24502 C C . SER A 1 10 ? -5.908 -8.099 1.083 1.00 0.00 10 SER A C 14
ATOM 24503 O O . SER A 1 10 ? -7.018 -8.024 1.616 1.00 0.00 10 SER A O 14
ATOM 24511 N N . LEU A 1 11 ? -4.914 -7.259 1.356 1.00 0.00 11 LEU A N 14
ATOM 24512 C CA . LEU A 1 11 ? -5.087 -6.142 2.277 1.00 0.00 11 LEU A CA 14
ATOM 24513 C C . LEU A 1 11 ? -6.089 -5.150 1.707 1.00 0.00 11 LEU A C 14
ATOM 24514 O O . LEU A 1 11 ? -6.889 -4.562 2.435 1.00 0.00 11 LEU A O 14
ATOM 24530 N N . GLY A 1 12 ? -6.037 -4.977 0.395 1.00 0.00 12 GLY A N 14
ATOM 24531 C CA . GLY A 1 12 ? -6.961 -4.095 -0.275 1.00 0.00 12 GLY A CA 14
ATOM 24532 C C . GLY A 1 12 ? -6.251 -2.980 -1.005 1.00 0.00 12 GLY A C 14
ATOM 24533 O O . GLY A 1 12 ? -5.089 -3.122 -1.394 1.00 0.00 12 GLY A O 14
ATOM 24537 N N . GLU A 1 13 ? -6.954 -1.876 -1.193 1.00 0.00 13 GLU A N 14
ATOM 24538 C CA . GLU A 1 13 ? -6.397 -0.707 -1.848 1.00 0.00 13 GLU A CA 14
ATOM 24539 C C . GLU A 1 13 ? -5.795 0.237 -0.812 1.00 0.00 13 GLU A C 14
ATOM 24540 O O . GLU A 1 13 ? -6.449 0.598 0.168 1.00 0.00 13 GLU A O 14
ATOM 24552 N N . LEU A 1 14 ? -4.547 0.618 -1.020 1.00 0.00 14 LEU A N 14
ATOM 24553 C CA . LEU A 1 14 ? -3.854 1.488 -0.085 1.00 0.00 14 LEU A CA 14
ATOM 24554 C C . LEU A 1 14 ? -3.308 2.719 -0.791 1.00 0.00 14 LEU A C 14
ATOM 24555 O O . LEU A 1 14 ? -2.735 2.621 -1.878 1.00 0.00 14 LEU A O 14
ATOM 24571 N N . GLU A 1 15 ? -3.503 3.872 -0.175 1.00 0.00 15 GLU A N 14
ATOM 24572 C CA . GLU A 1 15 ? -2.951 5.116 -0.690 1.00 0.00 15 GLU A CA 14
ATOM 24573 C C . GLU A 1 15 ? -1.464 5.203 -0.371 1.00 0.00 15 GLU A C 14
ATOM 24574 O O . GLU A 1 15 ? -1.047 4.969 0.766 1.00 0.00 15 GLU A O 14
ATOM 24586 N N . LEU A 1 16 ? -0.672 5.529 -1.376 1.00 0.00 16 LEU A N 14
ATOM 24587 C CA . LEU A 1 16 ? 0.770 5.607 -1.217 1.00 0.00 16 LEU A CA 14
ATOM 24588 C C . LEU A 1 16 ? 1.174 6.996 -0.732 1.00 0.00 16 LEU A C 14
ATOM 24589 O O . LEU A 1 16 ? 0.710 8.009 -1.257 1.00 0.00 16 LEU A O 14
ATOM 24605 N N . THR A 1 17 ? 2.024 7.036 0.283 1.00 0.00 17 THR A N 14
ATOM 24606 C CA . THR A 1 17 ? 2.494 8.295 0.834 1.00 0.00 17 THR A CA 14
ATOM 24607 C C . THR A 1 17 ? 3.959 8.529 0.454 1.00 0.00 17 THR A C 14
ATOM 24608 O O . THR A 1 17 ? 4.778 7.610 0.504 1.00 0.00 17 THR A O 14
ATOM 24619 N N . VAL A 1 18 ? 4.283 9.751 0.066 1.00 0.00 18 VAL A N 14
ATOM 24620 C CA . VAL A 1 18 ? 5.629 10.078 -0.375 1.00 0.00 18 VAL A CA 14
ATOM 24621 C C . VAL A 1 18 ? 6.370 10.890 0.681 1.00 0.00 18 VAL A C 14
ATOM 24622 O O . VAL A 1 18 ? 5.894 11.939 1.125 1.00 0.00 18 VAL A O 14
ATOM 24635 N N . LEU A 1 19 ? 7.532 10.396 1.083 1.00 0.00 19 LEU A N 14
ATOM 24636 C CA . LEU A 1 19 ? 8.364 11.086 2.051 1.00 0.00 19 LEU A CA 14
ATOM 24637 C C . LEU A 1 19 ? 9.574 11.689 1.353 1.00 0.00 19 LEU A C 14
ATOM 24638 O O . LEU A 1 19 ? 10.388 10.975 0.765 1.00 0.00 19 LEU A O 14
ATOM 24654 N N . TYR A 1 20 ? 9.682 13.004 1.407 1.00 0.00 20 TYR A N 14
ATOM 24655 C CA . TYR A 1 20 ? 10.791 13.703 0.780 1.00 0.00 20 TYR A CA 14
ATOM 24656 C C . TYR A 1 20 ? 11.192 14.913 1.611 1.00 0.00 20 TYR A C 14
ATOM 24657 O O . TYR A 1 20 ? 10.366 15.497 2.310 1.00 0.00 20 TYR A O 14
ATOM 24675 N N . ASP A 1 21 ? 12.460 15.280 1.529 1.00 0.00 21 ASP A N 14
ATOM 24676 C CA . ASP A 1 21 ? 12.983 16.414 2.280 1.00 0.00 21 ASP A CA 14
ATOM 24677 C C . ASP A 1 21 ? 13.273 17.558 1.316 1.00 0.00 21 ASP A C 14
ATOM 24678 O O . ASP A 1 21 ? 14.175 18.368 1.515 1.00 0.00 21 ASP A O 14
ATOM 24687 N N . GLU A 1 22 ? 12.458 17.623 0.278 1.00 0.00 22 GLU A N 14
ATOM 24688 C CA . GLU A 1 22 ? 12.644 18.558 -0.806 1.00 0.00 22 GLU A CA 14
ATOM 24689 C C . GLU A 1 22 ? 11.466 19.494 -0.880 1.00 0.00 22 GLU A C 14
ATOM 24690 O O . GLU A 1 22 ? 10.654 19.454 -1.803 1.00 0.00 22 GLU A O 14
ATOM 24702 N N . GLU A 1 23 ? 11.398 20.322 0.127 1.00 0.00 23 GLU A N 14
ATOM 24703 C CA . GLU A 1 23 ? 10.333 21.308 0.292 1.00 0.00 23 GLU A CA 14
ATOM 24704 C C . GLU A 1 23 ? 10.333 22.350 -0.832 1.00 0.00 23 GLU A C 14
ATOM 24705 O O . GLU A 1 23 ? 9.499 23.252 -0.858 1.00 0.00 23 GLU A O 14
ATOM 24717 N N . ARG A 1 24 ? 11.274 22.218 -1.754 1.00 0.00 24 ARG A N 14
ATOM 24718 C CA . ARG A 1 24 ? 11.374 23.120 -2.891 1.00 0.00 24 ARG A CA 14
ATOM 24719 C C . ARG A 1 24 ? 10.421 22.686 -3.997 1.00 0.00 24 ARG A C 14
ATOM 24720 O O . ARG A 1 24 ? 10.076 23.470 -4.878 1.00 0.00 24 ARG A O 14
ATOM 24741 N N . TYR A 1 25 ? 10.015 21.423 -3.955 1.00 0.00 25 TYR A N 14
ATOM 24742 C CA . TYR A 1 25 ? 9.227 20.840 -5.034 1.00 0.00 25 TYR A CA 14
ATOM 24743 C C . TYR A 1 25 ? 7.913 20.276 -4.515 1.00 0.00 25 TYR A C 14
ATOM 24744 O O . TYR A 1 25 ? 7.830 19.826 -3.370 1.00 0.00 25 TYR A O 14
ATOM 24762 N N . ASP A 1 26 ? 6.892 20.302 -5.358 1.00 0.00 26 ASP A N 14
ATOM 24763 C CA . ASP A 1 26 ? 5.620 19.683 -5.031 1.00 0.00 26 ASP A CA 14
ATOM 24764 C C . ASP A 1 26 ? 5.376 18.496 -5.949 1.00 0.00 26 ASP A C 14
ATOM 24765 O O . ASP A 1 26 ? 6.030 18.360 -6.991 1.00 0.00 26 ASP A O 14
ATOM 24774 N N . ILE A 1 27 ? 4.463 17.631 -5.546 1.00 0.00 27 ILE A N 14
ATOM 24775 C CA . ILE A 1 27 ? 4.194 16.400 -6.276 1.00 0.00 27 ILE A CA 14
ATOM 24776 C C . ILE A 1 27 ? 3.105 16.612 -7.324 1.00 0.00 27 ILE A C 14
ATOM 24777 O O . ILE A 1 27 ? 1.925 16.740 -6.993 1.00 0.00 27 ILE A O 14
ATOM 24793 N N . VAL A 1 28 ? 3.501 16.643 -8.585 1.00 0.00 28 VAL A N 14
ATOM 24794 C CA . VAL A 1 28 ? 2.549 16.821 -9.674 1.00 0.00 28 VAL A CA 14
ATOM 24795 C C . VAL A 1 28 ? 1.931 15.483 -10.074 1.00 0.00 28 VAL A C 14
ATOM 24796 O O . VAL A 1 28 ? 0.718 15.376 -10.264 1.00 0.00 28 VAL A O 14
ATOM 24809 N N . GLU A 1 29 ? 2.767 14.460 -10.171 1.00 0.00 29 GLU A N 14
ATOM 24810 C CA . GLU A 1 29 ? 2.317 13.138 -10.584 1.00 0.00 29 GLU A CA 14
ATOM 24811 C C . GLU A 1 29 ? 2.914 12.088 -9.657 1.00 0.00 29 GLU A C 14
ATOM 24812 O O . GLU A 1 29 ? 3.988 12.302 -9.089 1.00 0.00 29 GLU A O 14
ATOM 24824 N N . GLN A 1 30 ? 2.232 10.956 -9.520 1.00 0.00 30 GLN A N 14
ATOM 24825 C CA . GLN A 1 30 ? 2.653 9.907 -8.596 1.00 0.00 30 GLN A CA 14
ATOM 24826 C C . GLN A 1 30 ? 1.714 8.712 -8.672 1.00 0.00 30 GLN A C 14
ATOM 24827 O O . GLN A 1 30 ? 0.631 8.797 -9.254 1.00 0.00 30 GLN A O 14
ATOM 24841 N N . THR A 1 31 ? 2.144 7.600 -8.092 1.00 0.00 31 THR A N 14
ATOM 24842 C CA . THR A 1 31 ? 1.289 6.437 -7.927 1.00 0.00 31 THR A CA 14
ATOM 24843 C C . THR A 1 31 ? 0.367 6.654 -6.728 1.00 0.00 31 THR A C 14
ATOM 24844 O O . THR A 1 31 ? 0.818 6.678 -5.583 1.00 0.00 31 THR A O 14
ATOM 24855 N N . GLU A 1 32 ? -0.916 6.833 -7.002 1.00 0.00 32 GLU A N 14
ATOM 24856 C CA . GLU A 1 32 ? -1.870 7.229 -5.974 1.00 0.00 32 GLU A CA 14
ATOM 24857 C C . GLU A 1 32 ? -2.235 6.065 -5.054 1.00 0.00 32 GLU A C 14
ATOM 24858 O O . GLU A 1 32 ? -2.046 6.141 -3.838 1.00 0.00 32 GLU A O 14
ATOM 24870 N N . THR A 1 33 ? -2.750 4.990 -5.625 1.00 0.00 33 THR A N 14
ATOM 24871 C CA . THR A 1 33 ? -3.171 3.852 -4.829 1.00 0.00 33 THR A CA 14
ATOM 24872 C C . THR A 1 33 ? -2.556 2.561 -5.344 1.00 0.00 33 THR A C 14
ATOM 24873 O O . THR A 1 33 ? -2.354 2.388 -6.549 1.00 0.00 33 THR A O 14
ATOM 24884 N N . VAL A 1 34 ? -2.263 1.661 -4.419 1.00 0.00 34 VAL A N 14
ATOM 24885 C CA . VAL A 1 34 ? -1.662 0.381 -4.745 1.00 0.00 34 VAL A CA 14
ATOM 24886 C C . VAL A 1 34 ? -2.468 -0.748 -4.120 1.00 0.00 34 VAL A C 14
ATOM 24887 O O . VAL A 1 34 ? -3.196 -0.530 -3.150 1.00 0.00 34 VAL A O 14
ATOM 24900 N N . GLN A 1 35 ? -2.356 -1.943 -4.680 1.00 0.00 35 GLN A N 14
ATOM 24901 C CA . GLN A 1 35 ? -3.014 -3.103 -4.106 1.00 0.00 35 GLN A CA 14
ATOM 24902 C C . GLN A 1 35 ? -1.970 -4.055 -3.543 1.00 0.00 35 GLN A C 14
ATOM 24903 O O . GLN A 1 35 ? -0.966 -4.347 -4.206 1.00 0.00 35 GLN A O 14
ATOM 24917 N N . VAL A 1 36 ? -2.201 -4.518 -2.318 1.00 0.00 36 VAL A N 14
ATOM 24918 C CA . VAL A 1 36 ? -1.249 -5.384 -1.630 1.00 0.00 36 VAL A CA 14
ATOM 24919 C C . VAL A 1 36 ? -1.888 -6.717 -1.249 1.00 0.00 36 VAL A C 14
ATOM 24920 O O . VAL A 1 36 ? -3.005 -6.765 -0.728 1.00 0.00 36 VAL A O 14
ATOM 24933 N N . ASP A 1 37 ? -1.165 -7.786 -1.529 1.00 0.00 37 ASP A N 14
ATOM 24934 C CA . ASP A 1 37 ? -1.564 -9.138 -1.171 1.00 0.00 37 ASP A CA 14
ATOM 24935 C C . ASP A 1 37 ? -0.431 -9.804 -0.404 1.00 0.00 37 ASP A C 14
ATOM 24936 O O . ASP A 1 37 ? 0.737 -9.560 -0.688 1.00 0.00 37 ASP A O 14
ATOM 24945 N N . LEU A 1 38 ? -0.770 -10.618 0.574 1.00 0.00 38 LEU A N 14
ATOM 24946 C CA . LEU A 1 38 ? 0.231 -11.332 1.342 1.00 0.00 38 LEU A CA 14
ATOM 24947 C C . LEU A 1 38 ? 0.099 -12.825 1.084 1.00 0.00 38 LEU A C 14
ATOM 24948 O O . LEU A 1 38 ? -0.968 -13.409 1.275 1.00 0.00 38 LEU A O 14
ATOM 24964 N N . GLU A 1 39 ? 1.185 -13.433 0.641 1.00 0.00 39 GLU A N 14
ATOM 24965 C CA . GLU A 1 39 ? 1.177 -14.836 0.275 1.00 0.00 39 GLU A CA 14
ATOM 24966 C C . GLU A 1 39 ? 2.134 -15.620 1.164 1.00 0.00 39 GLU A C 14
ATOM 24967 O O . GLU A 1 39 ? 3.249 -15.175 1.440 1.00 0.00 39 GLU A O 14
ATOM 24979 N N . GLY A 1 40 ? 1.693 -16.776 1.627 1.00 0.00 40 GLY A N 14
ATOM 24980 C CA . GLY A 1 40 ? 2.524 -17.586 2.488 1.00 0.00 40 GLY A CA 14
ATOM 24981 C C . GLY A 1 40 ? 1.699 -18.467 3.395 1.00 0.00 40 GLY A C 14
ATOM 24982 O O . GLY A 1 40 ? 0.570 -18.823 3.047 1.00 0.00 40 GLY A O 14
ATOM 24986 N N . PRO A 1 41 ? 2.247 -18.856 4.551 1.00 0.00 41 PRO A N 14
ATOM 24987 C CA . PRO A 1 41 ? 1.528 -19.655 5.544 1.00 0.00 41 PRO A CA 14
ATOM 24988 C C . PRO A 1 41 ? 0.237 -18.978 5.998 1.00 0.00 41 PRO A C 14
ATOM 24989 O O . PRO A 1 41 ? 0.261 -17.885 6.569 1.00 0.00 41 PRO A O 14
ATOM 25000 N N . ARG A 1 42 ? -0.888 -19.635 5.732 1.00 0.00 42 ARG A N 14
ATOM 25001 C CA . ARG A 1 42 ? -2.198 -19.093 6.076 1.00 0.00 42 ARG A CA 14
ATOM 25002 C C . ARG A 1 42 ? -2.338 -18.906 7.583 1.00 0.00 42 ARG A C 14
ATOM 25003 O O . ARG A 1 42 ? -3.091 -18.042 8.040 1.00 0.00 42 ARG A O 14
ATOM 25024 N N . GLY A 1 43 ? -1.625 -19.727 8.349 1.00 0.00 43 GLY A N 14
ATOM 25025 C CA . GLY A 1 43 ? -1.617 -19.586 9.795 1.00 0.00 43 GLY A CA 14
ATOM 25026 C C . GLY A 1 43 ? -1.180 -18.198 10.233 1.00 0.00 43 GLY A C 14
ATOM 25027 O O . GLY A 1 43 ? -1.854 -17.555 11.037 1.00 0.00 43 GLY A O 14
ATOM 25031 N N . VAL A 1 44 ? -0.066 -17.729 9.674 1.00 0.00 44 VAL A N 14
ATOM 25032 C CA . VAL A 1 44 ? 0.446 -16.393 9.971 1.00 0.00 44 VAL A CA 14
ATOM 25033 C C . VAL A 1 44 ? -0.545 -15.330 9.505 1.00 0.00 44 VAL A C 14
ATOM 25034 O O . VAL A 1 44 ? -0.823 -14.362 10.217 1.00 0.00 44 VAL A O 14
ATOM 25047 N N . LEU A 1 45 ? -1.090 -15.535 8.312 1.00 0.00 45 LEU A N 14
ATOM 25048 C CA . LEU A 1 45 ? -2.048 -14.603 7.726 1.00 0.00 45 LEU A CA 14
ATOM 25049 C C . LEU A 1 45 ? -3.265 -14.427 8.628 1.00 0.00 45 LEU A C 14
ATOM 25050 O O . LEU A 1 45 ? -3.766 -13.317 8.795 1.00 0.00 45 LEU A O 14
ATOM 25066 N N . THR A 1 46 ? -3.721 -15.521 9.223 1.00 0.00 46 THR A N 14
ATOM 25067 C CA . THR A 1 46 ? -4.881 -15.489 10.103 1.00 0.00 46 THR A CA 14
ATOM 25068 C C . THR A 1 46 ? -4.584 -14.677 11.365 1.00 0.00 46 THR A C 14
ATOM 25069 O O . THR A 1 46 ? -5.429 -13.920 11.839 1.00 0.00 46 THR A O 14
ATOM 25080 N N . VAL A 1 47 ? -3.369 -14.816 11.888 1.00 0.00 47 VAL A N 14
ATOM 25081 C CA . VAL A 1 47 ? -2.955 -14.062 13.068 1.00 0.00 47 VAL A CA 14
ATOM 25082 C C . VAL A 1 47 ? -2.882 -12.570 12.747 1.00 0.00 47 VAL A C 14
ATOM 25083 O O . VAL A 1 47 ? -3.293 -11.724 13.544 1.00 0.00 47 VAL A O 14
ATOM 25096 N N . PHE A 1 48 ? -2.375 -12.258 11.561 1.00 0.00 48 PHE A N 14
ATOM 25097 C CA . PHE A 1 48 ? -2.269 -10.878 11.105 1.00 0.00 48 PHE A CA 14
ATOM 25098 C C . PHE A 1 48 ? -3.658 -10.295 10.845 1.00 0.00 48 PHE A C 14
ATOM 25099 O O . PHE A 1 48 ? -3.875 -9.094 10.977 1.00 0.00 48 PHE A O 14
ATOM 25116 N N . ARG A 1 49 ? -4.596 -11.167 10.493 1.00 0.00 49 ARG A N 14
ATOM 25117 C CA . ARG A 1 49 ? -5.962 -10.773 10.199 1.00 0.00 49 ARG A CA 14
ATOM 25118 C C . ARG A 1 49 ? -6.712 -10.330 11.453 1.00 0.00 49 ARG A C 14
ATOM 25119 O O . ARG A 1 49 ? -7.787 -9.739 11.363 1.00 0.00 49 ARG A O 14
ATOM 25140 N N . PHE A 1 50 ? -6.157 -10.637 12.617 1.00 0.00 50 PHE A N 14
ATOM 25141 C CA . PHE A 1 50 ? -6.737 -10.203 13.873 1.00 0.00 50 PHE A CA 14
ATOM 25142 C C . PHE A 1 50 ? -6.143 -8.875 14.318 1.00 0.00 50 PHE A C 14
ATOM 25143 O O . PHE A 1 50 ? -6.736 -8.151 15.119 1.00 0.00 50 PHE A O 14
ATOM 25160 N N . ALA A 1 51 ? -4.973 -8.560 13.789 1.00 0.00 51 ALA A N 14
ATOM 25161 C CA . ALA A 1 51 ? -4.296 -7.320 14.114 1.00 0.00 51 ALA A CA 14
ATOM 25162 C C . ALA A 1 51 ? -4.838 -6.181 13.267 1.00 0.00 51 ALA A C 14
ATOM 25163 O O . ALA A 1 51 ? -5.058 -6.336 12.067 1.00 0.00 51 ALA A O 14
ATOM 25170 N N . ARG A 1 52 ? -5.062 -5.041 13.900 1.00 0.00 52 ARG A N 14
ATOM 25171 C CA . ARG A 1 52 ? -5.561 -3.878 13.208 1.00 0.00 52 ARG A CA 14
ATOM 25172 C C . ARG A 1 52 ? -4.458 -3.253 12.365 1.00 0.00 52 ARG A C 14
ATOM 25173 O O . ARG A 1 52 ? -3.272 -3.411 12.672 1.00 0.00 52 ARG A O 14
ATOM 25194 N N . PRO A 1 53 ? -4.823 -2.538 11.286 1.00 0.00 53 PRO A N 14
ATOM 25195 C CA . PRO A 1 53 ? -3.845 -1.997 10.355 1.00 0.00 53 PRO A CA 14
ATOM 25196 C C . PRO A 1 53 ? -3.013 -0.879 10.966 1.00 0.00 53 PRO A C 14
ATOM 25197 O O . PRO A 1 53 ? -3.537 0.144 11.411 1.00 0.00 53 PRO A O 14
ATOM 25208 N N . SER A 1 54 ? -1.714 -1.094 10.967 1.00 0.00 54 SER A N 14
ATOM 25209 C CA . SER A 1 54 ? -0.750 -0.125 11.405 1.00 0.00 54 SER A CA 14
ATOM 25210 C C . SER A 1 54 ? 0.389 -0.064 10.394 1.00 0.00 54 SER A C 14
ATOM 25211 O O . SER A 1 54 ? 1.485 0.410 10.687 1.00 0.00 54 SER A O 14
ATOM 25219 N N . TYR A 1 55 ? 0.104 -0.564 9.199 1.00 0.00 55 TYR A N 14
ATOM 25220 C CA . TYR A 1 55 ? 1.082 -0.610 8.125 1.00 0.00 55 TYR A CA 14
ATOM 25221 C C . TYR A 1 55 ? 0.832 0.516 7.134 1.00 0.00 55 TYR A C 14
ATOM 25222 O O . TYR A 1 55 ? -0.314 0.832 6.814 1.00 0.00 55 TYR A O 14
ATOM 25240 N N . GLU A 1 56 ? 1.907 1.123 6.661 1.00 0.00 56 GLU A N 14
ATOM 25241 C CA . GLU A 1 56 ? 1.805 2.220 5.712 1.00 0.00 56 GLU A CA 14
ATOM 25242 C C . GLU A 1 56 ? 2.676 1.952 4.491 1.00 0.00 56 GLU A C 14
ATOM 25243 O O . GLU A 1 56 ? 3.654 1.202 4.564 1.00 0.00 56 GLU A O 14
ATOM 25255 N N . VAL A 1 57 ? 2.311 2.565 3.372 1.00 0.00 57 VAL A N 14
ATOM 25256 C CA . VAL A 1 57 ? 3.087 2.465 2.147 1.00 0.00 57 VAL A CA 14
ATOM 25257 C C . VAL A 1 57 ? 3.770 3.799 1.869 1.00 0.00 57 VAL A C 14
ATOM 25258 O O . VAL A 1 57 ? 3.107 4.835 1.787 1.00 0.00 57 VAL A O 14
ATOM 25271 N N . PHE A 1 58 ? 5.087 3.771 1.726 1.00 0.00 58 PHE A N 14
ATOM 25272 C CA . PHE A 1 58 ? 5.855 4.994 1.549 1.00 0.00 58 PHE A CA 14
ATOM 25273 C C . PHE A 1 58 ? 6.852 4.866 0.410 1.00 0.00 58 PHE A C 14
ATOM 25274 O O . PHE A 1 58 ? 7.260 3.768 0.036 1.00 0.00 58 PHE A O 14
ATOM 25291 N N . VAL A 1 59 ? 7.233 6.007 -0.136 1.00 0.00 59 VAL A N 14
ATOM 25292 C CA . VAL A 1 59 ? 8.387 6.094 -1.014 1.00 0.00 59 VAL A CA 14
ATOM 25293 C C . VAL A 1 59 ? 9.331 7.145 -0.457 1.00 0.00 59 VAL A C 14
ATOM 25294 O O . VAL A 1 59 ? 8.895 8.231 -0.068 1.00 0.00 59 VAL A O 14
ATOM 25307 N N . ASP A 1 60 ? 10.607 6.823 -0.404 1.00 0.00 60 ASP A N 14
ATOM 25308 C CA . ASP A 1 60 ? 11.592 7.736 0.152 1.00 0.00 60 ASP A CA 14
ATOM 25309 C C . ASP A 1 60 ? 12.317 8.441 -0.969 1.00 0.00 60 ASP A C 14
ATOM 25310 O O . ASP A 1 60 ? 13.001 7.812 -1.778 1.00 0.00 60 ASP A O 14
ATOM 25319 N N . LEU A 1 61 ? 12.149 9.743 -1.029 1.00 0.00 61 LEU A N 14
ATOM 25320 C CA . LEU A 1 61 ? 12.750 10.539 -2.077 1.00 0.00 61 LEU A CA 14
ATOM 25321 C C . LEU A 1 61 ? 13.559 11.673 -1.472 1.00 0.00 61 LEU A C 14
ATOM 25322 O O . LEU A 1 61 ? 13.558 12.796 -1.971 1.00 0.00 61 LEU A O 14
ATOM 25338 N N . THR A 1 62 ? 14.258 11.359 -0.391 1.00 0.00 62 THR A N 14
ATOM 25339 C CA . THR A 1 62 ? 15.113 12.327 0.273 1.00 0.00 62 THR A CA 14
ATOM 25340 C C . THR A 1 62 ? 16.461 12.423 -0.435 1.00 0.00 62 THR A C 14
ATOM 25341 O O . THR A 1 62 ? 17.173 13.417 -0.309 1.00 0.00 62 THR A O 14
ATOM 25352 N N . GLU A 1 63 ? 16.803 11.376 -1.179 1.00 0.00 63 GLU A N 14
ATOM 25353 C CA . GLU A 1 63 ? 18.038 11.341 -1.947 1.00 0.00 63 GLU A CA 14
ATOM 25354 C C . GLU A 1 63 ? 17.786 11.688 -3.410 1.00 0.00 63 GLU A C 14
ATOM 25355 O O . GLU A 1 63 ? 18.667 12.203 -4.105 1.00 0.00 63 GLU A O 14
ATOM 25367 N N . ALA A 1 64 ? 16.583 11.382 -3.869 1.00 0.00 64 ALA A N 14
ATOM 25368 C CA . ALA A 1 64 ? 16.195 11.611 -5.259 1.00 0.00 64 ALA A CA 14
ATOM 25369 C C . ALA A 1 64 ? 16.180 13.100 -5.608 1.00 0.00 64 ALA A C 14
ATOM 25370 O O . ALA A 1 64 ? 15.982 13.952 -4.740 1.00 0.00 64 ALA A O 14
ATOM 25377 N N . GLY A 1 65 ? 16.387 13.399 -6.886 1.00 0.00 65 GLY A N 14
ATOM 25378 C CA . GLY A 1 65 ? 16.437 14.775 -7.325 1.00 0.00 65 GLY A CA 14
ATOM 25379 C C . GLY A 1 65 ? 15.120 15.265 -7.889 1.00 0.00 65 GLY A C 14
ATOM 25380 O O . GLY A 1 65 ? 14.048 14.939 -7.377 1.00 0.00 65 GLY A O 14
ATOM 25384 N N . GLU A 1 66 ? 15.209 16.019 -8.969 1.00 0.00 66 GLU A N 14
ATOM 25385 C CA . GLU A 1 66 ? 14.056 16.692 -9.547 1.00 0.00 66 GLU A CA 14
ATOM 25386 C C . GLU A 1 66 ? 13.338 15.805 -10.563 1.00 0.00 66 GLU A C 14
ATOM 25387 O O . GLU A 1 66 ? 13.710 14.642 -10.760 1.00 0.00 66 GLU A O 14
ATOM 25399 N N . GLY A 1 67 ? 12.292 16.353 -11.179 1.00 0.00 67 GLY A N 14
ATOM 25400 C CA . GLY A 1 67 ? 11.589 15.666 -12.232 1.00 0.00 67 GLY A CA 14
ATOM 25401 C C . GLY A 1 67 ? 10.853 14.449 -11.735 1.00 0.00 67 GLY A C 14
ATOM 25402 O O . GLY A 1 67 ? 10.764 14.206 -10.526 1.00 0.00 67 GLY A O 14
ATOM 25406 N N . SER A 1 68 ? 10.302 13.699 -12.660 1.00 0.00 68 SER A N 14
ATOM 25407 C CA . SER A 1 68 ? 9.705 12.429 -12.322 1.00 0.00 68 SER A CA 14
ATOM 25408 C C . SER A 1 68 ? 10.776 11.362 -12.306 1.00 0.00 68 SER A C 14
ATOM 25409 O O . SER A 1 68 ? 11.596 11.255 -13.223 1.00 0.00 68 SER A O 14
ATOM 25417 N N . HIS A 1 69 ? 10.756 10.585 -11.257 1.00 0.00 69 HIS A N 14
ATOM 25418 C CA . HIS A 1 69 ? 11.753 9.555 -11.041 1.00 0.00 69 HIS A CA 14
ATOM 25419 C C . HIS A 1 69 ? 11.087 8.253 -10.631 1.00 0.00 69 HIS A C 14
ATOM 25420 O O . HIS A 1 69 ? 10.293 8.219 -9.686 1.00 0.00 69 HIS A O 14
ATOM 25435 N N . THR A 1 70 ? 11.400 7.196 -11.358 1.00 0.00 70 THR A N 14
ATOM 25436 C CA . THR A 1 70 ? 10.796 5.898 -11.127 1.00 0.00 70 THR A CA 14
ATOM 25437 C C . THR A 1 70 ? 11.715 5.013 -10.289 1.00 0.00 70 THR A C 14
ATOM 25438 O O . THR A 1 70 ? 12.829 4.684 -10.708 1.00 0.00 70 THR A O 14
ATOM 25449 N N . VAL A 1 71 ? 11.245 4.647 -9.103 1.00 0.00 71 VAL A N 14
ATOM 25450 C CA . VAL A 1 71 ? 12.006 3.798 -8.181 1.00 0.00 71 VAL A CA 14
ATOM 25451 C C . VAL A 1 71 ? 11.095 2.722 -7.593 1.00 0.00 71 VAL A C 14
ATOM 25452 O O . VAL A 1 71 ? 9.878 2.804 -7.731 1.00 0.00 71 VAL A O 14
ATOM 25465 N N . ASP A 1 72 ? 11.670 1.717 -6.945 1.00 0.00 72 ASP A N 14
ATOM 25466 C CA . ASP A 1 72 ? 10.869 0.654 -6.348 1.00 0.00 72 ASP A CA 14
ATOM 25467 C C . ASP A 1 72 ? 10.360 1.083 -4.977 1.00 0.00 72 ASP A C 14
ATOM 25468 O O . ASP A 1 72 ? 10.981 1.903 -4.298 1.00 0.00 72 ASP A O 14
ATOM 25477 N N . VAL A 1 73 ? 9.214 0.542 -4.587 1.00 0.00 73 VAL A N 14
ATOM 25478 C CA . VAL A 1 73 ? 8.528 0.975 -3.375 1.00 0.00 73 VAL A CA 14
ATOM 25479 C C . VAL A 1 73 ? 8.904 0.135 -2.151 1.00 0.00 73 VAL A C 14
ATOM 25480 O O . VAL A 1 73 ? 8.839 -1.097 -2.176 1.00 0.00 73 VAL A O 14
ATOM 25493 N N . GLU A 1 74 ? 9.287 0.827 -1.082 1.00 0.00 74 GLU A N 14
ATOM 25494 C CA . GLU A 1 74 ? 9.551 0.202 0.209 1.00 0.00 74 GLU A CA 14
ATOM 25495 C C . GLU A 1 74 ? 8.292 0.229 1.067 1.00 0.00 74 GLU A C 14
ATOM 25496 O O . GLU A 1 74 ? 7.432 1.090 0.899 1.00 0.00 74 GLU A O 14
ATOM 25508 N N . HIS A 1 75 ? 8.170 -0.723 1.973 1.00 0.00 75 HIS A N 14
ATOM 25509 C CA . HIS A 1 75 ? 6.952 -0.854 2.764 1.00 0.00 75 HIS A CA 14
ATOM 25510 C C . HIS A 1 75 ? 7.235 -1.462 4.132 1.00 0.00 75 HIS A C 14
ATOM 25511 O O . HIS A 1 75 ? 8.143 -2.274 4.276 1.00 0.00 75 HIS A O 14
ATOM 25526 N N . ARG A 1 76 ? 6.434 -1.079 5.125 1.00 0.00 76 ARG A N 14
ATOM 25527 C CA . ARG A 1 76 ? 6.601 -1.576 6.487 1.00 0.00 76 ARG A CA 14
ATOM 25528 C C . ARG A 1 76 ? 5.260 -1.689 7.199 1.00 0.00 76 ARG A C 14
ATOM 25529 O O . ARG A 1 76 ? 4.300 -0.991 6.866 1.00 0.00 76 ARG A O 14
ATOM 25550 N N . GLY A 1 77 ? 5.210 -2.582 8.176 1.00 0.00 77 GLY A N 14
ATOM 25551 C CA . GLY A 1 77 ? 3.995 -2.819 8.923 1.00 0.00 77 GLY A CA 14
ATOM 25552 C C . GLY A 1 77 ? 3.713 -4.298 9.032 1.00 0.00 77 GLY A C 14
ATOM 25553 O O . GLY A 1 77 ? 3.647 -4.854 10.128 1.00 0.00 77 GLY A O 14
ATOM 25557 N N . PHE A 1 78 ? 3.555 -4.934 7.884 1.00 0.00 78 PHE A N 14
ATOM 25558 C CA . PHE A 1 78 ? 3.417 -6.380 7.813 1.00 0.00 78 PHE A CA 14
ATOM 25559 C C . PHE A 1 78 ? 4.797 -7.030 7.721 1.00 0.00 78 PHE A C 14
ATOM 25560 O O . PHE A 1 78 ? 5.747 -6.401 7.248 1.00 0.00 78 PHE A O 14
ATOM 25577 N N . PRO A 1 79 ? 4.932 -8.284 8.187 1.00 0.00 79 PRO A N 14
ATOM 25578 C CA . PRO A 1 79 ? 6.218 -8.997 8.200 1.00 0.00 79 PRO A CA 14
ATOM 25579 C C . PRO A 1 79 ? 6.790 -9.218 6.802 1.00 0.00 79 PRO A C 14
ATOM 25580 O O . PRO A 1 79 ? 6.069 -9.602 5.879 1.00 0.00 79 PRO A O 14
ATOM 25591 N N . GLY A 1 80 ? 8.094 -8.992 6.660 1.00 0.00 80 GLY A N 14
ATOM 25592 C CA . GLY A 1 80 ? 8.752 -9.173 5.376 1.00 0.00 80 GLY A CA 14
ATOM 25593 C C . GLY A 1 80 ? 9.020 -10.631 5.059 1.00 0.00 80 GLY A C 14
ATOM 25594 O O . GLY A 1 80 ? 9.491 -10.963 3.970 1.00 0.00 80 GLY A O 14
ATOM 25598 N N . ASP A 1 81 ? 8.731 -11.501 6.022 1.00 0.00 81 ASP A N 14
ATOM 25599 C CA . ASP A 1 81 ? 8.875 -12.946 5.835 1.00 0.00 81 ASP A CA 14
ATOM 25600 C C . ASP A 1 81 ? 8.008 -13.416 4.682 1.00 0.00 81 ASP A C 14
ATOM 25601 O O . ASP A 1 81 ? 8.489 -14.027 3.724 1.00 0.00 81 ASP A O 14
ATOM 25610 N N . LEU A 1 82 ? 6.728 -13.102 4.788 1.00 0.00 82 LEU A N 14
ATOM 25611 C CA . LEU A 1 82 ? 5.734 -13.514 3.810 1.00 0.00 82 LEU A CA 14
ATOM 25612 C C . LEU A 1 82 ? 6.035 -12.917 2.445 1.00 0.00 82 LEU A C 14
ATOM 25613 O O . LEU A 1 82 ? 6.801 -11.956 2.325 1.00 0.00 82 LEU A O 14
ATOM 25629 N N . ALA A 1 83 ? 5.426 -13.481 1.421 1.00 0.00 83 ALA A N 14
ATOM 25630 C CA . ALA A 1 83 ? 5.562 -12.951 0.083 1.00 0.00 83 ALA A CA 14
ATOM 25631 C C . ALA A 1 83 ? 4.636 -11.760 -0.070 1.00 0.00 83 ALA A C 14
ATOM 25632 O O . ALA A 1 83 ? 3.414 -11.903 -0.048 1.00 0.00 83 ALA A O 14
ATOM 25639 N N . VAL A 1 84 ? 5.218 -10.584 -0.198 1.00 0.00 84 VAL A N 14
ATOM 25640 C CA . VAL A 1 84 ? 4.439 -9.366 -0.284 1.00 0.00 84 VAL A CA 14
ATOM 25641 C C . VAL A 1 84 ? 4.178 -9.028 -1.737 1.00 0.00 84 VAL A C 14
ATOM 25642 O O . VAL A 1 84 ? 5.103 -8.702 -2.486 1.00 0.00 84 VAL A O 14
ATOM 25655 N N . THR A 1 85 ? 2.926 -9.121 -2.131 1.00 0.00 85 THR A N 14
ATOM 25656 C CA . THR A 1 85 ? 2.542 -8.849 -3.491 1.00 0.00 85 THR A CA 14
ATOM 25657 C C . THR A 1 85 ? 1.946 -7.462 -3.577 1.00 0.00 85 THR A C 14
ATOM 25658 O O . THR A 1 85 ? 0.990 -7.132 -2.882 1.00 0.00 85 THR A O 14
ATOM 25669 N N . VAL A 1 86 ? 2.534 -6.659 -4.412 1.00 0.00 86 VAL A N 14
ATOM 25670 C CA . VAL A 1 86 ? 2.087 -5.303 -4.629 1.00 0.00 86 VAL A CA 14
ATOM 25671 C C . VAL A 1 86 ? 2.059 -5.072 -6.103 1.00 0.00 86 VAL A C 14
ATOM 25672 O O . VAL A 1 86 ? 2.817 -5.726 -6.820 1.00 0.00 86 VAL A O 14
ATOM 25685 N N . GLU A 1 87 ? 1.233 -4.170 -6.603 1.00 0.00 87 GLU A N 14
ATOM 25686 C CA . GLU A 1 87 ? 1.634 -3.629 -7.866 1.00 0.00 87 GLU A CA 14
ATOM 25687 C C . GLU A 1 87 ? 1.586 -2.121 -7.932 1.00 0.00 87 GLU A C 14
ATOM 25688 O O . GLU A 1 87 ? 0.583 -1.504 -8.290 1.00 0.00 87 GLU A O 14
ATOM 25700 N N . PRO A 1 88 ? 2.703 -1.541 -7.521 1.00 0.00 88 PRO A N 14
ATOM 25701 C CA . PRO A 1 88 ? 3.635 -0.852 -8.348 1.00 0.00 88 PRO A CA 14
ATOM 25702 C C . PRO A 1 88 ? 4.974 -1.564 -8.187 1.00 0.00 88 PRO A C 14
ATOM 25703 O O . PRO A 1 88 ? 5.468 -1.758 -7.074 1.00 0.00 88 PRO A O 14
ATOM 25714 N N . ARG A 1 89 ? 5.597 -1.929 -9.249 1.00 0.00 89 ARG A N 14
ATOM 25715 C CA . ARG A 1 89 ? 6.836 -2.671 -9.087 1.00 0.00 89 ARG A CA 14
ATOM 25716 C C . ARG A 1 89 ? 7.971 -1.676 -9.081 1.00 0.00 89 ARG A C 14
ATOM 25717 O O . ARG A 1 89 ? 8.931 -1.777 -8.321 1.00 0.00 89 ARG A O 14
ATOM 25738 N N . MET A 1 90 ? 7.816 -0.704 -9.948 1.00 0.00 90 MET A N 14
ATOM 25739 C CA . MET A 1 90 ? 8.554 0.533 -9.882 1.00 0.00 90 MET A CA 14
ATOM 25740 C C . MET A 1 90 ? 7.538 1.653 -9.997 1.00 0.00 90 MET A C 14
ATOM 25741 O O . MET A 1 90 ? 6.645 1.595 -10.845 1.00 0.00 90 MET A O 14
ATOM 25755 N N . ALA A 1 91 ? 7.646 2.653 -9.150 1.00 0.00 91 ALA A N 14
ATOM 25756 C CA . ALA A 1 91 ? 6.632 3.685 -9.079 1.00 0.00 91 ALA A CA 14
ATOM 25757 C C . ALA A 1 91 ? 7.222 5.037 -9.412 1.00 0.00 91 ALA A C 14
ATOM 25758 O O . ALA A 1 91 ? 8.399 5.295 -9.159 1.00 0.00 91 ALA A O 14
ATOM 25765 N N . ARG A 1 92 ? 6.397 5.891 -9.986 1.00 0.00 92 ARG A N 14
ATOM 25766 C CA . ARG A 1 92 ? 6.842 7.199 -10.411 1.00 0.00 92 ARG A CA 14
ATOM 25767 C C . ARG A 1 92 ? 6.306 8.267 -9.475 1.00 0.00 92 ARG A C 14
ATOM 25768 O O . ARG A 1 92 ? 5.118 8.295 -9.159 1.00 0.00 92 ARG A O 14
ATOM 25789 N N . VAL A 1 93 ? 7.195 9.113 -9.001 1.00 0.00 93 VAL A N 14
ATOM 25790 C CA . VAL A 1 93 ? 6.792 10.292 -8.259 1.00 0.00 93 VAL A CA 14
ATOM 25791 C C . VAL A 1 93 ? 7.481 11.500 -8.858 1.00 0.00 93 VAL A C 14
ATOM 25792 O O . VAL A 1 93 ? 8.715 11.551 -8.924 1.00 0.00 93 VAL A O 14
ATOM 25805 N N . GLN A 1 94 ? 6.697 12.458 -9.314 1.00 0.00 94 GLN A N 14
ATOM 25806 C CA . GLN A 1 94 ? 7.247 13.618 -9.981 1.00 0.00 94 GLN A CA 14
ATOM 25807 C C . GLN A 1 94 ? 7.352 14.792 -9.026 1.00 0.00 94 GLN A C 14
ATOM 25808 O O . GLN A 1 94 ? 6.346 15.262 -8.491 1.00 0.00 94 GLN A O 14
ATOM 25822 N N . LEU A 1 95 ? 8.569 15.261 -8.824 1.00 0.00 95 LEU A N 14
ATOM 25823 C CA . LEU A 1 95 ? 8.795 16.470 -8.063 1.00 0.00 95 LEU A CA 14
ATOM 25824 C C . LEU A 1 95 ? 9.123 17.582 -9.036 1.00 0.00 95 LEU A C 14
ATOM 25825 O O . LEU A 1 95 ? 10.061 17.470 -9.824 1.00 0.00 95 LEU A O 14
ATOM 25841 N N . GLU A 1 96 ? 8.365 18.651 -8.987 1.00 0.00 96 GLU A N 14
ATOM 25842 C CA . GLU A 1 96 ? 8.467 19.673 -10.004 1.00 0.00 96 GLU A CA 14
ATOM 25843 C C . GLU A 1 96 ? 8.938 20.984 -9.411 1.00 0.00 96 GLU A C 14
ATOM 25844 O O . GLU A 1 96 ? 8.478 21.394 -8.343 1.00 0.00 96 GLU A O 14
ATOM 25856 N N . GLU A 1 97 ? 9.865 21.629 -10.097 1.00 0.00 97 GLU A N 14
ATOM 25857 C CA . GLU A 1 97 ? 10.289 22.958 -9.726 1.00 0.00 97 GLU A CA 14
ATOM 25858 C C . GLU A 1 97 ? 9.256 23.956 -10.225 1.00 0.00 97 GLU A C 14
ATOM 25859 O O . GLU A 1 97 ? 9.448 24.637 -11.234 1.00 0.00 97 GLU A O 14
ATOM 25871 N N . ARG A 1 98 ? 8.130 23.977 -9.532 1.00 0.00 98 ARG A N 14
ATOM 25872 C CA . ARG A 1 98 ? 6.996 24.784 -9.926 1.00 0.00 98 ARG A CA 14
ATOM 25873 C C . ARG A 1 98 ? 7.034 26.120 -9.203 1.00 0.00 98 ARG A C 14
ATOM 25874 O O . ARG A 1 98 ? 7.900 26.360 -8.366 1.00 0.00 98 ARG A O 14
ATOM 25895 N N . GLN A 1 99 ? 6.094 26.984 -9.535 1.00 0.00 99 GLN A N 14
ATOM 25896 C CA . GLN A 1 99 ? 6.049 28.323 -8.987 1.00 0.00 99 GLN A CA 14
ATOM 25897 C C . GLN A 1 99 ? 5.510 28.317 -7.551 1.00 0.00 99 GLN A C 14
ATOM 25898 O O . GLN A 1 99 ? 5.391 29.363 -6.913 1.00 0.00 99 GLN A O 14
ATOM 25912 N N . THR A 1 100 ? 5.186 27.133 -7.054 1.00 0.00 100 THR A N 14
ATOM 25913 C CA . THR A 1 100 ? 4.729 26.966 -5.687 1.00 0.00 100 THR A CA 14
ATOM 25914 C C . THR A 1 100 ? 5.795 26.275 -4.839 1.00 0.00 100 THR A C 14
ATOM 25915 O O . THR A 1 100 ? 5.910 25.052 -4.850 1.00 0.00 100 THR A O 14
ATOM 25926 N N . VAL A 1 101 ? 6.577 27.065 -4.117 1.00 0.00 101 VAL A N 14
ATOM 25927 C CA . VAL A 1 101 ? 7.666 26.529 -3.310 1.00 0.00 101 VAL A CA 14
ATOM 25928 C C . VAL A 1 101 ? 7.355 26.666 -1.822 1.00 0.00 101 VAL A C 14
ATOM 25929 O O . VAL A 1 101 ? 8.233 26.525 -0.969 1.00 0.00 101 VAL A O 14
ATOM 25942 N N . SER A 1 102 ? 6.093 26.926 -1.515 1.00 0.00 102 SER A N 14
ATOM 25943 C CA . SER A 1 102 ? 5.656 27.114 -0.139 1.00 0.00 102 SER A CA 14
ATOM 25944 C C . SER A 1 102 ? 5.096 25.817 0.438 1.00 0.00 102 SER A C 14
ATOM 25945 O O . SER A 1 102 ? 4.137 25.831 1.211 1.00 0.00 102 SER A O 14
ATOM 25953 N N . VAL A 1 103 ? 5.711 24.698 0.074 1.00 0.00 103 VAL A N 14
ATOM 25954 C CA . VAL A 1 103 ? 5.273 23.394 0.557 1.00 0.00 103 VAL A CA 14
ATOM 25955 C C . VAL A 1 103 ? 6.061 22.991 1.804 1.00 0.00 103 VAL A C 14
ATOM 25956 O O . VAL A 1 103 ? 7.249 22.684 1.725 1.00 0.00 103 VAL A O 14
ATOM 25969 N N . PRO A 1 104 ? 5.417 23.015 2.978 1.00 0.00 104 PRO A N 14
ATOM 25970 C CA . PRO A 1 104 ? 6.046 22.642 4.235 1.00 0.00 104 PRO A CA 14
ATOM 25971 C C . PRO A 1 104 ? 5.826 21.172 4.589 1.00 0.00 104 PRO A C 14
ATOM 25972 O O . PRO A 1 104 ? 4.708 20.661 4.501 1.00 0.00 104 PRO A O 14
ATOM 25983 N N . VAL A 1 105 ? 6.895 20.493 4.990 1.00 0.00 105 VAL A N 14
ATOM 25984 C CA . VAL A 1 105 ? 6.793 19.102 5.419 1.00 0.00 105 VAL A CA 14
ATOM 25985 C C . VAL A 1 105 ? 6.337 19.020 6.874 1.00 0.00 105 VAL A C 14
ATOM 25986 O O . VAL A 1 105 ? 5.852 17.985 7.332 1.00 0.00 105 VAL A O 14
ATOM 25999 N N . THR A 1 106 ? 6.487 20.122 7.600 1.00 0.00 106 THR A N 14
ATOM 26000 C CA . THR A 1 106 ? 6.047 20.183 8.990 1.00 0.00 106 THR A CA 14
ATOM 26001 C C . THR A 1 106 ? 4.542 20.453 9.060 1.00 0.00 106 THR A C 14
ATOM 26002 O O . THR A 1 106 ? 4.090 21.476 9.578 1.00 0.00 106 THR A O 14
ATOM 26013 N N . VAL A 1 107 ? 3.774 19.522 8.519 1.00 0.00 107 VAL A N 14
ATOM 26014 C CA . VAL A 1 107 ? 2.324 19.651 8.449 1.00 0.00 107 VAL A CA 14
ATOM 26015 C C . VAL A 1 107 ? 1.690 19.480 9.828 1.00 0.00 107 VAL A C 14
ATOM 26016 O O . VAL A 1 107 ? 0.786 20.229 10.208 1.00 0.00 107 VAL A O 14
ATOM 26029 N N . GLU A 1 108 ? 2.167 18.496 10.576 1.00 0.00 108 GLU A N 14
ATOM 26030 C CA . GLU A 1 108 ? 1.624 18.212 11.892 1.00 0.00 108 GLU A CA 14
ATOM 26031 C C . GLU A 1 108 ? 2.702 17.611 12.781 1.00 0.00 108 GLU A C 14
ATOM 26032 O O . GLU A 1 108 ? 3.385 16.664 12.383 1.00 0.00 108 GLU A O 14
ATOM 26044 N N . MET A 1 109 ? 2.874 18.169 13.971 1.00 0.00 109 MET A N 14
ATOM 26045 C CA . MET A 1 109 ? 3.847 17.647 14.915 1.00 0.00 109 MET A CA 14
ATOM 26046 C C . MET A 1 109 ? 3.328 16.381 15.583 1.00 0.00 109 MET A C 14
ATOM 26047 O O . MET A 1 109 ? 2.910 16.392 16.740 1.00 0.00 109 MET A O 14
ATOM 26061 N N . ILE A 1 110 ? 3.318 15.307 14.814 1.00 0.00 110 ILE A N 14
ATOM 26062 C CA . ILE A 1 110 ? 2.976 13.988 15.317 1.00 0.00 110 ILE A CA 14
ATOM 26063 C C . ILE A 1 110 ? 4.222 13.105 15.196 1.00 0.00 110 ILE A C 14
ATOM 26064 O O . ILE A 1 110 ? 4.234 11.929 15.558 1.00 0.00 110 ILE A O 14
ATOM 26080 N N . ASN A 1 111 ? 5.291 13.722 14.713 1.00 0.00 111 ASN A N 14
ATOM 26081 C CA . ASN A 1 111 ? 6.550 13.031 14.492 1.00 0.00 111 ASN A CA 14
ATOM 26082 C C . ASN A 1 111 ? 7.289 12.819 15.807 1.00 0.00 111 ASN A C 14
ATOM 26083 O O . ASN A 1 111 ? 7.510 13.755 16.576 1.00 0.00 111 ASN A O 14
ATOM 26094 N N . LEU A 1 112 ? 7.640 11.576 16.073 1.00 0.00 112 LEU A N 14
ATOM 26095 C CA . LEU A 1 112 ? 8.439 11.243 17.235 1.00 0.00 112 LEU A CA 14
ATOM 26096 C C . LEU A 1 112 ? 9.910 11.222 16.848 1.00 0.00 112 LEU A C 14
ATOM 26097 O O . LEU A 1 112 ? 10.262 11.552 15.714 1.00 0.00 112 LEU A O 14
ATOM 26113 N N . GLU A 1 113 ? 10.766 10.839 17.780 1.00 0.00 113 GLU A N 14
ATOM 26114 C CA . GLU A 1 113 ? 12.187 10.749 17.499 1.00 0.00 113 GLU A CA 14
ATOM 26115 C C . GLU A 1 113 ? 12.511 9.467 16.738 1.00 0.00 113 GLU A C 14
ATOM 26116 O O . GLU A 1 113 ? 12.600 8.379 17.317 1.00 0.00 113 GLU A O 14
ATOM 26128 N N . HIS A 1 114 ? 12.656 9.604 15.430 1.00 0.00 114 HIS A N 14
ATOM 26129 C CA . HIS A 1 114 ? 12.988 8.486 14.563 1.00 0.00 114 HIS A CA 14
ATOM 26130 C C . HIS A 1 114 ? 14.086 8.905 13.599 1.00 0.00 114 HIS A C 14
ATOM 26131 O O . HIS A 1 114 ? 13.838 9.635 12.638 1.00 0.00 114 HIS A O 14
ATOM 26146 N N . HIS A 1 115 ? 15.301 8.447 13.859 1.00 0.00 115 HIS A N 14
ATOM 26147 C CA . HIS A 1 115 ? 16.440 8.827 13.040 1.00 0.00 115 HIS A CA 14
ATOM 26148 C C . HIS A 1 115 ? 16.379 8.166 11.674 1.00 0.00 115 HIS A C 14
ATOM 26149 O O . HIS A 1 115 ? 16.558 6.955 11.545 1.00 0.00 115 HIS A O 14
ATOM 26164 N N . HIS A 1 116 ? 16.094 8.971 10.661 1.00 0.00 116 HIS A N 14
ATOM 26165 C CA . HIS A 1 116 ? 16.136 8.511 9.286 1.00 0.00 116 HIS A CA 14
ATOM 26166 C C . HIS A 1 116 ? 17.585 8.241 8.897 1.00 0.00 116 HIS A C 14
ATOM 26167 O O . HIS A 1 116 ? 18.337 9.168 8.595 1.00 0.00 116 HIS A O 14
ATOM 26182 N N . HIS A 1 117 ? 17.980 6.977 8.953 1.00 0.00 117 HIS A N 14
ATOM 26183 C CA . HIS A 1 117 ? 19.356 6.596 8.670 1.00 0.00 117 HIS A CA 14
ATOM 26184 C C . HIS A 1 117 ? 19.720 6.863 7.215 1.00 0.00 117 HIS A C 14
ATOM 26185 O O . HIS A 1 117 ? 18.921 6.618 6.310 1.00 0.00 117 HIS A O 14
ATOM 26200 N N . HIS A 1 118 ? 20.928 7.385 7.021 1.00 0.00 118 HIS A N 14
ATOM 26201 C CA . HIS A 1 118 ? 21.466 7.705 5.699 1.00 0.00 118 HIS A CA 14
ATOM 26202 C C . HIS A 1 118 ? 20.752 8.888 5.049 1.00 0.00 118 HIS A C 14
ATOM 26203 O O . HIS A 1 118 ? 20.002 8.721 4.087 1.00 0.00 118 HIS A O 14
ATOM 26218 N N . HIS A 1 119 ? 20.985 10.074 5.610 1.00 0.00 119 HIS A N 14
ATOM 26219 C CA . HIS A 1 119 ? 20.566 11.345 5.018 1.00 0.00 119 HIS A CA 14
ATOM 26220 C C . HIS A 1 119 ? 20.874 12.471 5.997 1.00 0.00 119 HIS A C 14
ATOM 26221 O O . HIS A 1 119 ? 21.979 13.043 5.907 1.00 0.00 119 HIS A O 14
ATOM 26237 N N . MET A 1 1 ? -3.773 -31.903 10.486 1.00 0.00 1 MET A N 15
ATOM 26238 C CA . MET A 1 1 ? -3.497 -32.862 9.389 1.00 0.00 1 MET A CA 15
ATOM 26239 C C . MET A 1 1 ? -2.089 -32.656 8.842 1.00 0.00 1 MET A C 15
ATOM 26240 O O . MET A 1 1 ? -1.540 -31.559 8.933 1.00 0.00 1 MET A O 15
ATOM 26256 N N . PRO A 1 2 ? -1.480 -33.712 8.271 1.00 0.00 2 PRO A N 15
ATOM 26257 C CA . PRO A 1 2 ? -0.124 -33.639 7.708 1.00 0.00 2 PRO A CA 15
ATOM 26258 C C . PRO A 1 2 ? -0.077 -32.885 6.382 1.00 0.00 2 PRO A C 15
ATOM 26259 O O . PRO A 1 2 ? 1.000 -32.589 5.860 1.00 0.00 2 PRO A O 15
ATOM 26270 N N . THR A 1 3 ? -1.244 -32.582 5.844 1.00 0.00 3 THR A N 15
ATOM 26271 C CA . THR A 1 3 ? -1.350 -31.858 4.594 1.00 0.00 3 THR A CA 15
ATOM 26272 C C . THR A 1 3 ? -1.172 -30.359 4.812 1.00 0.00 3 THR A C 15
ATOM 26273 O O . THR A 1 3 ? -1.645 -29.802 5.806 1.00 0.00 3 THR A O 15
ATOM 26284 N N . PHE A 1 4 ? -0.478 -29.710 3.891 1.00 0.00 4 PHE A N 15
ATOM 26285 C CA . PHE A 1 4 ? -0.200 -28.296 4.004 1.00 0.00 4 PHE A CA 15
ATOM 26286 C C . PHE A 1 4 ? -1.134 -27.474 3.132 1.00 0.00 4 PHE A C 15
ATOM 26287 O O . PHE A 1 4 ? -1.475 -27.868 2.012 1.00 0.00 4 PHE A O 15
ATOM 26304 N N . ASP A 1 5 ? -1.523 -26.322 3.652 1.00 0.00 5 ASP A N 15
ATOM 26305 C CA . ASP A 1 5 ? -2.493 -25.460 3.001 1.00 0.00 5 ASP A CA 15
ATOM 26306 C C . ASP A 1 5 ? -2.109 -24.001 3.185 1.00 0.00 5 ASP A C 15
ATOM 26307 O O . ASP A 1 5 ? -2.415 -23.385 4.208 1.00 0.00 5 ASP A O 15
ATOM 26316 N N . HIS A 1 6 ? -1.380 -23.475 2.215 1.00 0.00 6 HIS A N 15
ATOM 26317 C CA . HIS A 1 6 ? -1.021 -22.064 2.216 1.00 0.00 6 HIS A CA 15
ATOM 26318 C C . HIS A 1 6 ? -2.235 -21.235 1.815 1.00 0.00 6 HIS A C 15
ATOM 26319 O O . HIS A 1 6 ? -3.030 -21.654 0.971 1.00 0.00 6 HIS A O 15
ATOM 26334 N N . GLY A 1 7 ? -2.383 -20.076 2.417 1.00 0.00 7 GLY A N 15
ATOM 26335 C CA . GLY A 1 7 ? -3.539 -19.260 2.144 1.00 0.00 7 GLY A CA 15
ATOM 26336 C C . GLY A 1 7 ? -3.198 -17.989 1.409 1.00 0.00 7 GLY A C 15
ATOM 26337 O O . GLY A 1 7 ? -2.024 -17.674 1.198 1.00 0.00 7 GLY A O 15
ATOM 26341 N N . ASN A 1 8 ? -4.229 -17.265 1.018 1.00 0.00 8 ASN A N 15
ATOM 26342 C CA . ASN A 1 8 ? -4.064 -15.992 0.338 1.00 0.00 8 ASN A CA 15
ATOM 26343 C C . ASN A 1 8 ? -4.811 -14.924 1.114 1.00 0.00 8 ASN A C 15
ATOM 26344 O O . ASN A 1 8 ? -5.892 -15.180 1.649 1.00 0.00 8 ASN A O 15
ATOM 26355 N N . LEU A 1 9 ? -4.241 -13.739 1.173 1.00 0.00 9 LEU A N 15
ATOM 26356 C CA . LEU A 1 9 ? -4.856 -12.631 1.886 1.00 0.00 9 LEU A CA 15
ATOM 26357 C C . LEU A 1 9 ? -4.384 -11.314 1.299 1.00 0.00 9 LEU A C 15
ATOM 26358 O O . LEU A 1 9 ? -3.192 -11.037 1.258 1.00 0.00 9 LEU A O 15
ATOM 26374 N N . SER A 1 10 ? -5.317 -10.498 0.860 1.00 0.00 10 SER A N 15
ATOM 26375 C CA . SER A 1 10 ? -4.974 -9.245 0.219 1.00 0.00 10 SER A CA 15
ATOM 26376 C C . SER A 1 10 ? -5.236 -8.058 1.135 1.00 0.00 10 SER A C 15
ATOM 26377 O O . SER A 1 10 ? -6.294 -7.955 1.757 1.00 0.00 10 SER A O 15
ATOM 26385 N N . LEU A 1 11 ? -4.257 -7.167 1.221 1.00 0.00 11 LEU A N 15
ATOM 26386 C CA . LEU A 1 11 ? -4.405 -5.937 1.985 1.00 0.00 11 LEU A CA 15
ATOM 26387 C C . LEU A 1 11 ? -5.271 -4.956 1.209 1.00 0.00 11 LEU A C 15
ATOM 26388 O O . LEU A 1 11 ? -5.842 -4.026 1.776 1.00 0.00 11 LEU A O 15
ATOM 26404 N N . GLY A 1 12 ? -5.356 -5.177 -0.096 1.00 0.00 12 GLY A N 15
ATOM 26405 C CA . GLY A 1 12 ? -6.222 -4.377 -0.931 1.00 0.00 12 GLY A CA 15
ATOM 26406 C C . GLY A 1 12 ? -5.506 -3.206 -1.562 1.00 0.00 12 GLY A C 15
ATOM 26407 O O . GLY A 1 12 ? -4.279 -3.091 -1.469 1.00 0.00 12 GLY A O 15
ATOM 26411 N N . GLU A 1 13 ? -6.268 -2.361 -2.240 1.00 0.00 13 GLU A N 15
ATOM 26412 C CA . GLU A 1 13 ? -5.745 -1.146 -2.821 1.00 0.00 13 GLU A CA 15
ATOM 26413 C C . GLU A 1 13 ? -5.446 -0.120 -1.734 1.00 0.00 13 GLU A C 15
ATOM 26414 O O . GLU A 1 13 ? -6.353 0.493 -1.170 1.00 0.00 13 GLU A O 15
ATOM 26426 N N . LEU A 1 14 ? -4.166 0.045 -1.441 1.00 0.00 14 LEU A N 15
ATOM 26427 C CA . LEU A 1 14 ? -3.721 0.970 -0.413 1.00 0.00 14 LEU A CA 15
ATOM 26428 C C . LEU A 1 14 ? -3.221 2.265 -1.042 1.00 0.00 14 LEU A C 15
ATOM 26429 O O . LEU A 1 14 ? -3.038 2.349 -2.260 1.00 0.00 14 LEU A O 15
ATOM 26445 N N . GLU A 1 15 ? -3.000 3.268 -0.206 1.00 0.00 15 GLU A N 15
ATOM 26446 C CA . GLU A 1 15 ? -2.530 4.566 -0.669 1.00 0.00 15 GLU A CA 15
ATOM 26447 C C . GLU A 1 15 ? -1.009 4.580 -0.756 1.00 0.00 15 GLU A C 15
ATOM 26448 O O . GLU A 1 15 ? -0.328 4.115 0.158 1.00 0.00 15 GLU A O 15
ATOM 26460 N N . LEU A 1 16 ? -0.477 5.112 -1.849 1.00 0.00 16 LEU A N 15
ATOM 26461 C CA . LEU A 1 16 ? 0.963 5.271 -1.978 1.00 0.00 16 LEU A CA 15
ATOM 26462 C C . LEU A 1 16 ? 1.385 6.599 -1.369 1.00 0.00 16 LEU A C 15
ATOM 26463 O O . LEU A 1 16 ? 1.028 7.663 -1.871 1.00 0.00 16 LEU A O 15
ATOM 26479 N N . THR A 1 17 ? 2.129 6.529 -0.282 1.00 0.00 17 THR A N 15
ATOM 26480 C CA . THR A 1 17 ? 2.570 7.721 0.417 1.00 0.00 17 THR A CA 15
ATOM 26481 C C . THR A 1 17 ? 3.932 8.171 -0.105 1.00 0.00 17 THR A C 15
ATOM 26482 O O . THR A 1 17 ? 4.816 7.351 -0.346 1.00 0.00 17 THR A O 15
ATOM 26493 N N . VAL A 1 18 ? 4.097 9.464 -0.302 1.00 0.00 18 VAL A N 15
ATOM 26494 C CA . VAL A 1 18 ? 5.364 9.995 -0.770 1.00 0.00 18 VAL A CA 15
ATOM 26495 C C . VAL A 1 18 ? 6.026 10.814 0.326 1.00 0.00 18 VAL A C 15
ATOM 26496 O O . VAL A 1 18 ? 5.456 11.786 0.818 1.00 0.00 18 VAL A O 15
ATOM 26509 N N . LEU A 1 19 ? 7.220 10.404 0.718 1.00 0.00 19 LEU A N 15
ATOM 26510 C CA . LEU A 1 19 ? 7.974 11.124 1.726 1.00 0.00 19 LEU A CA 15
ATOM 26511 C C . LEU A 1 19 ? 8.881 12.126 1.028 1.00 0.00 19 LEU A C 15
ATOM 26512 O O . LEU A 1 19 ? 9.760 11.741 0.261 1.00 0.00 19 LEU A O 15
ATOM 26528 N N . TYR A 1 20 ? 8.662 13.403 1.289 1.00 0.00 20 TYR A N 15
ATOM 26529 C CA . TYR A 1 20 ? 9.431 14.454 0.640 1.00 0.00 20 TYR A CA 15
ATOM 26530 C C . TYR A 1 20 ? 9.519 15.674 1.543 1.00 0.00 20 TYR A C 15
ATOM 26531 O O . TYR A 1 20 ? 8.960 15.684 2.638 1.00 0.00 20 TYR A O 15
ATOM 26549 N N . ASP A 1 21 ? 10.215 16.697 1.079 1.00 0.00 21 ASP A N 15
ATOM 26550 C CA . ASP A 1 21 ? 10.372 17.917 1.852 1.00 0.00 21 ASP A CA 15
ATOM 26551 C C . ASP A 1 21 ? 9.441 19.003 1.329 1.00 0.00 21 ASP A C 15
ATOM 26552 O O . ASP A 1 21 ? 9.463 19.331 0.142 1.00 0.00 21 ASP A O 15
ATOM 26561 N N . GLU A 1 22 ? 8.622 19.538 2.225 1.00 0.00 22 GLU A N 15
ATOM 26562 C CA . GLU A 1 22 ? 7.666 20.582 1.906 1.00 0.00 22 GLU A CA 15
ATOM 26563 C C . GLU A 1 22 ? 8.322 21.797 1.272 1.00 0.00 22 GLU A C 15
ATOM 26564 O O . GLU A 1 22 ? 7.748 22.440 0.391 1.00 0.00 22 GLU A O 15
ATOM 26576 N N . GLU A 1 23 ? 9.518 22.117 1.732 1.00 0.00 23 GLU A N 15
ATOM 26577 C CA . GLU A 1 23 ? 10.206 23.318 1.306 1.00 0.00 23 GLU A CA 15
ATOM 26578 C C . GLU A 1 23 ? 10.984 23.069 0.022 1.00 0.00 23 GLU A C 15
ATOM 26579 O O . GLU A 1 23 ? 11.753 23.921 -0.429 1.00 0.00 23 GLU A O 15
ATOM 26591 N N . ARG A 1 24 ? 10.788 21.896 -0.565 1.00 0.00 24 ARG A N 15
ATOM 26592 C CA . ARG A 1 24 ? 11.435 21.558 -1.816 1.00 0.00 24 ARG A CA 15
ATOM 26593 C C . ARG A 1 24 ? 10.444 21.644 -2.972 1.00 0.00 24 ARG A C 15
ATOM 26594 O O . ARG A 1 24 ? 10.456 22.607 -3.737 1.00 0.00 24 ARG A O 15
ATOM 26615 N N . TYR A 1 25 ? 9.580 20.639 -3.081 1.00 0.00 25 TYR A N 15
ATOM 26616 C CA . TYR A 1 25 ? 8.620 20.556 -4.173 1.00 0.00 25 TYR A CA 15
ATOM 26617 C C . TYR A 1 25 ? 7.351 19.862 -3.683 1.00 0.00 25 TYR A C 15
ATOM 26618 O O . TYR A 1 25 ? 7.266 19.489 -2.515 1.00 0.00 25 TYR A O 15
ATOM 26636 N N . ASP A 1 26 ? 6.378 19.683 -4.568 1.00 0.00 26 ASP A N 15
ATOM 26637 C CA . ASP A 1 26 ? 5.158 18.960 -4.217 1.00 0.00 26 ASP A CA 15
ATOM 26638 C C . ASP A 1 26 ? 4.795 17.971 -5.319 1.00 0.00 26 ASP A C 15
ATOM 26639 O O . ASP A 1 26 ? 5.273 18.088 -6.451 1.00 0.00 26 ASP A O 15
ATOM 26648 N N . ILE A 1 27 ? 3.956 17.003 -4.974 1.00 0.00 27 ILE A N 15
ATOM 26649 C CA . ILE A 1 27 ? 3.619 15.899 -5.866 1.00 0.00 27 ILE A CA 15
ATOM 26650 C C . ILE A 1 27 ? 2.652 16.337 -6.962 1.00 0.00 27 ILE A C 15
ATOM 26651 O O . ILE A 1 27 ? 1.492 16.653 -6.694 1.00 0.00 27 ILE A O 15
ATOM 26667 N N . VAL A 1 28 ? 3.131 16.334 -8.194 1.00 0.00 28 VAL A N 15
ATOM 26668 C CA . VAL A 1 28 ? 2.308 16.692 -9.338 1.00 0.00 28 VAL A CA 15
ATOM 26669 C C . VAL A 1 28 ? 1.610 15.460 -9.902 1.00 0.00 28 VAL A C 15
ATOM 26670 O O . VAL A 1 28 ? 0.396 15.463 -10.107 1.00 0.00 28 VAL A O 15
ATOM 26683 N N . GLU A 1 29 ? 2.374 14.404 -10.132 1.00 0.00 29 GLU A N 15
ATOM 26684 C CA . GLU A 1 29 ? 1.809 13.140 -10.580 1.00 0.00 29 GLU A CA 15
ATOM 26685 C C . GLU A 1 29 ? 2.549 11.988 -9.920 1.00 0.00 29 GLU A C 15
ATOM 26686 O O . GLU A 1 29 ? 3.711 12.131 -9.530 1.00 0.00 29 GLU A O 15
ATOM 26698 N N . GLN A 1 30 ? 1.869 10.859 -9.788 1.00 0.00 30 GLN A N 15
ATOM 26699 C CA . GLN A 1 30 ? 2.392 9.732 -9.035 1.00 0.00 30 GLN A CA 15
ATOM 26700 C C . GLN A 1 30 ? 1.494 8.518 -9.234 1.00 0.00 30 GLN A C 15
ATOM 26701 O O . GLN A 1 30 ? 0.523 8.575 -9.987 1.00 0.00 30 GLN A O 15
ATOM 26715 N N . THR A 1 31 ? 1.821 7.428 -8.562 1.00 0.00 31 THR A N 15
ATOM 26716 C CA . THR A 1 31 ? 0.952 6.269 -8.531 1.00 0.00 31 THR A CA 15
ATOM 26717 C C . THR A 1 31 ? -0.055 6.426 -7.393 1.00 0.00 31 THR A C 15
ATOM 26718 O O . THR A 1 31 ? 0.316 6.391 -6.222 1.00 0.00 31 THR A O 15
ATOM 26729 N N . GLU A 1 32 ? -1.317 6.635 -7.749 1.00 0.00 32 GLU A N 15
ATOM 26730 C CA . GLU A 1 32 ? -2.365 6.932 -6.781 1.00 0.00 32 GLU A CA 15
ATOM 26731 C C . GLU A 1 32 ? -2.551 5.793 -5.782 1.00 0.00 32 GLU A C 15
ATOM 26732 O O . GLU A 1 32 ? -2.434 5.989 -4.571 1.00 0.00 32 GLU A O 15
ATOM 26744 N N . THR A 1 33 ? -2.833 4.604 -6.289 1.00 0.00 33 THR A N 15
ATOM 26745 C CA . THR A 1 33 ? -3.131 3.467 -5.434 1.00 0.00 33 THR A CA 15
ATOM 26746 C C . THR A 1 33 ? -2.287 2.255 -5.799 1.00 0.00 33 THR A C 15
ATOM 26747 O O . THR A 1 33 ? -1.855 2.103 -6.946 1.00 0.00 33 THR A O 15
ATOM 26758 N N . VAL A 1 34 ? -2.050 1.398 -4.816 1.00 0.00 34 VAL A N 15
ATOM 26759 C CA . VAL A 1 34 ? -1.308 0.165 -5.033 1.00 0.00 34 VAL A CA 15
ATOM 26760 C C . VAL A 1 34 ? -2.134 -1.021 -4.565 1.00 0.00 34 VAL A C 15
ATOM 26761 O O . VAL A 1 34 ? -2.890 -0.909 -3.609 1.00 0.00 34 VAL A O 15
ATOM 26774 N N . GLN A 1 35 ? -1.982 -2.154 -5.225 1.00 0.00 35 GLN A N 15
ATOM 26775 C CA . GLN A 1 35 ? -2.644 -3.369 -4.791 1.00 0.00 35 GLN A CA 15
ATOM 26776 C C . GLN A 1 35 ? -1.642 -4.272 -4.090 1.00 0.00 35 GLN A C 15
ATOM 26777 O O . GLN A 1 35 ? -0.595 -4.605 -4.653 1.00 0.00 35 GLN A O 15
ATOM 26791 N N . VAL A 1 36 ? -1.952 -4.631 -2.852 1.00 0.00 36 VAL A N 15
ATOM 26792 C CA . VAL A 1 36 ? -1.079 -5.483 -2.058 1.00 0.00 36 VAL A CA 15
ATOM 26793 C C . VAL A 1 36 ? -1.778 -6.796 -1.711 1.00 0.00 36 VAL A C 15
ATOM 26794 O O . VAL A 1 36 ? -2.907 -6.798 -1.217 1.00 0.00 36 VAL A O 15
ATOM 26807 N N . ASP A 1 37 ? -1.101 -7.903 -1.975 1.00 0.00 37 ASP A N 15
ATOM 26808 C CA . ASP A 1 37 ? -1.632 -9.232 -1.691 1.00 0.00 37 ASP A CA 15
ATOM 26809 C C . ASP A 1 37 ? -0.558 -10.096 -1.040 1.00 0.00 37 ASP A C 15
ATOM 26810 O O . ASP A 1 37 ? 0.619 -9.984 -1.377 1.00 0.00 37 ASP A O 15
ATOM 26819 N N . LEU A 1 38 ? -0.956 -10.956 -0.118 1.00 0.00 38 LEU A N 15
ATOM 26820 C CA . LEU A 1 38 ? -0.009 -11.755 0.646 1.00 0.00 38 LEU A CA 15
ATOM 26821 C C . LEU A 1 38 ? -0.334 -13.242 0.551 1.00 0.00 38 LEU A C 15
ATOM 26822 O O . LEU A 1 38 ? -1.502 -13.634 0.511 1.00 0.00 38 LEU A O 15
ATOM 26838 N N . GLU A 1 39 ? 0.709 -14.060 0.503 1.00 0.00 39 GLU A N 15
ATOM 26839 C CA . GLU A 1 39 ? 0.565 -15.510 0.552 1.00 0.00 39 GLU A CA 15
ATOM 26840 C C . GLU A 1 39 ? 1.419 -16.085 1.667 1.00 0.00 39 GLU A C 15
ATOM 26841 O O . GLU A 1 39 ? 2.556 -15.659 1.873 1.00 0.00 39 GLU A O 15
ATOM 26853 N N . GLY A 1 40 ? 0.871 -17.047 2.385 1.00 0.00 40 GLY A N 15
ATOM 26854 C CA . GLY A 1 40 ? 1.603 -17.653 3.480 1.00 0.00 40 GLY A CA 15
ATOM 26855 C C . GLY A 1 40 ? 0.791 -18.698 4.217 1.00 0.00 40 GLY A C 15
ATOM 26856 O O . GLY A 1 40 ? -0.323 -19.020 3.807 1.00 0.00 40 GLY A O 15
ATOM 26860 N N . PRO A 1 41 ? 1.330 -19.253 5.314 1.00 0.00 41 PRO A N 15
ATOM 26861 C CA . PRO A 1 41 ? 0.639 -20.269 6.112 1.00 0.00 41 PRO A CA 15
ATOM 26862 C C . PRO A 1 41 ? -0.594 -19.709 6.819 1.00 0.00 41 PRO A C 15
ATOM 26863 O O . PRO A 1 41 ? -0.672 -18.510 7.108 1.00 0.00 41 PRO A O 15
ATOM 26874 N N . ARG A 1 42 ? -1.548 -20.589 7.111 1.00 0.00 42 ARG A N 15
ATOM 26875 C CA . ARG A 1 42 ? -2.799 -20.193 7.751 1.00 0.00 42 ARG A CA 15
ATOM 26876 C C . ARG A 1 42 ? -2.545 -19.535 9.105 1.00 0.00 42 ARG A C 15
ATOM 26877 O O . ARG A 1 42 ? -3.208 -18.559 9.459 1.00 0.00 42 ARG A O 15
ATOM 26898 N N . GLY A 1 43 ? -1.578 -20.068 9.846 1.00 0.00 43 GLY A N 15
ATOM 26899 C CA . GLY A 1 43 ? -1.268 -19.545 11.166 1.00 0.00 43 GLY A CA 15
ATOM 26900 C C . GLY A 1 43 ? -0.915 -18.070 11.156 1.00 0.00 43 GLY A C 15
ATOM 26901 O O . GLY A 1 43 ? -1.471 -17.290 11.928 1.00 0.00 43 GLY A O 15
ATOM 26905 N N . VAL A 1 44 ? -0.012 -17.676 10.266 1.00 0.00 44 VAL A N 15
ATOM 26906 C CA . VAL A 1 44 ? 0.436 -16.288 10.205 1.00 0.00 44 VAL A CA 15
ATOM 26907 C C . VAL A 1 44 ? -0.692 -15.368 9.739 1.00 0.00 44 VAL A C 15
ATOM 26908 O O . VAL A 1 44 ? -0.949 -14.330 10.352 1.00 0.00 44 VAL A O 15
ATOM 26921 N N . LEU A 1 45 ? -1.376 -15.768 8.672 1.00 0.00 45 LEU A N 15
ATOM 26922 C CA . LEU A 1 45 ? -2.421 -14.942 8.072 1.00 0.00 45 LEU A CA 15
ATOM 26923 C C . LEU A 1 45 ? -3.574 -14.689 9.041 1.00 0.00 45 LEU A C 15
ATOM 26924 O O . LEU A 1 45 ? -4.061 -13.566 9.150 1.00 0.00 45 LEU A O 15
ATOM 26940 N N . THR A 1 46 ? -4.001 -15.731 9.743 1.00 0.00 46 THR A N 15
ATOM 26941 C CA . THR A 1 46 ? -5.119 -15.622 10.669 1.00 0.00 46 THR A CA 15
ATOM 26942 C C . THR A 1 46 ? -4.776 -14.699 11.839 1.00 0.00 46 THR A C 15
ATOM 26943 O O . THR A 1 46 ? -5.580 -13.848 12.219 1.00 0.00 46 THR A O 15
ATOM 26954 N N . VAL A 1 47 ? -3.575 -14.851 12.393 1.00 0.00 47 VAL A N 15
ATOM 26955 C CA . VAL A 1 47 ? -3.123 -13.999 13.489 1.00 0.00 47 VAL A CA 15
ATOM 26956 C C . VAL A 1 47 ? -2.988 -12.553 13.019 1.00 0.00 47 VAL A C 15
ATOM 26957 O O . VAL A 1 47 ? -3.374 -11.617 13.723 1.00 0.00 47 VAL A O 15
ATOM 26970 N N . PHE A 1 48 ? -2.461 -12.376 11.813 1.00 0.00 48 PHE A N 15
ATOM 26971 C CA . PHE A 1 48 ? -2.313 -11.048 11.229 1.00 0.00 48 PHE A CA 15
ATOM 26972 C C . PHE A 1 48 ? -3.683 -10.406 11.006 1.00 0.00 48 PHE A C 15
ATOM 26973 O O . PHE A 1 48 ? -3.825 -9.185 11.049 1.00 0.00 48 PHE A O 15
ATOM 26990 N N . ARG A 1 49 ? -4.695 -11.240 10.787 1.00 0.00 49 ARG A N 15
ATOM 26991 C CA . ARG A 1 49 ? -6.048 -10.765 10.569 1.00 0.00 49 ARG A CA 15
ATOM 26992 C C . ARG A 1 49 ? -6.699 -10.274 11.860 1.00 0.00 49 ARG A C 15
ATOM 26993 O O . ARG A 1 49 ? -7.723 -9.594 11.821 1.00 0.00 49 ARG A O 15
ATOM 27014 N N . PHE A 1 50 ? -6.112 -10.616 12.998 1.00 0.00 50 PHE A N 15
ATOM 27015 C CA . PHE A 1 50 ? -6.607 -10.140 14.278 1.00 0.00 50 PHE A CA 15
ATOM 27016 C C . PHE A 1 50 ? -6.203 -8.689 14.499 1.00 0.00 50 PHE A C 15
ATOM 27017 O O . PHE A 1 50 ? -6.836 -7.960 15.266 1.00 0.00 50 PHE A O 15
ATOM 27034 N N . ALA A 1 51 ? -5.146 -8.280 13.819 1.00 0.00 51 ALA A N 15
ATOM 27035 C CA . ALA A 1 51 ? -4.624 -6.933 13.941 1.00 0.00 51 ALA A CA 15
ATOM 27036 C C . ALA A 1 51 ? -5.220 -6.018 12.880 1.00 0.00 51 ALA A C 15
ATOM 27037 O O . ALA A 1 51 ? -5.474 -6.437 11.749 1.00 0.00 51 ALA A O 15
ATOM 27044 N N . ARG A 1 52 ? -5.466 -4.779 13.265 1.00 0.00 52 ARG A N 15
ATOM 27045 C CA . ARG A 1 52 ? -5.936 -3.768 12.346 1.00 0.00 52 ARG A CA 15
ATOM 27046 C C . ARG A 1 52 ? -4.750 -3.115 11.636 1.00 0.00 52 ARG A C 15
ATOM 27047 O O . ARG A 1 52 ? -3.617 -3.208 12.107 1.00 0.00 52 ARG A O 15
ATOM 27068 N N . PRO A 1 53 ? -4.985 -2.442 10.499 1.00 0.00 53 PRO A N 15
ATOM 27069 C CA . PRO A 1 53 ? -3.902 -1.871 9.701 1.00 0.00 53 PRO A CA 15
ATOM 27070 C C . PRO A 1 53 ? -3.142 -0.767 10.425 1.00 0.00 53 PRO A C 15
ATOM 27071 O O . PRO A 1 53 ? -3.720 0.232 10.858 1.00 0.00 53 PRO A O 15
ATOM 27082 N N . SER A 1 54 ? -1.848 -0.969 10.548 1.00 0.00 54 SER A N 15
ATOM 27083 C CA . SER A 1 54 ? -0.939 0.023 11.060 1.00 0.00 54 SER A CA 15
ATOM 27084 C C . SER A 1 54 ? 0.223 0.187 10.094 1.00 0.00 54 SER A C 15
ATOM 27085 O O . SER A 1 54 ? 1.184 0.918 10.342 1.00 0.00 54 SER A O 15
ATOM 27093 N N . TYR A 1 55 ? 0.104 -0.513 8.985 1.00 0.00 55 TYR A N 15
ATOM 27094 C CA . TYR A 1 55 ? 1.143 -0.557 7.971 1.00 0.00 55 TYR A CA 15
ATOM 27095 C C . TYR A 1 55 ? 1.001 0.590 6.984 1.00 0.00 55 TYR A C 15
ATOM 27096 O O . TYR A 1 55 ? -0.080 1.158 6.823 1.00 0.00 55 TYR A O 15
ATOM 27114 N N . GLU A 1 56 ? 2.102 0.920 6.333 1.00 0.00 56 GLU A N 15
ATOM 27115 C CA . GLU A 1 56 ? 2.139 2.021 5.383 1.00 0.00 56 GLU A CA 15
ATOM 27116 C C . GLU A 1 56 ? 3.055 1.685 4.210 1.00 0.00 56 GLU A C 15
ATOM 27117 O O . GLU A 1 56 ? 4.070 0.998 4.373 1.00 0.00 56 GLU A O 15
ATOM 27129 N N . VAL A 1 57 ? 2.673 2.148 3.029 1.00 0.00 57 VAL A N 15
ATOM 27130 C CA . VAL A 1 57 ? 3.484 1.991 1.831 1.00 0.00 57 VAL A CA 15
ATOM 27131 C C . VAL A 1 57 ? 3.912 3.368 1.337 1.00 0.00 57 VAL A C 15
ATOM 27132 O O . VAL A 1 57 ? 3.065 4.230 1.090 1.00 0.00 57 VAL A O 15
ATOM 27145 N N . PHE A 1 58 ? 5.211 3.584 1.189 1.00 0.00 58 PHE A N 15
ATOM 27146 C CA . PHE A 1 58 ? 5.713 4.918 0.910 1.00 0.00 58 PHE A CA 15
ATOM 27147 C C . PHE A 1 58 ? 7.003 4.884 0.101 1.00 0.00 58 PHE A C 15
ATOM 27148 O O . PHE A 1 58 ? 7.681 3.864 0.029 1.00 0.00 58 PHE A O 15
ATOM 27165 N N . VAL A 1 59 ? 7.328 6.011 -0.513 1.00 0.00 59 VAL A N 15
ATOM 27166 C CA . VAL A 1 59 ? 8.585 6.169 -1.233 1.00 0.00 59 VAL A CA 15
ATOM 27167 C C . VAL A 1 59 ? 9.340 7.382 -0.694 1.00 0.00 59 VAL A C 15
ATOM 27168 O O . VAL A 1 59 ? 8.732 8.408 -0.384 1.00 0.00 59 VAL A O 15
ATOM 27181 N N . ASP A 1 60 ? 10.652 7.253 -0.553 1.00 0.00 60 ASP A N 15
ATOM 27182 C CA . ASP A 1 60 ? 11.468 8.322 0.019 1.00 0.00 60 ASP A CA 15
ATOM 27183 C C . ASP A 1 60 ? 12.075 9.180 -1.083 1.00 0.00 60 ASP A C 15
ATOM 27184 O O . ASP A 1 60 ? 12.962 8.732 -1.813 1.00 0.00 60 ASP A O 15
ATOM 27193 N N . LEU A 1 61 ? 11.598 10.410 -1.202 1.00 0.00 61 LEU A N 15
ATOM 27194 C CA . LEU A 1 61 ? 12.050 11.301 -2.258 1.00 0.00 61 LEU A CA 15
ATOM 27195 C C . LEU A 1 61 ? 12.425 12.674 -1.707 1.00 0.00 61 LEU A C 15
ATOM 27196 O O . LEU A 1 61 ? 11.686 13.645 -1.859 1.00 0.00 61 LEU A O 15
ATOM 27212 N N . THR A 1 62 ? 13.563 12.736 -1.035 1.00 0.00 62 THR A N 15
ATOM 27213 C CA . THR A 1 62 ? 14.112 13.998 -0.568 1.00 0.00 62 THR A CA 15
ATOM 27214 C C . THR A 1 62 ? 15.278 14.415 -1.460 1.00 0.00 62 THR A C 15
ATOM 27215 O O . THR A 1 62 ? 15.557 15.604 -1.641 1.00 0.00 62 THR A O 15
ATOM 27226 N N . GLU A 1 63 ? 15.959 13.415 -2.008 1.00 0.00 63 GLU A N 15
ATOM 27227 C CA . GLU A 1 63 ? 17.010 13.634 -2.986 1.00 0.00 63 GLU A CA 15
ATOM 27228 C C . GLU A 1 63 ? 16.423 14.022 -4.331 1.00 0.00 63 GLU A C 15
ATOM 27229 O O . GLU A 1 63 ? 16.931 14.909 -5.018 1.00 0.00 63 GLU A O 15
ATOM 27241 N N . ALA A 1 64 ? 15.353 13.343 -4.694 1.00 0.00 64 ALA A N 15
ATOM 27242 C CA . ALA A 1 64 ? 14.695 13.572 -5.967 1.00 0.00 64 ALA A CA 15
ATOM 27243 C C . ALA A 1 64 ? 13.875 14.854 -5.930 1.00 0.00 64 ALA A C 15
ATOM 27244 O O . ALA A 1 64 ? 13.135 15.103 -4.978 1.00 0.00 64 ALA A O 15
ATOM 27251 N N . GLY A 1 65 ? 14.027 15.670 -6.957 1.00 0.00 65 GLY A N 15
ATOM 27252 C CA . GLY A 1 65 ? 13.262 16.890 -7.049 1.00 0.00 65 GLY A CA 15
ATOM 27253 C C . GLY A 1 65 ? 12.545 17.008 -8.376 1.00 0.00 65 GLY A C 15
ATOM 27254 O O . GLY A 1 65 ? 11.594 16.274 -8.640 1.00 0.00 65 GLY A O 15
ATOM 27258 N N . GLU A 1 66 ? 13.028 17.911 -9.218 1.00 0.00 66 GLU A N 15
ATOM 27259 C CA . GLU A 1 66 ? 12.415 18.176 -10.512 1.00 0.00 66 GLU A CA 15
ATOM 27260 C C . GLU A 1 66 ? 12.611 17.003 -11.461 1.00 0.00 66 GLU A C 15
ATOM 27261 O O . GLU A 1 66 ? 13.631 16.308 -11.416 1.00 0.00 66 GLU A O 15
ATOM 27273 N N . GLY A 1 67 ? 11.639 16.804 -12.329 1.00 0.00 67 GLY A N 15
ATOM 27274 C CA . GLY A 1 67 ? 11.636 15.643 -13.188 1.00 0.00 67 GLY A CA 15
ATOM 27275 C C . GLY A 1 67 ? 11.105 14.433 -12.461 1.00 0.00 67 GLY A C 15
ATOM 27276 O O . GLY A 1 67 ? 11.507 14.155 -11.329 1.00 0.00 67 GLY A O 15
ATOM 27280 N N . SER A 1 68 ? 10.202 13.711 -13.088 1.00 0.00 68 SER A N 15
ATOM 27281 C CA . SER A 1 68 ? 9.582 12.578 -12.433 1.00 0.00 68 SER A CA 15
ATOM 27282 C C . SER A 1 68 ? 10.611 11.477 -12.240 1.00 0.00 68 SER A C 15
ATOM 27283 O O . SER A 1 68 ? 11.376 11.148 -13.151 1.00 0.00 68 SER A O 15
ATOM 27291 N N . HIS A 1 69 ? 10.631 10.924 -11.048 1.00 0.00 69 HIS A N 15
ATOM 27292 C CA . HIS A 1 69 ? 11.668 9.974 -10.661 1.00 0.00 69 HIS A CA 15
ATOM 27293 C C . HIS A 1 69 ? 11.078 8.629 -10.294 1.00 0.00 69 HIS A C 15
ATOM 27294 O O . HIS A 1 69 ? 10.160 8.540 -9.478 1.00 0.00 69 HIS A O 15
ATOM 27309 N N . THR A 1 70 ? 11.616 7.590 -10.907 1.00 0.00 70 THR A N 15
ATOM 27310 C CA . THR A 1 70 ? 11.170 6.237 -10.658 1.00 0.00 70 THR A CA 15
ATOM 27311 C C . THR A 1 70 ? 12.113 5.553 -9.667 1.00 0.00 70 THR A C 15
ATOM 27312 O O . THR A 1 70 ? 13.297 5.373 -9.949 1.00 0.00 70 THR A O 15
ATOM 27323 N N . VAL A 1 71 ? 11.587 5.202 -8.501 1.00 0.00 71 VAL A N 15
ATOM 27324 C CA . VAL A 1 71 ? 12.371 4.556 -7.451 1.00 0.00 71 VAL A CA 15
ATOM 27325 C C . VAL A 1 71 ? 11.661 3.301 -6.957 1.00 0.00 71 VAL A C 15
ATOM 27326 O O . VAL A 1 71 ? 10.504 3.070 -7.300 1.00 0.00 71 VAL A O 15
ATOM 27339 N N . ASP A 1 72 ? 12.345 2.480 -6.177 1.00 0.00 72 ASP A N 15
ATOM 27340 C CA . ASP A 1 72 ? 11.725 1.272 -5.650 1.00 0.00 72 ASP A CA 15
ATOM 27341 C C . ASP A 1 72 ? 10.869 1.611 -4.434 1.00 0.00 72 ASP A C 15
ATOM 27342 O O . ASP A 1 72 ? 11.133 2.586 -3.729 1.00 0.00 72 ASP A O 15
ATOM 27351 N N . VAL A 1 73 ? 9.835 0.815 -4.207 1.00 0.00 73 VAL A N 15
ATOM 27352 C CA . VAL A 1 73 ? 8.822 1.138 -3.209 1.00 0.00 73 VAL A CA 15
ATOM 27353 C C . VAL A 1 73 ? 9.177 0.589 -1.832 1.00 0.00 73 VAL A C 15
ATOM 27354 O O . VAL A 1 73 ? 9.518 -0.589 -1.683 1.00 0.00 73 VAL A O 15
ATOM 27367 N N . GLU A 1 74 ? 9.078 1.448 -0.829 1.00 0.00 74 GLU A N 15
ATOM 27368 C CA . GLU A 1 74 ? 9.349 1.069 0.545 1.00 0.00 74 GLU A CA 15
ATOM 27369 C C . GLU A 1 74 ? 8.033 0.765 1.264 1.00 0.00 74 GLU A C 15
ATOM 27370 O O . GLU A 1 74 ? 6.979 1.291 0.901 1.00 0.00 74 GLU A O 15
ATOM 27382 N N . HIS A 1 75 ? 8.085 -0.096 2.265 1.00 0.00 75 HIS A N 15
ATOM 27383 C CA . HIS A 1 75 ? 6.883 -0.496 2.985 1.00 0.00 75 HIS A CA 15
ATOM 27384 C C . HIS A 1 75 ? 7.226 -0.923 4.399 1.00 0.00 75 HIS A C 15
ATOM 27385 O O . HIS A 1 75 ? 8.307 -1.449 4.649 1.00 0.00 75 HIS A O 15
ATOM 27400 N N . ARG A 1 76 ? 6.296 -0.719 5.316 1.00 0.00 76 ARG A N 15
ATOM 27401 C CA . ARG A 1 76 ? 6.523 -1.067 6.705 1.00 0.00 76 ARG A CA 15
ATOM 27402 C C . ARG A 1 76 ? 5.196 -1.341 7.394 1.00 0.00 76 ARG A C 15
ATOM 27403 O O . ARG A 1 76 ? 4.139 -0.991 6.870 1.00 0.00 76 ARG A O 15
ATOM 27424 N N . GLY A 1 77 ? 5.249 -1.989 8.548 1.00 0.00 77 GLY A N 15
ATOM 27425 C CA . GLY A 1 77 ? 4.039 -2.346 9.255 1.00 0.00 77 GLY A CA 15
ATOM 27426 C C . GLY A 1 77 ? 3.751 -3.827 9.158 1.00 0.00 77 GLY A C 15
ATOM 27427 O O . GLY A 1 77 ? 3.727 -4.529 10.167 1.00 0.00 77 GLY A O 15
ATOM 27431 N N . PHE A 1 78 ? 3.531 -4.308 7.942 1.00 0.00 78 PHE A N 15
ATOM 27432 C CA . PHE A 1 78 ? 3.327 -5.729 7.718 1.00 0.00 78 PHE A CA 15
ATOM 27433 C C . PHE A 1 78 ? 4.667 -6.416 7.463 1.00 0.00 78 PHE A C 15
ATOM 27434 O O . PHE A 1 78 ? 5.564 -5.831 6.851 1.00 0.00 78 PHE A O 15
ATOM 27451 N N . PRO A 1 79 ? 4.824 -7.656 7.949 1.00 0.00 79 PRO A N 15
ATOM 27452 C CA . PRO A 1 79 ? 6.064 -8.415 7.808 1.00 0.00 79 PRO A CA 15
ATOM 27453 C C . PRO A 1 79 ? 6.235 -8.984 6.405 1.00 0.00 79 PRO A C 15
ATOM 27454 O O . PRO A 1 79 ? 5.317 -9.591 5.850 1.00 0.00 79 PRO A O 15
ATOM 27465 N N . GLY A 1 80 ? 7.417 -8.796 5.842 1.00 0.00 80 GLY A N 15
ATOM 27466 C CA . GLY A 1 80 ? 7.713 -9.330 4.529 1.00 0.00 80 GLY A CA 15
ATOM 27467 C C . GLY A 1 80 ? 8.250 -10.744 4.599 1.00 0.00 80 GLY A C 15
ATOM 27468 O O . GLY A 1 80 ? 9.001 -11.176 3.726 1.00 0.00 80 GLY A O 15
ATOM 27472 N N . ASP A 1 81 ? 7.865 -11.461 5.649 1.00 0.00 81 ASP A N 15
ATOM 27473 C CA . ASP A 1 81 ? 8.294 -12.841 5.843 1.00 0.00 81 ASP A CA 15
ATOM 27474 C C . ASP A 1 81 ? 7.513 -13.768 4.922 1.00 0.00 81 ASP A C 15
ATOM 27475 O O . ASP A 1 81 ? 7.989 -14.833 4.526 1.00 0.00 81 ASP A O 15
ATOM 27484 N N . LEU A 1 82 ? 6.307 -13.341 4.587 1.00 0.00 82 LEU A N 15
ATOM 27485 C CA . LEU A 1 82 ? 5.435 -14.099 3.711 1.00 0.00 82 LEU A CA 15
ATOM 27486 C C . LEU A 1 82 ? 5.710 -13.731 2.263 1.00 0.00 82 LEU A C 15
ATOM 27487 O O . LEU A 1 82 ? 6.607 -12.934 1.979 1.00 0.00 82 LEU A O 15
ATOM 27503 N N . ALA A 1 83 ? 4.941 -14.301 1.351 1.00 0.00 83 ALA A N 15
ATOM 27504 C CA . ALA A 1 83 ? 5.038 -13.928 -0.044 1.00 0.00 83 ALA A CA 15
ATOM 27505 C C . ALA A 1 83 ? 4.260 -12.643 -0.269 1.00 0.00 83 ALA A C 15
ATOM 27506 O O . ALA A 1 83 ? 3.029 -12.648 -0.322 1.00 0.00 83 ALA A O 15
ATOM 27513 N N . VAL A 1 84 ? 4.985 -11.546 -0.364 1.00 0.00 84 VAL A N 15
ATOM 27514 C CA . VAL A 1 84 ? 4.377 -10.234 -0.472 1.00 0.00 84 VAL A CA 15
ATOM 27515 C C . VAL A 1 84 ? 4.284 -9.804 -1.926 1.00 0.00 84 VAL A C 15
ATOM 27516 O O . VAL A 1 84 ? 5.271 -9.856 -2.659 1.00 0.00 84 VAL A O 15
ATOM 27529 N N . THR A 1 85 ? 3.096 -9.399 -2.341 1.00 0.00 85 THR A N 15
ATOM 27530 C CA . THR A 1 85 ? 2.909 -8.864 -3.669 1.00 0.00 85 THR A CA 15
ATOM 27531 C C . THR A 1 85 ? 2.357 -7.456 -3.594 1.00 0.00 85 THR A C 15
ATOM 27532 O O . THR A 1 85 ? 1.326 -7.199 -2.975 1.00 0.00 85 THR A O 15
ATOM 27543 N N . VAL A 1 86 ? 3.072 -6.570 -4.219 1.00 0.00 86 VAL A N 15
ATOM 27544 C CA . VAL A 1 86 ? 2.682 -5.184 -4.366 1.00 0.00 86 VAL A CA 15
ATOM 27545 C C . VAL A 1 86 ? 2.702 -4.890 -5.834 1.00 0.00 86 VAL A C 15
ATOM 27546 O O . VAL A 1 86 ? 3.415 -5.586 -6.559 1.00 0.00 86 VAL A O 15
ATOM 27559 N N . GLU A 1 87 ? 1.974 -3.904 -6.328 1.00 0.00 87 GLU A N 15
ATOM 27560 C CA . GLU A 1 87 ? 2.451 -3.390 -7.581 1.00 0.00 87 GLU A CA 15
ATOM 27561 C C . GLU A 1 87 ? 2.255 -1.912 -7.803 1.00 0.00 87 GLU A C 15
ATOM 27562 O O . GLU A 1 87 ? 1.195 -1.428 -8.203 1.00 0.00 87 GLU A O 15
ATOM 27574 N N . PRO A 1 88 ? 3.314 -1.195 -7.463 1.00 0.00 88 PRO A N 15
ATOM 27575 C CA . PRO A 1 88 ? 4.206 -0.593 -8.392 1.00 0.00 88 PRO A CA 15
ATOM 27576 C C . PRO A 1 88 ? 5.534 -1.311 -8.183 1.00 0.00 88 PRO A C 15
ATOM 27577 O O . PRO A 1 88 ? 6.055 -1.370 -7.064 1.00 0.00 88 PRO A O 15
ATOM 27588 N N . ARG A 1 89 ? 6.117 -1.831 -9.207 1.00 0.00 89 ARG A N 15
ATOM 27589 C CA . ARG A 1 89 ? 7.306 -2.636 -8.976 1.00 0.00 89 ARG A CA 15
ATOM 27590 C C . ARG A 1 89 ? 8.496 -1.705 -8.930 1.00 0.00 89 ARG A C 15
ATOM 27591 O O . ARG A 1 89 ? 9.524 -1.976 -8.304 1.00 0.00 89 ARG A O 15
ATOM 27612 N N . MET A 1 90 ? 8.306 -0.599 -9.609 1.00 0.00 90 MET A N 15
ATOM 27613 C CA . MET A 1 90 ? 9.119 0.583 -9.452 1.00 0.00 90 MET A CA 15
ATOM 27614 C C . MET A 1 90 ? 8.166 1.764 -9.587 1.00 0.00 90 MET A C 15
ATOM 27615 O O . MET A 1 90 ? 7.306 1.764 -10.471 1.00 0.00 90 MET A O 15
ATOM 27629 N N . ALA A 1 91 ? 8.288 2.751 -8.721 1.00 0.00 91 ALA A N 15
ATOM 27630 C CA . ALA A 1 91 ? 7.267 3.783 -8.619 1.00 0.00 91 ALA A CA 15
ATOM 27631 C C . ALA A 1 91 ? 7.823 5.145 -8.966 1.00 0.00 91 ALA A C 15
ATOM 27632 O O . ALA A 1 91 ? 8.860 5.561 -8.452 1.00 0.00 91 ALA A O 15
ATOM 27639 N N . ARG A 1 92 ? 7.119 5.830 -9.847 1.00 0.00 92 ARG A N 15
ATOM 27640 C CA . ARG A 1 92 ? 7.553 7.116 -10.342 1.00 0.00 92 ARG A CA 15
ATOM 27641 C C . ARG A 1 92 ? 6.698 8.232 -9.763 1.00 0.00 92 ARG A C 15
ATOM 27642 O O . ARG A 1 92 ? 5.467 8.149 -9.759 1.00 0.00 92 ARG A O 15
ATOM 27663 N N . VAL A 1 93 ? 7.362 9.258 -9.258 1.00 0.00 93 VAL A N 15
ATOM 27664 C CA . VAL A 1 93 ? 6.684 10.415 -8.689 1.00 0.00 93 VAL A CA 15
ATOM 27665 C C . VAL A 1 93 ? 7.295 11.703 -9.233 1.00 0.00 93 VAL A C 15
ATOM 27666 O O . VAL A 1 93 ? 8.520 11.838 -9.311 1.00 0.00 93 VAL A O 15
ATOM 27679 N N . GLN A 1 94 ? 6.439 12.632 -9.628 1.00 0.00 94 GLN A N 15
ATOM 27680 C CA . GLN A 1 94 ? 6.878 13.909 -10.167 1.00 0.00 94 GLN A CA 15
ATOM 27681 C C . GLN A 1 94 ? 6.764 15.011 -9.125 1.00 0.00 94 GLN A C 15
ATOM 27682 O O . GLN A 1 94 ? 5.680 15.275 -8.595 1.00 0.00 94 GLN A O 15
ATOM 27696 N N . LEU A 1 95 ? 7.889 15.648 -8.838 1.00 0.00 95 LEU A N 15
ATOM 27697 C CA . LEU A 1 95 ? 7.919 16.796 -7.954 1.00 0.00 95 LEU A CA 15
ATOM 27698 C C . LEU A 1 95 ? 8.269 18.036 -8.768 1.00 0.00 95 LEU A C 15
ATOM 27699 O O . LEU A 1 95 ? 9.295 18.076 -9.445 1.00 0.00 95 LEU A O 15
ATOM 27715 N N . GLU A 1 96 ? 7.413 19.040 -8.707 1.00 0.00 96 GLU A N 15
ATOM 27716 C CA . GLU A 1 96 ? 7.568 20.221 -9.545 1.00 0.00 96 GLU A CA 15
ATOM 27717 C C . GLU A 1 96 ? 7.486 21.491 -8.714 1.00 0.00 96 GLU A C 15
ATOM 27718 O O . GLU A 1 96 ? 6.780 21.537 -7.702 1.00 0.00 96 GLU A O 15
ATOM 27730 N N . GLU A 1 97 ? 8.252 22.493 -9.125 1.00 0.00 97 GLU A N 15
ATOM 27731 C CA . GLU A 1 97 ? 8.293 23.779 -8.443 1.00 0.00 97 GLU A CA 15
ATOM 27732 C C . GLU A 1 97 ? 6.898 24.402 -8.413 1.00 0.00 97 GLU A C 15
ATOM 27733 O O . GLU A 1 97 ? 6.364 24.801 -9.453 1.00 0.00 97 GLU A O 15
ATOM 27745 N N . ARG A 1 98 ? 6.319 24.448 -7.212 1.00 0.00 98 ARG A N 15
ATOM 27746 C CA . ARG A 1 98 ? 4.997 25.016 -6.973 1.00 0.00 98 ARG A CA 15
ATOM 27747 C C . ARG A 1 98 ? 3.889 24.159 -7.604 1.00 0.00 98 ARG A C 15
ATOM 27748 O O . ARG A 1 98 ? 4.150 23.295 -8.447 1.00 0.00 98 ARG A O 15
ATOM 27769 N N . GLN A 1 99 ? 2.650 24.395 -7.175 1.00 0.00 99 GLN A N 15
ATOM 27770 C CA . GLN A 1 99 ? 1.504 23.647 -7.631 1.00 0.00 99 GLN A CA 15
ATOM 27771 C C . GLN A 1 99 ? 1.369 23.678 -9.151 1.00 0.00 99 GLN A C 15
ATOM 27772 O O . GLN A 1 99 ? 1.448 24.737 -9.778 1.00 0.00 99 GLN A O 15
ATOM 27786 N N . THR A 1 100 ? 1.176 22.506 -9.730 1.00 0.00 100 THR A N 15
ATOM 27787 C CA . THR A 1 100 ? 0.995 22.370 -11.161 1.00 0.00 100 THR A CA 15
ATOM 27788 C C . THR A 1 100 ? -0.307 21.628 -11.435 1.00 0.00 100 THR A C 15
ATOM 27789 O O . THR A 1 100 ? -0.663 20.706 -10.697 1.00 0.00 100 THR A O 15
ATOM 27800 N N . VAL A 1 101 ? -1.029 22.042 -12.470 1.00 0.00 101 VAL A N 15
ATOM 27801 C CA . VAL A 1 101 ? -2.330 21.458 -12.772 1.00 0.00 101 VAL A CA 15
ATOM 27802 C C . VAL A 1 101 ? -2.190 20.046 -13.332 1.00 0.00 101 VAL A C 15
ATOM 27803 O O . VAL A 1 101 ? -2.011 19.846 -14.537 1.00 0.00 101 VAL A O 15
ATOM 27816 N N . SER A 1 102 ? -2.213 19.078 -12.431 1.00 0.00 102 SER A N 15
ATOM 27817 C CA . SER A 1 102 ? -2.230 17.668 -12.791 1.00 0.00 102 SER A CA 15
ATOM 27818 C C . SER A 1 102 ? -2.935 16.878 -11.697 1.00 0.00 102 SER A C 15
ATOM 27819 O O . SER A 1 102 ? -2.755 15.665 -11.566 1.00 0.00 102 SER A O 15
ATOM 27827 N N . VAL A 1 103 ? -3.755 17.586 -10.927 1.00 0.00 103 VAL A N 15
ATOM 27828 C CA . VAL A 1 103 ? -4.477 16.992 -9.813 1.00 0.00 103 VAL A CA 15
ATOM 27829 C C . VAL A 1 103 ? -5.646 16.157 -10.326 1.00 0.00 103 VAL A C 15
ATOM 27830 O O . VAL A 1 103 ? -6.575 16.689 -10.938 1.00 0.00 103 VAL A O 15
ATOM 27843 N N . PRO A 1 104 ? -5.606 14.841 -10.095 1.00 0.00 104 PRO A N 15
ATOM 27844 C CA . PRO A 1 104 ? -6.645 13.932 -10.556 1.00 0.00 104 PRO A CA 15
ATOM 27845 C C . PRO A 1 104 ? -7.828 13.875 -9.600 1.00 0.00 104 PRO A C 15
ATOM 27846 O O . PRO A 1 104 ? -7.661 13.952 -8.380 1.00 0.00 104 PRO A O 15
ATOM 27857 N N . VAL A 1 105 ? -9.025 13.752 -10.152 1.00 0.00 105 VAL A N 15
ATOM 27858 C CA . VAL A 1 105 ? -10.210 13.569 -9.336 1.00 0.00 105 VAL A CA 15
ATOM 27859 C C . VAL A 1 105 ? -10.279 12.124 -8.855 1.00 0.00 105 VAL A C 15
ATOM 27860 O O . VAL A 1 105 ? -10.321 11.192 -9.657 1.00 0.00 105 VAL A O 15
ATOM 27873 N N . THR A 1 106 ? -10.245 11.943 -7.541 1.00 0.00 106 THR A N 15
ATOM 27874 C CA . THR A 1 106 ? -10.190 10.610 -6.961 1.00 0.00 106 THR A CA 15
ATOM 27875 C C . THR A 1 106 ? -11.466 9.817 -7.245 1.00 0.00 106 THR A C 15
ATOM 27876 O O . THR A 1 106 ? -12.549 10.137 -6.750 1.00 0.00 106 THR A O 15
ATOM 27887 N N . VAL A 1 107 ? -11.322 8.796 -8.076 1.00 0.00 107 VAL A N 15
ATOM 27888 C CA . VAL A 1 107 ? -12.421 7.909 -8.420 1.00 0.00 107 VAL A CA 15
ATOM 27889 C C . VAL A 1 107 ? -11.915 6.476 -8.512 1.00 0.00 107 VAL A C 15
ATOM 27890 O O . VAL A 1 107 ? -10.728 6.248 -8.762 1.00 0.00 107 VAL A O 15
ATOM 27903 N N . GLU A 1 108 ? -12.804 5.520 -8.300 1.00 0.00 108 GLU A N 15
ATOM 27904 C CA . GLU A 1 108 ? -12.438 4.116 -8.387 1.00 0.00 108 GLU A CA 15
ATOM 27905 C C . GLU A 1 108 ? -12.472 3.654 -9.839 1.00 0.00 108 GLU A C 15
ATOM 27906 O O . GLU A 1 108 ? -13.277 4.143 -10.636 1.00 0.00 108 GLU A O 15
ATOM 27918 N N . MET A 1 109 ? -11.591 2.725 -10.185 1.00 0.00 109 MET A N 15
ATOM 27919 C CA . MET A 1 109 ? -11.468 2.272 -11.562 1.00 0.00 109 MET A CA 15
ATOM 27920 C C . MET A 1 109 ? -12.568 1.267 -11.883 1.00 0.00 109 MET A C 15
ATOM 27921 O O . MET A 1 109 ? -12.420 0.064 -11.652 1.00 0.00 109 MET A O 15
ATOM 27935 N N . ILE A 1 110 ? -13.686 1.781 -12.366 1.00 0.00 110 ILE A N 15
ATOM 27936 C CA . ILE A 1 110 ? -14.793 0.952 -12.805 1.00 0.00 110 ILE A CA 15
ATOM 27937 C C . ILE A 1 110 ? -15.469 1.602 -14.010 1.00 0.00 110 ILE A C 15
ATOM 27938 O O . ILE A 1 110 ? -16.057 2.681 -13.907 1.00 0.00 110 ILE A O 15
ATOM 27954 N N . ASN A 1 111 ? -15.346 0.951 -15.159 1.00 0.00 111 ASN A N 15
ATOM 27955 C CA . ASN A 1 111 ? -15.942 1.443 -16.395 1.00 0.00 111 ASN A CA 15
ATOM 27956 C C . ASN A 1 111 ? -15.638 0.473 -17.529 1.00 0.00 111 ASN A C 15
ATOM 27957 O O . ASN A 1 111 ? -14.508 -0.004 -17.660 1.00 0.00 111 ASN A O 15
ATOM 27968 N N . LEU A 1 112 ? -16.642 0.176 -18.341 1.00 0.00 112 LEU A N 15
ATOM 27969 C CA . LEU A 1 112 ? -16.443 -0.658 -19.517 1.00 0.00 112 LEU A CA 15
ATOM 27970 C C . LEU A 1 112 ? -16.082 0.226 -20.706 1.00 0.00 112 LEU A C 15
ATOM 27971 O O . LEU A 1 112 ? -15.820 -0.265 -21.804 1.00 0.00 112 LEU A O 15
ATOM 27987 N N . GLU A 1 113 ? -16.056 1.534 -20.442 1.00 0.00 113 GLU A N 15
ATOM 27988 C CA . GLU A 1 113 ? -15.719 2.561 -21.426 1.00 0.00 113 GLU A CA 15
ATOM 27989 C C . GLU A 1 113 ? -16.842 2.761 -22.438 1.00 0.00 113 GLU A C 15
ATOM 27990 O O . GLU A 1 113 ? -17.045 1.955 -23.347 1.00 0.00 113 GLU A O 15
ATOM 28002 N N . HIS A 1 114 ? -17.572 3.850 -22.255 1.00 0.00 114 HIS A N 15
ATOM 28003 C CA . HIS A 1 114 ? -18.654 4.224 -23.153 1.00 0.00 114 HIS A CA 15
ATOM 28004 C C . HIS A 1 114 ? -18.677 5.739 -23.314 1.00 0.00 114 HIS A C 15
ATOM 28005 O O . HIS A 1 114 ? -18.709 6.475 -22.328 1.00 0.00 114 HIS A O 15
ATOM 28020 N N . HIS A 1 115 ? -18.631 6.205 -24.546 1.00 0.00 115 HIS A N 15
ATOM 28021 C CA . HIS A 1 115 ? -18.594 7.634 -24.802 1.00 0.00 115 HIS A CA 15
ATOM 28022 C C . HIS A 1 115 ? -19.906 8.100 -25.413 1.00 0.00 115 HIS A C 15
ATOM 28023 O O . HIS A 1 115 ? -20.101 8.044 -26.627 1.00 0.00 115 HIS A O 15
ATOM 28038 N N . HIS A 1 116 ? -20.806 8.537 -24.546 1.00 0.00 116 HIS A N 15
ATOM 28039 C CA . HIS A 1 116 ? -22.124 9.004 -24.953 1.00 0.00 116 HIS A CA 15
ATOM 28040 C C . HIS A 1 116 ? -22.150 10.526 -24.891 1.00 0.00 116 HIS A C 15
ATOM 28041 O O . HIS A 1 116 ? -21.725 11.116 -23.898 1.00 0.00 116 HIS A O 15
ATOM 28056 N N . HIS A 1 117 ? -22.618 11.163 -25.947 1.00 0.00 117 HIS A N 15
ATOM 28057 C CA . HIS A 1 117 ? -22.676 12.613 -25.976 1.00 0.00 117 HIS A CA 15
ATOM 28058 C C . HIS A 1 117 ? -24.008 13.089 -26.544 1.00 0.00 117 HIS A C 15
ATOM 28059 O O . HIS A 1 117 ? -24.305 12.874 -27.718 1.00 0.00 117 HIS A O 15
ATOM 28074 N N . HIS A 1 118 ? -24.807 13.722 -25.699 1.00 0.00 118 HIS A N 15
ATOM 28075 C CA . HIS A 1 118 ? -26.066 14.314 -26.130 1.00 0.00 118 HIS A CA 15
ATOM 28076 C C . HIS A 1 118 ? -26.031 15.814 -25.884 1.00 0.00 118 HIS A C 15
ATOM 28077 O O . HIS A 1 118 ? -25.528 16.261 -24.856 1.00 0.00 118 HIS A O 15
ATOM 28092 N N . HIS A 1 119 ? -26.541 16.579 -26.838 1.00 0.00 119 HIS A N 15
ATOM 28093 C CA . HIS A 1 119 ? -26.621 18.025 -26.697 1.00 0.00 119 HIS A CA 15
ATOM 28094 C C . HIS A 1 119 ? -27.564 18.399 -25.556 1.00 0.00 119 HIS A C 15
ATOM 28095 O O . HIS A 1 119 ? -28.788 18.428 -25.776 1.00 0.00 119 HIS A O 15
ATOM 28111 N N . MET A 1 1 ? -8.408 -26.352 -5.660 1.00 0.00 1 MET A N 16
ATOM 28112 C CA . MET A 1 1 ? -7.846 -27.431 -4.813 1.00 0.00 1 MET A CA 16
ATOM 28113 C C . MET A 1 1 ? -8.814 -27.778 -3.693 1.00 0.00 1 MET A C 16
ATOM 28114 O O . MET A 1 1 ? -9.480 -26.894 -3.152 1.00 0.00 1 MET A O 16
ATOM 28130 N N . PRO A 1 2 ? -8.929 -29.075 -3.349 1.00 0.00 2 PRO A N 16
ATOM 28131 C CA . PRO A 1 2 ? -9.757 -29.528 -2.225 1.00 0.00 2 PRO A CA 16
ATOM 28132 C C . PRO A 1 2 ? -9.336 -28.874 -0.911 1.00 0.00 2 PRO A C 16
ATOM 28133 O O . PRO A 1 2 ? -10.153 -28.271 -0.212 1.00 0.00 2 PRO A O 16
ATOM 28144 N N . THR A 1 3 ? -8.057 -28.986 -0.586 1.00 0.00 3 THR A N 16
ATOM 28145 C CA . THR A 1 3 ? -7.508 -28.342 0.591 1.00 0.00 3 THR A CA 16
ATOM 28146 C C . THR A 1 3 ? -6.820 -27.042 0.195 1.00 0.00 3 THR A C 16
ATOM 28147 O O . THR A 1 3 ? -7.011 -26.546 -0.918 1.00 0.00 3 THR A O 16
ATOM 28158 N N . PHE A 1 4 ? -6.036 -26.478 1.096 1.00 0.00 4 PHE A N 16
ATOM 28159 C CA . PHE A 1 4 ? -5.337 -25.249 0.814 1.00 0.00 4 PHE A CA 16
ATOM 28160 C C . PHE A 1 4 ? -3.887 -25.507 0.425 1.00 0.00 4 PHE A C 16
ATOM 28161 O O . PHE A 1 4 ? -3.151 -26.205 1.122 1.00 0.00 4 PHE A O 16
ATOM 28178 N N . ASP A 1 5 ? -3.493 -24.939 -0.698 1.00 0.00 5 ASP A N 16
ATOM 28179 C CA . ASP A 1 5 ? -2.107 -24.964 -1.128 1.00 0.00 5 ASP A CA 16
ATOM 28180 C C . ASP A 1 5 ? -1.519 -23.611 -0.791 1.00 0.00 5 ASP A C 16
ATOM 28181 O O . ASP A 1 5 ? -1.377 -22.743 -1.654 1.00 0.00 5 ASP A O 16
ATOM 28190 N N . HIS A 1 6 ? -1.269 -23.429 0.500 1.00 0.00 6 HIS A N 16
ATOM 28191 C CA . HIS A 1 6 ? -0.943 -22.122 1.078 1.00 0.00 6 HIS A CA 16
ATOM 28192 C C . HIS A 1 6 ? -2.203 -21.261 1.097 1.00 0.00 6 HIS A C 16
ATOM 28193 O O . HIS A 1 6 ? -3.268 -21.697 0.653 1.00 0.00 6 HIS A O 16
ATOM 28208 N N . GLY A 1 7 ? -2.096 -20.060 1.624 1.00 0.00 7 GLY A N 16
ATOM 28209 C CA . GLY A 1 7 ? -3.225 -19.167 1.641 1.00 0.00 7 GLY A CA 16
ATOM 28210 C C . GLY A 1 7 ? -2.899 -17.843 1.001 1.00 0.00 7 GLY A C 16
ATOM 28211 O O . GLY A 1 7 ? -1.723 -17.496 0.845 1.00 0.00 7 GLY A O 16
ATOM 28215 N N . ASN A 1 8 ? -3.928 -17.113 0.610 1.00 0.00 8 ASN A N 16
ATOM 28216 C CA . ASN A 1 8 ? -3.743 -15.781 0.063 1.00 0.00 8 ASN A CA 16
ATOM 28217 C C . ASN A 1 8 ? -4.509 -14.773 0.896 1.00 0.00 8 ASN A C 16
ATOM 28218 O O . ASN A 1 8 ? -5.623 -15.040 1.355 1.00 0.00 8 ASN A O 16
ATOM 28229 N N . LEU A 1 9 ? -3.907 -13.624 1.087 1.00 0.00 9 LEU A N 16
ATOM 28230 C CA . LEU A 1 9 ? -4.534 -12.534 1.798 1.00 0.00 9 LEU A CA 16
ATOM 28231 C C . LEU A 1 9 ? -4.083 -11.219 1.185 1.00 0.00 9 LEU A C 16
ATOM 28232 O O . LEU A 1 9 ? -2.891 -10.950 1.085 1.00 0.00 9 LEU A O 16
ATOM 28248 N N . SER A 1 10 ? -5.032 -10.410 0.775 1.00 0.00 10 SER A N 16
ATOM 28249 C CA . SER A 1 10 ? -4.720 -9.146 0.146 1.00 0.00 10 SER A CA 16
ATOM 28250 C C . SER A 1 10 ? -5.011 -7.992 1.096 1.00 0.00 10 SER A C 16
ATOM 28251 O O . SER A 1 10 ? -5.996 -8.014 1.836 1.00 0.00 10 SER A O 16
ATOM 28259 N N . LEU A 1 11 ? -4.129 -7.005 1.102 1.00 0.00 11 LEU A N 16
ATOM 28260 C CA . LEU A 1 11 ? -4.310 -5.837 1.948 1.00 0.00 11 LEU A CA 16
ATOM 28261 C C . LEU A 1 11 ? -5.211 -4.823 1.256 1.00 0.00 11 LEU A C 16
ATOM 28262 O O . LEU A 1 11 ? -5.644 -3.844 1.861 1.00 0.00 11 LEU A O 16
ATOM 28278 N N . GLY A 1 12 ? -5.495 -5.082 -0.013 1.00 0.00 12 GLY A N 16
ATOM 28279 C CA . GLY A 1 12 ? -6.341 -4.199 -0.783 1.00 0.00 12 GLY A CA 16
ATOM 28280 C C . GLY A 1 12 ? -5.557 -3.053 -1.379 1.00 0.00 12 GLY A C 16
ATOM 28281 O O . GLY A 1 12 ? -4.324 -3.067 -1.364 1.00 0.00 12 GLY A O 16
ATOM 28285 N N . GLU A 1 13 ? -6.267 -2.082 -1.933 1.00 0.00 13 GLU A N 16
ATOM 28286 C CA . GLU A 1 13 ? -5.639 -0.886 -2.461 1.00 0.00 13 GLU A CA 16
ATOM 28287 C C . GLU A 1 13 ? -5.235 0.032 -1.318 1.00 0.00 13 GLU A C 16
ATOM 28288 O O . GLU A 1 13 ? -6.086 0.633 -0.661 1.00 0.00 13 GLU A O 16
ATOM 28300 N N . LEU A 1 14 ? -3.941 0.124 -1.071 1.00 0.00 14 LEU A N 16
ATOM 28301 C CA . LEU A 1 14 ? -3.438 0.943 0.019 1.00 0.00 14 LEU A CA 16
ATOM 28302 C C . LEU A 1 14 ? -3.032 2.316 -0.485 1.00 0.00 14 LEU A C 16
ATOM 28303 O O . LEU A 1 14 ? -2.609 2.465 -1.634 1.00 0.00 14 LEU A O 16
ATOM 28319 N N . GLU A 1 15 ? -3.174 3.313 0.376 1.00 0.00 15 GLU A N 16
ATOM 28320 C CA . GLU A 1 15 ? -2.825 4.682 0.032 1.00 0.00 15 GLU A CA 16
ATOM 28321 C C . GLU A 1 15 ? -1.311 4.843 -0.031 1.00 0.00 15 GLU A C 16
ATOM 28322 O O . GLU A 1 15 ? -0.598 4.455 0.896 1.00 0.00 15 GLU A O 16
ATOM 28334 N N . LEU A 1 16 ? -0.825 5.404 -1.124 1.00 0.00 16 LEU A N 16
ATOM 28335 C CA . LEU A 1 16 ? 0.601 5.632 -1.295 1.00 0.00 16 LEU A CA 16
ATOM 28336 C C . LEU A 1 16 ? 1.005 6.939 -0.610 1.00 0.00 16 LEU A C 16
ATOM 28337 O O . LEU A 1 16 ? 0.538 8.020 -0.979 1.00 0.00 16 LEU A O 16
ATOM 28353 N N . THR A 1 17 ? 1.857 6.823 0.400 1.00 0.00 17 THR A N 16
ATOM 28354 C CA . THR A 1 17 ? 2.347 7.980 1.135 1.00 0.00 17 THR A CA 16
ATOM 28355 C C . THR A 1 17 ? 3.641 8.503 0.514 1.00 0.00 17 THR A C 16
ATOM 28356 O O . THR A 1 17 ? 4.551 7.730 0.206 1.00 0.00 17 THR A O 16
ATOM 28367 N N . VAL A 1 18 ? 3.724 9.811 0.324 1.00 0.00 18 VAL A N 16
ATOM 28368 C CA . VAL A 1 18 ? 4.902 10.404 -0.288 1.00 0.00 18 VAL A CA 16
ATOM 28369 C C . VAL A 1 18 ? 5.692 11.224 0.728 1.00 0.00 18 VAL A C 16
ATOM 28370 O O . VAL A 1 18 ? 5.138 12.087 1.408 1.00 0.00 18 VAL A O 16
ATOM 28383 N N . LEU A 1 19 ? 6.981 10.933 0.839 1.00 0.00 19 LEU A N 16
ATOM 28384 C CA . LEU A 1 19 ? 7.878 11.732 1.656 1.00 0.00 19 LEU A CA 16
ATOM 28385 C C . LEU A 1 19 ? 8.573 12.753 0.771 1.00 0.00 19 LEU A C 16
ATOM 28386 O O . LEU A 1 19 ? 9.280 12.390 -0.172 1.00 0.00 19 LEU A O 16
ATOM 28402 N N . TYR A 1 20 ? 8.351 14.023 1.065 1.00 0.00 20 TYR A N 16
ATOM 28403 C CA . TYR A 1 20 ? 8.862 15.104 0.239 1.00 0.00 20 TYR A CA 16
ATOM 28404 C C . TYR A 1 20 ? 8.950 16.386 1.054 1.00 0.00 20 TYR A C 16
ATOM 28405 O O . TYR A 1 20 ? 8.538 16.421 2.214 1.00 0.00 20 TYR A O 16
ATOM 28423 N N . ASP A 1 21 ? 9.472 17.435 0.443 1.00 0.00 21 ASP A N 16
ATOM 28424 C CA . ASP A 1 21 ? 9.542 18.731 1.094 1.00 0.00 21 ASP A CA 16
ATOM 28425 C C . ASP A 1 21 ? 8.571 19.702 0.434 1.00 0.00 21 ASP A C 16
ATOM 28426 O O . ASP A 1 21 ? 8.795 20.147 -0.691 1.00 0.00 21 ASP A O 16
ATOM 28435 N N . GLU A 1 22 ? 7.491 20.021 1.141 1.00 0.00 22 GLU A N 16
ATOM 28436 C CA . GLU A 1 22 ? 6.430 20.865 0.592 1.00 0.00 22 GLU A CA 16
ATOM 28437 C C . GLU A 1 22 ? 6.831 22.338 0.568 1.00 0.00 22 GLU A C 16
ATOM 28438 O O . GLU A 1 22 ? 6.117 23.176 0.014 1.00 0.00 22 GLU A O 16
ATOM 28450 N N . GLU A 1 23 ? 7.968 22.656 1.171 1.00 0.00 23 GLU A N 16
ATOM 28451 C CA . GLU A 1 23 ? 8.480 24.012 1.146 1.00 0.00 23 GLU A CA 16
ATOM 28452 C C . GLU A 1 23 ? 9.043 24.329 -0.233 1.00 0.00 23 GLU A C 16
ATOM 28453 O O . GLU A 1 23 ? 8.919 25.452 -0.728 1.00 0.00 23 GLU A O 16
ATOM 28465 N N . ARG A 1 24 ? 9.653 23.329 -0.850 1.00 0.00 24 ARG A N 16
ATOM 28466 C CA . ARG A 1 24 ? 10.272 23.496 -2.151 1.00 0.00 24 ARG A CA 16
ATOM 28467 C C . ARG A 1 24 ? 9.457 22.848 -3.269 1.00 0.00 24 ARG A C 16
ATOM 28468 O O . ARG A 1 24 ? 9.223 23.468 -4.303 1.00 0.00 24 ARG A O 16
ATOM 28489 N N . TYR A 1 25 ? 9.019 21.612 -3.067 1.00 0.00 25 TYR A N 16
ATOM 28490 C CA . TYR A 1 25 ? 8.434 20.844 -4.160 1.00 0.00 25 TYR A CA 16
ATOM 28491 C C . TYR A 1 25 ? 6.970 20.498 -3.913 1.00 0.00 25 TYR A C 16
ATOM 28492 O O . TYR A 1 25 ? 6.519 20.385 -2.774 1.00 0.00 25 TYR A O 16
ATOM 28510 N N . ASP A 1 26 ? 6.240 20.336 -5.010 1.00 0.00 26 ASP A N 16
ATOM 28511 C CA . ASP A 1 26 ? 4.816 20.031 -4.975 1.00 0.00 26 ASP A CA 16
ATOM 28512 C C . ASP A 1 26 ? 4.550 18.769 -5.788 1.00 0.00 26 ASP A C 16
ATOM 28513 O O . ASP A 1 26 ? 5.294 18.456 -6.721 1.00 0.00 26 ASP A O 16
ATOM 28522 N N . ILE A 1 27 ? 3.500 18.049 -5.433 1.00 0.00 27 ILE A N 16
ATOM 28523 C CA . ILE A 1 27 ? 3.207 16.761 -6.056 1.00 0.00 27 ILE A CA 16
ATOM 28524 C C . ILE A 1 27 ? 2.356 16.937 -7.309 1.00 0.00 27 ILE A C 16
ATOM 28525 O O . ILE A 1 27 ? 1.180 17.292 -7.226 1.00 0.00 27 ILE A O 16
ATOM 28541 N N . VAL A 1 28 ? 2.951 16.677 -8.466 1.00 0.00 28 VAL A N 16
ATOM 28542 C CA . VAL A 1 28 ? 2.228 16.785 -9.723 1.00 0.00 28 VAL A CA 16
ATOM 28543 C C . VAL A 1 28 ? 1.421 15.515 -9.962 1.00 0.00 28 VAL A C 16
ATOM 28544 O O . VAL A 1 28 ? 0.218 15.568 -10.224 1.00 0.00 28 VAL A O 16
ATOM 28557 N N . GLU A 1 29 ? 2.087 14.372 -9.837 1.00 0.00 29 GLU A N 16
ATOM 28558 C CA . GLU A 1 29 ? 1.423 13.084 -9.959 1.00 0.00 29 GLU A CA 16
ATOM 28559 C C . GLU A 1 29 ? 2.129 12.055 -9.091 1.00 0.00 29 GLU A C 16
ATOM 28560 O O . GLU A 1 29 ? 3.311 12.208 -8.769 1.00 0.00 29 GLU A O 16
ATOM 28572 N N . GLN A 1 30 ? 1.403 11.018 -8.713 1.00 0.00 30 GLN A N 16
ATOM 28573 C CA . GLN A 1 30 ? 1.951 9.951 -7.898 1.00 0.00 30 GLN A CA 16
ATOM 28574 C C . GLN A 1 30 ? 1.124 8.693 -8.084 1.00 0.00 30 GLN A C 16
ATOM 28575 O O . GLN A 1 30 ? 0.140 8.692 -8.825 1.00 0.00 30 GLN A O 16
ATOM 28589 N N . THR A 1 31 ? 1.525 7.629 -7.416 1.00 0.00 31 THR A N 16
ATOM 28590 C CA . THR A 1 31 ? 0.725 6.423 -7.372 1.00 0.00 31 THR A CA 16
ATOM 28591 C C . THR A 1 31 ? -0.472 6.648 -6.450 1.00 0.00 31 THR A C 16
ATOM 28592 O O . THR A 1 31 ? -0.309 7.102 -5.316 1.00 0.00 31 THR A O 16
ATOM 28603 N N . GLU A 1 32 ? -1.668 6.368 -6.944 1.00 0.00 32 GLU A N 16
ATOM 28604 C CA . GLU A 1 32 ? -2.881 6.569 -6.159 1.00 0.00 32 GLU A CA 16
ATOM 28605 C C . GLU A 1 32 ? -3.050 5.465 -5.116 1.00 0.00 32 GLU A C 16
ATOM 28606 O O . GLU A 1 32 ? -3.109 5.738 -3.917 1.00 0.00 32 GLU A O 16
ATOM 28618 N N . THR A 1 33 ? -3.100 4.222 -5.569 1.00 0.00 33 THR A N 16
ATOM 28619 C CA . THR A 1 33 ? -3.247 3.090 -4.673 1.00 0.00 33 THR A CA 16
ATOM 28620 C C . THR A 1 33 ? -2.299 1.977 -5.083 1.00 0.00 33 THR A C 16
ATOM 28621 O O . THR A 1 33 ? -1.886 1.902 -6.243 1.00 0.00 33 THR A O 16
ATOM 28632 N N . VAL A 1 34 ? -1.950 1.115 -4.142 1.00 0.00 34 VAL A N 16
ATOM 28633 C CA . VAL A 1 34 ? -1.102 -0.026 -4.449 1.00 0.00 34 VAL A CA 16
ATOM 28634 C C . VAL A 1 34 ? -1.766 -1.335 -4.066 1.00 0.00 34 VAL A C 16
ATOM 28635 O O . VAL A 1 34 ? -2.519 -1.406 -3.095 1.00 0.00 34 VAL A O 16
ATOM 28648 N N . GLN A 1 35 ? -1.464 -2.363 -4.842 1.00 0.00 35 GLN A N 16
ATOM 28649 C CA . GLN A 1 35 ? -1.985 -3.694 -4.606 1.00 0.00 35 GLN A CA 16
ATOM 28650 C C . GLN A 1 35 ? -0.975 -4.511 -3.822 1.00 0.00 35 GLN A C 16
ATOM 28651 O O . GLN A 1 35 ? 0.123 -4.785 -4.309 1.00 0.00 35 GLN A O 16
ATOM 28665 N N . VAL A 1 36 ? -1.333 -4.878 -2.605 1.00 0.00 36 VAL A N 16
ATOM 28666 C CA . VAL A 1 36 ? -0.459 -5.692 -1.780 1.00 0.00 36 VAL A CA 16
ATOM 28667 C C . VAL A 1 36 ? -1.092 -7.053 -1.524 1.00 0.00 36 VAL A C 16
ATOM 28668 O O . VAL A 1 36 ? -2.178 -7.148 -0.945 1.00 0.00 36 VAL A O 16
ATOM 28681 N N . ASP A 1 37 ? -0.401 -8.095 -1.955 1.00 0.00 37 ASP A N 16
ATOM 28682 C CA . ASP A 1 37 ? -0.852 -9.463 -1.752 1.00 0.00 37 ASP A CA 16
ATOM 28683 C C . ASP A 1 37 ? 0.140 -10.184 -0.855 1.00 0.00 37 ASP A C 16
ATOM 28684 O O . ASP A 1 37 ? 1.350 -10.127 -1.084 1.00 0.00 37 ASP A O 16
ATOM 28693 N N . LEU A 1 38 ? -0.365 -10.840 0.169 1.00 0.00 38 LEU A N 16
ATOM 28694 C CA . LEU A 1 38 ? 0.475 -11.606 1.070 1.00 0.00 38 LEU A CA 16
ATOM 28695 C C . LEU A 1 38 ? 0.129 -13.081 0.960 1.00 0.00 38 LEU A C 16
ATOM 28696 O O . LEU A 1 38 ? -1.032 -13.469 1.119 1.00 0.00 38 LEU A O 16
ATOM 28712 N N . GLU A 1 39 ? 1.124 -13.898 0.667 1.00 0.00 39 GLU A N 16
ATOM 28713 C CA . GLU A 1 39 ? 0.906 -15.325 0.512 1.00 0.00 39 GLU A CA 16
ATOM 28714 C C . GLU A 1 39 ? 1.723 -16.109 1.515 1.00 0.00 39 GLU A C 16
ATOM 28715 O O . GLU A 1 39 ? 2.671 -15.592 2.114 1.00 0.00 39 GLU A O 16
ATOM 28727 N N . GLY A 1 40 ? 1.347 -17.353 1.698 1.00 0.00 40 GLY A N 16
ATOM 28728 C CA . GLY A 1 40 ? 2.032 -18.197 2.654 1.00 0.00 40 GLY A CA 16
ATOM 28729 C C . GLY A 1 40 ? 1.066 -18.931 3.555 1.00 0.00 40 GLY A C 16
ATOM 28730 O O . GLY A 1 40 ? -0.066 -19.193 3.153 1.00 0.00 40 GLY A O 16
ATOM 28734 N N . PRO A 1 41 ? 1.493 -19.293 4.776 1.00 0.00 41 PRO A N 16
ATOM 28735 C CA . PRO A 1 41 ? 0.637 -19.984 5.747 1.00 0.00 41 PRO A CA 16
ATOM 28736 C C . PRO A 1 41 ? -0.626 -19.190 6.071 1.00 0.00 41 PRO A C 16
ATOM 28737 O O . PRO A 1 41 ? -0.553 -18.049 6.537 1.00 0.00 41 PRO A O 16
ATOM 28748 N N . ARG A 1 42 ? -1.780 -19.807 5.827 1.00 0.00 42 ARG A N 16
ATOM 28749 C CA . ARG A 1 42 ? -3.073 -19.166 6.063 1.00 0.00 42 ARG A CA 16
ATOM 28750 C C . ARG A 1 42 ? -3.254 -18.785 7.531 1.00 0.00 42 ARG A C 16
ATOM 28751 O O . ARG A 1 42 ? -3.956 -17.824 7.851 1.00 0.00 42 ARG A O 16
ATOM 28772 N N . GLY A 1 43 ? -2.622 -19.549 8.416 1.00 0.00 43 GLY A N 16
ATOM 28773 C CA . GLY A 1 43 ? -2.686 -19.252 9.833 1.00 0.00 43 GLY A CA 16
ATOM 28774 C C . GLY A 1 43 ? -2.105 -17.891 10.157 1.00 0.00 43 GLY A C 16
ATOM 28775 O O . GLY A 1 43 ? -2.737 -17.086 10.842 1.00 0.00 43 GLY A O 16
ATOM 28779 N N . VAL A 1 44 ? -0.911 -17.619 9.637 1.00 0.00 44 VAL A N 16
ATOM 28780 C CA . VAL A 1 44 ? -0.240 -16.345 9.881 1.00 0.00 44 VAL A CA 16
ATOM 28781 C C . VAL A 1 44 ? -1.060 -15.191 9.309 1.00 0.00 44 VAL A C 16
ATOM 28782 O O . VAL A 1 44 ? -1.189 -14.137 9.933 1.00 0.00 44 VAL A O 16
ATOM 28795 N N . LEU A 1 45 ? -1.631 -15.414 8.130 1.00 0.00 45 LEU A N 16
ATOM 28796 C CA . LEU A 1 45 ? -2.469 -14.418 7.471 1.00 0.00 45 LEU A CA 16
ATOM 28797 C C . LEU A 1 45 ? -3.656 -14.042 8.353 1.00 0.00 45 LEU A C 16
ATOM 28798 O O . LEU A 1 45 ? -4.028 -12.869 8.452 1.00 0.00 45 LEU A O 16
ATOM 28814 N N . THR A 1 46 ? -4.233 -15.044 9.002 1.00 0.00 46 THR A N 16
ATOM 28815 C CA . THR A 1 46 ? -5.378 -14.841 9.874 1.00 0.00 46 THR A CA 16
ATOM 28816 C C . THR A 1 46 ? -4.971 -14.070 11.131 1.00 0.00 46 THR A C 16
ATOM 28817 O O . THR A 1 46 ? -5.622 -13.095 11.506 1.00 0.00 46 THR A O 16
ATOM 28828 N N . VAL A 1 47 ? -3.876 -14.492 11.758 1.00 0.00 47 VAL A N 16
ATOM 28829 C CA . VAL A 1 47 ? -3.379 -13.839 12.966 1.00 0.00 47 VAL A CA 16
ATOM 28830 C C . VAL A 1 47 ? -3.012 -12.385 12.683 1.00 0.00 47 VAL A C 16
ATOM 28831 O O . VAL A 1 47 ? -3.250 -11.498 13.507 1.00 0.00 47 VAL A O 16
ATOM 28844 N N . PHE A 1 48 ? -2.444 -12.148 11.508 1.00 0.00 48 PHE A N 16
ATOM 28845 C CA . PHE A 1 48 ? -2.069 -10.804 11.090 1.00 0.00 48 PHE A CA 16
ATOM 28846 C C . PHE A 1 48 ? -3.306 -9.912 10.980 1.00 0.00 48 PHE A C 16
ATOM 28847 O O . PHE A 1 48 ? -3.264 -8.734 11.322 1.00 0.00 48 PHE A O 16
ATOM 28864 N N . ARG A 1 49 ? -4.406 -10.491 10.518 1.00 0.00 49 ARG A N 16
ATOM 28865 C CA . ARG A 1 49 ? -5.635 -9.769 10.318 1.00 0.00 49 ARG A CA 16
ATOM 28866 C C . ARG A 1 49 ? -6.339 -9.478 11.648 1.00 0.00 49 ARG A C 16
ATOM 28867 O O . ARG A 1 49 ? -7.195 -8.599 11.727 1.00 0.00 49 ARG A O 16
ATOM 28888 N N . PHE A 1 50 ? -5.972 -10.218 12.688 1.00 0.00 50 PHE A N 16
ATOM 28889 C CA . PHE A 1 50 ? -6.513 -9.986 14.018 1.00 0.00 50 PHE A CA 16
ATOM 28890 C C . PHE A 1 50 ? -5.945 -8.707 14.624 1.00 0.00 50 PHE A C 16
ATOM 28891 O O . PHE A 1 50 ? -6.580 -8.061 15.460 1.00 0.00 50 PHE A O 16
ATOM 28908 N N . ALA A 1 51 ? -4.742 -8.359 14.207 1.00 0.00 51 ALA A N 16
ATOM 28909 C CA . ALA A 1 51 ? -4.067 -7.187 14.716 1.00 0.00 51 ALA A CA 16
ATOM 28910 C C . ALA A 1 51 ? -4.445 -5.955 13.905 1.00 0.00 51 ALA A C 16
ATOM 28911 O O . ALA A 1 51 ? -4.836 -6.060 12.739 1.00 0.00 51 ALA A O 16
ATOM 28918 N N . ARG A 1 52 ? -4.321 -4.793 14.525 1.00 0.00 52 ARG A N 16
ATOM 28919 C CA . ARG A 1 52 ? -4.638 -3.543 13.868 1.00 0.00 52 ARG A CA 16
ATOM 28920 C C . ARG A 1 52 ? -3.679 -3.292 12.711 1.00 0.00 52 ARG A C 16
ATOM 28921 O O . ARG A 1 52 ? -2.534 -3.748 12.744 1.00 0.00 52 ARG A O 16
ATOM 28942 N N . PRO A 1 53 ? -4.116 -2.553 11.684 1.00 0.00 53 PRO A N 16
ATOM 28943 C CA . PRO A 1 53 ? -3.287 -2.281 10.518 1.00 0.00 53 PRO A CA 16
ATOM 28944 C C . PRO A 1 53 ? -2.125 -1.364 10.855 1.00 0.00 53 PRO A C 16
ATOM 28945 O O . PRO A 1 53 ? -2.307 -0.260 11.361 1.00 0.00 53 PRO A O 16
ATOM 28956 N N . SER A 1 54 ? -0.933 -1.843 10.589 1.00 0.00 54 SER A N 16
ATOM 28957 C CA . SER A 1 54 ? 0.261 -1.075 10.768 1.00 0.00 54 SER A CA 16
ATOM 28958 C C . SER A 1 54 ? 1.049 -1.047 9.470 1.00 0.00 54 SER A C 16
ATOM 28959 O O . SER A 1 54 ? 2.145 -0.496 9.394 1.00 0.00 54 SER A O 16
ATOM 28967 N N . TYR A 1 55 ? 0.461 -1.641 8.448 1.00 0.00 55 TYR A N 16
ATOM 28968 C CA . TYR A 1 55 ? 1.083 -1.708 7.141 1.00 0.00 55 TYR A CA 16
ATOM 28969 C C . TYR A 1 55 ? 0.896 -0.400 6.388 1.00 0.00 55 TYR A C 16
ATOM 28970 O O . TYR A 1 55 ? -0.226 0.068 6.197 1.00 0.00 55 TYR A O 16
ATOM 28988 N N . GLU A 1 56 ? 2.002 0.194 5.978 1.00 0.00 56 GLU A N 16
ATOM 28989 C CA . GLU A 1 56 ? 1.965 1.464 5.285 1.00 0.00 56 GLU A CA 16
ATOM 28990 C C . GLU A 1 56 ? 2.953 1.447 4.127 1.00 0.00 56 GLU A C 16
ATOM 28991 O O . GLU A 1 56 ? 4.031 0.854 4.224 1.00 0.00 56 GLU A O 16
ATOM 29003 N N . VAL A 1 57 ? 2.580 2.082 3.030 1.00 0.00 57 VAL A N 16
ATOM 29004 C CA . VAL A 1 57 ? 3.425 2.126 1.850 1.00 0.00 57 VAL A CA 16
ATOM 29005 C C . VAL A 1 57 ? 3.816 3.565 1.564 1.00 0.00 57 VAL A C 16
ATOM 29006 O O . VAL A 1 57 ? 2.955 4.438 1.424 1.00 0.00 57 VAL A O 16
ATOM 29019 N N . PHE A 1 58 ? 5.111 3.814 1.483 1.00 0.00 58 PHE A N 16
ATOM 29020 C CA . PHE A 1 58 ? 5.607 5.166 1.316 1.00 0.00 58 PHE A CA 16
ATOM 29021 C C . PHE A 1 58 ? 6.818 5.195 0.395 1.00 0.00 58 PHE A C 16
ATOM 29022 O O . PHE A 1 58 ? 7.540 4.209 0.262 1.00 0.00 58 PHE A O 16
ATOM 29039 N N . VAL A 1 59 ? 7.024 6.333 -0.244 1.00 0.00 59 VAL A N 16
ATOM 29040 C CA . VAL A 1 59 ? 8.198 6.545 -1.069 1.00 0.00 59 VAL A CA 16
ATOM 29041 C C . VAL A 1 59 ? 8.924 7.786 -0.580 1.00 0.00 59 VAL A C 16
ATOM 29042 O O . VAL A 1 59 ? 8.300 8.815 -0.318 1.00 0.00 59 VAL A O 16
ATOM 29055 N N . ASP A 1 60 ? 10.228 7.686 -0.450 1.00 0.00 60 ASP A N 16
ATOM 29056 C CA . ASP A 1 60 ? 11.032 8.798 0.034 1.00 0.00 60 ASP A CA 16
ATOM 29057 C C . ASP A 1 60 ? 11.750 9.463 -1.120 1.00 0.00 60 ASP A C 16
ATOM 29058 O O . ASP A 1 60 ? 12.664 8.887 -1.712 1.00 0.00 60 ASP A O 16
ATOM 29067 N N . LEU A 1 61 ? 11.315 10.661 -1.454 1.00 0.00 61 LEU A N 16
ATOM 29068 C CA . LEU A 1 61 ? 11.913 11.421 -2.535 1.00 0.00 61 LEU A CA 16
ATOM 29069 C C . LEU A 1 61 ? 12.153 12.848 -2.075 1.00 0.00 61 LEU A C 16
ATOM 29070 O O . LEU A 1 61 ? 12.143 13.787 -2.866 1.00 0.00 61 LEU A O 16
ATOM 29086 N N . THR A 1 62 ? 12.389 12.988 -0.778 1.00 0.00 62 THR A N 16
ATOM 29087 C CA . THR A 1 62 ? 12.659 14.279 -0.168 1.00 0.00 62 THR A CA 16
ATOM 29088 C C . THR A 1 62 ? 13.942 14.889 -0.745 1.00 0.00 62 THR A C 16
ATOM 29089 O O . THR A 1 62 ? 14.129 16.107 -0.745 1.00 0.00 62 THR A O 16
ATOM 29100 N N . GLU A 1 63 ? 14.814 14.021 -1.244 1.00 0.00 63 GLU A N 16
ATOM 29101 C CA . GLU A 1 63 ? 16.081 14.438 -1.831 1.00 0.00 63 GLU A CA 16
ATOM 29102 C C . GLU A 1 63 ? 15.957 14.600 -3.344 1.00 0.00 63 GLU A C 16
ATOM 29103 O O . GLU A 1 63 ? 16.941 14.887 -4.026 1.00 0.00 63 GLU A O 16
ATOM 29115 N N . ALA A 1 64 ? 14.753 14.417 -3.864 1.00 0.00 64 ALA A N 16
ATOM 29116 C CA . ALA A 1 64 ? 14.527 14.487 -5.300 1.00 0.00 64 ALA A CA 16
ATOM 29117 C C . ALA A 1 64 ? 13.949 15.839 -5.692 1.00 0.00 64 ALA A C 16
ATOM 29118 O O . ALA A 1 64 ? 13.120 16.401 -4.978 1.00 0.00 64 ALA A O 16
ATOM 29125 N N . GLY A 1 65 ? 14.400 16.360 -6.825 1.00 0.00 65 GLY A N 16
ATOM 29126 C CA . GLY A 1 65 ? 13.953 17.661 -7.274 1.00 0.00 65 GLY A CA 16
ATOM 29127 C C . GLY A 1 65 ? 12.821 17.590 -8.281 1.00 0.00 65 GLY A C 16
ATOM 29128 O O . GLY A 1 65 ? 11.823 16.907 -8.058 1.00 0.00 65 GLY A O 16
ATOM 29132 N N . GLU A 1 66 ? 12.988 18.285 -9.394 1.00 0.00 66 GLU A N 16
ATOM 29133 C CA . GLU A 1 66 ? 11.939 18.404 -10.392 1.00 0.00 66 GLU A CA 16
ATOM 29134 C C . GLU A 1 66 ? 11.926 17.211 -11.338 1.00 0.00 66 GLU A C 16
ATOM 29135 O O . GLU A 1 66 ? 12.939 16.536 -11.527 1.00 0.00 66 GLU A O 16
ATOM 29147 N N . GLY A 1 67 ? 10.763 16.957 -11.916 1.00 0.00 67 GLY A N 16
ATOM 29148 C CA . GLY A 1 67 ? 10.607 15.859 -12.839 1.00 0.00 67 GLY A CA 16
ATOM 29149 C C . GLY A 1 67 ? 10.000 14.645 -12.166 1.00 0.00 67 GLY A C 16
ATOM 29150 O O . GLY A 1 67 ? 9.888 14.593 -10.938 1.00 0.00 67 GLY A O 16
ATOM 29154 N N . SER A 1 68 ? 9.593 13.672 -12.960 1.00 0.00 68 SER A N 16
ATOM 29155 C CA . SER A 1 68 ? 9.071 12.435 -12.417 1.00 0.00 68 SER A CA 16
ATOM 29156 C C . SER A 1 68 ? 10.222 11.521 -12.042 1.00 0.00 68 SER A C 16
ATOM 29157 O O . SER A 1 68 ? 11.256 11.492 -12.715 1.00 0.00 68 SER A O 16
ATOM 29165 N N . HIS A 1 69 ? 10.053 10.801 -10.956 1.00 0.00 69 HIS A N 16
ATOM 29166 C CA . HIS A 1 69 ? 11.080 9.890 -10.485 1.00 0.00 69 HIS A CA 16
ATOM 29167 C C . HIS A 1 69 ? 10.475 8.517 -10.264 1.00 0.00 69 HIS A C 16
ATOM 29168 O O . HIS A 1 69 ? 9.536 8.368 -9.482 1.00 0.00 69 HIS A O 16
ATOM 29183 N N . THR A 1 70 ? 11.009 7.526 -10.953 1.00 0.00 70 THR A N 16
ATOM 29184 C CA . THR A 1 70 ? 10.477 6.181 -10.877 1.00 0.00 70 THR A CA 16
ATOM 29185 C C . THR A 1 70 ? 11.470 5.257 -10.183 1.00 0.00 70 THR A C 16
ATOM 29186 O O . THR A 1 70 ? 12.587 5.056 -10.659 1.00 0.00 70 THR A O 16
ATOM 29197 N N . VAL A 1 71 ? 11.063 4.719 -9.042 1.00 0.00 71 VAL A N 16
ATOM 29198 C CA . VAL A 1 71 ? 11.905 3.817 -8.262 1.00 0.00 71 VAL A CA 16
ATOM 29199 C C . VAL A 1 71 ? 11.062 2.682 -7.698 1.00 0.00 71 VAL A C 16
ATOM 29200 O O . VAL A 1 71 ? 9.831 2.741 -7.740 1.00 0.00 71 VAL A O 16
ATOM 29213 N N . ASP A 1 72 ? 11.706 1.644 -7.189 1.00 0.00 72 ASP A N 16
ATOM 29214 C CA . ASP A 1 72 ? 10.978 0.550 -6.564 1.00 0.00 72 ASP A CA 16
ATOM 29215 C C . ASP A 1 72 ? 10.636 0.918 -5.128 1.00 0.00 72 ASP A C 16
ATOM 29216 O O . ASP A 1 72 ? 11.459 1.486 -4.408 1.00 0.00 72 ASP A O 16
ATOM 29225 N N . VAL A 1 73 ? 9.413 0.614 -4.726 1.00 0.00 73 VAL A N 16
ATOM 29226 C CA . VAL A 1 73 ? 8.883 1.094 -3.452 1.00 0.00 73 VAL A CA 16
ATOM 29227 C C . VAL A 1 73 ? 9.219 0.165 -2.283 1.00 0.00 73 VAL A C 16
ATOM 29228 O O . VAL A 1 73 ? 8.968 -1.043 -2.330 1.00 0.00 73 VAL A O 16
ATOM 29241 N N . GLU A 1 74 ? 9.780 0.744 -1.228 1.00 0.00 74 GLU A N 16
ATOM 29242 C CA . GLU A 1 74 ? 10.027 0.020 0.010 1.00 0.00 74 GLU A CA 16
ATOM 29243 C C . GLU A 1 74 ? 8.797 0.124 0.911 1.00 0.00 74 GLU A C 16
ATOM 29244 O O . GLU A 1 74 ? 8.050 1.101 0.844 1.00 0.00 74 GLU A O 16
ATOM 29256 N N . HIS A 1 75 ? 8.575 -0.883 1.740 1.00 0.00 75 HIS A N 16
ATOM 29257 C CA . HIS A 1 75 ? 7.355 -0.952 2.539 1.00 0.00 75 HIS A CA 16
ATOM 29258 C C . HIS A 1 75 ? 7.652 -1.305 3.991 1.00 0.00 75 HIS A C 16
ATOM 29259 O O . HIS A 1 75 ? 8.622 -2.002 4.287 1.00 0.00 75 HIS A O 16
ATOM 29274 N N . ARG A 1 76 ? 6.803 -0.823 4.891 1.00 0.00 76 ARG A N 16
ATOM 29275 C CA . ARG A 1 76 ? 6.985 -1.053 6.319 1.00 0.00 76 ARG A CA 16
ATOM 29276 C C . ARG A 1 76 ? 5.649 -1.421 6.965 1.00 0.00 76 ARG A C 16
ATOM 29277 O O . ARG A 1 76 ? 4.584 -1.097 6.435 1.00 0.00 76 ARG A O 16
ATOM 29298 N N . GLY A 1 77 ? 5.709 -2.116 8.090 1.00 0.00 77 GLY A N 16
ATOM 29299 C CA . GLY A 1 77 ? 4.501 -2.522 8.774 1.00 0.00 77 GLY A CA 16
ATOM 29300 C C . GLY A 1 77 ? 4.449 -4.018 8.969 1.00 0.00 77 GLY A C 16
ATOM 29301 O O . GLY A 1 77 ? 4.705 -4.520 10.063 1.00 0.00 77 GLY A O 16
ATOM 29305 N N . PHE A 1 78 ? 4.135 -4.733 7.903 1.00 0.00 78 PHE A N 16
ATOM 29306 C CA . PHE A 1 78 ? 4.130 -6.185 7.939 1.00 0.00 78 PHE A CA 16
ATOM 29307 C C . PHE A 1 78 ? 5.553 -6.726 7.801 1.00 0.00 78 PHE A C 16
ATOM 29308 O O . PHE A 1 78 ? 6.374 -6.152 7.080 1.00 0.00 78 PHE A O 16
ATOM 29325 N N . PRO A 1 79 ? 5.867 -7.824 8.505 1.00 0.00 79 PRO A N 16
ATOM 29326 C CA . PRO A 1 79 ? 7.192 -8.443 8.445 1.00 0.00 79 PRO A CA 16
ATOM 29327 C C . PRO A 1 79 ? 7.378 -9.289 7.189 1.00 0.00 79 PRO A C 16
ATOM 29328 O O . PRO A 1 79 ? 6.416 -9.840 6.648 1.00 0.00 79 PRO A O 16
ATOM 29339 N N . GLY A 1 80 ? 8.623 -9.411 6.741 1.00 0.00 80 GLY A N 16
ATOM 29340 C CA . GLY A 1 80 ? 8.918 -10.172 5.539 1.00 0.00 80 GLY A CA 16
ATOM 29341 C C . GLY A 1 80 ? 9.001 -11.663 5.796 1.00 0.00 80 GLY A C 16
ATOM 29342 O O . GLY A 1 80 ? 9.879 -12.346 5.268 1.00 0.00 80 GLY A O 16
ATOM 29346 N N . ASP A 1 81 ? 8.088 -12.169 6.611 1.00 0.00 81 ASP A N 16
ATOM 29347 C CA . ASP A 1 81 ? 8.032 -13.593 6.917 1.00 0.00 81 ASP A CA 16
ATOM 29348 C C . ASP A 1 81 ? 7.227 -14.317 5.848 1.00 0.00 81 ASP A C 16
ATOM 29349 O O . ASP A 1 81 ? 7.512 -15.462 5.492 1.00 0.00 81 ASP A O 16
ATOM 29358 N N . LEU A 1 82 ? 6.232 -13.620 5.326 1.00 0.00 82 LEU A N 16
ATOM 29359 C CA . LEU A 1 82 ? 5.345 -14.170 4.317 1.00 0.00 82 LEU A CA 16
ATOM 29360 C C . LEU A 1 82 ? 5.825 -13.792 2.921 1.00 0.00 82 LEU A C 16
ATOM 29361 O O . LEU A 1 82 ? 6.836 -13.104 2.766 1.00 0.00 82 LEU A O 16
ATOM 29377 N N . ALA A 1 83 ? 5.102 -14.250 1.909 1.00 0.00 83 ALA A N 16
ATOM 29378 C CA . ALA A 1 83 ? 5.380 -13.857 0.542 1.00 0.00 83 ALA A CA 16
ATOM 29379 C C . ALA A 1 83 ? 4.760 -12.495 0.278 1.00 0.00 83 ALA A C 16
ATOM 29380 O O . ALA A 1 83 ? 3.537 -12.352 0.238 1.00 0.00 83 ALA A O 16
ATOM 29387 N N . VAL A 1 84 ? 5.612 -11.498 0.125 1.00 0.00 84 VAL A N 16
ATOM 29388 C CA . VAL A 1 84 ? 5.166 -10.121 0.014 1.00 0.00 84 VAL A CA 16
ATOM 29389 C C . VAL A 1 84 ? 5.091 -9.682 -1.439 1.00 0.00 84 VAL A C 16
ATOM 29390 O O . VAL A 1 84 ? 6.108 -9.624 -2.135 1.00 0.00 84 VAL A O 16
ATOM 29403 N N . THR A 1 85 ? 3.895 -9.365 -1.897 1.00 0.00 85 THR A N 16
ATOM 29404 C CA . THR A 1 85 ? 3.733 -8.820 -3.222 1.00 0.00 85 THR A CA 16
ATOM 29405 C C . THR A 1 85 ? 3.152 -7.422 -3.152 1.00 0.00 85 THR A C 16
ATOM 29406 O O . THR A 1 85 ? 2.153 -7.175 -2.486 1.00 0.00 85 THR A O 16
ATOM 29417 N N . VAL A 1 86 ? 3.813 -6.525 -3.830 1.00 0.00 86 VAL A N 16
ATOM 29418 C CA . VAL A 1 86 ? 3.365 -5.159 -3.990 1.00 0.00 86 VAL A CA 16
ATOM 29419 C C . VAL A 1 86 ? 3.461 -4.841 -5.444 1.00 0.00 86 VAL A C 16
ATOM 29420 O O . VAL A 1 86 ? 4.576 -4.858 -5.970 1.00 0.00 86 VAL A O 16
ATOM 29433 N N . GLU A 1 87 ? 2.384 -4.560 -6.153 1.00 0.00 87 GLU A N 16
ATOM 29434 C CA . GLU A 1 87 ? 2.664 -4.208 -7.508 1.00 0.00 87 GLU A CA 16
ATOM 29435 C C . GLU A 1 87 ? 2.082 -2.902 -8.000 1.00 0.00 87 GLU A C 16
ATOM 29436 O O . GLU A 1 87 ? 0.933 -2.794 -8.436 1.00 0.00 87 GLU A O 16
ATOM 29448 N N . PRO A 1 88 ? 2.919 -1.890 -7.851 1.00 0.00 88 PRO A N 16
ATOM 29449 C CA . PRO A 1 88 ? 3.686 -1.309 -8.900 1.00 0.00 88 PRO A CA 16
ATOM 29450 C C . PRO A 1 88 ? 5.125 -1.684 -8.564 1.00 0.00 88 PRO A C 16
ATOM 29451 O O . PRO A 1 88 ? 5.609 -1.409 -7.463 1.00 0.00 88 PRO A O 16
ATOM 29462 N N . ARG A 1 89 ? 5.830 -2.273 -9.469 1.00 0.00 89 ARG A N 16
ATOM 29463 C CA . ARG A 1 89 ? 7.116 -2.848 -9.087 1.00 0.00 89 ARG A CA 16
ATOM 29464 C C . ARG A 1 89 ? 8.171 -1.776 -9.174 1.00 0.00 89 ARG A C 16
ATOM 29465 O O . ARG A 1 89 ? 9.224 -1.840 -8.541 1.00 0.00 89 ARG A O 16
ATOM 29486 N N . MET A 1 90 ? 7.855 -0.793 -9.981 1.00 0.00 90 MET A N 16
ATOM 29487 C CA . MET A 1 90 ? 8.595 0.440 -10.032 1.00 0.00 90 MET A CA 16
ATOM 29488 C C . MET A 1 90 ? 7.577 1.559 -10.193 1.00 0.00 90 MET A C 16
ATOM 29489 O O . MET A 1 90 ? 6.788 1.549 -11.139 1.00 0.00 90 MET A O 16
ATOM 29503 N N . ALA A 1 91 ? 7.571 2.499 -9.270 1.00 0.00 91 ALA A N 16
ATOM 29504 C CA . ALA A 1 91 ? 6.520 3.500 -9.228 1.00 0.00 91 ALA A CA 16
ATOM 29505 C C . ALA A 1 91 ? 7.092 4.891 -9.378 1.00 0.00 91 ALA A C 16
ATOM 29506 O O . ALA A 1 91 ? 8.207 5.169 -8.937 1.00 0.00 91 ALA A O 16
ATOM 29513 N N . ARG A 1 92 ? 6.326 5.759 -10.015 1.00 0.00 92 ARG A N 16
ATOM 29514 C CA . ARG A 1 92 ? 6.775 7.107 -10.289 1.00 0.00 92 ARG A CA 16
ATOM 29515 C C . ARG A 1 92 ? 6.054 8.114 -9.409 1.00 0.00 92 ARG A C 16
ATOM 29516 O O . ARG A 1 92 ? 4.840 8.039 -9.214 1.00 0.00 92 ARG A O 16
ATOM 29537 N N . VAL A 1 93 ? 6.820 9.028 -8.852 1.00 0.00 93 VAL A N 16
ATOM 29538 C CA . VAL A 1 93 ? 6.271 10.180 -8.167 1.00 0.00 93 VAL A CA 16
ATOM 29539 C C . VAL A 1 93 ? 6.878 11.431 -8.781 1.00 0.00 93 VAL A C 16
ATOM 29540 O O . VAL A 1 93 ? 8.103 11.586 -8.811 1.00 0.00 93 VAL A O 16
ATOM 29553 N N . GLN A 1 94 ? 6.036 12.305 -9.301 1.00 0.00 94 GLN A N 16
ATOM 29554 C CA . GLN A 1 94 ? 6.515 13.484 -9.994 1.00 0.00 94 GLN A CA 16
ATOM 29555 C C . GLN A 1 94 ? 6.491 14.693 -9.077 1.00 0.00 94 GLN A C 16
ATOM 29556 O O . GLN A 1 94 ? 5.436 15.087 -8.573 1.00 0.00 94 GLN A O 16
ATOM 29570 N N . LEU A 1 95 ? 7.657 15.278 -8.876 1.00 0.00 95 LEU A N 16
ATOM 29571 C CA . LEU A 1 95 ? 7.791 16.455 -8.045 1.00 0.00 95 LEU A CA 16
ATOM 29572 C C . LEU A 1 95 ? 8.249 17.624 -8.895 1.00 0.00 95 LEU A C 16
ATOM 29573 O O . LEU A 1 95 ? 9.151 17.493 -9.717 1.00 0.00 95 LEU A O 16
ATOM 29589 N N . GLU A 1 96 ? 7.599 18.749 -8.721 1.00 0.00 96 GLU A N 16
ATOM 29590 C CA . GLU A 1 96 ? 7.953 19.956 -9.438 1.00 0.00 96 GLU A CA 16
ATOM 29591 C C . GLU A 1 96 ? 7.847 21.123 -8.477 1.00 0.00 96 GLU A C 16
ATOM 29592 O O . GLU A 1 96 ? 7.005 21.092 -7.582 1.00 0.00 96 GLU A O 16
ATOM 29604 N N . GLU A 1 97 ? 8.731 22.105 -8.616 1.00 0.00 97 GLU A N 16
ATOM 29605 C CA . GLU A 1 97 ? 8.759 23.243 -7.704 1.00 0.00 97 GLU A CA 16
ATOM 29606 C C . GLU A 1 97 ? 7.430 23.999 -7.763 1.00 0.00 97 GLU A C 16
ATOM 29607 O O . GLU A 1 97 ? 7.243 24.896 -8.588 1.00 0.00 97 GLU A O 16
ATOM 29619 N N . ARG A 1 98 ? 6.531 23.591 -6.871 1.00 0.00 98 ARG A N 16
ATOM 29620 C CA . ARG A 1 98 ? 5.155 24.059 -6.801 1.00 0.00 98 ARG A CA 16
ATOM 29621 C C . ARG A 1 98 ? 4.380 23.866 -8.102 1.00 0.00 98 ARG A C 16
ATOM 29622 O O . ARG A 1 98 ? 4.767 24.313 -9.179 1.00 0.00 98 ARG A O 16
ATOM 29643 N N . GLN A 1 99 ? 3.265 23.200 -7.958 1.00 0.00 99 GLN A N 16
ATOM 29644 C CA . GLN A 1 99 ? 2.301 23.036 -9.015 1.00 0.00 99 GLN A CA 16
ATOM 29645 C C . GLN A 1 99 ? 0.986 23.624 -8.541 1.00 0.00 99 GLN A C 16
ATOM 29646 O O . GLN A 1 99 ? 0.659 24.763 -8.873 1.00 0.00 99 GLN A O 16
ATOM 29660 N N . THR A 1 100 ? 0.264 22.846 -7.734 1.00 0.00 100 THR A N 16
ATOM 29661 C CA . THR A 1 100 ? -0.908 23.330 -7.006 1.00 0.00 100 THR A CA 16
ATOM 29662 C C . THR A 1 100 ? -1.661 22.176 -6.333 1.00 0.00 100 THR A C 16
ATOM 29663 O O . THR A 1 100 ? -2.692 21.701 -6.818 1.00 0.00 100 THR A O 16
ATOM 29674 N N . VAL A 1 101 ? -1.118 21.687 -5.227 1.00 0.00 101 VAL A N 16
ATOM 29675 C CA . VAL A 1 101 ? -1.862 20.763 -4.385 1.00 0.00 101 VAL A CA 16
ATOM 29676 C C . VAL A 1 101 ? -2.769 21.566 -3.456 1.00 0.00 101 VAL A C 16
ATOM 29677 O O . VAL A 1 101 ? -2.484 21.761 -2.274 1.00 0.00 101 VAL A O 16
ATOM 29690 N N . SER A 1 102 ? -3.832 22.093 -4.036 1.00 0.00 102 SER A N 16
ATOM 29691 C CA . SER A 1 102 ? -4.801 22.887 -3.303 1.00 0.00 102 SER A CA 16
ATOM 29692 C C . SER A 1 102 ? -6.130 22.151 -3.235 1.00 0.00 102 SER A C 16
ATOM 29693 O O . SER A 1 102 ? -7.137 22.682 -2.761 1.00 0.00 102 SER A O 16
ATOM 29701 N N . VAL A 1 103 ? -6.116 20.917 -3.705 1.00 0.00 103 VAL A N 16
ATOM 29702 C CA . VAL A 1 103 ? -7.316 20.105 -3.760 1.00 0.00 103 VAL A CA 16
ATOM 29703 C C . VAL A 1 103 ? -7.221 18.944 -2.769 1.00 0.00 103 VAL A C 16
ATOM 29704 O O . VAL A 1 103 ? -6.188 18.277 -2.679 1.00 0.00 103 VAL A O 16
ATOM 29717 N N . PRO A 1 104 ? -8.281 18.725 -1.979 1.00 0.00 104 PRO A N 16
ATOM 29718 C CA . PRO A 1 104 ? -8.361 17.577 -1.078 1.00 0.00 104 PRO A CA 16
ATOM 29719 C C . PRO A 1 104 ? -8.452 16.266 -1.850 1.00 0.00 104 PRO A C 16
ATOM 29720 O O . PRO A 1 104 ? -9.242 16.141 -2.790 1.00 0.00 104 PRO A O 16
ATOM 29731 N N . VAL A 1 105 ? -7.629 15.299 -1.465 1.00 0.00 105 VAL A N 16
ATOM 29732 C CA . VAL A 1 105 ? -7.613 14.003 -2.127 1.00 0.00 105 VAL A CA 16
ATOM 29733 C C . VAL A 1 105 ? -8.947 13.284 -1.953 1.00 0.00 105 VAL A C 16
ATOM 29734 O O . VAL A 1 105 ? -9.571 13.354 -0.893 1.00 0.00 105 VAL A O 16
ATOM 29747 N N . THR A 1 106 ? -9.388 12.608 -2.995 1.00 0.00 106 THR A N 16
ATOM 29748 C CA . THR A 1 106 ? -10.650 11.903 -2.948 1.00 0.00 106 THR A CA 16
ATOM 29749 C C . THR A 1 106 ? -10.392 10.399 -2.901 1.00 0.00 106 THR A C 16
ATOM 29750 O O . THR A 1 106 ? -9.939 9.783 -3.869 1.00 0.00 106 THR A O 16
ATOM 29761 N N . VAL A 1 107 ? -10.631 9.824 -1.738 1.00 0.00 107 VAL A N 16
ATOM 29762 C CA . VAL A 1 107 ? -10.285 8.434 -1.491 1.00 0.00 107 VAL A CA 16
ATOM 29763 C C . VAL A 1 107 ? -11.524 7.550 -1.454 1.00 0.00 107 VAL A C 16
ATOM 29764 O O . VAL A 1 107 ? -12.206 7.452 -0.432 1.00 0.00 107 VAL A O 16
ATOM 29777 N N . GLU A 1 108 ? -11.821 6.929 -2.583 1.00 0.00 108 GLU A N 16
ATOM 29778 C CA . GLU A 1 108 ? -12.912 5.973 -2.666 1.00 0.00 108 GLU A CA 16
ATOM 29779 C C . GLU A 1 108 ? -12.348 4.559 -2.631 1.00 0.00 108 GLU A C 16
ATOM 29780 O O . GLU A 1 108 ? -11.344 4.269 -3.284 1.00 0.00 108 GLU A O 16
ATOM 29792 N N . MET A 1 109 ? -12.977 3.688 -1.862 1.00 0.00 109 MET A N 16
ATOM 29793 C CA . MET A 1 109 ? -12.508 2.318 -1.738 1.00 0.00 109 MET A CA 16
ATOM 29794 C C . MET A 1 109 ? -12.998 1.467 -2.903 1.00 0.00 109 MET A C 16
ATOM 29795 O O . MET A 1 109 ? -14.144 1.007 -2.920 1.00 0.00 109 MET A O 16
ATOM 29809 N N . ILE A 1 110 ? -12.133 1.292 -3.891 1.00 0.00 110 ILE A N 16
ATOM 29810 C CA . ILE A 1 110 ? -12.407 0.387 -4.993 1.00 0.00 110 ILE A CA 16
ATOM 29811 C C . ILE A 1 110 ? -12.187 -1.056 -4.543 1.00 0.00 110 ILE A C 16
ATOM 29812 O O . ILE A 1 110 ? -11.055 -1.494 -4.338 1.00 0.00 110 ILE A O 16
ATOM 29828 N N . ASN A 1 111 ? -13.280 -1.779 -4.350 1.00 0.00 111 ASN A N 16
ATOM 29829 C CA . ASN A 1 111 ? -13.213 -3.137 -3.827 1.00 0.00 111 ASN A CA 16
ATOM 29830 C C . ASN A 1 111 ? -12.807 -4.119 -4.919 1.00 0.00 111 ASN A C 16
ATOM 29831 O O . ASN A 1 111 ? -13.651 -4.669 -5.626 1.00 0.00 111 ASN A O 16
ATOM 29842 N N . LEU A 1 112 ? -11.507 -4.304 -5.072 1.00 0.00 112 LEU A N 16
ATOM 29843 C CA . LEU A 1 112 ? -10.978 -5.223 -6.064 1.00 0.00 112 LEU A CA 16
ATOM 29844 C C . LEU A 1 112 ? -10.427 -6.472 -5.391 1.00 0.00 112 LEU A C 16
ATOM 29845 O O . LEU A 1 112 ? -9.379 -6.430 -4.744 1.00 0.00 112 LEU A O 16
ATOM 29861 N N . GLU A 1 113 ? -11.146 -7.574 -5.534 1.00 0.00 113 GLU A N 16
ATOM 29862 C CA . GLU A 1 113 ? -10.723 -8.842 -4.963 1.00 0.00 113 GLU A CA 16
ATOM 29863 C C . GLU A 1 113 ? -9.603 -9.442 -5.806 1.00 0.00 113 GLU A C 16
ATOM 29864 O O . GLU A 1 113 ? -9.723 -9.548 -7.027 1.00 0.00 113 GLU A O 16
ATOM 29876 N N . HIS A 1 114 ? -8.509 -9.819 -5.160 1.00 0.00 114 HIS A N 16
ATOM 29877 C CA . HIS A 1 114 ? -7.346 -10.321 -5.876 1.00 0.00 114 HIS A CA 16
ATOM 29878 C C . HIS A 1 114 ? -6.977 -11.725 -5.425 1.00 0.00 114 HIS A C 16
ATOM 29879 O O . HIS A 1 114 ? -6.702 -11.958 -4.250 1.00 0.00 114 HIS A O 16
ATOM 29894 N N . HIS A 1 115 ? -6.992 -12.662 -6.362 1.00 0.00 115 HIS A N 16
ATOM 29895 C CA . HIS A 1 115 ? -6.481 -14.000 -6.106 1.00 0.00 115 HIS A CA 16
ATOM 29896 C C . HIS A 1 115 ? -5.135 -14.170 -6.798 1.00 0.00 115 HIS A C 16
ATOM 29897 O O . HIS A 1 115 ? -5.067 -14.507 -7.982 1.00 0.00 115 HIS A O 16
ATOM 29912 N N . HIS A 1 116 ? -4.070 -13.909 -6.057 1.00 0.00 116 HIS A N 16
ATOM 29913 C CA . HIS A 1 116 ? -2.720 -14.021 -6.588 1.00 0.00 116 HIS A CA 16
ATOM 29914 C C . HIS A 1 116 ? -2.350 -15.496 -6.749 1.00 0.00 116 HIS A C 16
ATOM 29915 O O . HIS A 1 116 ? -2.939 -16.351 -6.085 1.00 0.00 116 HIS A O 16
ATOM 29930 N N . HIS A 1 117 ? -1.410 -15.778 -7.657 1.00 0.00 117 HIS A N 16
ATOM 29931 C CA . HIS A 1 117 ? -0.878 -17.130 -7.866 1.00 0.00 117 HIS A CA 16
ATOM 29932 C C . HIS A 1 117 ? -1.885 -17.996 -8.629 1.00 0.00 117 HIS A C 16
ATOM 29933 O O . HIS A 1 117 ? -2.874 -18.463 -8.069 1.00 0.00 117 HIS A O 16
ATOM 29948 N N . HIS A 1 118 ? -1.638 -18.189 -9.919 1.00 0.00 118 HIS A N 16
ATOM 29949 C CA . HIS A 1 118 ? -2.535 -18.978 -10.763 1.00 0.00 118 HIS A CA 16
ATOM 29950 C C . HIS A 1 118 ? -1.949 -20.367 -11.013 1.00 0.00 118 HIS A C 16
ATOM 29951 O O . HIS A 1 118 ? -2.656 -21.293 -11.413 1.00 0.00 118 HIS A O 16
ATOM 29966 N N . HIS A 1 119 ? -0.652 -20.497 -10.787 1.00 0.00 119 HIS A N 16
ATOM 29967 C CA . HIS A 1 119 ? 0.019 -21.787 -10.891 1.00 0.00 119 HIS A CA 16
ATOM 29968 C C . HIS A 1 119 ? 0.672 -22.139 -9.567 1.00 0.00 119 HIS A C 16
ATOM 29969 O O . HIS A 1 119 ? 1.865 -21.819 -9.397 1.00 0.00 119 HIS A O 16
ATOM 29985 N N . MET A 1 1 ? -12.094 -32.972 -0.491 1.00 0.00 1 MET A N 17
ATOM 29986 C CA . MET A 1 1 ? -11.824 -31.823 0.402 1.00 0.00 1 MET A CA 17
ATOM 29987 C C . MET A 1 1 ? -10.361 -31.789 0.811 1.00 0.00 1 MET A C 17
ATOM 29988 O O . MET A 1 1 ? -9.948 -32.492 1.735 1.00 0.00 1 MET A O 17
ATOM 30004 N N . PRO A 1 2 ? -9.551 -30.995 0.100 1.00 0.00 2 PRO A N 17
ATOM 30005 C CA . PRO A 1 2 ? -8.147 -30.788 0.430 1.00 0.00 2 PRO A CA 17
ATOM 30006 C C . PRO A 1 2 ? -7.981 -29.768 1.549 1.00 0.00 2 PRO A C 17
ATOM 30007 O O . PRO A 1 2 ? -8.636 -28.722 1.546 1.00 0.00 2 PRO A O 17
ATOM 30018 N N . THR A 1 3 ? -7.129 -30.071 2.516 1.00 0.00 3 THR A N 17
ATOM 30019 C CA . THR A 1 3 ? -6.826 -29.118 3.566 1.00 0.00 3 THR A CA 17
ATOM 30020 C C . THR A 1 3 ? -5.959 -27.995 3.010 1.00 0.00 3 THR A C 17
ATOM 30021 O O . THR A 1 3 ? -5.562 -28.023 1.839 1.00 0.00 3 THR A O 17
ATOM 30032 N N . PHE A 1 4 ? -5.664 -27.014 3.836 1.00 0.00 4 PHE A N 17
ATOM 30033 C CA . PHE A 1 4 ? -4.933 -25.855 3.398 1.00 0.00 4 PHE A CA 17
ATOM 30034 C C . PHE A 1 4 ? -3.433 -26.127 3.342 1.00 0.00 4 PHE A C 17
ATOM 30035 O O . PHE A 1 4 ? -2.839 -26.651 4.285 1.00 0.00 4 PHE A O 17
ATOM 30052 N N . ASP A 1 5 ? -2.840 -25.770 2.221 1.00 0.00 5 ASP A N 17
ATOM 30053 C CA . ASP A 1 5 ? -1.404 -25.839 2.042 1.00 0.00 5 ASP A CA 17
ATOM 30054 C C . ASP A 1 5 ? -0.917 -24.433 1.810 1.00 0.00 5 ASP A C 17
ATOM 30055 O O . ASP A 1 5 ? -0.872 -23.964 0.678 1.00 0.00 5 ASP A O 17
ATOM 30064 N N . HIS A 1 6 ? -0.634 -23.768 2.920 1.00 0.00 6 HIS A N 17
ATOM 30065 C CA . HIS A 1 6 ? -0.357 -22.327 2.980 1.00 0.00 6 HIS A CA 17
ATOM 30066 C C . HIS A 1 6 ? -1.608 -21.535 2.600 1.00 0.00 6 HIS A C 17
ATOM 30067 O O . HIS A 1 6 ? -2.522 -22.049 1.951 1.00 0.00 6 HIS A O 17
ATOM 30082 N N . GLY A 1 7 ? -1.662 -20.297 3.031 1.00 0.00 7 GLY A N 17
ATOM 30083 C CA . GLY A 1 7 ? -2.806 -19.474 2.740 1.00 0.00 7 GLY A CA 17
ATOM 30084 C C . GLY A 1 7 ? -2.413 -18.224 2.003 1.00 0.00 7 GLY A C 17
ATOM 30085 O O . GLY A 1 7 ? -1.232 -17.867 1.964 1.00 0.00 7 GLY A O 17
ATOM 30089 N N . ASN A 1 8 ? -3.389 -17.576 1.403 1.00 0.00 8 ASN A N 17
ATOM 30090 C CA . ASN A 1 8 ? -3.158 -16.310 0.736 1.00 0.00 8 ASN A CA 17
ATOM 30091 C C . ASN A 1 8 ? -4.020 -15.236 1.365 1.00 0.00 8 ASN A C 17
ATOM 30092 O O . ASN A 1 8 ? -5.117 -15.507 1.852 1.00 0.00 8 ASN A O 17
ATOM 30103 N N . LEU A 1 9 ? -3.520 -14.025 1.353 1.00 0.00 9 LEU A N 17
ATOM 30104 C CA . LEU A 1 9 ? -4.228 -12.905 1.921 1.00 0.00 9 LEU A CA 17
ATOM 30105 C C . LEU A 1 9 ? -3.900 -11.648 1.139 1.00 0.00 9 LEU A C 17
ATOM 30106 O O . LEU A 1 9 ? -2.733 -11.302 0.954 1.00 0.00 9 LEU A O 17
ATOM 30122 N N . SER A 1 10 ? -4.932 -10.979 0.677 1.00 0.00 10 SER A N 17
ATOM 30123 C CA . SER A 1 10 ? -4.767 -9.749 -0.066 1.00 0.00 10 SER A CA 17
ATOM 30124 C C . SER A 1 10 ? -4.968 -8.554 0.853 1.00 0.00 10 SER A C 17
ATOM 30125 O O . SER A 1 10 ? -6.048 -8.370 1.418 1.00 0.00 10 SER A O 17
ATOM 30133 N N . LEU A 1 11 ? -3.915 -7.764 1.032 1.00 0.00 11 LEU A N 17
ATOM 30134 C CA . LEU A 1 11 ? -4.005 -6.552 1.833 1.00 0.00 11 LEU A CA 17
ATOM 30135 C C . LEU A 1 11 ? -4.822 -5.512 1.078 1.00 0.00 11 LEU A C 17
ATOM 30136 O O . LEU A 1 11 ? -5.482 -4.657 1.672 1.00 0.00 11 LEU A O 17
ATOM 30152 N N . GLY A 1 12 ? -4.777 -5.607 -0.240 1.00 0.00 12 GLY A N 17
ATOM 30153 C CA . GLY A 1 12 ? -5.569 -4.738 -1.073 1.00 0.00 12 GLY A CA 17
ATOM 30154 C C . GLY A 1 12 ? -4.761 -3.602 -1.642 1.00 0.00 12 GLY A C 17
ATOM 30155 O O . GLY A 1 12 ? -3.572 -3.759 -1.931 1.00 0.00 12 GLY A O 17
ATOM 30159 N N . GLU A 1 13 ? -5.400 -2.458 -1.791 1.00 0.00 13 GLU A N 17
ATOM 30160 C CA . GLU A 1 13 ? -4.755 -1.287 -2.351 1.00 0.00 13 GLU A CA 17
ATOM 30161 C C . GLU A 1 13 ? -4.425 -0.285 -1.255 1.00 0.00 13 GLU A C 17
ATOM 30162 O O . GLU A 1 13 ? -5.309 0.368 -0.697 1.00 0.00 13 GLU A O 17
ATOM 30174 N N . LEU A 1 14 ? -3.146 -0.193 -0.936 1.00 0.00 14 LEU A N 17
ATOM 30175 C CA . LEU A 1 14 ? -2.683 0.703 0.108 1.00 0.00 14 LEU A CA 17
ATOM 30176 C C . LEU A 1 14 ? -2.197 2.007 -0.500 1.00 0.00 14 LEU A C 17
ATOM 30177 O O . LEU A 1 14 ? -1.663 2.023 -1.612 1.00 0.00 14 LEU A O 17
ATOM 30193 N N . GLU A 1 15 ? -2.402 3.092 0.227 1.00 0.00 15 GLU A N 17
ATOM 30194 C CA . GLU A 1 15 ? -1.990 4.411 -0.230 1.00 0.00 15 GLU A CA 17
ATOM 30195 C C . GLU A 1 15 ? -0.477 4.561 -0.147 1.00 0.00 15 GLU A C 17
ATOM 30196 O O . GLU A 1 15 ? 0.157 4.034 0.767 1.00 0.00 15 GLU A O 17
ATOM 30208 N N . LEU A 1 16 ? 0.093 5.270 -1.109 1.00 0.00 16 LEU A N 17
ATOM 30209 C CA . LEU A 1 16 ? 1.521 5.536 -1.115 1.00 0.00 16 LEU A CA 17
ATOM 30210 C C . LEU A 1 16 ? 1.845 6.762 -0.267 1.00 0.00 16 LEU A C 17
ATOM 30211 O O . LEU A 1 16 ? 1.342 7.860 -0.523 1.00 0.00 16 LEU A O 17
ATOM 30227 N N . THR A 1 17 ? 2.673 6.570 0.743 1.00 0.00 17 THR A N 17
ATOM 30228 C CA . THR A 1 17 ? 3.122 7.669 1.575 1.00 0.00 17 THR A CA 17
ATOM 30229 C C . THR A 1 17 ? 4.386 8.290 0.985 1.00 0.00 17 THR A C 17
ATOM 30230 O O . THR A 1 17 ? 5.411 7.623 0.847 1.00 0.00 17 THR A O 17
ATOM 30241 N N . VAL A 1 18 ? 4.308 9.559 0.624 1.00 0.00 18 VAL A N 17
ATOM 30242 C CA . VAL A 1 18 ? 5.438 10.243 0.020 1.00 0.00 18 VAL A CA 17
ATOM 30243 C C . VAL A 1 18 ? 6.079 11.201 1.015 1.00 0.00 18 VAL A C 17
ATOM 30244 O O . VAL A 1 18 ? 5.462 12.172 1.453 1.00 0.00 18 VAL A O 17
ATOM 30257 N N . LEU A 1 19 ? 7.316 10.911 1.388 1.00 0.00 19 LEU A N 17
ATOM 30258 C CA . LEU A 1 19 ? 8.053 11.770 2.299 1.00 0.00 19 LEU A CA 17
ATOM 30259 C C . LEU A 1 19 ? 8.875 12.762 1.487 1.00 0.00 19 LEU A C 17
ATOM 30260 O O . LEU A 1 19 ? 9.754 12.369 0.719 1.00 0.00 19 LEU A O 17
ATOM 30276 N N . TYR A 1 20 ? 8.576 14.040 1.667 1.00 0.00 20 TYR A N 17
ATOM 30277 C CA . TYR A 1 20 ? 9.222 15.115 0.927 1.00 0.00 20 TYR A CA 17
ATOM 30278 C C . TYR A 1 20 ? 8.855 16.447 1.572 1.00 0.00 20 TYR A C 17
ATOM 30279 O O . TYR A 1 20 ? 7.791 16.565 2.186 1.00 0.00 20 TYR A O 17
ATOM 30297 N N . ASP A 1 21 ? 9.736 17.432 1.467 1.00 0.00 21 ASP A N 17
ATOM 30298 C CA . ASP A 1 21 ? 9.461 18.754 2.019 1.00 0.00 21 ASP A CA 17
ATOM 30299 C C . ASP A 1 21 ? 8.845 19.671 0.973 1.00 0.00 21 ASP A C 17
ATOM 30300 O O . ASP A 1 21 ? 9.381 19.838 -0.122 1.00 0.00 21 ASP A O 17
ATOM 30309 N N . GLU A 1 22 ? 7.729 20.288 1.341 1.00 0.00 22 GLU A N 17
ATOM 30310 C CA . GLU A 1 22 ? 6.944 21.118 0.423 1.00 0.00 22 GLU A CA 17
ATOM 30311 C C . GLU A 1 22 ? 7.603 22.476 0.166 1.00 0.00 22 GLU A C 17
ATOM 30312 O O . GLU A 1 22 ? 7.030 23.340 -0.500 1.00 0.00 22 GLU A O 17
ATOM 30324 N N . GLU A 1 23 ? 8.801 22.664 0.695 1.00 0.00 23 GLU A N 17
ATOM 30325 C CA . GLU A 1 23 ? 9.488 23.938 0.594 1.00 0.00 23 GLU A CA 17
ATOM 30326 C C . GLU A 1 23 ? 10.242 24.083 -0.726 1.00 0.00 23 GLU A C 17
ATOM 30327 O O . GLU A 1 23 ? 10.871 25.112 -0.976 1.00 0.00 23 GLU A O 17
ATOM 30339 N N . ARG A 1 24 ? 10.191 23.057 -1.566 1.00 0.00 24 ARG A N 17
ATOM 30340 C CA . ARG A 1 24 ? 10.858 23.104 -2.856 1.00 0.00 24 ARG A CA 17
ATOM 30341 C C . ARG A 1 24 ? 9.865 22.938 -4.007 1.00 0.00 24 ARG A C 17
ATOM 30342 O O . ARG A 1 24 ? 9.469 23.921 -4.634 1.00 0.00 24 ARG A O 17
ATOM 30363 N N . TYR A 1 25 ? 9.463 21.703 -4.285 1.00 0.00 25 TYR A N 17
ATOM 30364 C CA . TYR A 1 25 ? 8.514 21.440 -5.361 1.00 0.00 25 TYR A CA 17
ATOM 30365 C C . TYR A 1 25 ? 7.191 20.947 -4.784 1.00 0.00 25 TYR A C 17
ATOM 30366 O O . TYR A 1 25 ? 7.131 20.536 -3.625 1.00 0.00 25 TYR A O 17
ATOM 30384 N N . ASP A 1 26 ? 6.135 20.993 -5.587 1.00 0.00 26 ASP A N 17
ATOM 30385 C CA . ASP A 1 26 ? 4.864 20.390 -5.199 1.00 0.00 26 ASP A CA 17
ATOM 30386 C C . ASP A 1 26 ? 4.525 19.244 -6.147 1.00 0.00 26 ASP A C 17
ATOM 30387 O O . ASP A 1 26 ? 5.084 19.148 -7.245 1.00 0.00 26 ASP A O 17
ATOM 30396 N N . ILE A 1 27 ? 3.624 18.369 -5.712 1.00 0.00 27 ILE A N 17
ATOM 30397 C CA . ILE A 1 27 ? 3.353 17.125 -6.425 1.00 0.00 27 ILE A CA 17
ATOM 30398 C C . ILE A 1 27 ? 2.271 17.309 -7.480 1.00 0.00 27 ILE A C 17
ATOM 30399 O O . ILE A 1 27 ? 1.138 17.679 -7.168 1.00 0.00 27 ILE A O 17
ATOM 30415 N N . VAL A 1 28 ? 2.627 17.033 -8.727 1.00 0.00 28 VAL A N 17
ATOM 30416 C CA . VAL A 1 28 ? 1.673 17.098 -9.826 1.00 0.00 28 VAL A CA 17
ATOM 30417 C C . VAL A 1 28 ? 0.918 15.780 -9.938 1.00 0.00 28 VAL A C 17
ATOM 30418 O O . VAL A 1 28 ? -0.309 15.759 -10.002 1.00 0.00 28 VAL A O 17
ATOM 30431 N N . GLU A 1 29 ? 1.658 14.679 -9.948 1.00 0.00 29 GLU A N 17
ATOM 30432 C CA . GLU A 1 29 ? 1.048 13.361 -9.944 1.00 0.00 29 GLU A CA 17
ATOM 30433 C C . GLU A 1 29 ? 1.865 12.419 -9.080 1.00 0.00 29 GLU A C 17
ATOM 30434 O O . GLU A 1 29 ? 3.067 12.624 -8.880 1.00 0.00 29 GLU A O 17
ATOM 30446 N N . GLN A 1 30 ? 1.202 11.397 -8.571 1.00 0.00 30 GLN A N 17
ATOM 30447 C CA . GLN A 1 30 ? 1.827 10.409 -7.716 1.00 0.00 30 GLN A CA 17
ATOM 30448 C C . GLN A 1 30 ? 1.054 9.105 -7.810 1.00 0.00 30 GLN A C 17
ATOM 30449 O O . GLN A 1 30 ? -0.091 9.090 -8.271 1.00 0.00 30 GLN A O 17
ATOM 30463 N N . THR A 1 31 ? 1.681 8.017 -7.406 1.00 0.00 31 THR A N 17
ATOM 30464 C CA . THR A 1 31 ? 1.004 6.738 -7.344 1.00 0.00 31 THR A CA 17
ATOM 30465 C C . THR A 1 31 ? 0.043 6.717 -6.158 1.00 0.00 31 THR A C 17
ATOM 30466 O O . THR A 1 31 ? 0.467 6.682 -5.009 1.00 0.00 31 THR A O 17
ATOM 30477 N N . GLU A 1 32 ? -1.248 6.774 -6.454 1.00 0.00 32 GLU A N 17
ATOM 30478 C CA . GLU A 1 32 ? -2.281 6.836 -5.427 1.00 0.00 32 GLU A CA 17
ATOM 30479 C C . GLU A 1 32 ? -2.245 5.602 -4.531 1.00 0.00 32 GLU A C 17
ATOM 30480 O O . GLU A 1 32 ? -2.016 5.704 -3.323 1.00 0.00 32 GLU A O 17
ATOM 30492 N N . THR A 1 33 ? -2.470 4.438 -5.127 1.00 0.00 33 THR A N 17
ATOM 30493 C CA . THR A 1 33 ? -2.503 3.193 -4.379 1.00 0.00 33 THR A CA 17
ATOM 30494 C C . THR A 1 33 ? -1.819 2.070 -5.149 1.00 0.00 33 THR A C 17
ATOM 30495 O O . THR A 1 33 ? -1.834 2.046 -6.382 1.00 0.00 33 THR A O 17
ATOM 30506 N N . VAL A 1 34 ? -1.200 1.156 -4.412 1.00 0.00 34 VAL A N 17
ATOM 30507 C CA . VAL A 1 34 ? -0.639 -0.059 -4.994 1.00 0.00 34 VAL A CA 17
ATOM 30508 C C . VAL A 1 34 ? -1.209 -1.286 -4.299 1.00 0.00 34 VAL A C 17
ATOM 30509 O O . VAL A 1 34 ? -1.676 -1.206 -3.160 1.00 0.00 34 VAL A O 17
ATOM 30522 N N . GLN A 1 35 ? -1.173 -2.413 -4.986 1.00 0.00 35 GLN A N 17
ATOM 30523 C CA . GLN A 1 35 ? -1.749 -3.639 -4.465 1.00 0.00 35 GLN A CA 17
ATOM 30524 C C . GLN A 1 35 ? -0.657 -4.569 -3.955 1.00 0.00 35 GLN A C 17
ATOM 30525 O O . GLN A 1 35 ? 0.311 -4.854 -4.662 1.00 0.00 35 GLN A O 17
ATOM 30539 N N . VAL A 1 36 ? -0.815 -5.028 -2.724 1.00 0.00 36 VAL A N 17
ATOM 30540 C CA . VAL A 1 36 ? 0.148 -5.931 -2.110 1.00 0.00 36 VAL A CA 17
ATOM 30541 C C . VAL A 1 36 ? -0.549 -7.194 -1.609 1.00 0.00 36 VAL A C 17
ATOM 30542 O O . VAL A 1 36 ? -1.599 -7.136 -0.962 1.00 0.00 36 VAL A O 17
ATOM 30555 N N . ASP A 1 37 ? 0.035 -8.333 -1.935 1.00 0.00 37 ASP A N 17
ATOM 30556 C CA . ASP A 1 37 ? -0.563 -9.622 -1.632 1.00 0.00 37 ASP A CA 17
ATOM 30557 C C . ASP A 1 37 ? 0.407 -10.486 -0.835 1.00 0.00 37 ASP A C 17
ATOM 30558 O O . ASP A 1 37 ? 1.608 -10.494 -1.112 1.00 0.00 37 ASP A O 17
ATOM 30567 N N . LEU A 1 38 ? -0.110 -11.214 0.147 1.00 0.00 38 LEU A N 17
ATOM 30568 C CA . LEU A 1 38 ? 0.728 -12.043 1.005 1.00 0.00 38 LEU A CA 17
ATOM 30569 C C . LEU A 1 38 ? 0.384 -13.520 0.842 1.00 0.00 38 LEU A C 17
ATOM 30570 O O . LEU A 1 38 ? -0.784 -13.884 0.707 1.00 0.00 38 LEU A O 17
ATOM 30586 N N . GLU A 1 39 ? 1.411 -14.357 0.840 1.00 0.00 39 GLU A N 17
ATOM 30587 C CA . GLU A 1 39 ? 1.241 -15.797 0.742 1.00 0.00 39 GLU A CA 17
ATOM 30588 C C . GLU A 1 39 ? 2.179 -16.497 1.723 1.00 0.00 39 GLU A C 17
ATOM 30589 O O . GLU A 1 39 ? 3.341 -16.120 1.852 1.00 0.00 39 GLU A O 17
ATOM 30601 N N . GLY A 1 40 ? 1.673 -17.499 2.423 1.00 0.00 40 GLY A N 17
ATOM 30602 C CA . GLY A 1 40 ? 2.487 -18.212 3.389 1.00 0.00 40 GLY A CA 17
ATOM 30603 C C . GLY A 1 40 ? 1.640 -18.915 4.424 1.00 0.00 40 GLY A C 17
ATOM 30604 O O . GLY A 1 40 ? 0.491 -19.247 4.143 1.00 0.00 40 GLY A O 17
ATOM 30608 N N . PRO A 1 41 ? 2.178 -19.161 5.629 1.00 0.00 41 PRO A N 17
ATOM 30609 C CA . PRO A 1 41 ? 1.436 -19.807 6.715 1.00 0.00 41 PRO A CA 17
ATOM 30610 C C . PRO A 1 41 ? 0.081 -19.147 6.961 1.00 0.00 41 PRO A C 17
ATOM 30611 O O . PRO A 1 41 ? 0.008 -17.976 7.349 1.00 0.00 41 PRO A O 17
ATOM 30622 N N . ARG A 1 42 ? -0.989 -19.904 6.731 1.00 0.00 42 ARG A N 17
ATOM 30623 C CA . ARG A 1 42 ? -2.345 -19.378 6.837 1.00 0.00 42 ARG A CA 17
ATOM 30624 C C . ARG A 1 42 ? -2.623 -18.890 8.254 1.00 0.00 42 ARG A C 17
ATOM 30625 O O . ARG A 1 42 ? -3.355 -17.922 8.450 1.00 0.00 42 ARG A O 17
ATOM 30646 N N . GLY A 1 43 ? -2.021 -19.557 9.233 1.00 0.00 43 GLY A N 17
ATOM 30647 C CA . GLY A 1 43 ? -2.181 -19.164 10.622 1.00 0.00 43 GLY A CA 17
ATOM 30648 C C . GLY A 1 43 ? -1.753 -17.731 10.871 1.00 0.00 43 GLY A C 17
ATOM 30649 O O . GLY A 1 43 ? -2.481 -16.963 11.501 1.00 0.00 43 GLY A O 17
ATOM 30653 N N . VAL A 1 44 ? -0.584 -17.367 10.350 1.00 0.00 44 VAL A N 17
ATOM 30654 C CA . VAL A 1 44 ? -0.069 -16.009 10.496 1.00 0.00 44 VAL A CA 17
ATOM 30655 C C . VAL A 1 44 ? -1.028 -15.014 9.851 1.00 0.00 44 VAL A C 17
ATOM 30656 O O . VAL A 1 44 ? -1.389 -14.003 10.450 1.00 0.00 44 VAL A O 17
ATOM 30669 N N . LEU A 1 45 ? -1.460 -15.334 8.635 1.00 0.00 45 LEU A N 17
ATOM 30670 C CA . LEU A 1 45 ? -2.368 -14.474 7.881 1.00 0.00 45 LEU A CA 17
ATOM 30671 C C . LEU A 1 45 ? -3.724 -14.347 8.566 1.00 0.00 45 LEU A C 17
ATOM 30672 O O . LEU A 1 45 ? -4.365 -13.303 8.491 1.00 0.00 45 LEU A O 17
ATOM 30688 N N . THR A 1 46 ? -4.153 -15.406 9.241 1.00 0.00 46 THR A N 17
ATOM 30689 C CA . THR A 1 46 ? -5.427 -15.393 9.948 1.00 0.00 46 THR A CA 17
ATOM 30690 C C . THR A 1 46 ? -5.389 -14.386 11.099 1.00 0.00 46 THR A C 17
ATOM 30691 O O . THR A 1 46 ? -6.333 -13.619 11.294 1.00 0.00 46 THR A O 17
ATOM 30702 N N . VAL A 1 47 ? -4.288 -14.385 11.842 1.00 0.00 47 VAL A N 17
ATOM 30703 C CA . VAL A 1 47 ? -4.101 -13.437 12.936 1.00 0.00 47 VAL A CA 17
ATOM 30704 C C . VAL A 1 47 ? -3.863 -12.033 12.385 1.00 0.00 47 VAL A C 17
ATOM 30705 O O . VAL A 1 47 ? -4.380 -11.044 12.909 1.00 0.00 47 VAL A O 17
ATOM 30718 N N . PHE A 1 48 ? -3.089 -11.967 11.309 1.00 0.00 48 PHE A N 17
ATOM 30719 C CA . PHE A 1 48 ? -2.749 -10.706 10.656 1.00 0.00 48 PHE A CA 17
ATOM 30720 C C . PHE A 1 48 ? -4.004 -10.039 10.086 1.00 0.00 48 PHE A C 17
ATOM 30721 O O . PHE A 1 48 ? -4.086 -8.815 10.000 1.00 0.00 48 PHE A O 17
ATOM 30738 N N . ARG A 1 49 ? -4.977 -10.866 9.717 1.00 0.00 49 ARG A N 17
ATOM 30739 C CA . ARG A 1 49 ? -6.238 -10.416 9.148 1.00 0.00 49 ARG A CA 17
ATOM 30740 C C . ARG A 1 49 ? -6.982 -9.485 10.110 1.00 0.00 49 ARG A C 17
ATOM 30741 O O . ARG A 1 49 ? -7.693 -8.573 9.685 1.00 0.00 49 ARG A O 17
ATOM 30762 N N . PHE A 1 50 ? -6.807 -9.720 11.404 1.00 0.00 50 PHE A N 17
ATOM 30763 C CA . PHE A 1 50 ? -7.482 -8.938 12.429 1.00 0.00 50 PHE A CA 17
ATOM 30764 C C . PHE A 1 50 ? -6.834 -7.570 12.610 1.00 0.00 50 PHE A C 17
ATOM 30765 O O . PHE A 1 50 ? -7.481 -6.613 13.039 1.00 0.00 50 PHE A O 17
ATOM 30782 N N . ALA A 1 51 ? -5.558 -7.491 12.287 1.00 0.00 51 ALA A N 17
ATOM 30783 C CA . ALA A 1 51 ? -4.788 -6.275 12.499 1.00 0.00 51 ALA A CA 17
ATOM 30784 C C . ALA A 1 51 ? -5.058 -5.244 11.413 1.00 0.00 51 ALA A C 17
ATOM 30785 O O . ALA A 1 51 ? -4.815 -5.490 10.231 1.00 0.00 51 ALA A O 17
ATOM 30792 N N . ARG A 1 52 ? -5.563 -4.086 11.828 1.00 0.00 52 ARG A N 17
ATOM 30793 C CA . ARG A 1 52 ? -5.762 -2.972 10.929 1.00 0.00 52 ARG A CA 17
ATOM 30794 C C . ARG A 1 52 ? -4.409 -2.482 10.427 1.00 0.00 52 ARG A C 17
ATOM 30795 O O . ARG A 1 52 ? -3.381 -2.781 11.038 1.00 0.00 52 ARG A O 17
ATOM 30816 N N . PRO A 1 53 ? -4.370 -1.732 9.319 1.00 0.00 53 PRO A N 17
ATOM 30817 C CA . PRO A 1 53 ? -3.104 -1.376 8.697 1.00 0.00 53 PRO A CA 17
ATOM 30818 C C . PRO A 1 53 ? -2.205 -0.527 9.588 1.00 0.00 53 PRO A C 17
ATOM 30819 O O . PRO A 1 53 ? -2.559 0.568 10.021 1.00 0.00 53 PRO A O 17
ATOM 30830 N N . SER A 1 54 ? -1.040 -1.077 9.848 1.00 0.00 54 SER A N 17
ATOM 30831 C CA . SER A 1 54 ? 0.073 -0.370 10.417 1.00 0.00 54 SER A CA 17
ATOM 30832 C C . SER A 1 54 ? 1.258 -0.586 9.491 1.00 0.00 54 SER A C 17
ATOM 30833 O O . SER A 1 54 ? 2.381 -0.157 9.746 1.00 0.00 54 SER A O 17
ATOM 30841 N N . TYR A 1 55 ? 0.952 -1.272 8.401 1.00 0.00 55 TYR A N 17
ATOM 30842 C CA . TYR A 1 55 ? 1.907 -1.613 7.371 1.00 0.00 55 TYR A CA 17
ATOM 30843 C C . TYR A 1 55 ? 1.687 -0.712 6.173 1.00 0.00 55 TYR A C 17
ATOM 30844 O O . TYR A 1 55 ? 0.645 -0.775 5.520 1.00 0.00 55 TYR A O 17
ATOM 30862 N N . GLU A 1 56 ? 2.653 0.139 5.903 1.00 0.00 56 GLU A N 17
ATOM 30863 C CA . GLU A 1 56 ? 2.482 1.167 4.896 1.00 0.00 56 GLU A CA 17
ATOM 30864 C C . GLU A 1 56 ? 3.587 1.109 3.852 1.00 0.00 56 GLU A C 17
ATOM 30865 O O . GLU A 1 56 ? 4.708 0.667 4.130 1.00 0.00 56 GLU A O 17
ATOM 30877 N N . VAL A 1 57 ? 3.249 1.536 2.646 1.00 0.00 57 VAL A N 17
ATOM 30878 C CA . VAL A 1 57 ? 4.198 1.606 1.552 1.00 0.00 57 VAL A CA 17
ATOM 30879 C C . VAL A 1 57 ? 4.583 3.068 1.351 1.00 0.00 57 VAL A C 17
ATOM 30880 O O . VAL A 1 57 ? 3.718 3.917 1.133 1.00 0.00 57 VAL A O 17
ATOM 30893 N N . PHE A 1 58 ? 5.872 3.375 1.425 1.00 0.00 58 PHE A N 17
ATOM 30894 C CA . PHE A 1 58 ? 6.299 4.765 1.455 1.00 0.00 58 PHE A CA 17
ATOM 30895 C C . PHE A 1 58 ? 7.577 4.994 0.667 1.00 0.00 58 PHE A C 17
ATOM 30896 O O . PHE A 1 58 ? 8.420 4.107 0.534 1.00 0.00 58 PHE A O 17
ATOM 30913 N N . VAL A 1 59 ? 7.711 6.204 0.148 1.00 0.00 59 VAL A N 17
ATOM 30914 C CA . VAL A 1 59 ? 8.912 6.613 -0.556 1.00 0.00 59 VAL A CA 17
ATOM 30915 C C . VAL A 1 59 ? 9.469 7.862 0.098 1.00 0.00 59 VAL A C 17
ATOM 30916 O O . VAL A 1 59 ? 8.722 8.784 0.424 1.00 0.00 59 VAL A O 17
ATOM 30929 N N . ASP A 1 60 ? 10.769 7.890 0.293 1.00 0.00 60 ASP A N 17
ATOM 30930 C CA . ASP A 1 60 ? 11.423 9.046 0.875 1.00 0.00 60 ASP A CA 17
ATOM 30931 C C . ASP A 1 60 ? 12.240 9.766 -0.189 1.00 0.00 60 ASP A C 17
ATOM 30932 O O . ASP A 1 60 ? 13.192 9.216 -0.749 1.00 0.00 60 ASP A O 17
ATOM 30941 N N . LEU A 1 61 ? 11.830 10.979 -0.497 1.00 0.00 61 LEU A N 17
ATOM 30942 C CA . LEU A 1 61 ? 12.484 11.771 -1.520 1.00 0.00 61 LEU A CA 17
ATOM 30943 C C . LEU A 1 61 ? 12.836 13.139 -0.955 1.00 0.00 61 LEU A C 17
ATOM 30944 O O . LEU A 1 61 ? 11.958 13.885 -0.538 1.00 0.00 61 LEU A O 17
ATOM 30960 N N . THR A 1 62 ? 14.117 13.453 -0.907 1.00 0.00 62 THR A N 17
ATOM 30961 C CA . THR A 1 62 ? 14.559 14.753 -0.430 1.00 0.00 62 THR A CA 17
ATOM 30962 C C . THR A 1 62 ? 15.535 15.388 -1.419 1.00 0.00 62 THR A C 17
ATOM 30963 O O . THR A 1 62 ? 15.497 16.596 -1.664 1.00 0.00 62 THR A O 17
ATOM 30974 N N . GLU A 1 63 ? 16.414 14.565 -1.980 1.00 0.00 63 GLU A N 17
ATOM 30975 C CA . GLU A 1 63 ? 17.372 15.022 -2.971 1.00 0.00 63 GLU A CA 17
ATOM 30976 C C . GLU A 1 63 ? 16.809 14.878 -4.376 1.00 0.00 63 GLU A C 17
ATOM 30977 O O . GLU A 1 63 ? 17.077 15.695 -5.260 1.00 0.00 63 GLU A O 17
ATOM 30989 N N . ALA A 1 64 ? 16.031 13.830 -4.577 1.00 0.00 64 ALA A N 17
ATOM 30990 C CA . ALA A 1 64 ? 15.415 13.569 -5.869 1.00 0.00 64 ALA A CA 17
ATOM 30991 C C . ALA A 1 64 ? 14.020 14.172 -5.917 1.00 0.00 64 ALA A C 17
ATOM 30992 O O . ALA A 1 64 ? 13.205 13.921 -5.030 1.00 0.00 64 ALA A O 17
ATOM 30999 N N . GLY A 1 65 ? 13.744 14.964 -6.945 1.00 0.00 65 GLY A N 17
ATOM 31000 C CA . GLY A 1 65 ? 12.447 15.601 -7.048 1.00 0.00 65 GLY A CA 17
ATOM 31001 C C . GLY A 1 65 ? 12.202 16.223 -8.403 1.00 0.00 65 GLY A C 17
ATOM 31002 O O . GLY A 1 65 ? 11.083 16.205 -8.902 1.00 0.00 65 GLY A O 17
ATOM 31006 N N . GLU A 1 66 ? 13.256 16.755 -8.999 1.00 0.00 66 GLU A N 17
ATOM 31007 C CA . GLU A 1 66 ? 13.155 17.437 -10.288 1.00 0.00 66 GLU A CA 17
ATOM 31008 C C . GLU A 1 66 ? 12.605 16.510 -11.371 1.00 0.00 66 GLU A C 17
ATOM 31009 O O . GLU A 1 66 ? 12.932 15.322 -11.418 1.00 0.00 66 GLU A O 17
ATOM 31021 N N . GLY A 1 67 ? 11.789 17.075 -12.254 1.00 0.00 67 GLY A N 17
ATOM 31022 C CA . GLY A 1 67 ? 11.148 16.302 -13.287 1.00 0.00 67 GLY A CA 17
ATOM 31023 C C . GLY A 1 67 ? 10.168 15.307 -12.713 1.00 0.00 67 GLY A C 17
ATOM 31024 O O . GLY A 1 67 ? 9.352 15.638 -11.849 1.00 0.00 67 GLY A O 17
ATOM 31028 N N . SER A 1 68 ? 10.251 14.097 -13.202 1.00 0.00 68 SER A N 17
ATOM 31029 C CA . SER A 1 68 ? 9.477 12.998 -12.676 1.00 0.00 68 SER A CA 17
ATOM 31030 C C . SER A 1 68 ? 10.415 11.913 -12.187 1.00 0.00 68 SER A C 17
ATOM 31031 O O . SER A 1 68 ? 11.472 11.679 -12.774 1.00 0.00 68 SER A O 17
ATOM 31039 N N . HIS A 1 69 ? 10.037 11.265 -11.106 1.00 0.00 69 HIS A N 17
ATOM 31040 C CA . HIS A 1 69 ? 10.848 10.198 -10.544 1.00 0.00 69 HIS A CA 17
ATOM 31041 C C . HIS A 1 69 ? 10.016 8.967 -10.253 1.00 0.00 69 HIS A C 17
ATOM 31042 O O . HIS A 1 69 ? 9.040 9.021 -9.508 1.00 0.00 69 HIS A O 17
ATOM 31057 N N . THR A 1 70 ? 10.411 7.865 -10.855 1.00 0.00 70 THR A N 17
ATOM 31058 C CA . THR A 1 70 ? 9.817 6.582 -10.562 1.00 0.00 70 THR A CA 17
ATOM 31059 C C . THR A 1 70 ? 10.880 5.687 -9.936 1.00 0.00 70 THR A C 17
ATOM 31060 O O . THR A 1 70 ? 11.869 5.339 -10.583 1.00 0.00 70 THR A O 17
ATOM 31071 N N . VAL A 1 71 ? 10.691 5.333 -8.675 1.00 0.00 71 VAL A N 17
ATOM 31072 C CA . VAL A 1 71 ? 11.684 4.555 -7.946 1.00 0.00 71 VAL A CA 17
ATOM 31073 C C . VAL A 1 71 ? 11.065 3.309 -7.339 1.00 0.00 71 VAL A C 17
ATOM 31074 O O . VAL A 1 71 ? 9.841 3.176 -7.294 1.00 0.00 71 VAL A O 17
ATOM 31087 N N . ASP A 1 72 ? 11.915 2.395 -6.883 1.00 0.00 72 ASP A N 17
ATOM 31088 C CA . ASP A 1 72 ? 11.454 1.225 -6.151 1.00 0.00 72 ASP A CA 17
ATOM 31089 C C . ASP A 1 72 ? 11.046 1.645 -4.748 1.00 0.00 72 ASP A C 17
ATOM 31090 O O . ASP A 1 72 ? 11.685 2.501 -4.136 1.00 0.00 72 ASP A O 17
ATOM 31099 N N . VAL A 1 73 ? 9.969 1.067 -4.252 1.00 0.00 73 VAL A N 17
ATOM 31100 C CA . VAL A 1 73 ? 9.365 1.537 -3.019 1.00 0.00 73 VAL A CA 17
ATOM 31101 C C . VAL A 1 73 ? 9.670 0.617 -1.845 1.00 0.00 73 VAL A C 17
ATOM 31102 O O . VAL A 1 73 ? 9.542 -0.607 -1.945 1.00 0.00 73 VAL A O 17
ATOM 31115 N N . GLU A 1 74 ? 10.057 1.221 -0.731 1.00 0.00 74 GLU A N 17
ATOM 31116 C CA . GLU A 1 74 ? 10.309 0.482 0.493 1.00 0.00 74 GLU A CA 17
ATOM 31117 C C . GLU A 1 74 ? 9.014 0.337 1.284 1.00 0.00 74 GLU A C 17
ATOM 31118 O O . GLU A 1 74 ? 8.148 1.213 1.252 1.00 0.00 74 GLU A O 17
ATOM 31130 N N . HIS A 1 75 ? 8.874 -0.778 1.978 1.00 0.00 75 HIS A N 17
ATOM 31131 C CA . HIS A 1 75 ? 7.660 -1.063 2.722 1.00 0.00 75 HIS A CA 17
ATOM 31132 C C . HIS A 1 75 ? 7.992 -1.515 4.135 1.00 0.00 75 HIS A C 17
ATOM 31133 O O . HIS A 1 75 ? 9.032 -2.127 4.368 1.00 0.00 75 HIS A O 17
ATOM 31148 N N . ARG A 1 76 ? 7.105 -1.217 5.070 1.00 0.00 76 ARG A N 17
ATOM 31149 C CA . ARG A 1 76 ? 7.322 -1.566 6.465 1.00 0.00 76 ARG A CA 17
ATOM 31150 C C . ARG A 1 76 ? 6.003 -1.944 7.130 1.00 0.00 76 ARG A C 17
ATOM 31151 O O . ARG A 1 76 ? 4.957 -1.379 6.814 1.00 0.00 76 ARG A O 17
ATOM 31172 N N . GLY A 1 77 ? 6.060 -2.909 8.035 1.00 0.00 77 GLY A N 17
ATOM 31173 C CA . GLY A 1 77 ? 4.871 -3.366 8.719 1.00 0.00 77 GLY A CA 17
ATOM 31174 C C . GLY A 1 77 ? 4.801 -4.875 8.742 1.00 0.00 77 GLY A C 17
ATOM 31175 O O . GLY A 1 77 ? 5.042 -5.502 9.774 1.00 0.00 77 GLY A O 17
ATOM 31179 N N . PHE A 1 78 ? 4.486 -5.462 7.596 1.00 0.00 78 PHE A N 17
ATOM 31180 C CA . PHE A 1 78 ? 4.516 -6.908 7.447 1.00 0.00 78 PHE A CA 17
ATOM 31181 C C . PHE A 1 78 ? 5.952 -7.364 7.195 1.00 0.00 78 PHE A C 17
ATOM 31182 O O . PHE A 1 78 ? 6.728 -6.655 6.550 1.00 0.00 78 PHE A O 17
ATOM 31199 N N . PRO A 1 79 ? 6.333 -8.535 7.721 1.00 0.00 79 PRO A N 17
ATOM 31200 C CA . PRO A 1 79 ? 7.694 -9.052 7.587 1.00 0.00 79 PRO A CA 17
ATOM 31201 C C . PRO A 1 79 ? 7.931 -9.768 6.258 1.00 0.00 79 PRO A C 17
ATOM 31202 O O . PRO A 1 79 ? 6.988 -10.213 5.601 1.00 0.00 79 PRO A O 17
ATOM 31213 N N . GLY A 1 80 ? 9.200 -9.896 5.886 1.00 0.00 80 GLY A N 17
ATOM 31214 C CA . GLY A 1 80 ? 9.562 -10.609 4.674 1.00 0.00 80 GLY A CA 17
ATOM 31215 C C . GLY A 1 80 ? 9.572 -12.112 4.881 1.00 0.00 80 GLY A C 17
ATOM 31216 O O . GLY A 1 80 ? 10.223 -12.850 4.140 1.00 0.00 80 GLY A O 17
ATOM 31220 N N . ASP A 1 81 ? 8.863 -12.553 5.911 1.00 0.00 81 ASP A N 17
ATOM 31221 C CA . ASP A 1 81 ? 8.704 -13.973 6.197 1.00 0.00 81 ASP A CA 17
ATOM 31222 C C . ASP A 1 81 ? 7.797 -14.606 5.156 1.00 0.00 81 ASP A C 17
ATOM 31223 O O . ASP A 1 81 ? 8.055 -15.701 4.651 1.00 0.00 81 ASP A O 17
ATOM 31232 N N . LEU A 1 82 ? 6.746 -13.879 4.821 1.00 0.00 82 LEU A N 17
ATOM 31233 C CA . LEU A 1 82 ? 5.748 -14.347 3.881 1.00 0.00 82 LEU A CA 17
ATOM 31234 C C . LEU A 1 82 ? 6.170 -14.016 2.459 1.00 0.00 82 LEU A C 17
ATOM 31235 O O . LEU A 1 82 ? 7.025 -13.155 2.243 1.00 0.00 82 LEU A O 17
ATOM 31251 N N . ALA A 1 83 ? 5.574 -14.699 1.499 1.00 0.00 83 ALA A N 17
ATOM 31252 C CA . ALA A 1 83 ? 5.824 -14.418 0.098 1.00 0.00 83 ALA A CA 17
ATOM 31253 C C . ALA A 1 83 ? 4.995 -13.216 -0.326 1.00 0.00 83 ALA A C 17
ATOM 31254 O O . ALA A 1 83 ? 3.764 -13.280 -0.367 1.00 0.00 83 ALA A O 17
ATOM 31261 N N . VAL A 1 84 ? 5.670 -12.115 -0.606 1.00 0.00 84 VAL A N 17
ATOM 31262 C CA . VAL A 1 84 ? 4.996 -10.870 -0.919 1.00 0.00 84 VAL A CA 17
ATOM 31263 C C . VAL A 1 84 ? 4.896 -10.676 -2.427 1.00 0.00 84 VAL A C 17
ATOM 31264 O O . VAL A 1 84 ? 5.882 -10.826 -3.151 1.00 0.00 84 VAL A O 17
ATOM 31277 N N . THR A 1 85 ? 3.702 -10.360 -2.890 1.00 0.00 85 THR A N 17
ATOM 31278 C CA . THR A 1 85 ? 3.474 -10.053 -4.287 1.00 0.00 85 THR A CA 17
ATOM 31279 C C . THR A 1 85 ? 2.972 -8.627 -4.394 1.00 0.00 85 THR A C 17
ATOM 31280 O O . THR A 1 85 ? 2.172 -8.184 -3.573 1.00 0.00 85 THR A O 17
ATOM 31291 N N . VAL A 1 86 ? 3.454 -7.905 -5.383 1.00 0.00 86 VAL A N 17
ATOM 31292 C CA . VAL A 1 86 ? 3.162 -6.491 -5.494 1.00 0.00 86 VAL A CA 17
ATOM 31293 C C . VAL A 1 86 ? 2.719 -6.138 -6.906 1.00 0.00 86 VAL A C 17
ATOM 31294 O O . VAL A 1 86 ? 3.187 -6.724 -7.883 1.00 0.00 86 VAL A O 17
ATOM 31307 N N . GLU A 1 87 ? 1.815 -5.182 -6.991 1.00 0.00 87 GLU A N 17
ATOM 31308 C CA . GLU A 1 87 ? 1.455 -4.566 -8.250 1.00 0.00 87 GLU A CA 17
ATOM 31309 C C . GLU A 1 87 ? 2.147 -3.233 -8.265 1.00 0.00 87 GLU A C 17
ATOM 31310 O O . GLU A 1 87 ? 2.272 -2.612 -7.216 1.00 0.00 87 GLU A O 17
ATOM 31322 N N . PRO A 1 88 ? 2.500 -2.747 -9.457 1.00 0.00 88 PRO A N 17
ATOM 31323 C CA . PRO A 1 88 ? 3.754 -2.082 -9.744 1.00 0.00 88 PRO A CA 17
ATOM 31324 C C . PRO A 1 88 ? 4.606 -1.718 -8.524 1.00 0.00 88 PRO A C 17
ATOM 31325 O O . PRO A 1 88 ? 4.182 -1.014 -7.611 1.00 0.00 88 PRO A O 17
ATOM 31336 N N . ARG A 1 89 ? 5.865 -2.121 -8.596 1.00 0.00 89 ARG A N 17
ATOM 31337 C CA . ARG A 1 89 ? 6.781 -2.033 -7.463 1.00 0.00 89 ARG A CA 17
ATOM 31338 C C . ARG A 1 89 ? 7.515 -0.714 -7.492 1.00 0.00 89 ARG A C 17
ATOM 31339 O O . ARG A 1 89 ? 8.191 -0.328 -6.537 1.00 0.00 89 ARG A O 17
ATOM 31360 N N . MET A 1 90 ? 7.390 -0.048 -8.619 1.00 0.00 90 MET A N 17
ATOM 31361 C CA . MET A 1 90 ? 7.965 1.262 -8.813 1.00 0.00 90 MET A CA 17
ATOM 31362 C C . MET A 1 90 ? 6.861 2.301 -8.790 1.00 0.00 90 MET A C 17
ATOM 31363 O O . MET A 1 90 ? 5.832 2.141 -9.452 1.00 0.00 90 MET A O 17
ATOM 31377 N N . ALA A 1 91 ? 7.077 3.363 -8.041 1.00 0.00 91 ALA A N 17
ATOM 31378 C CA . ALA A 1 91 ? 6.069 4.388 -7.879 1.00 0.00 91 ALA A CA 17
ATOM 31379 C C . ALA A 1 91 ? 6.583 5.708 -8.408 1.00 0.00 91 ALA A C 17
ATOM 31380 O O . ALA A 1 91 ? 7.760 6.043 -8.248 1.00 0.00 91 ALA A O 17
ATOM 31387 N N . ARG A 1 92 ? 5.696 6.445 -9.045 1.00 0.00 92 ARG A N 17
ATOM 31388 C CA . ARG A 1 92 ? 6.068 7.662 -9.729 1.00 0.00 92 ARG A CA 17
ATOM 31389 C C . ARG A 1 92 ? 5.569 8.888 -8.988 1.00 0.00 92 ARG A C 17
ATOM 31390 O O . ARG A 1 92 ? 4.385 9.008 -8.681 1.00 0.00 92 ARG A O 17
ATOM 31411 N N . VAL A 1 93 ? 6.492 9.785 -8.694 1.00 0.00 93 VAL A N 17
ATOM 31412 C CA . VAL A 1 93 ? 6.164 11.061 -8.094 1.00 0.00 93 VAL A CA 17
ATOM 31413 C C . VAL A 1 93 ? 6.715 12.184 -8.965 1.00 0.00 93 VAL A C 17
ATOM 31414 O O . VAL A 1 93 ? 7.916 12.240 -9.237 1.00 0.00 93 VAL A O 17
ATOM 31427 N N . GLN A 1 94 ? 5.830 13.046 -9.432 1.00 0.00 94 GLN A N 17
ATOM 31428 C CA . GLN A 1 94 ? 6.231 14.177 -10.248 1.00 0.00 94 GLN A CA 17
ATOM 31429 C C . GLN A 1 94 ? 6.244 15.445 -9.411 1.00 0.00 94 GLN A C 17
ATOM 31430 O O . GLN A 1 94 ? 5.223 15.839 -8.845 1.00 0.00 94 GLN A O 17
ATOM 31444 N N . LEU A 1 95 ? 7.402 16.078 -9.343 1.00 0.00 95 LEU A N 17
ATOM 31445 C CA . LEU A 1 95 ? 7.567 17.287 -8.559 1.00 0.00 95 LEU A CA 17
ATOM 31446 C C . LEU A 1 95 ? 8.107 18.405 -9.436 1.00 0.00 95 LEU A C 17
ATOM 31447 O O . LEU A 1 95 ? 9.146 18.253 -10.075 1.00 0.00 95 LEU A O 17
ATOM 31463 N N . GLU A 1 96 ? 7.404 19.524 -9.477 1.00 0.00 96 GLU A N 17
ATOM 31464 C CA . GLU A 1 96 ? 7.880 20.677 -10.221 1.00 0.00 96 GLU A CA 17
ATOM 31465 C C . GLU A 1 96 ? 7.708 21.941 -9.400 1.00 0.00 96 GLU A C 17
ATOM 31466 O O . GLU A 1 96 ? 6.757 22.068 -8.625 1.00 0.00 96 GLU A O 17
ATOM 31478 N N . GLU A 1 97 ? 8.660 22.846 -9.548 1.00 0.00 97 GLU A N 17
ATOM 31479 C CA . GLU A 1 97 ? 8.716 24.059 -8.760 1.00 0.00 97 GLU A CA 17
ATOM 31480 C C . GLU A 1 97 ? 7.457 24.903 -8.907 1.00 0.00 97 GLU A C 17
ATOM 31481 O O . GLU A 1 97 ? 6.883 25.029 -9.994 1.00 0.00 97 GLU A O 17
ATOM 31493 N N . ARG A 1 98 ? 7.033 25.463 -7.788 1.00 0.00 98 ARG A N 17
ATOM 31494 C CA . ARG A 1 98 ? 5.935 26.405 -7.772 1.00 0.00 98 ARG A CA 17
ATOM 31495 C C . ARG A 1 98 ? 6.441 27.756 -8.248 1.00 0.00 98 ARG A C 17
ATOM 31496 O O . ARG A 1 98 ? 7.552 28.163 -7.905 1.00 0.00 98 ARG A O 17
ATOM 31517 N N . GLN A 1 99 ? 5.640 28.437 -9.043 1.00 0.00 99 GLN A N 17
ATOM 31518 C CA . GLN A 1 99 ? 6.031 29.703 -9.610 1.00 0.00 99 GLN A CA 17
ATOM 31519 C C . GLN A 1 99 ? 6.023 30.779 -8.542 1.00 0.00 99 GLN A C 17
ATOM 31520 O O . GLN A 1 99 ? 6.968 31.555 -8.408 1.00 0.00 99 GLN A O 17
ATOM 31534 N N . THR A 1 100 ? 4.955 30.800 -7.773 1.00 0.00 100 THR A N 17
ATOM 31535 C CA . THR A 1 100 ? 4.853 31.684 -6.634 1.00 0.00 100 THR A CA 17
ATOM 31536 C C . THR A 1 100 ? 5.403 30.995 -5.391 1.00 0.00 100 THR A C 17
ATOM 31537 O O . THR A 1 100 ? 4.653 30.449 -4.585 1.00 0.00 100 THR A O 17
ATOM 31548 N N . VAL A 1 101 ? 6.728 30.975 -5.268 1.00 0.00 101 VAL A N 17
ATOM 31549 C CA . VAL A 1 101 ? 7.380 30.310 -4.149 1.00 0.00 101 VAL A CA 17
ATOM 31550 C C . VAL A 1 101 ? 7.015 30.997 -2.846 1.00 0.00 101 VAL A C 17
ATOM 31551 O O . VAL A 1 101 ? 6.290 30.441 -2.017 1.00 0.00 101 VAL A O 17
ATOM 31564 N N . SER A 1 102 ? 7.522 32.204 -2.709 1.00 0.00 102 SER A N 17
ATOM 31565 C CA . SER A 1 102 ? 7.275 33.065 -1.558 1.00 0.00 102 SER A CA 17
ATOM 31566 C C . SER A 1 102 ? 8.203 34.270 -1.660 1.00 0.00 102 SER A C 17
ATOM 31567 O O . SER A 1 102 ? 9.008 34.353 -2.592 1.00 0.00 102 SER A O 17
ATOM 31575 N N . VAL A 1 103 ? 8.092 35.195 -0.722 1.00 0.00 103 VAL A N 17
ATOM 31576 C CA . VAL A 1 103 ? 9.015 36.316 -0.646 1.00 0.00 103 VAL A CA 17
ATOM 31577 C C . VAL A 1 103 ? 9.974 36.080 0.514 1.00 0.00 103 VAL A C 17
ATOM 31578 O O . VAL A 1 103 ? 9.635 36.339 1.669 1.00 0.00 103 VAL A O 17
ATOM 31591 N N . PRO A 1 104 ? 11.171 35.552 0.219 1.00 0.00 104 PRO A N 17
ATOM 31592 C CA . PRO A 1 104 ? 12.125 35.116 1.240 1.00 0.00 104 PRO A CA 17
ATOM 31593 C C . PRO A 1 104 ? 12.944 36.259 1.834 1.00 0.00 104 PRO A C 17
ATOM 31594 O O . PRO A 1 104 ? 12.616 37.436 1.654 1.00 0.00 104 PRO A O 17
ATOM 31605 N N . VAL A 1 105 ? 14.013 35.885 2.534 1.00 0.00 105 VAL A N 17
ATOM 31606 C CA . VAL A 1 105 ? 14.907 36.831 3.192 1.00 0.00 105 VAL A CA 17
ATOM 31607 C C . VAL A 1 105 ? 14.205 37.502 4.367 1.00 0.00 105 VAL A C 17
ATOM 31608 O O . VAL A 1 105 ? 13.722 38.632 4.260 1.00 0.00 105 VAL A O 17
ATOM 31621 N N . THR A 1 106 ? 14.123 36.779 5.478 1.00 0.00 106 THR A N 17
ATOM 31622 C CA . THR A 1 106 ? 13.526 37.308 6.693 1.00 0.00 106 THR A CA 17
ATOM 31623 C C . THR A 1 106 ? 14.358 38.465 7.228 1.00 0.00 106 THR A C 17
ATOM 31624 O O . THR A 1 106 ? 13.858 39.566 7.453 1.00 0.00 106 THR A O 17
ATOM 31635 N N . VAL A 1 107 ? 15.631 38.191 7.412 1.00 0.00 107 VAL A N 17
ATOM 31636 C CA . VAL A 1 107 ? 16.588 39.184 7.874 1.00 0.00 107 VAL A CA 17
ATOM 31637 C C . VAL A 1 107 ? 18.010 38.662 7.687 1.00 0.00 107 VAL A C 17
ATOM 31638 O O . VAL A 1 107 ? 18.340 37.550 8.108 1.00 0.00 107 VAL A O 17
ATOM 31651 N N . GLU A 1 108 ? 18.837 39.451 7.020 1.00 0.00 108 GLU A N 17
ATOM 31652 C CA . GLU A 1 108 ? 20.223 39.074 6.793 1.00 0.00 108 GLU A CA 17
ATOM 31653 C C . GLU A 1 108 ? 21.092 39.518 7.966 1.00 0.00 108 GLU A C 17
ATOM 31654 O O . GLU A 1 108 ? 21.340 40.708 8.165 1.00 0.00 108 GLU A O 17
ATOM 31666 N N . MET A 1 109 ? 21.521 38.543 8.753 1.00 0.00 109 MET A N 17
ATOM 31667 C CA . MET A 1 109 ? 22.294 38.793 9.963 1.00 0.00 109 MET A CA 17
ATOM 31668 C C . MET A 1 109 ? 22.828 37.473 10.505 1.00 0.00 109 MET A C 17
ATOM 31669 O O . MET A 1 109 ? 24.024 37.197 10.436 1.00 0.00 109 MET A O 17
ATOM 31683 N N . ILE A 1 110 ? 21.926 36.667 11.052 1.00 0.00 110 ILE A N 17
ATOM 31684 C CA . ILE A 1 110 ? 22.265 35.314 11.476 1.00 0.00 110 ILE A CA 17
ATOM 31685 C C . ILE A 1 110 ? 22.080 34.354 10.308 1.00 0.00 110 ILE A C 17
ATOM 31686 O O . ILE A 1 110 ? 22.644 33.260 10.276 1.00 0.00 110 ILE A O 17
ATOM 31702 N N . ASN A 1 111 ? 21.279 34.790 9.348 1.00 0.00 111 ASN A N 17
ATOM 31703 C CA . ASN A 1 111 ? 21.080 34.060 8.108 1.00 0.00 111 ASN A CA 17
ATOM 31704 C C . ASN A 1 111 ? 21.634 34.875 6.955 1.00 0.00 111 ASN A C 17
ATOM 31705 O O . ASN A 1 111 ? 21.305 36.054 6.811 1.00 0.00 111 ASN A O 17
ATOM 31716 N N . LEU A 1 112 ? 22.488 34.267 6.154 1.00 0.00 112 LEU A N 17
ATOM 31717 C CA . LEU A 1 112 ? 23.006 34.925 4.969 1.00 0.00 112 LEU A CA 17
ATOM 31718 C C . LEU A 1 112 ? 22.195 34.456 3.771 1.00 0.00 112 LEU A C 17
ATOM 31719 O O . LEU A 1 112 ? 22.432 33.375 3.234 1.00 0.00 112 LEU A O 17
ATOM 31735 N N . GLU A 1 113 ? 21.219 35.254 3.373 1.00 0.00 113 GLU A N 17
ATOM 31736 C CA . GLU A 1 113 ? 20.299 34.848 2.329 1.00 0.00 113 GLU A CA 17
ATOM 31737 C C . GLU A 1 113 ? 20.713 35.445 0.989 1.00 0.00 113 GLU A C 17
ATOM 31738 O O . GLU A 1 113 ? 21.434 36.440 0.938 1.00 0.00 113 GLU A O 17
ATOM 31750 N N . HIS A 1 114 ? 20.270 34.821 -0.094 1.00 0.00 114 HIS A N 17
ATOM 31751 C CA . HIS A 1 114 ? 20.644 35.257 -1.433 1.00 0.00 114 HIS A CA 17
ATOM 31752 C C . HIS A 1 114 ? 19.492 35.971 -2.121 1.00 0.00 114 HIS A C 17
ATOM 31753 O O . HIS A 1 114 ? 18.436 35.380 -2.345 1.00 0.00 114 HIS A O 17
ATOM 31768 N N . HIS A 1 115 ? 19.692 37.240 -2.442 1.00 0.00 115 HIS A N 17
ATOM 31769 C CA . HIS A 1 115 ? 18.756 37.963 -3.295 1.00 0.00 115 HIS A CA 17
ATOM 31770 C C . HIS A 1 115 ? 18.969 37.537 -4.743 1.00 0.00 115 HIS A C 17
ATOM 31771 O O . HIS A 1 115 ? 19.893 38.010 -5.407 1.00 0.00 115 HIS A O 17
ATOM 31786 N N . HIS A 1 116 ? 18.136 36.629 -5.230 1.00 0.00 116 HIS A N 17
ATOM 31787 C CA . HIS A 1 116 ? 18.294 36.132 -6.588 1.00 0.00 116 HIS A CA 17
ATOM 31788 C C . HIS A 1 116 ? 17.609 37.066 -7.579 1.00 0.00 116 HIS A C 17
ATOM 31789 O O . HIS A 1 116 ? 16.424 37.382 -7.442 1.00 0.00 116 HIS A O 17
ATOM 31804 N N . HIS A 1 117 ? 18.378 37.531 -8.551 1.00 0.00 117 HIS A N 17
ATOM 31805 C CA . HIS A 1 117 ? 17.891 38.461 -9.559 1.00 0.00 117 HIS A CA 17
ATOM 31806 C C . HIS A 1 117 ? 18.880 38.531 -10.716 1.00 0.00 117 HIS A C 17
ATOM 31807 O O . HIS A 1 117 ? 19.973 39.076 -10.570 1.00 0.00 117 HIS A O 17
ATOM 31822 N N . HIS A 1 118 ? 18.502 37.971 -11.856 1.00 0.00 118 HIS A N 17
ATOM 31823 C CA . HIS A 1 118 ? 19.382 37.955 -13.016 1.00 0.00 118 HIS A CA 17
ATOM 31824 C C . HIS A 1 118 ? 18.781 38.774 -14.154 1.00 0.00 118 HIS A C 17
ATOM 31825 O O . HIS A 1 118 ? 17.595 38.640 -14.459 1.00 0.00 118 HIS A O 17
ATOM 31840 N N . HIS A 1 119 ? 19.596 39.636 -14.749 1.00 0.00 119 HIS A N 17
ATOM 31841 C CA . HIS A 1 119 ? 19.217 40.369 -15.955 1.00 0.00 119 HIS A CA 17
ATOM 31842 C C . HIS A 1 119 ? 20.328 41.334 -16.338 1.00 0.00 119 HIS A C 17
ATOM 31843 O O . HIS A 1 119 ? 20.292 42.492 -15.875 1.00 0.00 119 HIS A O 17
ATOM 31859 N N . MET A 1 1 ? 4.840 -34.723 3.488 1.00 0.00 1 MET A N 18
ATOM 31860 C CA . MET A 1 1 ? 4.508 -33.971 2.259 1.00 0.00 1 MET A CA 18
ATOM 31861 C C . MET A 1 1 ? 5.041 -32.546 2.337 1.00 0.00 1 MET A C 18
ATOM 31862 O O . MET A 1 1 ? 4.784 -31.828 3.303 1.00 0.00 1 MET A O 18
ATOM 31878 N N . PRO A 1 2 ? 5.813 -32.128 1.324 1.00 0.00 2 PRO A N 18
ATOM 31879 C CA . PRO A 1 2 ? 6.428 -30.798 1.298 1.00 0.00 2 PRO A CA 18
ATOM 31880 C C . PRO A 1 2 ? 5.409 -29.679 1.103 1.00 0.00 2 PRO A C 18
ATOM 31881 O O . PRO A 1 2 ? 4.478 -29.811 0.306 1.00 0.00 2 PRO A O 18
ATOM 31892 N N . THR A 1 3 ? 5.615 -28.589 1.840 1.00 0.00 3 THR A N 18
ATOM 31893 C CA . THR A 1 3 ? 4.774 -27.390 1.805 1.00 0.00 3 THR A CA 18
ATOM 31894 C C . THR A 1 3 ? 3.294 -27.681 2.067 1.00 0.00 3 THR A C 18
ATOM 31895 O O . THR A 1 3 ? 2.555 -28.128 1.189 1.00 0.00 3 THR A O 18
ATOM 31906 N N . PHE A 1 4 ? 2.872 -27.398 3.286 1.00 0.00 4 PHE A N 18
ATOM 31907 C CA . PHE A 1 4 ? 1.479 -27.553 3.679 1.00 0.00 4 PHE A CA 18
ATOM 31908 C C . PHE A 1 4 ? 1.043 -26.341 4.494 1.00 0.00 4 PHE A C 18
ATOM 31909 O O . PHE A 1 4 ? 1.874 -25.714 5.158 1.00 0.00 4 PHE A O 18
ATOM 31926 N N . ASP A 1 5 ? -0.249 -26.023 4.438 1.00 0.00 5 ASP A N 18
ATOM 31927 C CA . ASP A 1 5 ? -0.798 -24.822 5.079 1.00 0.00 5 ASP A CA 18
ATOM 31928 C C . ASP A 1 5 ? -0.211 -23.578 4.430 1.00 0.00 5 ASP A C 18
ATOM 31929 O O . ASP A 1 5 ? 0.848 -23.081 4.827 1.00 0.00 5 ASP A O 18
ATOM 31938 N N . HIS A 1 6 ? -0.891 -23.096 3.401 1.00 0.00 6 HIS A N 18
ATOM 31939 C CA . HIS A 1 6 ? -0.382 -21.996 2.605 1.00 0.00 6 HIS A CA 18
ATOM 31940 C C . HIS A 1 6 ? -1.510 -21.348 1.808 1.00 0.00 6 HIS A C 18
ATOM 31941 O O . HIS A 1 6 ? -2.049 -21.952 0.880 1.00 0.00 6 HIS A O 18
ATOM 31956 N N . GLY A 1 7 ? -1.858 -20.127 2.183 1.00 0.00 7 GLY A N 18
ATOM 31957 C CA . GLY A 1 7 ? -2.920 -19.406 1.510 1.00 0.00 7 GLY A CA 18
ATOM 31958 C C . GLY A 1 7 ? -2.522 -17.974 1.216 1.00 0.00 7 GLY A C 18
ATOM 31959 O O . GLY A 1 7 ? -1.345 -17.625 1.311 1.00 0.00 7 GLY A O 18
ATOM 31963 N N . ASN A 1 8 ? -3.494 -17.143 0.860 1.00 0.00 8 ASN A N 18
ATOM 31964 C CA . ASN A 1 8 ? -3.224 -15.746 0.535 1.00 0.00 8 ASN A CA 18
ATOM 31965 C C . ASN A 1 8 ? -4.102 -14.809 1.346 1.00 0.00 8 ASN A C 18
ATOM 31966 O O . ASN A 1 8 ? -5.163 -15.193 1.844 1.00 0.00 8 ASN A O 18
ATOM 31977 N N . LEU A 1 9 ? -3.640 -13.579 1.466 1.00 0.00 9 LEU A N 18
ATOM 31978 C CA . LEU A 1 9 ? -4.376 -12.516 2.120 1.00 0.00 9 LEU A CA 18
ATOM 31979 C C . LEU A 1 9 ? -4.124 -11.219 1.360 1.00 0.00 9 LEU A C 18
ATOM 31980 O O . LEU A 1 9 ? -2.976 -10.821 1.166 1.00 0.00 9 LEU A O 18
ATOM 31996 N N . SER A 1 10 ? -5.190 -10.564 0.939 1.00 0.00 10 SER A N 18
ATOM 31997 C CA . SER A 1 10 ? -5.074 -9.409 0.065 1.00 0.00 10 SER A CA 18
ATOM 31998 C C . SER A 1 10 ? -5.343 -8.108 0.820 1.00 0.00 10 SER A C 18
ATOM 31999 O O . SER A 1 10 ? -6.314 -8.001 1.570 1.00 0.00 10 SER A O 18
ATOM 32007 N N . LEU A 1 11 ? -4.475 -7.124 0.616 1.00 0.00 11 LEU A N 18
ATOM 32008 C CA . LEU A 1 11 ? -4.655 -5.804 1.208 1.00 0.00 11 LEU A CA 18
ATOM 32009 C C . LEU A 1 11 ? -5.485 -4.918 0.283 1.00 0.00 11 LEU A C 18
ATOM 32010 O O . LEU A 1 11 ? -6.116 -3.957 0.723 1.00 0.00 11 LEU A O 18
ATOM 32026 N N . GLY A 1 12 ? -5.484 -5.261 -0.998 1.00 0.00 12 GLY A N 18
ATOM 32027 C CA . GLY A 1 12 ? -6.205 -4.475 -1.979 1.00 0.00 12 GLY A CA 18
ATOM 32028 C C . GLY A 1 12 ? -5.388 -3.290 -2.447 1.00 0.00 12 GLY A C 18
ATOM 32029 O O . GLY A 1 12 ? -4.157 -3.355 -2.453 1.00 0.00 12 GLY A O 18
ATOM 32033 N N . GLU A 1 13 ? -6.063 -2.219 -2.841 1.00 0.00 13 GLU A N 18
ATOM 32034 C CA . GLU A 1 13 ? -5.377 -1.004 -3.256 1.00 0.00 13 GLU A CA 18
ATOM 32035 C C . GLU A 1 13 ? -4.900 -0.221 -2.046 1.00 0.00 13 GLU A C 18
ATOM 32036 O O . GLU A 1 13 ? -5.704 0.239 -1.236 1.00 0.00 13 GLU A O 18
ATOM 32048 N N . LEU A 1 14 ? -3.597 -0.077 -1.923 1.00 0.00 14 LEU A N 18
ATOM 32049 C CA . LEU A 1 14 ? -3.027 0.725 -0.864 1.00 0.00 14 LEU A CA 18
ATOM 32050 C C . LEU A 1 14 ? -2.644 2.091 -1.396 1.00 0.00 14 LEU A C 18
ATOM 32051 O O . LEU A 1 14 ? -2.027 2.202 -2.459 1.00 0.00 14 LEU A O 18
ATOM 32067 N N . GLU A 1 15 ? -3.029 3.120 -0.665 1.00 0.00 15 GLU A N 18
ATOM 32068 C CA . GLU A 1 15 ? -2.683 4.487 -1.023 1.00 0.00 15 GLU A CA 18
ATOM 32069 C C . GLU A 1 15 ? -1.251 4.776 -0.599 1.00 0.00 15 GLU A C 18
ATOM 32070 O O . GLU A 1 15 ? -0.908 4.649 0.575 1.00 0.00 15 GLU A O 18
ATOM 32082 N N . LEU A 1 16 ? -0.418 5.153 -1.556 1.00 0.00 16 LEU A N 18
ATOM 32083 C CA . LEU A 1 16 ? 0.991 5.389 -1.284 1.00 0.00 16 LEU A CA 18
ATOM 32084 C C . LEU A 1 16 ? 1.202 6.800 -0.742 1.00 0.00 16 LEU A C 18
ATOM 32085 O O . LEU A 1 16 ? 0.697 7.778 -1.298 1.00 0.00 16 LEU A O 18
ATOM 32101 N N . THR A 1 17 ? 1.929 6.889 0.359 1.00 0.00 17 THR A N 18
ATOM 32102 C CA . THR A 1 17 ? 2.241 8.163 0.976 1.00 0.00 17 THR A CA 18
ATOM 32103 C C . THR A 1 17 ? 3.594 8.664 0.473 1.00 0.00 17 THR A C 18
ATOM 32104 O O . THR A 1 17 ? 4.576 7.922 0.453 1.00 0.00 17 THR A O 18
ATOM 32115 N N . VAL A 1 18 ? 3.648 9.918 0.061 1.00 0.00 18 VAL A N 18
ATOM 32116 C CA . VAL A 1 18 ? 4.874 10.475 -0.486 1.00 0.00 18 VAL A CA 18
ATOM 32117 C C . VAL A 1 18 ? 5.529 11.414 0.518 1.00 0.00 18 VAL A C 18
ATOM 32118 O O . VAL A 1 18 ? 4.939 12.413 0.925 1.00 0.00 18 VAL A O 18
ATOM 32131 N N . LEU A 1 19 ? 6.743 11.081 0.929 1.00 0.00 19 LEU A N 18
ATOM 32132 C CA . LEU A 1 19 ? 7.491 11.927 1.841 1.00 0.00 19 LEU A CA 18
ATOM 32133 C C . LEU A 1 19 ? 8.448 12.804 1.048 1.00 0.00 19 LEU A C 18
ATOM 32134 O O . LEU A 1 19 ? 9.331 12.305 0.346 1.00 0.00 19 LEU A O 18
ATOM 32150 N N . TYR A 1 20 ? 8.255 14.108 1.150 1.00 0.00 20 TYR A N 18
ATOM 32151 C CA . TYR A 1 20 ? 9.018 15.054 0.356 1.00 0.00 20 TYR A CA 18
ATOM 32152 C C . TYR A 1 20 ? 9.173 16.371 1.099 1.00 0.00 20 TYR A C 18
ATOM 32153 O O . TYR A 1 20 ? 8.446 16.640 2.059 1.00 0.00 20 TYR A O 18
ATOM 32171 N N . ASP A 1 21 ? 10.116 17.184 0.650 1.00 0.00 21 ASP A N 18
ATOM 32172 C CA . ASP A 1 21 ? 10.311 18.511 1.213 1.00 0.00 21 ASP A CA 18
ATOM 32173 C C . ASP A 1 21 ? 9.284 19.461 0.619 1.00 0.00 21 ASP A C 18
ATOM 32174 O O . ASP A 1 21 ? 9.447 19.933 -0.502 1.00 0.00 21 ASP A O 18
ATOM 32183 N N . GLU A 1 22 ? 8.220 19.726 1.367 1.00 0.00 22 GLU A N 18
ATOM 32184 C CA . GLU A 1 22 ? 7.094 20.486 0.839 1.00 0.00 22 GLU A CA 18
ATOM 32185 C C . GLU A 1 22 ? 7.412 21.976 0.771 1.00 0.00 22 GLU A C 18
ATOM 32186 O O . GLU A 1 22 ? 6.698 22.740 0.125 1.00 0.00 22 GLU A O 18
ATOM 32198 N N . GLU A 1 23 ? 8.487 22.384 1.427 1.00 0.00 23 GLU A N 18
ATOM 32199 C CA . GLU A 1 23 ? 8.907 23.770 1.387 1.00 0.00 23 GLU A CA 18
ATOM 32200 C C . GLU A 1 23 ? 9.355 24.138 -0.019 1.00 0.00 23 GLU A C 18
ATOM 32201 O O . GLU A 1 23 ? 8.944 25.165 -0.561 1.00 0.00 23 GLU A O 18
ATOM 32213 N N . ARG A 1 24 ? 10.184 23.290 -0.610 1.00 0.00 24 ARG A N 18
ATOM 32214 C CA . ARG A 1 24 ? 10.671 23.535 -1.956 1.00 0.00 24 ARG A CA 18
ATOM 32215 C C . ARG A 1 24 ? 9.820 22.797 -2.982 1.00 0.00 24 ARG A C 18
ATOM 32216 O O . ARG A 1 24 ? 9.381 23.383 -3.968 1.00 0.00 24 ARG A O 18
ATOM 32237 N N . TYR A 1 25 ? 9.570 21.521 -2.739 1.00 0.00 25 TYR A N 18
ATOM 32238 C CA . TYR A 1 25 ? 8.941 20.667 -3.737 1.00 0.00 25 TYR A CA 18
ATOM 32239 C C . TYR A 1 25 ? 7.465 20.452 -3.440 1.00 0.00 25 TYR A C 18
ATOM 32240 O O . TYR A 1 25 ? 7.057 20.374 -2.285 1.00 0.00 25 TYR A O 18
ATOM 32258 N N . ASP A 1 26 ? 6.668 20.361 -4.492 1.00 0.00 26 ASP A N 18
ATOM 32259 C CA . ASP A 1 26 ? 5.279 19.948 -4.367 1.00 0.00 26 ASP A CA 18
ATOM 32260 C C . ASP A 1 26 ? 4.979 18.897 -5.427 1.00 0.00 26 ASP A C 18
ATOM 32261 O O . ASP A 1 26 ? 5.680 18.814 -6.439 1.00 0.00 26 ASP A O 18
ATOM 32270 N N . ILE A 1 27 ? 3.953 18.099 -5.193 1.00 0.00 27 ILE A N 18
ATOM 32271 C CA . ILE A 1 27 ? 3.648 16.972 -6.066 1.00 0.00 27 ILE A CA 18
ATOM 32272 C C . ILE A 1 27 ? 2.907 17.427 -7.320 1.00 0.00 27 ILE A C 18
ATOM 32273 O O . ILE A 1 27 ? 1.794 17.948 -7.241 1.00 0.00 27 ILE A O 18
ATOM 32289 N N . VAL A 1 28 ? 3.534 17.226 -8.471 1.00 0.00 28 VAL A N 18
ATOM 32290 C CA . VAL A 1 28 ? 2.901 17.539 -9.743 1.00 0.00 28 VAL A CA 18
ATOM 32291 C C . VAL A 1 28 ? 2.289 16.279 -10.351 1.00 0.00 28 VAL A C 18
ATOM 32292 O O . VAL A 1 28 ? 1.135 16.272 -10.786 1.00 0.00 28 VAL A O 18
ATOM 32305 N N . GLU A 1 29 ? 3.065 15.210 -10.357 1.00 0.00 29 GLU A N 18
ATOM 32306 C CA . GLU A 1 29 ? 2.623 13.938 -10.901 1.00 0.00 29 GLU A CA 18
ATOM 32307 C C . GLU A 1 29 ? 3.110 12.835 -9.965 1.00 0.00 29 GLU A C 18
ATOM 32308 O O . GLU A 1 29 ? 4.122 13.014 -9.283 1.00 0.00 29 GLU A O 18
ATOM 32320 N N . GLN A 1 30 ? 2.413 11.708 -9.920 1.00 0.00 30 GLN A N 18
ATOM 32321 C CA . GLN A 1 30 ? 2.703 10.691 -8.917 1.00 0.00 30 GLN A CA 18
ATOM 32322 C C . GLN A 1 30 ? 2.018 9.368 -9.230 1.00 0.00 30 GLN A C 18
ATOM 32323 O O . GLN A 1 30 ? 1.183 9.280 -10.128 1.00 0.00 30 GLN A O 18
ATOM 32337 N N . THR A 1 31 ? 2.377 8.348 -8.466 1.00 0.00 31 THR A N 18
ATOM 32338 C CA . THR A 1 31 ? 1.700 7.065 -8.522 1.00 0.00 31 THR A CA 18
ATOM 32339 C C . THR A 1 31 ? 0.639 7.014 -7.424 1.00 0.00 31 THR A C 18
ATOM 32340 O O . THR A 1 31 ? 0.888 7.444 -6.297 1.00 0.00 31 THR A O 18
ATOM 32351 N N . GLU A 1 32 ? -0.542 6.513 -7.757 1.00 0.00 32 GLU A N 18
ATOM 32352 C CA . GLU A 1 32 ? -1.692 6.608 -6.866 1.00 0.00 32 GLU A CA 18
ATOM 32353 C C . GLU A 1 32 ? -1.821 5.391 -5.948 1.00 0.00 32 GLU A C 18
ATOM 32354 O O . GLU A 1 32 ? -1.431 5.441 -4.780 1.00 0.00 32 GLU A O 18
ATOM 32366 N N . THR A 1 33 ? -2.361 4.299 -6.475 1.00 0.00 33 THR A N 18
ATOM 32367 C CA . THR A 1 33 ? -2.616 3.119 -5.664 1.00 0.00 33 THR A CA 18
ATOM 32368 C C . THR A 1 33 ? -2.023 1.866 -6.296 1.00 0.00 33 THR A C 18
ATOM 32369 O O . THR A 1 33 ? -1.962 1.742 -7.523 1.00 0.00 33 THR A O 18
ATOM 32380 N N . VAL A 1 34 ? -1.572 0.949 -5.448 1.00 0.00 34 VAL A N 18
ATOM 32381 C CA . VAL A 1 34 ? -1.059 -0.339 -5.898 1.00 0.00 34 VAL A CA 18
ATOM 32382 C C . VAL A 1 34 ? -1.689 -1.464 -5.089 1.00 0.00 34 VAL A C 18
ATOM 32383 O O . VAL A 1 34 ? -2.231 -1.228 -4.007 1.00 0.00 34 VAL A O 18
ATOM 32396 N N . GLN A 1 35 ? -1.625 -2.680 -5.608 1.00 0.00 35 GLN A N 18
ATOM 32397 C CA . GLN A 1 35 ? -2.229 -3.821 -4.936 1.00 0.00 35 GLN A CA 18
ATOM 32398 C C . GLN A 1 35 ? -1.164 -4.697 -4.285 1.00 0.00 35 GLN A C 18
ATOM 32399 O O . GLN A 1 35 ? -0.170 -5.053 -4.918 1.00 0.00 35 GLN A O 18
ATOM 32413 N N . VAL A 1 36 ? -1.380 -5.037 -3.020 1.00 0.00 36 VAL A N 18
ATOM 32414 C CA . VAL A 1 36 ? -0.466 -5.911 -2.288 1.00 0.00 36 VAL A CA 18
ATOM 32415 C C . VAL A 1 36 ? -1.203 -7.146 -1.774 1.00 0.00 36 VAL A C 18
ATOM 32416 O O . VAL A 1 36 ? -2.277 -7.043 -1.173 1.00 0.00 36 VAL A O 18
ATOM 32429 N N . ASP A 1 37 ? -0.624 -8.309 -2.029 1.00 0.00 37 ASP A N 18
ATOM 32430 C CA . ASP A 1 37 ? -1.182 -9.577 -1.581 1.00 0.00 37 ASP A CA 18
ATOM 32431 C C . ASP A 1 37 ? -0.098 -10.389 -0.886 1.00 0.00 37 ASP A C 18
ATOM 32432 O O . ASP A 1 37 ? 1.050 -10.402 -1.328 1.00 0.00 37 ASP A O 18
ATOM 32441 N N . LEU A 1 38 ? -0.448 -11.041 0.206 1.00 0.00 38 LEU A N 18
ATOM 32442 C CA . LEU A 1 38 ? 0.521 -11.810 0.970 1.00 0.00 38 LEU A CA 18
ATOM 32443 C C . LEU A 1 38 ? 0.187 -13.291 0.906 1.00 0.00 38 LEU A C 18
ATOM 32444 O O . LEU A 1 38 ? -0.956 -13.684 1.118 1.00 0.00 38 LEU A O 18
ATOM 32460 N N . GLU A 1 39 ? 1.183 -14.106 0.605 1.00 0.00 39 GLU A N 18
ATOM 32461 C CA . GLU A 1 39 ? 0.990 -15.541 0.515 1.00 0.00 39 GLU A CA 18
ATOM 32462 C C . GLU A 1 39 ? 1.829 -16.245 1.580 1.00 0.00 39 GLU A C 18
ATOM 32463 O O . GLU A 1 39 ? 3.004 -15.923 1.766 1.00 0.00 39 GLU A O 18
ATOM 32475 N N . GLY A 1 40 ? 1.235 -17.212 2.267 1.00 0.00 40 GLY A N 18
ATOM 32476 C CA . GLY A 1 40 ? 1.953 -17.930 3.303 1.00 0.00 40 GLY A CA 18
ATOM 32477 C C . GLY A 1 40 ? 1.037 -18.756 4.185 1.00 0.00 40 GLY A C 18
ATOM 32478 O O . GLY A 1 40 ? -0.137 -18.928 3.865 1.00 0.00 40 GLY A O 18
ATOM 32482 N N . PRO A 1 41 ? 1.557 -19.291 5.303 1.00 0.00 41 PRO A N 18
ATOM 32483 C CA . PRO A 1 41 ? 0.776 -20.115 6.235 1.00 0.00 41 PRO A CA 18
ATOM 32484 C C . PRO A 1 41 ? -0.386 -19.345 6.855 1.00 0.00 41 PRO A C 18
ATOM 32485 O O . PRO A 1 41 ? -0.271 -18.149 7.141 1.00 0.00 41 PRO A O 18
ATOM 32496 N N . ARG A 1 42 ? -1.500 -20.040 7.070 1.00 0.00 42 ARG A N 18
ATOM 32497 C CA . ARG A 1 42 ? -2.710 -19.412 7.598 1.00 0.00 42 ARG A CA 18
ATOM 32498 C C . ARG A 1 42 ? -2.467 -18.781 8.966 1.00 0.00 42 ARG A C 18
ATOM 32499 O O . ARG A 1 42 ? -3.106 -17.788 9.314 1.00 0.00 42 ARG A O 18
ATOM 32520 N N . GLY A 1 43 ? -1.548 -19.359 9.736 1.00 0.00 43 GLY A N 18
ATOM 32521 C CA . GLY A 1 43 ? -1.248 -18.842 11.060 1.00 0.00 43 GLY A CA 18
ATOM 32522 C C . GLY A 1 43 ? -0.819 -17.392 11.030 1.00 0.00 43 GLY A C 18
ATOM 32523 O O . GLY A 1 43 ? -1.357 -16.564 11.762 1.00 0.00 43 GLY A O 18
ATOM 32527 N N . VAL A 1 44 ? 0.126 -17.075 10.156 1.00 0.00 44 VAL A N 18
ATOM 32528 C CA . VAL A 1 44 ? 0.633 -15.714 10.045 1.00 0.00 44 VAL A CA 18
ATOM 32529 C C . VAL A 1 44 ? -0.452 -14.792 9.492 1.00 0.00 44 VAL A C 18
ATOM 32530 O O . VAL A 1 44 ? -0.611 -13.653 9.937 1.00 0.00 44 VAL A O 18
ATOM 32543 N N . LEU A 1 45 ? -1.214 -15.312 8.538 1.00 0.00 45 LEU A N 18
ATOM 32544 C CA . LEU A 1 45 ? -2.281 -14.554 7.897 1.00 0.00 45 LEU A CA 18
ATOM 32545 C C . LEU A 1 45 ? -3.391 -14.212 8.888 1.00 0.00 45 LEU A C 18
ATOM 32546 O O . LEU A 1 45 ? -3.899 -13.095 8.898 1.00 0.00 45 LEU A O 18
ATOM 32562 N N . THR A 1 46 ? -3.762 -15.175 9.719 1.00 0.00 46 THR A N 18
ATOM 32563 C CA . THR A 1 46 ? -4.832 -14.981 10.691 1.00 0.00 46 THR A CA 18
ATOM 32564 C C . THR A 1 46 ? -4.424 -13.981 11.771 1.00 0.00 46 THR A C 18
ATOM 32565 O O . THR A 1 46 ? -5.214 -13.117 12.147 1.00 0.00 46 THR A O 18
ATOM 32576 N N . VAL A 1 47 ? -3.188 -14.081 12.251 1.00 0.00 47 VAL A N 18
ATOM 32577 C CA . VAL A 1 47 ? -2.683 -13.120 13.224 1.00 0.00 47 VAL A CA 18
ATOM 32578 C C . VAL A 1 47 ? -2.656 -11.724 12.605 1.00 0.00 47 VAL A C 18
ATOM 32579 O O . VAL A 1 47 ? -2.995 -10.737 13.257 1.00 0.00 47 VAL A O 18
ATOM 32592 N N . PHE A 1 48 ? -2.281 -11.660 11.331 1.00 0.00 48 PHE A N 18
ATOM 32593 C CA . PHE A 1 48 ? -2.278 -10.403 10.590 1.00 0.00 48 PHE A CA 18
ATOM 32594 C C . PHE A 1 48 ? -3.706 -9.887 10.398 1.00 0.00 48 PHE A C 18
ATOM 32595 O O . PHE A 1 48 ? -3.933 -8.683 10.321 1.00 0.00 48 PHE A O 18
ATOM 32612 N N . ARG A 1 49 ? -4.664 -10.804 10.335 1.00 0.00 49 ARG A N 18
ATOM 32613 C CA . ARG A 1 49 ? -6.061 -10.451 10.203 1.00 0.00 49 ARG A CA 18
ATOM 32614 C C . ARG A 1 49 ? -6.604 -9.857 11.499 1.00 0.00 49 ARG A C 18
ATOM 32615 O O . ARG A 1 49 ? -7.572 -9.099 11.483 1.00 0.00 49 ARG A O 18
ATOM 32636 N N . PHE A 1 50 ? -5.987 -10.212 12.621 1.00 0.00 50 PHE A N 18
ATOM 32637 C CA . PHE A 1 50 ? -6.336 -9.622 13.901 1.00 0.00 50 PHE A CA 18
ATOM 32638 C C . PHE A 1 50 ? -5.696 -8.251 14.038 1.00 0.00 50 PHE A C 18
ATOM 32639 O O . PHE A 1 50 ? -6.187 -7.387 14.766 1.00 0.00 50 PHE A O 18
ATOM 32656 N N . ALA A 1 51 ? -4.597 -8.065 13.329 1.00 0.00 51 ALA A N 18
ATOM 32657 C CA . ALA A 1 51 ? -3.854 -6.823 13.380 1.00 0.00 51 ALA A CA 18
ATOM 32658 C C . ALA A 1 51 ? -4.553 -5.734 12.580 1.00 0.00 51 ALA A C 18
ATOM 32659 O O . ALA A 1 51 ? -4.707 -5.838 11.364 1.00 0.00 51 ALA A O 18
ATOM 32666 N N . ARG A 1 52 ? -4.990 -4.697 13.279 1.00 0.00 52 ARG A N 18
ATOM 32667 C CA . ARG A 1 52 ? -5.581 -3.539 12.649 1.00 0.00 52 ARG A CA 18
ATOM 32668 C C . ARG A 1 52 ? -4.529 -2.829 11.807 1.00 0.00 52 ARG A C 18
ATOM 32669 O O . ARG A 1 52 ? -3.332 -3.045 12.015 1.00 0.00 52 ARG A O 18
ATOM 32690 N N . PRO A 1 53 ? -4.937 -1.979 10.846 1.00 0.00 53 PRO A N 18
ATOM 32691 C CA . PRO A 1 53 ? -3.996 -1.366 9.914 1.00 0.00 53 PRO A CA 18
ATOM 32692 C C . PRO A 1 53 ? -2.840 -0.679 10.622 1.00 0.00 53 PRO A C 18
ATOM 32693 O O . PRO A 1 53 ? -3.026 0.215 11.447 1.00 0.00 53 PRO A O 18
ATOM 32704 N N . SER A 1 54 ? -1.651 -1.130 10.295 1.00 0.00 54 SER A N 18
ATOM 32705 C CA . SER A 1 54 ? -0.427 -0.583 10.800 1.00 0.00 54 SER A CA 18
ATOM 32706 C C . SER A 1 54 ? 0.633 -0.661 9.712 1.00 0.00 54 SER A C 18
ATOM 32707 O O . SER A 1 54 ? 1.829 -0.505 9.958 1.00 0.00 54 SER A O 18
ATOM 32715 N N . TYR A 1 55 ? 0.163 -0.913 8.502 1.00 0.00 55 TYR A N 18
ATOM 32716 C CA . TYR A 1 55 ? 1.025 -1.047 7.345 1.00 0.00 55 TYR A CA 18
ATOM 32717 C C . TYR A 1 55 ? 0.976 0.221 6.516 1.00 0.00 55 TYR A C 18
ATOM 32718 O O . TYR A 1 55 ? -0.093 0.800 6.321 1.00 0.00 55 TYR A O 18
ATOM 32736 N N . GLU A 1 56 ? 2.130 0.651 6.050 1.00 0.00 56 GLU A N 18
ATOM 32737 C CA . GLU A 1 56 ? 2.235 1.907 5.338 1.00 0.00 56 GLU A CA 18
ATOM 32738 C C . GLU A 1 56 ? 3.182 1.753 4.161 1.00 0.00 56 GLU A C 18
ATOM 32739 O O . GLU A 1 56 ? 4.136 0.966 4.209 1.00 0.00 56 GLU A O 18
ATOM 32751 N N . VAL A 1 57 ? 2.905 2.490 3.107 1.00 0.00 57 VAL A N 18
ATOM 32752 C CA . VAL A 1 57 ? 3.730 2.465 1.916 1.00 0.00 57 VAL A CA 18
ATOM 32753 C C . VAL A 1 57 ? 4.153 3.887 1.585 1.00 0.00 57 VAL A C 18
ATOM 32754 O O . VAL A 1 57 ? 3.312 4.752 1.355 1.00 0.00 57 VAL A O 18
ATOM 32767 N N . PHE A 1 58 ? 5.451 4.122 1.530 1.00 0.00 58 PHE A N 18
ATOM 32768 C CA . PHE A 1 58 ? 5.955 5.476 1.410 1.00 0.00 58 PHE A CA 18
ATOM 32769 C C . PHE A 1 58 ? 7.270 5.509 0.655 1.00 0.00 58 PHE A C 18
ATOM 32770 O O . PHE A 1 58 ? 7.996 4.516 0.595 1.00 0.00 58 PHE A O 18
ATOM 32787 N N . VAL A 1 59 ? 7.560 6.657 0.068 1.00 0.00 59 VAL A N 18
ATOM 32788 C CA . VAL A 1 59 ? 8.830 6.885 -0.598 1.00 0.00 59 VAL A CA 18
ATOM 32789 C C . VAL A 1 59 ? 9.418 8.215 -0.150 1.00 0.00 59 VAL A C 18
ATOM 32790 O O . VAL A 1 59 ? 8.708 9.221 -0.067 1.00 0.00 59 VAL A O 18
ATOM 32803 N N . ASP A 1 60 ? 10.705 8.212 0.169 1.00 0.00 60 ASP A N 18
ATOM 32804 C CA . ASP A 1 60 ? 11.402 9.440 0.529 1.00 0.00 60 ASP A CA 18
ATOM 32805 C C . ASP A 1 60 ? 12.055 10.041 -0.697 1.00 0.00 60 ASP A C 18
ATOM 32806 O O . ASP A 1 60 ? 13.106 9.583 -1.147 1.00 0.00 60 ASP A O 18
ATOM 32815 N N . LEU A 1 61 ? 11.428 11.064 -1.241 1.00 0.00 61 LEU A N 18
ATOM 32816 C CA . LEU A 1 61 ? 11.930 11.710 -2.440 1.00 0.00 61 LEU A CA 18
ATOM 32817 C C . LEU A 1 61 ? 12.295 13.152 -2.138 1.00 0.00 61 LEU A C 18
ATOM 32818 O O . LEU A 1 61 ? 12.178 14.033 -2.987 1.00 0.00 61 LEU A O 18
ATOM 32834 N N . THR A 1 62 ? 12.778 13.370 -0.923 1.00 0.00 62 THR A N 18
ATOM 32835 C CA . THR A 1 62 ? 13.175 14.689 -0.467 1.00 0.00 62 THR A CA 18
ATOM 32836 C C . THR A 1 62 ? 14.288 15.263 -1.344 1.00 0.00 62 THR A C 18
ATOM 32837 O O . THR A 1 62 ? 14.363 16.474 -1.554 1.00 0.00 62 THR A O 18
ATOM 32848 N N . GLU A 1 63 ? 15.156 14.388 -1.838 1.00 0.00 63 GLU A N 18
ATOM 32849 C CA . GLU A 1 63 ? 16.213 14.794 -2.746 1.00 0.00 63 GLU A CA 18
ATOM 32850 C C . GLU A 1 63 ? 15.698 14.866 -4.173 1.00 0.00 63 GLU A C 18
ATOM 32851 O O . GLU A 1 63 ? 16.083 15.749 -4.942 1.00 0.00 63 GLU A O 18
ATOM 32863 N N . ALA A 1 64 ? 14.820 13.923 -4.505 1.00 0.00 64 ALA A N 18
ATOM 32864 C CA . ALA A 1 64 ? 14.245 13.808 -5.843 1.00 0.00 64 ALA A CA 18
ATOM 32865 C C . ALA A 1 64 ? 15.339 13.567 -6.880 1.00 0.00 64 ALA A C 18
ATOM 32866 O O . ALA A 1 64 ? 16.420 13.083 -6.546 1.00 0.00 64 ALA A O 18
ATOM 32873 N N . GLY A 1 65 ? 15.044 13.873 -8.135 1.00 0.00 65 GLY A N 18
ATOM 32874 C CA . GLY A 1 65 ? 16.022 13.732 -9.193 1.00 0.00 65 GLY A CA 18
ATOM 32875 C C . GLY A 1 65 ? 15.734 14.687 -10.325 1.00 0.00 65 GLY A C 18
ATOM 32876 O O . GLY A 1 65 ? 15.535 15.881 -10.096 1.00 0.00 65 GLY A O 18
ATOM 32880 N N . GLU A 1 66 ? 15.703 14.176 -11.543 1.00 0.00 66 GLU A N 18
ATOM 32881 C CA . GLU A 1 66 ? 15.310 14.975 -12.680 1.00 0.00 66 GLU A CA 18
ATOM 32882 C C . GLU A 1 66 ? 13.922 14.574 -13.144 1.00 0.00 66 GLU A C 18
ATOM 32883 O O . GLU A 1 66 ? 13.572 13.391 -13.130 1.00 0.00 66 GLU A O 18
ATOM 32895 N N . GLY A 1 67 ? 13.149 15.567 -13.562 1.00 0.00 67 GLY A N 18
ATOM 32896 C CA . GLY A 1 67 ? 11.785 15.331 -13.994 1.00 0.00 67 GLY A CA 18
ATOM 32897 C C . GLY A 1 67 ? 10.988 14.581 -12.955 1.00 0.00 67 GLY A C 18
ATOM 32898 O O . GLY A 1 67 ? 10.886 14.996 -11.799 1.00 0.00 67 GLY A O 18
ATOM 32902 N N . SER A 1 68 ? 10.429 13.476 -13.385 1.00 0.00 68 SER A N 18
ATOM 32903 C CA . SER A 1 68 ? 9.818 12.522 -12.484 1.00 0.00 68 SER A CA 18
ATOM 32904 C C . SER A 1 68 ? 10.771 11.357 -12.281 1.00 0.00 68 SER A C 18
ATOM 32905 O O . SER A 1 68 ? 11.414 10.891 -13.226 1.00 0.00 68 SER A O 18
ATOM 32913 N N . HIS A 1 69 ? 10.866 10.894 -11.057 1.00 0.00 69 HIS A N 18
ATOM 32914 C CA . HIS A 1 69 ? 11.819 9.851 -10.723 1.00 0.00 69 HIS A CA 18
ATOM 32915 C C . HIS A 1 69 ? 11.092 8.562 -10.367 1.00 0.00 69 HIS A C 18
ATOM 32916 O O . HIS A 1 69 ? 10.239 8.549 -9.479 1.00 0.00 69 HIS A O 18
ATOM 32931 N N . THR A 1 70 ? 11.423 7.492 -11.073 1.00 0.00 70 THR A N 18
ATOM 32932 C CA . THR A 1 70 ? 10.805 6.198 -10.843 1.00 0.00 70 THR A CA 18
ATOM 32933 C C . THR A 1 70 ? 11.700 5.328 -9.963 1.00 0.00 70 THR A C 18
ATOM 32934 O O . THR A 1 70 ? 12.861 5.080 -10.293 1.00 0.00 70 THR A O 18
ATOM 329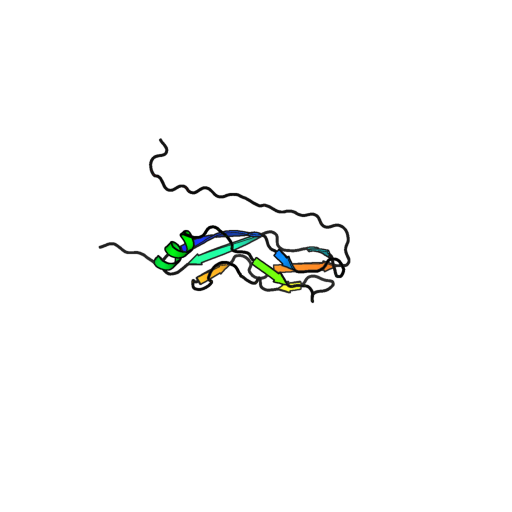45 N N . VAL A 1 71 ? 11.169 4.893 -8.832 1.00 0.00 71 VAL A N 18
ATOM 32946 C CA . VAL A 1 71 ? 11.912 4.043 -7.914 1.00 0.00 71 VAL A CA 18
ATOM 32947 C C . VAL A 1 71 ? 11.082 2.834 -7.515 1.00 0.00 71 VAL A C 18
ATOM 32948 O O . VAL A 1 71 ? 9.852 2.865 -7.594 1.00 0.00 71 VAL A O 18
ATOM 32961 N N . ASP A 1 72 ? 11.755 1.769 -7.106 1.00 0.00 72 ASP A N 18
ATOM 32962 C CA . ASP A 1 72 ? 11.073 0.613 -6.550 1.00 0.00 72 ASP A CA 18
ATOM 32963 C C . ASP A 1 72 ? 10.687 0.906 -5.106 1.00 0.00 72 ASP A C 18
ATOM 32964 O O . ASP A 1 72 ? 11.488 1.432 -4.329 1.00 0.00 72 ASP A O 18
ATOM 32973 N N . VAL A 1 73 ? 9.450 0.604 -4.765 1.00 0.00 73 VAL A N 18
ATOM 32974 C CA . VAL A 1 73 ? 8.905 0.981 -3.473 1.00 0.00 73 VAL A CA 18
ATOM 32975 C C . VAL A 1 73 ? 9.103 -0.111 -2.431 1.00 0.00 73 VAL A C 18
ATOM 32976 O O . VAL A 1 73 ? 8.710 -1.263 -2.634 1.00 0.00 73 VAL A O 18
ATOM 32989 N N . GLU A 1 74 ? 9.718 0.256 -1.320 1.00 0.00 74 GLU A N 18
ATOM 32990 C CA . GLU A 1 74 ? 9.836 -0.640 -0.189 1.00 0.00 74 GLU A CA 18
ATOM 32991 C C . GLU A 1 74 ? 8.661 -0.429 0.758 1.00 0.00 74 GLU A C 18
ATOM 32992 O O . GLU A 1 74 ? 8.080 0.655 0.812 1.00 0.00 74 GLU A O 18
ATOM 33004 N N . HIS A 1 75 ? 8.314 -1.465 1.497 1.00 0.00 75 HIS A N 18
ATOM 33005 C CA . HIS A 1 75 ? 7.094 -1.469 2.293 1.00 0.00 75 HIS A CA 18
ATOM 33006 C C . HIS A 1 75 ? 7.384 -1.814 3.746 1.00 0.00 75 HIS A C 18
ATOM 33007 O O . HIS A 1 75 ? 8.323 -2.548 4.037 1.00 0.00 75 HIS A O 18
ATOM 33022 N N . ARG A 1 76 ? 6.569 -1.293 4.649 1.00 0.00 76 ARG A N 18
ATOM 33023 C CA . ARG A 1 76 ? 6.716 -1.572 6.073 1.00 0.00 76 ARG A CA 18
ATOM 33024 C C . ARG A 1 76 ? 5.357 -1.833 6.706 1.00 0.00 76 ARG A C 18
ATOM 33025 O O . ARG A 1 76 ? 4.318 -1.531 6.114 1.00 0.00 76 ARG A O 18
ATOM 33046 N N . GLY A 1 77 ? 5.368 -2.408 7.897 1.00 0.00 77 GLY A N 18
ATOM 33047 C CA . GLY A 1 77 ? 4.132 -2.707 8.589 1.00 0.00 77 GLY A CA 18
ATOM 33048 C C . GLY A 1 77 ? 3.847 -4.189 8.617 1.00 0.00 77 GLY A C 18
ATOM 33049 O O . GLY A 1 77 ? 3.832 -4.805 9.683 1.00 0.00 77 GLY A O 18
ATOM 33053 N N . PHE A 1 78 ? 3.613 -4.764 7.447 1.00 0.00 78 PHE A N 18
ATOM 33054 C CA . PHE A 1 78 ? 3.417 -6.198 7.340 1.00 0.00 78 PHE A CA 18
ATOM 33055 C C . PHE A 1 78 ? 4.765 -6.895 7.193 1.00 0.00 78 PHE A C 18
ATOM 33056 O O . PHE A 1 78 ? 5.683 -6.362 6.562 1.00 0.00 78 PHE A O 18
ATOM 33073 N N . PRO A 1 79 ? 4.904 -8.086 7.793 1.00 0.00 79 PRO A N 18
ATOM 33074 C CA . PRO A 1 79 ? 6.169 -8.827 7.798 1.00 0.00 79 PRO A CA 18
ATOM 33075 C C . PRO A 1 79 ? 6.567 -9.329 6.412 1.00 0.00 79 PRO A C 18
ATOM 33076 O O . PRO A 1 79 ? 5.750 -9.900 5.687 1.00 0.00 79 PRO A O 18
ATOM 33087 N N . GLY A 1 80 ? 7.833 -9.132 6.058 1.00 0.00 80 GLY A N 18
ATOM 33088 C CA . GLY A 1 80 ? 8.341 -9.618 4.788 1.00 0.00 80 GLY A CA 18
ATOM 33089 C C . GLY A 1 80 ? 8.717 -11.087 4.852 1.00 0.00 80 GLY A C 18
ATOM 33090 O O . GLY A 1 80 ? 9.482 -11.580 4.024 1.00 0.00 80 GLY A O 18
ATOM 33094 N N . ASP A 1 81 ? 8.178 -11.780 5.846 1.00 0.00 81 ASP A N 18
ATOM 33095 C CA . ASP A 1 81 ? 8.445 -13.193 6.048 1.00 0.00 81 ASP A CA 18
ATOM 33096 C C . ASP A 1 81 ? 7.627 -14.043 5.086 1.00 0.00 81 ASP A C 18
ATOM 33097 O O . ASP A 1 81 ? 7.952 -15.205 4.827 1.00 0.00 81 ASP A O 18
ATOM 33106 N N . LEU A 1 82 ? 6.565 -13.458 4.562 1.00 0.00 82 LEU A N 18
ATOM 33107 C CA . LEU A 1 82 ? 5.683 -14.155 3.648 1.00 0.00 82 LEU A CA 18
ATOM 33108 C C . LEU A 1 82 ? 6.054 -13.842 2.207 1.00 0.00 82 LEU A C 18
ATOM 33109 O O . LEU A 1 82 ? 6.922 -13.006 1.947 1.00 0.00 82 LEU A O 18
ATOM 33125 N N . ALA A 1 83 ? 5.400 -14.515 1.277 1.00 0.00 83 ALA A N 18
ATOM 33126 C CA . ALA A 1 83 ? 5.586 -14.233 -0.133 1.00 0.00 83 ALA A CA 18
ATOM 33127 C C . ALA A 1 83 ? 4.706 -13.056 -0.526 1.00 0.00 83 ALA A C 18
ATOM 33128 O O . ALA A 1 83 ? 3.479 -13.168 -0.561 1.00 0.00 83 ALA A O 18
ATOM 33135 N N . VAL A 1 84 ? 5.331 -11.927 -0.801 1.00 0.00 84 VAL A N 18
ATOM 33136 C CA . VAL A 1 84 ? 4.596 -10.706 -1.071 1.00 0.00 84 VAL A CA 18
ATOM 33137 C C . VAL A 1 84 ? 4.390 -10.526 -2.566 1.00 0.00 84 VAL A C 18
ATOM 33138 O O . VAL A 1 84 ? 5.339 -10.587 -3.345 1.00 0.00 84 VAL A O 18
ATOM 33151 N N . THR A 1 85 ? 3.148 -10.324 -2.962 1.00 0.00 85 THR A N 18
ATOM 33152 C CA . THR A 1 85 ? 2.819 -10.085 -4.349 1.00 0.00 85 THR A CA 18
ATOM 33153 C C . THR A 1 85 ? 2.362 -8.648 -4.499 1.00 0.00 85 THR A C 18
ATOM 33154 O O . THR A 1 85 ? 1.521 -8.176 -3.735 1.00 0.00 85 THR A O 18
ATOM 33165 N N . VAL A 1 86 ? 2.925 -7.957 -5.464 1.00 0.00 86 VAL A N 18
ATOM 33166 C CA . VAL A 1 86 ? 2.663 -6.540 -5.627 1.00 0.00 86 VAL A CA 18
ATOM 33167 C C . VAL A 1 86 ? 2.288 -6.223 -7.063 1.00 0.00 86 VAL A C 18
ATOM 33168 O O . VAL A 1 86 ? 2.809 -6.824 -8.006 1.00 0.00 86 VAL A O 18
ATOM 33181 N N . GLU A 1 87 ? 1.401 -5.265 -7.217 1.00 0.00 87 GLU A N 18
ATOM 33182 C CA . GLU A 1 87 ? 1.111 -4.700 -8.513 1.00 0.00 87 GLU A CA 18
ATOM 33183 C C . GLU A 1 87 ? 1.848 -3.396 -8.584 1.00 0.00 87 GLU A C 18
ATOM 33184 O O . GLU A 1 87 ? 1.981 -2.721 -7.569 1.00 0.00 87 GLU A O 18
ATOM 33196 N N . PRO A 1 88 ? 2.262 -3.013 -9.798 1.00 0.00 88 PRO A N 18
ATOM 33197 C CA . PRO A 1 88 ? 3.538 -2.385 -10.067 1.00 0.00 88 PRO A CA 18
ATOM 33198 C C . PRO A 1 88 ? 4.250 -1.802 -8.844 1.00 0.00 88 PRO A C 18
ATOM 33199 O O . PRO A 1 88 ? 3.728 -0.952 -8.124 1.00 0.00 88 PRO A O 18
ATOM 33210 N N . ARG A 1 89 ? 5.500 -2.202 -8.698 1.00 0.00 89 ARG A N 18
ATOM 33211 C CA . ARG A 1 89 ? 6.302 -1.845 -7.536 1.00 0.00 89 ARG A CA 18
ATOM 33212 C C . ARG A 1 89 ? 7.197 -0.660 -7.846 1.00 0.00 89 ARG A C 18
ATOM 33213 O O . ARG A 1 89 ? 8.038 -0.266 -7.040 1.00 0.00 89 ARG A O 18
ATOM 33234 N N . MET A 1 90 ? 7.001 -0.099 -9.025 1.00 0.00 90 MET A N 18
ATOM 33235 C CA . MET A 1 90 ? 7.774 1.044 -9.464 1.00 0.00 90 MET A CA 18
ATOM 33236 C C . MET A 1 90 ? 6.903 2.284 -9.389 1.00 0.00 90 MET A C 18
ATOM 33237 O O . MET A 1 90 ? 5.831 2.329 -9.991 1.00 0.00 90 MET A O 18
ATOM 33251 N N . ALA A 1 91 ? 7.361 3.282 -8.658 1.00 0.00 91 ALA A N 18
ATOM 33252 C CA . ALA A 1 91 ? 6.581 4.488 -8.459 1.00 0.00 91 ALA A CA 18
ATOM 33253 C C . ALA A 1 91 ? 7.315 5.697 -8.999 1.00 0.00 91 ALA A C 18
ATOM 33254 O O . ALA A 1 91 ? 8.498 5.901 -8.724 1.00 0.00 91 ALA A O 18
ATOM 33261 N N . ARG A 1 92 ? 6.602 6.476 -9.783 1.00 0.00 92 ARG A N 18
ATOM 33262 C CA . ARG A 1 92 ? 7.136 7.695 -10.353 1.00 0.00 92 ARG A CA 18
ATOM 33263 C C . ARG A 1 92 ? 6.497 8.893 -9.665 1.00 0.00 92 ARG A C 18
ATOM 33264 O O . ARG A 1 92 ? 5.273 8.949 -9.507 1.00 0.00 92 ARG A O 18
ATOM 33285 N N . VAL A 1 93 ? 7.313 9.826 -9.215 1.00 0.00 93 VAL A N 18
ATOM 33286 C CA . VAL A 1 93 ? 6.806 11.046 -8.603 1.00 0.00 93 VAL A CA 18
ATOM 33287 C C . VAL A 1 93 ? 7.599 12.249 -9.094 1.00 0.00 93 VAL A C 18
ATOM 33288 O O . VAL A 1 93 ? 8.833 12.251 -9.062 1.00 0.00 93 VAL A O 18
ATOM 33301 N N . GLN A 1 94 ? 6.888 13.257 -9.573 1.00 0.00 94 GLN A N 18
ATOM 33302 C CA . GLN A 1 94 ? 7.520 14.491 -9.999 1.00 0.00 94 GLN A CA 18
ATOM 33303 C C . GLN A 1 94 ? 7.334 15.561 -8.939 1.00 0.00 94 GLN A C 18
ATOM 33304 O O . GLN A 1 94 ? 6.203 15.915 -8.588 1.00 0.00 94 GLN A O 18
ATOM 33318 N N . LEU A 1 95 ? 8.441 16.068 -8.434 1.00 0.00 95 LEU A N 18
ATOM 33319 C CA . LEU A 1 95 ? 8.408 17.136 -7.459 1.00 0.00 95 LEU A CA 18
ATOM 33320 C C . LEU A 1 95 ? 8.966 18.402 -8.080 1.00 0.00 95 LEU A C 18
ATOM 33321 O O . LEU A 1 95 ? 10.088 18.417 -8.582 1.00 0.00 95 LEU A O 18
ATOM 33337 N N . GLU A 1 96 ? 8.177 19.455 -8.049 1.00 0.00 96 GLU A N 18
ATOM 33338 C CA . GLU A 1 96 ? 8.559 20.708 -8.667 1.00 0.00 96 GLU A CA 18
ATOM 33339 C C . GLU A 1 96 ? 8.384 21.835 -7.666 1.00 0.00 96 GLU A C 18
ATOM 33340 O O . GLU A 1 96 ? 7.484 21.773 -6.824 1.00 0.00 96 GLU A O 18
ATOM 33352 N N . GLU A 1 97 ? 9.273 22.824 -7.723 1.00 0.00 97 GLU A N 18
ATOM 33353 C CA . GLU A 1 97 ? 9.239 23.951 -6.807 1.00 0.00 97 GLU A CA 18
ATOM 33354 C C . GLU A 1 97 ? 7.852 24.578 -6.729 1.00 0.00 97 GLU A C 18
ATOM 33355 O O . GLU A 1 97 ? 7.266 24.947 -7.747 1.00 0.00 97 GLU A O 18
ATOM 33367 N N . ARG A 1 98 ? 7.337 24.674 -5.512 1.00 0.00 98 ARG A N 18
ATOM 33368 C CA . ARG A 1 98 ? 6.048 25.300 -5.269 1.00 0.00 98 ARG A CA 18
ATOM 33369 C C . ARG A 1 98 ? 6.109 26.764 -5.690 1.00 0.00 98 ARG A C 18
ATOM 33370 O O . ARG A 1 98 ? 7.097 27.449 -5.430 1.00 0.00 98 ARG A O 18
ATOM 33391 N N . GLN A 1 99 ? 5.042 27.222 -6.332 1.00 0.00 99 GLN A N 18
ATOM 33392 C CA . GLN A 1 99 ? 5.032 28.476 -7.054 1.00 0.00 99 GLN A CA 18
ATOM 33393 C C . GLN A 1 99 ? 5.415 29.688 -6.196 1.00 0.00 99 GLN A C 18
ATOM 33394 O O . GLN A 1 99 ? 6.580 30.088 -6.172 1.00 0.00 99 GLN A O 18
ATOM 33408 N N . THR A 1 100 ? 4.447 30.292 -5.531 1.00 0.00 100 THR A N 18
ATOM 33409 C CA . THR A 1 100 ? 4.709 31.461 -4.701 1.00 0.00 100 THR A CA 18
ATOM 33410 C C . THR A 1 100 ? 3.757 31.480 -3.504 1.00 0.00 100 THR A C 18
ATOM 33411 O O . THR A 1 100 ? 3.676 32.454 -2.756 1.00 0.00 100 THR A O 18
ATOM 33422 N N . VAL A 1 101 ? 3.040 30.382 -3.330 1.00 0.00 101 VAL A N 18
ATOM 33423 C CA . VAL A 1 101 ? 2.082 30.254 -2.245 1.00 0.00 101 VAL A CA 18
ATOM 33424 C C . VAL A 1 101 ? 2.266 28.910 -1.561 1.00 0.00 101 VAL A C 18
ATOM 33425 O O . VAL A 1 101 ? 2.124 27.864 -2.194 1.00 0.00 101 VAL A O 18
ATOM 33438 N N . SER A 1 102 ? 2.608 28.943 -0.281 1.00 0.00 102 SER A N 18
ATOM 33439 C CA . SER A 1 102 ? 2.793 27.725 0.491 1.00 0.00 102 SER A CA 18
ATOM 33440 C C . SER A 1 102 ? 1.441 27.167 0.934 1.00 0.00 102 SER A C 18
ATOM 33441 O O . SER A 1 102 ? 0.396 27.608 0.453 1.00 0.00 102 SER A O 18
ATOM 33449 N N . VAL A 1 103 ? 1.457 26.190 1.834 1.00 0.00 103 VAL A N 18
ATOM 33450 C CA . VAL A 1 103 ? 0.218 25.602 2.327 1.00 0.00 103 VAL A CA 18
ATOM 33451 C C . VAL A 1 103 ? -0.664 26.658 2.993 1.00 0.00 103 VAL A C 18
ATOM 33452 O O . VAL A 1 103 ? -0.202 27.434 3.835 1.00 0.00 103 VAL A O 18
ATOM 33465 N N . PRO A 1 104 ? -1.953 26.700 2.615 1.00 0.00 104 PRO A N 18
ATOM 33466 C CA . PRO A 1 104 ? -2.895 27.710 3.098 1.00 0.00 104 PRO A CA 18
ATOM 33467 C C . PRO A 1 104 ? -3.457 27.384 4.475 1.00 0.00 104 PRO A C 18
ATOM 33468 O O . PRO A 1 104 ? -4.553 27.821 4.829 1.00 0.00 104 PRO A O 18
ATOM 33479 N N . VAL A 1 105 ? -2.697 26.614 5.244 1.00 0.00 105 VAL A N 18
ATOM 33480 C CA . VAL A 1 105 ? -3.079 26.263 6.604 1.00 0.00 105 VAL A CA 18
ATOM 33481 C C . VAL A 1 105 ? -3.240 27.526 7.441 1.00 0.00 105 VAL A C 18
ATOM 33482 O O . VAL A 1 105 ? -2.259 28.121 7.893 1.00 0.00 105 VAL A O 18
ATOM 33495 N N . THR A 1 106 ? -4.482 27.943 7.618 1.00 0.00 106 THR A N 18
ATOM 33496 C CA . THR A 1 106 ? -4.775 29.181 8.305 1.00 0.00 106 THR A CA 18
ATOM 33497 C C . THR A 1 106 ? -4.788 28.967 9.814 1.00 0.00 106 THR A C 18
ATOM 33498 O O . THR A 1 106 ? -5.373 28.003 10.307 1.00 0.00 106 THR A O 18
ATOM 33509 N N . VAL A 1 107 ? -4.128 29.856 10.537 1.00 0.00 107 VAL A N 18
ATOM 33510 C CA . VAL A 1 107 ? -4.013 29.730 11.982 1.00 0.00 107 VAL A CA 18
ATOM 33511 C C . VAL A 1 107 ? -5.244 30.308 12.674 1.00 0.00 107 VAL A C 18
ATOM 33512 O O . VAL A 1 107 ? -5.741 31.362 12.278 1.00 0.00 107 VAL A O 18
ATOM 33525 N N . GLU A 1 108 ? -5.731 29.589 13.685 1.00 0.00 108 GLU A N 18
ATOM 33526 C CA . GLU A 1 108 ? -6.860 30.019 14.507 1.00 0.00 108 GLU A CA 18
ATOM 33527 C C . GLU A 1 108 ? -8.178 29.945 13.738 1.00 0.00 108 GLU A C 18
ATOM 33528 O O . GLU A 1 108 ? -8.970 29.021 13.932 1.00 0.00 108 GLU A O 18
ATOM 33540 N N . MET A 1 109 ? -8.404 30.905 12.856 1.00 0.00 109 MET A N 18
ATOM 33541 C CA . MET A 1 109 ? -9.671 31.010 12.153 1.00 0.00 109 MET A CA 18
ATOM 33542 C C . MET A 1 109 ? -9.444 31.257 10.665 1.00 0.00 109 MET A C 18
ATOM 33543 O O . MET A 1 109 ? -8.668 32.134 10.283 1.00 0.00 109 MET A O 18
ATOM 33557 N N . ILE A 1 110 ? -10.121 30.465 9.840 1.00 0.00 110 ILE A N 18
ATOM 33558 C CA . ILE A 1 110 ? -9.982 30.545 8.389 1.00 0.00 110 ILE A CA 18
ATOM 33559 C C . ILE A 1 110 ? -10.371 31.929 7.859 1.00 0.00 110 ILE A C 18
ATOM 33560 O O . ILE A 1 110 ? -11.406 32.491 8.233 1.00 0.00 110 ILE A O 18
ATOM 33576 N N . ASN A 1 111 ? -9.510 32.476 7.008 1.00 0.00 111 ASN A N 18
ATOM 33577 C CA . ASN A 1 111 ? -9.769 33.749 6.347 1.00 0.00 111 ASN A CA 18
ATOM 33578 C C . ASN A 1 111 ? -10.683 33.535 5.147 1.00 0.00 111 ASN A C 18
ATOM 33579 O O . ASN A 1 111 ? -10.458 32.626 4.347 1.00 0.00 111 ASN A O 18
ATOM 33590 N N . LEU A 1 112 ? -11.721 34.364 5.050 1.00 0.00 112 LEU A N 18
ATOM 33591 C CA . LEU A 1 112 ? -12.714 34.262 3.979 1.00 0.00 112 LEU A CA 18
ATOM 33592 C C . LEU A 1 112 ? -13.476 32.940 4.069 1.00 0.00 112 LEU A C 18
ATOM 33593 O O . LEU A 1 112 ? -13.457 32.258 5.098 1.00 0.00 112 LEU A O 18
ATOM 33609 N N . GLU A 1 113 ? -14.160 32.591 2.994 1.00 0.00 113 GLU A N 18
ATOM 33610 C CA . GLU A 1 113 ? -14.902 31.347 2.932 1.00 0.00 113 GLU A CA 18
ATOM 33611 C C . GLU A 1 113 ? -14.366 30.471 1.807 1.00 0.00 113 GLU A C 18
ATOM 33612 O O . GLU A 1 113 ? -14.245 30.913 0.664 1.00 0.00 113 GLU A O 18
ATOM 33624 N N . HIS A 1 114 ? -14.030 29.240 2.138 1.00 0.00 114 HIS A N 18
ATOM 33625 C CA . HIS A 1 114 ? -13.494 28.305 1.163 1.00 0.00 114 HIS A CA 18
ATOM 33626 C C . HIS A 1 114 ? -14.469 27.149 0.981 1.00 0.00 114 HIS A C 18
ATOM 33627 O O . HIS A 1 114 ? -14.637 26.328 1.875 1.00 0.00 114 HIS A O 18
ATOM 33642 N N . HIS A 1 115 ? -15.124 27.104 -0.170 1.00 0.00 115 HIS A N 18
ATOM 33643 C CA . HIS A 1 115 ? -16.145 26.093 -0.431 1.00 0.00 115 HIS A CA 18
ATOM 33644 C C . HIS A 1 115 ? -15.502 24.824 -0.969 1.00 0.00 115 HIS A C 18
ATOM 33645 O O . HIS A 1 115 ? -15.264 24.702 -2.174 1.00 0.00 115 HIS A O 18
ATOM 33660 N N . HIS A 1 116 ? -15.202 23.895 -0.081 1.00 0.00 116 HIS A N 18
ATOM 33661 C CA . HIS A 1 116 ? -14.572 22.647 -0.472 1.00 0.00 116 HIS A CA 18
ATOM 33662 C C . HIS A 1 116 ? -15.211 21.473 0.255 1.00 0.00 116 HIS A C 18
ATOM 33663 O O . HIS A 1 116 ? -14.846 21.164 1.388 1.00 0.00 116 HIS A O 18
ATOM 33678 N N . HIS A 1 117 ? -16.174 20.839 -0.389 1.00 0.00 117 HIS A N 18
ATOM 33679 C CA . HIS A 1 117 ? -16.779 19.634 0.154 1.00 0.00 117 HIS A CA 18
ATOM 33680 C C . HIS A 1 117 ? -16.759 18.536 -0.904 1.00 0.00 117 HIS A C 18
ATOM 33681 O O . HIS A 1 117 ? -16.960 18.807 -2.089 1.00 0.00 117 HIS A O 18
ATOM 33696 N N . HIS A 1 118 ? -16.495 17.309 -0.485 1.00 0.00 118 HIS A N 18
ATOM 33697 C CA . HIS A 1 118 ? -16.437 16.193 -1.417 1.00 0.00 118 HIS A CA 18
ATOM 33698 C C . HIS A 1 118 ? -17.029 14.940 -0.790 1.00 0.00 118 HIS A C 18
ATOM 33699 O O . HIS A 1 118 ? -16.516 14.428 0.203 1.00 0.00 118 HIS A O 18
ATOM 33714 N N . HIS A 1 119 ? -18.125 14.471 -1.357 1.00 0.00 119 HIS A N 18
ATOM 33715 C CA . HIS A 1 119 ? -18.698 13.191 -0.968 1.00 0.00 119 HIS A CA 18
ATOM 33716 C C . HIS A 1 119 ? -18.501 12.182 -2.087 1.00 0.00 119 HIS A C 18
ATOM 33717 O O . HIS A 1 119 ? -17.535 11.401 -2.026 1.00 0.00 119 HIS A O 18
ATOM 33733 N N . MET A 1 1 ? -11.441 -19.424 -1.074 1.00 0.00 1 MET A N 19
ATOM 33734 C CA . MET A 1 1 ? -11.333 -20.903 -1.119 1.00 0.00 1 MET A CA 19
ATOM 33735 C C . MET A 1 1 ? -10.222 -21.394 -0.202 1.00 0.00 1 MET A C 19
ATOM 33736 O O . MET A 1 1 ? -9.149 -20.787 -0.140 1.00 0.00 1 MET A O 19
ATOM 33752 N N . PRO A 1 2 ? -10.468 -22.493 0.534 1.00 0.00 2 PRO A N 19
ATOM 33753 C CA . PRO A 1 2 ? -9.435 -23.154 1.334 1.00 0.00 2 PRO A CA 19
ATOM 33754 C C . PRO A 1 2 ? -8.246 -23.554 0.466 1.00 0.00 2 PRO A C 19
ATOM 33755 O O . PRO A 1 2 ? -8.373 -24.379 -0.439 1.00 0.00 2 PRO A O 19
ATOM 33766 N N . THR A 1 3 ? -7.101 -22.946 0.728 1.00 0.00 3 THR A N 19
ATOM 33767 C CA . THR A 1 3 ? -5.933 -23.138 -0.112 1.00 0.00 3 THR A CA 19
ATOM 33768 C C . THR A 1 3 ? -5.054 -24.266 0.419 1.00 0.00 3 THR A C 19
ATOM 33769 O O . THR A 1 3 ? -4.887 -24.424 1.629 1.00 0.00 3 THR A O 19
ATOM 33780 N N . PHE A 1 4 ? -4.512 -25.056 -0.496 1.00 0.00 4 PHE A N 19
ATOM 33781 C CA . PHE A 1 4 ? -3.679 -26.183 -0.148 1.00 0.00 4 PHE A CA 19
ATOM 33782 C C . PHE A 1 4 ? -2.209 -25.819 -0.287 1.00 0.00 4 PHE A C 19
ATOM 33783 O O . PHE A 1 4 ? -1.811 -25.236 -1.297 1.00 0.00 4 PHE A O 19
ATOM 33800 N N . ASP A 1 5 ? -1.414 -26.187 0.715 1.00 0.00 5 ASP A N 19
ATOM 33801 C CA . ASP A 1 5 ? 0.001 -25.816 0.783 1.00 0.00 5 ASP A CA 19
ATOM 33802 C C . ASP A 1 5 ? 0.174 -24.309 0.635 1.00 0.00 5 ASP A C 19
ATOM 33803 O O . ASP A 1 5 ? 0.411 -23.801 -0.465 1.00 0.00 5 ASP A O 19
ATOM 33812 N N . HIS A 1 6 ? 0.034 -23.609 1.763 1.00 0.00 6 HIS A N 19
ATOM 33813 C CA . HIS A 1 6 ? 0.114 -22.146 1.821 1.00 0.00 6 HIS A CA 19
ATOM 33814 C C . HIS A 1 6 ? -1.149 -21.514 1.236 1.00 0.00 6 HIS A C 19
ATOM 33815 O O . HIS A 1 6 ? -1.737 -22.034 0.289 1.00 0.00 6 HIS A O 19
ATOM 33830 N N . GLY A 1 7 ? -1.567 -20.394 1.804 1.00 0.00 7 GLY A N 19
ATOM 33831 C CA . GLY A 1 7 ? -2.766 -19.730 1.337 1.00 0.00 7 GLY A CA 19
ATOM 33832 C C . GLY A 1 7 ? -2.496 -18.313 0.888 1.00 0.00 7 GLY A C 19
ATOM 33833 O O . GLY A 1 7 ? -1.341 -17.884 0.834 1.00 0.00 7 GLY A O 19
ATOM 33837 N N . ASN A 1 8 ? -3.556 -17.587 0.568 1.00 0.00 8 ASN A N 19
ATOM 33838 C CA . ASN A 1 8 ? -3.435 -16.210 0.112 1.00 0.00 8 ASN A CA 19
ATOM 33839 C C . ASN A 1 8 ? -4.157 -15.275 1.068 1.00 0.00 8 ASN A C 19
ATOM 33840 O O . ASN A 1 8 ? -5.062 -15.688 1.796 1.00 0.00 8 ASN A O 19
ATOM 33851 N N . LEU A 1 9 ? -3.751 -14.019 1.060 1.00 0.00 9 LEU A N 19
ATOM 33852 C CA . LEU A 1 9 ? -4.396 -12.982 1.854 1.00 0.00 9 LEU A CA 19
ATOM 33853 C C . LEU A 1 9 ? -4.245 -11.640 1.158 1.00 0.00 9 LEU A C 19
ATOM 33854 O O . LEU A 1 9 ? -3.142 -11.254 0.778 1.00 0.00 9 LEU A O 19
ATOM 33870 N N . SER A 1 10 ? -5.346 -10.935 0.983 1.00 0.00 10 SER A N 19
ATOM 33871 C CA . SER A 1 10 ? -5.318 -9.655 0.301 1.00 0.00 10 SER A CA 19
ATOM 33872 C C . SER A 1 10 ? -5.340 -8.504 1.300 1.00 0.00 10 SER A C 19
ATOM 33873 O O . SER A 1 10 ? -6.187 -8.464 2.195 1.00 0.00 10 SER A O 19
ATOM 33881 N N . LEU A 1 11 ? -4.397 -7.578 1.152 1.00 0.00 11 LEU A N 19
ATOM 33882 C CA . LEU A 1 11 ? -4.375 -6.368 1.966 1.00 0.00 11 LEU A CA 19
ATOM 33883 C C . LEU A 1 11 ? -5.221 -5.292 1.300 1.00 0.00 11 LEU A C 19
ATOM 33884 O O . LEU A 1 11 ? -5.546 -4.266 1.903 1.00 0.00 11 LEU A O 19
ATOM 33900 N N . GLY A 1 12 ? -5.567 -5.538 0.044 1.00 0.00 12 GLY A N 19
ATOM 33901 C CA . GLY A 1 12 ? -6.420 -4.632 -0.685 1.00 0.00 12 GLY A CA 19
ATOM 33902 C C . GLY A 1 12 ? -5.635 -3.556 -1.399 1.00 0.00 12 GLY A C 19
ATOM 33903 O O . GLY A 1 12 ? -4.460 -3.744 -1.731 1.00 0.00 12 GLY A O 19
ATOM 33907 N N . GLU A 1 13 ? -6.280 -2.429 -1.636 1.00 0.00 13 GLU A N 19
ATOM 33908 C CA . GLU A 1 13 ? -5.638 -1.307 -2.291 1.00 0.00 13 GLU A CA 19
ATOM 33909 C C . GLU A 1 13 ? -5.235 -0.255 -1.260 1.00 0.00 13 GLU A C 19
ATOM 33910 O O . GLU A 1 13 ? -6.081 0.416 -0.665 1.00 0.00 13 GLU A O 19
ATOM 33922 N N . LEU A 1 14 ? -3.937 -0.136 -1.036 1.00 0.00 14 LEU A N 19
ATOM 33923 C CA . LEU A 1 14 ? -3.411 0.786 -0.044 1.00 0.00 14 LEU A CA 19
ATOM 33924 C C . LEU A 1 14 ? -2.974 2.084 -0.705 1.00 0.00 14 LEU A C 19
ATOM 33925 O O . LEU A 1 14 ? -2.634 2.100 -1.887 1.00 0.00 14 LEU A O 19
ATOM 33941 N N . GLU A 1 15 ? -2.985 3.165 0.059 1.00 0.00 15 GLU A N 19
ATOM 33942 C CA . GLU A 1 15 ? -2.626 4.474 -0.467 1.00 0.00 15 GLU A CA 19
ATOM 33943 C C . GLU A 1 15 ? -1.152 4.772 -0.204 1.00 0.00 15 GLU A C 19
ATOM 33944 O O . GLU A 1 15 ? -0.623 4.449 0.861 1.00 0.00 15 GLU A O 19
ATOM 33956 N N . LEU A 1 16 ? -0.500 5.371 -1.191 1.00 0.00 16 LEU A N 19
ATOM 33957 C CA . LEU A 1 16 ? 0.923 5.685 -1.108 1.00 0.00 16 LEU A CA 19
ATOM 33958 C C . LEU A 1 16 ? 1.158 7.049 -0.466 1.00 0.00 16 LEU A C 19
ATOM 33959 O O . LEU A 1 16 ? 0.462 8.020 -0.767 1.00 0.00 16 LEU A O 19
ATOM 33975 N N . THR A 1 17 ? 2.141 7.112 0.418 1.00 0.00 17 THR A N 19
ATOM 33976 C CA . THR A 1 17 ? 2.554 8.372 1.009 1.00 0.00 17 THR A CA 19
ATOM 33977 C C . THR A 1 17 ? 3.941 8.759 0.491 1.00 0.00 17 THR A C 19
ATOM 33978 O O . THR A 1 17 ? 4.886 7.976 0.573 1.00 0.00 17 THR A O 19
ATOM 33989 N N . VAL A 1 18 ? 4.062 9.956 -0.064 1.00 0.00 18 VAL A N 19
ATOM 33990 C CA . VAL A 1 18 ? 5.329 10.402 -0.633 1.00 0.00 18 VAL A CA 19
ATOM 33991 C C . VAL A 1 18 ? 5.981 11.459 0.251 1.00 0.00 18 VAL A C 19
ATOM 33992 O O . VAL A 1 18 ? 5.331 12.420 0.667 1.00 0.00 18 VAL A O 19
ATOM 34005 N N . LEU A 1 19 ? 7.258 11.261 0.552 1.00 0.00 19 LEU A N 19
ATOM 34006 C CA . LEU A 1 19 ? 8.020 12.227 1.326 1.00 0.00 19 LEU A CA 19
ATOM 34007 C C . LEU A 1 19 ? 8.875 13.081 0.395 1.00 0.00 19 LEU A C 19
ATOM 34008 O O . LEU A 1 19 ? 9.756 12.569 -0.302 1.00 0.00 19 LEU A O 19
ATOM 34024 N N . TYR A 1 20 ? 8.605 14.378 0.392 1.00 0.00 20 TYR A N 19
ATOM 34025 C CA . TYR A 1 20 ? 9.299 15.309 -0.493 1.00 0.00 20 TYR A CA 19
ATOM 34026 C C . TYR A 1 20 ? 9.470 16.667 0.181 1.00 0.00 20 TYR A C 19
ATOM 34027 O O . TYR A 1 20 ? 9.973 17.617 -0.428 1.00 0.00 20 TYR A O 19
ATOM 34045 N N . ASP A 1 21 ? 9.062 16.732 1.449 1.00 0.00 21 ASP A N 19
ATOM 34046 C CA . ASP A 1 21 ? 9.077 17.968 2.237 1.00 0.00 21 ASP A CA 19
ATOM 34047 C C . ASP A 1 21 ? 8.199 19.044 1.592 1.00 0.00 21 ASP A C 19
ATOM 34048 O O . ASP A 1 21 ? 7.429 18.764 0.680 1.00 0.00 21 ASP A O 19
ATOM 34057 N N . GLU A 1 22 ? 8.303 20.264 2.092 1.00 0.00 22 GLU A N 19
ATOM 34058 C CA . GLU A 1 22 ? 7.513 21.376 1.596 1.00 0.00 22 GLU A CA 19
ATOM 34059 C C . GLU A 1 22 ? 8.428 22.516 1.172 1.00 0.00 22 GLU A C 19
ATOM 34060 O O . GLU A 1 22 ? 8.023 23.680 1.149 1.00 0.00 22 GLU A O 19
ATOM 34072 N N . GLU A 1 23 ? 9.661 22.163 0.830 1.00 0.00 23 GLU A N 19
ATOM 34073 C CA . GLU A 1 23 ? 10.681 23.145 0.497 1.00 0.00 23 GLU A CA 19
ATOM 34074 C C . GLU A 1 23 ? 10.347 23.886 -0.798 1.00 0.00 23 GLU A C 19
ATOM 34075 O O . GLU A 1 23 ? 9.950 25.052 -0.771 1.00 0.00 23 GLU A O 19
ATOM 34087 N N . ARG A 1 24 ? 10.506 23.211 -1.929 1.00 0.00 24 ARG A N 19
ATOM 34088 C CA . ARG A 1 24 ? 10.296 23.852 -3.222 1.00 0.00 24 ARG A CA 19
ATOM 34089 C C . ARG A 1 24 ? 9.693 22.904 -4.248 1.00 0.00 24 ARG A C 19
ATOM 34090 O O . ARG A 1 24 ? 9.628 23.228 -5.432 1.00 0.00 24 ARG A O 19
ATOM 34111 N N . TYR A 1 25 ? 9.236 21.748 -3.803 1.00 0.00 25 TYR A N 19
ATOM 34112 C CA . TYR A 1 25 ? 8.642 20.779 -4.708 1.00 0.00 25 TYR A CA 19
ATOM 34113 C C . TYR A 1 25 ? 7.289 20.333 -4.192 1.00 0.00 25 TYR A C 19
ATOM 34114 O O . TYR A 1 25 ? 7.042 20.361 -2.987 1.00 0.00 25 TYR A O 19
ATOM 34132 N N . ASP A 1 26 ? 6.410 19.961 -5.109 1.00 0.00 26 ASP A N 19
ATOM 34133 C CA . ASP A 1 26 ? 5.115 19.400 -4.753 1.00 0.00 26 ASP A CA 19
ATOM 34134 C C . ASP A 1 26 ? 4.741 18.318 -5.760 1.00 0.00 26 ASP A C 19
ATOM 34135 O O . ASP A 1 26 ? 5.315 18.257 -6.852 1.00 0.00 26 ASP A O 19
ATOM 34144 N N . ILE A 1 27 ? 3.796 17.469 -5.394 1.00 0.00 27 ILE A N 19
ATOM 34145 C CA . ILE A 1 27 ? 3.445 16.315 -6.210 1.00 0.00 27 ILE A CA 19
ATOM 34146 C C . ILE A 1 27 ? 2.522 16.704 -7.359 1.00 0.00 27 ILE A C 19
ATOM 34147 O O . ILE A 1 27 ? 1.415 17.192 -7.145 1.00 0.00 27 ILE A O 19
ATOM 34163 N N . VAL A 1 28 ? 2.993 16.488 -8.576 1.00 0.00 28 VAL A N 19
ATOM 34164 C CA . VAL A 1 28 ? 2.181 16.715 -9.764 1.00 0.00 28 VAL A CA 19
ATOM 34165 C C . VAL A 1 28 ? 1.415 15.445 -10.124 1.00 0.00 28 VAL A C 19
ATOM 34166 O O . VAL A 1 28 ? 0.225 15.487 -10.438 1.00 0.00 28 VAL A O 19
ATOM 34179 N N . GLU A 1 29 ? 2.104 14.316 -10.060 1.00 0.00 29 GLU A N 19
ATOM 34180 C CA . GLU A 1 29 ? 1.489 13.024 -10.319 1.00 0.00 29 GLU A CA 19
ATOM 34181 C C . GLU A 1 29 ? 2.197 11.949 -9.505 1.00 0.00 29 GLU A C 19
ATOM 34182 O O . GLU A 1 29 ? 3.355 12.126 -9.115 1.00 0.00 29 GLU A O 19
ATOM 34194 N N . GLN A 1 30 ? 1.506 10.846 -9.257 1.00 0.00 30 GLN A N 19
ATOM 34195 C CA . GLN A 1 30 ? 2.026 9.786 -8.399 1.00 0.00 30 GLN A CA 19
ATOM 34196 C C . GLN A 1 30 ? 1.273 8.483 -8.654 1.00 0.00 30 GLN A C 19
ATOM 34197 O O . GLN A 1 30 ? 0.452 8.405 -9.567 1.00 0.00 30 GLN A O 19
ATOM 34211 N N . THR A 1 31 ? 1.557 7.464 -7.857 1.00 0.00 31 THR A N 19
ATOM 34212 C CA . THR A 1 31 ? 0.752 6.257 -7.863 1.00 0.00 31 THR A CA 19
ATOM 34213 C C . THR A 1 31 ? -0.008 6.175 -6.539 1.00 0.00 31 THR A C 19
ATOM 34214 O O . THR A 1 31 ? 0.483 5.645 -5.544 1.00 0.00 31 THR A O 19
ATOM 34225 N N . GLU A 1 32 ? -1.206 6.742 -6.539 1.00 0.00 32 GLU A N 19
ATOM 34226 C CA . GLU A 1 32 ? -1.952 6.986 -5.311 1.00 0.00 32 GLU A CA 19
ATOM 34227 C C . GLU A 1 32 ? -2.277 5.699 -4.568 1.00 0.00 32 GLU A C 19
ATOM 34228 O O . GLU A 1 32 ? -2.205 5.652 -3.342 1.00 0.00 32 GLU A O 19
ATOM 34240 N N . THR A 1 33 ? -2.623 4.659 -5.302 1.00 0.00 33 THR A N 19
ATOM 34241 C CA . THR A 1 33 ? -3.017 3.408 -4.682 1.00 0.00 33 THR A CA 19
ATOM 34242 C C . THR A 1 33 ? -2.255 2.226 -5.264 1.00 0.00 33 THR A C 19
ATOM 34243 O O . THR A 1 33 ? -1.920 2.202 -6.450 1.00 0.00 33 THR A O 19
ATOM 34254 N N . VAL A 1 34 ? -1.978 1.251 -4.411 1.00 0.00 34 VAL A N 19
ATOM 34255 C CA . VAL A 1 34 ? -1.299 0.033 -4.823 1.00 0.00 34 VAL A CA 19
ATOM 34256 C C . VAL A 1 34 ? -1.994 -1.190 -4.257 1.00 0.00 34 VAL A C 19
ATOM 34257 O O . VAL A 1 34 ? -2.567 -1.141 -3.171 1.00 0.00 34 VAL A O 19
ATOM 34270 N N . GLN A 1 35 ? -1.946 -2.282 -4.999 1.00 0.00 35 GLN A N 19
ATOM 34271 C CA . GLN A 1 35 ? -2.514 -3.536 -4.541 1.00 0.00 35 GLN A CA 19
ATOM 34272 C C . GLN A 1 35 ? -1.436 -4.406 -3.924 1.00 0.00 35 GLN A C 19
ATOM 34273 O O . GLN A 1 35 ? -0.373 -4.620 -4.524 1.00 0.00 35 GLN A O 19
ATOM 34287 N N . VAL A 1 36 ? -1.714 -4.881 -2.720 1.00 0.00 36 VAL A N 19
ATOM 34288 C CA . VAL A 1 36 ? -0.777 -5.712 -1.975 1.00 0.00 36 VAL A CA 19
ATOM 34289 C C . VAL A 1 36 ? -1.443 -7.021 -1.565 1.00 0.00 36 VAL A C 19
ATOM 34290 O O . VAL A 1 36 ? -2.462 -7.024 -0.872 1.00 0.00 36 VAL A O 19
ATOM 34303 N N . ASP A 1 37 ? -0.868 -8.127 -2.002 1.00 0.00 37 ASP A N 19
ATOM 34304 C CA . ASP A 1 37 ? -1.378 -9.446 -1.662 1.00 0.00 37 ASP A CA 19
ATOM 34305 C C . ASP A 1 37 ? -0.261 -10.286 -1.061 1.00 0.00 37 ASP A C 19
ATOM 34306 O O . ASP A 1 37 ? 0.886 -10.214 -1.503 1.00 0.00 37 ASP A O 19
ATOM 34315 N N . LEU A 1 38 ? -0.587 -11.066 -0.051 1.00 0.00 38 LEU A N 19
ATOM 34316 C CA . LEU A 1 38 ? 0.408 -11.860 0.651 1.00 0.00 38 LEU A CA 19
ATOM 34317 C C . LEU A 1 38 ? 0.135 -13.350 0.491 1.00 0.00 38 LEU A C 19
ATOM 34318 O O . LEU A 1 38 ? -1.020 -13.776 0.425 1.00 0.00 38 LEU A O 19
ATOM 34334 N N . GLU A 1 39 ? 1.199 -14.133 0.415 1.00 0.00 39 GLU A N 19
ATOM 34335 C CA . GLU A 1 39 ? 1.080 -15.581 0.402 1.00 0.00 39 GLU A CA 19
ATOM 34336 C C . GLU A 1 39 ? 1.855 -16.187 1.555 1.00 0.00 39 GLU A C 19
ATOM 34337 O O . GLU A 1 39 ? 2.801 -15.586 2.070 1.00 0.00 39 GLU A O 19
ATOM 34349 N N . GLY A 1 40 ? 1.448 -17.374 1.952 1.00 0.00 40 GLY A N 19
ATOM 34350 C CA . GLY A 1 40 ? 2.127 -18.074 3.024 1.00 0.00 40 GLY A CA 19
ATOM 34351 C C . GLY A 1 40 ? 1.169 -18.828 3.920 1.00 0.00 40 GLY A C 19
ATOM 34352 O O . GLY A 1 40 ? 0.037 -19.102 3.526 1.00 0.00 40 GLY A O 19
ATOM 34356 N N . PRO A 1 41 ? 1.603 -19.191 5.131 1.00 0.00 41 PRO A N 19
ATOM 34357 C CA . PRO A 1 41 ? 0.778 -19.930 6.089 1.00 0.00 41 PRO A CA 19
ATOM 34358 C C . PRO A 1 41 ? -0.438 -19.126 6.535 1.00 0.00 41 PRO A C 19
ATOM 34359 O O . PRO A 1 41 ? -0.303 -18.024 7.073 1.00 0.00 41 PRO A O 19
ATOM 34370 N N . ARG A 1 42 ? -1.623 -19.687 6.315 1.00 0.00 42 ARG A N 19
ATOM 34371 C CA . ARG A 1 42 ? -2.870 -19.021 6.675 1.00 0.00 42 ARG A CA 19
ATOM 34372 C C . ARG A 1 42 ? -2.948 -18.754 8.172 1.00 0.00 42 ARG A C 19
ATOM 34373 O O . ARG A 1 42 ? -3.594 -17.798 8.598 1.00 0.00 42 ARG A O 19
ATOM 34394 N N . GLY A 1 43 ? -2.300 -19.598 8.965 1.00 0.00 43 GLY A N 19
ATOM 34395 C CA . GLY A 1 43 ? -2.245 -19.369 10.396 1.00 0.00 43 GLY A CA 19
ATOM 34396 C C . GLY A 1 43 ? -1.700 -17.992 10.733 1.00 0.00 43 GLY A C 19
ATOM 34397 O O . GLY A 1 43 ? -2.304 -17.251 11.511 1.00 0.00 43 GLY A O 19
ATOM 34401 N N . VAL A 1 44 ? -0.572 -17.639 10.122 1.00 0.00 44 VAL A N 19
ATOM 34402 C CA . VAL A 1 44 ? 0.030 -16.324 10.324 1.00 0.00 44 VAL A CA 19
ATOM 34403 C C . VAL A 1 44 ? -0.871 -15.241 9.740 1.00 0.00 44 VAL A C 19
ATOM 34404 O O . VAL A 1 44 ? -1.090 -14.196 10.355 1.00 0.00 44 VAL A O 19
ATOM 34417 N N . LEU A 1 45 ? -1.406 -15.521 8.554 1.00 0.00 45 LEU A N 19
ATOM 34418 C CA . LEU A 1 45 ? -2.288 -14.591 7.855 1.00 0.00 45 LEU A CA 19
ATOM 34419 C C . LEU A 1 45 ? -3.490 -14.213 8.723 1.00 0.00 45 LEU A C 19
ATOM 34420 O O . LEU A 1 45 ? -3.877 -13.048 8.785 1.00 0.00 45 LEU A O 19
ATOM 34436 N N . THR A 1 46 ? -4.064 -15.202 9.403 1.00 0.00 46 THR A N 19
ATOM 34437 C CA . THR A 1 46 ? -5.246 -14.982 10.227 1.00 0.00 46 THR A CA 19
ATOM 34438 C C . THR A 1 46 ? -4.915 -14.141 11.460 1.00 0.00 46 THR A C 19
ATOM 34439 O O . THR A 1 46 ? -5.640 -13.201 11.787 1.00 0.00 46 THR A O 19
ATOM 34450 N N . VAL A 1 47 ? -3.816 -14.472 12.137 1.00 0.00 47 VAL A N 19
ATOM 34451 C CA . VAL A 1 47 ? -3.416 -13.746 13.342 1.00 0.00 47 VAL A CA 19
ATOM 34452 C C . VAL A 1 47 ? -3.162 -12.273 13.028 1.00 0.00 47 VAL A C 19
ATOM 34453 O O . VAL A 1 47 ? -3.586 -11.383 13.770 1.00 0.00 47 VAL A O 19
ATOM 34466 N N . PHE A 1 48 ? -2.486 -12.025 11.917 1.00 0.00 48 PHE A N 19
ATOM 34467 C CA . PHE A 1 48 ? -2.214 -10.667 11.471 1.00 0.00 48 PHE A CA 19
ATOM 34468 C C . PHE A 1 48 ? -3.516 -9.969 11.082 1.00 0.00 48 PHE A C 19
ATOM 34469 O O . PHE A 1 48 ? -3.689 -8.773 11.307 1.00 0.00 48 PHE A O 19
ATOM 34486 N N . ARG A 1 49 ? -4.433 -10.743 10.512 1.00 0.00 49 ARG A N 19
ATOM 34487 C CA . ARG A 1 49 ? -5.712 -10.240 10.055 1.00 0.00 49 ARG A CA 19
ATOM 34488 C C . ARG A 1 49 ? -6.585 -9.755 11.216 1.00 0.00 49 ARG A C 19
ATOM 34489 O O . ARG A 1 49 ? -7.480 -8.931 11.026 1.00 0.00 49 ARG A O 19
ATOM 34510 N N . PHE A 1 50 ? -6.336 -10.282 12.413 1.00 0.00 50 PHE A N 19
ATOM 34511 C CA . PHE A 1 50 ? -7.108 -9.907 13.589 1.00 0.00 50 PHE A CA 19
ATOM 34512 C C . PHE A 1 50 ? -6.799 -8.479 14.019 1.00 0.00 50 PHE A C 19
ATOM 34513 O O . PHE A 1 50 ? -7.664 -7.783 14.552 1.00 0.00 50 PHE A O 19
ATOM 34530 N N . ALA A 1 51 ? -5.570 -8.043 13.782 1.00 0.00 51 ALA A N 19
ATOM 34531 C CA . ALA A 1 51 ? -5.138 -6.722 14.198 1.00 0.00 51 ALA A CA 19
ATOM 34532 C C . ALA A 1 51 ? -5.545 -5.683 13.169 1.00 0.00 51 ALA A C 19
ATOM 34533 O O . ALA A 1 51 ? -5.600 -5.968 11.973 1.00 0.00 51 ALA A O 19
ATOM 34540 N N . ARG A 1 52 ? -5.863 -4.488 13.639 1.00 0.00 52 ARG A N 19
ATOM 34541 C CA . ARG A 1 52 ? -6.170 -3.384 12.758 1.00 0.00 52 ARG A CA 19
ATOM 34542 C C . ARG A 1 52 ? -4.908 -2.964 12.014 1.00 0.00 52 ARG A C 19
ATOM 34543 O O . ARG A 1 52 ? -3.798 -3.186 12.506 1.00 0.00 52 ARG A O 19
ATOM 34564 N N . PRO A 1 53 ? -5.056 -2.365 10.819 1.00 0.00 53 PRO A N 19
ATOM 34565 C CA . PRO A 1 53 ? -3.927 -1.980 9.976 1.00 0.00 53 PRO A CA 19
ATOM 34566 C C . PRO A 1 53 ? -2.819 -1.266 10.741 1.00 0.00 53 PRO A C 19
ATOM 34567 O O . PRO A 1 53 ? -3.036 -0.227 11.366 1.00 0.00 53 PRO A O 19
ATOM 34578 N N . SER A 1 54 ? -1.631 -1.843 10.675 1.00 0.00 54 SER A N 19
ATOM 34579 C CA . SER A 1 54 ? -0.453 -1.285 11.283 1.00 0.00 54 SER A CA 19
ATOM 34580 C C . SER A 1 54 ? 0.632 -1.110 10.226 1.00 0.00 54 SER A C 19
ATOM 34581 O O . SER A 1 54 ? 1.799 -0.861 10.531 1.00 0.00 54 SER A O 19
ATOM 34589 N N . TYR A 1 55 ? 0.216 -1.245 8.976 1.00 0.00 55 TYR A N 19
ATOM 34590 C CA . TYR A 1 55 ? 1.127 -1.193 7.844 1.00 0.00 55 TYR A CA 19
ATOM 34591 C C . TYR A 1 55 ? 1.023 0.140 7.121 1.00 0.00 55 TYR A C 19
ATOM 34592 O O . TYR A 1 55 ? -0.031 0.778 7.121 1.00 0.00 55 TYR A O 19
ATOM 34610 N N . GLU A 1 56 ? 2.124 0.553 6.517 1.00 0.00 56 GLU A N 19
ATOM 34611 C CA . GLU A 1 56 ? 2.194 1.830 5.832 1.00 0.00 56 GLU A CA 19
ATOM 34612 C C . GLU A 1 56 ? 3.064 1.709 4.584 1.00 0.00 56 GLU A C 19
ATOM 34613 O O . GLU A 1 56 ? 4.054 0.975 4.578 1.00 0.00 56 GLU A O 19
ATOM 34625 N N . VAL A 1 57 ? 2.691 2.419 3.531 1.00 0.00 57 VAL A N 19
ATOM 34626 C CA . VAL A 1 57 ? 3.464 2.420 2.297 1.00 0.00 57 VAL A CA 19
ATOM 34627 C C . VAL A 1 57 ? 3.896 3.845 1.975 1.00 0.00 57 VAL A C 19
ATOM 34628 O O . VAL A 1 57 ? 3.059 4.740 1.857 1.00 0.00 57 VAL A O 19
ATOM 34641 N N . PHE A 1 58 ? 5.197 4.058 1.830 1.00 0.00 58 PHE A N 19
ATOM 34642 C CA . PHE A 1 58 ? 5.715 5.395 1.607 1.00 0.00 58 PHE A CA 19
ATOM 34643 C C . PHE A 1 58 ? 7.013 5.355 0.819 1.00 0.00 58 PHE A C 19
ATOM 34644 O O . PHE A 1 58 ? 7.728 4.357 0.828 1.00 0.00 58 PHE A O 19
ATOM 34661 N N . VAL A 1 59 ? 7.306 6.446 0.130 1.00 0.00 59 VAL A N 19
ATOM 34662 C CA . VAL A 1 59 ? 8.561 6.576 -0.594 1.00 0.00 59 VAL A CA 19
ATOM 34663 C C . VAL A 1 59 ? 9.246 7.879 -0.202 1.00 0.00 59 VAL A C 19
ATOM 34664 O O . VAL A 1 59 ? 8.603 8.927 -0.111 1.00 0.00 59 VAL A O 19
ATOM 34677 N N . ASP A 1 60 ? 10.543 7.806 0.030 1.00 0.00 60 ASP A N 19
ATOM 34678 C CA . ASP A 1 60 ? 11.320 8.972 0.424 1.00 0.00 60 ASP A CA 19
ATOM 34679 C C . ASP A 1 60 ? 12.207 9.436 -0.721 1.00 0.00 60 ASP A C 19
ATOM 34680 O O . ASP A 1 60 ? 13.100 8.711 -1.168 1.00 0.00 60 ASP A O 19
ATOM 34689 N N . LEU A 1 61 ? 11.946 10.641 -1.194 1.00 0.00 61 LEU A N 19
ATOM 34690 C CA . LEU A 1 61 ? 12.704 11.230 -2.286 1.00 0.00 61 LEU A CA 19
ATOM 34691 C C . LEU A 1 61 ? 12.930 12.708 -2.003 1.00 0.00 61 LEU A C 19
ATOM 34692 O O . LEU A 1 61 ? 12.953 13.540 -2.909 1.00 0.00 61 LEU A O 19
ATOM 34708 N N . THR A 1 62 ? 13.124 13.004 -0.727 1.00 0.00 62 THR A N 19
ATOM 34709 C CA . THR A 1 62 ? 13.263 14.371 -0.243 1.00 0.00 62 THR A CA 19
ATOM 34710 C C . THR A 1 62 ? 14.461 15.102 -0.854 1.00 0.00 62 THR A C 19
ATOM 34711 O O . THR A 1 62 ? 14.455 16.328 -0.965 1.00 0.00 62 THR A O 19
ATOM 34722 N N . GLU A 1 63 ? 15.483 14.356 -1.253 1.00 0.00 63 GLU A N 19
ATOM 34723 C CA . GLU A 1 63 ? 16.686 14.958 -1.815 1.00 0.00 63 GLU A CA 19
ATOM 34724 C C . GLU A 1 63 ? 16.675 14.929 -3.338 1.00 0.00 63 GLU A C 19
ATOM 34725 O O . GLU A 1 63 ? 17.658 15.303 -3.975 1.00 0.00 63 GLU A O 19
ATOM 34737 N N . ALA A 1 64 ? 15.574 14.491 -3.924 1.00 0.00 64 ALA A N 19
ATOM 34738 C CA . ALA A 1 64 ? 15.501 14.373 -5.371 1.00 0.00 64 ALA A CA 19
ATOM 34739 C C . ALA A 1 64 ? 15.104 15.696 -6.012 1.00 0.00 64 ALA A C 19
ATOM 34740 O O . ALA A 1 64 ? 13.977 16.164 -5.856 1.00 0.00 64 ALA A O 19
ATOM 34747 N N . GLY A 1 65 ? 16.039 16.282 -6.747 1.00 0.00 65 GLY A N 19
ATOM 34748 C CA . GLY A 1 65 ? 15.774 17.511 -7.463 1.00 0.00 65 GLY A CA 19
ATOM 34749 C C . GLY A 1 65 ? 15.994 17.328 -8.941 1.00 0.00 65 GLY A C 19
ATOM 34750 O O . GLY A 1 65 ? 17.099 17.531 -9.449 1.00 0.00 65 GLY A O 19
ATOM 34754 N N . GLU A 1 66 ? 14.940 16.937 -9.623 1.00 0.00 66 GLU A N 19
ATOM 34755 C CA . GLU A 1 66 ? 15.013 16.578 -11.029 1.00 0.00 66 GLU A CA 19
ATOM 34756 C C . GLU A 1 66 ? 13.606 16.593 -11.614 1.00 0.00 66 GLU A C 19
ATOM 34757 O O . GLU A 1 66 ? 12.676 17.087 -10.974 1.00 0.00 66 GLU A O 19
ATOM 34769 N N . GLY A 1 67 ? 13.450 16.055 -12.814 1.00 0.00 67 GLY A N 19
ATOM 34770 C CA . GLY A 1 67 ? 12.135 15.915 -13.397 1.00 0.00 67 GLY A CA 19
ATOM 34771 C C . GLY A 1 67 ? 11.424 14.705 -12.833 1.00 0.00 67 GLY A C 19
ATOM 34772 O O . GLY A 1 67 ? 11.563 14.395 -11.646 1.00 0.00 67 GLY A O 19
ATOM 34776 N N . SER A 1 68 ? 10.685 13.995 -13.668 1.00 0.00 68 SER A N 19
ATOM 34777 C CA . SER A 1 68 ? 9.998 12.804 -13.209 1.00 0.00 68 SER A CA 19
ATOM 34778 C C . SER A 1 68 ? 11.016 11.723 -12.910 1.00 0.00 68 SER A C 19
ATOM 34779 O O . SER A 1 68 ? 11.943 11.478 -13.684 1.00 0.00 68 SER A O 19
ATOM 34787 N N . HIS A 1 69 ? 10.841 11.096 -11.772 1.00 0.00 69 HIS A N 19
ATOM 34788 C CA . HIS A 1 69 ? 11.805 10.131 -11.276 1.00 0.00 69 HIS A CA 19
ATOM 34789 C C . HIS A 1 69 ? 11.106 8.872 -10.791 1.00 0.00 69 HIS A C 19
ATOM 34790 O O . HIS A 1 69 ? 10.072 8.945 -10.122 1.00 0.00 69 HIS A O 19
ATOM 34805 N N . THR A 1 70 ? 11.675 7.730 -11.135 1.00 0.00 70 THR A N 19
ATOM 34806 C CA . THR A 1 70 ? 11.074 6.445 -10.830 1.00 0.00 70 THR A CA 19
ATOM 34807 C C . THR A 1 70 ? 11.977 5.637 -9.894 1.00 0.00 70 THR A C 19
ATOM 34808 O O . THR A 1 70 ? 13.175 5.496 -10.147 1.00 0.00 70 THR A O 19
ATOM 34819 N N . VAL A 1 71 ? 11.405 5.128 -8.804 1.00 0.00 71 VAL A N 19
ATOM 34820 C CA . VAL A 1 71 ? 12.168 4.353 -7.823 1.00 0.00 71 VAL A CA 19
ATOM 34821 C C . VAL A 1 71 ? 11.392 3.123 -7.351 1.00 0.00 71 VAL A C 19
ATOM 34822 O O . VAL A 1 71 ? 10.198 2.975 -7.624 1.00 0.00 71 VAL A O 19
ATOM 34835 N N . ASP A 1 72 ? 12.094 2.233 -6.662 1.00 0.00 72 ASP A N 19
ATOM 34836 C CA . ASP A 1 72 ? 11.481 1.057 -6.051 1.00 0.00 72 ASP A CA 19
ATOM 34837 C C . ASP A 1 72 ? 10.684 1.468 -4.814 1.00 0.00 72 ASP A C 19
ATOM 34838 O O . ASP A 1 72 ? 11.121 2.327 -4.041 1.00 0.00 72 ASP A O 19
ATOM 34847 N N . VAL A 1 73 ? 9.517 0.867 -4.636 1.00 0.00 73 VAL A N 19
ATOM 34848 C CA . VAL A 1 73 ? 8.632 1.242 -3.542 1.00 0.00 73 VAL A CA 19
ATOM 34849 C C . VAL A 1 73 ? 8.902 0.411 -2.294 1.00 0.00 73 VAL A C 19
ATOM 34850 O O . VAL A 1 73 ? 8.703 -0.805 -2.280 1.00 0.00 73 VAL A O 19
ATOM 34863 N N . GLU A 1 74 ? 9.336 1.087 -1.242 1.00 0.00 74 GLU A N 19
ATOM 34864 C CA . GLU A 1 74 ? 9.598 0.440 0.031 1.00 0.00 74 GLU A CA 19
ATOM 34865 C C . GLU A 1 74 ? 8.350 0.489 0.913 1.00 0.00 74 GLU A C 19
ATOM 34866 O O . GLU A 1 74 ? 7.513 1.380 0.769 1.00 0.00 74 GLU A O 19
ATOM 34878 N N . HIS A 1 75 ? 8.212 -0.486 1.802 1.00 0.00 75 HIS A N 19
ATOM 34879 C CA . HIS A 1 75 ? 7.001 -0.621 2.607 1.00 0.00 75 HIS A CA 19
ATOM 34880 C C . HIS A 1 75 ? 7.335 -0.845 4.077 1.00 0.00 75 HIS A C 19
ATOM 34881 O O . HIS A 1 75 ? 8.372 -1.422 4.400 1.00 0.00 75 HIS A O 19
ATOM 34896 N N . ARG A 1 76 ? 6.443 -0.398 4.952 1.00 0.00 76 ARG A N 19
ATOM 34897 C CA . ARG A 1 76 ? 6.646 -0.507 6.391 1.00 0.00 76 ARG A CA 19
ATOM 34898 C C . ARG A 1 76 ? 5.446 -1.188 7.047 1.00 0.00 76 ARG A C 19
ATOM 34899 O O . ARG A 1 76 ? 4.356 -1.236 6.474 1.00 0.00 76 ARG A O 19
ATOM 34920 N N . GLY A 1 77 ? 5.649 -1.723 8.239 1.00 0.00 77 GLY A N 19
ATOM 34921 C CA . GLY A 1 77 ? 4.560 -2.335 8.967 1.00 0.00 77 GLY A CA 19
ATOM 34922 C C . GLY A 1 77 ? 4.720 -3.831 9.078 1.00 0.00 77 GLY A C 19
ATOM 34923 O O . GLY A 1 77 ? 5.259 -4.331 10.066 1.00 0.00 77 GLY A O 19
ATOM 34927 N N . PHE A 1 78 ? 4.252 -4.546 8.064 1.00 0.00 78 PHE A N 19
ATOM 34928 C CA . PHE A 1 78 ? 4.380 -5.994 8.031 1.00 0.00 78 PHE A CA 19
ATOM 34929 C C . PHE A 1 78 ? 5.798 -6.388 7.621 1.00 0.00 78 PHE A C 19
ATOM 34930 O O . PHE A 1 78 ? 6.427 -5.711 6.801 1.00 0.00 78 PHE A O 19
ATOM 34947 N N . PRO A 1 79 ? 6.326 -7.473 8.201 1.00 0.00 79 PRO A N 19
ATOM 34948 C CA . PRO A 1 79 ? 7.660 -7.966 7.883 1.00 0.00 79 PRO A CA 19
ATOM 34949 C C . PRO A 1 79 ? 7.663 -8.875 6.657 1.00 0.00 79 PRO A C 19
ATOM 34950 O O . PRO A 1 79 ? 6.616 -9.374 6.236 1.00 0.00 79 PRO A O 19
ATOM 34961 N N . GLY A 1 80 ? 8.845 -9.109 6.103 1.00 0.00 80 GLY A N 19
ATOM 34962 C CA . GLY A 1 80 ? 8.965 -9.958 4.933 1.00 0.00 80 GLY A CA 19
ATOM 34963 C C . GLY A 1 80 ? 8.999 -11.432 5.286 1.00 0.00 80 GLY A C 19
ATOM 34964 O O . GLY A 1 80 ? 9.777 -12.201 4.714 1.00 0.00 80 GLY A O 19
ATOM 34968 N N . ASP A 1 81 ? 8.153 -11.825 6.228 1.00 0.00 81 ASP A N 19
ATOM 34969 C CA . ASP A 1 81 ? 8.054 -13.218 6.648 1.00 0.00 81 ASP A CA 19
ATOM 34970 C C . ASP A 1 81 ? 7.223 -13.994 5.637 1.00 0.00 81 ASP A C 19
ATOM 34971 O O . ASP A 1 81 ? 7.511 -15.148 5.315 1.00 0.00 81 ASP A O 19
ATOM 34980 N N . LEU A 1 82 ? 6.198 -13.328 5.135 1.00 0.00 82 LEU A N 19
ATOM 34981 C CA . LEU A 1 82 ? 5.298 -13.908 4.158 1.00 0.00 82 LEU A CA 19
ATOM 34982 C C . LEU A 1 82 ? 5.734 -13.493 2.759 1.00 0.00 82 LEU A C 19
ATOM 34983 O O . LEU A 1 82 ? 6.656 -12.690 2.606 1.00 0.00 82 LEU A O 19
ATOM 34999 N N . ALA A 1 83 ? 5.081 -14.027 1.741 1.00 0.00 83 ALA A N 19
ATOM 35000 C CA . ALA A 1 83 ? 5.376 -13.636 0.372 1.00 0.00 83 ALA A CA 19
ATOM 35001 C C . ALA A 1 83 ? 4.673 -12.328 0.057 1.00 0.00 83 ALA A C 19
ATOM 35002 O O . ALA A 1 83 ? 3.443 -12.268 0.011 1.00 0.00 83 ALA A O 19
ATOM 35009 N N . VAL A 1 84 ? 5.460 -11.286 -0.146 1.00 0.00 84 VAL A N 19
ATOM 35010 C CA . VAL A 1 84 ? 4.924 -9.948 -0.325 1.00 0.00 84 VAL A CA 19
ATOM 35011 C C . VAL A 1 84 ? 4.741 -9.629 -1.799 1.00 0.00 84 VAL A C 19
ATOM 35012 O O . VAL A 1 84 ? 5.710 -9.566 -2.559 1.00 0.00 84 VAL A O 19
ATOM 35025 N N . THR A 1 85 ? 3.497 -9.433 -2.200 1.00 0.00 85 THR A N 19
ATOM 35026 C CA . THR A 1 85 ? 3.202 -9.087 -3.570 1.00 0.00 85 THR A CA 19
ATOM 35027 C C . THR A 1 85 ? 2.594 -7.699 -3.643 1.00 0.00 85 THR A C 19
ATOM 35028 O O . THR A 1 85 ? 1.581 -7.409 -3.014 1.00 0.00 85 THR A O 19
ATOM 35039 N N . VAL A 1 86 ? 3.241 -6.858 -4.404 1.00 0.00 86 VAL A N 19
ATOM 35040 C CA . VAL A 1 86 ? 2.781 -5.513 -4.678 1.00 0.00 86 VAL A CA 19
ATOM 35041 C C . VAL A 1 86 ? 2.834 -5.333 -6.158 1.00 0.00 86 VAL A C 19
ATOM 35042 O O . VAL A 1 86 ? 3.660 -5.986 -6.798 1.00 0.00 86 VAL A O 19
ATOM 35055 N N . GLU A 1 87 ? 2.010 -4.485 -6.745 1.00 0.00 87 GLU A N 19
ATOM 35056 C CA . GLU A 1 87 ? 2.460 -3.995 -8.014 1.00 0.00 87 GLU A CA 19
ATOM 35057 C C . GLU A 1 87 ? 2.102 -2.574 -8.369 1.00 0.00 87 GLU A C 19
ATOM 35058 O O . GLU A 1 87 ? 1.012 -2.247 -8.848 1.00 0.00 87 GLU A O 19
ATOM 35070 N N . PRO A 1 88 ? 3.066 -1.722 -8.065 1.00 0.00 88 PRO A N 19
ATOM 35071 C CA . PRO A 1 88 ? 3.913 -1.083 -9.015 1.00 0.00 88 PRO A CA 19
ATOM 35072 C C . PRO A 1 88 ? 5.309 -1.640 -8.750 1.00 0.00 88 PRO A C 19
ATOM 35073 O O . PRO A 1 88 ? 5.795 -1.618 -7.616 1.00 0.00 88 PRO A O 19
ATOM 35084 N N . ARG A 1 89 ? 5.979 -2.118 -9.741 1.00 0.00 89 ARG A N 19
ATOM 35085 C CA . ARG A 1 89 ? 7.225 -2.807 -9.451 1.00 0.00 89 ARG A CA 19
ATOM 35086 C C . ARG A 1 89 ? 8.356 -1.785 -9.459 1.00 0.00 89 ARG A C 19
ATOM 35087 O O . ARG A 1 89 ? 9.457 -2.020 -8.962 1.00 0.00 89 ARG A O 19
ATOM 35108 N N . MET A 1 90 ? 8.039 -0.647 -10.049 1.00 0.00 90 MET A N 19
ATOM 35109 C CA . MET A 1 90 ? 8.859 0.544 -9.988 1.00 0.00 90 MET A CA 19
ATOM 35110 C C . MET A 1 90 ? 7.923 1.732 -10.179 1.00 0.00 90 MET A C 19
ATOM 35111 O O . MET A 1 90 ? 7.168 1.772 -11.152 1.00 0.00 90 MET A O 19
ATOM 35125 N N . ALA A 1 91 ? 7.939 2.687 -9.262 1.00 0.00 91 ALA A N 19
ATOM 35126 C CA . ALA A 1 91 ? 6.921 3.730 -9.266 1.00 0.00 91 ALA A CA 19
ATOM 35127 C C . ALA A 1 91 ? 7.521 5.112 -9.440 1.00 0.00 91 ALA A C 19
ATOM 35128 O O . ALA A 1 91 ? 8.610 5.405 -8.946 1.00 0.00 91 ALA A O 19
ATOM 35135 N N . ARG A 1 92 ? 6.792 5.956 -10.156 1.00 0.00 92 ARG A N 19
ATOM 35136 C CA . ARG A 1 92 ? 7.237 7.303 -10.449 1.00 0.00 92 ARG A CA 19
ATOM 35137 C C . ARG A 1 92 ? 6.428 8.314 -9.651 1.00 0.00 92 ARG A C 19
ATOM 35138 O O . ARG A 1 92 ? 5.241 8.112 -9.388 1.00 0.00 92 ARG A O 19
ATOM 35159 N N . VAL A 1 93 ? 7.084 9.386 -9.255 1.00 0.00 93 VAL A N 19
ATOM 35160 C CA . VAL A 1 93 ? 6.406 10.518 -8.655 1.00 0.00 93 VAL A CA 19
ATOM 35161 C C . VAL A 1 93 ? 6.989 11.806 -9.225 1.00 0.00 93 VAL A C 19
ATOM 35162 O O . VAL A 1 93 ? 8.212 11.962 -9.306 1.00 0.00 93 VAL A O 19
ATOM 35175 N N . GLN A 1 94 ? 6.121 12.707 -9.648 1.00 0.00 94 GLN A N 19
ATOM 35176 C CA . GLN A 1 94 ? 6.560 13.937 -10.281 1.00 0.00 94 GLN A CA 19
ATOM 35177 C C . GLN A 1 94 ? 6.561 15.081 -9.285 1.00 0.00 94 GLN A C 19
ATOM 35178 O O . GLN A 1 94 ? 5.536 15.400 -8.686 1.00 0.00 94 GLN A O 19
ATOM 35192 N N . LEU A 1 95 ? 7.726 15.681 -9.110 1.00 0.00 95 LEU A N 19
ATOM 35193 C CA . LEU A 1 95 ? 7.872 16.824 -8.231 1.00 0.00 95 LEU A CA 19
ATOM 35194 C C . LEU A 1 95 ? 8.225 18.045 -9.058 1.00 0.00 95 LEU A C 19
ATOM 35195 O O . LEU A 1 95 ? 9.192 18.030 -9.818 1.00 0.00 95 LEU A O 19
ATOM 35211 N N . GLU A 1 96 ? 7.431 19.086 -8.919 1.00 0.00 96 GLU A N 19
ATOM 35212 C CA . GLU A 1 96 ? 7.620 20.303 -9.686 1.00 0.00 96 GLU A CA 19
ATOM 35213 C C . GLU A 1 96 ? 7.289 21.492 -8.804 1.00 0.00 96 GLU A C 19
ATOM 35214 O O . GLU A 1 96 ? 6.445 21.379 -7.912 1.00 0.00 96 GLU A O 19
ATOM 35226 N N . GLU A 1 97 ? 8.003 22.589 -9.001 1.00 0.00 97 GLU A N 19
ATOM 35227 C CA . GLU A 1 97 ? 7.756 23.820 -8.261 1.00 0.00 97 GLU A CA 19
ATOM 35228 C C . GLU A 1 97 ? 6.310 24.267 -8.473 1.00 0.00 97 GLU A C 19
ATOM 35229 O O . GLU A 1 97 ? 5.987 24.948 -9.450 1.00 0.00 97 GLU A O 19
ATOM 35241 N N . ARG A 1 98 ? 5.442 23.860 -7.559 1.00 0.00 98 ARG A N 19
ATOM 35242 C CA . ARG A 1 98 ? 4.008 24.019 -7.727 1.00 0.00 98 ARG A CA 19
ATOM 35243 C C . ARG A 1 98 ? 3.325 23.851 -6.377 1.00 0.00 98 ARG A C 19
ATOM 35244 O O . ARG A 1 98 ? 3.990 23.599 -5.370 1.00 0.00 98 ARG A O 19
ATOM 35265 N N . GLN A 1 99 ? 2.011 24.008 -6.354 1.00 0.00 99 GLN A N 19
ATOM 35266 C CA . GLN A 1 99 ? 1.231 23.650 -5.189 1.00 0.00 99 GLN A CA 19
ATOM 35267 C C . GLN A 1 99 ? -0.112 23.071 -5.621 1.00 0.00 99 GLN A C 19
ATOM 35268 O O . GLN A 1 99 ? -0.884 23.725 -6.325 1.00 0.00 99 GLN A O 19
ATOM 35282 N N . THR A 1 100 ? -0.370 21.840 -5.222 1.00 0.00 100 THR A N 19
ATOM 35283 C CA . THR A 1 100 ? -1.615 21.172 -5.544 1.00 0.00 100 THR A CA 19
ATOM 35284 C C . THR A 1 100 ? -2.490 21.056 -4.290 1.00 0.00 100 THR A C 19
ATOM 35285 O O . THR A 1 100 ? -2.221 21.709 -3.277 1.00 0.00 100 THR A O 19
ATOM 35296 N N . VAL A 1 101 ? -3.539 20.246 -4.362 1.00 0.00 101 VAL A N 19
ATOM 35297 C CA . VAL A 1 101 ? -4.409 20.031 -3.219 1.00 0.00 101 VAL A CA 19
ATOM 35298 C C . VAL A 1 101 ? -3.747 19.074 -2.234 1.00 0.00 101 VAL A C 19
ATOM 35299 O O . VAL A 1 101 ? -3.817 17.856 -2.390 1.00 0.00 101 VAL A O 19
ATOM 35312 N N . SER A 1 102 ? -3.073 19.636 -1.242 1.00 0.00 102 SER A N 19
ATOM 35313 C CA . SER A 1 102 ? -2.406 18.838 -0.231 1.00 0.00 102 SER A CA 19
ATOM 35314 C C . SER A 1 102 ? -3.429 18.289 0.758 1.00 0.00 102 SER A C 19
ATOM 35315 O O . SER A 1 102 ? -4.056 19.042 1.505 1.00 0.00 102 SER A O 19
ATOM 35323 N N . VAL A 1 103 ? -3.617 16.978 0.729 1.00 0.00 103 VAL A N 19
ATOM 35324 C CA . VAL A 1 103 ? -4.569 16.318 1.609 1.00 0.00 103 VAL A CA 19
ATOM 35325 C C . VAL A 1 103 ? -3.855 15.742 2.827 1.00 0.00 103 VAL A C 19
ATOM 35326 O O . VAL A 1 103 ? -3.007 14.855 2.697 1.00 0.00 103 VAL A O 19
ATOM 35339 N N . PRO A 1 104 ? -4.169 16.260 4.022 1.00 0.00 104 PRO A N 19
ATOM 35340 C CA . PRO A 1 104 ? -3.590 15.776 5.274 1.00 0.00 104 PRO A CA 19
ATOM 35341 C C . PRO A 1 104 ? -4.111 14.390 5.640 1.00 0.00 104 PRO A C 19
ATOM 35342 O O . PRO A 1 104 ? -5.255 14.236 6.077 1.00 0.00 104 PRO A O 19
ATOM 35353 N N . VAL A 1 105 ? -3.279 13.383 5.436 1.00 0.00 105 VAL A N 19
ATOM 35354 C CA . VAL A 1 105 ? -3.643 12.018 5.768 1.00 0.00 105 VAL A CA 19
ATOM 35355 C C . VAL A 1 105 ? -2.804 11.523 6.943 1.00 0.00 105 VAL A C 19
ATOM 35356 O O . VAL A 1 105 ? -1.581 11.391 6.848 1.00 0.00 105 VAL A O 19
ATOM 35369 N N . THR A 1 106 ? -3.463 11.289 8.068 1.00 0.00 106 THR A N 19
ATOM 35370 C CA . THR A 1 106 ? -2.774 10.853 9.262 1.00 0.00 106 THR A CA 19
ATOM 35371 C C . THR A 1 106 ? -3.750 10.271 10.281 1.00 0.00 106 THR A C 19
ATOM 35372 O O . THR A 1 106 ? -4.914 10.679 10.357 1.00 0.00 106 THR A O 19
ATOM 35383 N N . VAL A 1 107 ? -3.269 9.296 11.042 1.00 0.00 107 VAL A N 19
ATOM 35384 C CA . VAL A 1 107 ? -4.025 8.711 12.138 1.00 0.00 107 VAL A CA 19
ATOM 35385 C C . VAL A 1 107 ? -3.113 8.565 13.348 1.00 0.00 107 VAL A C 19
ATOM 35386 O O . VAL A 1 107 ? -1.921 8.288 13.200 1.00 0.00 107 VAL A O 19
ATOM 35399 N N . GLU A 1 108 ? -3.653 8.760 14.538 1.00 0.00 108 GLU A N 19
ATOM 35400 C CA . GLU A 1 108 ? -2.840 8.695 15.740 1.00 0.00 108 GLU A CA 19
ATOM 35401 C C . GLU A 1 108 ? -2.814 7.277 16.296 1.00 0.00 108 GLU A C 19
ATOM 35402 O O . GLU A 1 108 ? -3.840 6.717 16.691 1.00 0.00 108 GLU A O 19
ATOM 35414 N N . MET A 1 109 ? -1.629 6.686 16.285 1.00 0.00 109 MET A N 19
ATOM 35415 C CA . MET A 1 109 ? -1.437 5.338 16.788 1.00 0.00 109 MET A CA 19
ATOM 35416 C C . MET A 1 109 ? -0.863 5.380 18.196 1.00 0.00 109 MET A C 19
ATOM 35417 O O . MET A 1 109 ? 0.319 5.670 18.387 1.00 0.00 109 MET A O 19
ATOM 35431 N N . ILE A 1 110 ? -1.706 5.115 19.178 1.00 0.00 110 ILE A N 19
ATOM 35432 C CA . ILE A 1 110 ? -1.269 5.095 20.559 1.00 0.00 110 ILE A CA 19
ATOM 35433 C C . ILE A 1 110 ? -1.566 3.737 21.193 1.00 0.00 110 ILE A C 19
ATOM 35434 O O . ILE A 1 110 ? -2.661 3.191 21.050 1.00 0.00 110 ILE A O 19
ATOM 35450 N N . ASN A 1 111 ? -0.564 3.177 21.849 1.00 0.00 111 ASN A N 19
ATOM 35451 C CA . ASN A 1 111 ? -0.704 1.905 22.538 1.00 0.00 111 ASN A CA 19
ATOM 35452 C C . ASN A 1 111 ? 0.283 1.847 23.691 1.00 0.00 111 ASN A C 19
ATOM 35453 O O . ASN A 1 111 ? 1.454 2.198 23.532 1.00 0.00 111 ASN A O 19
ATOM 35464 N N . LEU A 1 112 ? -0.198 1.441 24.853 1.00 0.00 112 LEU A N 19
ATOM 35465 C CA . LEU A 1 112 ? 0.648 1.345 26.034 1.00 0.00 112 LEU A CA 19
ATOM 35466 C C . LEU A 1 112 ? 0.923 -0.112 26.401 1.00 0.00 112 LEU A C 19
ATOM 35467 O O . LEU A 1 112 ? 1.663 -0.387 27.347 1.00 0.00 112 LEU A O 19
ATOM 35483 N N . GLU A 1 113 ? 0.329 -1.034 25.636 1.00 0.00 113 GLU A N 19
ATOM 35484 C CA . GLU A 1 113 ? 0.522 -2.470 25.840 1.00 0.00 113 GLU A CA 19
ATOM 35485 C C . GLU A 1 113 ? 0.198 -2.891 27.273 1.00 0.00 113 GLU A C 19
ATOM 35486 O O . GLU A 1 113 ? -0.579 -2.241 27.971 1.00 0.00 113 GLU A O 19
ATOM 35498 N N . HIS A 1 114 ? 0.763 -4.007 27.693 1.00 0.00 114 HIS A N 19
ATOM 35499 C CA . HIS A 1 114 ? 0.557 -4.493 29.043 1.00 0.00 114 HIS A CA 19
ATOM 35500 C C . HIS A 1 114 ? 1.795 -4.209 29.879 1.00 0.00 114 HIS A C 19
ATOM 35501 O O . HIS A 1 114 ? 2.921 -4.418 29.426 1.00 0.00 114 HIS A O 19
ATOM 35516 N N . HIS A 1 115 ? 1.585 -3.721 31.091 1.00 0.00 115 HIS A N 19
ATOM 35517 C CA . HIS A 1 115 ? 2.692 -3.337 31.959 1.00 0.00 115 HIS A CA 19
ATOM 35518 C C . HIS A 1 115 ? 3.488 -4.560 32.393 1.00 0.00 115 HIS A C 19
ATOM 35519 O O . HIS A 1 115 ? 2.945 -5.663 32.476 1.00 0.00 115 HIS A O 19
ATOM 35534 N N . HIS A 1 116 ? 4.786 -4.348 32.634 1.00 0.00 116 HIS A N 19
ATOM 35535 C CA . HIS A 1 116 ? 5.713 -5.412 33.037 1.00 0.00 116 HIS A CA 19
ATOM 35536 C C . HIS A 1 116 ? 6.048 -6.297 31.832 1.00 0.00 116 HIS A C 19
ATOM 35537 O O . HIS A 1 116 ? 6.732 -7.313 31.948 1.00 0.00 116 HIS A O 19
ATOM 35552 N N . HIS A 1 117 ? 5.565 -5.880 30.670 1.00 0.00 117 HIS A N 19
ATOM 35553 C CA . HIS A 1 117 ? 5.890 -6.530 29.412 1.00 0.00 117 HIS A CA 19
ATOM 35554 C C . HIS A 1 117 ? 6.638 -5.541 28.525 1.00 0.00 117 HIS A C 19
ATOM 35555 O O . HIS A 1 117 ? 6.030 -4.704 27.857 1.00 0.00 117 HIS A O 19
ATOM 35570 N N . HIS A 1 118 ? 7.957 -5.618 28.550 1.00 0.00 118 HIS A N 19
ATOM 35571 C CA . HIS A 1 118 ? 8.789 -4.674 27.828 1.00 0.00 118 HIS A CA 19
ATOM 35572 C C . HIS A 1 118 ? 10.220 -5.187 27.755 1.00 0.00 118 HIS A C 19
ATOM 35573 O O . HIS A 1 118 ? 10.718 -5.792 28.707 1.00 0.00 118 HIS A O 19
ATOM 35588 N N . HIS A 1 119 ? 10.866 -4.964 26.620 1.00 0.00 119 HIS A N 19
ATOM 35589 C CA . HIS A 1 119 ? 12.271 -5.312 26.459 1.00 0.00 119 HIS A CA 19
ATOM 35590 C C . HIS A 1 119 ? 13.129 -4.071 26.613 1.00 0.00 119 HIS A C 19
ATOM 35591 O O . HIS A 1 119 ? 13.180 -3.264 25.664 1.00 0.00 119 HIS A O 19
ATOM 35607 N N . MET A 1 1 ? -10.384 -30.157 9.857 1.00 0.00 1 MET A N 20
ATOM 35608 C CA . MET A 1 1 ? -9.428 -29.804 10.937 1.00 0.00 1 MET A CA 20
ATOM 35609 C C . MET A 1 1 ? -8.010 -29.561 10.406 1.00 0.00 1 MET A C 20
ATOM 35610 O O . MET A 1 1 ? -7.430 -28.520 10.708 1.00 0.00 1 MET A O 20
ATOM 35626 N N . PRO A 1 2 ? -7.415 -30.495 9.620 1.00 0.00 2 PRO A N 20
ATOM 35627 C CA . PRO A 1 2 ? -6.043 -30.334 9.112 1.00 0.00 2 PRO A CA 20
ATOM 35628 C C . PRO A 1 2 ? -5.824 -29.016 8.368 1.00 0.00 2 PRO A C 20
ATOM 35629 O O . PRO A 1 2 ? -5.111 -28.144 8.864 1.00 0.00 2 PRO A O 20
ATOM 35640 N N . THR A 1 3 ? -6.465 -28.882 7.197 1.00 0.00 3 THR A N 20
ATOM 35641 C CA . THR A 1 3 ? -6.348 -27.706 6.315 1.00 0.00 3 THR A CA 20
ATOM 35642 C C . THR A 1 3 ? -4.899 -27.366 5.952 1.00 0.00 3 THR A C 20
ATOM 35643 O O . THR A 1 3 ? -4.079 -27.043 6.813 1.00 0.00 3 THR A O 20
ATOM 35654 N N . PHE A 1 4 ? -4.589 -27.441 4.661 1.00 0.00 4 PHE A N 20
ATOM 35655 C CA . PHE A 1 4 ? -3.264 -27.087 4.172 1.00 0.00 4 PHE A CA 20
ATOM 35656 C C . PHE A 1 4 ? -2.938 -25.658 4.573 1.00 0.00 4 PHE A C 20
ATOM 35657 O O . PHE A 1 4 ? -3.671 -24.720 4.251 1.00 0.00 4 PHE A O 20
ATOM 35674 N N . ASP A 1 5 ? -1.824 -25.508 5.264 1.00 0.00 5 ASP A N 20
ATOM 35675 C CA . ASP A 1 5 ? -1.492 -24.248 5.931 1.00 0.00 5 ASP A CA 20
ATOM 35676 C C . ASP A 1 5 ? -0.799 -23.277 4.982 1.00 0.00 5 ASP A C 20
ATOM 35677 O O . ASP A 1 5 ? 0.307 -22.801 5.233 1.00 0.00 5 ASP A O 20
ATOM 35686 N N . HIS A 1 6 ? -1.460 -23.003 3.876 1.00 0.00 6 HIS A N 20
ATOM 35687 C CA . HIS A 1 6 ? -1.016 -21.989 2.935 1.00 0.00 6 HIS A CA 20
ATOM 35688 C C . HIS A 1 6 ? -2.225 -21.251 2.405 1.00 0.00 6 HIS A C 20
ATOM 35689 O O . HIS A 1 6 ? -3.157 -21.862 1.883 1.00 0.00 6 HIS A O 20
ATOM 35704 N N . GLY A 1 7 ? -2.233 -19.946 2.574 1.00 0.00 7 GLY A N 20
ATOM 35705 C CA . GLY A 1 7 ? -3.367 -19.163 2.150 1.00 0.00 7 GLY A CA 20
ATOM 35706 C C . GLY A 1 7 ? -2.961 -17.806 1.631 1.00 0.00 7 GLY A C 20
ATOM 35707 O O . GLY A 1 7 ? -1.769 -17.539 1.431 1.00 0.00 7 GLY A O 20
ATOM 35711 N N . ASN A 1 8 ? -3.953 -16.950 1.419 1.00 0.00 8 ASN A N 20
ATOM 35712 C CA . ASN A 1 8 ? -3.725 -15.617 0.892 1.00 0.00 8 ASN A CA 20
ATOM 35713 C C . ASN A 1 8 ? -4.474 -14.597 1.732 1.00 0.00 8 ASN A C 20
ATOM 35714 O O . ASN A 1 8 ? -5.504 -14.910 2.336 1.00 0.00 8 ASN A O 20
ATOM 35725 N N . LEU A 1 9 ? -3.959 -13.386 1.756 1.00 0.00 9 LEU A N 20
ATOM 35726 C CA . LEU A 1 9 ? -4.601 -12.288 2.453 1.00 0.00 9 LEU A CA 20
ATOM 35727 C C . LEU A 1 9 ? -4.304 -10.991 1.715 1.00 0.00 9 LEU A C 20
ATOM 35728 O O . LEU A 1 9 ? -3.146 -10.651 1.486 1.00 0.00 9 LEU A O 20
ATOM 35744 N N . SER A 1 10 ? -5.345 -10.275 1.339 1.00 0.00 10 SER A N 20
ATOM 35745 C CA . SER A 1 10 ? -5.182 -9.080 0.532 1.00 0.00 10 SER A CA 20
ATOM 35746 C C . SER A 1 10 ? -5.253 -7.839 1.412 1.00 0.00 10 SER A C 20
ATOM 35747 O O . SER A 1 10 ? -6.190 -7.682 2.194 1.00 0.00 10 SER A O 20
ATOM 35755 N N . LEU A 1 11 ? -4.260 -6.967 1.292 1.00 0.00 11 LEU A N 20
ATOM 35756 C CA . LEU A 1 11 ? -4.224 -5.748 2.087 1.00 0.00 11 LEU A CA 20
ATOM 35757 C C . LEU A 1 11 ? -5.043 -4.649 1.417 1.00 0.00 11 LEU A C 20
ATOM 35758 O O . LEU A 1 11 ? -5.581 -3.765 2.085 1.00 0.00 11 LEU A O 20
ATOM 35774 N N . GLY A 1 12 ? -5.133 -4.719 0.092 1.00 0.00 12 GLY A N 20
ATOM 35775 C CA . GLY A 1 12 ? -5.934 -3.766 -0.656 1.00 0.00 12 GLY A CA 20
ATOM 35776 C C . GLY A 1 12 ? -5.083 -2.775 -1.428 1.00 0.00 12 GLY A C 20
ATOM 35777 O O . GLY A 1 12 ? -3.867 -2.956 -1.543 1.00 0.00 12 GLY A O 20
ATOM 35781 N N . GLU A 1 13 ? -5.715 -1.735 -1.964 1.00 0.00 13 GLU A N 20
ATOM 35782 C CA . GLU A 1 13 ? -4.994 -0.681 -2.664 1.00 0.00 13 GLU A CA 20
ATOM 35783 C C . GLU A 1 13 ? -4.415 0.309 -1.669 1.00 0.00 13 GLU A C 20
ATOM 35784 O O . GLU A 1 13 ? -5.154 1.001 -0.967 1.00 0.00 13 GLU A O 20
ATOM 35796 N N . LEU A 1 14 ? -3.102 0.371 -1.606 1.00 0.00 14 LEU A N 20
ATOM 35797 C CA . LEU A 1 14 ? -2.441 1.335 -0.751 1.00 0.00 14 LEU A CA 20
ATOM 35798 C C . LEU A 1 14 ? -2.040 2.556 -1.551 1.00 0.00 14 LEU A C 20
ATOM 35799 O O . LEU A 1 14 ? -1.454 2.441 -2.632 1.00 0.00 14 LEU A O 20
ATOM 35815 N N . GLU A 1 15 ? -2.378 3.720 -1.027 1.00 0.00 15 GLU A N 20
ATOM 35816 C CA . GLU A 1 15 ? -2.010 4.977 -1.651 1.00 0.00 15 GLU A CA 20
ATOM 35817 C C . GLU A 1 15 ? -0.555 5.297 -1.322 1.00 0.00 15 GLU A C 20
ATOM 35818 O O . GLU A 1 15 ? -0.135 5.211 -0.167 1.00 0.00 15 GLU A O 20
ATOM 35830 N N . LEU A 1 16 ? 0.210 5.653 -2.340 1.00 0.00 16 LEU A N 20
ATOM 35831 C CA . LEU A 1 16 ? 1.652 5.785 -2.197 1.00 0.00 16 LEU A CA 20
ATOM 35832 C C . LEU A 1 16 ? 2.006 7.153 -1.625 1.00 0.00 16 LEU A C 20
ATOM 35833 O O . LEU A 1 16 ? 1.753 8.185 -2.242 1.00 0.00 16 LEU A O 20
ATOM 35849 N N . THR A 1 17 ? 2.588 7.144 -0.436 1.00 0.00 17 THR A N 20
ATOM 35850 C CA . THR A 1 17 ? 2.978 8.374 0.229 1.00 0.00 17 THR A CA 20
ATOM 35851 C C . THR A 1 17 ? 4.397 8.773 -0.171 1.00 0.00 17 THR A C 20
ATOM 35852 O O . THR A 1 17 ? 5.341 8.002 -0.011 1.00 0.00 17 THR A O 20
ATOM 35863 N N . VAL A 1 18 ? 4.539 9.970 -0.712 1.00 0.00 18 VAL A N 20
ATOM 35864 C CA . VAL A 1 18 ? 5.837 10.462 -1.140 1.00 0.00 18 VAL A CA 20
ATOM 35865 C C . VAL A 1 18 ? 6.348 11.526 -0.178 1.00 0.00 18 VAL A C 20
ATOM 35866 O O . VAL A 1 18 ? 5.664 12.516 0.078 1.00 0.00 18 VAL A O 20
ATOM 35879 N N . LEU A 1 19 ? 7.540 11.314 0.357 1.00 0.00 19 LEU A N 20
ATOM 35880 C CA . LEU A 1 19 ? 8.155 12.278 1.253 1.00 0.00 19 LEU A CA 20
ATOM 35881 C C . LEU A 1 19 ? 8.964 13.280 0.445 1.00 0.00 19 LEU A C 20
ATOM 35882 O O . LEU A 1 19 ? 9.921 12.909 -0.239 1.00 0.00 19 LEU A O 20
ATOM 35898 N N . TYR A 1 20 ? 8.577 14.544 0.517 1.00 0.00 20 TYR A N 20
ATOM 35899 C CA . TYR A 1 20 ? 9.245 15.589 -0.245 1.00 0.00 20 TYR A CA 20
ATOM 35900 C C . TYR A 1 20 ? 9.386 16.858 0.588 1.00 0.00 20 TYR A C 20
ATOM 35901 O O . TYR A 1 20 ? 10.009 17.832 0.157 1.00 0.00 20 TYR A O 20
ATOM 35919 N N . ASP A 1 21 ? 8.796 16.830 1.783 1.00 0.00 21 ASP A N 20
ATOM 35920 C CA . ASP A 1 21 ? 8.843 17.954 2.715 1.00 0.00 21 ASP A CA 20
ATOM 35921 C C . ASP A 1 21 ? 8.211 19.195 2.087 1.00 0.00 21 ASP A C 20
ATOM 35922 O O . ASP A 1 21 ? 7.371 19.095 1.195 1.00 0.00 21 ASP A O 20
ATOM 35931 N N . GLU A 1 22 ? 8.596 20.354 2.581 1.00 0.00 22 GLU A N 20
ATOM 35932 C CA . GLU A 1 22 ? 8.111 21.619 2.071 1.00 0.00 22 GLU A CA 20
ATOM 35933 C C . GLU A 1 22 ? 9.281 22.395 1.493 1.00 0.00 22 GLU A C 20
ATOM 35934 O O . GLU A 1 22 ? 9.301 23.623 1.519 1.00 0.00 22 GLU A O 20
ATOM 35946 N N . GLU A 1 23 ? 10.241 21.643 0.957 1.00 0.00 23 GLU A N 20
ATOM 35947 C CA . GLU A 1 23 ? 11.489 22.195 0.441 1.00 0.00 23 GLU A CA 20
ATOM 35948 C C . GLU A 1 23 ? 11.230 23.352 -0.514 1.00 0.00 23 GLU A C 20
ATOM 35949 O O . GLU A 1 23 ? 11.488 24.512 -0.195 1.00 0.00 23 GLU A O 20
ATOM 35961 N N . ARG A 1 24 ? 10.716 23.021 -1.686 1.00 0.00 24 ARG A N 20
ATOM 35962 C CA . ARG A 1 24 ? 10.421 24.029 -2.703 1.00 0.00 24 ARG A CA 20
ATOM 35963 C C . ARG A 1 24 ? 9.593 23.435 -3.836 1.00 0.00 24 ARG A C 20
ATOM 35964 O O . ARG A 1 24 ? 9.391 24.067 -4.875 1.00 0.00 24 ARG A O 20
ATOM 35985 N N . TYR A 1 25 ? 9.098 22.227 -3.621 1.00 0.00 25 TYR A N 20
ATOM 35986 C CA . TYR A 1 25 ? 8.421 21.482 -4.665 1.00 0.00 25 TYR A CA 20
ATOM 35987 C C . TYR A 1 25 ? 7.109 20.925 -4.144 1.00 0.00 25 TYR A C 20
ATOM 35988 O O . TYR A 1 25 ? 6.900 20.848 -2.936 1.00 0.00 25 TYR A O 20
ATOM 36006 N N . ASP A 1 26 ? 6.233 20.547 -5.059 1.00 0.00 26 ASP A N 20
ATOM 36007 C CA . ASP A 1 26 ? 4.999 19.865 -4.705 1.00 0.00 26 ASP A CA 20
ATOM 36008 C C . ASP A 1 26 ? 4.741 18.741 -5.699 1.00 0.00 26 ASP A C 20
ATOM 36009 O O . ASP A 1 26 ? 5.326 18.721 -6.788 1.00 0.00 26 ASP A O 20
ATOM 36018 N N . ILE A 1 27 ? 3.890 17.803 -5.316 1.00 0.00 27 ILE A N 20
ATOM 36019 C CA . ILE A 1 27 ? 3.633 16.621 -6.124 1.00 0.00 27 ILE A CA 20
ATOM 36020 C C . ILE A 1 27 ? 2.621 16.909 -7.227 1.00 0.00 27 ILE A C 20
ATOM 36021 O O . ILE A 1 27 ? 1.422 17.042 -6.972 1.00 0.00 27 ILE A O 20
ATOM 36037 N N . VAL A 1 28 ? 3.111 16.996 -8.456 1.00 0.00 28 VAL A N 20
ATOM 36038 C CA . VAL A 1 28 ? 2.242 17.198 -9.607 1.00 0.00 28 VAL A CA 20
ATOM 36039 C C . VAL A 1 28 ? 1.647 15.867 -10.047 1.00 0.00 28 VAL A C 20
ATOM 36040 O O . VAL A 1 28 ? 0.444 15.753 -10.257 1.00 0.00 28 VAL A O 20
ATOM 36053 N N . GLU A 1 29 ? 2.501 14.860 -10.157 1.00 0.00 29 GLU A N 20
ATOM 36054 C CA . GLU A 1 29 ? 2.073 13.525 -10.554 1.00 0.00 29 GLU A CA 20
ATOM 36055 C C . GLU A 1 29 ? 2.695 12.494 -9.630 1.00 0.00 29 GLU A C 20
ATOM 36056 O O . GLU A 1 29 ? 3.766 12.730 -9.068 1.00 0.00 29 GLU A O 20
ATOM 36068 N N . GLN A 1 30 ? 2.041 11.356 -9.481 1.00 0.00 30 GLN A N 20
ATOM 36069 C CA . GLN A 1 30 ? 2.513 10.323 -8.578 1.00 0.00 30 GLN A CA 20
ATOM 36070 C C . GLN A 1 30 ? 1.909 8.975 -8.950 1.00 0.00 30 GLN A C 20
ATOM 36071 O O . GLN A 1 30 ? 1.226 8.852 -9.968 1.00 0.00 30 GLN A O 20
ATOM 36085 N N . THR A 1 31 ? 2.168 7.968 -8.132 1.00 0.00 31 THR A N 20
ATOM 36086 C CA . THR A 1 31 ? 1.535 6.674 -8.302 1.00 0.00 31 THR A CA 20
ATOM 36087 C C . THR A 1 31 ? 0.338 6.570 -7.364 1.00 0.00 31 THR A C 20
ATOM 36088 O O . THR A 1 31 ? 0.503 6.524 -6.145 1.00 0.00 31 THR A O 20
ATOM 36099 N N . GLU A 1 32 ? -0.858 6.566 -7.943 1.00 0.00 32 GLU A N 20
ATOM 36100 C CA . GLU A 1 32 ? -2.095 6.619 -7.174 1.00 0.00 32 GLU A CA 20
ATOM 36101 C C . GLU A 1 32 ? -2.177 5.506 -6.133 1.00 0.00 32 GLU A C 20
ATOM 36102 O O . GLU A 1 32 ? -2.152 5.774 -4.931 1.00 0.00 32 GLU A O 20
ATOM 36114 N N . THR A 1 33 ? -2.281 4.267 -6.588 1.00 0.00 33 THR A N 20
ATOM 36115 C CA . THR A 1 33 ? -2.408 3.141 -5.676 1.00 0.00 33 THR A CA 20
ATOM 36116 C C . THR A 1 33 ? -1.578 1.949 -6.136 1.00 0.00 33 THR A C 20
ATOM 36117 O O . THR A 1 33 ? -1.346 1.761 -7.332 1.00 0.00 33 THR A O 20
ATOM 36128 N N . VAL A 1 34 ? -1.128 1.161 -5.172 1.00 0.00 34 VAL A N 20
ATOM 36129 C CA . VAL A 1 34 ? -0.443 -0.091 -5.448 1.00 0.00 34 VAL A CA 20
ATOM 36130 C C . VAL A 1 34 ? -1.149 -1.240 -4.739 1.00 0.00 34 VAL A C 20
ATOM 36131 O O . VAL A 1 34 ? -1.750 -1.053 -3.678 1.00 0.00 34 VAL A O 20
ATOM 36144 N N . GLN A 1 35 ? -1.094 -2.416 -5.337 1.00 0.00 35 GLN A N 20
ATOM 36145 C CA . GLN A 1 35 ? -1.739 -3.587 -4.773 1.00 0.00 35 GLN A CA 20
ATOM 36146 C C . GLN A 1 35 ? -0.714 -4.468 -4.080 1.00 0.00 35 GLN A C 20
ATOM 36147 O O . GLN A 1 35 ? 0.259 -4.905 -4.691 1.00 0.00 35 GLN A O 20
ATOM 36161 N N . VAL A 1 36 ? -0.929 -4.704 -2.802 1.00 0.00 36 VAL A N 20
ATOM 36162 C CA . VAL A 1 36 ? -0.073 -5.591 -2.040 1.00 0.00 36 VAL A CA 20
ATOM 36163 C C . VAL A 1 36 ? -0.884 -6.768 -1.507 1.00 0.00 36 VAL A C 20
ATOM 36164 O O . VAL A 1 36 ? -1.927 -6.595 -0.866 1.00 0.00 36 VAL A O 20
ATOM 36177 N N . ASP A 1 37 ? -0.415 -7.964 -1.811 1.00 0.00 37 ASP A N 20
ATOM 36178 C CA . ASP A 1 37 ? -1.120 -9.182 -1.446 1.00 0.00 37 ASP A CA 20
ATOM 36179 C C . ASP A 1 37 ? -0.168 -10.115 -0.710 1.00 0.00 37 ASP A C 20
ATOM 36180 O O . ASP A 1 37 ? 1.003 -10.218 -1.076 1.00 0.00 37 ASP A O 20
ATOM 36189 N N . LEU A 1 38 ? -0.655 -10.778 0.327 1.00 0.00 38 LEU A N 20
ATOM 36190 C CA . LEU A 1 38 ? 0.209 -11.585 1.175 1.00 0.00 38 LEU A CA 20
ATOM 36191 C C . LEU A 1 38 ? -0.132 -13.067 1.081 1.00 0.00 38 LEU A C 20
ATOM 36192 O O . LEU A 1 38 ? -1.302 -13.449 1.030 1.00 0.00 38 LEU A O 20
ATOM 36208 N N . GLU A 1 39 ? 0.901 -13.894 1.048 1.00 0.00 39 GLU A N 20
ATOM 36209 C CA . GLU A 1 39 ? 0.738 -15.336 1.097 1.00 0.00 39 GLU A CA 20
ATOM 36210 C C . GLU A 1 39 ? 1.491 -15.905 2.275 1.00 0.00 39 GLU A C 20
ATOM 36211 O O . GLU A 1 39 ? 2.318 -15.227 2.892 1.00 0.00 39 GLU A O 20
ATOM 36223 N N . GLY A 1 40 ? 1.215 -17.155 2.568 1.00 0.00 40 GLY A N 20
ATOM 36224 C CA . GLY A 1 40 ? 1.940 -17.839 3.617 1.00 0.00 40 GLY A CA 20
ATOM 36225 C C . GLY A 1 40 ? 1.051 -18.717 4.469 1.00 0.00 40 GLY A C 20
ATOM 36226 O O . GLY A 1 40 ? -0.016 -19.141 4.021 1.00 0.00 40 GLY A O 20
ATOM 36230 N N . PRO A 1 41 ? 1.475 -19.002 5.710 1.00 0.00 41 PRO A N 20
ATOM 36231 C CA . PRO A 1 41 ? 0.733 -19.861 6.636 1.00 0.00 41 PRO A CA 20
ATOM 36232 C C . PRO A 1 41 ? -0.592 -19.238 7.058 1.00 0.00 41 PRO A C 20
ATOM 36233 O O . PRO A 1 41 ? -0.637 -18.088 7.509 1.00 0.00 41 PRO A O 20
ATOM 36244 N N . ARG A 1 42 ? -1.664 -20.005 6.916 1.00 0.00 42 ARG A N 20
ATOM 36245 C CA . ARG A 1 42 ? -3.000 -19.528 7.248 1.00 0.00 42 ARG A CA 20
ATOM 36246 C C . ARG A 1 42 ? -3.099 -19.182 8.728 1.00 0.00 42 ARG A C 20
ATOM 36247 O O . ARG A 1 42 ? -3.814 -18.253 9.109 1.00 0.00 42 ARG A O 20
ATOM 36268 N N . GLY A 1 43 ? -2.368 -19.921 9.553 1.00 0.00 43 GLY A N 20
ATOM 36269 C CA . GLY A 1 43 ? -2.340 -19.635 10.976 1.00 0.00 43 GLY A CA 20
ATOM 36270 C C . GLY A 1 43 ? -1.801 -18.249 11.271 1.00 0.00 43 GLY A C 20
ATOM 36271 O O . GLY A 1 43 ? -2.421 -17.475 12.003 1.00 0.00 43 GLY A O 20
ATOM 36275 N N . VAL A 1 44 ? -0.662 -17.928 10.671 1.00 0.00 44 VAL A N 20
ATOM 36276 C CA . VAL A 1 44 ? -0.034 -16.624 10.846 1.00 0.00 44 VAL A CA 20
ATOM 36277 C C . VAL A 1 44 ? -0.937 -15.522 10.308 1.00 0.00 44 VAL A C 20
ATOM 36278 O O . VAL A 1 44 ? -1.108 -14.478 10.943 1.00 0.00 44 VAL A O 20
ATOM 36291 N N . LEU A 1 45 ? -1.529 -15.769 9.145 1.00 0.00 45 LEU A N 20
ATOM 36292 C CA . LEU A 1 45 ? -2.432 -14.810 8.524 1.00 0.00 45 LEU A CA 20
ATOM 36293 C C . LEU A 1 45 ? -3.604 -14.487 9.445 1.00 0.00 45 LEU A C 20
ATOM 36294 O O . LEU A 1 45 ? -4.048 -13.348 9.509 1.00 0.00 45 LEU A O 20
ATOM 36310 N N . THR A 1 46 ? -4.080 -15.489 10.175 1.00 0.00 46 THR A N 20
ATOM 36311 C CA . THR A 1 46 ? -5.203 -15.310 11.091 1.00 0.00 46 THR A CA 20
ATOM 36312 C C . THR A 1 46 ? -4.821 -14.392 12.253 1.00 0.00 46 THR A C 20
ATOM 36313 O O . THR A 1 46 ? -5.624 -13.569 12.692 1.00 0.00 46 THR A O 20
ATOM 36324 N N . VAL A 1 47 ? -3.591 -14.522 12.737 1.00 0.00 47 VAL A N 20
ATOM 36325 C CA . VAL A 1 47 ? -3.094 -13.637 13.784 1.00 0.00 47 VAL A CA 20
ATOM 36326 C C . VAL A 1 47 ? -3.053 -12.202 13.266 1.00 0.00 47 VAL A C 20
ATOM 36327 O O . VAL A 1 47 ? -3.388 -11.255 13.981 1.00 0.00 47 VAL A O 20
ATOM 36340 N N . PHE A 1 48 ? -2.669 -12.063 12.002 1.00 0.00 48 PHE A N 20
ATOM 36341 C CA . PHE A 1 48 ? -2.608 -10.764 11.344 1.00 0.00 48 PHE A CA 20
ATOM 36342 C C . PHE A 1 48 ? -4.016 -10.208 11.120 1.00 0.00 48 PHE A C 20
ATOM 36343 O O . PHE A 1 48 ? -4.216 -8.998 11.092 1.00 0.00 48 PHE A O 20
ATOM 36360 N N . ARG A 1 49 ? -4.983 -11.111 10.970 1.00 0.00 49 ARG A N 20
ATOM 36361 C CA . ARG A 1 49 ? -6.372 -10.751 10.760 1.00 0.00 49 ARG A CA 20
ATOM 36362 C C . ARG A 1 49 ? -6.920 -9.941 11.932 1.00 0.00 49 ARG A C 20
ATOM 36363 O O . ARG A 1 49 ? -7.682 -8.990 11.744 1.00 0.00 49 ARG A O 20
ATOM 36384 N N . PHE A 1 50 ? -6.537 -10.330 13.140 1.00 0.00 50 PHE A N 20
ATOM 36385 C CA . PHE A 1 50 ? -7.018 -9.674 14.342 1.00 0.00 50 PHE A CA 20
ATOM 36386 C C . PHE A 1 50 ? -6.331 -8.333 14.553 1.00 0.00 50 PHE A C 20
ATOM 36387 O O . PHE A 1 50 ? -6.922 -7.399 15.094 1.00 0.00 50 PHE A O 20
ATOM 36404 N N . ALA A 1 51 ? -5.083 -8.243 14.126 1.00 0.00 51 ALA A N 20
ATOM 36405 C CA . ALA A 1 51 ? -4.326 -7.010 14.255 1.00 0.00 51 ALA A CA 20
ATOM 36406 C C . ALA A 1 51 ? -4.728 -6.028 13.162 1.00 0.00 51 ALA A C 20
ATOM 36407 O O . ALA A 1 51 ? -4.561 -6.305 11.975 1.00 0.00 51 ALA A O 20
ATOM 36414 N N . ARG A 1 52 ? -5.261 -4.884 13.567 1.00 0.00 52 ARG A N 20
ATOM 36415 C CA . ARG A 1 52 ? -5.731 -3.883 12.632 1.00 0.00 52 ARG A CA 20
ATOM 36416 C C . ARG A 1 52 ? -4.598 -3.361 11.747 1.00 0.00 52 ARG A C 20
ATOM 36417 O O . ARG A 1 52 ? -3.424 -3.397 12.133 1.00 0.00 52 ARG A O 20
ATOM 36438 N N . PRO A 1 53 ? -4.947 -2.878 10.542 1.00 0.00 53 PRO A N 20
ATOM 36439 C CA . PRO A 1 53 ? -3.977 -2.443 9.534 1.00 0.00 53 PRO A CA 20
ATOM 36440 C C . PRO A 1 53 ? -2.928 -1.473 10.061 1.00 0.00 53 PRO A C 20
ATOM 36441 O O . PRO A 1 53 ? -3.245 -0.432 10.643 1.00 0.00 53 PRO A O 20
ATOM 36452 N N . SER A 1 54 ? -1.673 -1.850 9.871 1.00 0.00 54 SER A N 20
ATOM 36453 C CA . SER A 1 54 ? -0.548 -1.007 10.168 1.00 0.00 54 SER A CA 20
ATOM 36454 C C . SER A 1 54 ? 0.426 -1.000 8.991 1.00 0.00 54 SER A C 20
ATOM 36455 O O . SER A 1 54 ? 1.551 -0.516 9.096 1.00 0.00 54 SER A O 20
ATOM 36463 N N . TYR A 1 55 ? -0.028 -1.538 7.867 1.00 0.00 55 TYR A N 20
ATOM 36464 C CA . TYR A 1 55 ? 0.794 -1.624 6.672 1.00 0.00 55 TYR A CA 20
ATOM 36465 C C . TYR A 1 55 ? 0.818 -0.293 5.937 1.00 0.00 55 TYR A C 20
ATOM 36466 O O . TYR A 1 55 ? -0.218 0.337 5.726 1.00 0.00 55 TYR A O 20
ATOM 36484 N N . GLU A 1 56 ? 2.013 0.131 5.567 1.00 0.00 56 GLU A N 20
ATOM 36485 C CA . GLU A 1 56 ? 2.214 1.445 4.988 1.00 0.00 56 GLU A CA 20
ATOM 36486 C C . GLU A 1 56 ? 3.273 1.389 3.886 1.00 0.00 56 GLU A C 20
ATOM 36487 O O . GLU A 1 56 ? 4.233 0.613 3.973 1.00 0.00 56 GLU A O 20
ATOM 36499 N N . VAL A 1 57 ? 3.082 2.195 2.847 1.00 0.00 57 VAL A N 20
ATOM 36500 C CA . VAL A 1 57 ? 4.023 2.269 1.735 1.00 0.00 57 VAL A CA 20
ATOM 36501 C C . VAL A 1 57 ? 4.387 3.722 1.450 1.00 0.00 57 VAL A C 20
ATOM 36502 O O . VAL A 1 57 ? 3.511 4.585 1.338 1.00 0.00 57 VAL A O 20
ATOM 36515 N N . PHE A 1 58 ? 5.678 4.000 1.345 1.00 0.00 58 PHE A N 20
ATOM 36516 C CA . PHE A 1 58 ? 6.141 5.363 1.139 1.00 0.00 58 PHE A CA 20
ATOM 36517 C C . PHE A 1 58 ? 7.489 5.382 0.434 1.00 0.00 58 PHE A C 20
ATOM 36518 O O . PHE A 1 58 ? 8.206 4.381 0.416 1.00 0.00 58 PHE A O 20
ATOM 36535 N N . VAL A 1 59 ? 7.823 6.524 -0.153 1.00 0.00 59 VAL A N 20
ATOM 36536 C CA . VAL A 1 59 ? 9.128 6.725 -0.766 1.00 0.00 59 VAL A CA 20
ATOM 36537 C C . VAL A 1 59 ? 9.691 8.088 -0.365 1.00 0.00 59 VAL A C 20
ATOM 36538 O O . VAL A 1 59 ? 8.971 9.089 -0.366 1.00 0.00 59 VAL A O 20
ATOM 36551 N N . ASP A 1 60 ? 10.964 8.124 0.011 1.00 0.00 60 ASP A N 20
ATOM 36552 C CA . ASP A 1 60 ? 11.602 9.378 0.396 1.00 0.00 60 ASP A CA 20
ATOM 36553 C C . ASP A 1 60 ? 12.385 9.940 -0.774 1.00 0.00 60 ASP A C 20
ATOM 36554 O O . ASP A 1 60 ? 13.344 9.326 -1.249 1.00 0.00 60 ASP A O 20
ATOM 36563 N N . LEU A 1 61 ? 11.970 11.100 -1.240 1.00 0.00 61 LEU A N 20
ATOM 36564 C CA . LEU A 1 61 ? 12.640 11.764 -2.339 1.00 0.00 61 LEU A CA 20
ATOM 36565 C C . LEU A 1 61 ? 12.792 13.245 -2.033 1.00 0.00 61 LEU A C 20
ATOM 36566 O O . LEU A 1 61 ? 12.684 14.099 -2.910 1.00 0.00 61 LEU A O 20
ATOM 36582 N N . THR A 1 62 ? 13.081 13.527 -0.768 1.00 0.00 62 THR A N 20
ATOM 36583 C CA . THR A 1 62 ? 13.300 14.886 -0.294 1.00 0.00 62 THR A CA 20
ATOM 36584 C C . THR A 1 62 ? 14.540 15.504 -0.944 1.00 0.00 62 THR A C 20
ATOM 36585 O O . THR A 1 62 ? 14.695 16.724 -0.984 1.00 0.00 62 THR A O 20
ATOM 36596 N N . GLU A 1 63 ? 15.417 14.648 -1.452 1.00 0.00 63 GLU A N 20
ATOM 36597 C CA . GLU A 1 63 ? 16.660 15.087 -2.064 1.00 0.00 63 GLU A CA 20
ATOM 36598 C C . GLU A 1 63 ? 16.522 15.223 -3.580 1.00 0.00 63 GLU A C 20
ATOM 36599 O O . GLU A 1 63 ? 17.504 15.462 -4.283 1.00 0.00 63 GLU A O 20
ATOM 36611 N N . ALA A 1 64 ? 15.307 15.060 -4.087 1.00 0.00 64 ALA A N 20
ATOM 36612 C CA . ALA A 1 64 ? 15.061 15.201 -5.516 1.00 0.00 64 ALA A CA 20
ATOM 36613 C C . ALA A 1 64 ? 14.820 16.667 -5.875 1.00 0.00 64 ALA A C 20
ATOM 36614 O O . ALA A 1 64 ? 14.695 17.516 -4.988 1.00 0.00 64 ALA A O 20
ATOM 36621 N N . GLY A 1 65 ? 14.766 16.959 -7.166 1.00 0.00 65 GLY A N 20
ATOM 36622 C CA . GLY A 1 65 ? 14.559 18.324 -7.610 1.00 0.00 65 GLY A CA 20
ATOM 36623 C C . GLY A 1 65 ? 13.319 18.467 -8.466 1.00 0.00 65 GLY A C 20
ATOM 36624 O O . GLY A 1 65 ? 12.202 18.324 -7.975 1.00 0.00 65 GLY A O 20
ATOM 36628 N N . GLU A 1 66 ? 13.511 18.744 -9.749 1.00 0.00 66 GLU A N 20
ATOM 36629 C CA . GLU A 1 66 ? 12.400 18.900 -10.669 1.00 0.00 66 GLU A CA 20
ATOM 36630 C C . GLU A 1 66 ? 12.246 17.663 -11.541 1.00 0.00 66 GLU A C 20
ATOM 36631 O O . GLU A 1 66 ? 13.221 16.965 -11.831 1.00 0.00 66 GLU A O 20
ATOM 36643 N N . GLY A 1 67 ? 11.024 17.410 -11.967 1.00 0.00 67 GLY A N 20
ATOM 36644 C CA . GLY A 1 67 ? 10.755 16.290 -12.832 1.00 0.00 67 GLY A CA 20
ATOM 36645 C C . GLY A 1 67 ? 10.257 15.090 -12.061 1.00 0.00 67 GLY A C 20
ATOM 36646 O O . GLY A 1 67 ? 10.144 15.131 -10.835 1.00 0.00 67 GLY A O 20
ATOM 36650 N N . SER A 1 68 ? 9.945 14.030 -12.778 1.00 0.00 68 SER A N 20
ATOM 36651 C CA . SER A 1 68 ? 9.506 12.798 -12.160 1.00 0.00 68 SER A CA 20
ATOM 36652 C C . SER A 1 68 ? 10.683 11.852 -11.993 1.00 0.00 68 SER A C 20
ATOM 36653 O O . SER A 1 68 ? 11.564 11.767 -12.855 1.00 0.00 68 SER A O 20
ATOM 36661 N N . HIS A 1 69 ? 10.703 11.167 -10.868 1.00 0.00 69 HIS A N 20
ATOM 36662 C CA . HIS A 1 69 ? 11.762 10.214 -10.571 1.00 0.00 69 HIS A CA 20
ATOM 36663 C C . HIS A 1 69 ? 11.159 8.905 -10.076 1.00 0.00 69 HIS A C 20
ATOM 36664 O O . HIS A 1 69 ? 10.352 8.903 -9.146 1.00 0.00 69 HIS A O 20
ATOM 36679 N N . THR A 1 70 ? 11.538 7.804 -10.707 1.00 0.00 70 THR A N 20
ATOM 36680 C CA . THR A 1 70 ? 11.036 6.494 -10.322 1.00 0.00 70 THR A CA 20
ATOM 36681 C C . THR A 1 70 ? 12.000 5.807 -9.359 1.00 0.00 70 THR A C 20
ATOM 36682 O O . THR A 1 70 ? 13.201 5.727 -9.625 1.00 0.00 70 THR A O 20
ATOM 36693 N N . VAL A 1 71 ? 11.480 5.334 -8.236 1.00 0.00 71 VAL A N 20
ATOM 36694 C CA . VAL A 1 71 ? 12.279 4.584 -7.276 1.00 0.00 71 VAL A CA 20
ATOM 36695 C C . VAL A 1 71 ? 11.558 3.308 -6.862 1.00 0.00 71 VAL A C 20
ATOM 36696 O O . VAL A 1 71 ? 10.370 3.147 -7.137 1.00 0.00 71 VAL A O 20
ATOM 36709 N N . ASP A 1 72 ? 12.278 2.407 -6.207 1.00 0.00 72 ASP A N 20
ATOM 36710 C CA . ASP A 1 72 ? 11.703 1.141 -5.758 1.00 0.00 72 ASP A CA 20
ATOM 36711 C C . ASP A 1 72 ? 10.941 1.360 -4.455 1.00 0.00 72 ASP A C 20
ATOM 36712 O O . ASP A 1 72 ? 11.392 2.108 -3.582 1.00 0.00 72 ASP A O 20
ATOM 36721 N N . VAL A 1 73 ? 9.787 0.725 -4.327 1.00 0.00 73 VAL A N 20
ATOM 36722 C CA . VAL A 1 73 ? 8.905 0.986 -3.196 1.00 0.00 73 VAL A CA 20
ATOM 36723 C C . VAL A 1 73 ? 9.207 0.075 -2.010 1.00 0.00 73 VAL A C 20
ATOM 36724 O O . VAL A 1 73 ? 9.048 -1.148 -2.091 1.00 0.00 73 VAL A O 20
ATOM 36737 N N . GLU A 1 74 ? 9.632 0.683 -0.908 1.00 0.00 74 GLU A N 20
ATOM 36738 C CA . GLU A 1 74 ? 9.806 -0.031 0.346 1.00 0.00 74 GLU A CA 20
ATOM 36739 C C . GLU A 1 74 ? 8.513 0.047 1.151 1.00 0.00 74 GLU A C 20
ATOM 36740 O O . GLU A 1 74 ? 7.745 0.998 1.019 1.00 0.00 74 GLU A O 20
ATOM 36752 N N . HIS A 1 75 ? 8.265 -0.959 1.969 1.00 0.00 75 HIS A N 20
ATOM 36753 C CA . HIS A 1 75 ? 7.014 -1.046 2.710 1.00 0.00 75 HIS A CA 20
ATOM 36754 C C . HIS A 1 75 ? 7.231 -1.682 4.071 1.00 0.00 75 HIS A C 20
ATOM 36755 O O . HIS A 1 75 ? 8.113 -2.524 4.235 1.00 0.00 75 HIS A O 20
ATOM 36770 N N . ARG A 1 76 ? 6.411 -1.286 5.038 1.00 0.00 76 ARG A N 20
ATOM 36771 C CA . ARG A 1 76 ? 6.507 -1.820 6.391 1.00 0.00 76 ARG A CA 20
ATOM 36772 C C . ARG A 1 76 ? 5.107 -1.997 6.983 1.00 0.00 76 ARG A C 20
ATOM 36773 O O . ARG A 1 76 ? 4.134 -1.457 6.449 1.00 0.00 76 ARG A O 20
ATOM 36794 N N . GLY A 1 77 ? 5.006 -2.768 8.058 1.00 0.00 77 GLY A N 20
ATOM 36795 C CA . GLY A 1 77 ? 3.716 -3.051 8.666 1.00 0.00 77 GLY A CA 20
ATOM 36796 C C . GLY A 1 77 ? 3.467 -4.538 8.751 1.00 0.00 77 GLY A C 20
ATOM 36797 O O . GLY A 1 77 ? 2.803 -5.024 9.667 1.00 0.00 77 GLY A O 20
ATOM 36801 N N . PHE A 1 78 ? 3.988 -5.251 7.771 1.00 0.00 78 PHE A N 20
ATOM 36802 C CA . PHE A 1 78 ? 3.985 -6.702 7.779 1.00 0.00 78 PHE A CA 20
ATOM 36803 C C . PHE A 1 78 ? 5.423 -7.207 7.742 1.00 0.00 78 PHE A C 20
ATOM 36804 O O . PHE A 1 78 ? 6.280 -6.590 7.109 1.00 0.00 78 PHE A O 20
ATOM 36821 N N . PRO A 1 79 ? 5.712 -8.318 8.435 1.00 0.00 79 PRO A N 20
ATOM 36822 C CA . PRO A 1 79 ? 7.061 -8.873 8.509 1.00 0.00 79 PRO A CA 20
ATOM 36823 C C . PRO A 1 79 ? 7.457 -9.606 7.229 1.00 0.00 79 PRO A C 20
ATOM 36824 O O . PRO A 1 79 ? 6.600 -9.996 6.431 1.00 0.00 79 PRO A O 20
ATOM 36835 N N . GLY A 1 80 ? 8.757 -9.818 7.055 1.00 0.00 80 GLY A N 20
ATOM 36836 C CA . GLY A 1 80 ? 9.259 -10.519 5.884 1.00 0.00 80 GLY A CA 20
ATOM 36837 C C . GLY A 1 80 ? 9.079 -12.020 5.989 1.00 0.00 80 GLY A C 20
ATOM 36838 O O . GLY A 1 80 ? 9.646 -12.782 5.207 1.00 0.00 80 GLY A O 20
ATOM 36842 N N . ASP A 1 81 ? 8.298 -12.439 6.970 1.00 0.00 81 ASP A N 20
ATOM 36843 C CA . ASP A 1 81 ? 7.987 -13.844 7.172 1.00 0.00 81 ASP A CA 20
ATOM 36844 C C . ASP A 1 81 ? 6.979 -14.313 6.130 1.00 0.00 81 ASP A C 20
ATOM 36845 O O . ASP A 1 81 ? 6.985 -15.470 5.712 1.00 0.00 81 ASP A O 20
ATOM 36854 N N . LEU A 1 82 ? 6.135 -13.390 5.697 1.00 0.00 82 LEU A N 20
ATOM 36855 C CA . LEU A 1 82 ? 5.096 -13.689 4.727 1.00 0.00 82 LEU A CA 20
ATOM 36856 C C . LEU A 1 82 ? 5.590 -13.423 3.310 1.00 0.00 82 LEU A C 20
ATOM 36857 O O . LEU A 1 82 ? 6.568 -12.703 3.106 1.00 0.00 82 LEU A O 20
ATOM 36873 N N . ALA A 1 83 ? 4.914 -14.016 2.337 1.00 0.00 83 ALA A N 20
ATOM 36874 C CA . ALA A 1 83 ? 5.248 -13.809 0.935 1.00 0.00 83 ALA A CA 20
ATOM 36875 C C . ALA A 1 83 ? 4.446 -12.642 0.379 1.00 0.00 83 ALA A C 20
ATOM 36876 O O . ALA A 1 83 ? 3.230 -12.586 0.542 1.00 0.00 83 ALA A O 20
ATOM 36883 N N . VAL A 1 84 ? 5.121 -11.708 -0.271 1.00 0.00 84 VAL A N 20
ATOM 36884 C CA . VAL A 1 84 ? 4.471 -10.485 -0.717 1.00 0.00 84 VAL A CA 20
ATOM 36885 C C . VAL A 1 84 ? 4.348 -10.429 -2.237 1.00 0.00 84 VAL A C 20
ATOM 36886 O O . VAL A 1 84 ? 5.339 -10.570 -2.955 1.00 0.00 84 VAL A O 20
ATOM 36899 N N . THR A 1 85 ? 3.131 -10.223 -2.719 1.00 0.00 85 THR A N 20
ATOM 36900 C CA . THR A 1 85 ? 2.904 -9.962 -4.130 1.00 0.00 85 THR A CA 20
ATOM 36901 C C . THR A 1 85 ? 2.670 -8.475 -4.311 1.00 0.00 85 THR A C 20
ATOM 36902 O O . THR A 1 85 ? 1.942 -7.859 -3.526 1.00 0.00 85 THR A O 20
ATOM 36913 N N . VAL A 1 86 ? 3.279 -7.894 -5.326 1.00 0.00 86 VAL A N 20
ATOM 36914 C CA . VAL A 1 86 ? 3.240 -6.450 -5.484 1.00 0.00 86 VAL A CA 20
ATOM 36915 C C . VAL A 1 86 ? 2.784 -6.049 -6.880 1.00 0.00 86 VAL A C 20
ATOM 36916 O O . VAL A 1 86 ? 3.251 -6.592 -7.886 1.00 0.00 86 VAL A O 20
ATOM 36929 N N . GLU A 1 87 ? 1.864 -5.103 -6.918 1.00 0.00 87 GLU A N 20
ATOM 36930 C CA . GLU A 1 87 ? 1.462 -4.445 -8.144 1.00 0.00 87 GLU A CA 20
ATOM 36931 C C . GLU A 1 87 ? 2.095 -3.078 -8.127 1.00 0.00 87 GLU A C 20
ATOM 36932 O O . GLU A 1 87 ? 2.235 -2.497 -7.057 1.00 0.00 87 GLU A O 20
ATOM 36944 N N . PRO A 1 88 ? 2.385 -2.529 -9.313 1.00 0.00 88 PRO A N 20
ATOM 36945 C CA . PRO A 1 88 ? 3.597 -1.802 -9.622 1.00 0.00 88 PRO A CA 20
ATOM 36946 C C . PRO A 1 88 ? 4.540 -1.553 -8.440 1.00 0.00 88 PRO A C 20
ATOM 36947 O O . PRO A 1 88 ? 4.185 -0.976 -7.416 1.00 0.00 88 PRO A O 20
ATOM 36958 N N . ARG A 1 89 ? 5.789 -1.900 -8.673 1.00 0.00 89 ARG A N 20
ATOM 36959 C CA . ARG A 1 89 ? 6.768 -2.053 -7.606 1.00 0.00 89 ARG A CA 20
ATOM 36960 C C . ARG A 1 89 ? 7.680 -0.855 -7.528 1.00 0.00 89 ARG A C 20
ATOM 36961 O O . ARG A 1 89 ? 8.316 -0.595 -6.508 1.00 0.00 89 ARG A O 20
ATOM 36982 N N . MET A 1 90 ? 7.752 -0.145 -8.625 1.00 0.00 90 MET A N 20
ATOM 36983 C CA . MET A 1 90 ? 8.523 1.076 -8.689 1.00 0.00 90 MET A CA 20
ATOM 36984 C C . MET A 1 90 ? 7.578 2.246 -8.883 1.00 0.00 90 MET A C 20
ATOM 36985 O O . MET A 1 90 ? 6.654 2.175 -9.695 1.00 0.00 90 MET A O 20
ATOM 36999 N N . ALA A 1 91 ? 7.806 3.318 -8.148 1.00 0.00 91 ALA A N 20
ATOM 37000 C CA . ALA A 1 91 ? 6.882 4.435 -8.140 1.00 0.00 91 ALA A CA 20
ATOM 37001 C C . ALA A 1 91 ? 7.553 5.701 -8.629 1.00 0.00 91 ALA A C 20
ATOM 37002 O O . ALA A 1 91 ? 8.655 6.047 -8.192 1.00 0.00 91 ALA A O 20
ATOM 37009 N N . ARG A 1 92 ? 6.886 6.376 -9.548 1.00 0.00 92 ARG A N 20
ATOM 37010 C CA . ARG A 1 92 ? 7.373 7.630 -10.077 1.00 0.00 92 ARG A CA 20
ATOM 37011 C C . ARG A 1 92 ? 6.554 8.783 -9.520 1.00 0.00 92 ARG A C 20
ATOM 37012 O O . ARG A 1 92 ? 5.320 8.758 -9.543 1.00 0.00 92 ARG A O 20
ATOM 37033 N N . VAL A 1 93 ? 7.243 9.771 -8.987 1.00 0.00 93 VAL A N 20
ATOM 37034 C CA . VAL A 1 93 ? 6.601 10.985 -8.525 1.00 0.00 93 VAL A CA 20
ATOM 37035 C C . VAL A 1 93 ? 7.222 12.184 -9.227 1.00 0.00 93 VAL A C 20
ATOM 37036 O O . VAL A 1 93 ? 8.434 12.224 -9.437 1.00 0.00 93 VAL A O 20
ATOM 37049 N N . GLN A 1 94 ? 6.398 13.130 -9.631 1.00 0.00 94 GLN A N 20
ATOM 37050 C CA . GLN A 1 94 ? 6.888 14.318 -10.302 1.00 0.00 94 GLN A CA 20
ATOM 37051 C C . GLN A 1 94 ? 6.915 15.490 -9.338 1.00 0.00 94 GLN A C 20
ATOM 37052 O O . GLN A 1 94 ? 5.877 15.884 -8.797 1.00 0.00 94 GLN A O 20
ATOM 37066 N N . LEU A 1 95 ? 8.094 16.046 -9.133 1.00 0.00 95 LEU A N 20
ATOM 37067 C CA . LEU A 1 95 ? 8.243 17.208 -8.285 1.00 0.00 95 LEU A CA 20
ATOM 37068 C C . LEU A 1 95 ? 8.472 18.439 -9.144 1.00 0.00 95 LEU A C 20
ATOM 37069 O O . LEU A 1 95 ? 9.256 18.413 -10.091 1.00 0.00 95 LEU A O 20
ATOM 37085 N N . GLU A 1 96 ? 7.758 19.498 -8.831 1.00 0.00 96 GLU A N 20
ATOM 37086 C CA . GLU A 1 96 ? 7.853 20.735 -9.582 1.00 0.00 96 GLU A CA 20
ATOM 37087 C C . GLU A 1 96 ? 8.022 21.897 -8.619 1.00 0.00 96 GLU A C 20
ATOM 37088 O O . GLU A 1 96 ? 7.474 21.866 -7.519 1.00 0.00 96 GLU A O 20
ATOM 37100 N N . GLU A 1 97 ? 8.800 22.905 -9.017 1.00 0.00 97 GLU A N 20
ATOM 37101 C CA . GLU A 1 97 ? 9.054 24.071 -8.169 1.00 0.00 97 GLU A CA 20
ATOM 37102 C C . GLU A 1 97 ? 7.814 24.975 -8.121 1.00 0.00 97 GLU A C 20
ATOM 37103 O O . GLU A 1 97 ? 7.910 26.201 -8.073 1.00 0.00 97 GLU A O 20
ATOM 37115 N N . ARG A 1 98 ? 6.656 24.344 -8.128 1.00 0.00 98 ARG A N 20
ATOM 37116 C CA . ARG A 1 98 ? 5.381 25.019 -8.043 1.00 0.00 98 ARG A CA 20
ATOM 37117 C C . ARG A 1 98 ? 4.445 24.195 -7.190 1.00 0.00 98 ARG A C 20
ATOM 37118 O O . ARG A 1 98 ? 4.467 22.964 -7.244 1.00 0.00 98 ARG A O 20
ATOM 37139 N N . GLN A 1 99 ? 3.638 24.867 -6.407 1.00 0.00 99 GLN A N 20
ATOM 37140 C CA . GLN A 1 99 ? 2.768 24.193 -5.474 1.00 0.00 99 GLN A CA 20
ATOM 37141 C C . GLN A 1 99 ? 1.365 24.040 -6.049 1.00 0.00 99 GLN A C 20
ATOM 37142 O O . GLN A 1 99 ? 0.789 24.993 -6.577 1.00 0.00 99 GLN A O 20
ATOM 37156 N N . THR A 1 100 ? 0.822 22.838 -5.948 1.00 0.00 100 THR A N 20
ATOM 37157 C CA . THR A 1 100 ? -0.513 22.563 -6.440 1.00 0.00 100 THR A CA 20
ATOM 37158 C C . THR A 1 100 ? -1.495 22.514 -5.283 1.00 0.00 100 THR A C 20
ATOM 37159 O O . THR A 1 100 ? -2.264 23.452 -5.056 1.00 0.00 100 THR A O 20
ATOM 37170 N N . VAL A 1 101 ? -1.422 21.428 -4.545 1.00 0.00 101 VAL A N 20
ATOM 37171 C CA . VAL A 1 101 ? -2.298 21.173 -3.409 1.00 0.00 101 VAL A CA 20
ATOM 37172 C C . VAL A 1 101 ? -2.074 19.755 -2.886 1.00 0.00 101 VAL A C 20
ATOM 37173 O O . VAL A 1 101 ? -1.920 18.811 -3.663 1.00 0.00 101 VAL A O 20
ATOM 37186 N N . SER A 1 102 ? -2.034 19.612 -1.573 1.00 0.00 102 SER A N 20
ATOM 37187 C CA . SER A 1 102 ? -1.866 18.310 -0.955 1.00 0.00 102 SER A CA 20
ATOM 37188 C C . SER A 1 102 ? -2.835 18.173 0.212 1.00 0.00 102 SER A C 20
ATOM 37189 O O . SER A 1 102 ? -2.755 18.918 1.191 1.00 0.00 102 SER A O 20
ATOM 37197 N N . VAL A 1 103 ? -3.768 17.240 0.092 1.00 0.00 103 VAL A N 20
ATOM 37198 C CA . VAL A 1 103 ? -4.770 17.029 1.126 1.00 0.00 103 VAL A CA 20
ATOM 37199 C C . VAL A 1 103 ? -4.737 15.590 1.646 1.00 0.00 103 VAL A C 20
ATOM 37200 O O . VAL A 1 103 ? -5.150 14.649 0.963 1.00 0.00 103 VAL A O 20
ATOM 37213 N N . PRO A 1 104 ? -4.196 15.401 2.857 1.00 0.00 104 PRO A N 20
ATOM 37214 C CA . PRO A 1 104 ? -4.151 14.112 3.519 1.00 0.00 104 PRO A CA 20
ATOM 37215 C C . PRO A 1 104 ? -5.346 13.902 4.446 1.00 0.00 104 PRO A C 20
ATOM 37216 O O . PRO A 1 104 ? -5.422 14.491 5.528 1.00 0.00 104 PRO A O 20
ATOM 37227 N N . VAL A 1 105 ? -6.287 13.084 4.013 1.00 0.00 105 VAL A N 20
ATOM 37228 C CA . VAL A 1 105 ? -7.452 12.779 4.826 1.00 0.00 105 VAL A CA 20
ATOM 37229 C C . VAL A 1 105 ? -7.304 11.394 5.453 1.00 0.00 105 VAL A C 20
ATOM 37230 O O . VAL A 1 105 ? -7.169 10.386 4.756 1.00 0.00 105 VAL A O 20
ATOM 37243 N N . THR A 1 106 ? -7.295 11.352 6.776 1.00 0.00 106 THR A N 20
ATOM 37244 C CA . THR A 1 106 ? -7.125 10.100 7.492 1.00 0.00 106 THR A CA 20
ATOM 37245 C C . THR A 1 106 ? -8.465 9.391 7.670 1.00 0.00 106 THR A C 20
ATOM 37246 O O . THR A 1 106 ? -9.307 9.805 8.475 1.00 0.00 106 THR A O 20
ATOM 37257 N N . VAL A 1 107 ? -8.649 8.335 6.900 1.00 0.00 107 VAL A N 20
ATOM 37258 C CA . VAL A 1 107 ? -9.866 7.539 6.934 1.00 0.00 107 VAL A CA 20
ATOM 37259 C C . VAL A 1 107 ? -9.577 6.185 7.576 1.00 0.00 107 VAL A C 20
ATOM 37260 O O . VAL A 1 107 ? -8.518 5.601 7.349 1.00 0.00 107 VAL A O 20
ATOM 37273 N N . GLU A 1 108 ? -10.500 5.699 8.390 1.00 0.00 108 GLU A N 20
ATOM 37274 C CA . GLU A 1 108 ? -10.312 4.426 9.066 1.00 0.00 108 GLU A CA 20
ATOM 37275 C C . GLU A 1 108 ? -10.785 3.272 8.186 1.00 0.00 108 GLU A C 20
ATOM 37276 O O . GLU A 1 108 ? -11.925 3.252 7.723 1.00 0.00 108 GLU A O 20
ATOM 37288 N N . MET A 1 109 ? -9.893 2.321 7.952 1.00 0.00 109 MET A N 20
ATOM 37289 C CA . MET A 1 109 ? -10.201 1.155 7.141 1.00 0.00 109 MET A CA 20
ATOM 37290 C C . MET A 1 109 ? -10.388 -0.066 8.033 1.00 0.00 109 MET A C 20
ATOM 37291 O O . MET A 1 109 ? -9.456 -0.489 8.720 1.00 0.00 109 MET A O 20
ATOM 37305 N N . ILE A 1 110 ? -11.594 -0.616 8.033 1.00 0.00 110 ILE A N 20
ATOM 37306 C CA . ILE A 1 110 ? -11.898 -1.801 8.823 1.00 0.00 110 ILE A CA 20
ATOM 37307 C C . ILE A 1 110 ? -11.534 -3.068 8.053 1.00 0.00 110 ILE A C 20
ATOM 37308 O O . ILE A 1 110 ? -11.199 -3.010 6.867 1.00 0.00 110 ILE A O 20
ATOM 37324 N N . ASN A 1 111 ? -11.598 -4.209 8.724 1.00 0.00 111 ASN A N 20
ATOM 37325 C CA . ASN A 1 111 ? -11.286 -5.484 8.091 1.00 0.00 111 ASN A CA 20
ATOM 37326 C C . ASN A 1 111 ? -12.566 -6.210 7.704 1.00 0.00 111 ASN A C 20
ATOM 37327 O O . ASN A 1 111 ? -13.228 -6.811 8.550 1.00 0.00 111 ASN A O 20
ATOM 37338 N N . LEU A 1 112 ? -12.922 -6.138 6.429 1.00 0.00 112 LEU A N 20
ATOM 37339 C CA . LEU A 1 112 ? -14.131 -6.784 5.939 1.00 0.00 112 LEU A CA 20
ATOM 37340 C C . LEU A 1 112 ? -13.760 -8.076 5.216 1.00 0.00 112 LEU A C 20
ATOM 37341 O O . LEU A 1 112 ? -14.200 -9.156 5.607 1.00 0.00 112 LEU A O 20
ATOM 37357 N N . GLU A 1 113 ? -12.944 -7.943 4.167 1.00 0.00 113 GLU A N 20
ATOM 37358 C CA . GLU A 1 113 ? -12.435 -9.088 3.403 1.00 0.00 113 GLU A CA 20
ATOM 37359 C C . GLU A 1 113 ? -13.521 -9.767 2.559 1.00 0.00 113 GLU A C 20
ATOM 37360 O O . GLU A 1 113 ? -14.601 -10.107 3.046 1.00 0.00 113 GLU A O 20
ATOM 37372 N N . HIS A 1 114 ? -13.215 -9.958 1.283 1.00 0.00 114 HIS A N 20
ATOM 37373 C CA . HIS A 1 114 ? -14.072 -10.718 0.384 1.00 0.00 114 HIS A CA 20
ATOM 37374 C C . HIS A 1 114 ? -13.248 -11.794 -0.307 1.00 0.00 114 HIS A C 20
ATOM 37375 O O . HIS A 1 114 ? -12.569 -11.522 -1.298 1.00 0.00 114 HIS A O 20
ATOM 37390 N N . HIS A 1 115 ? -13.284 -13.007 0.227 1.00 0.00 115 HIS A N 20
ATOM 37391 C CA . HIS A 1 115 ? -12.511 -14.099 -0.345 1.00 0.00 115 HIS A CA 20
ATOM 37392 C C . HIS A 1 115 ? -13.386 -14.944 -1.263 1.00 0.00 115 HIS A C 20
ATOM 37393 O O . HIS A 1 115 ? -13.996 -15.931 -0.852 1.00 0.00 115 HIS A O 20
ATOM 37408 N N . HIS A 1 116 ? -13.471 -14.509 -2.509 1.00 0.00 116 HIS A N 20
ATOM 37409 C CA . HIS A 1 116 ? -14.231 -15.215 -3.527 1.00 0.00 116 HIS A CA 20
ATOM 37410 C C . HIS A 1 116 ? -13.353 -16.308 -4.133 1.00 0.00 116 HIS A C 20
ATOM 37411 O O . HIS A 1 116 ? -13.547 -17.492 -3.874 1.00 0.00 116 HIS A O 20
ATOM 37426 N N . HIS A 1 117 ? -12.383 -15.882 -4.929 1.00 0.00 117 HIS A N 20
ATOM 37427 C CA . HIS A 1 117 ? -11.309 -16.742 -5.408 1.00 0.00 117 HIS A CA 20
ATOM 37428 C C . HIS A 1 117 ? -10.087 -15.876 -5.647 1.00 0.00 117 HIS A C 20
ATOM 37429 O O . HIS A 1 117 ? -10.221 -14.693 -5.967 1.00 0.00 117 HIS A O 20
ATOM 37444 N N . HIS A 1 118 ? -8.907 -16.439 -5.466 1.00 0.00 118 HIS A N 20
ATOM 37445 C CA . HIS A 1 118 ? -7.687 -15.654 -5.539 1.00 0.00 118 HIS A CA 20
ATOM 37446 C C . HIS A 1 118 ? -6.475 -16.553 -5.737 1.00 0.00 118 HIS A C 20
ATOM 37447 O O . HIS A 1 118 ? -6.165 -17.388 -4.889 1.00 0.00 118 HIS A O 20
ATOM 37462 N N . HIS A 1 119 ? -5.806 -16.380 -6.864 1.00 0.00 119 HIS A N 20
ATOM 37463 C CA . HIS A 1 119 ? -4.570 -17.094 -7.149 1.00 0.00 119 HIS A CA 20
ATOM 37464 C C . HIS A 1 119 ? -3.774 -16.335 -8.203 1.00 0.00 119 HIS A C 20
ATOM 37465 O O . HIS A 1 119 ? -2.804 -15.647 -7.833 1.00 0.00 119 HIS A O 20
#

Solvent-accessible surface area: 9648 Å² total; per-residue (Å²): 231,123,130,136,126,134,5,94,69,68,19,27,102,21,87,15,41,16,70,70,42,143,144,116,56,14,28,67,77,45,16,139,52,4,58,2,30,4,83,14,67,133,46,42,22,79,104,33,130,170,60,211,91,95,34,88,2,49,17,81,12,57,170,17,18,133,30,75,74,88,36,93,4,81,57,147,51,13,76,57,109,18,59,55,58,23,86,89,159,93,1,125,2,40,2,76,111,118,150,126,77,90,126,98,87,94,118,135,179,145,130,140,143,172,152,181,128,181,213

Nearest PDB structures (foldseek):
  2kq1-assembly1_A  TM=7.684E-01  e=1.456E-19  Halalkalibacterium halodurans
  4qdy-assembly1_A-2  TM=7.990E-01  e=2.374E-05  Streptococcus pneumoniae TIGR4
  5hqh-assembly1_A  TM=7.681E-01  e=2.374E-05  Listeria monocytogenes EGD-e
  6zm5-assembly1_U  TM=1.649E-01  e=2.024E+00  Homo sapiens
  4v19-assembly1_X  TM=1.989E-01  e=2.140E+00  Sus scrofa

Secondary structure (DSSP, 8-state):
------EEEEEEEEEEEEE--TTT-EEEE---EEEEEEEE-HHHHHHHTTSPP--EEEEE-TT--BEEEEEEPEEESS-TTSEEEES--EEEEEEES------------------S---

CATH classification: 2.170.120.30